Protein AF-0000000084699149 (afdb_homodimer)

Organism: NCBI:txid1124991

Foldseek 3Di:
DPPQCPQLVVQLVLLLVLLLVLCCVPPNPVLSVLLVLLLVLLLVVLVPDPVSVVVNLVSLLPDDLVSLQSSLLSLLLSLLSSLLSVLLQCLACSHVVVCPPVLVLVLLVVCVVVPDALVNLVVLQLLAAAEAEEEEFLFPFFDPVLLVLSVVLSVLSNVCSDPPDDPVRVVVSVVSNSVSSNVNSPDAGGDPFFDALLRSLVVVLVLCLFAVLQQVLVLLVSVQVSCCVRNVDGDDLLRQNYAYAYARLFECQLFPRNFLVSNLLSQLVLLLSLLVSLLVLLVVVLVLQQDQDWDPVLCVVQDVPDRRSLNSLSVLSNVQSVLQNVQSVCVNVVHDGDRDPSHDQDLCVVQVSLVRVLVGCVVVVNNVSSSPSSSSSSNQCSHQNSRRHAYEHEYALVLLLVLVQQLCVVVVNHGLNPDDQVVLVVVLVVLLPDPDASHDPPDDDDPSNVRLLSNLLSQQPGGDRNHQAYEYEPDAALSSQSSNLNSNVNSRHQSLGAYEYEQAALNSLVCVLVRVLVQCVDPVNVVSPVQEHEYEYHQLNHLLQQFRLLSLLSSQVSLVSNQVSSVVSVGQYAYAYADEEDLLLLDDDPLLVLLLHAQPNASNHHHYYHYDLNCCSQSVHSSSVSSNVSSVSSSSSCCNSPNADDDDPVRSVLSVQLSVQLRVQSCCQQPVDPCNQVCLVFLWVLVLSQVGSSHSRGQFSDVPDGSSRGDSLSSQLRCLLLQLSCSNCRSNLVSLVVCVVVPCLVVLLVCCVRRSNSVSSLSSNLLSLLRHDLVSSLLSCVLGNDPVSNVVSVVSSVVSVSSNVSSCSSVVHPHRPPVPVVSSVLLSVLSSSLVSLSSSLSSLNNVQVPDPDGDPSSSSSNSSSSSSSCSSSSHSD/DPPQCPQLVVQLVLLLVLLLVLCCVPPNPVLSVLLVLLLVLLLVVLVPDPVSVVVNLVSLLPDDLVSLQSSLLSLLLSLLSSLLSVLLQCLACSHVVVCPPVLVLVLLVVCVVVPDALVNLVVLQLLAAAEAEEEEFLFPFFDPVLLVLSVLLSVLSNVCSDPPDDPVRVVVSVVSNSVSSSVNSPDAGGDPFFDALLRSLVVVLVLCLFAVLQQVLVLLVSVQVSCCVRNVDGDDLLRQNYAYAYARLFECQLFPRNFLVSNLLSQLVLLLSLLVSLLVLLVVVLVLQQDQDWDPVLCVVQDVPDRRSLNSLSVLSNVQSVLQNVQSVCVNVVHDGDRDPSHDQDLCVVQVSLVRVLVGCVVVVNNVSSSPSSSSSSNQCNHQNSRRHAYEHEYALVLLLVLVQQLCVVVVNHGLNPDDQVVLVVVLVVLLPDPDASHDPPDDDDPSNVRLLSNLLSQQVGGDRNHQAYEYEPDAALSSQSSNLNSNVNSRHQSLGAYEYEQAALNSLQCVLVRVLVQCVDPVNVVSPVQEHEYEYHQLNHLLQQFRLLSLLSSQVSLVSNQVSSVVSVGHYAYAYADEEDLLLLDDDPLLVLLLHAQPNASNHHHYYHYDLNCCSQSVHSSSVSSNVSSVSSSSSCCNSPNADDDDPVRSVLSVQLSVQLRVQSCCQQPVDPLNQVCLVFLWCLVLSQVGSSHSRGQFSDVPDGSSRGDSLSVQLRCLLLQLSCSNPRSNLVSLVVCVVVPCLVVLLVCCVRRSNSVSSLSSNLLSLLRHDLVSSLVSCVLGNDPVSNVVSVVSSVVSVSSNVSSCSSVVHPHRCPVPVVSSVLLSVLSSSLVSLSSSLSSLNSVQVPDPDGDPSSSSSNSSSSSSNCSSSSGSD

Solvent-accessible surface area (backbone atoms only — not comparable to full-atom values): 88845 Å² total; per-residue (Å²): 128,70,70,67,47,47,63,40,51,50,47,36,52,50,54,49,49,51,47,49,54,43,41,28,65,70,69,30,61,66,54,40,51,50,49,51,50,50,41,52,26,34,45,40,27,74,72,66,36,64,68,39,36,53,49,41,54,50,53,56,67,65,51,50,78,81,46,43,37,60,48,31,47,50,40,26,49,49,41,52,52,40,50,42,31,50,57,43,30,52,56,26,70,80,34,57,25,59,53,65,72,44,65,53,52,49,49,53,50,52,40,48,74,72,67,53,51,64,65,58,51,49,50,52,59,72,61,39,38,40,35,42,28,40,36,64,33,57,56,43,45,70,33,69,59,53,52,52,44,48,52,50,46,43,52,44,52,58,66,61,70,48,92,81,63,51,68,68,58,48,50,52,46,51,50,50,45,49,27,44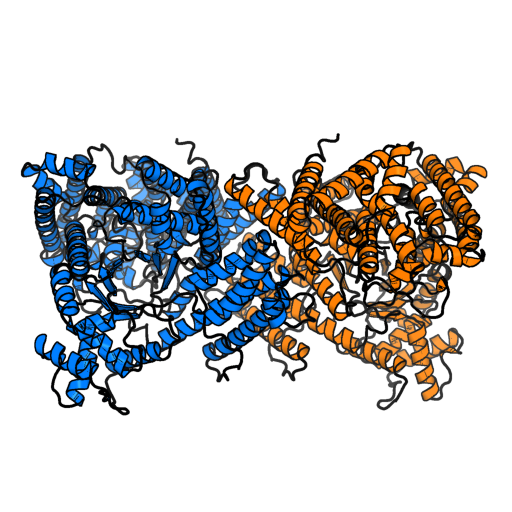,51,45,40,52,70,48,28,74,60,62,55,88,59,55,43,49,46,64,53,44,32,51,52,55,50,46,38,38,65,69,4,44,65,58,12,52,43,53,32,54,50,53,52,30,51,49,32,33,75,74,58,72,36,74,69,58,81,82,60,58,47,51,38,48,33,28,32,47,35,27,52,30,61,60,20,86,75,46,38,42,66,47,30,51,49,43,53,49,49,31,27,38,52,23,32,52,55,48,35,52,54,34,53,52,45,39,60,58,35,48,34,47,83,67,37,70,70,60,36,64,72,64,38,88,81,45,66,33,44,53,27,53,55,33,49,52,51,37,51,26,30,50,52,35,39,55,44,43,52,30,52,74,70,71,41,94,62,77,83,60,93,59,52,78,83,51,55,60,74,60,44,51,63,54,49,50,47,37,54,27,30,42,75,70,58,34,44,63,52,30,66,36,70,58,41,39,51,48,39,43,44,67,34,33,29,58,37,38,47,22,30,31,37,30,40,41,39,66,60,53,42,53,34,47,18,54,50,29,43,72,73,68,76,41,56,53,73,75,46,55,70,69,56,45,39,50,53,46,54,50,52,62,70,43,88,65,84,82,75,64,93,85,66,86,70,53,71,70,40,45,46,55,51,46,34,28,32,46,60,34,70,43,62,90,71,42,60,65,34,40,35,27,39,72,31,77,50,50,48,54,59,47,51,51,44,41,50,26,42,73,38,65,20,71,64,66,62,48,61,23,46,21,25,30,45,67,66,29,22,71,40,42,44,60,31,52,52,54,44,61,66,34,66,71,52,39,64,59,45,70,44,47,45,47,39,28,44,44,47,56,54,10,20,74,70,30,14,41,56,25,28,52,49,41,49,47,51,30,49,46,44,42,51,52,52,26,57,74,69,65,29,46,48,26,46,31,36,44,48,66,44,21,40,55,78,20,60,49,59,68,48,48,50,59,44,34,43,51,56,67,54,54,74,51,18,43,33,36,41,38,19,34,70,40,39,49,69,38,34,52,37,29,68,42,25,28,54,44,51,50,46,53,50,43,37,51,51,41,35,67,75,58,47,45,78,77,79,50,72,68,55,50,52,49,50,51,51,34,20,51,48,9,23,52,48,29,40,43,45,72,71,64,36,81,61,38,61,63,42,49,56,41,43,23,58,49,72,59,54,63,72,47,44,31,27,59,50,61,65,37,63,51,90,88,53,65,76,84,27,45,36,53,45,59,55,45,30,24,30,49,62,39,24,60,38,48,69,54,48,44,25,41,28,59,19,53,42,51,42,40,74,71,69,42,48,69,57,52,40,49,38,44,77,71,30,53,43,51,31,43,52,53,50,14,45,36,52,47,61,67,64,41,38,69,68,56,32,48,47,31,37,72,63,51,34,60,73,91,52,44,61,60,54,52,50,51,53,50,49,48,57,51,21,54,51,39,52,33,60,60,71,69,42,93,49,73,45,68,90,40,53,65,61,47,50,51,51,56,62,36,42,36,46,28,49,56,32,43,57,40,37,42,49,39,51,39,53,53,72,70,38,89,72,74,52,68,56,53,53,50,25,40,51,39,21,53,48,24,38,28,55,51,62,62,28,58,48,128,70,72,68,47,47,62,41,52,49,46,37,52,50,54,49,49,50,49,49,53,43,40,29,66,71,69,29,62,65,54,42,52,51,50,50,49,49,43,52,25,34,46,40,28,75,72,68,36,64,67,39,37,52,48,41,53,50,54,56,66,64,51,50,76,81,46,44,39,60,49,31,47,50,40,27,51,50,40,52,52,40,51,42,32,52,55,45,30,53,59,26,70,79,33,54,26,59,55,64,71,43,62,54,52,50,48,53,50,52,40,47,74,72,66,52,51,63,64,59,52,50,50,53,58,72,60,40,39,38,34,43,28,40,34,63,31,57,55,44,44,69,34,69,59,54,52,52,44,50,53,51,46,43,52,45,51,60,66,60,71,48,92,80,63,49,69,68,58,48,51,50,46,52,50,51,45,50,27,43,51,45,41,53,70,48,28,75,60,60,55,89,58,56,44,48,45,65,53,44,32,52,52,55,50,47,38,38,65,69,4,44,64,57,11,51,44,52,30,53,51,52,50,30,50,49,32,34,75,74,58,73,36,75,71,60,79,80,60,58,47,50,37,48,32,27,33,48,36,28,50,29,62,60,20,87,75,44,38,42,67,46,30,49,49,43,53,49,50,31,27,37,53,23,31,52,53,48,36,52,53,33,53,53,44,38,59,58,35,49,36,48,83,65,38,69,71,59,35,66,73,64,38,87,80,46,68,34,41,54,27,52,54,33,48,52,51,39,52,26,30,50,52,34,39,56,42,44,51,30,51,75,70,71,41,94,61,78,84,61,91,58,54,76,83,49,55,60,74,59,43,51,62,54,49,50,48,36,52,28,30,42,74,70,60,35,45,62,53,29,66,37,69,57,41,39,52,50,37,43,45,66,34,34,30,58,39,40,47,21,31,31,37,30,39,40,38,65,60,54,41,51,34,48,17,52,50,28,43,73,73,68,75,41,56,53,72,74,47,54,71,68,57,45,41,50,54,45,54,51,53,62,70,42,88,66,83,81,75,62,93,83,68,85,69,55,70,71,40,46,45,56,51,44,35,28,32,48,59,33,69,42,59,89,71,42,59,65,32,40,35,28,39,72,32,78,50,52,49,54,58,47,49,51,45,41,50,25,43,73,39,63,19,72,65,68,61,48,61,22,47,21,26,30,44,66,66,28,24,70,42,42,43,58,32,52,52,55,43,60,66,33,65,70,53,39,63,60,46,71,44,48,46,47,39,28,43,44,47,56,53,12,22,72,68,31,13,40,55,26,28,51,51,42,49,46,50,30,49,45,43,42,52,54,52,28,58,74,70,65,30,44,48,25,46,31,37,45,49,66,42,25,39,55,78,20,57,47,59,69,48,48,50,59,43,34,43,50,58,66,54,54,75,52,18,45,32,36,39,40,19,34,69,40,38,49,68,38,34,52,38,30,68,40,24,27,53,45,51,49,46,53,51,44,37,50,51,40,35,67,75,58,48,45,79,75,79,50,70,68,55,51,52,50,49,52,52,34,19,50,48,8,22,51,48,30,39,44,44,72,71,64,35,80,63,38,61,62,42,51,58,41,44,24,57,49,72,60,55,63,72,47,43,31,27,60,50,60,64,38,62,50,90,87,55,66,76,84,28,44,35,53,46,58,55,46,28,23,31,49,63,39,24,59,37,48,68,56,46,45,25,41,29,59,20,52,43,49,42,40,75,72,68,41,48,69,56,52,40,50,38,43,75,70,30,54,43,53,32,43,53,52,51,16,46,35,52,48,61,64,64,42,38,68,68,56,33,48,47,28,37,71,64,51,34,59,73,90,52,44,63,60,55,52,50,52,54,50,49,48,57,49,21,54,50,40,52,32,60,60,71,70,42,93,48,73,45,68,89,40,55,64,61,47,50,51,51,55,61,37,43,36,46,28,49,58,32,45,57,40,36,44,49,39,50,39,53,53,72,70,40,89,73,74,53,68,57,54,53,50,25,41,52,37,21,53,48,24,39,28,54,49,61,63,27,58,50

Secondary structure (DSSP, 8-state):
--GGGHHHHHHHHHHHHHHHHHHHHHH-HHHHHHHHHHHHHHHHHHTT-HHHHHHHHHHHHT--HHHHHHHHHHHHHHHHHHHHHHHHHHH-TTTGGGGTTHHHHHHHHHHHHTT--HHHHHHHHHT--EEEEE---TT--S-HHHHHHHHHHHHHHHHH--TT--HHHHHHHHHHHHHHHHHHHTB-SS-SSPPPHHHHHHHHHHHIIIIIHHHHHHHHHHHHHHHHHHHS----TT---EEEEE-TTTB-TT-TT--HHHHHHHHHHHHHHHHHHHHHHHHHHHHH--B----HHHHHHH-TT-SSHHHHHHHHHHHHHHHHHHHHHHHHHT---PPPTT----HHHHHHHHHHHHHHHHHTT-HHHIIIIIHHHHHHHHHTGGGSSEEEEEEEHHHHHHHHHHHHHHHTS--GGGS-HHHHHHHHHHHHH--S--S-TT----HHHHHHHHHHHHHHHSPTTSEEEEEEET--SHHHHHHHHHHHHHTT--TTS-EEEEE-SHHHHHHHHHHHHHHHT-HHHHHHHTTEEEEEEE-HHHHHHH-HHHHHHHHHHHHHHHHHHHHHHT-EEEEEEE--SSGGG----HHHHHHTSPTTTTTT-EEEEE-HHHHHHHHSSHHHHHHHHHHHHHHHHHHHHSPPPPPPHHHHHHHHHHHHHHHHHHHIIIII-TTHHHHHHHHS-HHHHTTS---SS-SBSSTT--GGGB-HHHHHHHHHHTT--GGGTTTHHHHHHHHHHTT-HHHHHHHHHH-HHHHHHHHHHHHHHHH--HHHHHHHHHHHS-GGGHHHHHHHHHHHHHHHHHHHHHHT-SSTTTT-HHHHHHHHHHHHHHHHHHHHHHHHHHHHHH-SS--HHHHHHHHHHHHHHHHHHT---/--GGGHHHHHHHHHHHHHHHHHHHHHH-HHHHHHHHHHHHHHHHHHTT-HHHHHHHHHHHHT--HHHHHHHHHHHHHHHHHHHHHHHHHTT-TTTGGGGTTHHHHHHHHHHHHTT--HHHHHHHHHT--EEEEE---TT--S-HHHHHHHHHHHHHHHHH--TT--HHHHHHHHHHHHHHHHHHHTB-SS-SSPPPHHHHHHHHHHHIIIIIHHHHHHHHHHHHHHHHHHHS----TT---EEEEE-TTTB-TT-TT--HHHHHHHHHHHHHHHHHHHHHHHHHHHHH--B----HHHHHHH-TT-SSHHHHHHHHHHHHHHHHHHHHHHHHHT---PPPTT----HHHHHHHHHHHHHHHHHTT-HHHIIIIIHHHHHHHHHTGGGSSEEEEEEEHHHHHHHHHHHHHHHTS--GGGS-HHHHHHHHHHHHH--S--S-TT----HHHHHHHHHHHHHHHSPTTSEEEEEEET--SHHHHHHHHHHHHHTT--TTS-EEEEE-SHHHHHHHHHHHHHHHT-HHHHHHHTTEEEEEEE-HHHHHHH-HHHHHHHHHHHHHHHHHHHHHHT-EEEEEEE--SSGGG----HHHHHHTSPTTTTTT-EEEEE-HHHHHHHHSSHHHHHHHHHHHHHHHHHHHHSPPPPPPHHHHHHHHHHHHHHHHHHHIIIII-TTHHHHHHHHS-HHHHTTS---SS-SBSSTT--GGGB-HHHHHHHHHHTT--GGGTTTHHHHHHHHHHTT-HHHHHHHHHH-HHHHHHHHHHHHHHHH--HHHHHHHHHHHS-GGGHHHHHHHHHHHHHHHHHHHHHHT-SSTTTT-HHHHHHHHHHHHHHHHHHHHHHHHHHHHHH-SS--HHHHHHHHHHHHHHHHHHT---

Sequence (1754 aa):
MNQQYSAMRSNVSMLGKLLGDTIKEAQGEHILEKVESIRKLSKASQAGNEIQRQKLLMTLQNLSNEELLPVARAFNQFLNLTNVAEQYHSISPHGEAASNPVALAALFDQLKAKNFTNEEMRKAVDELSIELVLTAHPTEIARRTLIHKLVAVNTCLAQLDHDDLADYEHDRIMRRLRQLVAQAWHTDEIRKDRPTPLDEAKWGFAVVENSLWEGVPAFLREFNEQLEASLDYNLSVEATPIRFTSWMGGDRDGNPNVTADITRRVLTLSRWKAADLFYNDIQVLVSELSMSECTPELRERVGEDAAEPYRVITKQLRARLKSTLDYLERCLAGEPAIKPDNLLTDNEELWEPLYLCYRSLVECGMKIIANGQLLDTLRRIRCFGLQLVRIDVRQESTRHTEALSELTQYLGLGDYAAWPEEEKQEFLLRELQSKRPLVPQNWECSNETREVFDTCRVIAESPENSVASYVISMAKVPSDVLAVKLLLKESGSPVTLPVAPLFETLDDLNNAESVITRLLSIDWYRNLINDRQMVMIGYSDSAKDAGVMAASWAQYRAQDALIKVCAREGVTLTLFHGRGGTIGRGGAPAHAALLSQPPGSLKGGLRVTEQGEMIRFKFGLPQVTISSLAMYASASLEANLLPPPEPKPEWAAIMDRLSDISCEMYRDYVREQPDFVPYFRAATPEQELGKLPLGSRPAKRRPTGGVETLRAIPWIFAWSQNRLMLPAWLGAGAALKTAVDEGNRAMLEVMYYQWPFFRTRIGMLEMVFAKVDLWLAEYYDQRLVEPRLWPLGAKLREQLSQDIKSVLMISKDEQLMADLPWIAESIALRNVYTDPLNVLQAELLHRSRECDQSDPQVEQALMVTIAGIAAGMRNTGMNQQYSAMRSNVSMLGKLLGDTIKEAQGEHILEKVESIRKLSKASQAGNEIQRQKLLMTLQNLSNEELLPVARAFNQFLNLTNVAEQYHSISPHGEAASNPVALAALFDQLKAKNFTNEEMRKAVDELSIELVLTAHPTEIARRTLIHKLVAVNTCLAQLDHDDLADYEHDRIMRRLRQLVAQAWHTDEIRKDRPTPLDEAKWGFAVVENSLWEGVPAFLREFNEQLEASLDYNLSVEATPIRFTSWMGGDRDGNPNVTADITRRVLTLSRWKAADLFYNDIQVLVSELSMSECTPELRERVGEDAAEPYRVITKQLRARLKSTLDYLERCLAGEPAIKPDNLLTDNEELWEPLYLCYRSLVECGMKIIANGQLLDTLRRIRCFGLQLVRIDVRQESTRHTEALSELTQYLGLGDYAAWPEEEKQEFLLRELQSKRPLVPQNWECSNETREVFDTCRVIAESPENSVASYVISMAKVPSDVLAVKLLLKESGSPVTLPVAPLFETLDDLNNAESVITRLLSIDWYRNLINDRQMVMIGYSDSAKDAGVMAASWAQYRAQDALIKVCAREGVTLTLFHGRGGTIGRGGAPAHAALLSQPPGSLKGGLRVTEQGEMIRFKFGLPQVTISSLAMYASASLEANLLPPPEPKPEWAAIMDRLSDISCEMYRDYVREQPDFVPYFRAATPEQELGKLPLGSRPAKRRPTGGVETLRAIPWIFAWSQNRLMLPAWLGAGAALKTAVDEGNRAMLEVMYYQWPFFRTRIGMLEMVFAKVDLWLAEYYDQRLVEPRLWPLGAKLREQLSQDIKSVLMISKDEQLMADLPWIAESIALRNVYTDPLNVLQAELLHRSRECDQSDPQVEQALMVTIAGIAAGMRNTG

Structure (mmCIF, N/CA/C/O backbone):
data_AF-0000000084699149-model_v1
#
loop_
_entity.id
_entity.type
_entity.pdbx_description
1 polymer 'Phosphoenolpyruvate carboxylase'
#
loop_
_atom_site.group_PDB
_atom_site.id
_atom_site.type_symbol
_atom_site.label_atom_id
_atom_site.label_alt_id
_atom_site.label_comp_id
_atom_site.label_asym_id
_atom_site.label_entity_id
_atom_site.label_seq_id
_atom_site.pdbx_PDB_ins_code
_atom_site.Cartn_x
_atom_site.Cartn_y
_atom_site.Cartn_z
_atom_site.occupancy
_atom_site.B_iso_or_equiv
_atom_site.auth_seq_id
_atom_site.auth_comp_id
_atom_site.auth_asym_id
_atom_site.auth_atom_id
_atom_site.pdbx_PDB_model_num
ATOM 1 N N . MET A 1 1 ? -11.758 32.562 -20.438 1 38.75 1 MET A N 1
ATOM 2 C CA . MET A 1 1 ? -11.695 31.516 -19.453 1 38.75 1 MET A CA 1
ATOM 3 C C . MET A 1 1 ? -10.344 30.797 -19.484 1 38.75 1 MET A C 1
ATOM 5 O O . MET A 1 1 ? -9.922 30.312 -20.547 1 38.75 1 MET A O 1
ATOM 9 N N . ASN A 1 2 ? -9.508 31.125 -18.625 1 50.91 2 ASN A N 1
ATOM 10 C CA . ASN A 1 2 ? -8.109 30.688 -18.641 1 50.91 2 ASN A CA 1
ATOM 11 C C . ASN A 1 2 ? -8 29.172 -18.703 1 50.91 2 ASN A C 1
ATOM 13 O O . ASN A 1 2 ? -8.609 28.453 -17.891 1 50.91 2 ASN A O 1
ATOM 17 N N . GLN A 1 3 ? -7.629 28.656 -19.812 1 57.31 3 GLN A N 1
ATOM 18 C CA . GLN A 1 3 ? -7.457 27.266 -20.234 1 57.31 3 GLN A CA 1
ATOM 19 C C . GLN A 1 3 ? -6.75 26.438 -19.156 1 57.31 3 GLN A C 1
ATOM 21 O O . GLN A 1 3 ? -6.992 25.25 -19.031 1 57.31 3 GLN A O 1
ATOM 26 N N . GLN A 1 4 ? -6.02 27.234 -18.312 1 62.19 4 GLN A N 1
ATOM 27 C CA . GLN A 1 4 ? -5.176 26.562 -17.328 1 62.19 4 GLN A CA 1
ATOM 28 C C . GLN A 1 4 ? -6.02 25.922 -16.234 1 62.19 4 GLN A C 1
ATOM 30 O O . GLN A 1 4 ? -5.605 24.938 -15.625 1 62.19 4 GLN A O 1
ATOM 35 N N . TYR A 1 5 ? -7.285 26.422 -16.203 1 73.81 5 TYR A N 1
ATOM 36 C CA . TYR A 1 5 ? -8.07 25.922 -15.078 1 73.81 5 TYR A CA 1
ATOM 37 C C . TYR A 1 5 ? -9.258 25.094 -15.57 1 73.81 5 TYR A C 1
ATOM 39 O O . TYR A 1 5 ? -10.211 24.875 -14.82 1 73.81 5 TYR A O 1
ATOM 47 N N . SER A 1 6 ? -9.172 24.812 -16.75 1 79.69 6 SER A N 1
ATOM 48 C CA . SER A 1 6 ? -10.25 24.016 -17.344 1 79.69 6 SER A CA 1
ATOM 49 C C . SER A 1 6 ? -10.336 22.641 -16.688 1 79.69 6 SER A C 1
ATOM 51 O O . SER A 1 6 ? -11.43 22.141 -16.438 1 79.69 6 SER A O 1
ATOM 53 N N . ALA A 1 7 ? -9.164 22.172 -16.391 1 81.56 7 ALA A N 1
ATOM 54 C CA . ALA A 1 7 ? -9.141 20.844 -15.789 1 81.56 7 ALA A CA 1
ATOM 55 C C . ALA A 1 7 ? -9.75 20.875 -14.391 1 81.56 7 ALA A C 1
ATOM 57 O O . ALA A 1 7 ? -10.453 19.938 -13.992 1 81.56 7 ALA A O 1
ATOM 58 N N . MET A 1 8 ? -9.492 21.859 -13.664 1 85.25 8 MET A N 1
ATOM 59 C CA . MET A 1 8 ? -10.031 22 -12.32 1 85.25 8 MET A CA 1
ATOM 60 C C . MET A 1 8 ? -11.547 22.156 -12.352 1 85.25 8 MET A C 1
ATOM 62 O O . MET A 1 8 ? -12.266 21.531 -11.578 1 85.25 8 MET A O 1
ATOM 66 N N . ARG A 1 9 ? -12.016 22.938 -13.297 1 85.62 9 ARG A N 1
ATOM 67 C CA . ARG A 1 9 ? -13.453 23.156 -13.43 1 85.62 9 ARG A CA 1
ATOM 68 C C . ARG A 1 9 ? -14.172 21.875 -13.828 1 85.62 9 ARG A C 1
ATOM 70 O O . ARG A 1 9 ? -15.281 21.609 -13.375 1 85.62 9 ARG A O 1
ATOM 77 N N . SER A 1 10 ? -13.477 21.203 -14.641 1 88.5 10 SER A N 1
ATOM 78 C CA . SER A 1 10 ? -14.055 19.922 -15.07 1 88.5 10 SER A CA 1
ATOM 79 C C . SER A 1 10 ? -14.18 18.953 -13.906 1 88.5 10 SER A C 1
ATOM 81 O O . SER A 1 10 ? -15.188 18.25 -13.781 1 88.5 10 SER A O 1
ATOM 83 N N . ASN A 1 11 ? -13.133 18.922 -13.086 1 90.62 11 ASN A N 1
ATOM 84 C CA . ASN A 1 11 ? -13.164 18.062 -11.906 1 90.62 11 ASN A CA 1
ATOM 85 C C . ASN A 1 11 ? -14.258 18.484 -10.938 1 90.62 11 ASN A C 1
ATOM 87 O O . ASN A 1 11 ? -14.961 17.641 -10.367 1 90.62 11 ASN A O 1
ATOM 91 N N . VAL A 1 12 ? -14.438 19.781 -10.773 1 90.81 12 VAL A N 1
ATOM 92 C CA . VAL A 1 12 ? -15.453 20.312 -9.867 1 90.81 12 VAL A CA 1
ATOM 93 C C . VAL A 1 12 ? -16.844 19.953 -10.383 1 90.81 12 VAL A C 1
ATOM 95 O O . VAL A 1 12 ? -17.719 19.547 -9.617 1 90.81 12 VAL A O 1
ATOM 98 N N . SER A 1 13 ? -17.016 20.109 -11.641 1 92 13 SER A N 1
ATOM 99 C CA . SER A 1 13 ? -18.297 19.797 -12.258 1 92 13 SER A CA 1
ATOM 100 C C . SER A 1 13 ? -18.609 18.312 -12.141 1 92 13 SER A C 1
ATOM 102 O O . SER A 1 13 ? -19.75 17.938 -11.883 1 92 13 SER A O 1
ATOM 104 N N . MET A 1 14 ? -17.594 17.531 -12.375 1 94.88 14 MET A N 1
ATOM 105 C CA . MET A 1 14 ? -17.766 16.094 -12.289 1 94.88 14 MET A CA 1
ATOM 106 C C . MET A 1 14 ? -18.125 15.672 -10.867 1 94.88 14 MET A C 1
ATOM 108 O O . MET A 1 14 ? -19.078 14.906 -10.664 1 94.88 14 MET A O 1
ATOM 112 N N . LEU A 1 15 ? -17.406 16.125 -9.883 1 95.06 15 LEU A N 1
ATOM 113 C CA . LEU A 1 15 ? -17.672 15.805 -8.484 1 95.06 15 LEU A CA 1
ATOM 114 C C . LEU A 1 15 ? -19.047 16.328 -8.055 1 95.06 15 LEU A C 1
ATOM 116 O O . LEU A 1 15 ? -19.75 15.672 -7.289 1 95.06 15 LEU A O 1
ATOM 120 N N . GLY A 1 16 ? -19.422 17.531 -8.594 1 94.19 16 GLY A N 1
ATOM 121 C CA . GLY A 1 16 ? -20.734 18.094 -8.32 1 94.19 16 GLY A CA 1
ATOM 122 C C . GLY A 1 16 ? -21.859 17.234 -8.844 1 94.19 16 GLY A C 1
ATOM 123 O O . GLY A 1 16 ? -22.875 17.047 -8.172 1 94.19 16 GLY A O 1
ATOM 124 N N . LYS A 1 17 ? -21.641 16.688 -9.992 1 94.81 17 LYS A N 1
ATOM 125 C CA . LYS A 1 17 ? -22.641 15.812 -10.586 1 94.81 17 LYS A CA 1
ATOM 126 C C . LYS A 1 17 ? -22.797 14.523 -9.781 1 94.81 17 LYS A C 1
ATOM 128 O O . LYS A 1 17 ? -23.906 14.047 -9.562 1 94.81 17 LYS A O 1
ATOM 133 N N . LEU A 1 18 ? -21.688 14.008 -9.398 1 95.62 18 LEU A N 1
ATOM 134 C CA . LEU A 1 18 ? -21.703 12.789 -8.602 1 95.62 18 LEU A CA 1
ATOM 135 C C . LEU A 1 18 ? -22.438 13.016 -7.277 1 95.62 18 LEU A C 1
ATOM 137 O O . LEU A 1 18 ? -23.188 12.156 -6.824 1 95.62 18 LEU A O 1
ATOM 141 N N . LEU A 1 19 ? -22.188 14.125 -6.629 1 96 19 LEU A N 1
ATOM 142 C CA . LEU A 1 19 ? -22.875 14.469 -5.387 1 96 19 LEU A CA 1
ATOM 143 C C . LEU A 1 19 ? -24.359 14.625 -5.621 1 96 19 LEU A C 1
ATOM 145 O O . LEU A 1 19 ? -25.172 14.164 -4.816 1 96 19 LEU A O 1
ATOM 149 N N . GLY A 1 20 ? -24.703 15.32 -6.742 1 95.44 20 GLY A N 1
ATOM 150 C CA . GLY A 1 20 ? -26.109 15.461 -7.094 1 95.44 20 GLY A CA 1
ATOM 151 C C . GLY A 1 20 ? -26.828 14.125 -7.234 1 95.44 20 GLY A C 1
ATOM 152 O O . GLY A 1 20 ? -27.938 13.953 -6.719 1 95.44 20 GLY A O 1
ATOM 153 N N . ASP A 1 21 ? -26.172 13.219 -7.883 1 94.44 21 ASP A N 1
ATOM 154 C CA . ASP A 1 21 ? -26.734 11.883 -8.062 1 94.44 21 ASP A CA 1
ATOM 155 C C . ASP A 1 21 ? -26.906 11.18 -6.715 1 94.44 21 ASP A C 1
ATOM 157 O O . ASP A 1 21 ? -27.906 10.469 -6.5 1 94.44 21 ASP A O 1
ATOM 161 N N . THR A 1 22 ? -25.984 11.359 -5.875 1 94.31 22 THR A N 1
ATOM 162 C CA . THR A 1 22 ? -26.031 10.742 -4.555 1 94.31 22 THR A CA 1
ATOM 163 C C . THR A 1 22 ? -27.188 11.32 -3.734 1 94.31 22 THR A C 1
ATOM 165 O O . THR A 1 22 ? -27.891 10.586 -3.043 1 94.31 22 THR A O 1
ATOM 168 N N . ILE A 1 23 ? -27.375 12.633 -3.787 1 94.81 23 ILE A N 1
ATOM 169 C CA . ILE A 1 23 ? -28.453 13.297 -3.062 1 94.81 23 ILE A CA 1
ATOM 170 C C . ILE A 1 23 ? -29.797 12.805 -3.58 1 94.81 23 ILE A C 1
ATOM 172 O O . ILE A 1 23 ? -30.703 12.539 -2.793 1 94.81 23 ILE A O 1
ATOM 176 N N . LYS A 1 24 ? -29.859 12.672 -4.871 1 94.38 24 LYS A N 1
ATOM 177 C CA . LYS A 1 24 ? -31.094 12.18 -5.492 1 94.38 24 LYS A CA 1
ATOM 178 C C . LYS A 1 24 ? -31.438 10.781 -4.992 1 94.38 24 LYS A C 1
ATOM 180 O O . LYS A 1 24 ? -32.594 10.508 -4.652 1 94.38 24 LYS A O 1
ATOM 185 N N . GLU A 1 25 ? -30.5 9.953 -4.902 1 90.56 25 GLU A N 1
ATOM 186 C CA . GLU A 1 25 ? -30.703 8.57 -4.484 1 90.56 25 GLU A CA 1
ATOM 187 C C . GLU A 1 25 ? -31.016 8.492 -2.992 1 90.56 25 GLU A C 1
ATOM 189 O O . GLU A 1 25 ? -31.844 7.672 -2.57 1 90.56 25 GLU A O 1
ATOM 194 N N . ALA A 1 26 ? -30.391 9.328 -2.211 1 88.88 26 ALA A N 1
ATOM 195 C CA . ALA A 1 26 ? -30.484 9.242 -0.756 1 88.88 26 ALA A CA 1
ATOM 196 C C . ALA A 1 26 ? -31.734 9.953 -0.244 1 88.88 26 ALA A C 1
ATOM 198 O O . ALA A 1 26 ? -32.375 9.492 0.692 1 88.88 26 ALA A O 1
ATOM 199 N N . GLN A 1 27 ? -32 11.203 -0.809 1 89.25 27 GLN A N 1
ATOM 200 C CA . GLN A 1 27 ? -33.031 12.062 -0.225 1 89.25 27 GLN A CA 1
ATOM 201 C C . GLN A 1 27 ? -34.188 12.281 -1.2 1 89.25 27 GLN A C 1
ATOM 203 O O . GLN A 1 27 ? -35.219 12.875 -0.842 1 89.25 27 GLN A O 1
ATOM 208 N N . GLY A 1 28 ? -34.031 11.891 -2.447 1 89.88 28 GLY A N 1
ATOM 209 C CA . GLY A 1 28 ? -35.094 12.062 -3.434 1 89.88 28 GLY A CA 1
ATOM 210 C C . GLY A 1 28 ? -34.875 13.234 -4.363 1 89.88 28 GLY A C 1
ATOM 211 O O . GLY A 1 28 ? -34 14.078 -4.109 1 89.88 28 GLY A O 1
ATOM 212 N N . GLU A 1 29 ? -35.594 13.352 -5.336 1 92.5 29 GLU A N 1
ATOM 213 C CA . GLU A 1 29 ? -35.469 14.367 -6.379 1 92.5 29 GLU A CA 1
ATOM 214 C C . GLU A 1 29 ? -35.844 15.75 -5.859 1 92.5 29 GLU A C 1
ATOM 216 O O . GLU A 1 29 ? -35.281 16.75 -6.285 1 92.5 29 GLU A O 1
ATOM 221 N N . HIS A 1 30 ? -36.688 15.789 -4.922 1 92.38 30 HIS A N 1
ATOM 222 C CA . HIS A 1 30 ? -37.188 17.062 -4.398 1 92.38 30 HIS A CA 1
ATOM 223 C C . HIS A 1 30 ? -36.062 17.828 -3.699 1 92.38 30 HIS A C 1
ATOM 225 O O . HIS A 1 30 ? -35.938 19.047 -3.881 1 92.38 30 HIS A O 1
ATOM 231 N N . ILE A 1 31 ? -35.25 17.188 -2.963 1 92.69 31 ILE A N 1
ATOM 232 C CA . ILE A 1 31 ? -34.188 17.844 -2.246 1 92.69 31 ILE A CA 1
ATOM 233 C C . ILE A 1 31 ? -33.125 18.312 -3.236 1 92.69 31 ILE A C 1
ATOM 235 O O . ILE A 1 31 ? -32.531 19.406 -3.078 1 92.69 31 ILE A O 1
ATOM 239 N N . LEU A 1 32 ? -32.844 17.547 -4.227 1 94.75 32 LEU A N 1
ATOM 240 C CA . LEU A 1 32 ? -31.891 17.938 -5.238 1 94.75 32 LEU A CA 1
ATOM 241 C C . LEU A 1 32 ? -32.344 19.203 -5.965 1 94.75 32 LEU A C 1
ATOM 243 O O . LEU A 1 32 ? -31.531 20.094 -6.219 1 94.75 32 LEU A O 1
ATOM 247 N N . GLU A 1 33 ? -33.594 19.203 -6.281 1 94.44 33 GLU A N 1
ATOM 248 C CA . GLU A 1 33 ? -34.125 20.375 -6.969 1 94.44 33 GLU A CA 1
ATOM 249 C C . GLU A 1 33 ? -34.031 21.625 -6.098 1 94.44 33 GLU A C 1
ATOM 251 O O . GLU A 1 33 ? -33.75 22.719 -6.602 1 94.44 33 GLU A O 1
ATOM 256 N N . LYS A 1 34 ? -34.281 21.453 -4.887 1 94.38 34 LYS A N 1
ATOM 257 C CA . LYS A 1 34 ? -34.156 22.578 -3.949 1 94.38 34 LYS A CA 1
ATOM 258 C C . LYS A 1 34 ? -32.719 23.078 -3.879 1 94.38 34 LYS A C 1
ATOM 260 O O . LYS A 1 34 ? -32.5 24.281 -3.924 1 94.38 34 LYS A O 1
ATOM 265 N N . VAL A 1 35 ? -31.859 22.156 -3.758 1 95.12 35 VAL A N 1
ATOM 266 C CA . VAL A 1 35 ? -30.438 22.5 -3.688 1 95.12 35 VAL A CA 1
ATOM 267 C C . VAL A 1 35 ? -30.016 23.219 -4.969 1 95.12 35 VAL A C 1
ATOM 269 O O . VAL A 1 35 ? -29.297 24.219 -4.918 1 95.12 35 VAL A O 1
ATOM 272 N N . GLU A 1 36 ? -30.484 22.781 -6.102 1 94.81 36 GLU A N 1
ATOM 273 C CA . GLU A 1 36 ? -30.125 23.391 -7.383 1 94.81 36 GLU A CA 1
ATOM 274 C C . GLU A 1 36 ? -30.75 24.766 -7.527 1 94.81 36 GLU A C 1
ATOM 276 O O . GLU A 1 36 ? -30.125 25.672 -8.086 1 94.81 36 GLU A O 1
ATOM 281 N N . SER A 1 37 ? -31.859 24.859 -7.074 1 95.06 37 SER A N 1
ATOM 282 C CA . SER A 1 37 ? -32.531 26.156 -7.105 1 95.06 37 SER A CA 1
ATOM 283 C C . SER A 1 37 ? -31.75 27.172 -6.258 1 95.06 37 SER A C 1
ATOM 285 O O . SER A 1 37 ? -31.547 28.312 -6.684 1 95.06 37 SER A O 1
ATOM 287 N N . ILE A 1 38 ? -31.375 26.75 -5.109 1 95.81 38 ILE A N 1
ATOM 288 C CA . ILE A 1 38 ? -30.625 27.625 -4.207 1 95.81 38 ILE A CA 1
ATOM 289 C C . ILE A 1 38 ? -29.281 28 -4.848 1 95.81 38 ILE A C 1
ATOM 291 O O . ILE A 1 38 ? -28.859 29.156 -4.777 1 95.81 38 ILE A O 1
ATOM 295 N N . ARG A 1 39 ? -28.656 27.016 -5.41 1 94 39 ARG A N 1
ATOM 296 C CA . ARG A 1 39 ? -27.391 27.25 -6.078 1 94 39 ARG A CA 1
ATOM 297 C C . ARG A 1 39 ? -27.531 28.281 -7.188 1 94 39 ARG A C 1
ATOM 299 O O . ARG A 1 39 ? -26.703 29.188 -7.316 1 94 39 ARG A O 1
ATOM 306 N N . LYS A 1 40 ? -28.578 28.203 -7.992 1 93.94 40 LYS A N 1
ATOM 307 C CA . LYS A 1 40 ? -28.828 29.141 -9.086 1 93.94 40 LYS A CA 1
ATOM 308 C C . LYS A 1 40 ? -29.141 30.531 -8.555 1 93.94 40 LYS A C 1
ATOM 310 O O . LYS A 1 40 ? -28.656 31.531 -9.109 1 93.94 40 LYS A O 1
ATOM 315 N N . LEU A 1 41 ? -29.891 30.594 -7.535 1 94.56 41 LEU A N 1
ATOM 316 C CA . LEU A 1 41 ? -30.219 31.875 -6.914 1 94.56 41 LEU A CA 1
ATOM 317 C C . LEU A 1 41 ? -28.969 32.531 -6.352 1 94.56 41 LEU A C 1
ATOM 319 O O . LEU A 1 41 ? -28.797 33.75 -6.484 1 94.56 41 LEU A O 1
ATOM 323 N N . SER A 1 42 ? -28.172 31.75 -5.742 1 94 42 SER A N 1
ATOM 324 C CA . SER A 1 42 ? -26.922 32.25 -5.176 1 94 42 SER A CA 1
ATOM 325 C C . SER A 1 42 ? -26 32.812 -6.262 1 94 42 SER A C 1
ATOM 327 O O . SER A 1 42 ? -25.406 33.875 -6.09 1 94 42 SER A O 1
ATOM 329 N N . LYS A 1 43 ? -25.891 32.094 -7.352 1 91.69 43 LYS A N 1
ATOM 330 C CA . LYS A 1 43 ? -25.062 32.531 -8.477 1 91.69 43 LYS A CA 1
ATOM 331 C C . LYS A 1 43 ? -25.562 33.875 -9.039 1 91.69 43 LYS A C 1
ATOM 333 O O . LYS A 1 43 ? -24.766 34.75 -9.336 1 91.69 43 LYS A O 1
ATOM 338 N N . ALA A 1 44 ? -26.828 34 -9.094 1 91.69 44 ALA A N 1
ATOM 339 C CA . ALA A 1 44 ? -27.438 35.219 -9.602 1 91.69 44 ALA A CA 1
ATOM 340 C C . ALA A 1 44 ? -27.25 36.375 -8.617 1 91.69 44 ALA A C 1
ATOM 342 O O . ALA A 1 44 ? -27.047 37.531 -9.031 1 91.69 44 ALA A O 1
ATOM 343 N N . SER A 1 45 ? -27.328 36.031 -7.414 1 91 45 SER A N 1
ATOM 344 C CA . SER A 1 45 ? -27.109 37.031 -6.379 1 91 45 SER A CA 1
ATOM 345 C C . SER A 1 45 ? -25.688 37.594 -6.445 1 91 45 SER A C 1
ATOM 347 O O . SER A 1 45 ? -25.469 38.781 -6.348 1 91 45 SER A O 1
ATOM 349 N N . GLN A 1 46 ? -24.766 36.75 -6.637 1 87.56 46 GLN A N 1
ATOM 350 C CA . GLN A 1 46 ? -23.359 37.156 -6.703 1 87.56 46 GLN A CA 1
ATOM 351 C C . GLN A 1 46 ? -23.078 38 -7.941 1 87.56 46 GLN A C 1
ATOM 353 O O . GLN A 1 46 ? -22.156 38.812 -7.949 1 87.56 46 GLN A O 1
ATOM 358 N N . ALA A 1 47 ? -23.922 37.75 -8.93 1 85.81 47 ALA A N 1
ATOM 359 C CA . ALA A 1 47 ? -23.766 38.531 -10.156 1 85.81 47 ALA A CA 1
ATOM 360 C C . ALA A 1 47 ? -24.391 39.906 -10.016 1 85.81 47 ALA A C 1
ATOM 362 O O . ALA A 1 47 ? -24.297 40.75 -10.922 1 85.81 47 ALA A O 1
ATOM 363 N N . GLY A 1 48 ? -25.047 40.25 -8.891 1 86.81 48 GLY A N 1
ATOM 364 C CA . GLY A 1 48 ? -25.531 41.594 -8.625 1 86.81 48 GLY A CA 1
ATOM 365 C C . GLY A 1 48 ? -27.031 41.719 -8.719 1 86.81 48 GLY A C 1
ATOM 366 O O . GLY A 1 48 ? -27.578 42.844 -8.641 1 86.81 48 GLY A O 1
ATOM 367 N N . ASN A 1 49 ? -27.75 40.625 -8.82 1 91.44 49 ASN A N 1
ATOM 368 C CA . ASN A 1 49 ? -29.203 40.656 -8.938 1 91.44 49 ASN A CA 1
ATOM 369 C C . ASN A 1 49 ? -29.875 40.688 -7.566 1 91.44 49 ASN A C 1
ATOM 371 O O . ASN A 1 49 ? -30.031 39.656 -6.91 1 91.44 49 ASN A O 1
ATOM 375 N N . GLU A 1 50 ? -30.438 41.75 -7.254 1 91.75 50 GLU A N 1
ATOM 376 C CA . GLU A 1 50 ? -31.016 41.969 -5.93 1 91.75 50 GLU A CA 1
ATOM 377 C C . GLU A 1 50 ? -32.312 41.188 -5.766 1 91.75 50 GLU A C 1
ATOM 379 O O . GLU A 1 50 ? -32.656 40.75 -4.66 1 91.75 50 GLU A O 1
ATOM 384 N N . ILE A 1 51 ? -33 41.062 -6.848 1 92.69 51 ILE A N 1
ATOM 385 C CA . ILE A 1 51 ? -34.281 40.344 -6.797 1 92.69 51 ILE A CA 1
ATOM 386 C C . ILE A 1 51 ? -34.031 38.875 -6.453 1 92.69 51 ILE A C 1
ATOM 388 O O . ILE A 1 51 ? -34.719 38.281 -5.613 1 92.69 51 ILE A O 1
ATOM 392 N N . GLN A 1 52 ? -33.094 38.406 -7.109 1 92.88 52 GLN A N 1
ATOM 393 C CA . GLN A 1 52 ? -32.781 37 -6.879 1 92.88 52 GLN A CA 1
ATOM 394 C C . GLN A 1 52 ? -32.188 36.781 -5.488 1 92.88 52 GLN A C 1
ATOM 396 O O . GLN A 1 52 ? -32.344 35.75 -4.875 1 92.88 52 GLN A O 1
ATOM 401 N N . ARG A 1 53 ? -31.516 37.719 -4.992 1 94.06 53 ARG A N 1
ATOM 402 C CA . ARG A 1 53 ? -31 37.625 -3.629 1 94.06 53 ARG A CA 1
ATOM 403 C C . ARG A 1 53 ? -32.125 37.562 -2.619 1 94.06 53 ARG A C 1
ATOM 405 O O . ARG A 1 53 ? -32.094 36.75 -1.686 1 94.06 53 ARG A O 1
ATOM 412 N N . GLN A 1 54 ? -33.125 38.375 -2.85 1 94.31 54 GLN A N 1
ATOM 413 C CA . GLN A 1 54 ? -34.281 38.312 -1.953 1 94.31 54 GLN A CA 1
ATOM 414 C C . GLN A 1 54 ? -35 36.969 -2.016 1 94.31 54 GLN A C 1
ATOM 416 O O . GLN A 1 54 ? -35.469 36.469 -0.995 1 94.31 54 GLN A O 1
ATOM 421 N N . LYS A 1 55 ? -35 36.469 -3.184 1 94.75 55 LYS A N 1
ATOM 422 C CA . LYS A 1 55 ? -35.594 35.156 -3.342 1 94.75 55 LYS A CA 1
ATOM 423 C C . LYS A 1 55 ? -34.781 34.094 -2.607 1 94.75 55 LYS A C 1
ATOM 425 O O . LYS A 1 55 ? -35.344 33.156 -2.041 1 94.75 55 LYS A O 1
ATOM 430 N N . LEU A 1 56 ? -33.5 34.219 -2.734 1 95.25 56 LEU A N 1
ATOM 431 C CA . LEU A 1 56 ? -32.625 33.312 -2.018 1 95.25 56 LEU A CA 1
ATOM 432 C C . LEU A 1 56 ? -32.875 33.344 -0.515 1 95.25 56 LEU A C 1
ATOM 434 O O . LEU A 1 56 ? -33 32.312 0.138 1 95.25 56 LEU A O 1
ATOM 438 N N . LEU A 1 57 ? -33.031 34.562 0.029 1 95.44 57 LEU A N 1
ATOM 439 C CA . LEU A 1 57 ? -33.281 34.781 1.453 1 95.44 57 LEU A CA 1
ATOM 440 C C . LEU A 1 57 ? -34.594 34.156 1.866 1 95.44 57 LEU A C 1
ATOM 442 O O . LEU A 1 57 ? -34.656 33.438 2.865 1 95.44 57 LEU A O 1
ATOM 446 N N . MET A 1 58 ? -35.562 34.281 1.021 1 94.38 58 MET A N 1
ATOM 447 C CA . MET A 1 58 ? -36.875 33.781 1.329 1 94.38 58 MET A CA 1
ATOM 448 C C . MET A 1 58 ? -36.906 32.25 1.27 1 94.38 58 MET A C 1
ATOM 450 O O . MET A 1 58 ? -37.531 31.609 2.113 1 94.38 58 MET A O 1
ATOM 454 N N . THR A 1 59 ? -36.281 31.797 0.302 1 94.69 59 THR A N 1
ATOM 455 C CA . THR A 1 59 ? -36.25 30.344 0.13 1 94.69 59 THR A CA 1
ATOM 456 C C . THR A 1 59 ? -35.594 29.672 1.334 1 94.69 59 THR A C 1
ATOM 458 O O . THR A 1 59 ? -36.094 28.672 1.849 1 94.69 59 THR A O 1
ATOM 461 N N . LEU A 1 60 ? -34.5 30.219 1.776 1 94.31 60 LEU A N 1
ATOM 462 C CA . LEU A 1 60 ? -33.75 29.609 2.869 1 94.31 60 LEU A CA 1
ATOM 463 C C . LEU A 1 60 ? -34.469 29.828 4.203 1 94.31 60 LEU A C 1
ATOM 465 O O . LEU A 1 60 ? -34.375 28.984 5.098 1 94.31 60 LEU A O 1
ATOM 469 N N . GLN A 1 61 ? -35.188 30.875 4.336 1 92.19 61 GLN A N 1
ATOM 470 C CA . GLN A 1 61 ? -35.938 31.156 5.551 1 92.19 61 GLN A CA 1
ATOM 471 C C . GLN A 1 61 ? -37.125 30.219 5.684 1 92.19 61 GLN A C 1
ATOM 473 O O . GLN A 1 61 ? -37.562 29.906 6.797 1 92.19 61 GLN A O 1
ATOM 478 N N . ASN A 1 62 ? -37.594 29.781 4.543 1 91.5 62 ASN A N 1
ATOM 479 C CA . ASN A 1 62 ? -38.812 29 4.555 1 91.5 62 ASN A CA 1
ATOM 480 C C . ASN A 1 62 ? -38.531 27.5 4.484 1 91.5 62 ASN A C 1
ATOM 482 O O . ASN A 1 62 ? -39.438 26.703 4.324 1 91.5 62 ASN A O 1
ATOM 486 N N . LEU A 1 63 ? -37.312 27.172 4.609 1 92.5 63 LEU A N 1
ATOM 487 C CA . LEU A 1 63 ? -37 25.75 4.641 1 92.5 63 LEU A CA 1
ATOM 488 C C . LEU A 1 63 ? -37.594 25.078 5.867 1 92.5 63 LEU A C 1
ATOM 490 O O . LEU A 1 63 ? -37.594 25.656 6.961 1 92.5 63 LEU A O 1
ATOM 494 N N . SER A 1 64 ? -38.188 23.875 5.66 1 89.69 64 SER A N 1
ATOM 495 C CA . SER A 1 64 ? -38.688 23.109 6.793 1 89.69 64 SER A CA 1
ATOM 496 C C . SER A 1 64 ? -37.562 22.531 7.633 1 89.69 64 SER A C 1
ATOM 498 O O . SER A 1 64 ? -36.438 22.406 7.156 1 89.69 64 SER A O 1
ATOM 500 N N . ASN A 1 65 ? -37.812 22.188 8.844 1 85.94 65 ASN A N 1
ATOM 501 C CA . ASN A 1 65 ? -36.812 21.641 9.742 1 85.94 65 ASN A CA 1
ATOM 502 C C . ASN A 1 65 ? -36.188 20.359 9.18 1 85.94 65 ASN A C 1
ATOM 504 O O . ASN A 1 65 ? -35 20.078 9.414 1 85.94 65 ASN A O 1
ATOM 508 N N . GLU A 1 66 ? -36.938 19.672 8.391 1 87.19 66 GLU A N 1
ATOM 509 C CA . GLU A 1 66 ? -36.469 18.422 7.824 1 87.19 66 GLU A CA 1
ATOM 510 C C . GLU A 1 66 ? -35.531 18.672 6.648 1 87.19 66 GLU A C 1
ATOM 512 O O . GLU A 1 66 ? -34.688 17.828 6.34 1 87.19 66 GLU A O 1
ATOM 517 N N . GLU A 1 67 ? -35.625 19.844 6.078 1 91.88 67 GLU A N 1
ATOM 518 C CA . GLU A 1 67 ? -34.844 20.141 4.887 1 91.88 67 GLU A CA 1
ATOM 519 C C . GLU A 1 67 ? -33.531 20.859 5.25 1 91.88 67 GLU A C 1
ATOM 521 O O . GLU A 1 67 ? -32.594 20.906 4.445 1 91.88 67 GLU A O 1
ATOM 526 N N . LEU A 1 68 ? -33.5 21.375 6.469 1 92.38 68 LEU A N 1
ATOM 527 C CA . LEU A 1 68 ? -32.375 22.219 6.871 1 92.38 68 LEU A CA 1
ATOM 528 C C . LEU A 1 68 ? -31.078 21.438 6.809 1 92.38 68 LEU A C 1
ATOM 530 O O . LEU A 1 68 ? -30.109 21.891 6.188 1 92.38 68 LEU A O 1
ATOM 534 N N . LEU A 1 69 ? -31.109 20.281 7.375 1 91.38 69 LEU A N 1
ATOM 535 C CA . LEU A 1 69 ? -29.875 19.516 7.5 1 91.38 69 LEU A CA 1
ATOM 536 C C . LEU A 1 69 ? -29.422 19 6.145 1 91.38 69 LEU A C 1
ATOM 538 O O . LEU A 1 69 ? -28.25 19.156 5.777 1 91.38 69 LEU A O 1
ATOM 542 N N . PRO A 1 70 ? -30.297 18.469 5.281 1 92.69 70 PRO A N 1
ATOM 543 C CA . PRO A 1 70 ? -29.859 17.984 3.965 1 92.69 70 PRO A CA 1
ATOM 544 C C . PRO A 1 70 ? -29.312 19.109 3.08 1 92.69 70 PRO A C 1
ATOM 546 O O . PRO A 1 70 ? -28.344 18.906 2.352 1 92.69 70 PRO A O 1
ATOM 549 N N . VAL A 1 71 ? -29.875 20.25 3.191 1 94.25 71 VAL A N 1
ATOM 550 C CA . VAL A 1 71 ? -29.438 21.391 2.379 1 94.25 71 VAL A CA 1
ATOM 551 C C . VAL A 1 71 ? -28.062 21.859 2.857 1 94.25 71 VAL A C 1
ATOM 553 O O . VAL A 1 71 ? -27.156 22.078 2.049 1 94.25 71 VAL A O 1
ATOM 556 N N . ALA A 1 72 ? -27.922 21.984 4.176 1 94.31 72 ALA A N 1
ATOM 557 C CA . ALA A 1 72 ? -26.641 22.391 4.734 1 94.31 72 ALA A CA 1
ATOM 558 C C . ALA A 1 72 ? -25.547 21.375 4.371 1 94.31 72 ALA A C 1
ATOM 560 O O . ALA A 1 72 ? -24.438 21.766 3.996 1 94.31 72 ALA A O 1
ATOM 561 N N . ARG A 1 73 ? -25.906 20.172 4.457 1 93.31 73 ARG A N 1
ATOM 562 C CA . ARG A 1 73 ? -24.953 19.094 4.152 1 93.31 73 ARG A CA 1
ATOM 563 C C . ARG A 1 73 ? -24.547 19.125 2.686 1 93.31 73 ARG A C 1
ATOM 565 O O . ARG A 1 73 ? -23.375 18.906 2.361 1 93.31 73 ARG A O 1
ATOM 572 N N . ALA A 1 74 ? -25.453 19.359 1.861 1 95.12 74 ALA A N 1
ATOM 573 C CA . ALA A 1 74 ? -25.188 19.391 0.426 1 95.12 74 ALA A CA 1
ATOM 574 C C . ALA A 1 74 ? -24.172 20.469 0.082 1 95.12 74 ALA A C 1
ATOM 576 O O . ALA A 1 74 ? -23.188 20.188 -0.613 1 95.12 74 ALA A O 1
ATOM 577 N N . PHE A 1 75 ? -24.391 21.625 0.595 1 95.06 75 PHE A N 1
ATOM 578 C CA . PHE A 1 75 ? -23.484 22.734 0.278 1 95.06 75 PHE A CA 1
ATOM 579 C C . PHE A 1 75 ? -22.141 22.547 0.971 1 95.06 75 PHE A C 1
ATOM 581 O O . PHE A 1 75 ? -21.094 22.922 0.423 1 95.06 75 PHE A O 1
ATOM 588 N N . ASN A 1 76 ? -22.141 22.031 2.145 1 92.69 76 ASN A N 1
ATOM 589 C CA . ASN A 1 76 ? -20.891 21.703 2.826 1 92.69 76 ASN A CA 1
ATOM 590 C C . ASN A 1 76 ? -20.062 20.688 2.035 1 92.69 76 ASN A C 1
ATOM 592 O O . ASN A 1 76 ? -18.859 20.875 1.856 1 92.69 76 ASN A O 1
ATOM 596 N N . GLN A 1 77 ? -20.672 19.672 1.577 1 93.38 77 GLN A N 1
ATOM 597 C CA . GLN A 1 77 ? -19.969 18.625 0.834 1 93.38 77 GLN A CA 1
ATOM 598 C C . GLN A 1 77 ? -19.469 19.141 -0.509 1 93.38 77 GLN A C 1
ATOM 600 O O . GLN A 1 77 ? -18.406 18.734 -0.977 1 93.38 77 GLN A O 1
ATOM 605 N N . PHE A 1 78 ? -20.297 19.969 -1.098 1 92.88 78 PHE A N 1
ATOM 606 C CA . PHE A 1 78 ? -19.844 20.562 -2.348 1 92.88 78 PHE A CA 1
ATOM 607 C C . PHE A 1 78 ? -18.547 21.328 -2.141 1 92.88 78 PHE A C 1
ATOM 609 O O . PHE A 1 78 ? -17.625 21.25 -2.965 1 92.88 78 PHE A O 1
ATOM 616 N N . LEU A 1 79 ? -18.484 22.078 -1.09 1 92.12 79 LEU A N 1
ATOM 617 C CA . LEU A 1 79 ? -17.297 22.875 -0.798 1 92.12 79 LEU A CA 1
ATOM 618 C C . LEU A 1 79 ? -16.109 21.969 -0.506 1 92.12 79 LEU A C 1
ATOM 620 O O . LEU A 1 79 ? -14.992 22.234 -0.947 1 92.12 79 LEU A O 1
ATOM 624 N N . ASN A 1 80 ? -16.297 20.906 0.21 1 90.56 80 ASN A N 1
ATOM 625 C CA . ASN A 1 80 ? -15.234 19.969 0.491 1 90.56 80 ASN A CA 1
ATOM 626 C C . ASN A 1 80 ? -14.688 19.344 -0.79 1 90.56 80 ASN A C 1
ATOM 628 O O . ASN A 1 80 ? -13.477 19.203 -0.954 1 90.56 80 ASN A O 1
ATOM 632 N N . LEU A 1 81 ? -15.594 18.953 -1.647 1 92.94 81 LEU A N 1
ATOM 633 C CA . LEU A 1 81 ? -15.203 18.328 -2.906 1 92.94 81 LEU A CA 1
ATOM 634 C C . LEU A 1 81 ? -14.477 19.328 -3.805 1 92.94 81 LEU A C 1
ATOM 636 O O . LEU A 1 81 ? -13.531 18.953 -4.508 1 92.94 81 LEU A O 1
ATOM 640 N N . THR A 1 82 ? -14.898 20.531 -3.766 1 90.5 82 THR A N 1
ATOM 641 C CA . THR A 1 82 ? -14.219 21.594 -4.52 1 90.5 82 THR A CA 1
ATOM 642 C C . THR A 1 82 ? -12.805 21.812 -3.99 1 90.5 82 THR A C 1
ATOM 644 O O . THR A 1 82 ? -11.867 21.984 -4.77 1 90.5 82 THR A O 1
ATOM 647 N N . ASN A 1 83 ? -12.688 21.797 -2.711 1 87.88 83 ASN A N 1
ATOM 648 C CA . ASN A 1 83 ? -11.367 21.938 -2.102 1 87.88 83 ASN A CA 1
ATOM 649 C C . ASN A 1 83 ? -10.43 20.812 -2.529 1 87.88 83 ASN A C 1
ATOM 651 O O . ASN A 1 83 ? -9.25 21.047 -2.768 1 87.88 83 ASN A O 1
ATOM 655 N N . VAL A 1 84 ? -10.945 19.672 -2.627 1 89.62 84 VAL A N 1
ATOM 656 C CA . VAL A 1 84 ? -10.148 18.516 -3.039 1 89.62 84 VAL A CA 1
ATOM 657 C C . VAL A 1 84 ? -9.711 18.688 -4.492 1 89.62 84 VAL A C 1
ATOM 659 O O . VAL A 1 84 ? -8.562 18.406 -4.844 1 89.62 84 VAL A O 1
ATOM 662 N N . ALA A 1 85 ? -10.602 19.125 -5.324 1 89.88 85 ALA A N 1
ATOM 663 C CA . ALA A 1 85 ? -10.289 19.344 -6.73 1 89.88 85 ALA A CA 1
ATOM 664 C C . ALA A 1 85 ? -9.203 20.406 -6.887 1 89.88 85 ALA A C 1
ATOM 666 O O . ALA A 1 85 ? -8.32 20.281 -7.734 1 89.88 85 ALA A O 1
ATOM 667 N N . GLU A 1 86 ? -9.273 21.406 -6.055 1 85.88 86 GLU A N 1
ATOM 668 C CA . GLU A 1 86 ? -8.273 22.469 -6.09 1 85.88 86 GLU A CA 1
ATOM 669 C C . GLU A 1 86 ? -6.914 21.953 -5.602 1 85.88 86 GLU A C 1
ATOM 671 O O . GLU A 1 86 ? -5.875 22.344 -6.141 1 85.88 86 GLU A O 1
ATOM 676 N N . GLN A 1 87 ? -6.984 21.281 -4.586 1 84.75 87 GLN A N 1
ATOM 677 C CA . GLN A 1 87 ? -5.746 20.719 -4.074 1 84.75 87 GLN A CA 1
ATOM 678 C C . GLN A 1 87 ? -5.082 19.812 -5.113 1 84.75 87 GLN A C 1
ATOM 680 O O . GLN A 1 87 ? -3.861 19.859 -5.297 1 84.75 87 GLN A O 1
ATOM 685 N N . TYR A 1 88 ? -5.883 19.016 -5.77 1 87.19 88 TYR A N 1
ATOM 686 C CA . TYR A 1 88 ? -5.32 18.156 -6.797 1 87.19 88 TYR A CA 1
ATOM 687 C C . TYR A 1 88 ? -4.762 18.969 -7.957 1 87.19 88 TYR A C 1
ATOM 689 O O . TYR A 1 88 ? -3.74 18.609 -8.547 1 87.19 88 TYR A O 1
ATOM 697 N N . HIS A 1 89 ? -5.422 19.984 -8.289 1 83.56 89 HIS A N 1
ATOM 698 C CA . HIS A 1 89 ? -4.98 20.828 -9.383 1 83.56 89 HIS A CA 1
ATOM 699 C C . HIS A 1 89 ? -3.58 21.375 -9.133 1 83.56 89 HIS A C 1
ATOM 701 O O . HIS A 1 89 ? -2.797 21.547 -10.07 1 83.56 89 HIS A O 1
ATOM 707 N N . SER A 1 90 ? -3.33 21.578 -7.906 1 79.81 90 SER A N 1
ATOM 708 C CA . SER A 1 90 ? -2.025 22.125 -7.551 1 79.81 90 SER A CA 1
ATOM 709 C C . SER A 1 90 ? -0.911 21.125 -7.801 1 79.81 90 SER A C 1
ATOM 711 O O . SER A 1 90 ? 0.252 21.5 -7.953 1 79.81 90 SER A O 1
ATOM 713 N N . ILE A 1 91 ? -1.277 19.891 -7.934 1 80.44 91 ILE A N 1
ATOM 714 C CA . ILE A 1 91 ? -0.236 18.875 -8.078 1 80.44 91 ILE A CA 1
ATOM 715 C C . ILE A 1 91 ? -0.417 18.141 -9.406 1 80.44 91 ILE A C 1
ATOM 717 O O . ILE A 1 91 ? 0.376 17.266 -9.75 1 80.44 91 ILE A O 1
ATOM 721 N N . SER A 1 92 ? -1.377 18.5 -10.102 1 82.69 92 SER A N 1
ATOM 722 C CA . SER A 1 92 ? -1.664 17.844 -11.375 1 82.69 92 SER A CA 1
ATOM 723 C C . SER A 1 92 ? -0.654 18.25 -12.445 1 82.69 92 SER A C 1
ATOM 725 O O . SER A 1 92 ? -0.253 19.422 -12.516 1 82.69 92 SER A O 1
ATOM 727 N N . PRO A 1 93 ? -0.19 17.312 -13.18 1 73.62 93 PRO A N 1
ATOM 728 C CA . PRO A 1 93 ? 0.667 17.656 -14.312 1 73.62 93 PRO A CA 1
ATOM 729 C C . PRO A 1 93 ? -0.013 18.609 -15.297 1 73.62 93 PRO A C 1
ATOM 731 O O . PRO A 1 93 ? 0.665 19.344 -16.016 1 73.62 93 PRO A O 1
ATOM 734 N N . HIS A 1 94 ? -1.298 18.562 -15.297 1 70.62 94 HIS A N 1
ATOM 735 C CA . HIS A 1 94 ? -2.07 19.438 -16.188 1 70.62 94 HIS A CA 1
ATOM 736 C C . HIS A 1 94 ? -2.451 20.734 -15.477 1 70.62 94 HIS A C 1
ATOM 738 O O . HIS A 1 94 ? -3.162 21.562 -16.047 1 70.62 94 HIS A O 1
ATOM 744 N N . GLY A 1 95 ? -1.929 20.75 -14.227 1 66.94 95 GLY A N 1
ATOM 745 C CA . GLY A 1 95 ? -2.215 21.953 -13.445 1 66.94 95 GLY A CA 1
ATOM 746 C C . GLY A 1 95 ? -0.975 22.766 -13.125 1 66.94 95 GLY A C 1
ATOM 747 O O . GLY A 1 95 ? -0.179 23.062 -14.016 1 66.94 95 GLY A O 1
ATOM 748 N N . GLU A 1 96 ? -0.945 23.078 -11.922 1 62.41 96 GLU A N 1
ATOM 749 C CA . GLU A 1 96 ? 0.114 23.984 -11.461 1 62.41 96 GLU A CA 1
ATOM 750 C C . GLU A 1 96 ? 1.449 23.25 -11.359 1 62.41 96 GLU A C 1
ATOM 752 O O . GLU A 1 96 ? 2.51 23.875 -11.367 1 62.41 96 GLU A O 1
ATOM 757 N N . ALA A 1 97 ? 1.297 21.922 -11.234 1 59.75 97 ALA A N 1
ATOM 758 C CA . ALA A 1 97 ? 2.506 21.125 -11.016 1 59.75 97 ALA A CA 1
ATOM 759 C C . ALA A 1 97 ? 3.354 21.062 -12.289 1 59.75 97 ALA A C 1
ATOM 761 O O . ALA A 1 97 ? 4.539 20.719 -12.227 1 59.75 97 ALA A O 1
ATOM 762 N N . ALA A 1 98 ? 2.672 21.375 -13.305 1 54.56 98 ALA A N 1
ATOM 763 C CA . ALA A 1 98 ? 3.443 21.422 -14.547 1 54.56 98 ALA A CA 1
ATOM 764 C C . ALA A 1 98 ? 4.672 22.312 -14.398 1 54.56 98 ALA A C 1
ATOM 766 O O . ALA A 1 98 ? 5.688 22.094 -15.062 1 54.56 98 ALA A O 1
ATOM 767 N N . SER A 1 99 ? 4.457 23.141 -13.375 1 52.91 99 SER A N 1
ATOM 768 C CA . SER A 1 99 ? 5.531 24.109 -13.172 1 52.91 99 SER A CA 1
ATOM 769 C C . SER A 1 99 ? 6.422 23.719 -12.008 1 52.91 99 SER A C 1
ATOM 771 O O . SER A 1 99 ? 7.449 24.344 -11.75 1 52.91 99 SER A O 1
ATOM 773 N N . ASN A 1 100 ? 6.055 22.609 -11.344 1 55.44 100 ASN A N 1
ATOM 774 C CA . ASN A 1 100 ? 6.844 22.188 -10.195 1 55.44 100 ASN A CA 1
ATOM 775 C C . ASN A 1 100 ? 8.133 21.484 -10.625 1 55.44 100 ASN A C 1
ATOM 777 O O . ASN A 1 100 ? 8.195 20.922 -11.719 1 55.44 100 ASN A O 1
ATOM 781 N N . PRO A 1 101 ? 9.492 21.531 -10.07 1 59.25 101 PRO A N 1
ATOM 782 C CA . PRO A 1 101 ? 10.758 21.891 -9.43 1 59.25 101 PRO A CA 1
ATOM 783 C C . PRO A 1 101 ? 11.43 23.094 -10.086 1 59.25 101 PRO A C 1
ATOM 785 O O . PRO A 1 101 ? 12.625 23.312 -9.883 1 59.25 101 PRO A O 1
ATOM 788 N N . VAL A 1 102 ? 10.484 23.75 -10.711 1 62.5 102 VAL A N 1
ATOM 789 C CA . VAL A 1 102 ? 11.023 24.859 -11.484 1 62.5 102 VAL A CA 1
ATOM 790 C C . VAL A 1 102 ? 11.383 26.016 -10.555 1 62.5 102 VAL A C 1
ATOM 792 O O . VAL A 1 102 ? 12.297 26.781 -10.836 1 62.5 102 VAL A O 1
ATOM 795 N N . ALA A 1 103 ? 10.781 25.906 -9.375 1 71.06 103 ALA A N 1
ATOM 796 C CA . ALA A 1 103 ? 11.023 27.062 -8.492 1 71.06 103 ALA A CA 1
ATOM 797 C C . ALA A 1 103 ? 12.461 27.062 -7.992 1 71.06 103 ALA A C 1
ATOM 799 O O . ALA A 1 103 ? 13.109 28.125 -7.953 1 71.06 103 ALA A O 1
ATOM 800 N N . LEU A 1 104 ? 13.031 25.953 -7.648 1 82.19 104 LEU A N 1
ATOM 801 C CA . LEU A 1 104 ? 14.398 25.875 -7.148 1 82.19 104 LEU A CA 1
ATOM 802 C C . LEU A 1 104 ? 15.398 26.141 -8.266 1 82.19 104 LEU A C 1
ATOM 804 O O . LEU A 1 104 ? 16.422 26.812 -8.055 1 82.19 104 LEU A O 1
ATOM 808 N N . ALA A 1 105 ? 15.023 25.625 -9.391 1 82.31 105 ALA A N 1
ATOM 809 C CA . ALA A 1 105 ? 15.891 25.859 -10.539 1 82.31 105 ALA A CA 1
ATOM 810 C C . ALA A 1 105 ? 15.938 27.344 -10.891 1 82.31 105 ALA A C 1
ATOM 812 O O . ALA A 1 105 ? 17 27.891 -11.203 1 82.31 105 ALA A O 1
ATOM 813 N N . ALA A 1 106 ? 14.82 27.922 -10.781 1 83.44 106 ALA A N 1
ATOM 814 C CA . ALA A 1 106 ? 14.727 29.344 -11.07 1 83.44 106 ALA A CA 1
ATOM 815 C C . ALA A 1 106 ? 15.523 30.156 -10.055 1 83.44 106 ALA A C 1
ATOM 817 O O . ALA A 1 106 ? 16.141 31.172 -10.406 1 83.44 106 ALA A O 1
ATOM 818 N N . LEU A 1 107 ? 15.453 29.75 -8.852 1 87.94 107 LEU A N 1
ATOM 819 C CA . LEU A 1 107 ? 16.203 30.438 -7.805 1 87.94 107 LEU A CA 1
ATOM 820 C C . LEU A 1 107 ? 17.703 30.344 -8.07 1 87.94 107 LEU A C 1
ATOM 822 O O . LEU A 1 107 ? 18.422 31.344 -7.953 1 87.94 107 LEU A O 1
ATOM 826 N N . PHE A 1 108 ? 18.188 29.234 -8.43 1 90.62 108 PHE A N 1
ATOM 827 C CA . PHE A 1 108 ? 19.625 29.047 -8.664 1 90.62 108 PHE A CA 1
ATOM 828 C C . PHE A 1 108 ? 20.078 29.859 -9.875 1 90.62 108 PHE A C 1
ATOM 830 O O . PHE A 1 108 ? 21.172 30.422 -9.883 1 90.62 108 PHE A O 1
ATOM 837 N N . ASP A 1 109 ? 19.219 29.922 -10.797 1 89.81 109 ASP A N 1
ATOM 838 C CA . ASP A 1 109 ? 19.516 30.734 -11.969 1 89.81 109 ASP A CA 1
ATOM 839 C C . ASP A 1 109 ? 19.609 32.219 -11.594 1 89.81 109 ASP A C 1
ATOM 841 O O . ASP A 1 109 ? 20.5 32.938 -12.07 1 89.81 109 ASP A O 1
ATOM 845 N N . GLN A 1 110 ? 18.688 32.594 -10.797 1 91.38 110 GLN A N 1
ATOM 846 C CA . GLN A 1 110 ? 18.688 33.969 -10.328 1 91.38 110 GLN A CA 1
ATOM 847 C C . GLN A 1 110 ? 19.938 34.281 -9.516 1 91.38 110 GLN A C 1
ATOM 849 O O . GLN A 1 110 ? 20.531 35.344 -9.664 1 91.38 110 GLN A O 1
ATOM 854 N N . LEU A 1 111 ? 20.312 33.375 -8.711 1 93 111 LEU A N 1
ATOM 855 C CA . LEU A 1 111 ? 21.5 33.562 -7.863 1 93 111 LEU A CA 1
ATOM 856 C C . LEU A 1 111 ? 22.766 33.625 -8.703 1 93 111 LEU A C 1
ATOM 858 O O . LEU A 1 111 ? 23.672 34.406 -8.422 1 93 111 LEU A O 1
ATOM 862 N N . LYS A 1 112 ? 22.797 32.812 -9.703 1 92.19 112 LYS A N 1
ATOM 863 C CA . LYS A 1 112 ? 23.922 32.844 -10.617 1 92.19 112 LYS A CA 1
ATOM 864 C C . LYS A 1 112 ? 24 34.156 -11.391 1 92.19 112 LYS A C 1
ATOM 866 O O . LYS A 1 112 ? 25.078 34.719 -11.609 1 92.19 112 LYS A O 1
ATOM 871 N N . ALA A 1 113 ? 22.891 34.625 -11.75 1 92.81 113 ALA A N 1
ATOM 872 C CA . ALA A 1 113 ? 22.812 35.906 -12.461 1 92.81 113 ALA A CA 1
ATOM 873 C C . ALA A 1 113 ? 23.312 37.031 -11.578 1 92.81 113 ALA A C 1
ATOM 875 O O . ALA A 1 113 ? 23.859 38.031 -12.078 1 92.81 113 ALA A O 1
ATOM 876 N N . LYS A 1 114 ? 23.109 36.938 -10.312 1 93.81 114 LYS A N 1
ATOM 877 C CA . LYS A 1 114 ? 23.547 37.938 -9.367 1 93.81 114 LYS A CA 1
ATOM 878 C C . LYS A 1 114 ? 24.984 37.688 -8.898 1 93.81 114 LYS A C 1
ATOM 880 O O . LYS A 1 114 ? 25.422 38.25 -7.887 1 93.81 114 LYS A O 1
ATOM 885 N N . ASN A 1 115 ? 25.672 36.719 -9.469 1 91.25 115 ASN A N 1
ATOM 886 C CA . ASN A 1 115 ? 27.094 36.438 -9.352 1 91.25 115 ASN A CA 1
ATOM 887 C C . ASN A 1 115 ? 27.422 35.75 -8.031 1 91.25 115 ASN A C 1
ATOM 889 O O . ASN A 1 115 ? 28.469 36 -7.438 1 91.25 115 ASN A O 1
ATOM 893 N N . PHE A 1 116 ? 26.516 35 -7.543 1 94 116 PHE A N 1
ATOM 894 C CA . PHE A 1 116 ? 26.859 34.125 -6.426 1 94 116 PHE A CA 1
ATOM 895 C C . PHE A 1 116 ? 27.672 32.938 -6.902 1 94 116 PHE A C 1
ATOM 897 O O . PHE A 1 116 ? 27.406 32.375 -7.969 1 94 116 PHE A O 1
ATOM 904 N N . THR A 1 117 ? 28.688 32.562 -6.133 1 93.56 117 THR A N 1
ATOM 905 C CA . THR A 1 117 ? 29.531 31.438 -6.496 1 93.56 117 THR A CA 1
ATOM 906 C C . THR A 1 117 ? 28.875 30.125 -6.078 1 93.56 117 THR A C 1
ATOM 908 O O . THR A 1 117 ? 28 30.109 -5.203 1 93.56 117 THR A O 1
ATOM 911 N N . ASN A 1 118 ? 29.297 29.062 -6.703 1 92.88 118 ASN A N 1
ATOM 912 C CA . ASN A 1 118 ? 28.812 27.734 -6.34 1 92.88 118 ASN A CA 1
ATOM 913 C C . ASN A 1 118 ? 29.125 27.406 -4.887 1 92.88 118 ASN A C 1
ATOM 915 O O . ASN A 1 118 ? 28.328 26.75 -4.207 1 92.88 118 ASN A O 1
ATOM 919 N N . GLU A 1 119 ? 30.141 27.844 -4.461 1 93.5 119 GLU A N 1
ATOM 920 C CA . GLU A 1 119 ? 30.578 27.578 -3.092 1 93.5 119 GLU A CA 1
ATOM 921 C C . GLU A 1 119 ? 29.656 28.266 -2.082 1 93.5 119 GLU A C 1
ATOM 923 O O . GLU A 1 119 ? 29.297 27.672 -1.06 1 93.5 119 GLU A O 1
ATOM 928 N N . GLU A 1 120 ? 29.297 29.469 -2.377 1 93.88 120 GLU A N 1
ATOM 929 C CA . GLU A 1 120 ? 28.391 30.203 -1.503 1 93.88 120 GLU A CA 1
ATOM 930 C C . GLU A 1 120 ? 27.016 29.516 -1.448 1 93.88 120 GLU A C 1
ATOM 932 O O . GLU A 1 120 ? 26.422 29.406 -0.379 1 93.88 120 GLU A O 1
ATOM 937 N N . MET A 1 121 ? 26.656 29.141 -2.576 1 94.19 121 MET A N 1
ATOM 938 C CA . MET A 1 121 ? 25.359 28.469 -2.656 1 94.19 121 MET A CA 1
ATOM 939 C C . MET A 1 121 ? 25.391 27.109 -1.941 1 94.19 121 MET A C 1
ATOM 941 O O . MET A 1 121 ? 24.453 26.75 -1.254 1 94.19 121 MET A O 1
ATOM 945 N N . ARG A 1 122 ? 26.469 26.422 -2.08 1 94.25 122 ARG A N 1
ATOM 946 C CA . ARG A 1 122 ? 26.656 25.141 -1.396 1 94.25 122 ARG A CA 1
ATOM 947 C C . ARG A 1 122 ? 26.625 25.328 0.118 1 94.25 122 ARG A C 1
ATOM 949 O O . ARG A 1 122 ? 26.016 24.531 0.834 1 94.25 122 ARG A O 1
ATOM 956 N N . LYS A 1 123 ? 27.266 26.312 0.506 1 94.25 123 LYS A N 1
ATOM 957 C CA . LYS A 1 123 ? 27.297 26.594 1.938 1 94.25 123 LYS A CA 1
ATOM 958 C C . LYS A 1 123 ? 25.906 26.906 2.475 1 94.25 123 LYS A C 1
ATOM 960 O O . LYS A 1 123 ? 25.531 26.438 3.555 1 94.25 123 LYS A O 1
ATOM 965 N N . ALA A 1 124 ? 25.172 27.688 1.744 1 93.88 124 ALA A N 1
ATOM 966 C CA . ALA A 1 124 ? 23.797 28.016 2.143 1 93.88 124 ALA A CA 1
ATOM 967 C C . ALA A 1 124 ? 22.938 26.766 2.227 1 93.88 124 ALA A C 1
ATOM 969 O O . ALA A 1 124 ? 22.078 26.656 3.113 1 93.88 124 ALA A O 1
ATOM 970 N N . VAL A 1 125 ? 23.141 25.891 1.293 1 94.62 125 VAL A N 1
ATOM 971 C CA . VAL A 1 125 ? 22.375 24.641 1.26 1 94.62 125 VAL A CA 1
ATOM 972 C C . VAL A 1 125 ? 22.734 23.781 2.471 1 94.62 125 VAL A C 1
ATOM 974 O O . VAL A 1 125 ? 21.859 23.188 3.1 1 94.62 125 VAL A O 1
ATOM 977 N N . ASP A 1 126 ? 23.969 23.734 2.811 1 94.12 126 ASP A N 1
ATOM 978 C CA . ASP A 1 126 ? 24.438 22.922 3.93 1 94.12 126 ASP A CA 1
ATOM 979 C C . ASP A 1 126 ? 23.906 23.469 5.258 1 94.12 126 ASP A C 1
ATOM 981 O O . ASP A 1 126 ? 23.719 22.703 6.207 1 94.12 126 ASP A O 1
ATOM 985 N N . GLU A 1 127 ? 23.625 24.75 5.277 1 92.94 127 GLU A N 1
ATOM 986 C CA . GLU A 1 127 ? 23.188 25.391 6.512 1 92.94 127 GLU A CA 1
ATOM 987 C C . GLU A 1 127 ? 21.672 25.469 6.574 1 92.94 127 GLU A C 1
ATOM 989 O O . GLU A 1 127 ? 21.109 25.938 7.566 1 92.94 127 GLU A O 1
ATOM 994 N N . LEU A 1 128 ? 21.047 25.016 5.543 1 94.31 128 LEU A N 1
ATOM 995 C CA . LEU A 1 128 ? 19.594 25.062 5.484 1 94.31 128 LEU A CA 1
ATOM 996 C C . LEU A 1 128 ? 18.984 24.25 6.629 1 94.31 128 LEU A C 1
ATOM 998 O O . LEU A 1 128 ? 19.344 23.109 6.852 1 94.31 128 LEU A O 1
ATOM 1002 N N . SER A 1 129 ? 18.141 24.891 7.441 1 95.06 129 SER A N 1
ATOM 1003 C CA . SER A 1 129 ? 17.453 24.266 8.562 1 95.06 129 SER A CA 1
ATOM 1004 C C . SER A 1 129 ? 16 24.75 8.656 1 95.06 129 SER A C 1
ATOM 1006 O O . SER A 1 129 ? 15.742 25.906 8.953 1 95.06 129 SER A O 1
ATOM 1008 N N . ILE A 1 130 ? 15.117 23.891 8.336 1 95 130 ILE A N 1
ATOM 1009 C CA . ILE A 1 130 ? 13.688 24.172 8.391 1 95 130 ILE A CA 1
ATOM 1010 C C . ILE A 1 130 ? 13 23.219 9.367 1 95 130 ILE A C 1
ATOM 1012 O O . ILE A 1 130 ? 13.039 22 9.188 1 95 130 ILE A O 1
ATOM 1016 N N . GLU A 1 131 ? 12.453 23.75 10.391 1 95.5 131 GLU A N 1
ATOM 1017 C CA . GLU A 1 131 ? 11.719 22.953 11.375 1 95.5 131 GLU A CA 1
ATOM 1018 C C . GLU A 1 131 ? 10.242 23.359 11.422 1 95.5 131 GLU A C 1
ATOM 1020 O O . GLU A 1 131 ? 9.914 24.5 11.773 1 95.5 131 GLU A O 1
ATOM 1025 N N . LEU A 1 132 ? 9.375 22.469 11.055 1 94.81 132 LEU A N 1
ATOM 1026 C CA . LEU A 1 132 ? 7.934 22.703 11.039 1 94.81 132 LEU A CA 1
ATOM 1027 C C . LEU A 1 132 ? 7.27 22.094 12.266 1 94.81 132 LEU A C 1
ATOM 1029 O O . LEU A 1 132 ? 7.457 20.906 12.555 1 94.81 132 LEU A O 1
ATOM 1033 N N . VAL A 1 133 ? 6.559 22.891 13 1 94.75 133 VAL A N 1
ATOM 1034 C CA . VAL A 1 133 ? 5.914 22.453 14.234 1 94.75 133 VAL A CA 1
ATOM 1035 C C . VAL A 1 133 ? 4.426 22.219 13.984 1 94.75 133 VAL A C 1
ATOM 1037 O O . VAL A 1 133 ? 3.676 23.156 13.727 1 94.75 133 VAL A O 1
ATOM 1040 N N . LEU A 1 134 ? 4.004 21 14.148 1 92.19 134 LEU A N 1
ATOM 1041 C CA . LEU A 1 134 ? 2.617 20.625 13.906 1 92.19 134 LEU A CA 1
ATOM 1042 C C . LEU A 1 134 ? 1.763 20.875 15.141 1 92.19 134 LEU A C 1
ATOM 1044 O O . LEU A 1 134 ? 2.107 20.438 16.234 1 92.19 134 LEU A O 1
ATOM 1048 N N . THR A 1 135 ? 0.695 21.531 14.977 1 87.69 135 THR A N 1
ATOM 1049 C CA . THR A 1 135 ? -0.192 21.828 16.094 1 87.69 135 THR A CA 1
ATOM 1050 C C . THR A 1 135 ? -1.589 21.266 15.844 1 87.69 135 THR A C 1
ATOM 1052 O O . THR A 1 135 ? -1.966 21.031 14.695 1 87.69 135 THR A O 1
ATOM 1055 N N . ALA A 1 136 ? -2.234 20.938 16.906 1 75.62 136 ALA A N 1
ATOM 1056 C CA . ALA A 1 136 ? -3.611 20.469 16.781 1 75.62 136 ALA A CA 1
ATOM 1057 C C . ALA A 1 136 ? -4.539 21.594 16.344 1 75.62 136 ALA A C 1
ATOM 1059 O O . ALA A 1 136 ? -4.297 22.766 16.672 1 75.62 136 ALA A O 1
ATOM 1060 N N . HIS A 1 137 ? -5.355 21.297 15.469 1 59.84 137 HIS A N 1
ATOM 1061 C CA . HIS A 1 137 ? -6.23 22.406 15.125 1 59.84 137 HIS A CA 1
ATOM 1062 C C . HIS A 1 137 ? -7.453 22.453 16.047 1 59.84 137 HIS A C 1
ATOM 1064 O O . HIS A 1 137 ? -8.281 21.547 16.016 1 59.84 137 HIS A O 1
ATOM 1070 N N . PRO A 1 138 ? -7.523 23.375 16.875 1 59.06 138 PRO A N 1
ATOM 1071 C CA . PRO A 1 138 ? -8.703 23.484 17.734 1 59.06 138 PRO A CA 1
ATOM 1072 C C . PRO A 1 138 ? -10 23.641 16.953 1 59.06 138 PRO A C 1
ATOM 1074 O O . PRO A 1 138 ? -11.086 23.469 17.516 1 59.06 138 PRO A O 1
ATOM 1077 N N . THR A 1 139 ? -9.797 23.938 15.625 1 58.69 139 THR A N 1
ATOM 1078 C CA . THR A 1 139 ? -11.023 24.25 14.891 1 58.69 139 THR A CA 1
ATOM 1079 C C . THR A 1 139 ? -11.211 23.281 13.727 1 58.69 139 THR A C 1
ATOM 1081 O O . THR A 1 139 ? -12.039 23.516 12.844 1 58.69 139 THR A O 1
ATOM 1084 N N . GLU A 1 140 ? -10.398 22.281 13.844 1 64.31 140 GLU A N 1
ATOM 1085 C CA . GLU A 1 140 ? -10.68 21.312 12.797 1 64.31 140 GLU A CA 1
ATOM 1086 C C . GLU A 1 140 ? -12 20.578 13.07 1 64.31 140 GLU A C 1
ATOM 1088 O O . GLU A 1 140 ? -12.102 19.812 14.031 1 64.31 140 GLU A O 1
ATOM 1093 N N . ILE A 1 141 ? -12.844 20.891 12.227 1 67.25 141 ILE A N 1
ATOM 1094 C CA . ILE A 1 141 ? -14.203 20.422 12.445 1 67.25 141 ILE A CA 1
ATOM 1095 C C . ILE A 1 141 ? -14.391 19.062 11.75 1 67.25 141 ILE A C 1
ATOM 1097 O O . ILE A 1 141 ? -15.164 18.234 12.219 1 67.25 141 ILE A O 1
ATOM 1101 N N . ALA A 1 142 ? -13.484 18.922 10.742 1 72.31 142 ALA A N 1
ATOM 1102 C CA . ALA A 1 142 ? -13.719 17.734 9.945 1 72.31 142 ALA A CA 1
ATOM 1103 C C . ALA A 1 142 ? -13.242 16.484 10.68 1 72.31 142 ALA A C 1
ATOM 1105 O O . ALA A 1 142 ? -12.195 16.5 11.336 1 72.31 142 ALA A O 1
ATOM 1106 N N . ARG A 1 143 ? -13.961 15.469 10.586 1 80.94 143 ARG A N 1
ATOM 1107 C CA . ARG A 1 143 ? -13.625 14.18 11.172 1 80.94 143 ARG A CA 1
ATOM 1108 C C . ARG A 1 143 ? -12.523 13.484 10.375 1 80.94 143 ARG A C 1
ATOM 1110 O O . ARG A 1 143 ? -12.43 13.656 9.156 1 80.94 143 ARG A O 1
ATOM 1117 N N . ARG A 1 144 ? -11.766 12.742 11.109 1 79.75 144 ARG A N 1
ATOM 1118 C CA . ARG A 1 144 ? -10.695 11.969 10.477 1 79.75 144 ARG A CA 1
ATOM 1119 C C . ARG A 1 144 ? -11.258 11.055 9.391 1 79.75 144 ARG A C 1
ATOM 1121 O O . ARG A 1 144 ? -10.625 10.875 8.344 1 79.75 144 ARG A O 1
ATOM 1128 N N . THR A 1 145 ? -12.406 10.562 9.656 1 87.38 145 THR A N 1
ATOM 1129 C CA . THR A 1 145 ? -13.055 9.656 8.719 1 87.38 145 THR A CA 1
ATOM 1130 C C . THR A 1 145 ? -13.32 10.352 7.391 1 87.38 145 THR A C 1
ATOM 1132 O O . THR A 1 145 ? -13.086 9.773 6.324 1 87.38 145 THR A O 1
ATOM 1135 N N . LEU A 1 146 ? -13.781 11.523 7.453 1 87.81 146 LEU A N 1
ATOM 1136 C CA . LEU A 1 146 ? -14.086 12.273 6.242 1 87.81 146 LEU A CA 1
ATOM 1137 C C . LEU A 1 146 ? -12.805 12.664 5.512 1 87.81 146 LEU A C 1
ATOM 1139 O O . LEU A 1 146 ? -12.758 12.641 4.277 1 87.81 146 LEU A O 1
ATOM 1143 N N . ILE A 1 147 ? -11.836 13.016 6.277 1 83.69 147 ILE A N 1
ATOM 1144 C CA . ILE A 1 147 ? -10.555 13.383 5.684 1 83.69 147 ILE A CA 1
ATOM 1145 C C . ILE A 1 147 ? -9.992 12.203 4.902 1 83.69 147 ILE A C 1
ATOM 1147 O O . ILE A 1 147 ? -9.477 12.367 3.793 1 83.69 147 ILE A O 1
ATOM 1151 N N . HIS A 1 148 ? -10.125 11.086 5.473 1 87.31 148 HIS A N 1
ATOM 1152 C CA . HIS A 1 148 ? -9.664 9.875 4.805 1 87.31 148 HIS A CA 1
ATOM 1153 C C . HIS A 1 148 ? -10.375 9.68 3.467 1 87.31 148 HIS A C 1
ATOM 1155 O O . HIS A 1 148 ? -9.742 9.312 2.473 1 87.31 148 HIS A O 1
ATOM 1161 N N . LYS A 1 149 ? -11.602 9.844 3.449 1 92.56 149 LYS A N 1
ATOM 1162 C CA . LYS A 1 149 ? -12.383 9.68 2.225 1 92.56 149 LYS A CA 1
ATOM 1163 C C . LYS A 1 149 ? -11.992 10.727 1.183 1 92.56 149 LYS A C 1
ATOM 1165 O O . LYS A 1 149 ? -11.953 10.43 -0.013 1 92.56 149 LYS A O 1
ATOM 1170 N N . LEU A 1 150 ? -11.727 11.914 1.638 1 89.94 150 LEU A N 1
ATOM 1171 C CA . LEU A 1 150 ? -11.352 12.984 0.728 1 89.94 150 LEU A CA 1
ATOM 1172 C C . LEU A 1 150 ? -9.977 12.719 0.111 1 89.94 150 LEU A C 1
ATOM 1174 O O . LEU A 1 150 ? -9.75 13.031 -1.059 1 89.94 150 LEU A O 1
ATOM 1178 N N . VAL A 1 151 ? -9.148 12.141 0.87 1 88.94 151 VAL A N 1
ATOM 1179 C CA . VAL A 1 151 ? -7.84 11.75 0.347 1 88.94 151 VAL A CA 1
ATOM 1180 C C . VAL A 1 151 ? -8.008 10.68 -0.725 1 88.94 151 VAL A C 1
ATOM 1182 O O . VAL A 1 151 ? -7.324 10.703 -1.75 1 88.94 151 VAL A O 1
ATOM 1185 N N . ALA A 1 152 ? -8.898 9.789 -0.49 1 92.44 152 ALA A N 1
ATOM 1186 C CA . ALA A 1 152 ? -9.18 8.742 -1.47 1 92.44 152 ALA A CA 1
ATOM 1187 C C . ALA A 1 152 ? -9.758 9.336 -2.754 1 92.44 152 ALA A C 1
ATOM 1189 O O . ALA A 1 152 ? -9.469 8.852 -3.852 1 92.44 152 ALA A O 1
ATOM 1190 N N . VAL A 1 153 ? -10.562 10.336 -2.623 1 94.69 153 VAL A N 1
ATOM 1191 C CA . VAL A 1 153 ? -11.102 11.039 -3.787 1 94.69 153 VAL A CA 1
ATOM 1192 C C . VAL A 1 153 ? -9.953 11.648 -4.594 1 94.69 153 VAL A C 1
ATOM 1194 O O . VAL A 1 153 ? -9.945 11.57 -5.824 1 94.69 153 VAL A O 1
ATOM 1197 N N . ASN A 1 154 ? -9.039 12.195 -3.846 1 92.5 154 ASN A N 1
ATOM 1198 C CA . ASN A 1 154 ? -7.879 12.781 -4.508 1 92.5 154 ASN A CA 1
ATOM 1199 C C . ASN A 1 154 ? -7.102 11.727 -5.297 1 92.5 154 ASN A C 1
ATOM 1201 O O . ASN A 1 154 ? -6.629 12 -6.402 1 92.5 154 ASN A O 1
ATOM 1205 N N . THR A 1 155 ? -6.984 10.617 -4.785 1 90.56 155 THR A N 1
ATOM 1206 C CA . THR A 1 155 ? -6.301 9.516 -5.453 1 90.56 155 THR A CA 1
ATOM 1207 C C . THR A 1 155 ? -7.023 9.125 -6.734 1 90.56 155 THR A C 1
ATOM 1209 O O . THR A 1 155 ? -6.387 8.852 -7.754 1 90.56 155 THR A O 1
ATOM 1212 N N . CYS A 1 156 ? -8.305 9.07 -6.703 1 94.19 156 CYS A N 1
ATOM 1213 C CA . CYS A 1 156 ? -9.102 8.758 -7.883 1 94.19 156 CYS A CA 1
ATOM 1214 C C . CYS A 1 156 ? -8.914 9.812 -8.961 1 94.19 156 CYS A C 1
ATOM 1216 O O . CYS A 1 156 ? -8.82 9.492 -10.148 1 94.19 156 CYS A O 1
ATOM 1218 N N . LEU A 1 157 ? -8.852 11.094 -8.492 1 92.56 157 LEU A N 1
ATOM 1219 C CA . LEU A 1 157 ? -8.648 12.18 -9.445 1 92.56 157 LEU A CA 1
ATOM 1220 C C . LEU A 1 157 ? -7.293 12.039 -10.133 1 92.56 157 LEU A C 1
ATOM 1222 O O . LEU A 1 157 ? -7.176 12.289 -11.336 1 92.56 157 LEU A O 1
ATOM 1226 N N . ALA A 1 158 ? -6.324 11.656 -9.414 1 88.12 158 ALA A N 1
ATOM 1227 C CA . ALA A 1 158 ? -4.992 11.453 -9.969 1 88.12 158 ALA A CA 1
ATOM 1228 C C . ALA A 1 158 ? -5 10.336 -11.016 1 88.12 158 ALA A C 1
ATOM 1230 O O . ALA A 1 158 ? -4.328 10.445 -12.039 1 88.12 158 ALA A O 1
ATOM 1231 N N . GLN A 1 159 ? -5.746 9.328 -10.758 1 87.31 159 GLN A N 1
ATOM 1232 C CA . GLN A 1 159 ? -5.836 8.195 -11.672 1 87.31 159 GLN A CA 1
ATOM 1233 C C . GLN A 1 159 ? -6.594 8.578 -12.945 1 87.31 159 GLN A C 1
ATOM 1235 O O . GLN A 1 159 ? -6.309 8.055 -14.023 1 87.31 159 GLN A O 1
ATOM 1240 N N . LEU A 1 160 ? -7.504 9.461 -12.789 1 89.5 160 LEU A N 1
ATOM 1241 C CA . LEU A 1 160 ? -8.336 9.875 -13.914 1 89.5 160 LEU A CA 1
ATOM 1242 C C . LEU A 1 160 ? -7.598 10.891 -14.789 1 89.5 160 LEU A C 1
ATOM 1244 O O . LEU A 1 160 ? -8 11.148 -15.922 1 89.5 160 LEU A O 1
ATOM 1248 N N . ASP A 1 161 ? -6.539 11.422 -14.141 1 84.31 161 ASP A N 1
ATOM 1249 C CA . ASP A 1 161 ? -5.809 12.484 -14.82 1 84.31 161 ASP A CA 1
ATOM 1250 C C . ASP A 1 161 ? -4.926 11.93 -15.93 1 84.31 161 ASP A C 1
ATOM 1252 O O . ASP A 1 161 ? -3.719 12.18 -15.953 1 84.31 161 ASP A O 1
ATOM 1256 N N . HIS A 1 162 ? -5.336 10.891 -16.641 1 78.56 162 HIS A N 1
ATOM 1257 C CA . HIS A 1 162 ? -4.641 10.312 -17.781 1 78.56 162 HIS A CA 1
ATOM 1258 C C . HIS A 1 162 ? -5.516 10.328 -19.031 1 78.56 162 HIS A C 1
ATOM 1260 O O . HIS A 1 162 ? -6.723 10.094 -18.953 1 78.56 162 HIS A O 1
ATOM 1266 N N . ASP A 1 163 ? -4.926 10.625 -20.047 1 74.44 163 ASP A N 1
ATOM 1267 C CA . ASP A 1 163 ? -5.676 10.773 -21.297 1 74.44 163 ASP A CA 1
ATOM 1268 C C . ASP A 1 163 ? -5.855 9.43 -22 1 74.44 163 ASP A C 1
ATOM 1270 O O . ASP A 1 163 ? -6.652 9.305 -22.922 1 74.44 163 ASP A O 1
ATOM 1274 N N . ASP A 1 164 ? -5.156 8.438 -21.609 1 76.25 164 ASP A N 1
ATOM 1275 C CA . ASP A 1 164 ? -5.133 7.172 -22.344 1 76.25 164 ASP A CA 1
ATOM 1276 C C . ASP A 1 164 ? -5.754 6.047 -21.516 1 76.25 164 ASP A C 1
ATOM 1278 O O . ASP A 1 164 ? -5.375 4.883 -21.656 1 76.25 164 ASP A O 1
ATOM 1282 N N . LEU A 1 165 ? -6.711 6.414 -20.672 1 80 165 LEU A N 1
ATOM 1283 C CA . LEU A 1 165 ? -7.332 5.375 -19.859 1 80 165 LEU A CA 1
ATOM 1284 C C . LEU A 1 165 ? -8.305 4.543 -20.688 1 80 165 LEU A C 1
ATOM 1286 O O . LEU A 1 165 ? -9.086 5.094 -21.469 1 80 165 LEU A O 1
ATOM 1290 N N . ALA A 1 166 ? -8.188 3.262 -20.547 1 76 166 ALA A N 1
ATOM 1291 C CA . ALA A 1 166 ? -9.18 2.377 -21.156 1 76 166 ALA A CA 1
ATOM 1292 C C . ALA A 1 166 ? -10.547 2.559 -20.516 1 76 166 ALA A C 1
ATOM 1294 O O . ALA A 1 166 ? -10.648 3.016 -19.375 1 76 166 ALA A O 1
ATOM 1295 N N . ASP A 1 167 ? -11.555 2.236 -21.219 1 78.12 167 ASP A N 1
ATOM 1296 C CA . ASP A 1 167 ? -12.922 2.424 -20.75 1 78.12 167 ASP A CA 1
ATOM 1297 C C . ASP A 1 167 ? -13.172 1.635 -19.469 1 78.12 167 ASP A C 1
ATOM 1299 O O . ASP A 1 167 ? -13.805 2.139 -18.531 1 78.12 167 ASP A O 1
ATOM 1303 N N . TYR A 1 168 ? -12.625 0.521 -19.422 1 76.69 168 TYR A N 1
ATOM 1304 C CA . TYR A 1 168 ? -12.875 -0.318 -18.266 1 76.69 168 TYR A CA 1
ATOM 1305 C C . TYR A 1 168 ? -12.203 0.268 -17.016 1 76.69 168 TYR A C 1
ATOM 1307 O O . TYR A 1 168 ? -12.758 0.206 -15.922 1 76.69 168 TYR A O 1
ATOM 1315 N N . GLU A 1 169 ? -11.062 0.759 -17.25 1 82.31 169 GLU A N 1
ATOM 1316 C CA . GLU A 1 169 ? -10.344 1.38 -16.125 1 82.31 169 GLU A CA 1
ATOM 1317 C C . GLU A 1 169 ? -11.039 2.662 -15.68 1 82.31 169 GLU A C 1
ATOM 1319 O O . GLU A 1 169 ? -11.133 2.93 -14.477 1 82.31 169 GLU A O 1
ATOM 1324 N N . HIS A 1 170 ? -11.461 3.416 -16.625 1 88.06 170 HIS A N 1
ATOM 1325 C CA . HIS A 1 170 ? -12.188 4.645 -16.312 1 88.06 170 HIS A CA 1
ATOM 1326 C C . HIS A 1 170 ? -13.445 4.355 -15.516 1 88.06 170 HIS A C 1
ATOM 1328 O O . HIS A 1 170 ? -13.719 5.027 -14.516 1 88.06 170 HIS A O 1
ATOM 1334 N N . ASP A 1 171 ? -14.117 3.348 -15.938 1 87 171 ASP A N 1
ATOM 1335 C CA . ASP A 1 171 ? -15.367 2.992 -15.266 1 87 171 ASP A CA 1
ATOM 1336 C C . ASP A 1 171 ? -15.102 2.496 -13.844 1 87 171 ASP A C 1
ATOM 1338 O O . ASP A 1 171 ? -15.883 2.77 -12.938 1 87 171 ASP A O 1
ATOM 1342 N N . ARG A 1 172 ? -14.094 1.843 -13.742 1 87.19 172 ARG A N 1
ATOM 1343 C CA . ARG A 1 172 ? -13.719 1.336 -12.43 1 87.19 172 ARG A CA 1
ATOM 1344 C C . ARG A 1 172 ? -13.398 2.48 -11.469 1 87.19 172 ARG A C 1
ATOM 1346 O O . ARG A 1 172 ? -13.852 2.477 -10.32 1 87.19 172 ARG A O 1
ATOM 1353 N N . ILE A 1 173 ? -12.688 3.459 -11.906 1 92.69 173 ILE A N 1
ATOM 1354 C CA . ILE A 1 173 ? -12.305 4.602 -11.086 1 92.69 173 ILE A CA 1
ATOM 1355 C C . ILE A 1 173 ? -13.531 5.441 -10.758 1 92.69 173 ILE A C 1
ATOM 1357 O O . ILE A 1 173 ? -13.695 5.902 -9.625 1 92.69 173 ILE A O 1
ATOM 1361 N N . MET A 1 174 ? -14.406 5.582 -11.742 1 93.62 174 MET A N 1
ATOM 1362 C CA . MET A 1 174 ? -15.625 6.359 -11.547 1 93.62 174 MET A CA 1
ATOM 1363 C C . MET A 1 174 ? -16.531 5.695 -10.523 1 93.62 174 MET A C 1
ATOM 1365 O O . MET A 1 174 ? -17.172 6.375 -9.719 1 93.62 174 MET A O 1
ATOM 1369 N N . ARG A 1 175 ? -16.562 4.453 -10.578 1 92.06 175 ARG A N 1
ATOM 1370 C CA . ARG A 1 175 ? -17.359 3.721 -9.594 1 92.06 175 ARG A CA 1
ATOM 1371 C C . ARG A 1 175 ? -16.812 3.934 -8.188 1 92.06 175 ARG A C 1
ATOM 1373 O O . ARG A 1 175 ? -17.578 4.121 -7.238 1 92.06 175 ARG A O 1
ATOM 1380 N N . ARG A 1 176 ? -15.516 3.873 -8.109 1 94.38 176 ARG A N 1
ATOM 1381 C CA . ARG A 1 176 ? -14.875 4.113 -6.816 1 94.38 176 ARG A CA 1
ATOM 1382 C C . ARG A 1 176 ? -15.172 5.523 -6.312 1 94.38 176 ARG A C 1
ATOM 1384 O O . ARG A 1 176 ? -15.438 5.723 -5.125 1 94.38 176 ARG A O 1
ATOM 1391 N N . LEU A 1 177 ? -15.18 6.457 -7.172 1 95.38 177 LEU A N 1
ATOM 1392 C CA . LEU A 1 177 ? -15.484 7.844 -6.832 1 95.38 177 LEU A CA 1
ATOM 1393 C C . LEU A 1 177 ? -16.922 7.977 -6.328 1 95.38 177 LEU A C 1
ATOM 1395 O O . LEU A 1 177 ? -17.172 8.68 -5.348 1 95.38 177 LEU A O 1
ATOM 1399 N N . ARG A 1 178 ? -17.797 7.297 -7.008 1 95.5 178 ARG A N 1
ATOM 1400 C CA . ARG A 1 178 ? -19.203 7.324 -6.594 1 95.5 178 ARG A CA 1
ATOM 1401 C C . ARG A 1 178 ? -19.375 6.73 -5.199 1 95.5 178 ARG A C 1
ATOM 1403 O O . ARG A 1 178 ? -20.156 7.242 -4.391 1 95.5 178 ARG A O 1
ATOM 1410 N N . GLN A 1 179 ? -18.656 5.695 -4.961 1 94.94 179 GLN A N 1
ATOM 1411 C CA . GLN A 1 179 ? -18.703 5.055 -3.652 1 94.94 179 GLN A CA 1
ATOM 1412 C C . GLN A 1 179 ? -18.219 6.004 -2.557 1 94.94 179 GLN A C 1
ATOM 1414 O O . GLN A 1 179 ? -18.844 6.105 -1.5 1 94.94 179 GLN A O 1
ATOM 1419 N N . LEU A 1 180 ? -17.109 6.699 -2.812 1 95.56 180 LEU A N 1
ATOM 1420 C CA . LEU A 1 180 ? -16.516 7.59 -1.829 1 95.56 180 LEU A CA 1
ATOM 1421 C C . LEU A 1 180 ? -17.422 8.781 -1.542 1 95.56 180 LEU A C 1
ATOM 1423 O O . LEU A 1 180 ? -17.578 9.18 -0.387 1 95.56 180 LEU A O 1
ATOM 1427 N N . VAL A 1 181 ? -18.047 9.297 -2.572 1 95.94 181 VAL A N 1
ATOM 1428 C CA . VAL A 1 181 ? -18.938 10.43 -2.412 1 95.94 181 VAL A CA 1
ATOM 1429 C C . VAL A 1 181 ? -20.172 10 -1.618 1 95.94 181 VAL A C 1
ATOM 1431 O O . VAL A 1 181 ? -20.641 10.727 -0.733 1 95.94 181 VAL A O 1
ATOM 1434 N N . ALA A 1 182 ? -20.641 8.828 -1.922 1 95.25 182 ALA A N 1
ATOM 1435 C CA . ALA A 1 182 ? -21.781 8.297 -1.192 1 95.25 182 ALA A CA 1
ATOM 1436 C C . ALA A 1 182 ? -21.438 8.055 0.275 1 95.25 182 ALA A C 1
ATOM 1438 O O . ALA A 1 182 ? -22.234 8.344 1.164 1 95.25 182 ALA A O 1
ATOM 1439 N N . GLN A 1 183 ? -20.297 7.539 0.479 1 94.56 183 GLN A N 1
ATOM 1440 C CA . GLN A 1 183 ? -19.844 7.316 1.848 1 94.56 183 GLN A CA 1
ATOM 1441 C C . GLN A 1 183 ? -19.766 8.633 2.621 1 94.56 183 GLN A C 1
ATOM 1443 O O . GLN A 1 183 ? -20.188 8.703 3.775 1 94.56 183 GLN A O 1
ATOM 1448 N N . ALA A 1 184 ? -19.203 9.602 2.002 1 93.25 184 ALA A N 1
ATOM 1449 C CA . ALA A 1 184 ? -19.078 10.906 2.645 1 93.25 184 ALA A CA 1
ATOM 1450 C C . ALA A 1 184 ? -20.453 11.484 2.982 1 93.25 184 ALA A C 1
ATOM 1452 O O . ALA A 1 184 ? -20.625 12.078 4.047 1 93.25 184 ALA A O 1
ATOM 1453 N N . TRP A 1 185 ? -21.391 11.289 2.111 1 93.69 185 TRP A N 1
ATOM 1454 C CA . TRP A 1 185 ? -22.734 11.82 2.307 1 93.69 185 TRP A CA 1
ATOM 1455 C C . TRP A 1 185 ? -23.406 11.18 3.521 1 93.69 185 TRP A C 1
ATOM 1457 O O . TRP A 1 185 ? -24.094 11.859 4.285 1 93.69 185 TRP A O 1
ATOM 1467 N N . HIS A 1 186 ? -23.156 9.922 3.695 1 92.62 186 HIS A N 1
ATOM 1468 C CA . HIS A 1 186 ? -23.844 9.18 4.742 1 92.62 186 HIS A CA 1
ATOM 1469 C C . HIS A 1 186 ? -23.016 9.133 6.027 1 92.62 186 HIS A C 1
ATOM 1471 O O . HIS A 1 186 ? -23.328 8.375 6.945 1 92.62 186 HIS A O 1
ATOM 1477 N N . THR A 1 187 ? -21.969 9.859 6.082 1 89.44 187 THR A N 1
ATOM 1478 C CA . THR A 1 187 ? -21.125 9.992 7.273 1 89.44 187 THR A CA 1
ATOM 1479 C C . THR A 1 187 ? -21.391 11.32 7.973 1 89.44 187 THR A C 1
ATOM 1481 O O . THR A 1 187 ? -21.5 12.359 7.32 1 89.44 187 THR A O 1
ATOM 1484 N N . ASP A 1 188 ? -21.453 11.219 9.227 1 83.69 188 ASP A N 1
ATOM 1485 C CA . ASP A 1 188 ? -21.641 12.453 9.992 1 83.69 188 ASP A CA 1
ATOM 1486 C C . ASP A 1 188 ? -20.406 13.352 9.883 1 83.69 188 ASP A C 1
ATOM 1488 O O . ASP A 1 188 ? -19.281 12.883 10.023 1 83.69 188 ASP A O 1
ATOM 1492 N N . GLU A 1 189 ? -20.688 14.555 9.633 1 78.75 189 GLU A N 1
ATOM 1493 C CA . GLU A 1 189 ? -19.609 15.508 9.383 1 78.75 189 GLU A CA 1
ATOM 1494 C C . GLU A 1 189 ? -18.922 15.93 10.68 1 78.75 189 GLU A C 1
ATOM 1496 O O . GLU A 1 189 ? -17.75 16.281 10.688 1 78.75 189 GLU A O 1
ATOM 1501 N N . ILE A 1 190 ? -19.703 15.906 11.68 1 77.69 190 ILE A N 1
ATOM 1502 C CA . ILE A 1 190 ? -19.203 16.484 12.922 1 77.69 190 ILE A CA 1
ATOM 1503 C C . ILE A 1 190 ? -19.125 15.391 13.992 1 77.69 190 ILE A C 1
ATOM 1505 O O . ILE A 1 190 ? -20 14.523 14.078 1 77.69 190 ILE A O 1
ATOM 1509 N N . ARG A 1 191 ? -18.078 15.461 14.75 1 78.88 191 ARG A N 1
ATOM 1510 C CA . ARG A 1 191 ? -17.891 14.523 15.844 1 78.88 191 ARG A CA 1
ATOM 1511 C C . ARG A 1 191 ? -18.938 14.719 16.922 1 78.88 191 ARG A C 1
ATOM 1513 O O . ARG A 1 191 ? -19.391 15.844 17.172 1 78.88 191 ARG A O 1
ATOM 1520 N N . LYS A 1 192 ? -19.266 13.703 17.547 1 75.25 192 LYS A N 1
ATOM 1521 C CA . LYS A 1 192 ? -20.203 13.789 18.656 1 75.25 192 LYS A CA 1
ATOM 1522 C C . LYS A 1 192 ? -19.484 14.109 19.969 1 75.25 192 LYS A C 1
ATOM 1524 O O . LYS A 1 192 ? -20.016 14.844 20.812 1 75.25 192 LYS A O 1
ATOM 1529 N N . ASP A 1 193 ? -18.25 13.586 20 1 78.31 193 ASP A N 1
ATOM 1530 C CA . ASP A 1 193 ? -17.484 13.789 21.219 1 78.31 193 ASP A CA 1
ATOM 1531 C C . ASP A 1 193 ? -16.219 14.609 20.938 1 78.31 193 ASP A C 1
ATOM 1533 O O . ASP A 1 193 ? -15.609 14.477 19.891 1 78.31 193 ASP A O 1
ATOM 1537 N N . ARG A 1 194 ? -15.922 15.453 21.938 1 80.56 194 ARG A N 1
ATOM 1538 C CA . ARG A 1 194 ? -14.688 16.219 21.844 1 80.56 194 ARG A CA 1
ATOM 1539 C C . ARG A 1 194 ? -13.469 15.312 21.797 1 80.56 194 ARG A C 1
ATOM 1541 O O . ARG A 1 194 ? -13.406 14.32 22.531 1 80.56 194 ARG A O 1
ATOM 1548 N N . PRO A 1 195 ? -12.555 15.625 21.016 1 84.19 195 PRO A N 1
ATOM 1549 C CA . PRO A 1 195 ? -11.336 14.805 20.969 1 84.19 195 PRO A CA 1
ATOM 1550 C C . PRO A 1 195 ? -10.453 15.008 22.203 1 84.19 195 PRO A C 1
ATOM 1552 O O . PRO A 1 195 ? -10.375 16.125 22.734 1 84.19 195 PRO A O 1
ATOM 1555 N N . THR A 1 196 ? -9.82 13.992 22.594 1 88.5 196 THR A N 1
ATOM 1556 C CA . THR A 1 196 ? -8.82 14.078 23.656 1 88.5 196 THR A CA 1
ATOM 1557 C C . THR A 1 196 ? -7.469 14.508 23.078 1 88.5 196 THR A C 1
ATOM 1559 O O . THR A 1 196 ? -7.25 14.438 21.875 1 88.5 196 THR A O 1
ATOM 1562 N N . PRO A 1 197 ? -6.621 15.039 23.906 1 90.94 197 PRO A N 1
ATOM 1563 C CA . PRO A 1 197 ? -5.281 15.375 23.406 1 90.94 197 PRO A CA 1
ATOM 1564 C C . PRO A 1 197 ? -4.57 14.188 22.766 1 90.94 197 PRO A C 1
ATOM 1566 O O . PRO A 1 197 ? -3.795 14.367 21.828 1 90.94 197 PRO A O 1
ATOM 1569 N N . LEU A 1 198 ? -4.852 13.062 23.297 1 92.25 198 LEU A N 1
ATOM 1570 C CA . LEU A 1 198 ? -4.262 11.859 22.703 1 92.25 198 LEU A CA 1
ATOM 1571 C C . LEU A 1 198 ? -4.785 11.633 21.297 1 92.25 198 LEU A C 1
ATOM 1573 O O . LEU A 1 198 ? -4.035 11.227 20.406 1 92.25 198 LEU A O 1
ATOM 1577 N N . ASP A 1 199 ? -6.023 11.859 21.047 1 87.94 199 ASP A N 1
ATOM 1578 C CA . ASP A 1 199 ? -6.621 11.727 19.719 1 87.94 199 ASP A CA 1
ATOM 1579 C C . ASP A 1 199 ? -5.988 12.703 18.734 1 87.94 199 ASP A C 1
ATOM 1581 O O . ASP A 1 199 ? -5.781 12.367 17.562 1 87.94 199 ASP A O 1
ATOM 1585 N N . GLU A 1 200 ? -5.766 13.875 19.219 1 88.25 200 GLU A N 1
ATOM 1586 C CA . GLU A 1 200 ? -5.129 14.883 18.375 1 88.25 200 GLU A CA 1
ATOM 1587 C C . GLU A 1 200 ? -3.729 14.445 17.969 1 88.25 200 GLU A C 1
ATOM 1589 O O . GLU A 1 200 ? -3.328 14.641 16.812 1 88.25 200 GLU A O 1
ATOM 1594 N N . ALA A 1 201 ? -3.057 13.883 18.922 1 92.31 201 ALA A N 1
ATOM 1595 C CA . ALA A 1 201 ? -1.713 13.398 18.625 1 92.31 201 ALA A CA 1
ATOM 1596 C C . ALA A 1 201 ? -1.753 12.297 17.562 1 92.31 201 ALA A C 1
ATOM 1598 O O . ALA A 1 201 ? -0.908 12.258 16.672 1 92.31 201 ALA A O 1
ATOM 1599 N N . LYS A 1 202 ? -2.73 11.438 17.656 1 90.25 202 LYS A N 1
ATOM 1600 C CA . LYS A 1 202 ? -2.879 10.367 16.672 1 90.25 202 LYS A CA 1
ATOM 1601 C C . LYS A 1 202 ? -3.104 10.93 15.266 1 90.25 202 LYS A C 1
ATOM 1603 O O . LYS A 1 202 ? -2.609 10.367 14.289 1 90.25 202 LYS A O 1
ATOM 1608 N N . TRP A 1 203 ? -3.811 11.977 15.234 1 85.69 203 TRP A N 1
ATOM 1609 C CA . TRP A 1 203 ? -4.027 12.641 13.953 1 85.69 203 TRP A CA 1
ATOM 1610 C C . TRP A 1 203 ? -2.715 13.156 13.375 1 85.69 203 TRP A C 1
ATOM 1612 O O . TRP A 1 203 ? -2.465 13.031 12.172 1 85.69 203 TRP A O 1
ATOM 1622 N N . GLY A 1 204 ? -1.966 13.766 14.203 1 88.81 204 GLY A N 1
ATOM 1623 C CA . GLY A 1 204 ? -0.663 14.234 13.758 1 88.81 204 GLY A CA 1
ATOM 1624 C C . GLY A 1 204 ? 0.228 13.133 13.234 1 88.81 204 GLY A C 1
ATOM 1625 O O . GLY A 1 204 ? 0.906 13.305 12.219 1 88.81 204 GLY A O 1
ATOM 1626 N N . PHE A 1 205 ? 0.178 12 13.922 1 92.31 205 PHE A N 1
ATOM 1627 C CA . PHE A 1 205 ? 0.981 10.859 13.492 1 92.31 205 PHE A CA 1
ATOM 1628 C C . PHE A 1 205 ? 0.493 10.32 12.156 1 92.31 205 PHE A C 1
ATOM 1630 O O . PHE A 1 205 ? 1.291 9.852 11.344 1 92.31 205 PHE A O 1
ATOM 1637 N N . ALA A 1 206 ? -0.742 10.438 11.938 1 88.25 206 ALA A N 1
ATOM 1638 C CA . ALA A 1 206 ? -1.312 9.977 10.672 1 88.25 206 ALA A CA 1
ATOM 1639 C C . ALA A 1 206 ? -0.796 10.805 9.5 1 88.25 206 ALA A C 1
ATOM 1641 O O . ALA A 1 206 ? -0.598 10.289 8.398 1 88.25 206 ALA A O 1
ATOM 1642 N N . VAL A 1 207 ? -0.62 12.039 9.703 1 90.38 207 VAL A N 1
ATOM 1643 C CA . VAL A 1 207 ? -0.081 12.914 8.664 1 90.38 207 VAL A CA 1
ATOM 1644 C C . VAL A 1 207 ? 1.345 12.492 8.32 1 90.38 207 VAL A C 1
ATOM 1646 O O . VAL A 1 207 ? 1.729 12.484 7.148 1 90.38 207 VAL A O 1
ATOM 1649 N N . VAL A 1 208 ? 2.068 12.141 9.367 1 94.81 208 VAL A N 1
ATOM 1650 C CA . VAL A 1 208 ? 3.436 11.688 9.133 1 94.81 208 VAL A CA 1
ATOM 1651 C C . VAL A 1 208 ? 3.422 10.383 8.344 1 94.81 208 VAL A C 1
ATOM 1653 O O . VAL A 1 208 ? 4.117 10.25 7.336 1 94.81 208 VAL A O 1
ATOM 1656 N N . GLU A 1 209 ? 2.615 9.547 8.766 1 93.25 209 GLU A N 1
ATOM 1657 C CA . GLU A 1 209 ? 2.559 8.211 8.188 1 93.25 209 GLU A CA 1
ATOM 1658 C C . GLU A 1 209 ? 2.107 8.258 6.727 1 93.25 209 GLU A C 1
ATOM 1660 O O . GLU A 1 209 ? 2.713 7.625 5.863 1 93.25 209 GLU A O 1
ATOM 1665 N N . ASN A 1 210 ? 1.162 9.039 6.461 1 88.5 210 ASN A N 1
ATOM 1666 C CA . ASN A 1 210 ? 0.483 8.938 5.172 1 88.5 210 ASN A CA 1
ATOM 1667 C C . ASN A 1 210 ? 1.046 9.938 4.168 1 88.5 210 ASN A C 1
ATOM 1669 O O . ASN A 1 210 ? 0.822 9.805 2.963 1 88.5 210 ASN A O 1
ATOM 1673 N N . SER A 1 211 ? 1.747 10.898 4.609 1 93.12 211 SER A N 1
ATOM 1674 C CA . SER A 1 211 ? 2.182 11.938 3.684 1 93.12 211 SER A CA 1
ATOM 1675 C C . SER A 1 211 ? 3.664 12.25 3.855 1 93.12 211 SER A C 1
ATOM 1677 O O . SER A 1 211 ? 4.469 11.969 2.965 1 93.12 211 SER A O 1
ATOM 1679 N N . LEU A 1 212 ? 4.051 12.625 5.027 1 97 212 LEU A N 1
ATOM 1680 C CA . LEU A 1 212 ? 5.406 13.125 5.242 1 97 212 LEU A CA 1
ATOM 1681 C C . LEU A 1 212 ? 6.43 12.008 5.062 1 97 212 LEU A C 1
ATOM 1683 O O . LEU A 1 212 ? 7.543 12.25 4.594 1 97 212 LEU A O 1
ATOM 1687 N N . TRP A 1 213 ? 6.035 10.789 5.449 1 97.19 213 TRP A N 1
ATOM 1688 C CA . TRP A 1 213 ? 6.949 9.656 5.391 1 97.19 213 TRP A CA 1
ATOM 1689 C C . TRP A 1 213 ? 7.41 9.398 3.961 1 97.19 213 TRP A C 1
ATOM 1691 O O . TRP A 1 213 ? 8.562 9.016 3.732 1 97.19 213 TRP A O 1
ATOM 1701 N N . GLU A 1 214 ? 6.594 9.648 3.07 1 95.06 214 GLU A N 1
ATOM 1702 C CA . GLU A 1 214 ? 6.922 9.5 1.655 1 95.06 214 GLU A CA 1
ATOM 1703 C C . GLU A 1 214 ? 7.383 10.828 1.058 1 95.06 214 GLU A C 1
ATOM 1705 O O . GLU A 1 214 ? 8.273 10.859 0.206 1 95.06 214 GLU A O 1
ATOM 1710 N N . GLY A 1 215 ? 6.812 11.898 1.471 1 94.75 215 GLY A N 1
ATOM 1711 C CA . GLY A 1 215 ? 7.035 13.211 0.885 1 94.75 215 GLY A CA 1
ATOM 1712 C C . GLY A 1 215 ? 8.43 13.758 1.152 1 94.75 215 GLY A C 1
ATOM 1713 O O . GLY A 1 215 ? 9.039 14.367 0.274 1 94.75 215 GLY A O 1
ATOM 1714 N N . VAL A 1 216 ? 9 13.5 2.326 1 96.75 216 VAL A N 1
ATOM 1715 C CA . VAL A 1 216 ? 10.258 14.117 2.725 1 96.75 216 VAL A CA 1
ATOM 1716 C C . VAL A 1 216 ? 11.406 13.539 1.896 1 96.75 216 VAL A C 1
ATOM 1718 O O . VAL A 1 216 ? 12.18 14.281 1.284 1 96.75 216 VAL A O 1
ATOM 1721 N N . PRO A 1 217 ? 11.516 12.188 1.834 1 96.56 217 PRO A N 1
ATOM 1722 C CA . PRO A 1 217 ? 12.594 11.656 0.986 1 96.56 217 PRO A CA 1
ATOM 1723 C C . PRO A 1 217 ? 12.414 12.023 -0.485 1 96.56 217 PRO A C 1
ATOM 1725 O O . PRO A 1 217 ? 13.398 12.266 -1.188 1 96.56 217 PRO A O 1
ATOM 1728 N N . ALA A 1 218 ? 11.234 12.055 -0.959 1 93.19 218 ALA A N 1
ATOM 1729 C CA . ALA A 1 218 ? 10.969 12.422 -2.348 1 93.19 218 ALA A CA 1
ATOM 1730 C C . ALA A 1 218 ? 11.406 13.859 -2.625 1 93.19 218 ALA A C 1
ATOM 1732 O O . ALA A 1 218 ? 11.984 14.148 -3.674 1 93.19 218 ALA A O 1
ATOM 1733 N N . PHE A 1 219 ? 11.117 14.695 -1.763 1 93.25 219 PHE A N 1
ATOM 1734 C CA . PHE A 1 219 ? 11.555 16.078 -1.899 1 93.25 219 PHE A CA 1
ATOM 1735 C C . PHE A 1 219 ? 13.078 16.172 -1.92 1 93.25 219 PHE A C 1
ATOM 1737 O O . PHE A 1 219 ? 13.656 16.859 -2.764 1 93.25 219 PHE A O 1
ATOM 1744 N N . LEU A 1 220 ? 13.703 15.5 -0.946 1 96 220 LEU A N 1
ATOM 1745 C CA . LEU A 1 220 ? 15.156 15.57 -0.849 1 96 220 LEU A CA 1
ATOM 1746 C C . LEU A 1 220 ? 15.812 15.031 -2.119 1 96 220 LEU A C 1
ATOM 1748 O O . LEU A 1 220 ? 16.875 15.516 -2.525 1 96 220 LEU A O 1
ATOM 1752 N N . ARG A 1 221 ? 15.219 14.055 -2.715 1 92.88 221 ARG A N 1
ATOM 1753 C CA . ARG A 1 221 ? 15.719 13.547 -3.984 1 92.88 221 ARG A CA 1
ATOM 1754 C C . ARG A 1 221 ? 15.617 14.602 -5.078 1 92.88 221 ARG A C 1
ATOM 1756 O O . ARG A 1 221 ? 16.562 14.805 -5.844 1 92.88 221 ARG A O 1
ATOM 1763 N N . GLU A 1 222 ? 14.5 15.211 -5.125 1 88.62 222 GLU A N 1
ATOM 1764 C CA . GLU A 1 222 ? 14.312 16.266 -6.113 1 88.62 222 GLU A CA 1
ATOM 1765 C C . GLU A 1 222 ? 15.266 17.438 -5.863 1 88.62 222 GLU A C 1
ATOM 1767 O O . GLU A 1 222 ? 15.781 18.031 -6.809 1 88.62 222 GLU A O 1
ATOM 1772 N N . PHE A 1 223 ? 15.344 17.766 -4.641 1 92.5 223 PHE A N 1
ATOM 1773 C CA . PHE A 1 223 ? 16.266 18.828 -4.25 1 92.5 223 PHE A CA 1
ATOM 1774 C C . PHE A 1 223 ? 17.688 18.5 -4.664 1 92.5 223 PHE A C 1
ATOM 1776 O O . PHE A 1 223 ? 18.391 19.328 -5.234 1 92.5 223 PHE A O 1
ATOM 1783 N N . ASN A 1 224 ? 18.078 17.281 -4.43 1 93.69 224 ASN A N 1
ATOM 1784 C CA . ASN A 1 224 ? 19.422 16.828 -4.801 1 93.69 224 ASN A CA 1
ATOM 1785 C C . ASN A 1 224 ? 19.625 16.875 -6.312 1 93.69 224 ASN A C 1
ATOM 1787 O O . ASN A 1 224 ? 20.703 17.234 -6.785 1 93.69 224 ASN A O 1
ATOM 1791 N N . GLU A 1 225 ? 18.672 16.484 -7.035 1 89.75 225 GLU A N 1
ATOM 1792 C CA . GLU A 1 225 ? 18.766 16.5 -8.492 1 89.75 225 GLU A CA 1
ATOM 1793 C C . GLU A 1 225 ? 18.984 17.922 -9.016 1 89.75 225 GLU A C 1
ATOM 1795 O O . GLU A 1 225 ? 19.766 18.141 -9.938 1 89.75 225 GLU A O 1
ATOM 1800 N N . GLN A 1 226 ? 18.266 18.797 -8.422 1 89.12 226 GLN A N 1
ATOM 1801 C CA . GLN A 1 226 ? 18.422 20.188 -8.812 1 89.12 226 GLN A CA 1
ATOM 1802 C C . GLN A 1 226 ? 19.797 20.719 -8.438 1 89.12 226 GLN A C 1
ATOM 1804 O O . GLN A 1 226 ? 20.406 21.5 -9.188 1 89.12 226 GLN A O 1
ATOM 1809 N N . LEU A 1 227 ? 20.266 20.312 -7.301 1 93.56 227 LEU A N 1
ATOM 1810 C CA . LEU A 1 227 ? 21.594 20.719 -6.855 1 93.56 227 LEU A CA 1
ATOM 1811 C C . LEU A 1 227 ? 22.656 20.172 -7.789 1 93.56 227 LEU A C 1
ATOM 1813 O O . LEU A 1 227 ? 23.609 20.875 -8.133 1 93.56 227 LEU A O 1
ATOM 1817 N N . GLU A 1 228 ? 22.484 18.969 -8.188 1 92.25 228 GLU A N 1
ATOM 1818 C CA . GLU A 1 228 ? 23.453 18.344 -9.102 1 92.25 228 GLU A CA 1
ATOM 1819 C C . GLU A 1 228 ? 23.438 19.047 -10.461 1 92.25 228 GLU A C 1
ATOM 1821 O O . GLU A 1 228 ? 24.5 19.344 -11.016 1 92.25 228 GLU A O 1
ATOM 1826 N N . ALA A 1 229 ? 22.312 19.312 -10.969 1 88.19 229 ALA A N 1
ATOM 1827 C CA . ALA A 1 229 ? 22.156 19.922 -12.289 1 88.19 229 ALA A CA 1
ATOM 1828 C C . ALA A 1 229 ? 22.672 21.359 -12.281 1 88.19 229 ALA A C 1
ATOM 1830 O O . ALA A 1 229 ? 23.297 21.797 -13.25 1 88.19 229 ALA A O 1
ATOM 1831 N N . SER A 1 230 ? 22.453 22.047 -11.172 1 89.81 230 SER A N 1
ATOM 1832 C CA . SER A 1 230 ? 22.734 23.484 -11.148 1 89.81 230 SER A CA 1
ATOM 1833 C C . SER A 1 230 ? 24.109 23.781 -10.562 1 89.81 230 SER A C 1
ATOM 1835 O O . SER A 1 230 ? 24.781 24.719 -10.969 1 89.81 230 SER A O 1
ATOM 1837 N N . LEU A 1 231 ? 24.562 22.969 -9.617 1 92.06 231 LEU A N 1
ATOM 1838 C CA . LEU A 1 231 ? 25.75 23.297 -8.867 1 92.06 231 LEU A CA 1
ATOM 1839 C C . LEU A 1 231 ? 26.766 22.156 -8.922 1 92.06 231 LEU A C 1
ATOM 1841 O O . LEU A 1 231 ? 27.875 22.281 -8.391 1 92.06 231 LEU A O 1
ATOM 1845 N N . ASP A 1 232 ? 26.422 21.062 -9.586 1 91.75 232 ASP A N 1
ATOM 1846 C CA . ASP A 1 232 ? 27.266 19.859 -9.555 1 91.75 232 ASP A CA 1
ATOM 1847 C C . ASP A 1 232 ? 27.609 19.469 -8.117 1 91.75 232 ASP A C 1
ATOM 1849 O O . ASP A 1 232 ? 28.766 19.281 -7.777 1 91.75 232 ASP A O 1
ATOM 1853 N N . TYR A 1 233 ? 26.531 19.547 -7.336 1 92.88 233 TYR A N 1
ATOM 1854 C CA . TYR A 1 233 ? 26.625 19.266 -5.91 1 92.88 233 TYR A CA 1
ATOM 1855 C C . TYR A 1 233 ? 25.609 18.219 -5.488 1 92.88 233 TYR A C 1
ATOM 1857 O O . TYR A 1 233 ? 24.469 18.234 -5.969 1 92.88 233 TYR A O 1
ATOM 1865 N N . ASN A 1 234 ? 26.062 17.266 -4.68 1 93.88 234 ASN A N 1
ATOM 1866 C CA . ASN A 1 234 ? 25.172 16.25 -4.133 1 93.88 234 ASN A CA 1
ATOM 1867 C C . ASN A 1 234 ? 24.984 16.422 -2.627 1 93.88 234 ASN A C 1
ATOM 1869 O O . ASN A 1 234 ? 25.953 16.656 -1.898 1 93.88 234 ASN A O 1
ATOM 1873 N N . LEU A 1 235 ? 23.781 16.359 -2.271 1 94.25 235 LEU A N 1
ATOM 1874 C CA . LEU A 1 235 ? 23.469 16.422 -0.849 1 94.25 235 LEU A CA 1
ATOM 1875 C C . LEU A 1 235 ? 24.078 15.25 -0.103 1 94.25 235 LEU A C 1
ATOM 1877 O O . LEU A 1 235 ? 24 14.109 -0.559 1 94.25 235 LEU A O 1
ATOM 1881 N N . SER A 1 236 ? 24.719 15.547 0.98 1 94.5 236 SER A N 1
ATOM 1882 C CA . SER A 1 236 ? 25.281 14.477 1.795 1 94.5 236 SER A CA 1
ATOM 1883 C C . SER A 1 236 ? 24.188 13.562 2.35 1 94.5 236 SER A C 1
ATOM 1885 O O . SER A 1 236 ? 23.047 13.992 2.537 1 94.5 236 SER A O 1
ATOM 1887 N N . VAL A 1 237 ? 24.5 12.305 2.609 1 94.69 237 VAL A N 1
ATOM 1888 C CA . VAL A 1 237 ? 23.562 11.336 3.168 1 94.69 237 VAL A CA 1
ATOM 1889 C C . VAL A 1 237 ? 23.125 11.789 4.559 1 94.69 237 VAL A C 1
ATOM 1891 O O . VAL A 1 237 ? 22 11.539 4.973 1 94.69 237 VAL A O 1
ATOM 1894 N N . GLU A 1 238 ? 23.953 12.555 5.207 1 93.31 238 GLU A N 1
ATOM 1895 C CA . GLU A 1 238 ? 23.719 12.961 6.59 1 93.31 238 GLU A CA 1
ATOM 1896 C C . GLU A 1 238 ? 22.953 14.281 6.656 1 93.31 238 GLU A C 1
ATOM 1898 O O . GLU A 1 238 ? 22.562 14.727 7.738 1 93.31 238 GLU A O 1
ATOM 1903 N N . ALA A 1 239 ? 22.703 14.898 5.516 1 94 239 ALA A N 1
ATOM 1904 C CA . ALA A 1 239 ? 22.047 16.203 5.488 1 94 239 ALA A CA 1
ATOM 1905 C C . ALA A 1 239 ? 20.641 16.109 6.105 1 94 239 ALA A C 1
ATOM 1907 O O . ALA A 1 239 ? 19.922 15.148 5.879 1 94 239 ALA A O 1
ATOM 1908 N N . THR A 1 240 ? 20.344 17.062 6.984 1 94.19 240 THR A N 1
ATOM 1909 C CA . THR A 1 240 ? 19.031 17.141 7.617 1 94.19 240 THR A CA 1
ATOM 1910 C C . THR A 1 240 ? 18.453 18.531 7.484 1 94.19 240 THR A C 1
ATOM 1912 O O . THR A 1 240 ? 18.25 19.234 8.484 1 94.19 240 THR A O 1
ATOM 1915 N N . PRO A 1 241 ? 18.031 18.891 6.293 1 95.75 241 PRO A N 1
ATOM 1916 C CA . PRO A 1 241 ? 17.516 20.25 6.09 1 95.75 241 PRO A CA 1
ATOM 1917 C C . PRO A 1 241 ? 16.109 20.438 6.648 1 95.75 241 PRO A C 1
ATOM 1919 O O . PRO A 1 241 ? 15.68 21.578 6.883 1 95.75 241 PRO A O 1
ATOM 1922 N N . ILE A 1 242 ? 15.391 19.359 6.898 1 96 242 ILE A N 1
ATOM 1923 C CA . ILE A 1 242 ? 14 19.453 7.32 1 96 242 ILE A CA 1
ATOM 1924 C C . ILE A 1 242 ? 13.781 18.594 8.57 1 96 242 ILE A C 1
ATOM 1926 O O . ILE A 1 242 ? 14.227 17.453 8.633 1 96 242 ILE A O 1
ATOM 1930 N N . ARG A 1 243 ? 13.102 19.125 9.523 1 95.56 243 ARG A N 1
ATOM 1931 C CA . ARG A 1 243 ? 12.688 18.406 10.734 1 95.56 243 ARG A CA 1
ATOM 1932 C C . ARG A 1 243 ? 11.25 18.75 11.109 1 95.56 243 ARG A C 1
ATOM 1934 O O . ARG A 1 243 ? 10.727 19.797 10.703 1 95.56 243 ARG A O 1
ATOM 1941 N N . PHE A 1 244 ? 10.633 17.859 11.867 1 95.5 244 PHE A N 1
ATOM 1942 C CA . PHE A 1 244 ? 9.266 18.078 12.312 1 95.5 244 PHE A CA 1
ATOM 1943 C C . PHE A 1 244 ? 9.164 17.953 13.828 1 95.5 244 PHE A C 1
ATOM 1945 O O . PHE A 1 244 ? 9.828 17.109 14.438 1 95.5 244 PHE A O 1
ATOM 1952 N N . THR A 1 245 ? 8.469 18.844 14.438 1 95.69 245 THR A N 1
ATOM 1953 C CA . THR A 1 245 ? 8.125 18.828 15.859 1 95.69 245 THR A CA 1
ATOM 1954 C C . THR A 1 245 ? 6.621 18.969 16.047 1 95.69 245 THR A C 1
ATOM 1956 O O . THR A 1 245 ? 5.902 19.359 15.133 1 95.69 245 THR A O 1
ATOM 1959 N N . SER A 1 246 ? 6.094 18.547 17.188 1 94.81 246 SER A N 1
ATOM 1960 C CA . SER A 1 246 ? 4.656 18.609 17.438 1 94.81 246 SER A CA 1
ATOM 1961 C C . SER A 1 246 ? 4.355 19.266 18.766 1 94.81 246 SER A C 1
ATOM 1963 O O . SER A 1 246 ? 5.117 19.125 19.734 1 94.81 246 SER A O 1
ATOM 1965 N N . TRP A 1 247 ? 3.203 19.922 18.812 1 93.5 247 TRP A N 1
ATOM 1966 C CA . TRP A 1 247 ? 2.674 20.469 20.062 1 93.5 247 TRP A CA 1
ATOM 1967 C C . TRP A 1 247 ? 1.621 19.547 20.656 1 93.5 247 TRP A C 1
ATOM 1969 O O . TRP A 1 247 ? 1.252 19.688 21.828 1 93.5 247 TRP A O 1
ATOM 1979 N N . MET A 1 248 ? 1.246 18.594 19.922 1 92.5 248 MET A N 1
ATOM 1980 C CA . MET A 1 248 ? 0.15 17.734 20.359 1 92.5 248 MET A CA 1
ATOM 1981 C C . MET A 1 248 ? 0.593 16.812 21.484 1 92.5 248 MET A C 1
ATOM 1983 O O . MET A 1 248 ? 1.443 15.938 21.281 1 92.5 248 MET A O 1
ATOM 1987 N N . GLY A 1 249 ? 0.021 17.047 22.562 1 93 249 GLY A N 1
ATOM 1988 C CA . GLY A 1 249 ? 0.408 16.312 23.766 1 93 249 GLY A CA 1
ATOM 1989 C C . GLY A 1 249 ? 1.39 17.078 24.641 1 93 249 GLY A C 1
ATOM 1990 O O . GLY A 1 249 ? 1.716 16.625 25.734 1 93 249 GLY A O 1
ATOM 1991 N N . GLY A 1 250 ? 1.847 18.219 24.203 1 94.94 250 GLY A N 1
ATOM 1992 C CA . GLY A 1 250 ? 2.803 19.016 24.969 1 94.94 250 GLY A CA 1
ATOM 1993 C C . GLY A 1 250 ? 2.314 20.422 25.281 1 94.94 250 GLY A C 1
ATOM 1994 O O . GLY A 1 250 ? 2.84 21.078 26.172 1 94.94 250 GLY A O 1
ATOM 1995 N N . ASP A 1 251 ? 1.315 20.844 24.641 1 92.38 251 ASP A N 1
ATOM 1996 C CA . ASP A 1 251 ? 0.796 22.203 24.797 1 92.38 251 ASP A CA 1
ATOM 1997 C C . ASP A 1 251 ? -0.223 22.266 25.938 1 92.38 251 ASP A C 1
ATOM 1999 O O . ASP A 1 251 ? -1.396 21.938 25.734 1 92.38 251 ASP A O 1
ATOM 2003 N N . ARG A 1 252 ? 0.167 22.75 27.016 1 92 252 ARG A N 1
ATOM 2004 C CA . ARG A 1 252 ? -0.68 22.781 28.203 1 92 252 ARG A CA 1
ATOM 2005 C C . ARG A 1 252 ? -1.203 24.188 28.469 1 92 252 ARG A C 1
ATOM 2007 O O . ARG A 1 252 ? -2.002 24.406 29.375 1 92 252 ARG A O 1
ATOM 2014 N N . ASP A 1 253 ? -0.837 25.094 27.719 1 87.69 253 ASP A N 1
ATOM 2015 C CA . ASP A 1 253 ? -1.263 26.469 27.953 1 87.69 253 ASP A CA 1
ATOM 2016 C C . ASP A 1 253 ? -2.779 26.609 27.828 1 87.69 253 ASP A C 1
ATOM 2018 O O . ASP A 1 253 ? -3.32 26.594 26.719 1 87.69 253 ASP A O 1
ATOM 2022 N N . GLY A 1 254 ? -3.359 26.734 28.938 1 79.56 254 GLY A N 1
ATOM 2023 C CA . GLY A 1 254 ? -4.805 26.906 28.984 1 79.56 254 GLY A CA 1
ATOM 2024 C C . GLY A 1 254 ? -5.566 25.625 28.719 1 79.56 254 GLY A C 1
ATOM 2025 O O . GLY A 1 254 ? -6.77 25.656 28.453 1 79.56 254 GLY A O 1
ATOM 2026 N N . ASN A 1 255 ? -4.906 24.547 28.672 1 86.81 255 ASN A N 1
ATOM 2027 C CA . ASN A 1 255 ? -5.551 23.266 28.422 1 86.81 255 ASN A CA 1
ATOM 2028 C C . ASN A 1 255 ? -5.32 22.297 29.578 1 86.81 255 ASN A C 1
ATOM 2030 O O . ASN A 1 255 ? -4.293 21.625 29.641 1 86.81 255 ASN A O 1
ATOM 2034 N N . PRO A 1 256 ? -6.297 22.141 30.438 1 89 256 PRO A N 1
ATOM 2035 C CA . PRO A 1 256 ? -6.125 21.266 31.594 1 89 256 PRO A CA 1
ATOM 2036 C C . PRO A 1 256 ? -6.082 19.797 31.219 1 89 256 PRO A C 1
ATOM 2038 O O . PRO A 1 256 ? -5.699 18.953 32.062 1 89 256 PRO A O 1
ATOM 2041 N N . ASN A 1 257 ? -6.418 19.5 30 1 90.12 257 ASN A N 1
ATOM 2042 C CA . ASN A 1 257 ? -6.492 18.109 29.562 1 90.12 257 ASN A CA 1
ATOM 2043 C C . ASN A 1 257 ? -5.121 17.562 29.172 1 90.12 257 ASN A C 1
ATOM 2045 O O . ASN A 1 257 ? -4.945 16.359 29 1 90.12 257 ASN A O 1
ATOM 2049 N N . VAL A 1 258 ? -4.195 18.406 29 1 94.69 258 VAL A N 1
ATOM 2050 C CA . VAL A 1 258 ? -2.832 17.953 28.719 1 94.69 258 VAL A CA 1
ATOM 2051 C C . VAL A 1 258 ? -2.053 17.828 30.031 1 94.69 258 VAL A C 1
ATOM 2053 O O . VAL A 1 258 ? -1.574 18.828 30.578 1 94.69 258 VAL A O 1
ATOM 2056 N N . THR A 1 259 ? -1.952 16.609 30.453 1 96.19 259 THR A N 1
ATOM 2057 C CA . THR A 1 259 ? -1.286 16.312 31.703 1 96.19 259 THR A CA 1
ATOM 2058 C C . THR A 1 259 ? 0.048 15.617 31.469 1 96.19 259 THR A C 1
ATOM 2060 O O . THR A 1 259 ? 0.36 15.234 30.344 1 96.19 259 THR A O 1
ATOM 2063 N N . ALA A 1 260 ? 0.78 15.516 32.562 1 96.62 260 ALA A N 1
ATOM 2064 C CA . ALA A 1 260 ? 2.053 14.805 32.469 1 96.62 260 ALA A CA 1
ATOM 2065 C C . ALA A 1 260 ? 1.854 13.375 31.969 1 96.62 260 ALA A C 1
ATOM 2067 O O . ALA A 1 260 ? 2.645 12.883 31.172 1 96.62 260 ALA A O 1
ATOM 2068 N N . ASP A 1 261 ? 0.819 12.797 32.406 1 95.38 261 ASP A N 1
ATOM 2069 C CA . ASP A 1 261 ? 0.509 11.43 32 1 95.38 261 ASP A CA 1
ATOM 2070 C C . ASP A 1 261 ? 0.202 11.367 30.5 1 95.38 261 ASP A C 1
ATOM 2072 O O . ASP A 1 261 ? 0.635 10.438 29.812 1 95.38 261 ASP A O 1
ATOM 2076 N N . ILE A 1 262 ? -0.535 12.312 30.016 1 95.81 262 ILE A N 1
ATOM 2077 C CA . ILE A 1 262 ? -0.868 12.359 28.609 1 95.81 262 ILE A CA 1
ATOM 2078 C C . ILE A 1 262 ? 0.403 12.57 27.781 1 95.81 262 ILE A C 1
ATOM 2080 O O . ILE A 1 262 ? 0.582 11.945 26.734 1 95.81 262 ILE A O 1
ATOM 2084 N N . THR A 1 263 ? 1.242 13.438 28.234 1 96.81 263 THR A N 1
ATOM 2085 C CA . THR A 1 263 ? 2.502 13.68 27.531 1 96.81 263 THR A CA 1
ATOM 2086 C C . THR A 1 263 ? 3.332 12.398 27.453 1 96.81 263 THR A C 1
ATOM 2088 O O . THR A 1 263 ? 3.896 12.078 26.406 1 96.81 263 THR A O 1
ATOM 2091 N N . ARG A 1 264 ? 3.355 11.68 28.562 1 95.62 264 ARG A N 1
ATOM 2092 C CA . ARG A 1 264 ? 4.07 10.406 28.609 1 95.62 264 ARG A CA 1
ATOM 2093 C C . ARG A 1 264 ? 3.494 9.422 27.609 1 95.62 264 ARG A C 1
ATOM 2095 O O . ARG A 1 264 ? 4.238 8.766 26.875 1 95.62 264 ARG A O 1
ATOM 2102 N N . ARG A 1 265 ? 2.24 9.367 27.562 1 95.88 265 ARG A N 1
ATOM 2103 C CA . ARG A 1 265 ? 1.557 8.438 26.672 1 95.88 265 ARG A CA 1
ATOM 2104 C C . ARG A 1 265 ? 1.784 8.82 25.203 1 95.88 265 ARG A C 1
ATOM 2106 O O . ARG A 1 265 ? 1.983 7.949 24.359 1 95.88 265 ARG A O 1
ATOM 2113 N N . VAL A 1 266 ? 1.717 10.078 24.875 1 96.12 266 VAL A N 1
ATOM 2114 C CA . VAL A 1 266 ? 1.913 10.562 23.516 1 96.12 266 VAL A CA 1
ATOM 2115 C C . VAL A 1 266 ? 3.336 10.25 23.047 1 96.12 266 VAL A C 1
ATOM 2117 O O . VAL A 1 266 ? 3.551 9.828 21.922 1 96.12 266 VAL A O 1
ATOM 2120 N N . LEU A 1 267 ? 4.277 10.398 23.938 1 96.25 267 LEU A N 1
ATOM 2121 C CA . LEU A 1 267 ? 5.672 10.109 23.609 1 96.25 267 LEU A CA 1
ATOM 2122 C C . LEU A 1 267 ? 5.863 8.625 23.328 1 96.25 267 LEU A C 1
ATOM 2124 O O . LEU A 1 267 ? 6.57 8.25 22.391 1 96.25 267 LEU A O 1
ATOM 2128 N N . THR A 1 268 ? 5.234 7.84 24.156 1 95.5 268 THR A N 1
ATOM 2129 C CA . THR A 1 268 ? 5.32 6.395 23.969 1 95.5 268 THR A CA 1
ATOM 2130 C C . THR A 1 268 ? 4.66 5.98 22.656 1 95.5 268 THR A C 1
ATOM 2132 O O . THR A 1 268 ? 5.203 5.16 21.906 1 95.5 268 THR A O 1
ATOM 2135 N N . LEU A 1 269 ? 3.539 6.535 22.391 1 96.38 269 LEU A N 1
ATOM 2136 C CA . LEU A 1 269 ? 2.82 6.246 21.156 1 96.38 269 LEU A CA 1
ATOM 2137 C C . LEU A 1 269 ? 3.623 6.691 19.938 1 96.38 269 LEU A C 1
ATOM 2139 O O . LEU A 1 269 ? 3.615 6.023 18.906 1 96.38 269 LEU A O 1
ATOM 2143 N N . SER A 1 270 ? 4.207 7.832 20.047 1 95.94 270 SER A N 1
ATOM 2144 C CA . SER A 1 270 ? 5.055 8.344 18.969 1 95.94 270 SER A CA 1
ATOM 2145 C C . SER A 1 270 ? 6.188 7.379 18.656 1 95.94 270 SER A C 1
ATOM 2147 O O . SER A 1 270 ? 6.473 7.113 17.484 1 95.94 270 SER A O 1
ATOM 2149 N N . ARG A 1 271 ? 6.789 6.852 19.641 1 95.94 271 ARG A N 1
ATOM 2150 C CA . ARG A 1 271 ? 7.863 5.879 19.469 1 95.94 271 ARG A CA 1
ATOM 2151 C C . ARG A 1 271 ? 7.348 4.602 18.812 1 95.94 271 ARG A C 1
ATOM 2153 O O . ARG A 1 271 ? 8.023 4.012 17.969 1 95.94 271 ARG A O 1
ATOM 2160 N N . TRP A 1 272 ? 6.223 4.219 19.312 1 96.75 272 TRP A N 1
ATOM 2161 C CA . TRP A 1 272 ? 5.605 3.027 18.75 1 96.75 272 TRP A CA 1
ATOM 2162 C C . TRP A 1 272 ? 5.363 3.199 17.25 1 96.75 272 TRP A C 1
ATOM 2164 O O . TRP A 1 272 ? 5.672 2.307 16.453 1 96.75 272 TRP A O 1
ATOM 2174 N N . LYS A 1 273 ? 4.801 4.328 16.828 1 97 273 LYS A N 1
ATOM 2175 C CA . LYS A 1 273 ? 4.527 4.598 15.422 1 97 273 LYS A CA 1
ATOM 2176 C C . LYS A 1 273 ? 5.816 4.648 14.609 1 97 273 LYS A C 1
ATOM 2178 O O . LYS A 1 273 ? 5.867 4.152 13.484 1 97 273 LYS A O 1
ATOM 2183 N N . ALA A 1 274 ? 6.812 5.215 15.148 1 97.25 274 ALA A N 1
ATOM 2184 C CA . ALA A 1 274 ? 8.109 5.258 14.477 1 97.25 274 ALA A CA 1
ATOM 2185 C C . ALA A 1 274 ? 8.648 3.854 14.234 1 97.25 274 ALA A C 1
ATOM 2187 O O . ALA A 1 274 ? 9.094 3.531 13.133 1 97.25 274 ALA A O 1
ATOM 2188 N N . ALA A 1 275 ? 8.594 3.059 15.305 1 97.88 275 ALA A N 1
ATOM 2189 C CA . ALA A 1 275 ? 9.078 1.687 15.195 1 97.88 275 ALA A CA 1
ATOM 2190 C C . ALA A 1 275 ? 8.305 0.908 14.141 1 97.88 275 ALA A C 1
ATOM 2192 O O . ALA A 1 275 ? 8.883 0.131 13.375 1 97.88 275 ALA A O 1
ATOM 2193 N N . ASP A 1 276 ? 7.066 1.1 14.141 1 96.81 276 ASP A N 1
ATOM 2194 C CA . ASP A 1 276 ? 6.203 0.438 13.164 1 96.81 276 ASP A CA 1
ATOM 2195 C C . ASP A 1 276 ? 6.578 0.834 11.742 1 96.81 276 ASP A C 1
ATOM 2197 O O . ASP A 1 276 ? 6.684 -0.023 10.859 1 96.81 276 ASP A O 1
ATOM 2201 N N . LEU A 1 277 ? 6.73 2.131 11.461 1 97.31 277 LEU A N 1
ATOM 2202 C CA . LEU A 1 277 ? 7.074 2.635 10.133 1 97.31 277 LEU A CA 1
ATOM 2203 C C . LEU A 1 277 ? 8.453 2.146 9.703 1 97.31 277 LEU A C 1
ATOM 2205 O O . LEU A 1 277 ? 8.641 1.709 8.57 1 97.31 277 LEU A O 1
ATOM 2209 N N . PHE A 1 278 ? 9.406 2.139 10.617 1 98.38 278 PHE A N 1
ATOM 2210 C CA . PHE A 1 278 ? 10.75 1.672 10.281 1 98.38 278 PHE A CA 1
ATOM 2211 C C . PHE A 1 278 ? 10.758 0.163 10.078 1 98.38 278 PHE A C 1
ATOM 2213 O O . PHE A 1 278 ? 11.516 -0.349 9.242 1 98.38 278 PHE A O 1
ATOM 2220 N N . TYR A 1 279 ? 9.93 -0.505 10.898 1 97.88 279 TYR A N 1
ATOM 2221 C CA . TYR A 1 279 ? 9.805 -1.94 10.672 1 97.88 279 TYR A CA 1
ATOM 2222 C C . TYR A 1 279 ? 9.398 -2.238 9.234 1 97.88 279 TYR A C 1
ATOM 2224 O O . TYR A 1 279 ? 9.984 -3.109 8.586 1 97.88 279 TYR A O 1
ATOM 2232 N N . ASN A 1 280 ? 8.5 -1.537 8.773 1 95.94 280 ASN A N 1
ATOM 2233 C CA . ASN A 1 280 ? 8.047 -1.717 7.398 1 95.94 280 ASN A CA 1
ATOM 2234 C C . ASN A 1 280 ? 9.133 -1.347 6.395 1 95.94 280 ASN A C 1
ATOM 2236 O O . ASN A 1 280 ? 9.305 -2.025 5.383 1 95.94 280 ASN A O 1
ATOM 2240 N N . ASP A 1 281 ? 9.805 -0.262 6.609 1 97.12 281 ASP A N 1
ATOM 2241 C CA . ASP A 1 281 ? 10.906 0.145 5.738 1 97.12 281 ASP A CA 1
ATOM 2242 C C . ASP A 1 281 ? 11.969 -0.942 5.66 1 97.12 281 ASP A C 1
ATOM 2244 O O . ASP A 1 281 ? 12.469 -1.256 4.574 1 97.12 281 ASP A O 1
ATOM 2248 N N . ILE A 1 282 ? 12.336 -1.447 6.812 1 98.19 282 ILE A N 1
ATOM 2249 C CA . ILE A 1 282 ? 13.406 -2.438 6.887 1 98.19 282 ILE A CA 1
ATOM 2250 C C . ILE A 1 282 ? 12.961 -3.725 6.195 1 98.19 282 ILE A C 1
ATOM 2252 O O . ILE A 1 282 ? 13.773 -4.406 5.559 1 98.19 282 ILE A O 1
ATOM 2256 N N . GLN A 1 283 ? 11.703 -4.023 6.312 1 95.06 283 GLN A N 1
ATOM 2257 C CA . GLN A 1 283 ? 11.18 -5.188 5.609 1 95.06 283 GLN A CA 1
ATOM 2258 C C . GLN A 1 283 ? 11.391 -5.062 4.105 1 95.06 283 GLN A C 1
ATOM 2260 O O . GLN A 1 283 ? 11.734 -6.043 3.436 1 95.06 283 GLN A O 1
ATOM 2265 N N . VAL A 1 284 ? 11.18 -3.949 3.559 1 94.06 284 VAL A N 1
ATOM 2266 C CA . VAL A 1 284 ? 11.414 -3.697 2.141 1 94.06 284 VAL A CA 1
ATOM 2267 C C . VAL A 1 284 ? 12.898 -3.871 1.82 1 94.06 284 VAL A C 1
ATOM 2269 O O . VAL A 1 284 ? 13.258 -4.465 0.801 1 94.06 284 VAL A O 1
ATOM 2272 N N . LEU A 1 285 ? 13.727 -3.379 2.693 1 96.94 285 LEU A N 1
ATOM 2273 C CA . LEU A 1 285 ? 15.164 -3.477 2.467 1 96.94 285 LEU A CA 1
ATOM 2274 C C . LEU A 1 285 ? 15.625 -4.934 2.502 1 96.94 285 LEU A C 1
ATOM 2276 O O . LEU A 1 285 ? 16.547 -5.312 1.78 1 96.94 285 LEU A O 1
ATOM 2280 N N . VAL A 1 286 ? 15.023 -5.75 3.336 1 95.5 286 VAL A N 1
ATOM 2281 C CA . VAL A 1 286 ? 15.336 -7.172 3.379 1 95.5 286 VAL A CA 1
ATOM 2282 C C . VAL A 1 286 ? 15.102 -7.797 2.004 1 95.5 286 VAL A C 1
ATOM 2284 O O . VAL A 1 286 ? 15.891 -8.625 1.549 1 95.5 286 VAL A O 1
ATOM 2287 N N . SER A 1 287 ? 14.102 -7.34 1.354 1 90.62 287 SER A N 1
ATOM 2288 C CA . SER A 1 287 ? 13.75 -7.883 0.048 1 90.62 287 SER A CA 1
ATOM 2289 C C . SER A 1 287 ? 14.641 -7.309 -1.05 1 90.62 287 SER A C 1
ATOM 2291 O O . SER A 1 287 ? 14.906 -7.977 -2.053 1 90.62 287 SER A O 1
ATOM 2293 N N . GLU A 1 288 ? 15.109 -6.145 -0.877 1 93 288 GLU A N 1
ATOM 2294 C CA . GLU A 1 288 ? 15.82 -5.449 -1.945 1 93 288 GLU A CA 1
ATOM 2295 C C . GLU A 1 288 ? 17.328 -5.707 -1.863 1 93 288 GLU A C 1
ATOM 2297 O O . GLU A 1 288 ? 18 -5.77 -2.889 1 93 288 GLU A O 1
ATOM 2302 N N . LEU A 1 289 ? 17.828 -5.844 -0.647 1 96 289 LEU A N 1
ATOM 2303 C CA . LEU A 1 289 ? 19.266 -5.918 -0.494 1 96 289 LEU A CA 1
ATOM 2304 C C . LEU A 1 289 ? 19.734 -7.371 -0.415 1 96 289 LEU A C 1
ATOM 2306 O O . LEU A 1 289 ? 20.297 -7.793 0.599 1 96 289 LEU A O 1
ATOM 2310 N N . SER A 1 290 ? 19.641 -8.039 -1.485 1 93.44 290 SER A N 1
ATOM 2311 C CA . SER A 1 290 ? 19.969 -9.453 -1.561 1 93.44 290 SER A CA 1
ATOM 2312 C C . SER A 1 290 ? 21.359 -9.672 -2.146 1 93.44 290 SER A C 1
ATOM 2314 O O . SER A 1 290 ? 21.719 -10.789 -2.516 1 93.44 290 SER A O 1
ATOM 2316 N N . MET A 1 291 ? 22.203 -8.609 -2.209 1 93.75 291 MET A N 1
ATOM 2317 C CA . MET A 1 291 ? 23.516 -8.703 -2.838 1 93.75 291 MET A CA 1
ATOM 2318 C C . MET A 1 291 ? 24.469 -9.516 -1.972 1 93.75 291 MET A C 1
ATOM 2320 O O . MET A 1 291 ? 24.422 -9.445 -0.743 1 93.75 291 MET A O 1
ATOM 2324 N N . SER A 1 292 ? 25.406 -10.188 -2.625 1 90.38 292 SER A N 1
ATOM 2325 C CA . SER A 1 292 ? 26.359 -11.031 -1.912 1 90.38 292 SER A CA 1
ATOM 2326 C C . SER A 1 292 ? 27.703 -10.312 -1.722 1 90.38 292 SER A C 1
ATOM 2328 O O . SER A 1 292 ? 28.406 -10.562 -0.742 1 90.38 292 SER A O 1
ATOM 2330 N N . GLU A 1 293 ? 28.078 -9.438 -2.658 1 92.5 293 GLU A N 1
ATOM 2331 C CA . GLU A 1 293 ? 29.344 -8.734 -2.576 1 92.5 293 GLU A CA 1
ATOM 2332 C C . GLU A 1 293 ? 29.281 -7.594 -1.562 1 92.5 293 GLU A C 1
ATOM 2334 O O . GLU A 1 293 ? 28.312 -6.832 -1.539 1 92.5 293 GLU A O 1
ATOM 2339 N N . CYS A 1 294 ? 30.25 -7.578 -0.671 1 95.94 294 CYS A N 1
ATOM 2340 C CA . CYS A 1 294 ? 30.297 -6.508 0.317 1 95.94 294 CYS A CA 1
ATOM 2341 C C . CYS A 1 294 ? 31.734 -6.18 0.696 1 95.94 294 CYS A C 1
ATOM 2343 O O . CYS A 1 294 ? 32.656 -6.891 0.301 1 95.94 294 CYS A O 1
ATOM 2345 N N . THR A 1 295 ? 31.969 -5.098 1.366 1 96.81 295 THR A N 1
ATOM 2346 C CA . THR A 1 295 ? 33.281 -4.68 1.821 1 96.81 295 THR A CA 1
ATOM 2347 C C . THR A 1 295 ? 33.781 -5.559 2.973 1 96.81 295 THR A C 1
ATOM 2349 O O . THR A 1 295 ? 32.969 -6.207 3.643 1 96.81 295 THR A O 1
ATOM 2352 N N . PRO A 1 296 ? 35.062 -5.59 3.205 1 96.62 296 PRO A N 1
ATOM 2353 C CA . PRO A 1 296 ? 35.625 -6.363 4.324 1 96.62 296 PRO A CA 1
ATOM 2354 C C . PRO A 1 296 ? 35.062 -5.926 5.672 1 96.62 296 PRO A C 1
ATOM 2356 O O . PRO A 1 296 ? 34.812 -6.766 6.547 1 96.62 296 PRO A O 1
ATOM 2359 N N . GLU A 1 297 ? 34.844 -4.629 5.754 1 96.69 297 GLU A N 1
ATOM 2360 C CA . GLU A 1 297 ? 34.281 -4.105 7 1 96.69 297 GLU A CA 1
ATOM 2361 C C . GLU A 1 297 ? 32.938 -4.711 7.297 1 96.69 297 GLU A C 1
ATOM 2363 O O . GLU A 1 297 ? 32.656 -5.145 8.422 1 96.69 297 GLU A O 1
ATOM 2368 N N . LEU A 1 298 ? 32.062 -4.727 6.316 1 97.12 298 LEU A N 1
ATOM 2369 C CA . LEU A 1 298 ? 30.719 -5.285 6.48 1 97.12 298 LEU A CA 1
ATOM 2370 C C . LEU A 1 298 ? 30.766 -6.797 6.656 1 97.12 298 LEU A C 1
ATOM 2372 O O . LEU A 1 298 ? 30 -7.367 7.438 1 97.12 298 LEU A O 1
ATOM 2376 N N . ARG A 1 299 ? 31.719 -7.461 6.016 1 96.31 299 ARG A N 1
ATOM 2377 C CA . ARG A 1 299 ? 31.906 -8.906 6.129 1 96.31 299 ARG A CA 1
ATOM 2378 C C . ARG A 1 299 ? 32.281 -9.305 7.555 1 96.31 299 ARG A C 1
ATOM 2380 O O . ARG A 1 299 ? 31.766 -10.297 8.078 1 96.31 299 ARG A O 1
ATOM 2387 N N . GLU A 1 300 ? 33.094 -8.516 8.078 1 95.81 300 GLU A N 1
ATOM 2388 C CA . GLU A 1 300 ? 33.5 -8.773 9.453 1 95.81 300 GLU A CA 1
ATOM 2389 C C . GLU A 1 300 ? 32.344 -8.664 10.43 1 95.81 300 GLU A C 1
ATOM 2391 O O . GLU A 1 300 ? 32.25 -9.43 11.383 1 95.81 300 GLU A O 1
ATOM 2396 N N . ARG A 1 301 ? 31.531 -7.719 10.133 1 94.94 301 ARG A N 1
ATOM 2397 C CA . ARG A 1 301 ? 30.375 -7.473 11.008 1 94.94 301 ARG A CA 1
ATOM 2398 C C . ARG A 1 301 ? 29.391 -8.641 10.969 1 94.94 301 ARG A C 1
ATOM 2400 O O . ARG A 1 301 ? 28.812 -9 11.992 1 94.94 301 ARG A O 1
ATOM 2407 N N . VAL A 1 302 ? 29.172 -9.25 9.812 1 95.19 302 VAL A N 1
ATOM 2408 C CA . VAL A 1 302 ? 28.109 -10.234 9.656 1 95.19 302 VAL A CA 1
ATOM 2409 C C . VAL A 1 302 ? 28.688 -11.648 9.711 1 95.19 302 VAL A C 1
ATOM 2411 O O . VAL A 1 302 ? 27.969 -12.617 9.914 1 95.19 302 VAL A O 1
ATOM 2414 N N . GLY A 1 303 ? 29.938 -11.82 9.492 1 92.69 303 GLY A N 1
ATOM 2415 C CA . GLY A 1 303 ? 30.562 -13.133 9.453 1 92.69 303 GLY A CA 1
ATOM 2416 C C . GLY A 1 303 ? 30.938 -13.578 8.055 1 92.69 303 GLY A C 1
ATOM 2417 O O . GLY A 1 303 ? 30.266 -13.219 7.086 1 92.69 303 GLY A O 1
ATOM 2418 N N . GLU A 1 304 ? 31.812 -14.43 7.859 1 88.44 304 GLU A N 1
ATOM 2419 C CA . GLU A 1 304 ? 32.375 -14.852 6.586 1 88.44 304 GLU A CA 1
ATOM 2420 C C . GLU A 1 304 ? 31.422 -15.766 5.824 1 88.44 304 GLU A C 1
ATOM 2422 O O . GLU A 1 304 ? 31.438 -15.789 4.594 1 88.44 304 GLU A O 1
ATOM 2427 N N . ASP A 1 305 ? 30.609 -16.297 6.449 1 87.5 305 ASP A N 1
ATOM 2428 C CA . ASP A 1 305 ? 29.781 -17.312 5.809 1 87.5 305 ASP A CA 1
ATOM 2429 C C . ASP A 1 305 ? 28.438 -16.734 5.383 1 87.5 305 ASP A C 1
ATOM 2431 O O . ASP A 1 305 ? 27.594 -17.453 4.836 1 87.5 305 ASP A O 1
ATOM 2435 N N . ALA A 1 306 ? 28.312 -15.461 5.539 1 89.94 306 ALA A N 1
ATOM 2436 C CA . ALA A 1 306 ? 27.016 -14.875 5.191 1 89.94 306 ALA A CA 1
ATOM 2437 C C . ALA A 1 306 ? 26.875 -14.711 3.68 1 89.94 306 ALA A C 1
ATOM 2439 O O . ALA A 1 306 ? 27.594 -13.914 3.066 1 89.94 306 ALA A O 1
ATOM 2440 N N . ALA A 1 307 ? 25.984 -15.438 3.068 1 88.12 307 ALA A N 1
ATOM 2441 C CA . ALA A 1 307 ? 25.781 -15.406 1.622 1 88.12 307 ALA A CA 1
ATOM 2442 C C . ALA A 1 307 ? 25.203 -14.07 1.175 1 88.12 307 ALA A C 1
ATOM 2444 O O . ALA A 1 307 ? 25.531 -13.586 0.086 1 88.12 307 ALA A O 1
ATOM 2445 N N . GLU A 1 308 ? 24.344 -13.531 2.002 1 93.69 308 GLU A N 1
ATOM 2446 C CA . GLU A 1 308 ? 23.734 -12.234 1.748 1 93.69 308 GLU A CA 1
ATOM 2447 C C . GLU A 1 308 ? 23.938 -11.281 2.922 1 93.69 308 GLU A C 1
ATOM 2449 O O . GLU A 1 308 ? 23.031 -11.07 3.725 1 93.69 308 GLU A O 1
ATOM 2454 N N . PRO A 1 309 ? 25.109 -10.68 2.934 1 96.38 309 PRO A N 1
ATOM 2455 C CA . PRO A 1 309 ? 25.531 -9.914 4.105 1 96.38 309 PRO A CA 1
ATOM 2456 C C . PRO A 1 309 ? 24.578 -8.773 4.453 1 96.38 309 PRO A C 1
ATOM 2458 O O . PRO A 1 309 ? 24.281 -8.555 5.629 1 96.38 309 PRO A O 1
ATOM 2461 N N . TYR A 1 310 ? 24.078 -8.047 3.457 1 97.69 310 TYR A N 1
ATOM 2462 C CA . TYR A 1 310 ? 23.188 -6.914 3.709 1 97.69 310 TYR A CA 1
ATOM 2463 C C . TYR A 1 310 ? 21.875 -7.383 4.336 1 97.69 310 TYR A C 1
ATOM 2465 O O . TYR A 1 310 ? 21.344 -6.727 5.23 1 97.69 310 TYR A O 1
ATOM 2473 N N . ARG A 1 311 ? 21.391 -8.586 3.93 1 95.06 311 ARG A N 1
ATOM 2474 C CA . ARG A 1 311 ? 20.141 -9.141 4.438 1 95.06 311 ARG A CA 1
ATOM 2475 C C . ARG A 1 311 ? 20.281 -9.562 5.898 1 95.06 311 ARG A C 1
ATOM 2477 O O . ARG A 1 311 ? 19.328 -9.453 6.676 1 95.06 311 ARG A O 1
ATOM 2484 N N . VAL A 1 312 ? 21.453 -9.977 6.188 1 96.88 312 VAL A N 1
ATOM 2485 C CA . VAL A 1 312 ? 21.703 -10.367 7.57 1 96.88 312 VAL A CA 1
ATOM 2486 C C . VAL A 1 312 ? 21.547 -9.156 8.484 1 96.88 312 VAL A C 1
ATOM 2488 O O . VAL A 1 312 ? 20.875 -9.234 9.523 1 96.88 312 VAL A O 1
ATOM 2491 N N . ILE A 1 313 ? 22.062 -8.055 8.078 1 97.88 313 ILE A N 1
ATOM 2492 C CA . ILE A 1 313 ? 22 -6.836 8.875 1 97.88 313 ILE A CA 1
ATOM 2493 C C . ILE A 1 313 ? 20.562 -6.352 8.969 1 97.88 313 ILE A C 1
ATOM 2495 O O . ILE A 1 313 ? 20.078 -6.008 10.055 1 97.88 313 ILE A O 1
ATOM 2499 N N . THR A 1 314 ? 19.891 -6.32 7.848 1 97.81 314 THR A N 1
ATOM 2500 C CA . THR A 1 314 ? 18.531 -5.809 7.824 1 97.81 314 THR A CA 1
ATOM 2501 C C . THR A 1 314 ? 17.594 -6.738 8.594 1 97.81 314 THR A C 1
ATOM 2503 O O . THR A 1 314 ? 16.656 -6.277 9.25 1 97.81 314 THR A O 1
ATOM 2506 N N . LYS A 1 315 ? 17.875 -8.055 8.594 1 96.75 315 LYS A N 1
ATOM 2507 C CA . LYS A 1 315 ? 17.062 -9 9.359 1 96.75 315 LYS A CA 1
ATOM 2508 C C . LYS A 1 315 ? 17.281 -8.805 10.859 1 96.75 315 LYS A C 1
ATOM 2510 O O . LYS A 1 315 ? 16.328 -8.93 11.641 1 96.75 315 LYS A O 1
ATOM 2515 N N . GLN A 1 316 ? 18.453 -8.523 11.227 1 96.88 316 GLN A N 1
ATOM 2516 C CA . GLN A 1 316 ? 18.75 -8.242 12.625 1 96.88 316 GLN A CA 1
ATOM 2517 C C . GLN A 1 316 ? 18.016 -6.996 13.102 1 96.88 316 GLN A C 1
ATOM 2519 O O . GLN A 1 316 ? 17.438 -6.98 14.188 1 96.88 316 GLN A O 1
ATOM 2524 N N . LEU A 1 317 ? 18.047 -5.98 12.297 1 97.69 317 LEU A N 1
ATOM 2525 C CA . LEU A 1 317 ? 17.344 -4.742 12.633 1 97.69 317 LEU A CA 1
ATOM 2526 C C . LEU A 1 317 ? 15.844 -4.965 12.703 1 97.69 317 LEU A C 1
ATOM 2528 O O . LEU A 1 317 ? 15.164 -4.395 13.562 1 97.69 317 LEU A O 1
ATOM 2532 N N . ARG A 1 318 ? 15.352 -5.762 11.766 1 97.25 318 ARG A N 1
ATOM 2533 C CA . ARG A 1 318 ? 13.922 -6.078 11.766 1 97.25 318 ARG A CA 1
ATOM 2534 C C . ARG A 1 318 ? 13.516 -6.762 13.062 1 97.25 318 ARG A C 1
ATOM 2536 O O . ARG A 1 318 ? 12.469 -6.449 13.633 1 97.25 318 ARG A O 1
ATOM 2543 N N . ALA A 1 319 ? 14.359 -7.668 13.562 1 96.19 319 ALA A N 1
ATOM 2544 C CA . ALA A 1 319 ? 14.078 -8.375 14.805 1 96.19 319 ALA A CA 1
ATOM 2545 C C . ALA A 1 319 ? 14.078 -7.418 15.992 1 96.19 319 ALA A C 1
ATOM 2547 O O . ALA A 1 319 ? 13.227 -7.523 16.875 1 96.19 319 ALA A O 1
ATOM 2548 N N . ARG A 1 320 ? 14.984 -6.504 15.969 1 97.25 320 ARG A N 1
ATOM 2549 C CA . ARG A 1 320 ? 15.047 -5.523 17.047 1 97.25 320 ARG A CA 1
ATOM 2550 C C . ARG A 1 320 ? 13.836 -4.602 17.031 1 97.25 320 ARG A C 1
ATOM 2552 O O . ARG A 1 320 ? 13.297 -4.25 18.078 1 97.25 320 ARG A O 1
ATOM 2559 N N . LEU A 1 321 ? 13.422 -4.195 15.859 1 97.88 321 LEU A N 1
ATOM 2560 C CA . LEU A 1 321 ? 12.25 -3.338 15.727 1 97.88 321 LEU A CA 1
ATOM 2561 C C . LEU A 1 321 ? 10.984 -4.07 16.172 1 97.88 321 LEU A C 1
ATOM 2563 O O . LEU A 1 321 ? 10.109 -3.475 16.812 1 97.88 321 LEU A O 1
ATOM 2567 N N . LYS A 1 322 ? 10.922 -5.34 15.883 1 94.69 322 LYS A N 1
ATOM 2568 C CA . LYS A 1 322 ? 9.781 -6.137 16.328 1 94.69 322 LYS A CA 1
ATOM 2569 C C . LYS A 1 322 ? 9.727 -6.227 17.844 1 94.69 322 LYS A C 1
ATOM 2571 O O . LYS A 1 322 ? 8.664 -6.059 18.453 1 94.69 322 LYS A O 1
ATOM 2576 N N . SER A 1 323 ? 10.867 -6.449 18.422 1 95.12 323 SER A N 1
ATOM 2577 C CA . SER A 1 323 ? 10.953 -6.496 19.875 1 95.12 323 SER A CA 1
ATOM 2578 C C . SER A 1 323 ? 10.562 -5.156 20.5 1 95.12 323 SER A C 1
ATOM 2580 O O . SER A 1 323 ? 9.906 -5.117 21.547 1 95.12 323 SER A O 1
ATOM 2582 N N . THR A 1 324 ? 11.008 -4.121 19.875 1 96.81 324 THR A N 1
ATOM 2583 C CA . THR A 1 324 ? 10.68 -2.779 20.344 1 96.81 324 THR A CA 1
ATOM 2584 C C . THR A 1 324 ? 9.18 -2.523 20.266 1 96.81 324 THR A C 1
ATOM 2586 O O . THR A 1 324 ? 8.578 -1.975 21.188 1 96.81 324 THR A O 1
ATOM 2589 N N . LEU A 1 325 ? 8.531 -2.961 19.188 1 95.38 325 LEU A N 1
ATOM 2590 C CA . LEU A 1 325 ? 7.094 -2.809 18.984 1 95.38 325 LEU A CA 1
ATOM 2591 C C . LEU A 1 325 ? 6.309 -3.564 20.047 1 95.38 325 LEU A C 1
ATOM 2593 O O . LEU A 1 325 ? 5.375 -3.02 20.641 1 95.38 325 LEU A O 1
ATOM 2597 N N . ASP A 1 326 ? 6.766 -4.742 20.297 1 90.88 326 ASP A N 1
ATOM 2598 C CA . ASP A 1 326 ? 6.082 -5.582 21.266 1 90.88 326 ASP A CA 1
ATOM 2599 C C . ASP A 1 326 ? 6.176 -4.973 22.672 1 90.88 326 ASP A C 1
ATOM 2601 O O . ASP A 1 326 ? 5.188 -4.945 23.406 1 90.88 326 ASP A O 1
ATOM 2605 N N . TYR A 1 327 ? 7.285 -4.461 22.969 1 94.69 327 TYR A N 1
ATOM 2606 C CA . TYR A 1 327 ? 7.508 -3.842 24.266 1 94.69 327 TYR A CA 1
ATOM 2607 C C . TYR A 1 327 ? 6.641 -2.598 24.438 1 94.69 327 TYR A C 1
ATOM 2609 O O . TYR A 1 327 ? 5.961 -2.439 25.453 1 94.69 327 TYR A O 1
ATOM 2617 N N . LEU A 1 328 ? 6.641 -1.716 23.469 1 95.38 328 LEU A N 1
ATOM 2618 C CA . LEU A 1 328 ? 5.906 -0.457 23.547 1 95.38 328 LEU A CA 1
ATOM 2619 C C . LEU A 1 328 ? 4.402 -0.704 23.547 1 95.38 328 LEU A C 1
ATOM 2621 O O . LEU A 1 328 ? 3.65 0.039 24.188 1 95.38 328 LEU A O 1
ATOM 2625 N N . GLU A 1 329 ? 3.969 -1.749 22.859 1 91.56 329 GLU A N 1
ATOM 2626 C CA . GLU A 1 329 ? 2.553 -2.105 22.875 1 91.56 329 GLU A CA 1
ATOM 2627 C C . GLU A 1 329 ? 2.09 -2.494 24.281 1 91.56 329 GLU A C 1
ATOM 2629 O O . GLU A 1 329 ? 0.998 -2.115 24.703 1 91.56 329 GLU A O 1
ATOM 2634 N N . ARG A 1 330 ? 2.887 -3.203 24.984 1 90.62 330 ARG A N 1
ATOM 2635 C CA . ARG A 1 330 ? 2.572 -3.59 26.359 1 90.62 330 ARG A CA 1
ATOM 2636 C C . ARG A 1 330 ? 2.549 -2.375 27.281 1 90.62 330 ARG A C 1
ATOM 2638 O O . ARG A 1 330 ? 1.676 -2.26 28.141 1 90.62 330 ARG A O 1
ATOM 2645 N N . CYS A 1 331 ? 3.465 -1.47 27 1 92.5 331 CYS A N 1
ATOM 2646 C CA . CYS A 1 331 ? 3.5 -0.242 27.797 1 92.5 331 CYS A CA 1
ATOM 2647 C C . CYS A 1 331 ? 2.229 0.573 27.594 1 92.5 331 CYS A C 1
ATOM 2649 O O . CYS A 1 331 ? 1.662 1.1 28.547 1 92.5 331 CYS A O 1
ATOM 2651 N N . LEU A 1 332 ? 1.787 0.662 26.391 1 92.62 332 LEU A N 1
ATOM 2652 C CA . LEU A 1 332 ? 0.602 1.443 26.062 1 92.62 332 LEU A CA 1
ATOM 2653 C C . LEU A 1 332 ? -0.657 0.792 26.625 1 92.62 332 LEU A C 1
ATOM 2655 O O . LEU A 1 332 ? -1.624 1.481 26.953 1 92.62 332 LEU A O 1
ATOM 2659 N N . ALA A 1 333 ? -0.578 -0.563 26.75 1 88.62 333 ALA A N 1
ATOM 2660 C CA . ALA A 1 333 ? -1.719 -1.296 27.297 1 88.62 333 ALA A CA 1
ATOM 2661 C C . ALA A 1 333 ? -1.721 -1.254 28.828 1 88.62 333 ALA A C 1
ATOM 2663 O O . ALA A 1 333 ? -2.676 -1.703 29.469 1 88.62 333 ALA A O 1
ATOM 2664 N N . GLY A 1 334 ? -0.71 -0.713 29.438 1 87.81 334 GLY A N 1
ATOM 2665 C CA . GLY A 1 334 ? -0.61 -0.632 30.875 1 87.81 334 GLY A CA 1
ATOM 2666 C C . GLY A 1 334 ? -0.175 -1.936 31.516 1 87.81 334 GLY A C 1
ATOM 2667 O O . GLY A 1 334 ? -0.406 -2.156 32.719 1 87.81 334 GLY A O 1
ATOM 2668 N N . GLU A 1 335 ? 0.388 -2.822 30.672 1 85.75 335 GLU A N 1
ATOM 2669 C CA . GLU A 1 335 ? 0.857 -4.109 31.172 1 85.75 335 GLU A CA 1
ATOM 2670 C C . GLU A 1 335 ? 2.322 -4.039 31.594 1 85.75 335 GLU A C 1
ATOM 2672 O O . GLU A 1 335 ? 3.096 -3.26 31.031 1 85.75 335 GLU A O 1
ATOM 2677 N N . PRO A 1 336 ? 2.584 -4.773 32.688 1 84.56 336 PRO A N 1
ATOM 2678 C CA . PRO A 1 336 ? 4.004 -4.832 33.031 1 84.56 336 PRO A CA 1
ATOM 2679 C C . PRO A 1 336 ? 4.859 -5.438 31.906 1 84.56 336 PRO A C 1
ATOM 2681 O O . PRO A 1 336 ? 4.5 -6.473 31.344 1 84.56 336 PRO A O 1
ATOM 2684 N N . ALA A 1 337 ? 5.777 -4.711 31.516 1 82.81 337 ALA A N 1
ATOM 2685 C CA . ALA A 1 337 ? 6.637 -5.184 30.422 1 82.81 337 ALA A CA 1
ATOM 2686 C C . ALA A 1 337 ? 8.102 -5.164 30.844 1 82.81 337 ALA A C 1
ATOM 2688 O O . ALA A 1 337 ? 8.57 -4.203 31.453 1 82.81 337 ALA A O 1
ATOM 2689 N N . ILE A 1 338 ? 8.773 -6.285 30.562 1 87.12 338 ILE A N 1
ATOM 2690 C CA . ILE A 1 338 ? 10.219 -6.355 30.781 1 87.12 338 ILE A CA 1
ATOM 2691 C C . ILE A 1 338 ? 10.945 -5.809 29.562 1 87.12 338 ILE A C 1
ATOM 2693 O O . ILE A 1 338 ? 10.664 -6.203 28.422 1 87.12 338 ILE A O 1
ATOM 2697 N N . LYS A 1 339 ? 11.867 -4.875 29.781 1 90.44 339 LYS A N 1
ATOM 2698 C CA . LYS A 1 339 ? 12.648 -4.309 28.688 1 90.44 339 LYS A CA 1
ATOM 2699 C C . LYS A 1 339 ? 13.5 -5.379 28.016 1 90.44 339 LYS A C 1
ATOM 2701 O O . LYS A 1 339 ? 14.344 -6.008 28.656 1 90.44 339 LYS A O 1
ATOM 2706 N N . PRO A 1 340 ? 13.266 -5.59 26.797 1 92.12 340 PRO A N 1
ATOM 2707 C CA . PRO A 1 340 ? 14.086 -6.586 26.109 1 92.12 340 PRO A CA 1
ATOM 2708 C C . PRO A 1 340 ? 15.531 -6.125 25.922 1 92.12 340 PRO A C 1
ATOM 2710 O O . PRO A 1 340 ? 15.805 -4.922 25.891 1 92.12 340 PRO A O 1
ATOM 2713 N N . ASP A 1 341 ? 16.469 -6.988 25.703 1 90.5 341 ASP A N 1
ATOM 2714 C CA . ASP A 1 341 ? 17.891 -6.695 25.562 1 90.5 341 ASP A CA 1
ATOM 2715 C C . ASP A 1 341 ? 18.172 -5.988 24.234 1 90.5 341 ASP A C 1
ATOM 2717 O O . ASP A 1 341 ? 19.109 -5.199 24.141 1 90.5 341 ASP A O 1
ATOM 2721 N N . ASN A 1 342 ? 17.344 -6.223 23.344 1 93.38 342 ASN A N 1
ATOM 2722 C CA . ASN A 1 342 ? 17.609 -5.688 22.016 1 93.38 342 ASN A CA 1
ATOM 2723 C C . ASN A 1 342 ? 16.688 -4.504 21.688 1 93.38 342 ASN A C 1
ATOM 2725 O O . ASN A 1 342 ? 16.391 -4.246 20.516 1 93.38 342 ASN A O 1
ATOM 2729 N N . LEU A 1 343 ? 16.281 -3.756 22.672 1 94.19 343 LEU A N 1
ATOM 2730 C CA . LEU A 1 343 ? 15.422 -2.596 22.516 1 94.19 343 LEU A CA 1
ATOM 2731 C C . LEU A 1 343 ? 16.156 -1.453 21.828 1 94.19 343 LEU A C 1
ATOM 2733 O O . LEU A 1 343 ? 17.297 -1.149 22.172 1 94.19 343 LEU A O 1
ATOM 2737 N N . LEU A 1 344 ? 15.531 -0.866 20.797 1 94.69 344 LEU A N 1
ATOM 2738 C CA . LEU A 1 344 ? 16.094 0.315 20.156 1 94.69 344 LEU A CA 1
ATOM 2739 C C . LEU A 1 344 ? 15.727 1.582 20.922 1 94.69 344 LEU A C 1
ATOM 2741 O O . LEU A 1 344 ? 14.539 1.882 21.094 1 94.69 344 LEU A O 1
ATOM 2745 N N . THR A 1 345 ? 16.75 2.346 21.328 1 91.19 345 THR A N 1
ATOM 2746 C CA . THR A 1 345 ? 16.484 3.541 22.125 1 91.19 345 THR A CA 1
ATOM 2747 C C . THR A 1 345 ? 17.141 4.766 21.5 1 91.19 345 THR A C 1
ATOM 2749 O O . THR A 1 345 ? 16.734 5.898 21.75 1 91.19 345 THR A O 1
ATOM 2752 N N . ASP A 1 346 ? 18.141 4.473 20.672 1 92.69 346 ASP A N 1
ATOM 2753 C CA . ASP A 1 346 ? 18.922 5.547 20.078 1 92.69 346 ASP A CA 1
ATOM 2754 C C . ASP A 1 346 ? 18.906 5.477 18.562 1 92.69 346 ASP A C 1
ATOM 2756 O O . ASP A 1 346 ? 19 4.391 17.984 1 92.69 346 ASP A O 1
ATOM 2760 N N . ASN A 1 347 ? 18.828 6.66 17.953 1 94.75 347 ASN A N 1
ATOM 2761 C CA . ASN A 1 347 ? 18.781 6.734 16.5 1 94.75 347 ASN A CA 1
ATOM 2762 C C . ASN A 1 347 ? 20.031 6.129 15.875 1 94.75 347 ASN A C 1
ATOM 2764 O O . ASN A 1 347 ? 19.969 5.59 14.766 1 94.75 347 ASN A O 1
ATOM 2768 N N . GLU A 1 348 ? 21.125 6.246 16.547 1 95.31 348 GLU A N 1
ATOM 2769 C CA . GLU A 1 348 ? 22.375 5.758 16 1 95.31 348 GLU A CA 1
ATOM 2770 C C . GLU A 1 348 ? 22.359 4.242 15.828 1 95.31 348 GLU A C 1
ATOM 2772 O O . GLU A 1 348 ? 23.031 3.703 14.945 1 95.31 348 GLU A O 1
ATOM 2777 N N . GLU A 1 349 ? 21.578 3.596 16.641 1 95.81 349 GLU A N 1
ATOM 2778 C CA . GLU A 1 349 ? 21.453 2.145 16.547 1 95.81 349 GLU A CA 1
ATOM 2779 C C . GLU A 1 349 ? 20.781 1.733 15.234 1 95.81 349 GLU A C 1
ATOM 2781 O O . GLU A 1 349 ? 20.969 0.617 14.75 1 95.81 349 GLU A O 1
ATOM 2786 N N . LEU A 1 350 ? 19.969 2.586 14.711 1 96.06 350 LEU A N 1
ATOM 2787 C CA . LEU A 1 350 ? 19.328 2.369 13.414 1 96.06 350 LEU A CA 1
ATOM 2788 C C . LEU A 1 350 ? 20.219 2.893 12.289 1 96.06 350 LEU A C 1
ATOM 2790 O O . LEU A 1 350 ? 20.328 2.258 11.234 1 96.06 350 LEU A O 1
ATOM 2794 N N . TRP A 1 351 ? 20.875 3.986 12.555 1 97.56 351 TRP A N 1
ATOM 2795 C CA . TRP A 1 351 ? 21.625 4.703 11.539 1 97.56 351 TRP A CA 1
ATOM 2796 C C . TRP A 1 351 ? 22.906 3.947 11.172 1 97.56 351 TRP A C 1
ATOM 2798 O O . TRP A 1 351 ? 23.172 3.693 10 1 97.56 351 TRP A O 1
ATOM 2808 N N . GLU A 1 352 ? 23.625 3.521 12.125 1 97.81 352 GLU A N 1
ATOM 2809 C CA . GLU A 1 352 ? 24.984 3.027 11.922 1 97.81 352 GLU A CA 1
ATOM 2810 C C . GLU A 1 352 ? 25 1.773 11.055 1 97.81 352 GLU A C 1
ATOM 2812 O O . GLU A 1 352 ? 25.734 1.697 10.07 1 97.81 352 GLU A O 1
ATOM 2817 N N . PRO A 1 353 ? 24.172 0.761 11.336 1 98.12 353 PRO A N 1
ATOM 2818 C CA . PRO A 1 353 ? 24.188 -0.43 10.484 1 98.12 353 PRO A CA 1
ATOM 2819 C C . PRO A 1 353 ? 23.75 -0.137 9.047 1 98.12 353 PRO A C 1
ATOM 2821 O O . PRO A 1 353 ? 24.312 -0.683 8.102 1 98.12 353 PRO A O 1
ATOM 2824 N N . LEU A 1 354 ? 22.75 0.668 8.883 1 98.38 354 LEU A N 1
ATOM 2825 C CA . LEU A 1 354 ? 22.25 0.977 7.547 1 98.38 354 LEU A CA 1
ATOM 2826 C C . LEU A 1 354 ? 23.234 1.833 6.77 1 98.38 354 LEU A C 1
ATOM 2828 O O . LEU A 1 354 ? 23.391 1.678 5.555 1 98.38 354 LEU A O 1
ATOM 2832 N N . TYR A 1 355 ? 23.891 2.738 7.504 1 98.38 355 TYR A N 1
ATOM 2833 C CA . TYR A 1 355 ? 24.906 3.559 6.848 1 98.38 355 TYR A CA 1
ATOM 2834 C C . TYR A 1 355 ? 26.109 2.719 6.434 1 98.38 355 TYR A C 1
ATOM 2836 O O . TYR A 1 355 ? 26.734 2.973 5.398 1 98.38 355 TYR A O 1
ATOM 2844 N N . LEU A 1 356 ? 26.438 1.755 7.246 1 98.31 356 LEU A N 1
ATOM 2845 C CA . LEU A 1 356 ? 27.469 0.796 6.867 1 98.31 356 LEU A CA 1
ATOM 2846 C C . LEU A 1 356 ? 27.094 0.092 5.562 1 98.31 356 LEU A C 1
ATOM 2848 O O . LEU A 1 356 ? 27.953 -0.078 4.684 1 98.31 356 LEU A O 1
ATOM 2852 N N . CYS A 1 357 ? 25.875 -0.36 5.445 1 98.44 357 CYS A N 1
ATOM 2853 C CA . CYS A 1 357 ? 25.391 -0.972 4.211 1 98.44 357 CYS A CA 1
ATOM 2854 C C . CYS A 1 357 ? 25.531 -0.009 3.037 1 98.44 357 CYS A C 1
ATOM 2856 O O . CYS A 1 357 ? 25.969 -0.404 1.953 1 98.44 357 CYS A O 1
ATOM 2858 N N . TYR A 1 358 ? 25.156 1.255 3.264 1 98.31 358 TYR A N 1
ATOM 2859 C CA . TYR A 1 358 ? 25.219 2.271 2.221 1 98.31 358 TYR A CA 1
ATOM 2860 C C . TYR A 1 358 ? 26.641 2.445 1.711 1 98.31 358 TYR A C 1
ATOM 2862 O O . TYR A 1 358 ? 26.891 2.412 0.502 1 98.31 358 TYR A O 1
ATOM 2870 N N . ARG A 1 359 ? 27.594 2.574 2.621 1 97.94 359 ARG A N 1
ATOM 2871 C CA . ARG A 1 359 ? 29 2.764 2.256 1 97.94 359 ARG A CA 1
ATOM 2872 C C . ARG A 1 359 ? 29.547 1.545 1.518 1 97.94 359 ARG A C 1
ATOM 2874 O O . ARG A 1 359 ? 30.266 1.684 0.526 1 97.94 359 ARG A O 1
ATOM 2881 N N . SER A 1 360 ? 29.141 0.402 1.996 1 98.25 360 SER A N 1
ATOM 2882 C CA . SER A 1 360 ? 29.594 -0.832 1.358 1 98.25 360 SER A CA 1
ATOM 2883 C C . SER A 1 360 ? 29.078 -0.934 -0.072 1 98.25 360 SER A C 1
ATOM 2885 O O . SER A 1 360 ? 29.828 -1.281 -0.986 1 98.25 360 SER A O 1
ATOM 2887 N N . LEU A 1 361 ? 27.812 -0.672 -0.256 1 97.69 361 LEU A N 1
ATOM 2888 C CA . LEU A 1 361 ? 27.219 -0.736 -1.587 1 97.69 361 LEU A CA 1
ATOM 2889 C C . LEU A 1 361 ? 27.891 0.25 -2.533 1 97.69 361 LEU A C 1
ATOM 2891 O O . LEU A 1 361 ? 28.188 -0.085 -3.684 1 97.69 361 LEU A O 1
ATOM 2895 N N . VAL A 1 362 ? 28.188 1.448 -2.049 1 96.69 362 VAL A N 1
ATOM 2896 C CA . VAL A 1 362 ? 28.844 2.469 -2.869 1 96.69 362 VAL A CA 1
ATOM 2897 C C . VAL A 1 362 ? 30.25 2.016 -3.246 1 96.69 362 VAL A C 1
ATOM 2899 O O . VAL A 1 362 ? 30.641 2.111 -4.41 1 96.69 362 VAL A O 1
ATOM 2902 N N . GLU A 1 363 ? 30.984 1.475 -2.322 1 96.62 363 GLU A N 1
ATOM 2903 C CA . GLU A 1 363 ? 32.344 1.045 -2.547 1 96.62 363 GLU A CA 1
ATOM 2904 C C . GLU A 1 363 ? 32.406 -0.151 -3.494 1 96.62 363 GLU A C 1
ATOM 2906 O O . GLU A 1 363 ? 33.375 -0.314 -4.238 1 96.62 363 GLU A O 1
ATOM 2911 N N . CYS A 1 364 ? 31.406 -0.956 -3.455 1 94.94 364 CYS A N 1
ATOM 2912 C CA . CYS A 1 364 ? 31.375 -2.141 -4.305 1 94.94 364 CYS A CA 1
ATOM 2913 C C . CYS A 1 364 ? 30.781 -1.813 -5.672 1 94.94 364 CYS A C 1
ATOM 2915 O O . CYS A 1 364 ? 30.422 -2.717 -6.43 1 94.94 364 CYS A O 1
ATOM 2917 N N . GLY A 1 365 ? 30.594 -0.546 -5.941 1 92.12 365 GLY A N 1
ATOM 2918 C CA . GLY A 1 365 ? 30.156 -0.119 -7.258 1 92.12 365 GLY A CA 1
ATOM 2919 C C . GLY A 1 365 ? 28.656 -0.231 -7.445 1 92.12 365 GLY A C 1
ATOM 2920 O O . GLY A 1 365 ? 28.172 -0.247 -8.578 1 92.12 365 GLY A O 1
ATOM 2921 N N . MET A 1 366 ? 27.922 -0.365 -6.41 1 95.69 366 MET A N 1
ATOM 2922 C CA . MET A 1 366 ? 26.469 -0.494 -6.473 1 95.69 366 MET A CA 1
ATOM 2923 C C . MET A 1 366 ? 25.781 0.771 -5.957 1 95.69 366 MET A C 1
ATOM 2925 O O . MET A 1 366 ? 24.844 0.696 -5.156 1 95.69 366 MET A O 1
ATOM 2929 N N . LYS A 1 367 ? 26.203 1.868 -6.434 1 94.69 367 LYS A N 1
ATOM 2930 C CA . LYS A 1 367 ? 25.734 3.174 -5.992 1 94.69 367 LYS A CA 1
ATOM 2931 C C . LYS A 1 367 ? 24.25 3.348 -6.309 1 94.69 367 LYS A C 1
ATOM 2933 O O . LYS A 1 367 ? 23.5 3.949 -5.527 1 94.69 367 LYS A O 1
ATOM 2938 N N . ILE A 1 368 ? 23.781 2.848 -7.395 1 94.25 368 ILE A N 1
ATOM 2939 C CA . ILE A 1 368 ? 22.391 3 -7.82 1 94.25 368 ILE A CA 1
ATOM 2940 C C . ILE A 1 368 ? 21.469 2.277 -6.84 1 94.25 368 ILE A C 1
ATOM 2942 O O . ILE A 1 368 ? 20.344 2.705 -6.613 1 94.25 368 ILE A O 1
ATOM 2946 N N . ILE A 1 369 ? 21.953 1.163 -6.227 1 95.62 369 ILE A N 1
ATOM 2947 C CA . ILE A 1 369 ? 21.172 0.41 -5.246 1 95.62 369 ILE A CA 1
ATOM 2948 C C . ILE A 1 369 ? 21.172 1.148 -3.91 1 95.62 369 ILE A C 1
ATOM 2950 O O . ILE A 1 369 ? 20.141 1.257 -3.252 1 95.62 369 ILE A O 1
ATOM 2954 N N . ALA A 1 370 ? 22.391 1.663 -3.592 1 97.19 370 ALA A N 1
ATOM 2955 C CA . ALA A 1 370 ? 22.531 2.414 -2.346 1 97.19 370 ALA A CA 1
ATOM 2956 C C . ALA A 1 370 ? 21.609 3.627 -2.326 1 97.19 370 ALA A C 1
ATOM 2958 O O . ALA A 1 370 ? 21.031 3.955 -1.289 1 97.19 370 ALA A O 1
ATOM 2959 N N . ASN A 1 371 ? 21.438 4.215 -3.475 1 95.69 371 ASN A N 1
ATOM 2960 C CA . ASN A 1 371 ? 20.656 5.441 -3.592 1 95.69 371 ASN A CA 1
ATOM 2961 C C . ASN A 1 371 ? 19.172 5.145 -3.783 1 95.69 371 ASN A C 1
ATOM 2963 O O . ASN A 1 371 ? 18.406 6.016 -4.191 1 95.69 371 ASN A O 1
ATOM 2967 N N . GLY A 1 372 ? 18.766 3.924 -3.477 1 95 372 GLY A N 1
ATOM 2968 C CA . GLY A 1 372 ? 17.359 3.557 -3.537 1 95 372 GLY A CA 1
ATOM 2969 C C . GLY A 1 372 ? 16.641 3.73 -2.215 1 95 372 GLY A C 1
ATOM 2970 O O . GLY A 1 372 ? 16.734 4.785 -1.586 1 95 372 GLY A O 1
ATOM 2971 N N . GLN A 1 373 ? 15.922 2.723 -1.812 1 95.94 373 GLN A N 1
ATOM 2972 C CA . GLN A 1 373 ? 15.117 2.764 -0.595 1 95.94 373 GLN A CA 1
ATOM 2973 C C . GLN A 1 373 ? 16 2.924 0.642 1 95.94 373 GLN A C 1
ATOM 2975 O O . GLN A 1 373 ? 15.562 3.49 1.648 1 95.94 373 GLN A O 1
ATOM 2980 N N . LEU A 1 374 ? 17.25 2.445 0.517 1 98.06 374 LEU A N 1
ATOM 2981 C CA . LEU A 1 374 ? 18.172 2.562 1.64 1 98.06 374 LEU A CA 1
ATOM 2982 C C . LEU A 1 374 ? 18.438 4.027 1.973 1 98.06 374 LEU A C 1
ATOM 2984 O O . LEU A 1 374 ? 18.375 4.422 3.139 1 98.06 374 LEU A O 1
ATOM 2988 N N . LEU A 1 375 ? 18.703 4.793 0.96 1 97.88 375 LEU A N 1
ATOM 2989 C CA . LEU A 1 375 ? 18.953 6.219 1.175 1 97.88 375 LEU A CA 1
ATOM 2990 C C . LEU A 1 375 ? 17.703 6.895 1.752 1 97.88 375 LEU A C 1
ATOM 2992 O O . LEU A 1 375 ? 17.812 7.742 2.641 1 97.88 375 LEU A O 1
ATOM 2996 N N . ASP A 1 376 ? 16.516 6.582 1.248 1 97.38 376 ASP A N 1
ATOM 2997 C CA . ASP A 1 376 ? 15.273 7.156 1.766 1 97.38 376 ASP A CA 1
ATOM 2998 C C . ASP A 1 376 ? 15.102 6.844 3.25 1 97.38 376 ASP A C 1
ATOM 3000 O O . ASP A 1 376 ? 14.664 7.695 4.023 1 97.38 376 ASP A O 1
ATOM 3004 N N . THR A 1 377 ? 15.406 5.574 3.611 1 98.25 377 THR A N 1
ATOM 3005 C CA . THR A 1 377 ? 15.297 5.18 5.012 1 98.25 377 THR A CA 1
ATOM 3006 C C . THR A 1 377 ? 16.281 5.965 5.875 1 98.25 377 THR A C 1
ATOM 3008 O O . THR A 1 377 ? 15.938 6.383 6.984 1 98.25 377 THR A O 1
ATOM 3011 N N . LEU A 1 378 ? 17.5 6.148 5.348 1 98.38 378 LEU A N 1
ATOM 3012 C CA . LEU A 1 378 ? 18.5 6.934 6.07 1 98.38 378 LEU A CA 1
ATOM 3013 C C . LEU A 1 378 ? 18.016 8.375 6.254 1 98.38 378 LEU A C 1
ATOM 3015 O O . LEU A 1 378 ? 18.172 8.945 7.336 1 98.38 378 LEU A O 1
ATOM 3019 N N . ARG A 1 379 ? 17.406 8.969 5.219 1 98 379 ARG A N 1
ATOM 3020 C CA . ARG A 1 379 ? 16.859 10.32 5.309 1 98 379 ARG A CA 1
ATOM 3021 C C . ARG A 1 379 ? 15.75 10.391 6.344 1 98 379 ARG A C 1
ATOM 3023 O O . ARG A 1 379 ? 15.625 11.383 7.07 1 98 379 ARG A O 1
ATOM 3030 N N . ARG A 1 380 ? 14.891 9.336 6.438 1 97.88 380 ARG A N 1
ATOM 3031 C CA . ARG A 1 380 ? 13.789 9.289 7.398 1 97.88 380 ARG A CA 1
ATOM 3032 C C . ARG A 1 380 ? 14.312 9.203 8.828 1 97.88 380 ARG A C 1
ATOM 3034 O O . ARG A 1 380 ? 13.719 9.766 9.75 1 97.88 380 ARG A O 1
ATOM 3041 N N . ILE A 1 381 ? 15.484 8.531 9.023 1 97.69 381 ILE A N 1
ATOM 3042 C CA . ILE A 1 381 ? 16.078 8.414 10.352 1 97.69 381 ILE A CA 1
ATOM 3043 C C . ILE A 1 381 ? 16.547 9.781 10.836 1 97.69 381 ILE A C 1
ATOM 3045 O O . ILE A 1 381 ? 16.328 10.148 11.992 1 97.69 381 ILE A O 1
ATOM 3049 N N . ARG A 1 382 ? 17.109 10.516 9.953 1 95.94 382 ARG A N 1
ATOM 3050 C CA . ARG A 1 382 ? 17.625 11.828 10.336 1 95.94 382 ARG A CA 1
ATOM 3051 C C . ARG A 1 382 ? 16.484 12.82 10.531 1 95.94 382 ARG A C 1
ATOM 3053 O O . ARG A 1 382 ? 16.547 13.672 11.422 1 95.94 382 ARG A O 1
ATOM 3060 N N . CYS A 1 383 ? 15.414 12.711 9.75 1 96.44 383 CYS A N 1
ATOM 3061 C CA . CYS A 1 383 ? 14.305 13.656 9.812 1 96.44 383 CYS A CA 1
ATOM 3062 C C . CYS A 1 383 ? 13.367 13.32 10.969 1 96.44 383 CYS A C 1
ATOM 3064 O O . CYS A 1 383 ? 12.992 14.195 11.742 1 96.44 383 CYS A O 1
ATOM 3066 N N . PHE A 1 384 ? 12.945 12.031 11.125 1 96.81 384 PHE A N 1
ATOM 3067 C CA . PHE A 1 384 ? 11.93 11.625 12.094 1 96.81 384 PHE A CA 1
ATOM 3068 C C . PHE A 1 384 ? 12.57 10.883 13.266 1 96.81 384 PHE A C 1
ATOM 3070 O O . PHE A 1 384 ? 12.328 11.219 14.422 1 96.81 384 PHE A O 1
ATOM 3077 N N . GLY A 1 385 ? 13.43 9.867 12.938 1 95.44 385 GLY A N 1
ATOM 3078 C CA . GLY A 1 385 ? 14.078 9.078 13.969 1 95.44 385 GLY A CA 1
ATOM 3079 C C . GLY A 1 385 ? 13.133 8.156 14.711 1 95.44 385 GLY A C 1
ATOM 3080 O O . GLY A 1 385 ? 11.992 7.961 14.281 1 95.44 385 GLY A O 1
ATOM 3081 N N . LEU A 1 386 ? 13.609 7.629 15.867 1 95.31 386 LEU A N 1
ATOM 3082 C CA . LEU A 1 386 ? 12.859 6.645 16.641 1 95.31 386 LEU A CA 1
ATOM 3083 C C . LEU A 1 386 ? 11.75 7.32 17.453 1 95.31 386 LEU A C 1
ATOM 3085 O O . LEU A 1 386 ? 10.867 6.648 17.984 1 95.31 386 LEU A O 1
ATOM 3089 N N . GLN A 1 387 ? 11.766 8.664 17.391 1 94.19 387 GLN A N 1
ATOM 3090 C CA . GLN A 1 387 ? 10.734 9.406 18.109 1 94.19 387 GLN A CA 1
ATOM 3091 C C . GLN A 1 387 ? 9.664 9.922 17.156 1 94.19 387 GLN A C 1
ATOM 3093 O O . GLN A 1 387 ? 8.664 10.5 17.594 1 94.19 387 GLN A O 1
ATOM 3098 N N . LEU A 1 388 ? 9.789 9.695 15.875 1 95.69 388 LEU A N 1
ATOM 3099 C CA . LEU A 1 388 ? 8.875 10.109 14.82 1 95.69 388 LEU A CA 1
ATOM 3100 C C . LEU A 1 388 ? 8.828 11.625 14.703 1 95.69 388 LEU A C 1
ATOM 3102 O O . LEU A 1 388 ? 9.227 12.188 13.68 1 95.69 388 LEU A O 1
ATOM 3106 N N . VAL A 1 389 ? 8.312 12.273 15.766 1 94.69 389 VAL A N 1
ATOM 3107 C CA . VAL A 1 389 ? 8.305 13.727 15.898 1 94.69 389 VAL A CA 1
ATOM 3108 C C . VAL A 1 389 ? 8.672 14.109 17.328 1 94.69 389 VAL A C 1
ATOM 3110 O O . VAL A 1 389 ? 8.227 13.469 18.281 1 94.69 389 VAL A O 1
ATOM 3113 N N . ARG A 1 390 ? 9.539 15 17.453 1 93.19 390 ARG A N 1
ATOM 3114 C CA . ARG A 1 390 ? 9.836 15.539 18.781 1 93.19 390 ARG A CA 1
ATOM 3115 C C . ARG A 1 390 ? 8.672 16.375 19.312 1 93.19 390 ARG A C 1
ATOM 3117 O O . ARG A 1 390 ? 7.789 16.766 18.547 1 93.19 390 ARG A O 1
ATOM 3124 N N . ILE A 1 391 ? 8.641 16.656 20.594 1 95.56 391 ILE A N 1
ATOM 3125 C CA . ILE A 1 391 ? 7.523 17.406 21.172 1 95.56 391 ILE A CA 1
ATOM 3126 C C . ILE A 1 391 ? 8.039 18.703 21.797 1 95.56 391 ILE A C 1
ATOM 3128 O O . ILE A 1 391 ? 9.117 18.719 22.391 1 95.56 391 ILE A O 1
ATOM 3132 N N . ASP A 1 392 ? 7.262 19.734 21.609 1 95.94 392 ASP A N 1
ATOM 3133 C CA . ASP A 1 392 ? 7.449 20.938 22.406 1 95.94 392 ASP A CA 1
ATOM 3134 C C . ASP A 1 392 ? 6.531 20.938 23.625 1 95.94 392 ASP A C 1
ATOM 3136 O O . ASP A 1 392 ? 5.355 20.578 23.516 1 95.94 392 ASP A O 1
ATOM 3140 N N . VAL A 1 393 ? 7.098 21.281 24.703 1 96.38 393 VAL A N 1
ATOM 3141 C CA . VAL A 1 393 ? 6.285 21.484 25.906 1 96.38 393 VAL A CA 1
ATOM 3142 C C . VAL A 1 393 ? 6.023 22.984 26.094 1 96.38 393 VAL A C 1
ATOM 3144 O O . VAL A 1 393 ? 6.941 23.797 25.984 1 96.38 393 VAL A O 1
ATOM 3147 N N . ARG A 1 394 ? 4.793 23.297 26.234 1 96.31 394 ARG A N 1
ATOM 3148 C CA . ARG A 1 394 ? 4.422 24.703 26.391 1 96.31 394 ARG A CA 1
ATOM 3149 C C . ARG A 1 394 ? 3.578 24.922 27.641 1 96.31 394 ARG A C 1
ATOM 3151 O O . ARG A 1 394 ? 2.645 24.156 27.906 1 96.31 394 ARG A O 1
ATOM 3158 N N . GLN A 1 395 ? 3.984 25.875 28.438 1 95.75 395 GLN A N 1
ATOM 3159 C CA . GLN A 1 395 ? 3.27 26.25 29.656 1 95.75 395 GLN A CA 1
ATOM 3160 C C . GLN A 1 395 ? 3.34 27.75 29.906 1 95.75 395 GLN A C 1
ATOM 3162 O O . GLN A 1 395 ? 4.258 28.422 29.422 1 95.75 395 GLN A O 1
ATOM 3167 N N . GLU A 1 396 ? 2.385 28.266 30.578 1 94.88 396 GLU A N 1
ATOM 3168 C CA . GLU A 1 396 ? 2.324 29.688 30.859 1 94.88 396 GLU A CA 1
ATOM 3169 C C . GLU A 1 396 ? 3.254 30.078 32 1 94.88 396 GLU A C 1
ATOM 3171 O O . GLU A 1 396 ? 3.422 29.297 32.969 1 94.88 396 GLU A O 1
ATOM 3176 N N . SER A 1 397 ? 3.812 31.266 31.984 1 96 397 SER A N 1
ATOM 3177 C CA . SER A 1 397 ? 4.773 31.734 32.969 1 96 397 SER A CA 1
ATOM 3178 C C . SER A 1 397 ? 4.156 31.781 34.375 1 96 397 SER A C 1
ATOM 3180 O O . SER A 1 397 ? 4.828 31.484 35.344 1 96 397 SER A O 1
ATOM 3182 N N . THR A 1 398 ? 2.875 32.062 34.469 1 95.06 398 THR A N 1
ATOM 3183 C CA . THR A 1 398 ? 2.201 32.188 35.75 1 95.06 398 THR A CA 1
ATOM 3184 C C . THR A 1 398 ? 2.189 30.859 36.5 1 95.06 398 THR A C 1
ATOM 3186 O O . THR A 1 398 ? 2.273 30.828 37.719 1 95.06 398 THR A O 1
ATOM 3189 N N . ARG A 1 399 ? 2.098 29.828 35.781 1 96.25 399 ARG A N 1
ATOM 3190 C CA . ARG A 1 399 ? 2.082 28.5 36.406 1 96.25 399 ARG A CA 1
ATOM 3191 C C . ARG A 1 399 ? 3.424 28.188 37.031 1 96.25 399 ARG A C 1
ATOM 3193 O O . ARG A 1 399 ? 3.473 27.531 38.094 1 96.25 399 ARG A O 1
ATOM 3200 N N . HIS A 1 400 ? 4.504 28.594 36.469 1 97.69 400 HIS A N 1
ATOM 3201 C CA . HIS A 1 400 ? 5.836 28.422 37.031 1 97.69 400 HIS A CA 1
ATOM 3202 C C . HIS A 1 400 ? 6.008 29.25 38.281 1 97.69 400 HIS A C 1
ATOM 3204 O O . HIS A 1 400 ? 6.547 28.781 39.281 1 97.69 400 HIS A O 1
ATOM 3210 N N . THR A 1 401 ? 5.5 30.438 38.125 1 97.69 401 THR A N 1
ATOM 3211 C CA . THR A 1 401 ? 5.586 31.359 39.281 1 97.69 401 THR A CA 1
ATOM 3212 C C . THR A 1 401 ? 4.809 30.812 40.469 1 97.69 401 THR A C 1
ATOM 3214 O O . THR A 1 401 ? 5.293 30.844 41.594 1 97.69 401 THR A O 1
ATOM 3217 N N . GLU A 1 402 ? 3.646 30.328 40.219 1 97.19 402 GLU A N 1
ATOM 3218 C CA . GLU A 1 402 ? 2.811 29.766 41.25 1 97.19 402 GLU A CA 1
ATOM 3219 C C . GLU A 1 402 ? 3.477 28.547 41.906 1 97.19 402 GLU A C 1
ATOM 3221 O O . GLU A 1 402 ? 3.443 28.375 43.125 1 97.19 402 GLU A O 1
ATOM 3226 N N . ALA A 1 403 ? 4.078 27.734 41.125 1 97.25 403 ALA A N 1
ATOM 3227 C CA . ALA A 1 403 ? 4.738 26.531 41.594 1 97.25 403 ALA A CA 1
ATOM 3228 C C . ALA A 1 403 ? 5.93 26.891 42.5 1 97.25 403 ALA A C 1
ATOM 3230 O O . ALA A 1 403 ? 6.098 26.312 43.562 1 97.25 403 ALA A O 1
ATOM 3231 N N . LEU A 1 404 ? 6.746 27.797 42.094 1 97.56 404 LEU A N 1
ATOM 3232 C CA . LEU A 1 404 ? 7.91 28.203 42.875 1 97.56 404 LEU A CA 1
ATOM 3233 C C . LEU A 1 404 ? 7.492 28.953 44.125 1 97.56 404 LEU A C 1
ATOM 3235 O O . LEU A 1 404 ? 8.148 28.844 45.156 1 97.56 404 LEU A O 1
ATOM 3239 N N . SER A 1 405 ? 6.426 29.734 43.938 1 97.88 405 SER A N 1
ATOM 3240 C CA . SER A 1 405 ? 5.906 30.438 45.125 1 97.88 405 SER A CA 1
ATOM 3241 C C . SER A 1 405 ? 5.465 29.453 46.219 1 97.88 405 SER A C 1
ATOM 3243 O O . SER A 1 405 ? 5.777 29.641 47.375 1 97.88 405 SER A O 1
ATOM 3245 N N . GLU A 1 406 ? 4.758 28.453 45.781 1 97.5 406 GLU A N 1
ATOM 3246 C CA . GLU A 1 406 ? 4.332 27.438 46.719 1 97.5 406 GLU A CA 1
ATOM 3247 C C . GLU A 1 406 ? 5.531 26.734 47.344 1 97.5 406 GLU A C 1
ATOM 3249 O O . GLU A 1 406 ? 5.535 26.453 48.562 1 97.5 406 GLU A O 1
ATOM 3254 N N . LEU A 1 407 ? 6.531 26.453 46.656 1 96.62 407 LEU A N 1
ATOM 3255 C CA . LEU A 1 407 ? 7.73 25.781 47.125 1 96.62 407 LEU A CA 1
ATOM 3256 C C . LEU A 1 407 ? 8.492 26.656 48.125 1 96.62 407 LEU A C 1
ATOM 3258 O O . LEU A 1 407 ? 8.883 26.188 49.188 1 96.62 407 LEU A O 1
ATOM 3262 N N . THR A 1 408 ? 8.711 27.922 47.781 1 97.12 408 THR A N 1
ATOM 3263 C CA . THR A 1 408 ? 9.477 28.812 48.625 1 97.12 408 THR A CA 1
ATOM 3264 C C . THR A 1 408 ? 8.734 29.078 49.938 1 97.12 408 THR A C 1
ATOM 3266 O O . THR A 1 408 ? 9.352 29.219 51 1 97.12 408 THR A O 1
ATOM 3269 N N . GLN A 1 409 ? 7.445 29.172 49.812 1 96.5 409 GLN A N 1
ATOM 3270 C CA . GLN A 1 409 ? 6.656 29.312 51.031 1 96.5 409 GLN A CA 1
ATOM 3271 C C . GLN A 1 409 ? 6.793 28.094 51.906 1 96.5 409 GLN A C 1
ATOM 3273 O O . GLN A 1 409 ? 6.941 28.234 53.125 1 96.5 409 GLN A O 1
ATOM 3278 N N . TYR A 1 410 ? 6.738 26.969 51.344 1 95.56 410 TYR A N 1
ATOM 3279 C CA . TYR A 1 410 ? 6.887 25.734 52.094 1 95.56 410 TYR A CA 1
ATOM 3280 C C . TYR A 1 410 ? 8.25 25.656 52.781 1 95.56 410 TYR A C 1
ATOM 3282 O O . TYR A 1 410 ? 8.359 25.203 53.938 1 95.56 410 TYR A O 1
ATOM 3290 N N . LEU A 1 411 ? 9.312 26.156 52.156 1 95.25 411 LEU A N 1
ATOM 3291 C CA . LEU A 1 411 ? 10.68 26.094 52.656 1 95.25 411 LEU A CA 1
ATOM 3292 C C . LEU A 1 411 ? 10.945 27.219 53.625 1 95.25 411 LEU A C 1
ATOM 3294 O O . LEU A 1 411 ? 12.023 27.281 54.25 1 95.25 411 LEU A O 1
ATOM 3298 N N . GLY A 1 412 ? 10.047 28.094 53.719 1 94.44 412 GLY A N 1
ATOM 3299 C CA . GLY A 1 412 ? 10.195 29.219 54.625 1 94.44 412 GLY A CA 1
ATOM 3300 C C . GLY A 1 412 ? 11.102 30.312 54.094 1 94.44 412 GLY A C 1
ATOM 3301 O O . GLY A 1 412 ? 11.734 31.031 54.875 1 94.44 412 GLY A O 1
ATOM 3302 N N . LEU A 1 413 ? 11.18 30.438 52.812 1 95.69 413 LEU A N 1
ATOM 3303 C CA . LEU A 1 413 ? 12.07 31.422 52.219 1 95.69 413 LEU A CA 1
ATOM 3304 C C . LEU A 1 413 ? 11.305 32.688 51.812 1 95.69 413 LEU A C 1
ATOM 3306 O O . LEU A 1 413 ? 11.906 33.688 51.406 1 95.69 413 LEU A O 1
ATOM 3310 N N . GLY A 1 414 ? 9.922 32.594 51.875 1 95.56 414 GLY A N 1
ATOM 3311 C CA . GLY A 1 414 ? 9.078 33.688 51.469 1 95.56 414 GLY A CA 1
ATOM 3312 C C . GLY A 1 414 ? 8.219 33.375 50.25 1 95.56 414 GLY A C 1
ATOM 3313 O O . GLY A 1 414 ? 8.125 32.219 49.844 1 95.56 414 GLY A O 1
ATOM 3314 N N . ASP A 1 415 ? 7.578 34.438 49.812 1 96.88 415 ASP A N 1
ATOM 3315 C CA . ASP A 1 415 ? 6.688 34.312 48.656 1 96.88 415 ASP A CA 1
ATOM 3316 C C . ASP A 1 415 ? 7.371 34.75 47.375 1 96.88 415 ASP A C 1
ATOM 3318 O O . ASP A 1 415 ? 7.414 35.969 47.062 1 96.88 415 ASP A O 1
ATOM 3322 N N . TYR A 1 416 ? 7.793 33.812 46.562 1 97.56 416 TYR A N 1
ATOM 3323 C CA . TYR A 1 416 ? 8.508 34.094 45.312 1 97.56 416 TYR A CA 1
ATOM 3324 C C . TYR A 1 416 ? 7.703 35.031 44.438 1 97.56 416 TYR A C 1
ATOM 3326 O O . TYR A 1 416 ? 8.273 35.906 43.781 1 97.56 416 TYR A O 1
ATOM 3334 N N . ALA A 1 417 ? 6.406 34.875 44.312 1 97.12 417 ALA A N 1
ATOM 3335 C CA . ALA A 1 417 ? 5.547 35.688 43.438 1 97.12 417 ALA A CA 1
ATOM 3336 C C . ALA A 1 417 ? 5.598 37.156 43.812 1 97.12 417 ALA A C 1
ATOM 3338 O O . ALA A 1 417 ? 5.465 38.031 42.938 1 97.12 417 ALA A O 1
ATOM 3339 N N . ALA A 1 418 ? 5.887 37.406 45.062 1 96.31 418 ALA A N 1
ATOM 3340 C CA . ALA A 1 418 ? 5.832 38.781 45.562 1 96.31 418 ALA A CA 1
ATOM 3341 C C . ALA A 1 418 ? 7.207 39.438 45.5 1 96.31 418 ALA A C 1
ATOM 3343 O O . ALA A 1 418 ? 7.332 40.656 45.719 1 96.31 418 ALA A O 1
ATOM 3344 N N . TRP A 1 419 ? 8.211 38.688 45.219 1 97.25 419 TRP A N 1
ATOM 3345 C CA . TRP A 1 419 ? 9.562 39.219 45.188 1 97.25 419 TRP A CA 1
ATOM 3346 C C . TRP A 1 419 ? 9.758 40.125 43.969 1 97.25 419 TRP A C 1
ATOM 3348 O O . TRP A 1 419 ? 9.148 39.938 42.938 1 97.25 419 TRP A O 1
ATOM 3358 N N . PRO A 1 420 ? 10.562 41.156 44.156 1 96.25 420 PRO A N 1
ATOM 3359 C CA . PRO A 1 420 ? 10.953 41.906 42.969 1 96.25 420 PRO A CA 1
ATOM 3360 C C . PRO A 1 420 ? 11.812 41.094 42 1 96.25 420 PRO A C 1
ATOM 3362 O O . PRO A 1 420 ? 12.438 40.125 42.375 1 96.25 420 PRO A O 1
ATOM 3365 N N . GLU A 1 421 ? 11.891 41.5 40.719 1 96.62 421 GLU A N 1
ATOM 3366 C CA . GLU A 1 421 ? 12.562 40.75 39.656 1 96.62 421 GLU A CA 1
ATOM 3367 C C . GLU A 1 421 ? 14.023 40.5 40 1 96.62 421 GLU A C 1
ATOM 3369 O O . GLU A 1 421 ? 14.531 39.375 39.75 1 96.62 421 GLU A O 1
ATOM 3374 N N . GLU A 1 422 ? 14.688 41.438 40.594 1 95.5 422 GLU A N 1
ATOM 3375 C CA . GLU A 1 422 ? 16.094 41.281 40.938 1 95.5 422 GLU A CA 1
ATOM 3376 C C . GLU A 1 422 ? 16.297 40.188 41.969 1 95.5 422 GLU A C 1
ATOM 3378 O O . GLU A 1 422 ? 17.234 39.375 41.875 1 95.5 422 GLU A O 1
ATOM 3383 N N . GLU A 1 423 ? 15.461 40.188 42.938 1 96.69 423 GLU A N 1
ATOM 3384 C CA . GLU A 1 423 ? 15.523 39.156 43.969 1 96.69 423 GLU A CA 1
ATOM 3385 C C . GLU A 1 423 ? 15.211 37.781 43.406 1 96.69 423 GLU A C 1
ATOM 3387 O O . GLU A 1 423 ? 15.82 36.781 43.812 1 96.69 423 GLU A O 1
ATOM 3392 N N . LYS A 1 424 ? 14.242 37.75 42.594 1 97.69 424 LYS A N 1
ATOM 3393 C CA . LYS A 1 424 ? 13.914 36.469 41.938 1 97.69 424 LYS A CA 1
ATOM 3394 C C . LYS A 1 424 ? 15.125 35.906 41.188 1 97.69 424 LYS A C 1
ATOM 3396 O O . LYS A 1 424 ? 15.469 34.75 41.344 1 97.69 424 LYS A O 1
ATOM 3401 N N . GLN A 1 425 ? 15.781 36.75 40.375 1 97.06 425 GLN A N 1
ATOM 3402 C CA . GLN A 1 425 ? 16.922 36.312 39.562 1 97.06 425 GLN A CA 1
ATOM 3403 C C . GLN A 1 425 ? 18.062 35.844 40.438 1 97.06 425 GLN A C 1
ATOM 3405 O O . GLN A 1 425 ? 18.703 34.812 40.156 1 97.06 425 GLN A O 1
ATOM 3410 N N . GLU A 1 426 ? 18.234 36.531 41.594 1 96.19 426 GLU A N 1
ATOM 3411 C CA . GLU A 1 426 ? 19.297 36.156 42.5 1 96.19 426 GLU A CA 1
ATOM 3412 C C . GLU A 1 426 ? 19.031 34.781 43.094 1 96.19 426 GLU A C 1
ATOM 3414 O O . GLU A 1 426 ? 19.953 33.938 43.188 1 96.19 426 GLU A O 1
ATOM 3419 N N . PHE A 1 427 ? 17.891 34.625 43.594 1 96.56 427 PHE A N 1
ATOM 3420 C CA . PHE A 1 427 ? 17.5 33.344 44.156 1 96.56 427 PHE A CA 1
ATOM 3421 C C . PHE A 1 427 ? 17.656 32.219 43.156 1 96.56 427 PHE A C 1
ATOM 3423 O O . PHE A 1 427 ? 18.234 31.172 43.469 1 96.56 427 PHE A O 1
ATOM 3430 N N . LEU A 1 428 ? 17.125 32.406 41.906 1 97.81 428 LEU A N 1
ATOM 3431 C CA . LEU A 1 428 ? 17.125 31.391 40.875 1 97.81 428 LEU A CA 1
ATOM 3432 C C . LEU A 1 428 ? 18.562 31.047 40.469 1 97.81 428 LEU A C 1
ATOM 3434 O O . LEU A 1 428 ? 18.906 29.875 40.312 1 97.81 428 LEU A O 1
ATOM 3438 N N . LEU A 1 429 ? 19.422 32.062 40.312 1 96.5 429 LEU A N 1
ATOM 3439 C CA . LEU A 1 429 ? 20.812 31.844 39.875 1 96.5 429 LEU A CA 1
ATOM 3440 C C . LEU A 1 429 ? 21.594 31.109 40.969 1 96.5 429 LEU A C 1
ATOM 3442 O O . LEU A 1 429 ? 22.422 30.25 40.688 1 96.5 429 LEU A O 1
ATOM 3446 N N . ARG A 1 430 ? 21.266 31.453 42.188 1 96.06 430 ARG A N 1
ATOM 3447 C CA . ARG A 1 430 ? 21.906 30.781 43.312 1 96.06 430 ARG A CA 1
ATOM 3448 C C . ARG A 1 430 ? 21.547 29.312 43.344 1 96.06 430 ARG A C 1
ATOM 3450 O O . ARG A 1 430 ? 22.422 28.438 43.5 1 96.06 430 ARG A O 1
ATOM 3457 N N . GLU A 1 431 ? 20.312 29.078 43.219 1 95.38 431 GLU A N 1
ATOM 3458 C CA . GLU A 1 431 ? 19.828 27.703 43.281 1 95.38 431 GLU A CA 1
ATOM 3459 C C . GLU A 1 431 ? 20.266 26.906 42.062 1 95.38 431 GLU A C 1
ATOM 3461 O O . GLU A 1 431 ? 20.531 25.703 42.156 1 95.38 431 GLU A O 1
ATOM 3466 N N . LEU A 1 432 ? 20.312 27.5 40.906 1 94.94 432 LEU A N 1
ATOM 3467 C CA . LEU A 1 432 ? 20.734 26.844 39.688 1 94.94 432 LEU A CA 1
ATOM 3468 C C . LEU A 1 432 ? 22.188 26.422 39.781 1 94.94 432 LEU A C 1
ATOM 3470 O O . LEU A 1 432 ? 22.594 25.422 39.188 1 94.94 432 LEU A O 1
ATOM 3474 N N . GLN A 1 433 ? 22.922 27.125 40.531 1 92.25 433 GLN A N 1
ATOM 3475 C CA . GLN A 1 433 ? 24.359 26.844 40.656 1 92.25 433 GLN A CA 1
ATOM 3476 C C . GLN A 1 433 ? 24.641 25.938 41.844 1 92.25 433 GLN A C 1
ATOM 3478 O O . GLN A 1 433 ? 25.719 25.359 41.938 1 92.25 433 GLN A O 1
ATOM 3483 N N . SER A 1 434 ? 23.625 25.75 42.656 1 92.62 434 SER A N 1
ATOM 3484 C CA . SER A 1 434 ? 23.797 24.906 43.844 1 92.62 434 SER A CA 1
ATOM 3485 C C . SER A 1 434 ? 23.672 23.438 43.5 1 92.62 434 SER A C 1
ATOM 3487 O O . SER A 1 434 ? 22.844 23.062 42.656 1 92.62 434 SER A O 1
ATOM 3489 N N . LYS A 1 435 ? 24.375 22.641 44.125 1 90.25 435 LYS A N 1
ATOM 3490 C CA . LYS A 1 435 ? 24.312 21.188 43.938 1 90.25 435 LYS A CA 1
ATOM 3491 C C . LYS A 1 435 ? 23.312 20.547 44.906 1 90.25 435 LYS A C 1
ATOM 3493 O O . LYS A 1 435 ? 22.969 19.375 44.75 1 90.25 435 LYS A O 1
ATOM 3498 N N . ARG A 1 436 ? 22.828 21.344 45.812 1 90.25 436 ARG A N 1
ATOM 3499 C CA . ARG A 1 436 ? 21.875 20.844 46.781 1 90.25 436 ARG A CA 1
ATOM 3500 C C . ARG A 1 436 ? 20.453 20.859 46.25 1 90.25 436 ARG A C 1
ATOM 3502 O O . ARG A 1 436 ? 20.031 21.844 45.625 1 90.25 436 ARG A O 1
ATOM 3509 N N . PRO A 1 437 ? 19.75 19.734 46.438 1 90.62 437 PRO A N 1
ATOM 3510 C CA . PRO A 1 437 ? 18.359 19.719 45.969 1 90.62 437 PRO A CA 1
ATOM 3511 C C . PRO A 1 437 ? 17.484 20.719 46.719 1 90.62 437 PRO A C 1
ATOM 3513 O O . PRO A 1 437 ? 17.625 20.906 47.906 1 90.62 437 PRO A O 1
ATOM 3516 N N . LEU A 1 438 ? 16.641 21.297 46 1 92.75 438 LEU A N 1
ATOM 3517 C CA . LEU A 1 438 ? 15.742 22.312 46.531 1 92.75 438 LEU A CA 1
ATOM 3518 C C . LEU A 1 438 ? 14.398 21.688 46.938 1 92.75 438 LEU A C 1
ATOM 3520 O O . LEU A 1 438 ? 13.812 22.062 47.938 1 92.75 438 LEU A O 1
ATOM 3524 N N . VAL A 1 439 ? 13.93 20.734 46.125 1 92.31 439 VAL A N 1
ATOM 3525 C CA . VAL A 1 439 ? 12.594 20.172 46.312 1 92.31 439 VAL A CA 1
ATOM 3526 C C . VAL A 1 439 ? 12.641 19 47.281 1 92.31 439 VAL A C 1
ATOM 3528 O O . VAL A 1 439 ? 13.375 18.031 47.062 1 92.31 439 VAL A O 1
ATOM 3531 N N . PRO A 1 440 ? 11.922 19 48.281 1 89.44 440 PRO A N 1
ATOM 3532 C CA . PRO A 1 440 ? 11.898 17.875 49.219 1 89.44 440 PRO A CA 1
ATOM 3533 C C . PRO A 1 440 ? 11.242 16.625 48.656 1 89.44 440 PRO A C 1
ATOM 3535 O O . PRO A 1 440 ? 10.289 16.734 47.875 1 89.44 440 PRO A O 1
ATOM 3538 N N . GLN A 1 441 ? 11.68 15.453 49.062 1 81.25 441 GLN A N 1
ATOM 3539 C CA . GLN A 1 441 ? 11.219 14.172 48.531 1 81.25 441 GLN A CA 1
ATOM 3540 C C . GLN A 1 441 ? 9.75 13.938 48.875 1 81.25 441 GLN A C 1
ATOM 3542 O O . GLN A 1 441 ? 9 13.406 48.062 1 81.25 441 GLN A O 1
ATOM 3547 N N . ASN A 1 442 ? 9.211 14.336 50.062 1 84.81 442 ASN A N 1
ATOM 3548 C CA . ASN A 1 442 ? 7.852 14.039 50.5 1 84.81 442 ASN A CA 1
ATOM 3549 C C . ASN A 1 442 ? 6.996 15.297 50.562 1 84.81 442 ASN A C 1
ATOM 3551 O O . ASN A 1 442 ? 6.066 15.383 51.375 1 84.81 442 ASN A O 1
ATOM 3555 N N . TRP A 1 443 ? 7.32 16.203 49.656 1 90.56 443 TRP A N 1
ATOM 3556 C CA . TRP A 1 443 ? 6.582 17.453 49.656 1 90.56 443 TRP A CA 1
ATOM 3557 C C . TRP A 1 443 ? 5.203 17.266 49.031 1 90.56 443 TRP A C 1
ATOM 3559 O O . TRP A 1 443 ? 5.086 16.766 47.906 1 90.56 443 TRP A O 1
ATOM 3569 N N . GLU A 1 444 ? 4.086 17.453 49.906 1 91.69 444 GLU A N 1
ATOM 3570 C CA . GLU A 1 444 ? 2.717 17.453 49.375 1 91.69 444 GLU A CA 1
ATOM 3571 C C . GLU A 1 444 ? 2.279 18.844 48.938 1 91.69 444 GLU A C 1
ATOM 3573 O O . GLU A 1 444 ? 2.131 19.75 49.75 1 91.69 444 GLU A O 1
ATOM 3578 N N . CYS A 1 445 ? 2.193 19.078 47.719 1 94.38 445 CYS A N 1
ATOM 3579 C CA . CYS A 1 445 ? 1.824 20.375 47.156 1 94.38 445 CYS A CA 1
ATOM 3580 C C . CYS A 1 445 ? 0.476 20.297 46.469 1 94.38 445 CYS A C 1
ATOM 3582 O O . CYS A 1 445 ? -0.161 19.234 46.438 1 94.38 445 CYS A O 1
ATOM 3584 N N . SER A 1 446 ? -0.025 21.391 46 1 95.81 446 SER A N 1
ATOM 3585 C CA . SER A 1 446 ? -1.285 21.453 45.281 1 95.81 446 SER A CA 1
ATOM 3586 C C . SER A 1 446 ? -1.203 20.656 43.969 1 95.81 446 SER A C 1
ATOM 3588 O O . SER A 1 446 ? -0.109 20.359 43.5 1 95.81 446 SER A O 1
ATOM 3590 N N . ASN A 1 447 ? -2.344 20.297 43.438 1 94.62 447 ASN A N 1
ATOM 3591 C CA . ASN A 1 447 ? -2.406 19.531 42.188 1 94.62 447 ASN A CA 1
ATOM 3592 C C . ASN A 1 447 ? -1.771 20.281 41.031 1 94.62 447 ASN A C 1
ATOM 3594 O O . ASN A 1 447 ? -1.133 19.688 40.188 1 94.62 447 ASN A O 1
ATOM 3598 N N . GLU A 1 448 ? -1.956 21.578 41 1 94.44 448 GLU A N 1
ATOM 3599 C CA . GLU A 1 448 ? -1.412 22.406 39.938 1 94.44 448 GLU A CA 1
ATOM 3600 C C . GLU A 1 448 ? 0.113 22.422 39.969 1 94.44 448 GLU A C 1
ATOM 3602 O O . GLU A 1 448 ? 0.767 22.312 38.938 1 94.44 448 GLU A O 1
ATOM 3607 N N . THR A 1 449 ? 0.608 22.547 41.156 1 95.88 449 THR A N 1
ATOM 3608 C CA . THR A 1 449 ? 2.057 22.547 41.344 1 95.88 449 THR A CA 1
ATOM 3609 C C . THR A 1 449 ? 2.643 21.172 41 1 95.88 449 THR A C 1
ATOM 3611 O O . THR A 1 449 ? 3.684 21.078 40.375 1 95.88 449 THR A O 1
ATOM 3614 N N . ARG A 1 450 ? 1.981 20.172 41.5 1 95.38 450 ARG A N 1
ATOM 3615 C CA . ARG A 1 450 ? 2.418 18.812 41.219 1 95.38 450 ARG A CA 1
ATOM 3616 C C . ARG A 1 450 ? 2.508 18.547 39.719 1 95.38 450 ARG A C 1
ATOM 3618 O O . ARG A 1 450 ? 3.449 17.906 39.25 1 95.38 450 ARG A O 1
ATOM 3625 N N . GLU A 1 451 ? 1.546 19 39 1 95.81 451 GLU A N 1
ATOM 3626 C CA . GLU A 1 451 ? 1.51 18.812 37.531 1 95.81 451 GLU A CA 1
ATOM 3627 C C . GLU A 1 451 ? 2.727 19.453 36.875 1 95.81 451 GLU A C 1
ATOM 3629 O O . GLU A 1 451 ? 3.223 18.938 35.875 1 95.81 451 GLU A O 1
ATOM 3634 N N . VAL A 1 452 ? 3.164 20.562 37.344 1 96.12 452 VAL A N 1
ATOM 3635 C CA . VAL A 1 452 ? 4.328 21.25 36.781 1 96.12 452 VAL A CA 1
ATOM 3636 C C . VAL A 1 452 ? 5.578 20.391 37 1 96.12 452 VAL A C 1
ATOM 3638 O O . VAL A 1 452 ? 6.355 20.156 36.062 1 96.12 452 VAL A O 1
ATOM 3641 N N . PHE A 1 453 ? 5.73 19.891 38.219 1 95.38 453 PHE A N 1
ATOM 3642 C CA . PHE A 1 453 ? 6.895 19.078 38.562 1 95.38 453 PHE A CA 1
ATOM 3643 C C . PHE A 1 453 ? 6.84 17.734 37.844 1 95.38 453 PHE A C 1
ATOM 3645 O O . PHE A 1 453 ? 7.863 17.234 37.375 1 95.38 453 PHE A O 1
ATOM 3652 N N . ASP A 1 454 ? 5.66 17.188 37.812 1 95.44 454 ASP A N 1
ATOM 3653 C CA . ASP A 1 454 ? 5.504 15.922 37.094 1 95.44 454 ASP A CA 1
ATOM 3654 C C . ASP A 1 454 ? 5.867 16.062 35.625 1 95.44 454 ASP A C 1
ATOM 3656 O O . ASP A 1 454 ? 6.453 15.148 35.031 1 95.44 454 ASP A O 1
ATOM 3660 N N . THR A 1 455 ? 5.43 17.141 34.969 1 96.06 455 THR A N 1
ATOM 3661 C CA . THR A 1 455 ? 5.766 17.391 33.562 1 96.06 455 THR A CA 1
ATOM 3662 C C . THR A 1 455 ? 7.277 17.453 33.375 1 96.06 455 THR A C 1
ATOM 3664 O O . THR A 1 455 ? 7.809 16.859 32.438 1 96.06 455 THR A O 1
ATOM 3667 N N . CYS A 1 456 ? 7.965 18.125 34.25 1 95.5 456 CYS A N 1
ATOM 3668 C CA . CYS A 1 456 ? 9.422 18.203 34.156 1 95.5 456 CYS A CA 1
ATOM 3669 C C . CYS A 1 456 ? 10.055 16.828 34.375 1 95.5 456 CYS A C 1
ATOM 3671 O O . CYS A 1 456 ? 11.086 16.531 33.781 1 95.5 456 CYS A O 1
ATOM 3673 N N . ARG A 1 457 ? 9.477 16.031 35.219 1 94.56 457 ARG A N 1
ATOM 3674 C CA . ARG A 1 457 ? 9.969 14.672 35.438 1 94.56 457 ARG A CA 1
ATOM 3675 C C . ARG A 1 457 ? 9.828 13.828 34.188 1 94.56 457 ARG A C 1
ATOM 3677 O O . ARG A 1 457 ? 10.711 13.031 33.875 1 94.56 457 ARG A O 1
ATOM 3684 N N . VAL A 1 458 ? 8.664 13.969 33.5 1 94.81 458 VAL A N 1
ATOM 3685 C CA . VAL A 1 458 ? 8.453 13.258 32.25 1 94.81 458 VAL A CA 1
ATOM 3686 C C . VAL A 1 458 ? 9.539 13.648 31.25 1 94.81 458 VAL A C 1
ATOM 3688 O O . VAL A 1 458 ? 10.062 12.789 30.531 1 94.81 458 VAL A O 1
ATOM 3691 N N . ILE A 1 459 ? 9.844 14.953 31.172 1 94.56 459 ILE A N 1
ATOM 3692 C CA . ILE A 1 459 ? 10.891 15.43 30.281 1 94.56 459 ILE A CA 1
ATOM 3693 C C . ILE A 1 459 ? 12.219 14.766 30.625 1 94.56 459 ILE A C 1
ATOM 3695 O O . ILE A 1 459 ? 12.953 14.312 29.75 1 94.56 459 ILE A O 1
ATOM 3699 N N . ALA A 1 460 ? 12.492 14.625 31.906 1 92.38 460 ALA A N 1
ATOM 3700 C CA . ALA A 1 460 ? 13.742 14.047 32.375 1 92.38 460 ALA A CA 1
ATOM 3701 C C . ALA A 1 460 ? 13.828 12.555 32.062 1 92.38 460 ALA A C 1
ATOM 3703 O O . ALA A 1 460 ? 14.906 12.039 31.781 1 92.38 460 ALA A O 1
ATOM 3704 N N . GLU A 1 461 ? 12.719 11.938 32.125 1 90.38 461 GLU A N 1
ATOM 3705 C CA . GLU A 1 461 ? 12.664 10.492 31.938 1 90.38 461 GLU A CA 1
ATOM 3706 C C . GLU A 1 461 ? 12.664 10.141 30.453 1 90.38 461 GLU A C 1
ATOM 3708 O O . GLU A 1 461 ? 12.945 9 30.078 1 90.38 461 GLU A O 1
ATOM 3713 N N . SER A 1 462 ? 12.344 11.016 29.609 1 89.12 462 SER A N 1
ATOM 3714 C CA . SER A 1 462 ? 12.227 10.75 28.188 1 89.12 462 SER A CA 1
ATOM 3715 C C . SER A 1 462 ? 13.602 10.703 27.516 1 89.12 462 SER A C 1
ATOM 3717 O O . SER A 1 462 ? 14.539 11.359 27.969 1 89.12 462 SER A O 1
ATOM 3719 N N . PRO A 1 463 ? 13.703 9.75 26.516 1 84.94 463 PRO A N 1
ATOM 3720 C CA . PRO A 1 463 ? 14.977 9.703 25.797 1 84.94 463 PRO A CA 1
ATOM 3721 C C . PRO A 1 463 ? 15.438 11.07 25.312 1 84.94 463 PRO A C 1
ATOM 3723 O O . PRO A 1 463 ? 14.617 11.969 25.125 1 84.94 463 PRO A O 1
ATOM 3726 N N . GLU A 1 464 ? 16.734 11.016 25 1 78.5 464 GLU A N 1
ATOM 3727 C CA . GLU A 1 464 ? 17.328 12.273 24.547 1 78.5 464 GLU A CA 1
ATOM 3728 C C . GLU A 1 464 ? 16.734 12.695 23.203 1 78.5 464 GLU A C 1
ATOM 3730 O O . GLU A 1 464 ? 16.469 11.859 22.344 1 78.5 464 GLU A O 1
ATOM 3735 N N . ASN A 1 465 ? 16.266 13.805 22.938 1 80 465 ASN A N 1
ATOM 3736 C CA . ASN A 1 465 ? 15.805 14.391 21.672 1 80 465 ASN A CA 1
ATOM 3737 C C . ASN A 1 465 ? 14.305 14.188 21.484 1 80 465 ASN A C 1
ATOM 3739 O O . ASN A 1 465 ? 13.789 14.359 20.375 1 80 465 ASN A O 1
ATOM 3743 N N . SER A 1 466 ? 13.641 13.633 22.531 1 90.56 466 SER A N 1
ATOM 3744 C CA . SER A 1 466 ? 12.188 13.508 22.453 1 90.56 466 SER A CA 1
ATOM 3745 C C . SER A 1 466 ? 11.508 14.867 22.578 1 90.56 466 SER A C 1
ATOM 3747 O O . SER A 1 466 ? 10.43 15.078 22.016 1 90.56 466 SER A O 1
ATOM 3749 N N . VAL A 1 467 ? 12.148 15.703 23.344 1 93.5 467 VAL A N 1
ATOM 3750 C CA . VAL A 1 467 ? 11.609 17.031 23.562 1 93.5 467 VAL A CA 1
ATOM 3751 C C . VAL A 1 467 ? 12.492 18.078 22.859 1 93.5 467 VAL A C 1
ATOM 3753 O O . VAL A 1 467 ? 13.703 18.109 23.078 1 93.5 467 VAL A O 1
ATOM 3756 N N . ALA A 1 468 ? 11.875 18.859 22.047 1 93.94 468 ALA A N 1
ATOM 3757 C CA . ALA A 1 468 ? 12.641 19.812 21.234 1 93.94 468 ALA A CA 1
ATOM 3758 C C . ALA A 1 468 ? 12.906 21.094 21.984 1 93.94 468 ALA A C 1
ATOM 3760 O O . ALA A 1 468 ? 13.984 21.688 21.875 1 93.94 468 ALA A O 1
ATOM 3761 N N . SER A 1 469 ? 11.859 21.562 22.688 1 95.56 469 SER A N 1
ATOM 3762 C CA . SER A 1 469 ? 12.008 22.828 23.406 1 95.56 469 SER A CA 1
ATOM 3763 C C . SER A 1 469 ? 10.914 22.984 24.453 1 95.56 469 SER A C 1
ATOM 3765 O O . SER A 1 469 ? 9.93 22.25 24.453 1 95.56 469 SER A O 1
ATOM 3767 N N . TYR A 1 470 ? 11.219 23.766 25.422 1 96.75 470 TYR A N 1
ATOM 3768 C CA . TYR A 1 470 ? 10.242 24.219 26.406 1 96.75 470 TYR A CA 1
ATOM 3769 C C . TYR A 1 470 ? 9.812 25.656 26.141 1 96.75 470 TYR A C 1
ATOM 3771 O O . TYR A 1 470 ? 10.617 26.578 26.266 1 96.75 470 TYR A O 1
ATOM 3779 N N . VAL A 1 471 ? 8.547 25.891 25.734 1 97.25 471 VAL A N 1
ATOM 3780 C CA . VAL A 1 471 ? 8.039 27.203 25.344 1 97.25 471 VAL A CA 1
ATOM 3781 C C . VAL A 1 471 ? 7.277 27.828 26.516 1 97.25 471 VAL A C 1
ATOM 3783 O O . VAL A 1 471 ? 6.426 27.172 27.125 1 97.25 471 VAL A O 1
ATOM 3786 N N . ILE A 1 472 ? 7.566 29.062 26.859 1 97.75 472 ILE A N 1
ATOM 3787 C CA . ILE A 1 472 ? 6.902 29.766 27.953 1 97.75 472 ILE A CA 1
ATOM 3788 C C . ILE A 1 472 ? 5.93 30.797 27.391 1 97.75 472 ILE A C 1
ATOM 3790 O O . ILE A 1 472 ? 6.352 31.844 26.875 1 97.75 472 ILE A O 1
ATOM 3794 N N . SER A 1 473 ? 4.703 30.547 27.516 1 93.5 473 SER A N 1
ATOM 3795 C CA . SER A 1 473 ? 3.703 31.531 27.094 1 93.5 473 SER A CA 1
ATOM 3796 C C . SER A 1 473 ? 3.645 32.719 28.031 1 93.5 473 SER A C 1
ATOM 3798 O O . SER A 1 473 ? 3.891 32.562 29.234 1 93.5 473 SER A O 1
ATOM 3800 N N . MET A 1 474 ? 3.414 33.844 27.594 1 91 474 MET A N 1
ATOM 3801 C CA . MET A 1 474 ? 3.283 35.062 28.344 1 91 474 MET A CA 1
ATOM 3802 C C . MET A 1 474 ? 4.562 35.375 29.125 1 91 474 MET A C 1
ATOM 3804 O O . MET A 1 474 ? 4.516 35.656 30.312 1 91 474 MET A O 1
ATOM 3808 N N . ALA A 1 475 ? 5.68 35.188 28.469 1 95 475 ALA A N 1
ATOM 3809 C CA . ALA A 1 475 ? 6.961 35.562 29.078 1 95 475 ALA A CA 1
ATOM 3810 C C . ALA A 1 475 ? 7.137 37.062 29.109 1 95 475 ALA A C 1
ATOM 3812 O O . ALA A 1 475 ? 6.797 37.75 28.156 1 95 475 ALA A O 1
ATOM 3813 N N . LYS A 1 476 ? 7.637 37.562 30.219 1 93.75 476 LYS A N 1
ATOM 3814 C CA . LYS A 1 476 ? 7.715 39 30.391 1 93.75 476 LYS A CA 1
ATOM 3815 C C . LYS A 1 476 ? 9.094 39.438 30.891 1 93.75 476 LYS A C 1
ATOM 3817 O O . LYS A 1 476 ? 9.531 40.562 30.656 1 93.75 476 LYS A O 1
ATOM 3822 N N . VAL A 1 477 ? 9.695 38.594 31.688 1 95.31 477 VAL A N 1
ATOM 3823 C CA . VAL A 1 477 ? 10.922 38.938 32.375 1 95.31 477 VAL A CA 1
ATOM 3824 C C . VAL A 1 477 ? 11.914 37.781 32.344 1 95.31 477 VAL A C 1
ATOM 3826 O O . VAL A 1 477 ? 11.523 36.656 32.062 1 95.31 477 VAL A O 1
ATOM 3829 N N . PRO A 1 478 ? 13.234 38.031 32.562 1 96.44 478 PRO A N 1
ATOM 3830 C CA . PRO A 1 478 ? 14.25 37 32.5 1 96.44 478 PRO A CA 1
ATOM 3831 C C . PRO A 1 478 ? 14 35.875 33.531 1 96.44 478 PRO A C 1
ATOM 3833 O O . PRO A 1 478 ? 14.336 34.719 33.281 1 96.44 478 PRO A O 1
ATOM 3836 N N . SER A 1 479 ? 13.422 36.219 34.688 1 97.5 479 SER A N 1
ATOM 3837 C CA . SER A 1 479 ? 13.18 35.219 35.719 1 97.5 479 SER A CA 1
ATOM 3838 C C . SER A 1 479 ? 12.25 34.125 35.219 1 97.5 479 SER A C 1
ATOM 3840 O O . SER A 1 479 ? 12.297 33 35.688 1 97.5 479 SER A O 1
ATOM 3842 N N . ASP A 1 480 ? 11.414 34.438 34.281 1 97.75 480 ASP A N 1
ATOM 3843 C CA . ASP A 1 480 ? 10.531 33.406 33.719 1 97.75 480 ASP A CA 1
ATOM 3844 C C . ASP A 1 480 ? 11.336 32.281 33.094 1 97.75 480 ASP A C 1
ATOM 3846 O O . ASP A 1 480 ? 10.961 31.109 33.188 1 97.75 480 ASP A O 1
ATOM 3850 N N . VAL A 1 481 ? 12.398 32.625 32.375 1 97.69 481 VAL A N 1
ATOM 3851 C CA . VAL A 1 481 ? 13.242 31.641 31.703 1 97.69 481 VAL A CA 1
ATOM 3852 C C . VAL A 1 481 ? 14.062 30.875 32.719 1 97.69 481 VAL A C 1
ATOM 3854 O O . VAL A 1 481 ? 14.148 29.641 32.688 1 97.69 481 VAL A O 1
ATOM 3857 N N . LEU A 1 482 ? 14.602 31.578 33.719 1 97.44 482 LEU A N 1
ATOM 3858 C CA . LEU A 1 482 ? 15.438 30.953 34.719 1 97.44 482 LEU A CA 1
ATOM 3859 C C . LEU A 1 482 ? 14.617 30.016 35.625 1 97.44 482 LEU A C 1
ATOM 3861 O O . LEU A 1 482 ? 15.125 29 36.062 1 97.44 482 LEU A O 1
ATOM 3865 N N . ALA A 1 483 ? 13.414 30.391 35.844 1 97.69 483 ALA A N 1
ATOM 3866 C CA . ALA A 1 483 ? 12.523 29.562 36.656 1 97.69 483 ALA A CA 1
ATOM 3867 C C . ALA A 1 483 ? 12.352 28.172 36.031 1 97.69 483 ALA A C 1
ATOM 3869 O O . ALA A 1 483 ? 12.398 27.156 36.75 1 97.69 483 ALA A O 1
ATOM 3870 N N . VAL A 1 484 ? 12.102 28.156 34.75 1 97.31 484 VAL A N 1
ATOM 3871 C CA . VAL A 1 484 ? 11.922 26.891 34.031 1 97.31 484 VAL A CA 1
ATOM 3872 C C . VAL A 1 484 ? 13.211 26.078 34.094 1 97.31 484 VAL A C 1
ATOM 3874 O O . VAL A 1 484 ? 13.172 24.859 34.281 1 97.31 484 VAL A O 1
ATOM 3877 N N . LYS A 1 485 ? 14.352 26.719 33.938 1 96.62 485 LYS A N 1
ATOM 3878 C CA . LYS A 1 485 ? 15.633 26.031 34.031 1 96.62 485 LYS A CA 1
ATOM 3879 C C . LYS A 1 485 ? 15.797 25.375 35.406 1 96.62 485 LYS A C 1
ATOM 3881 O O . LYS A 1 485 ? 16.297 24.266 35.5 1 96.62 485 LYS A O 1
ATOM 3886 N N . LEU A 1 486 ? 15.383 26.062 36.438 1 96.19 486 LEU A N 1
ATOM 3887 C CA . LEU A 1 486 ? 15.484 25.5 37.781 1 96.19 486 LEU A CA 1
ATOM 3888 C C . LEU A 1 486 ? 14.562 24.312 37.969 1 96.19 486 LEU A C 1
ATOM 3890 O O . LEU A 1 486 ? 14.953 23.297 38.531 1 96.19 486 LEU A O 1
ATOM 3894 N N . LEU A 1 487 ? 13.352 24.469 37.531 1 96.06 487 LEU A N 1
ATOM 3895 C CA . LEU A 1 487 ? 12.383 23.375 37.625 1 96.06 487 LEU A CA 1
ATOM 3896 C C . LEU A 1 487 ? 12.898 22.125 36.906 1 96.06 487 LEU A C 1
ATOM 3898 O O . LEU A 1 487 ? 12.742 21.016 37.406 1 96.06 487 LEU A O 1
ATOM 3902 N N . LEU A 1 488 ? 13.469 22.328 35.688 1 94.94 488 LEU A N 1
ATOM 3903 C CA . LEU A 1 488 ? 14.039 21.219 34.938 1 94.94 488 LEU A CA 1
ATOM 3904 C C . LEU A 1 488 ? 15.195 20.578 35.688 1 94.94 488 LEU A C 1
ATOM 3906 O O . LEU A 1 488 ? 15.258 19.344 35.781 1 94.94 488 LEU A O 1
ATOM 3910 N N . LYS A 1 489 ? 16.031 21.359 36.25 1 94.06 489 LYS A N 1
ATOM 3911 C CA . LYS A 1 489 ? 17.156 20.844 37 1 94.06 489 LYS A CA 1
ATOM 3912 C C . LYS A 1 489 ? 16.688 20 38.188 1 94.06 489 LYS A C 1
ATOM 3914 O O . LYS A 1 489 ? 17.172 18.891 38.406 1 94.06 489 LYS A O 1
ATOM 3919 N N . GLU A 1 490 ? 15.766 20.516 38.875 1 93 490 GLU A N 1
ATOM 3920 C CA . GLU A 1 490 ? 15.281 19.859 40.094 1 93 490 GLU A CA 1
ATOM 3921 C C . GLU A 1 490 ? 14.578 18.547 39.781 1 93 490 GLU A C 1
ATOM 3923 O O . GLU A 1 490 ? 14.477 17.656 40.625 1 93 490 GLU A O 1
ATOM 3928 N N . SER A 1 491 ? 14.109 18.469 38.625 1 90.75 491 SER A N 1
ATOM 3929 C CA . SER A 1 491 ? 13.414 17.25 38.219 1 90.75 491 SER A CA 1
ATOM 3930 C C . SER A 1 491 ? 14.367 16.25 37.594 1 90.75 491 SER A C 1
ATOM 3932 O O . SER A 1 491 ? 13.961 15.164 37.188 1 90.75 491 SER A O 1
ATOM 3934 N N . GLY A 1 492 ? 15.633 16.562 37.375 1 85.88 492 GLY A N 1
ATOM 3935 C CA . GLY A 1 492 ? 16.641 15.641 36.844 1 85.88 492 GLY A CA 1
ATOM 3936 C C . GLY A 1 492 ? 16.859 15.781 35.344 1 85.88 492 GLY A C 1
ATOM 3937 O O . GLY A 1 492 ? 17.516 14.945 34.719 1 85.88 492 GLY A O 1
ATOM 3938 N N . SER A 1 493 ? 16.297 16.734 34.75 1 77.69 493 SER A N 1
ATOM 3939 C CA . SER A 1 493 ? 16.453 16.953 33.312 1 77.69 493 SER A CA 1
ATOM 3940 C C . SER A 1 493 ? 17.719 17.734 33.031 1 77.69 493 SER A C 1
ATOM 3942 O O . SER A 1 493 ? 18.219 18.484 33.875 1 77.69 493 SER A O 1
ATOM 3944 N N . PRO A 1 494 ? 18.25 17.297 31.797 1 74.88 494 PRO A N 1
ATOM 3945 C CA . PRO A 1 494 ? 19.375 18.156 31.422 1 74.88 494 PRO A CA 1
ATOM 3946 C C . PRO A 1 494 ? 18.984 19.625 31.297 1 74.88 494 PRO A C 1
ATOM 3948 O O . PRO A 1 494 ? 18.031 19.938 30.578 1 74.88 494 PRO A O 1
ATOM 3951 N N . VAL A 1 495 ? 19.609 20.406 31.906 1 74.25 495 VAL A N 1
ATOM 3952 C CA . VAL A 1 495 ? 19.359 21.844 31.938 1 74.25 495 VAL A CA 1
ATOM 3953 C C . VAL A 1 495 ? 19.656 22.453 30.562 1 74.25 495 VAL A C 1
ATOM 3955 O O . VAL A 1 495 ? 19.234 23.562 30.266 1 74.25 495 VAL A O 1
ATOM 3958 N N . THR A 1 496 ? 20.094 21.578 29.609 1 84.56 496 THR A N 1
ATOM 3959 C CA . THR A 1 496 ? 20.516 22.094 28.312 1 84.56 496 THR A CA 1
ATOM 3960 C C . THR A 1 496 ? 19.344 22.141 27.344 1 84.56 496 THR A C 1
ATOM 3962 O O . THR A 1 496 ? 19.453 22.656 26.234 1 84.56 496 THR A O 1
ATOM 3965 N N . LEU A 1 497 ? 18.141 21.672 27.734 1 91.31 497 LEU A N 1
ATOM 3966 C CA . LEU A 1 497 ? 16.938 21.797 26.891 1 91.31 497 LEU A CA 1
ATOM 3967 C C . LEU A 1 497 ? 16.656 23.25 26.562 1 91.31 497 LEU A C 1
ATOM 3969 O O . LEU A 1 497 ? 16.641 24.109 27.438 1 91.31 497 LEU A O 1
ATOM 3973 N N . PRO A 1 498 ? 16.547 23.562 25.281 1 93.81 498 PRO A N 1
ATOM 3974 C CA . PRO A 1 498 ? 16.266 24.953 24.906 1 93.81 498 PRO A CA 1
ATOM 3975 C C . PRO A 1 498 ? 14.938 25.453 25.484 1 93.81 498 PRO A C 1
ATOM 3977 O O . PRO A 1 498 ? 13.93 24.75 25.422 1 93.81 498 PRO A O 1
ATOM 3980 N N . VAL A 1 499 ? 14.984 26.594 26.141 1 96.38 499 VAL A N 1
ATOM 3981 C CA . VAL A 1 499 ? 13.797 27.266 26.656 1 96.38 499 VAL A CA 1
ATOM 3982 C C . VAL A 1 499 ? 13.508 28.516 25.828 1 96.38 499 VAL A C 1
ATOM 3984 O O . VAL A 1 499 ? 14.367 29.391 25.688 1 96.38 499 VAL A O 1
ATOM 3987 N N . ALA A 1 500 ? 12.344 28.609 25.281 1 97.06 500 ALA A N 1
ATOM 3988 C CA . ALA A 1 500 ? 11.969 29.703 24.391 1 97.06 500 ALA A CA 1
ATOM 3989 C C . ALA A 1 500 ? 10.891 30.578 25 1 97.06 500 ALA A C 1
ATOM 3991 O O . ALA A 1 500 ? 9.719 30.188 25.062 1 97.06 500 ALA A O 1
ATOM 3992 N N . PRO A 1 501 ? 11.242 31.781 25.406 1 97.69 501 PRO A N 1
ATOM 3993 C CA . PRO A 1 501 ? 10.188 32.719 25.828 1 97.69 501 PRO A CA 1
ATOM 3994 C C . PRO A 1 501 ? 9.312 33.188 24.672 1 97.69 501 PRO A C 1
ATOM 3996 O O . PRO A 1 501 ? 9.82 33.531 23.609 1 97.69 501 PRO A O 1
ATOM 3999 N N . LEU A 1 502 ? 8.062 33.125 24.828 1 96.06 502 LEU A N 1
ATOM 4000 C CA . LEU A 1 502 ? 7.105 33.625 23.844 1 96.06 502 LEU A CA 1
ATOM 4001 C C . LEU A 1 502 ? 6.641 35.031 24.203 1 96.06 502 LEU A C 1
ATOM 4003 O O . LEU A 1 502 ? 6.004 35.219 25.234 1 96.06 502 LEU A O 1
ATOM 4007 N N . PHE A 1 503 ? 7.008 35.906 23.375 1 93.81 503 PHE A N 1
ATOM 4008 C CA . PHE A 1 503 ? 6.523 37.281 23.516 1 93.81 503 PHE A CA 1
ATOM 4009 C C . PHE A 1 503 ? 5.273 37.5 22.672 1 93.81 503 PHE A C 1
ATOM 4011 O O . PHE A 1 503 ? 5.34 37.469 21.438 1 93.81 503 PHE A O 1
ATOM 4018 N N . GLU A 1 504 ? 4.102 37.719 23.266 1 86.56 504 GLU A N 1
ATOM 4019 C CA . GLU A 1 504 ? 2.895 37.625 22.453 1 86.56 504 GLU A CA 1
ATOM 4020 C C . GLU A 1 504 ? 2.012 38.875 22.625 1 86.56 504 GLU A C 1
ATOM 4022 O O . GLU A 1 504 ? 1.11 39.094 21.828 1 86.56 504 GLU A O 1
ATOM 4027 N N . THR A 1 505 ? 2.203 39.625 23.672 1 85.69 505 THR A N 1
ATOM 4028 C CA . THR A 1 505 ? 1.474 40.906 23.766 1 85.69 505 THR A CA 1
ATOM 4029 C C . THR A 1 505 ? 2.297 42.031 23.188 1 85.69 505 THR A C 1
ATOM 4031 O O . THR A 1 505 ? 3.504 41.906 22.969 1 85.69 505 THR A O 1
ATOM 4034 N N . LEU A 1 506 ? 1.609 43.125 22.875 1 87.12 506 LEU A N 1
ATOM 4035 C CA . LEU A 1 506 ? 2.328 44.281 22.359 1 87.12 506 LEU A CA 1
ATOM 4036 C C . LEU A 1 506 ? 3.434 44.719 23.312 1 87.12 506 LEU A C 1
ATOM 4038 O O . LEU A 1 506 ? 4.555 45 22.891 1 87.12 506 LEU A O 1
ATOM 4042 N N . ASP A 1 507 ? 3.137 44.719 24.547 1 88.19 507 ASP A N 1
ATOM 4043 C CA . ASP A 1 507 ? 4.113 45.094 25.562 1 88.19 507 ASP A CA 1
ATOM 4044 C C . ASP A 1 507 ? 5.273 44.125 25.609 1 88.19 507 ASP A C 1
ATOM 4046 O O . ASP A 1 507 ? 6.434 44.531 25.75 1 88.19 507 ASP A O 1
ATOM 4050 N N . ASP A 1 508 ? 4.984 42.906 25.578 1 91.69 508 ASP A N 1
ATOM 4051 C CA . ASP A 1 508 ? 6.012 41.875 25.625 1 91.69 508 ASP A CA 1
ATOM 4052 C C . ASP A 1 508 ? 6.949 42 24.422 1 91.69 508 ASP A C 1
ATOM 4054 O O . ASP A 1 508 ? 8.156 41.812 24.547 1 91.69 508 ASP A O 1
ATOM 4058 N N . LEU A 1 509 ? 6.336 42.25 23.234 1 92.38 509 LEU A N 1
ATOM 4059 C CA . LEU A 1 509 ? 7.133 42.406 22.031 1 92.38 509 LEU A CA 1
ATOM 4060 C C . LEU A 1 509 ? 8.062 43.594 22.125 1 92.38 509 LEU A C 1
ATOM 4062 O O . LEU A 1 509 ? 9.234 43.531 21.75 1 92.38 509 LEU A O 1
ATOM 4066 N N . ASN A 1 510 ? 7.559 44.594 22.656 1 90.5 510 ASN A N 1
ATOM 4067 C CA . ASN A 1 510 ? 8.352 45.812 22.812 1 90.5 510 ASN A CA 1
ATOM 4068 C C . ASN A 1 510 ? 9.477 45.625 23.828 1 90.5 510 ASN A C 1
ATOM 4070 O O . ASN A 1 510 ? 10.531 46.25 23.703 1 90.5 510 ASN A O 1
ATOM 4074 N N . ASN A 1 511 ? 9.266 44.781 24.75 1 93.06 511 ASN A N 1
ATOM 4075 C CA . ASN A 1 511 ? 10.242 44.562 25.828 1 93.06 511 ASN A CA 1
ATOM 4076 C C . ASN A 1 511 ? 11.164 43.375 25.516 1 93.06 511 ASN A C 1
ATOM 4078 O O . ASN A 1 511 ? 12.062 43.094 26.297 1 93.06 511 ASN A O 1
ATOM 4082 N N . ALA A 1 512 ? 10.969 42.781 24.469 1 96.06 512 ALA A N 1
ATOM 4083 C CA . ALA A 1 512 ? 11.695 41.531 24.141 1 96.06 512 ALA A CA 1
ATOM 4084 C C . ALA A 1 512 ? 13.203 41.781 24.125 1 96.06 512 ALA A C 1
ATOM 4086 O O . ALA A 1 512 ? 13.977 40.969 24.625 1 96.06 512 ALA A O 1
ATOM 4087 N N . GLU A 1 513 ? 13.609 42.906 23.516 1 96.19 513 GLU A N 1
ATOM 4088 C CA . GLU A 1 513 ? 15.023 43.25 23.422 1 96.19 513 GLU A CA 1
ATOM 4089 C C . GLU A 1 513 ? 15.656 43.375 24.812 1 96.19 513 GLU A C 1
ATOM 4091 O O . GLU A 1 513 ? 16.734 42.812 25.047 1 96.19 513 GLU A O 1
ATOM 4096 N N . SER A 1 514 ? 15.008 44 25.672 1 96.19 514 SER A N 1
ATOM 4097 C CA . SER A 1 514 ? 15.523 44.219 27.031 1 96.19 514 SER A CA 1
ATOM 4098 C C . SER A 1 514 ? 15.633 42.906 27.797 1 96.19 514 SER A C 1
ATOM 4100 O O . SER A 1 514 ? 16.609 42.688 28.516 1 96.19 514 SER A O 1
ATOM 4102 N N . VAL A 1 515 ? 14.656 42.094 27.688 1 96.62 515 VAL A N 1
ATOM 4103 C CA . VAL A 1 515 ? 14.617 40.844 28.406 1 96.62 515 VAL A CA 1
ATOM 4104 C C . VAL A 1 515 ? 15.773 39.938 27.969 1 96.62 515 VAL A C 1
ATOM 4106 O O . VAL A 1 515 ? 16.5 39.406 28.797 1 96.62 515 VAL A O 1
ATOM 4109 N N . ILE A 1 516 ? 16 39.812 26.656 1 97.19 516 ILE A N 1
ATOM 4110 C CA . ILE A 1 516 ? 17.016 38.938 26.125 1 97.19 516 ILE A CA 1
ATOM 4111 C C . ILE A 1 516 ? 18.406 39.531 26.406 1 97.19 516 ILE A C 1
ATOM 4113 O O . ILE A 1 516 ? 19.344 38.781 26.688 1 97.19 516 ILE A O 1
ATOM 4117 N N . THR A 1 517 ? 18.469 40.844 26.281 1 96.69 517 THR A N 1
ATOM 4118 C CA . THR A 1 517 ? 19.734 41.5 26.609 1 96.69 517 THR A CA 1
ATOM 4119 C C . THR A 1 517 ? 20.141 41.156 28.047 1 96.69 517 THR A C 1
ATOM 4121 O O . THR A 1 517 ? 21.297 40.844 28.312 1 96.69 517 THR A O 1
ATOM 4124 N N . ARG A 1 518 ? 19.203 41.281 28.953 1 96.12 518 ARG A N 1
ATOM 4125 C CA . ARG A 1 518 ? 19.453 40.969 30.359 1 96.12 518 ARG A CA 1
ATOM 4126 C C . ARG A 1 518 ? 19.828 39.531 30.562 1 96.12 518 ARG A C 1
ATOM 4128 O O . ARG A 1 518 ? 20.734 39.219 31.344 1 96.12 518 ARG A O 1
ATOM 4135 N N . LEU A 1 519 ? 19.188 38.625 29.953 1 96.44 519 LEU A N 1
ATOM 4136 C CA . LEU A 1 519 ? 19.484 37.188 30.047 1 96.44 519 LEU A CA 1
ATOM 4137 C C . LEU A 1 519 ? 20.891 36.906 29.562 1 96.44 519 LEU A C 1
ATOM 4139 O O . LEU A 1 519 ? 21.625 36.125 30.188 1 96.44 519 LEU A O 1
ATOM 4143 N N . LEU A 1 520 ? 21.25 37.469 28.391 1 96.25 520 LEU A N 1
ATOM 4144 C CA . LEU A 1 520 ? 22.547 37.188 27.766 1 96.25 520 LEU A CA 1
ATOM 4145 C C . LEU A 1 520 ? 23.688 37.844 28.562 1 96.25 520 LEU A C 1
ATOM 4147 O O . LEU A 1 520 ? 24.844 37.469 28.391 1 96.25 520 LEU A O 1
ATOM 4151 N N . SER A 1 521 ? 23.312 38.781 29.406 1 94.62 521 SER A N 1
ATOM 4152 C CA . SER A 1 521 ? 24.312 39.438 30.234 1 94.62 521 SER A CA 1
ATOM 4153 C C . SER A 1 521 ? 24.703 38.562 31.422 1 94.62 521 SER A C 1
ATOM 4155 O O . SER A 1 521 ? 25.719 38.812 32.062 1 94.62 521 SER A O 1
ATOM 4157 N N . ILE A 1 522 ? 23.891 37.562 31.688 1 94.69 522 ILE A N 1
ATOM 4158 C CA . ILE A 1 522 ? 24.203 36.625 32.75 1 94.69 522 ILE A CA 1
ATOM 4159 C C . ILE A 1 522 ? 25.203 35.594 32.25 1 94.69 522 ILE A C 1
ATOM 4161 O O . ILE A 1 522 ? 24.844 34.719 31.422 1 94.69 522 ILE A O 1
ATOM 4165 N N . ASP A 1 523 ? 26.375 35.531 32.812 1 92.44 523 ASP A N 1
ATOM 4166 C CA . ASP A 1 523 ? 27.453 34.656 32.344 1 92.44 523 ASP A CA 1
ATOM 4167 C C . ASP A 1 523 ? 27.062 33.188 32.469 1 92.44 523 ASP A C 1
ATOM 4169 O O . ASP A 1 523 ? 27.328 32.406 31.547 1 92.44 523 ASP A O 1
ATOM 4173 N N . TRP A 1 524 ? 26.547 32.875 33.5 1 91.94 524 TRP A N 1
ATOM 4174 C CA . TRP A 1 524 ? 26.125 31.5 33.688 1 91.94 524 TRP A CA 1
ATOM 4175 C C . TRP A 1 524 ? 25.156 31.047 32.594 1 91.94 524 TRP A C 1
ATOM 4177 O O . TRP A 1 524 ? 25.281 29.938 32.062 1 91.94 524 TRP A O 1
ATOM 4187 N N . TYR A 1 525 ? 24.234 31.828 32.281 1 94.31 525 TYR A N 1
ATOM 4188 C CA . TYR A 1 525 ? 23.219 31.516 31.281 1 94.31 525 TYR A CA 1
ATOM 4189 C C . TYR A 1 525 ? 23.844 31.391 29.906 1 94.31 525 TYR A C 1
ATOM 4191 O O . TYR A 1 525 ? 23.516 30.484 29.141 1 94.31 525 TYR A O 1
ATOM 4199 N N . ARG A 1 526 ? 24.719 32.25 29.547 1 93.25 526 ARG A N 1
ATOM 4200 C CA . ARG A 1 526 ? 25.391 32.25 28.25 1 93.25 526 ARG A CA 1
ATOM 4201 C C . ARG A 1 526 ? 26.141 30.922 28.047 1 93.25 526 ARG A C 1
ATOM 4203 O O . ARG A 1 526 ? 26.109 30.344 26.953 1 93.25 526 ARG A O 1
ATOM 4210 N N . ASN A 1 527 ? 26.766 30.5 29.047 1 92.12 527 ASN A N 1
ATOM 4211 C CA . ASN A 1 527 ? 27.5 29.25 28.969 1 92.12 527 ASN A CA 1
ATOM 4212 C C . ASN A 1 527 ? 26.562 28.047 28.828 1 92.12 527 ASN A C 1
ATOM 4214 O O . ASN A 1 527 ? 26.891 27.062 28.172 1 92.12 527 ASN A O 1
ATOM 4218 N N . LEU A 1 528 ? 25.484 28.203 29.484 1 91.81 528 LEU A N 1
ATOM 4219 C CA . LEU A 1 528 ? 24.516 27.125 29.484 1 91.81 528 LEU A CA 1
ATOM 4220 C C . LEU A 1 528 ? 23.938 26.922 28.078 1 91.81 528 LEU A C 1
ATOM 4222 O O . LEU A 1 528 ? 23.734 25.781 27.641 1 91.81 528 LEU A O 1
ATOM 4226 N N . ILE A 1 529 ? 23.641 27.984 27.297 1 93.06 529 ILE A N 1
ATOM 4227 C CA . ILE A 1 529 ? 22.906 27.891 26.047 1 93.06 529 ILE A CA 1
ATOM 4228 C C . ILE A 1 529 ? 23.891 27.703 24.891 1 93.06 529 ILE A C 1
ATOM 4230 O O . ILE A 1 529 ? 23.469 27.578 23.734 1 93.06 529 ILE A O 1
ATOM 4234 N N . ASN A 1 530 ? 25.234 27.641 25.156 1 91.56 530 ASN A N 1
ATOM 4235 C CA . ASN A 1 530 ? 26.266 27.438 24.141 1 91.56 530 ASN A CA 1
ATOM 4236 C C . ASN A 1 530 ? 26.062 28.359 22.938 1 91.56 530 ASN A C 1
ATOM 4238 O O . ASN A 1 530 ? 26.047 27.906 21.797 1 91.56 530 ASN A O 1
ATOM 4242 N N . ASP A 1 531 ? 25.656 29.578 23.234 1 90.25 531 ASP A N 1
ATOM 4243 C CA . ASP A 1 531 ? 25.531 30.688 22.297 1 90.25 531 ASP A CA 1
ATOM 4244 C C . ASP A 1 531 ? 24.391 30.438 21.297 1 90.25 531 ASP A C 1
ATOM 4246 O O . ASP A 1 531 ? 24.484 30.812 20.125 1 90.25 531 ASP A O 1
ATOM 4250 N N . ARG A 1 532 ? 23.328 29.797 21.656 1 91.19 532 ARG A N 1
ATOM 4251 C CA . ARG A 1 532 ? 22.125 29.609 20.859 1 91.19 532 ARG A CA 1
ATOM 4252 C C . ARG A 1 532 ? 20.875 29.984 21.656 1 91.19 532 ARG A C 1
ATOM 4254 O O . ARG A 1 532 ? 20.656 29.453 22.75 1 91.19 532 ARG A O 1
ATOM 4261 N N . GLN A 1 533 ? 20.156 30.844 21.172 1 95.12 533 GLN A N 1
ATOM 4262 C CA . GLN A 1 533 ? 18.953 31.312 21.844 1 95.12 533 GLN A CA 1
ATOM 4263 C C . GLN A 1 533 ? 17.719 31.203 20.938 1 95.12 533 GLN A C 1
ATOM 4265 O O . GLN A 1 533 ? 17.766 31.625 19.781 1 95.12 533 GLN A O 1
ATOM 4270 N N . MET A 1 534 ? 16.719 30.594 21.484 1 96.25 534 MET A N 1
ATOM 4271 C CA . MET A 1 534 ? 15.445 30.516 20.766 1 96.25 534 MET A CA 1
ATOM 4272 C C . MET A 1 534 ? 14.414 31.469 21.359 1 96.25 534 MET A C 1
ATOM 4274 O O . MET A 1 534 ? 14.312 31.578 22.594 1 96.25 534 MET A O 1
ATOM 4278 N N . VAL A 1 535 ? 13.758 32.219 20.547 1 96.88 535 VAL A N 1
ATOM 4279 C CA . VAL A 1 535 ? 12.703 33.125 20.969 1 96.88 535 VAL A CA 1
ATOM 4280 C C . VAL A 1 535 ? 11.469 32.938 20.094 1 96.88 535 VAL A C 1
ATOM 4282 O O . VAL A 1 535 ? 11.578 32.906 18.859 1 96.88 535 VAL A O 1
ATOM 4285 N N . MET A 1 536 ? 10.406 32.75 20.719 1 95.94 536 MET A N 1
ATOM 4286 C CA . MET A 1 536 ? 9.172 32.594 19.953 1 95.94 536 MET A CA 1
ATOM 4287 C C . MET A 1 536 ? 8.438 33.938 19.844 1 95.94 536 MET A C 1
ATOM 4289 O O . MET A 1 536 ? 8.383 34.719 20.812 1 95.94 536 MET A O 1
ATOM 4293 N N . ILE A 1 537 ? 8.016 34.188 18.656 1 92.5 537 ILE A N 1
ATOM 4294 C CA . ILE A 1 537 ? 7.258 35.406 18.375 1 92.5 537 ILE A CA 1
ATOM 4295 C C . ILE A 1 537 ? 5.789 35.062 18.156 1 92.5 537 ILE A C 1
ATOM 4297 O O . ILE A 1 537 ? 5.461 34.219 17.297 1 92.5 537 ILE A O 1
ATOM 4301 N N . GLY A 1 538 ? 4.918 35.656 18.953 1 87.62 538 GLY A N 1
ATOM 4302 C CA . GLY A 1 538 ? 3.488 35.406 18.828 1 87.62 538 GLY A CA 1
ATOM 4303 C C . GLY A 1 538 ? 2.818 36.344 17.812 1 87.62 538 GLY A C 1
ATOM 4304 O O . GLY A 1 538 ? 3.131 37.531 17.766 1 87.62 538 GLY A O 1
ATOM 4305 N N . TYR A 1 539 ? 1.926 35.812 17.062 1 80.56 539 TYR A N 1
ATOM 4306 C CA . TYR A 1 539 ? 1.288 36.594 16.016 1 80.56 539 TYR A CA 1
ATOM 4307 C C . TYR A 1 539 ? -0.191 36.812 16.328 1 80.56 539 TYR A C 1
ATOM 4309 O O . TYR A 1 539 ? -0.662 37.938 16.375 1 80.56 539 TYR A O 1
ATOM 4317 N N . SER A 1 540 ? -0.925 35.844 16.672 1 78.56 540 SER A N 1
ATOM 4318 C CA . SER A 1 540 ? -2.377 35.906 16.812 1 78.56 540 SER A CA 1
ATOM 4319 C C . SER A 1 540 ? -2.789 36.719 18.031 1 78.56 540 SER A C 1
ATOM 4321 O O . SER A 1 540 ? -3.697 37.531 17.969 1 78.56 540 SER A O 1
ATOM 4323 N N . ASP A 1 541 ? -2.217 36.531 19.094 1 76.25 541 ASP A N 1
ATOM 4324 C CA . ASP A 1 541 ? -2.611 37.219 20.328 1 76.25 541 ASP A CA 1
ATOM 4325 C C . ASP A 1 541 ? -2.287 38.688 20.281 1 76.25 541 ASP A C 1
ATOM 4327 O O . ASP A 1 541 ? -3.018 39.531 20.828 1 76.25 541 ASP A O 1
ATOM 4331 N N . SER A 1 542 ? -1.227 38.969 19.609 1 80.5 542 SER A N 1
ATOM 4332 C CA . SER A 1 542 ? -0.884 40.375 19.453 1 80.5 542 SER A CA 1
ATOM 4333 C C . SER A 1 542 ? -1.903 41.125 18.594 1 80.5 542 SER A C 1
ATOM 4335 O O . SER A 1 542 ? -2.244 42.281 18.859 1 80.5 542 SER A O 1
ATOM 4337 N N . ALA A 1 543 ? -2.33 40.438 17.641 1 82.94 543 ALA A N 1
ATOM 4338 C CA . ALA A 1 543 ? -3.334 41.031 16.75 1 82.94 543 ALA A CA 1
ATOM 4339 C C . ALA A 1 543 ? -4.66 41.188 17.484 1 82.94 543 ALA A C 1
ATOM 4341 O O . ALA A 1 543 ? -5.391 42.156 17.234 1 82.94 543 ALA A O 1
ATOM 4342 N N . LYS A 1 544 ? -5.016 40.312 18.312 1 83.44 544 LYS A N 1
ATOM 4343 C CA . LYS A 1 544 ? -6.23 40.438 19.125 1 83.44 544 LYS A CA 1
ATOM 4344 C C . LYS A 1 544 ? -6.133 41.594 20.109 1 83.44 544 LYS A C 1
ATOM 4346 O O . LYS A 1 544 ? -7.133 42.25 20.406 1 83.44 544 LYS A O 1
ATOM 4351 N N . ASP A 1 545 ? -4.941 41.844 20.531 1 81.88 545 ASP A N 1
ATOM 4352 C CA . ASP A 1 545 ? -4.703 42.844 21.562 1 81.88 545 ASP A CA 1
ATOM 4353 C C . ASP A 1 545 ? -4.648 44.25 20.953 1 81.88 545 ASP A C 1
ATOM 4355 O O . ASP A 1 545 ? -5.145 45.219 21.547 1 81.88 545 ASP A O 1
ATOM 4359 N N . ALA A 1 546 ? -3.959 44.344 19.781 1 88.62 546 ALA A N 1
ATOM 4360 C CA . ALA A 1 546 ? -3.602 45.656 19.312 1 88.62 546 ALA A CA 1
ATOM 4361 C C . ALA A 1 546 ? -4.074 45.875 17.875 1 88.62 546 ALA A C 1
ATOM 4363 O O . ALA A 1 546 ? -3.982 47 17.359 1 88.62 546 ALA A O 1
ATOM 4364 N N . GLY A 1 547 ? -4.602 44.875 17.281 1 89.62 547 GLY A N 1
ATOM 4365 C CA . GLY A 1 547 ? -4.91 44.969 15.867 1 89.62 547 GLY A CA 1
ATOM 4366 C C . GLY A 1 547 ? -3.783 44.5 14.977 1 89.62 547 GLY A C 1
ATOM 4367 O O . GLY A 1 547 ? -2.619 44.5 15.383 1 89.62 547 GLY A O 1
ATOM 4368 N N . VAL A 1 548 ? -4.059 44.281 13.773 1 90.25 548 VAL A N 1
ATOM 4369 C CA . VAL A 1 548 ? -3.143 43.562 12.898 1 90.25 548 VAL A CA 1
ATOM 4370 C C . VAL A 1 548 ? -2 44.469 12.477 1 90.25 548 VAL A C 1
ATOM 4372 O O . VAL A 1 548 ? -0.844 44.062 12.406 1 90.25 548 VAL A O 1
ATOM 4375 N N . MET A 1 549 ? -2.266 45.719 12.156 1 92.62 549 MET A N 1
ATOM 4376 C CA . MET A 1 549 ? -1.242 46.625 11.672 1 92.62 549 MET A CA 1
ATOM 4377 C C . MET A 1 549 ? -0.211 46.938 12.758 1 92.62 549 MET A C 1
ATOM 4379 O O . MET A 1 549 ? 0.994 46.844 12.516 1 92.62 549 MET A O 1
ATOM 4383 N N . ALA A 1 550 ? -0.691 47.219 13.922 1 93.31 550 ALA A N 1
ATOM 4384 C CA . ALA A 1 550 ? 0.196 47.5 15.047 1 93.31 550 ALA A CA 1
ATOM 4385 C C . ALA A 1 550 ? 0.952 46.219 15.469 1 93.31 550 ALA A C 1
ATOM 4387 O O . ALA A 1 550 ? 2.141 46.281 15.789 1 93.31 550 ALA A O 1
ATOM 4388 N N . ALA A 1 551 ? 0.269 45.188 15.539 1 91.31 551 ALA A N 1
ATOM 4389 C CA . ALA A 1 551 ? 0.883 43.938 15.93 1 91.31 551 ALA A CA 1
ATOM 4390 C C . ALA A 1 551 ? 1.997 43.531 14.961 1 91.31 551 ALA A C 1
ATOM 4392 O O . ALA A 1 551 ? 3.08 43.125 15.391 1 91.31 551 ALA A O 1
ATOM 4393 N N . SER A 1 552 ? 1.763 43.625 13.648 1 91.88 552 SER A N 1
ATOM 4394 C CA . SER A 1 552 ? 2.748 43.25 12.641 1 91.88 552 SER A CA 1
ATOM 4395 C C . SER A 1 552 ? 4.004 44.094 12.742 1 91.88 552 SER A C 1
ATOM 4397 O O . SER A 1 552 ? 5.117 43.594 12.578 1 91.88 552 SER A O 1
ATOM 4399 N N . TRP A 1 553 ? 3.805 45.312 12.906 1 94.69 553 TRP A N 1
ATOM 4400 C CA . TRP A 1 553 ? 4.945 46.188 13.031 1 94.69 553 TRP A CA 1
ATOM 4401 C C . TRP A 1 553 ? 5.727 45.906 14.305 1 94.69 553 TRP A C 1
ATOM 4403 O O . TRP A 1 553 ? 6.961 45.938 14.305 1 94.69 553 TRP A O 1
ATOM 4413 N N . ALA A 1 554 ? 4.984 45.719 15.422 1 93.94 554 ALA A N 1
ATOM 4414 C CA . ALA A 1 554 ? 5.645 45.344 16.672 1 93.94 554 ALA A CA 1
ATOM 4415 C C . ALA A 1 554 ? 6.453 44.062 16.531 1 93.94 554 ALA A C 1
ATOM 4417 O O . ALA A 1 554 ? 7.539 43.938 17.094 1 93.94 554 ALA A O 1
ATOM 4418 N N . GLN A 1 555 ? 5.922 43.125 15.836 1 93.44 555 GLN A N 1
ATOM 4419 C CA . GLN A 1 555 ? 6.621 41.875 15.586 1 93.44 555 GLN A CA 1
ATOM 4420 C C . GLN A 1 555 ? 7.898 42.125 14.781 1 93.44 555 GLN A C 1
ATOM 4422 O O . GLN A 1 555 ? 8.953 41.562 15.109 1 93.44 555 GLN A O 1
ATOM 4427 N N . TYR A 1 556 ? 7.801 42.875 13.703 1 94.25 556 TYR A N 1
ATOM 4428 C CA . TYR A 1 556 ? 8.961 43.219 12.875 1 94.25 556 TYR A CA 1
ATOM 4429 C C . TYR A 1 556 ? 10.055 43.875 13.703 1 94.25 556 TYR A C 1
ATOM 4431 O O . TYR A 1 556 ? 11.219 43.469 13.633 1 94.25 556 TYR A O 1
ATOM 4439 N N . ARG A 1 557 ? 9.664 44.812 14.484 1 95 557 ARG A N 1
ATOM 4440 C CA . ARG A 1 557 ? 10.617 45.562 15.297 1 95 557 ARG A CA 1
ATOM 4441 C C . ARG A 1 557 ? 11.266 44.688 16.344 1 95 557 ARG A C 1
ATOM 4443 O O . ARG A 1 557 ? 12.469 44.781 16.594 1 95 557 ARG A O 1
ATOM 4450 N N . ALA A 1 558 ? 10.445 43.938 16.969 1 95.19 558 ALA A N 1
ATOM 4451 C CA . ALA A 1 558 ? 10.977 43.031 17.969 1 95.19 558 ALA A CA 1
ATOM 4452 C C . ALA A 1 558 ? 12 42.062 17.359 1 95.19 558 ALA A C 1
ATOM 4454 O O . ALA A 1 558 ? 13.062 41.844 17.938 1 95.19 558 ALA A O 1
ATOM 4455 N N . GLN A 1 559 ? 11.672 41.531 16.234 1 95.44 559 GLN A N 1
ATOM 4456 C CA . GLN A 1 559 ? 12.578 40.594 15.547 1 95.44 559 GLN A CA 1
ATOM 4457 C C . GLN A 1 559 ? 13.883 41.312 15.18 1 95.44 559 GLN A C 1
ATOM 4459 O O . GLN A 1 559 ? 14.969 40.781 15.406 1 95.44 559 GLN A O 1
ATOM 4464 N N . ASP A 1 560 ? 13.734 42.469 14.578 1 95.88 560 ASP A N 1
ATOM 4465 C CA . ASP A 1 560 ? 14.898 43.25 14.164 1 95.88 560 ASP A CA 1
ATOM 4466 C C . ASP A 1 560 ? 15.812 43.531 15.352 1 95.88 560 ASP A C 1
ATOM 4468 O O . ASP A 1 560 ? 17.031 43.406 15.25 1 95.88 560 ASP A O 1
ATOM 4472 N N . ALA A 1 561 ? 15.195 43.906 16.438 1 96.19 561 ALA A N 1
ATOM 4473 C CA . ALA A 1 561 ? 15.945 44.219 17.656 1 96.19 561 ALA A CA 1
ATOM 4474 C C . ALA A 1 561 ? 16.656 42.969 18.203 1 96.19 561 ALA A C 1
ATOM 4476 O O . ALA A 1 561 ? 17.812 43.031 18.625 1 96.19 561 ALA A O 1
ATOM 4477 N N . LEU A 1 562 ? 15.969 41.906 18.25 1 97 562 LEU A N 1
ATOM 4478 C CA . LEU A 1 562 ? 16.516 40.656 18.766 1 97 562 LEU A CA 1
ATOM 4479 C C . LEU A 1 562 ? 17.688 40.188 17.906 1 97 562 LEU A C 1
ATOM 4481 O O . LEU A 1 562 ? 18.688 39.688 18.438 1 97 562 LEU A O 1
ATOM 4485 N N . ILE A 1 563 ? 17.531 40.281 16.578 1 96.06 563 ILE A N 1
ATOM 4486 C CA . ILE A 1 563 ? 18.594 39.906 15.648 1 96.06 563 ILE A CA 1
ATOM 4487 C C . ILE A 1 563 ? 19.844 40.719 15.93 1 96.06 563 ILE A C 1
ATOM 4489 O O . ILE A 1 563 ? 20.953 40.188 16.016 1 96.06 563 ILE A O 1
ATOM 4493 N N . LYS A 1 564 ? 19.719 42 16.109 1 95.75 564 LYS A N 1
ATOM 4494 C CA . LYS A 1 564 ? 20.844 42.906 16.328 1 95.75 564 LYS A CA 1
ATOM 4495 C C . LYS A 1 564 ? 21.5 42.625 17.672 1 95.75 564 LYS A C 1
ATOM 4497 O O . LYS A 1 564 ? 22.734 42.625 17.781 1 95.75 564 LYS A O 1
ATOM 4502 N N . VAL A 1 565 ? 20.672 42.375 18.688 1 96.12 565 VAL A N 1
ATOM 4503 C CA . VAL A 1 565 ? 21.188 42.094 20.016 1 96.12 565 VAL A CA 1
ATOM 4504 C C . VAL A 1 565 ? 22.016 40.812 19.969 1 96.12 565 VAL A C 1
ATOM 4506 O O . VAL A 1 565 ? 23.125 40.75 20.5 1 96.12 565 VAL A O 1
ATOM 4509 N N . CYS A 1 566 ? 21.484 39.781 19.422 1 96.06 566 CYS A N 1
ATOM 4510 C CA . CYS A 1 566 ? 22.172 38.5 19.375 1 96.06 566 CYS A CA 1
ATOM 4511 C C . CYS A 1 566 ? 23.422 38.562 18.516 1 96.06 566 CYS A C 1
ATOM 4513 O O . CYS A 1 566 ? 24.438 37.938 18.828 1 96.06 566 CYS A O 1
ATOM 4515 N N . ALA A 1 567 ? 23.344 39.312 17.406 1 94.81 567 ALA A N 1
ATOM 4516 C CA . ALA A 1 567 ? 24.531 39.5 16.562 1 94.81 567 ALA A CA 1
ATOM 4517 C C . ALA A 1 567 ? 25.656 40.188 17.344 1 94.81 567 ALA A C 1
ATOM 4519 O O . ALA A 1 567 ? 26.812 39.812 17.234 1 94.81 567 ALA A O 1
ATOM 4520 N N . ARG A 1 568 ? 25.297 41.156 18.062 1 95 568 ARG A N 1
ATOM 4521 C CA . ARG A 1 568 ? 26.281 41.906 18.859 1 95 568 ARG A CA 1
ATOM 4522 C C . ARG A 1 568 ? 26.922 41 19.906 1 95 568 ARG A C 1
ATOM 4524 O O . ARG A 1 568 ? 28.109 41.125 20.188 1 95 568 ARG A O 1
ATOM 4531 N N . GLU A 1 569 ? 26.156 40.156 20.453 1 94.69 569 GLU A N 1
ATOM 4532 C CA . GLU A 1 569 ? 26.625 39.312 21.531 1 94.69 569 GLU A CA 1
ATOM 4533 C C . GLU A 1 569 ? 27.219 38 21 1 94.69 569 GLU A C 1
ATOM 4535 O O . GLU A 1 569 ? 27.719 37.188 21.766 1 94.69 569 GLU A O 1
ATOM 4540 N N . GLY A 1 570 ? 27.141 37.75 19.734 1 93.94 570 GLY A N 1
ATOM 4541 C CA . GLY A 1 570 ? 27.672 36.562 19.125 1 93.94 570 GLY A CA 1
ATOM 4542 C C . GLY A 1 570 ? 26.844 35.312 19.422 1 93.94 570 GLY A C 1
ATOM 4543 O O . GLY A 1 570 ? 27.391 34.219 19.609 1 93.94 570 GLY A O 1
ATOM 4544 N N . VAL A 1 571 ? 25.609 35.469 19.609 1 95.44 571 VAL A N 1
ATOM 4545 C CA . VAL A 1 571 ? 24.688 34.375 19.891 1 95.44 571 VAL A CA 1
ATOM 4546 C C . VAL A 1 571 ? 23.844 34.094 18.656 1 95.44 571 VAL A C 1
ATOM 4548 O O . VAL A 1 571 ? 23.375 35 17.969 1 95.44 571 VAL A O 1
ATOM 4551 N N . THR A 1 572 ? 23.719 32.812 18.266 1 94.62 572 THR A N 1
ATOM 4552 C CA . THR A 1 572 ? 22.859 32.406 17.156 1 94.62 572 THR A CA 1
ATOM 4553 C C . THR A 1 572 ? 21.391 32.406 17.578 1 94.62 572 THR A C 1
ATOM 4555 O O . THR A 1 572 ? 21.016 31.703 18.5 1 94.62 572 THR A O 1
ATOM 4558 N N . LEU A 1 573 ? 20.594 33.219 16.938 1 95.81 573 LEU A N 1
ATOM 4559 C CA . LEU A 1 573 ? 19.188 33.375 17.266 1 95.81 573 LEU A CA 1
ATOM 4560 C C . LEU A 1 573 ? 18.312 32.5 16.359 1 95.81 573 LEU A C 1
ATOM 4562 O O . LEU A 1 573 ? 18.469 32.562 15.133 1 95.81 573 LEU A O 1
ATOM 4566 N N . THR A 1 574 ? 17.562 31.703 16.969 1 95.25 574 THR A N 1
ATOM 4567 C CA . THR A 1 574 ? 16.5 31.031 16.234 1 95.25 574 THR A CA 1
ATOM 4568 C C . THR A 1 574 ? 15.141 31.656 16.547 1 95.25 574 THR A C 1
ATOM 4570 O O . THR A 1 574 ? 14.672 31.609 17.688 1 95.25 574 THR A O 1
ATOM 4573 N N . LEU A 1 575 ? 14.594 32.219 15.586 1 94.44 575 LEU A N 1
ATOM 4574 C CA . LEU A 1 575 ? 13.25 32.781 15.742 1 94.44 575 LEU A CA 1
ATOM 4575 C C . LEU A 1 575 ? 12.195 31.719 15.469 1 94.44 575 LEU A C 1
ATOM 4577 O O . LEU A 1 575 ? 12.164 31.125 14.391 1 94.44 575 LEU A O 1
ATOM 4581 N N . PHE A 1 576 ? 11.43 31.453 16.5 1 94.81 576 PHE A N 1
ATOM 4582 C CA . PHE A 1 576 ? 10.312 30.531 16.422 1 94.81 576 PHE A CA 1
ATOM 4583 C C . PHE A 1 576 ? 9.008 31.266 16.141 1 94.81 576 PHE A C 1
ATOM 4585 O O . PHE A 1 576 ? 8.531 32.031 16.984 1 94.81 576 PHE A O 1
ATOM 4592 N N . HIS A 1 577 ? 8.492 31.047 14.969 1 90.25 577 HIS A N 1
ATOM 4593 C CA . HIS A 1 577 ? 7.332 31.812 14.523 1 90.25 577 HIS A CA 1
ATOM 4594 C C . HIS A 1 577 ? 6.035 31.047 14.789 1 90.25 577 HIS A C 1
ATOM 4596 O O . HIS A 1 577 ? 5.805 29.984 14.203 1 90.25 577 HIS A O 1
ATOM 4602 N N . GLY A 1 578 ? 5.234 31.562 15.641 1 85.44 578 GLY A N 1
ATOM 4603 C CA . GLY A 1 578 ? 3.908 31 15.883 1 85.44 578 GLY A CA 1
ATOM 4604 C C . GLY A 1 578 ? 2.854 31.547 14.938 1 85.44 578 GLY A C 1
ATOM 4605 O O . GLY A 1 578 ? 1.929 32.25 15.367 1 85.44 578 GLY A O 1
ATOM 4606 N N . ARG A 1 579 ? 3.078 31.125 13.664 1 70.94 579 ARG A N 1
ATOM 4607 C CA . ARG A 1 579 ? 2.186 31.672 12.641 1 70.94 579 ARG A CA 1
ATOM 4608 C C . ARG A 1 579 ? 0.903 30.844 12.547 1 70.94 579 ARG A C 1
ATOM 4610 O O . ARG A 1 579 ? 0.931 29.625 12.688 1 70.94 579 ARG A O 1
ATOM 4617 N N . GLY A 1 580 ? -0.207 31.094 13.18 1 57 580 GLY A N 1
ATOM 4618 C CA . GLY A 1 580 ? -1.467 30.375 13.031 1 57 580 GLY A CA 1
ATOM 4619 C C . GLY A 1 580 ? -1.824 30.094 11.586 1 57 580 GLY A C 1
ATOM 4620 O O . GLY A 1 580 ? -1.128 30.547 10.664 1 57 580 GLY A O 1
ATOM 4621 N N . GLY A 1 581 ? -2.664 28.953 11.312 1 49.38 581 GLY A N 1
ATOM 4622 C CA . GLY A 1 581 ? -3.033 28.391 10.031 1 49.38 581 GLY A CA 1
ATOM 4623 C C . GLY A 1 581 ? -3.156 29.422 8.93 1 49.38 581 GLY A C 1
ATOM 4624 O O . GLY A 1 581 ? -2.562 29.281 7.859 1 49.38 581 GLY A O 1
ATOM 4625 N N . THR A 1 582 ? -4.637 29.828 8.859 1 41.38 582 THR A N 1
ATOM 4626 C CA . THR A 1 582 ? -5.25 30.516 7.73 1 41.38 582 THR A CA 1
ATOM 4627 C C . THR A 1 582 ? -4.566 31.859 7.484 1 41.38 582 THR A C 1
ATOM 4629 O O . THR A 1 582 ? -3.889 32.406 8.367 1 41.38 582 THR A O 1
ATOM 4632 N N . ILE A 1 583 ? -4.965 32.188 6.434 1 38.53 583 ILE A N 1
ATOM 4633 C CA . ILE A 1 583 ? -5.113 33.531 5.934 1 38.53 583 ILE A CA 1
ATOM 4634 C C . ILE A 1 583 ? -5.672 34.438 7.039 1 38.53 583 ILE A C 1
ATOM 4636 O O . ILE A 1 583 ? -5.969 35.625 6.805 1 38.53 583 ILE A O 1
ATOM 4640 N N . GLY A 1 584 ? -6.484 33.75 7.812 1 34.75 584 GLY A N 1
ATOM 4641 C CA . GLY A 1 584 ? -7.07 34.812 8.609 1 34.75 584 GLY A CA 1
ATOM 4642 C C . GLY A 1 584 ? -6.098 35.938 8.922 1 34.75 584 GLY A C 1
ATOM 4643 O O . GLY A 1 584 ? -6.496 37 9.398 1 34.75 584 GLY A O 1
ATOM 4644 N N . ARG A 1 585 ? -4.992 35.469 9.086 1 37.44 585 ARG A N 1
ATOM 4645 C CA . ARG A 1 585 ? -4.086 36.594 9.234 1 37.44 585 ARG A CA 1
ATOM 4646 C C . ARG A 1 585 ? -3.479 37 7.898 1 37.44 585 ARG A C 1
ATOM 4648 O O . ARG A 1 585 ? -2.42 37.625 7.855 1 37.44 585 ARG A O 1
ATOM 4655 N N . GLY A 1 586 ? -4.238 36.75 6.723 1 36.22 586 GLY A N 1
ATOM 4656 C CA . GLY A 1 586 ? -3.818 37.25 5.422 1 36.22 586 GLY A CA 1
ATOM 4657 C C . GLY A 1 586 ? -2.707 36.406 4.801 1 36.22 586 GLY A C 1
ATOM 4658 O O . GLY A 1 586 ? -1.86 36.938 4.082 1 36.22 586 GLY A O 1
ATOM 4659 N N . GLY A 1 587 ? -2.652 35.062 4.961 1 43.31 587 GLY A N 1
ATOM 4660 C CA . GLY A 1 587 ? -1.387 34.375 4.84 1 43.31 587 GLY A CA 1
ATOM 4661 C C . GLY A 1 587 ? -0.784 34.469 3.449 1 43.31 587 GLY A C 1
ATOM 4662 O O . GLY A 1 587 ? -1.414 34.062 2.465 1 43.31 587 GLY A O 1
ATOM 4663 N N . ALA A 1 588 ? -0.079 35.344 3.145 1 49.47 588 ALA A N 1
ATOM 4664 C CA . ALA A 1 588 ? 0.853 35.469 2.029 1 49.47 588 ALA A CA 1
ATOM 4665 C C . ALA A 1 588 ? 1.496 34.125 1.676 1 49.47 588 ALA A C 1
ATOM 4667 O O . ALA A 1 588 ? 1.668 33.281 2.541 1 49.47 588 ALA A O 1
ATOM 4668 N N . PRO A 1 589 ? 1.471 33.875 0.461 1 65.5 589 PRO A N 1
ATOM 4669 C CA . PRO A 1 589 ? 2.309 32.719 0.089 1 65.5 589 PRO A CA 1
ATOM 4670 C C . PRO A 1 589 ? 3.562 32.625 0.951 1 65.5 589 PRO A C 1
ATOM 4672 O O . PRO A 1 589 ? 4.102 33.625 1.406 1 65.5 589 PRO A O 1
ATOM 4675 N N . ALA A 1 590 ? 3.781 31.5 1.451 1 68.25 590 ALA A N 1
ATOM 4676 C CA . ALA A 1 590 ? 4.914 31.219 2.33 1 68.25 590 ALA A CA 1
ATOM 4677 C C . ALA A 1 590 ? 6.152 32 1.895 1 68.25 590 ALA A C 1
ATOM 4679 O O . ALA A 1 590 ? 6.883 32.531 2.73 1 68.25 590 ALA A O 1
ATOM 4680 N N . HIS A 1 591 ? 6.27 32.156 0.692 1 77.06 591 HIS A N 1
ATOM 4681 C CA . HIS A 1 591 ? 7.438 32.844 0.143 1 77.06 591 HIS A CA 1
ATOM 4682 C C . HIS A 1 591 ? 7.426 34.344 0.506 1 77.06 591 HIS A C 1
ATOM 4684 O O . HIS A 1 591 ? 8.43 34.875 0.996 1 77.06 591 HIS A O 1
ATOM 4690 N N . ALA A 1 592 ? 6.285 34.906 0.398 1 78.75 592 ALA A N 1
ATOM 4691 C CA . ALA A 1 592 ? 6.156 36.344 0.708 1 78.75 592 ALA A CA 1
ATOM 4692 C C . ALA A 1 592 ? 6.262 36.594 2.211 1 78.75 592 ALA A C 1
ATOM 4694 O O . ALA A 1 592 ? 6.844 37.594 2.643 1 78.75 592 ALA A O 1
ATOM 4695 N N . ALA A 1 593 ? 5.762 35.656 2.91 1 79.62 593 ALA A N 1
ATOM 4696 C CA . ALA A 1 593 ? 5.805 35.781 4.363 1 79.62 593 ALA A CA 1
ATOM 4697 C C . ALA A 1 593 ? 7.238 35.719 4.883 1 79.62 593 ALA A C 1
ATOM 4699 O O . ALA A 1 593 ? 7.613 36.469 5.781 1 79.62 593 ALA A O 1
ATOM 4700 N N . LEU A 1 594 ? 8.008 34.906 4.355 1 83.38 594 LEU A N 1
ATOM 4701 C CA . LEU A 1 594 ? 9.383 34.719 4.809 1 83.38 594 LEU A CA 1
ATOM 4702 C C . LEU A 1 594 ? 10.242 35.906 4.387 1 83.38 594 LEU A C 1
ATOM 4704 O O . LEU A 1 594 ? 11.125 36.344 5.133 1 83.38 594 LEU A O 1
ATOM 4708 N N . LEU A 1 595 ? 9.883 36.469 3.246 1 85.06 595 LEU A N 1
ATOM 4709 C CA . LEU A 1 595 ? 10.656 37.594 2.74 1 85.06 595 LEU A CA 1
ATOM 4710 C C . LEU A 1 595 ? 10.242 38.875 3.424 1 85.06 595 LEU A C 1
ATOM 4712 O O . LEU A 1 595 ? 10.953 39.906 3.336 1 85.06 595 LEU A O 1
ATOM 4716 N N . SER A 1 596 ? 9.172 38.812 4.141 1 89.25 596 SER A N 1
ATOM 4717 C CA . SER A 1 596 ? 8.68 40 4.84 1 89.25 596 SER A CA 1
ATOM 4718 C C . SER A 1 596 ? 9.32 40.125 6.219 1 89.25 596 SER A C 1
ATOM 4720 O O . SER A 1 596 ? 9.102 41.125 6.914 1 89.25 596 SER A O 1
ATOM 4722 N N . GLN A 1 597 ? 10.156 39.219 6.559 1 90.38 597 GLN A N 1
ATOM 4723 C CA . GLN A 1 597 ? 10.875 39.281 7.828 1 90.38 597 GLN A CA 1
ATOM 4724 C C . GLN A 1 597 ? 12.117 40.156 7.723 1 90.38 597 GLN A C 1
ATOM 4726 O O . GLN A 1 597 ? 12.594 40.438 6.617 1 90.38 597 GLN A O 1
ATOM 4731 N N . PRO A 1 598 ? 12.633 40.625 8.867 1 94 598 PRO A N 1
ATOM 4732 C CA . PRO A 1 598 ? 13.859 41.438 8.82 1 94 598 PRO A CA 1
ATOM 4733 C C . PRO A 1 598 ? 15.047 40.656 8.273 1 94 598 PRO A C 1
ATOM 4735 O O . PRO A 1 598 ? 15.094 39.406 8.391 1 94 598 PRO A O 1
ATOM 4738 N N . PRO A 1 599 ? 15.898 41.406 7.621 1 93.19 599 PRO A N 1
ATOM 4739 C CA . PRO A 1 599 ? 17.094 40.719 7.129 1 93.19 599 PRO A CA 1
ATOM 4740 C C . PRO A 1 599 ? 17.844 40 8.234 1 93.19 599 PRO A C 1
ATOM 4742 O O . PRO A 1 599 ? 18 40.531 9.344 1 93.19 599 PRO A O 1
ATOM 4745 N N . GLY A 1 600 ? 18.219 38.719 7.98 1 90.56 600 GLY A N 1
ATOM 4746 C CA . GLY A 1 600 ? 19 37.938 8.914 1 90.56 600 GLY A CA 1
ATOM 4747 C C . GLY A 1 600 ? 18.141 37.062 9.805 1 90.56 600 GLY A C 1
ATOM 4748 O O . GLY A 1 600 ? 18.672 36.281 10.617 1 90.56 600 GLY A O 1
ATOM 4749 N N . SER A 1 601 ? 16.906 37.125 9.641 1 90.62 601 SER A N 1
ATOM 4750 C CA . SER A 1 601 ? 15.969 36.406 10.508 1 90.62 601 SER A CA 1
ATOM 4751 C C . SER A 1 601 ? 16.094 34.906 10.336 1 90.62 601 SER A C 1
ATOM 4753 O O . SER A 1 601 ? 15.742 34.125 11.234 1 90.62 601 SER A O 1
ATOM 4755 N N . LEU A 1 602 ? 16.688 34.438 9.25 1 90.38 602 LEU A N 1
ATOM 4756 C CA . LEU A 1 602 ? 16.688 33 8.961 1 90.38 602 LEU A CA 1
ATOM 4757 C C . LEU A 1 602 ? 18.094 32.438 9.086 1 90.38 602 LEU A C 1
ATOM 4759 O O . LEU A 1 602 ? 18.328 31.266 8.727 1 90.38 602 LEU A O 1
ATOM 4763 N N . LYS A 1 603 ? 19.016 33.156 9.57 1 87.5 603 LYS A N 1
ATOM 4764 C CA . LYS A 1 603 ? 20.391 32.719 9.711 1 87.5 603 LYS A CA 1
ATOM 4765 C C . LYS A 1 603 ? 20.5 31.516 10.664 1 87.5 603 LYS A C 1
ATOM 4767 O O . LYS A 1 603 ? 21.312 30.625 10.461 1 87.5 603 LYS A O 1
ATOM 4772 N N . GLY A 1 604 ? 19.688 31.547 11.719 1 89.5 604 GLY A N 1
ATOM 4773 C CA . GLY A 1 604 ? 19.688 30.453 12.68 1 89.5 604 GLY A CA 1
ATOM 4774 C C . GLY A 1 604 ? 18.672 29.375 12.352 1 89.5 604 GLY A C 1
ATOM 4775 O O . GLY A 1 604 ? 18.422 28.484 13.172 1 89.5 604 GLY A O 1
ATOM 4776 N N . GLY A 1 605 ? 18.094 29.484 11.203 1 92.12 605 GLY A N 1
ATOM 4777 C CA . GLY A 1 605 ? 17.094 28.5 10.805 1 92.12 605 GLY A CA 1
ATOM 4778 C C . GLY A 1 605 ? 15.68 29.031 10.898 1 92.12 605 GLY A C 1
ATOM 4779 O O . GLY A 1 605 ? 15.438 30.094 11.461 1 92.12 605 GLY A O 1
ATOM 4780 N N . LEU A 1 606 ? 14.82 28.266 10.242 1 92.06 606 LEU A N 1
ATOM 4781 C CA . LEU A 1 606 ? 13.398 28.594 10.266 1 92.06 606 LEU A CA 1
ATOM 4782 C C . LEU A 1 606 ? 12.625 27.609 11.133 1 92.06 606 LEU A C 1
ATOM 4784 O O . LEU A 1 606 ? 12.727 26.406 10.938 1 92.06 606 LEU A O 1
ATOM 4788 N N . ARG A 1 607 ? 12.023 28.047 12.117 1 94.69 607 ARG A N 1
ATOM 4789 C CA . ARG A 1 607 ? 11.094 27.266 12.93 1 94.69 607 ARG A CA 1
ATOM 4790 C C . ARG A 1 607 ? 9.711 27.906 12.945 1 94.69 607 ARG A C 1
ATOM 4792 O O . ARG A 1 607 ? 9.555 29.062 13.352 1 94.69 607 ARG A O 1
ATOM 4799 N N . VAL A 1 608 ? 8.734 27.188 12.438 1 92.06 608 VAL A N 1
ATOM 4800 C CA . VAL A 1 608 ? 7.426 27.812 12.281 1 92.06 608 VAL A CA 1
ATOM 4801 C C . VAL A 1 608 ? 6.328 26.781 12.594 1 92.06 608 VAL A C 1
ATOM 4803 O O . VAL A 1 608 ? 6.477 25.609 12.289 1 92.06 608 VAL A O 1
ATOM 4806 N N . THR A 1 609 ? 5.262 27.25 13.211 1 90.06 609 THR A N 1
ATOM 4807 C CA . THR A 1 609 ? 4.125 26.375 13.5 1 90.06 609 THR A CA 1
ATOM 4808 C C . THR A 1 609 ? 3.223 26.25 12.273 1 90.06 609 THR A C 1
ATOM 4810 O O . THR A 1 609 ? 3.066 27.203 11.508 1 90.06 609 THR A O 1
ATOM 4813 N N . GLU A 1 610 ? 2.725 25.062 12.055 1 86.19 610 GLU A N 1
ATOM 4814 C CA . GLU A 1 610 ? 1.677 24.797 11.078 1 86.19 610 GLU A CA 1
ATOM 4815 C C . GLU A 1 610 ? 0.411 24.281 11.742 1 86.19 610 GLU A C 1
ATOM 4817 O O . GLU A 1 610 ? 0.47 23.344 12.547 1 86.19 610 GLU A O 1
ATOM 4822 N N . GLN A 1 611 ? -0.673 24.953 11.438 1 76.56 611 GLN A N 1
ATOM 4823 C CA . GLN A 1 611 ? -1.904 24.609 12.141 1 76.56 611 GLN A CA 1
ATOM 4824 C C . GLN A 1 611 ? -2.736 23.609 11.344 1 76.56 611 GLN A C 1
ATOM 4826 O O . GLN A 1 611 ? -2.73 23.625 10.109 1 76.56 611 GLN A O 1
ATOM 4831 N N . GLY A 1 612 ? -3.586 22.859 12.031 1 69 612 GLY A N 1
ATOM 4832 C CA . GLY A 1 612 ? -4.352 21.703 11.609 1 69 612 GLY A CA 1
ATOM 4833 C C . GLY A 1 612 ? -4.84 21.797 10.18 1 69 612 GLY A C 1
ATOM 4834 O O . GLY A 1 612 ? -4.457 20.984 9.336 1 69 612 GLY A O 1
ATOM 4835 N N . GLU A 1 613 ? -5.637 22.828 9.789 1 70.25 613 GLU A N 1
ATOM 4836 C CA . GLU A 1 613 ? -6.191 22.906 8.445 1 70.25 613 GLU A CA 1
ATOM 4837 C C . GLU A 1 613 ? -5.094 23.094 7.402 1 70.25 613 GLU A C 1
ATOM 4839 O O . GLU A 1 613 ? -5.148 22.516 6.32 1 70.25 613 GLU A O 1
ATOM 4844 N N . MET A 1 614 ? -4.102 23.828 7.828 1 76.69 614 MET A N 1
ATOM 4845 C CA . MET A 1 614 ? -2.994 24.078 6.91 1 76.69 614 MET A CA 1
ATOM 4846 C C . MET A 1 614 ? -2.15 22.828 6.715 1 76.69 614 MET A C 1
ATOM 4848 O O . MET A 1 614 ? -1.571 22.625 5.645 1 76.69 614 MET A O 1
ATOM 4852 N N . ILE A 1 615 ? -2.15 22.062 7.766 1 84.06 615 ILE A N 1
ATOM 4853 C CA . ILE A 1 615 ? -1.399 20.828 7.656 1 84.06 615 ILE A CA 1
ATOM 4854 C C . ILE A 1 615 ? -2.008 19.938 6.566 1 84.06 615 ILE A C 1
ATOM 4856 O O . ILE A 1 615 ? -1.284 19.375 5.746 1 84.06 615 ILE A O 1
ATOM 4860 N N . ARG A 1 616 ? -3.258 19.891 6.48 1 79.75 616 ARG A N 1
ATOM 4861 C CA . ARG A 1 616 ? -3.947 19.078 5.477 1 79.75 616 ARG A CA 1
ATOM 4862 C C . ARG A 1 616 ? -3.705 19.625 4.074 1 79.75 616 ARG A C 1
ATOM 4864 O O . ARG A 1 616 ? -3.541 18.859 3.123 1 79.75 616 ARG A O 1
ATOM 4871 N N . PHE A 1 617 ? -3.646 20.891 4.02 1 78.5 617 PHE A N 1
ATOM 4872 C CA . PHE A 1 617 ? -3.525 21.531 2.713 1 78.5 617 PHE A CA 1
ATOM 4873 C C . PHE A 1 617 ? -2.09 21.453 2.207 1 78.5 617 PHE A C 1
ATOM 4875 O O . PHE A 1 617 ? -1.857 21.312 1.006 1 78.5 617 PHE A O 1
ATOM 4882 N N . LYS A 1 618 ? -1.203 21.562 3.131 1 85.56 618 LYS A N 1
ATOM 4883 C CA . LYS A 1 618 ? 0.193 21.641 2.713 1 85.56 618 LYS A CA 1
ATOM 4884 C C . LYS A 1 618 ? 0.871 20.281 2.803 1 85.56 618 LYS A C 1
ATOM 4886 O O . LYS A 1 618 ? 1.824 20 2.07 1 85.56 618 LYS A O 1
ATOM 4891 N N . PHE A 1 619 ? 0.378 19.422 3.707 1 89.56 619 PHE A N 1
ATOM 4892 C CA . PHE A 1 619 ? 1.096 18.172 3.984 1 89.56 619 PHE A CA 1
ATOM 4893 C C . PHE A 1 619 ? 0.14 16.984 4.008 1 89.56 619 PHE A C 1
ATOM 4895 O O . PHE A 1 619 ? 0.469 15.93 4.547 1 89.56 619 PHE A O 1
ATOM 4902 N N . GLY A 1 620 ? -1.009 17.219 3.43 1 85.31 620 GLY A N 1
ATOM 4903 C CA . GLY A 1 620 ? -2.01 16.172 3.461 1 85.31 620 GLY A CA 1
ATOM 4904 C C . GLY A 1 620 ? -1.725 15.039 2.48 1 85.31 620 GLY A C 1
ATOM 4905 O O . GLY A 1 620 ? -2.201 13.922 2.66 1 85.31 620 GLY A O 1
ATOM 4906 N N . LEU A 1 621 ? -0.972 15.414 1.428 1 88.44 621 LEU A N 1
ATOM 4907 C CA . LEU A 1 621 ? -0.568 14.453 0.404 1 88.44 621 LEU A CA 1
ATOM 4908 C C . LEU A 1 621 ? 0.936 14.523 0.16 1 88.44 621 LEU A C 1
ATOM 4910 O O . LEU A 1 621 ? 1.537 15.594 0.253 1 88.44 621 LEU A O 1
ATOM 4914 N N . PRO A 1 622 ? 1.474 13.398 -0.184 1 90 622 PRO A N 1
ATOM 4915 C CA . PRO A 1 622 ? 2.92 13.406 -0.422 1 90 622 PRO A CA 1
ATOM 4916 C C . PRO A 1 622 ? 3.332 14.391 -1.515 1 90 622 PRO A C 1
ATOM 4918 O O . PRO A 1 622 ? 4.328 15.102 -1.363 1 90 622 PRO A O 1
ATOM 4921 N N . GLN A 1 623 ? 2.59 14.484 -2.557 1 87.25 623 GLN A N 1
ATOM 4922 C CA . GLN A 1 623 ? 2.941 15.359 -3.668 1 87.25 623 GLN A CA 1
ATOM 4923 C C . GLN A 1 623 ? 2.855 16.828 -3.264 1 87.25 623 GLN A C 1
ATOM 4925 O O . GLN A 1 623 ? 3.68 17.641 -3.686 1 87.25 623 GLN A O 1
ATOM 4930 N N . VAL A 1 624 ? 1.884 17.156 -2.469 1 87.88 624 VAL A N 1
ATOM 4931 C CA . VAL A 1 624 ? 1.733 18.516 -1.975 1 87.88 624 VAL A CA 1
ATOM 4932 C C . VAL A 1 624 ? 2.857 18.844 -0.993 1 87.88 624 VAL A C 1
ATOM 4934 O O . VAL A 1 624 ? 3.338 19.969 -0.938 1 87.88 624 VAL A O 1
ATOM 4937 N N . THR A 1 625 ? 3.207 17.812 -0.245 1 91.62 625 THR A N 1
ATOM 4938 C CA . THR A 1 625 ? 4.309 17.984 0.699 1 91.62 625 THR A CA 1
ATOM 4939 C C . THR A 1 625 ? 5.594 18.344 -0.03 1 91.62 625 THR A C 1
ATOM 4941 O O . THR A 1 625 ? 6.332 19.234 0.412 1 91.62 625 THR A O 1
ATOM 4944 N N . ILE A 1 626 ? 5.895 17.734 -1.164 1 90.19 626 ILE A N 1
ATOM 4945 C CA . ILE A 1 626 ? 7.098 18 -1.946 1 90.19 626 ILE A CA 1
ATOM 4946 C C . ILE A 1 626 ? 7.102 19.453 -2.395 1 90.19 626 ILE A C 1
ATOM 4948 O O . ILE A 1 626 ? 8.102 20.156 -2.236 1 90.19 626 ILE A O 1
ATOM 4952 N N . SER A 1 627 ? 5.965 19.875 -2.854 1 86.25 627 SER A N 1
ATOM 4953 C CA . SER A 1 627 ? 5.844 21.25 -3.334 1 86.25 627 SER A CA 1
ATOM 4954 C C . SER A 1 627 ? 5.973 22.25 -2.188 1 86.25 627 SER A C 1
ATOM 4956 O O . SER A 1 627 ? 6.586 23.312 -2.348 1 86.25 627 SER A O 1
ATOM 4958 N N . SER A 1 628 ? 5.352 21.906 -1.109 1 88.44 628 SER A N 1
ATOM 4959 C CA . SER A 1 628 ? 5.391 22.797 0.048 1 88.44 628 SER A CA 1
ATOM 4960 C C . SER A 1 628 ? 6.809 22.922 0.604 1 88.44 628 SER A C 1
ATOM 4962 O O . SER A 1 628 ? 7.266 24.016 0.922 1 88.44 628 SER A O 1
ATOM 4964 N N . LEU A 1 629 ? 7.484 21.812 0.719 1 91.88 629 LEU A N 1
ATOM 4965 C CA . LEU A 1 629 ? 8.844 21.828 1.247 1 91.88 629 LEU A CA 1
ATOM 4966 C C . LEU A 1 629 ? 9.789 22.547 0.29 1 91.88 629 LEU A C 1
ATOM 4968 O O . LEU A 1 629 ? 10.727 23.219 0.726 1 91.88 629 LEU A O 1
ATOM 4972 N N . ALA A 1 630 ? 9.57 22.406 -1.012 1 89.56 630 ALA A N 1
ATOM 4973 C CA . ALA A 1 630 ? 10.367 23.109 -2.004 1 89.56 630 ALA A CA 1
ATOM 4974 C C . ALA A 1 630 ? 10.203 24.625 -1.855 1 89.56 630 ALA A C 1
ATOM 4976 O O . ALA A 1 630 ? 11.172 25.375 -1.999 1 89.56 630 ALA A O 1
ATOM 4977 N N . MET A 1 631 ? 9.016 25.031 -1.545 1 86.75 631 MET A N 1
ATOM 4978 C CA . MET A 1 631 ? 8.742 26.453 -1.354 1 86.75 631 MET A CA 1
ATOM 4979 C C . MET A 1 631 ? 9.445 26.984 -0.107 1 86.75 631 MET A C 1
ATOM 4981 O O . MET A 1 631 ? 10.031 28.062 -0.131 1 86.75 631 MET A O 1
ATOM 4985 N N . TYR A 1 632 ? 9.398 26.219 0.951 1 89.62 632 TYR A N 1
ATOM 4986 C CA . TYR A 1 632 ? 10.078 26.609 2.178 1 89.62 632 TYR A CA 1
ATOM 4987 C C . TYR A 1 632 ? 11.586 26.703 1.967 1 89.62 632 TYR A C 1
ATOM 4989 O O . TYR A 1 632 ? 12.234 27.641 2.432 1 89.62 632 TYR A O 1
ATOM 4997 N N . ALA A 1 633 ? 12.109 25.719 1.275 1 91.56 633 ALA A N 1
ATOM 4998 C CA . ALA A 1 633 ? 13.547 25.672 1.027 1 91.56 633 ALA A CA 1
ATOM 4999 C C . ALA A 1 633 ? 13.992 26.844 0.144 1 91.56 633 ALA A C 1
ATOM 5001 O O . ALA A 1 633 ? 14.984 27.516 0.437 1 91.56 633 ALA A O 1
ATOM 5002 N N . SER A 1 634 ? 13.234 27.078 -0.896 1 89.81 634 SER A N 1
ATOM 5003 C CA . SER A 1 634 ? 13.547 28.156 -1.821 1 89.81 634 SER A CA 1
ATOM 5004 C C . SER A 1 634 ? 13.469 29.516 -1.129 1 89.81 634 SER A C 1
ATOM 5006 O O . SER A 1 634 ? 14.375 30.344 -1.28 1 89.81 634 SER A O 1
ATOM 5008 N N . ALA A 1 635 ? 12.406 29.672 -0.386 1 88.56 635 ALA A N 1
ATOM 5009 C CA . ALA A 1 635 ? 12.219 30.938 0.32 1 88.56 635 ALA A CA 1
ATOM 5010 C C . ALA A 1 635 ? 13.328 31.156 1.351 1 88.56 635 ALA A C 1
ATOM 5012 O O . ALA A 1 635 ? 13.812 32.281 1.511 1 88.56 635 ALA A O 1
ATOM 5013 N N . SER A 1 636 ? 13.727 30.156 2.059 1 91.62 636 SER A N 1
ATOM 5014 C CA . SER A 1 636 ? 14.766 30.25 3.072 1 91.62 636 SER A CA 1
ATOM 5015 C C . SER A 1 636 ? 16.125 30.562 2.445 1 91.62 636 SER A C 1
ATOM 5017 O O . SER A 1 636 ? 16.875 31.406 2.953 1 91.62 636 SER A O 1
ATOM 5019 N N . LEU A 1 637 ? 16.422 29.922 1.349 1 92.56 637 LEU A N 1
ATOM 5020 C CA . LEU A 1 637 ? 17.672 30.156 0.655 1 92.56 637 LEU A CA 1
ATOM 5021 C C . LEU A 1 637 ? 17.734 31.578 0.093 1 92.56 637 LEU A C 1
ATOM 5023 O O . LEU A 1 637 ? 18.766 32.25 0.196 1 92.56 637 LEU A O 1
ATOM 5027 N N . GLU A 1 638 ? 16.625 31.984 -0.444 1 90.88 638 GLU A N 1
ATOM 5028 C CA . GLU A 1 638 ? 16.562 33.344 -0.998 1 90.88 638 GLU A CA 1
ATOM 5029 C C . GLU A 1 638 ? 16.734 34.406 0.094 1 90.88 638 GLU A C 1
ATOM 5031 O O . GLU A 1 638 ? 17.469 35.344 -0.076 1 90.88 638 GLU A O 1
ATOM 5036 N N . ALA A 1 639 ? 16.047 34.188 1.178 1 89.88 639 ALA A N 1
ATOM 5037 C CA . ALA A 1 639 ? 16.109 35.125 2.283 1 89.88 639 ALA A CA 1
ATOM 5038 C C . ALA A 1 639 ? 17.516 35.219 2.857 1 89.88 639 ALA A C 1
ATOM 5040 O O . ALA A 1 639 ? 17.938 36.312 3.297 1 89.88 639 ALA A O 1
ATOM 5041 N N . ASN A 1 640 ? 18.25 34.156 2.861 1 91.06 640 ASN A N 1
ATOM 5042 C CA . ASN A 1 640 ? 19.594 34.125 3.424 1 91.06 640 ASN A CA 1
ATOM 5043 C C . ASN A 1 640 ? 20.625 34.719 2.455 1 91.06 640 ASN A C 1
ATOM 5045 O O . ASN A 1 640 ? 21.562 35.375 2.871 1 91.06 640 ASN A O 1
ATOM 5049 N N . LEU A 1 641 ? 20.438 34.469 1.165 1 92.81 641 LEU A N 1
ATOM 5050 C CA . LEU A 1 641 ? 21.422 34.875 0.174 1 92.81 641 LEU A CA 1
ATOM 5051 C C . LEU A 1 641 ? 21.094 36.25 -0.401 1 92.81 641 LEU A C 1
ATOM 5053 O O . LEU A 1 641 ? 21.984 37 -0.788 1 92.81 641 LEU A O 1
ATOM 5057 N N . LEU A 1 642 ? 19.797 36.5 -0.503 1 91.12 642 LEU A N 1
ATOM 5058 C CA . LEU A 1 642 ? 19.312 37.812 -0.956 1 91.12 642 LEU A CA 1
ATOM 5059 C C . LEU A 1 642 ? 18.391 38.438 0.085 1 91.12 642 LEU A C 1
ATOM 5061 O O . LEU A 1 642 ? 17.188 38.562 -0.153 1 91.12 642 LEU A O 1
ATOM 5065 N N . PRO A 1 643 ? 18.969 38.844 1.23 1 90.12 643 PRO A N 1
ATOM 5066 C CA . PRO A 1 643 ? 18.125 39.406 2.303 1 90.12 643 PRO A CA 1
ATOM 5067 C C . PRO A 1 643 ? 17.344 40.656 1.871 1 90.12 643 PRO A C 1
ATOM 5069 O O . PRO A 1 643 ? 17.859 41.438 1.079 1 90.12 643 PRO A O 1
ATOM 5072 N N . PRO A 1 644 ? 16.172 40.781 2.391 1 90.12 644 PRO A N 1
ATOM 5073 C CA . PRO A 1 644 ? 15.406 42 2.111 1 90.12 644 PRO A CA 1
ATOM 5074 C C . PRO A 1 644 ? 16.078 43.25 2.67 1 90.12 644 PRO A C 1
ATOM 5076 O O . PRO A 1 644 ? 16.922 43.156 3.566 1 90.12 644 PRO A O 1
ATOM 5079 N N . PRO A 1 645 ? 15.648 44.344 2.166 1 91.19 645 PRO A N 1
ATOM 5080 C CA . PRO A 1 645 ? 16.281 45.594 2.631 1 91.19 645 PRO A CA 1
ATOM 5081 C C . PRO A 1 645 ? 15.797 46 4.02 1 91.19 645 PRO A C 1
ATOM 5083 O O . PRO A 1 645 ? 14.656 45.719 4.395 1 91.19 645 PRO A O 1
ATOM 5086 N N . GLU A 1 646 ? 16.688 46.625 4.766 1 92.19 646 GLU A N 1
ATOM 5087 C CA . GLU A 1 646 ? 16.281 47.281 6.02 1 92.19 646 GLU A CA 1
ATOM 5088 C C . GLU A 1 646 ? 15.383 48.469 5.766 1 92.19 646 GLU A C 1
ATOM 5090 O O . GLU A 1 646 ? 15.562 49.188 4.781 1 92.19 646 GLU A O 1
ATOM 5095 N N . PRO A 1 647 ? 14.469 48.625 6.641 1 93.25 647 PRO A N 1
ATOM 5096 C CA . PRO A 1 647 ? 13.617 49.812 6.438 1 93.25 647 PRO A CA 1
ATOM 5097 C C . PRO A 1 647 ? 14.359 51.125 6.637 1 93.25 647 PRO A C 1
ATOM 5099 O O . PRO A 1 647 ? 15.188 51.219 7.547 1 93.25 647 PRO A O 1
ATOM 5102 N N . LYS A 1 648 ? 14.016 52.062 5.789 1 95.12 648 LYS A N 1
ATOM 5103 C CA . LYS A 1 648 ? 14.508 53.438 5.977 1 95.12 648 LYS A CA 1
ATOM 5104 C C . LYS A 1 648 ? 13.883 54.062 7.203 1 95.12 648 LYS A C 1
ATOM 5106 O O . LYS A 1 648 ? 12.75 53.75 7.582 1 95.12 648 LYS A O 1
ATOM 5111 N N . PRO A 1 649 ? 14.602 55 7.793 1 95.56 649 PRO A N 1
ATOM 5112 C CA . PRO A 1 649 ? 14.062 55.656 8.984 1 95.56 649 PRO A CA 1
ATOM 5113 C C . PRO A 1 649 ? 12.711 56.312 8.727 1 95.56 649 PRO A C 1
ATOM 5115 O O . PRO A 1 649 ? 11.836 56.281 9.594 1 95.56 649 PRO A O 1
ATOM 5118 N N . GLU A 1 650 ? 12.539 56.844 7.559 1 95.5 650 GLU A N 1
ATOM 5119 C CA . GLU A 1 650 ? 11.273 57.469 7.207 1 95.5 650 GLU A CA 1
ATOM 5120 C C . GLU A 1 650 ? 10.141 56.469 7.133 1 95.5 650 GLU A C 1
ATOM 5122 O O . GLU A 1 650 ? 9 56.781 7.508 1 95.5 650 GLU A O 1
ATOM 5127 N N . TRP A 1 651 ? 10.5 55.312 6.637 1 96.5 651 TRP A N 1
ATOM 5128 C CA . TRP A 1 651 ? 9.5 54.25 6.543 1 96.5 651 TRP A CA 1
ATOM 5129 C C . TRP A 1 651 ? 9.07 53.781 7.926 1 96.5 651 TRP A C 1
ATOM 5131 O O . TRP A 1 651 ? 7.879 53.562 8.172 1 96.5 651 TRP A O 1
ATOM 5141 N N . ALA A 1 652 ? 10.055 53.688 8.82 1 96.31 652 ALA A N 1
ATOM 5142 C CA . ALA A 1 652 ? 9.773 53.25 10.188 1 96.31 652 ALA A CA 1
ATOM 5143 C C . ALA A 1 652 ? 8.891 54.281 10.906 1 96.31 652 ALA A C 1
ATOM 5145 O O . ALA A 1 652 ? 8 53.906 11.68 1 96.31 652 ALA A O 1
ATOM 5146 N N . ALA A 1 653 ? 9.133 55.5 10.656 1 96.06 653 ALA A N 1
ATOM 5147 C CA . ALA A 1 653 ? 8.352 56.562 11.289 1 96.06 653 ALA A CA 1
ATOM 5148 C C . ALA A 1 653 ? 6.895 56.531 10.828 1 96.06 653 ALA A C 1
ATOM 5150 O O . ALA A 1 653 ? 5.984 56.719 11.633 1 96.06 653 ALA A O 1
ATOM 5151 N N . ILE A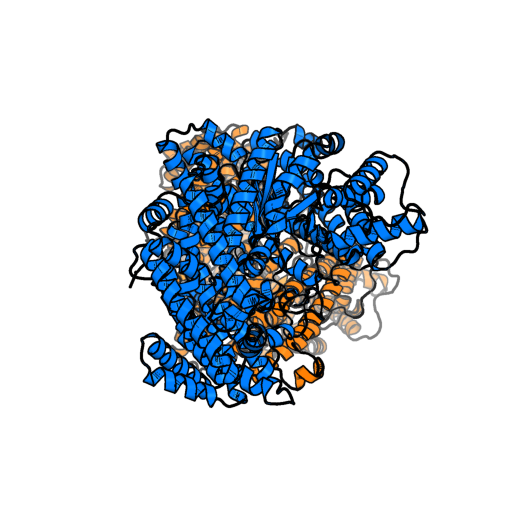 1 654 ? 6.777 56.312 9.602 1 96.31 654 ILE A N 1
ATOM 5152 C CA . ILE A 1 654 ? 5.426 56.219 9.062 1 96.31 654 ILE A CA 1
ATOM 5153 C C . ILE A 1 654 ? 4.723 55 9.664 1 96.31 654 ILE A C 1
ATOM 5155 O O . ILE A 1 654 ? 3.547 55.062 10.023 1 96.31 654 ILE A O 1
ATOM 5159 N N . MET A 1 655 ? 5.426 53.875 9.711 1 97 655 MET A N 1
ATOM 5160 C CA . MET A 1 655 ? 4.84 52.688 10.273 1 97 655 MET A CA 1
ATOM 5161 C C . MET A 1 655 ? 4.477 52.875 11.742 1 97 655 MET A C 1
ATOM 5163 O O . MET A 1 655 ? 3.477 52.344 12.219 1 97 655 MET A O 1
ATOM 5167 N N . ASP A 1 656 ? 5.301 53.594 12.484 1 96 656 ASP A N 1
ATOM 5168 C CA . ASP A 1 656 ? 4.98 53.938 13.867 1 96 656 ASP A CA 1
ATOM 5169 C C . ASP A 1 656 ? 3.658 54.688 13.953 1 96 656 ASP A C 1
ATOM 5171 O O . ASP A 1 656 ? 2.82 54.406 14.805 1 96 656 ASP A O 1
ATOM 5175 N N . ARG A 1 657 ? 3.516 55.625 13.094 1 95.81 657 ARG A N 1
ATOM 5176 C CA . ARG A 1 657 ? 2.307 56.438 13.062 1 95.81 657 ARG A CA 1
ATOM 5177 C C . ARG A 1 657 ? 1.089 55.594 12.695 1 95.81 657 ARG A C 1
ATOM 5179 O O . ARG A 1 657 ? 0.046 55.688 13.344 1 95.81 657 ARG A O 1
ATOM 5186 N N . LEU A 1 658 ? 1.269 54.844 11.641 1 97.06 658 LEU A N 1
ATOM 5187 C CA . LEU A 1 658 ? 0.187 53.969 11.219 1 97.06 658 LEU A CA 1
ATOM 5188 C C . LEU A 1 658 ? -0.223 53.031 12.359 1 97.06 658 LEU A C 1
ATOM 5190 O O . LEU A 1 658 ? -1.414 52.812 12.578 1 97.06 658 LEU A O 1
ATOM 5194 N N . SER A 1 659 ? 0.753 52.469 13.055 1 96 659 SER A N 1
ATOM 5195 C CA . SER A 1 659 ? 0.519 51.531 14.148 1 96 659 SER A CA 1
ATOM 5196 C C . SER A 1 659 ? -0.24 52.188 15.297 1 96 659 SER A C 1
ATOM 5198 O O . SER A 1 659 ? -1.153 51.594 15.867 1 96 659 SER A O 1
ATOM 5200 N N . ASP A 1 660 ? 0.107 53.375 15.609 1 95.62 660 ASP A N 1
ATOM 5201 C CA . ASP A 1 660 ? -0.544 54.094 16.703 1 95.62 660 ASP A CA 1
ATOM 5202 C C . ASP A 1 660 ? -2.014 54.344 16.375 1 95.62 660 ASP A C 1
ATOM 5204 O O . ASP A 1 660 ? -2.889 54.125 17.219 1 95.62 660 ASP A O 1
ATOM 5208 N N . ILE A 1 661 ? -2.234 54.844 15.219 1 96.44 661 ILE A N 1
ATOM 5209 C CA . ILE A 1 661 ? -3.588 55.188 14.797 1 96.44 661 ILE A CA 1
ATOM 5210 C C . ILE A 1 661 ? -4.453 53.906 14.758 1 96.44 661 ILE A C 1
ATOM 5212 O O . ILE A 1 661 ? -5.582 53.906 15.25 1 96.44 661 ILE A O 1
ATOM 5216 N N . SER A 1 662 ? -3.918 52.969 14.094 1 96.5 662 SER A N 1
ATOM 5217 C CA . SER A 1 662 ? -4.66 51.719 13.961 1 96.5 662 SER A CA 1
ATOM 5218 C C . SER A 1 662 ? -4.969 51.094 15.32 1 96.5 662 SER A C 1
ATOM 5220 O O . SER A 1 662 ? -6.07 50.594 15.547 1 96.5 662 SER A O 1
ATOM 5222 N N . CYS A 1 663 ? -3.996 51.031 16.219 1 95.25 663 CYS A N 1
ATOM 5223 C CA . CYS A 1 663 ? -4.164 50.469 17.547 1 95.25 663 CYS A CA 1
ATOM 5224 C C . CYS A 1 663 ? -5.215 51.219 18.344 1 95.25 663 CYS A C 1
ATOM 5226 O O . CYS A 1 663 ? -6.062 50.625 19 1 95.25 663 CYS A O 1
ATOM 5228 N N . GLU A 1 664 ? -5.133 52.469 18.297 1 95.44 664 GLU A N 1
ATOM 5229 C CA . GLU A 1 664 ? -6.09 53.312 19.016 1 95.44 664 GLU A CA 1
ATOM 5230 C C . GLU A 1 664 ? -7.516 53.031 18.547 1 95.44 664 GLU A C 1
ATOM 5232 O O . GLU A 1 664 ? -8.43 52.906 19.359 1 95.44 664 GLU A O 1
ATOM 5237 N N . MET A 1 665 ? -7.684 53 17.312 1 95.25 665 MET A N 1
ATOM 5238 C CA . MET A 1 665 ? -9.016 52.719 16.766 1 95.25 665 MET A CA 1
ATOM 5239 C C . MET A 1 665 ? -9.5 51.344 17.156 1 95.25 665 MET A C 1
ATOM 5241 O O . MET A 1 665 ? -10.648 51.156 17.562 1 95.25 665 MET A O 1
ATOM 5245 N N . TYR A 1 666 ? -8.656 50.438 16.938 1 94.75 666 TYR A N 1
ATOM 5246 C CA . TYR A 1 666 ? -9 49.062 17.281 1 94.75 666 TYR A CA 1
ATOM 5247 C C . TYR A 1 666 ? -9.445 48.938 18.734 1 94.75 666 TYR A C 1
ATOM 5249 O O . TYR A 1 666 ? -10.5 48.375 19.031 1 94.75 666 TYR A O 1
ATOM 5257 N N . ARG A 1 667 ? -8.688 49.5 19.672 1 93.19 667 ARG A N 1
ATOM 5258 C CA . ARG A 1 667 ? -8.984 49.438 21.094 1 93.19 667 ARG A CA 1
ATOM 5259 C C . ARG A 1 667 ? -10.227 50.25 21.438 1 93.19 667 ARG A C 1
ATOM 5261 O O . ARG A 1 667 ? -10.984 49.906 22.344 1 93.19 667 ARG A O 1
ATOM 5268 N N . ASP A 1 668 ? -10.406 51.281 20.75 1 94.25 668 ASP A N 1
ATOM 5269 C CA . ASP A 1 668 ? -11.594 52.125 20.953 1 94.25 668 ASP A CA 1
ATOM 5270 C C . ASP A 1 668 ? -12.867 51.312 20.734 1 94.25 668 ASP A C 1
ATOM 5272 O O . ASP A 1 668 ? -13.82 51.406 21.5 1 94.25 668 ASP A O 1
ATOM 5276 N N . TYR A 1 669 ? -12.867 50.531 19.672 1 93.31 669 TYR A N 1
ATOM 5277 C CA . TYR A 1 669 ? -14.039 49.688 19.375 1 93.31 669 TYR A CA 1
ATOM 5278 C C . TYR A 1 669 ? -14.125 48.5 20.328 1 93.31 669 TYR A C 1
ATOM 5280 O O . TYR A 1 669 ? -15.156 48.281 20.969 1 93.31 669 TYR A O 1
ATOM 5288 N N . VAL A 1 670 ? -13.07 47.75 20.469 1 91.12 670 VAL A N 1
ATOM 5289 C CA . VAL A 1 670 ? -13.094 46.438 21.109 1 91.12 670 VAL A CA 1
ATOM 5290 C C . VAL A 1 670 ? -13.148 46.594 22.625 1 91.12 670 VAL A C 1
ATOM 5292 O O . VAL A 1 670 ? -13.797 45.812 23.312 1 91.12 670 VAL A O 1
ATOM 5295 N N . ARG A 1 671 ? -12.484 47.656 23.188 1 87.88 671 ARG A N 1
ATOM 5296 C CA . ARG A 1 671 ? -12.367 47.75 24.641 1 87.88 671 ARG A CA 1
ATOM 5297 C C . ARG A 1 671 ? -13.242 48.875 25.188 1 87.88 671 ARG A C 1
ATOM 5299 O O . ARG A 1 671 ? -13.773 48.781 26.297 1 87.88 671 ARG A O 1
ATOM 5306 N N . GLU A 1 672 ? -13.367 49.938 24.469 1 90.06 672 GLU A N 1
ATOM 5307 C CA . GLU A 1 672 ? -13.961 51.156 25.047 1 90.06 672 GLU A CA 1
ATOM 5308 C C . GLU A 1 672 ? -15.445 51.25 24.719 1 90.06 672 GLU A C 1
ATOM 5310 O O . GLU A 1 672 ? -16.219 51.812 25.469 1 90.06 672 GLU A O 1
ATOM 5315 N N . GLN A 1 673 ? -15.789 50.75 23.594 1 91.75 673 GLN A N 1
ATOM 5316 C CA . GLN A 1 673 ? -17.188 50.812 23.188 1 91.75 673 GLN A CA 1
ATOM 5317 C C . GLN A 1 673 ? -18.047 49.844 23.969 1 91.75 673 GLN A C 1
ATOM 5319 O O . GLN A 1 673 ? -17.891 48.625 23.812 1 91.75 673 GLN A O 1
ATOM 5324 N N . PRO A 1 674 ? -18.984 50.25 24.766 1 91.69 674 PRO A N 1
ATOM 5325 C CA . PRO A 1 674 ? -19.781 49.375 25.609 1 91.69 674 PRO A CA 1
ATOM 5326 C C . PRO A 1 674 ? -20.688 48.438 24.812 1 91.69 674 PRO A C 1
ATOM 5328 O O . PRO A 1 674 ? -21.016 47.344 25.266 1 91.69 674 PRO A O 1
ATOM 5331 N N . ASP A 1 675 ? -21.031 48.875 23.672 1 93.69 675 ASP A N 1
ATOM 5332 C CA . ASP A 1 675 ? -21.984 48.094 22.875 1 93.69 675 ASP A CA 1
ATOM 5333 C C . ASP A 1 675 ? -21.281 47.031 22.047 1 93.69 675 ASP A C 1
ATOM 5335 O O . ASP A 1 675 ? -21.922 46.188 21.422 1 93.69 675 ASP A O 1
ATOM 5339 N N . PHE A 1 676 ? -20.062 47 22.094 1 93.94 676 PHE A N 1
ATOM 5340 C CA . PHE A 1 676 ? -19.328 46.156 21.188 1 93.94 676 PHE A CA 1
ATOM 5341 C C . PHE A 1 676 ? -19.531 44.688 21.562 1 93.94 676 PHE A C 1
ATOM 5343 O O . PHE A 1 676 ? -19.812 43.844 20.688 1 93.94 676 PHE A O 1
ATOM 5350 N N . VAL A 1 677 ? -19.344 44.312 22.812 1 91.38 677 VAL A N 1
ATOM 5351 C CA . VAL A 1 677 ? -19.422 42.938 23.25 1 91.38 677 VAL A CA 1
ATOM 5352 C C . VAL A 1 677 ? -20.828 42.375 23.016 1 91.38 677 VAL A C 1
ATOM 5354 O O . VAL A 1 677 ? -21 41.281 22.469 1 91.38 677 VAL A O 1
ATOM 5357 N N . PRO A 1 678 ? -21.875 43.125 23.391 1 93.06 678 PRO A N 1
ATOM 5358 C CA . PRO A 1 678 ? -23.219 42.656 23.062 1 93.06 678 PRO A CA 1
ATOM 5359 C C . PRO A 1 678 ? -23.422 42.469 21.562 1 93.06 678 PRO A C 1
ATOM 5361 O O . PRO A 1 678 ? -24.078 41.5 21.141 1 93.06 678 PRO A O 1
ATOM 5364 N N . TYR A 1 679 ? -22.906 43.375 20.828 1 95.19 679 TYR A N 1
ATOM 5365 C CA . TYR A 1 679 ? -23.016 43.25 19.375 1 95.19 679 TYR A CA 1
ATOM 5366 C C . TYR A 1 679 ? -22.312 42 18.875 1 95.19 679 TYR A C 1
ATOM 5368 O O . TYR A 1 679 ? -22.859 41.25 18.062 1 95.19 679 TYR A O 1
ATOM 5376 N N . PHE A 1 680 ? -21.078 41.75 19.328 1 93.5 680 PHE A N 1
ATOM 5377 C CA . PHE A 1 680 ? -20.297 40.594 18.953 1 93.5 680 PHE A CA 1
ATOM 5378 C C . PHE A 1 680 ? -21.047 39.312 19.281 1 93.5 680 PHE A C 1
ATOM 5380 O O . PHE A 1 680 ? -21.125 38.406 18.438 1 93.5 680 PHE A O 1
ATOM 5387 N N . ARG A 1 681 ? -21.578 39.219 20.406 1 91.44 681 ARG A N 1
ATOM 5388 C CA . ARG A 1 681 ? -22.281 38 20.844 1 91.44 681 ARG A CA 1
ATOM 5389 C C . ARG A 1 681 ? -23.547 37.75 20.016 1 91.44 681 ARG A C 1
ATOM 5391 O O . ARG A 1 681 ? -23.922 36.625 19.781 1 91.44 681 ARG A O 1
ATOM 5398 N N . ALA A 1 682 ? -24.094 38.844 19.641 1 94.12 682 ALA A N 1
ATOM 5399 C CA . ALA A 1 682 ? -25.344 38.719 18.906 1 94.12 682 ALA A CA 1
ATOM 5400 C C . ALA A 1 682 ? -25.078 38.469 17.422 1 94.12 682 ALA A C 1
ATOM 5402 O O . ALA A 1 682 ? -25.75 37.625 16.797 1 94.12 682 ALA A O 1
ATOM 5403 N N . ALA A 1 683 ? -24.109 39.125 16.906 1 95.44 683 ALA A N 1
ATOM 5404 C CA . ALA A 1 683 ? -23.891 39.125 15.461 1 95.44 683 ALA A CA 1
ATOM 5405 C C . ALA A 1 683 ? -23.125 37.875 15.016 1 95.44 683 ALA A C 1
ATOM 5407 O O . ALA A 1 683 ? -23.094 37.562 13.82 1 95.44 683 ALA A O 1
ATOM 5408 N N . THR A 1 684 ? -22.422 37.188 15.836 1 94.25 684 THR A N 1
ATOM 5409 C CA . THR A 1 684 ? -21.578 36.062 15.492 1 94.25 684 THR A CA 1
ATOM 5410 C C . THR A 1 684 ? -22.031 34.812 16.234 1 94.25 684 THR A C 1
ATOM 5412 O O . THR A 1 684 ? -22.734 34.906 17.234 1 94.25 684 THR A O 1
ATOM 5415 N N . PRO A 1 685 ? -21.656 33.625 15.758 1 92.56 685 PRO A N 1
ATOM 5416 C CA . PRO A 1 685 ? -22.016 32.406 16.469 1 92.56 685 PRO A CA 1
ATOM 5417 C C . PRO A 1 685 ? -21.016 32.031 17.562 1 92.56 685 PRO A C 1
ATOM 5419 O O . PRO A 1 685 ? -20.688 30.859 17.75 1 92.56 685 PRO A O 1
ATOM 5422 N N . GLU A 1 686 ? -20.453 32.969 18.25 1 87.44 686 GLU A N 1
ATOM 5423 C CA . GLU A 1 686 ? -19.438 32.75 19.266 1 87.44 686 GLU A CA 1
ATOM 5424 C C . GLU A 1 686 ? -19.938 31.812 20.344 1 87.44 686 GLU A C 1
ATOM 5426 O O . GLU A 1 686 ? -19.203 30.906 20.766 1 87.44 686 GLU A O 1
ATOM 5431 N N . GLN A 1 687 ? -21.125 31.906 20.797 1 82.06 687 GLN A N 1
ATOM 5432 C CA . GLN A 1 687 ? -21.672 31.078 21.875 1 82.06 687 GLN A CA 1
ATOM 5433 C C . GLN A 1 687 ? -21.906 29.656 21.391 1 82.06 687 GLN A C 1
ATOM 5435 O O . GLN A 1 687 ? -21.703 28.703 22.156 1 82.06 687 GLN A O 1
ATOM 5440 N N . GLU A 1 688 ? -22.297 29.625 20.188 1 83.94 688 GLU A N 1
ATOM 5441 C CA . GLU A 1 688 ? -22.578 28.312 19.609 1 83.94 688 GLU A CA 1
ATOM 5442 C C . GLU A 1 688 ? -21.281 27.578 19.297 1 83.94 688 GLU A C 1
ATOM 5444 O O . GLU A 1 688 ? -21.25 26.344 19.312 1 83.94 688 GLU A O 1
ATOM 5449 N N . LEU A 1 689 ? -20.234 28.281 18.984 1 80.44 689 LEU A N 1
ATOM 5450 C CA . LEU A 1 689 ? -18.922 27.672 18.734 1 80.44 689 LEU A CA 1
ATOM 5451 C C . LEU A 1 689 ? -18.438 26.906 19.953 1 80.44 689 LEU A C 1
ATOM 5453 O O . LEU A 1 689 ? -17.734 25.891 19.812 1 80.44 689 LEU A O 1
ATOM 5457 N N . GLY A 1 690 ? -18.75 27.344 21.125 1 72.44 690 GLY A N 1
ATOM 5458 C CA . GLY A 1 690 ? -18.344 26.688 22.359 1 72.44 690 GLY A CA 1
ATOM 5459 C C . GLY A 1 690 ? -19.016 25.328 22.562 1 72.44 690 GLY A C 1
ATOM 5460 O O . GLY A 1 690 ? -18.469 24.469 23.234 1 72.44 690 GLY A O 1
ATOM 5461 N N . LYS A 1 691 ? -20.109 25.156 21.812 1 70.69 691 LYS A N 1
ATOM 5462 C CA . LYS A 1 691 ? -20.844 23.922 21.953 1 70.69 691 LYS A CA 1
ATOM 5463 C C . LYS A 1 691 ? -20.328 22.859 21 1 70.69 691 LYS A C 1
ATOM 5465 O O . LYS A 1 691 ? -20.578 21.656 21.172 1 70.69 691 LYS A O 1
ATOM 5470 N N . LEU A 1 692 ? -19.5 23.297 20.109 1 71.75 692 LEU A N 1
ATOM 5471 C CA . LEU A 1 692 ? -18.984 22.375 19.109 1 71.75 692 LEU A CA 1
ATOM 5472 C C . LEU A 1 692 ? -17.812 21.578 19.641 1 71.75 692 LEU A C 1
ATOM 5474 O O . LEU A 1 692 ? -17 22.109 20.406 1 71.75 692 LEU A O 1
ATOM 5478 N N . PRO A 1 693 ? -17.891 20.25 19.344 1 70.62 693 PRO A N 1
ATOM 5479 C CA . PRO A 1 693 ? -16.766 19.422 19.766 1 70.62 693 PRO A CA 1
ATOM 5480 C C . PRO A 1 693 ? -15.523 19.609 18.891 1 70.62 693 PRO A C 1
ATOM 5482 O O . PRO A 1 693 ? -15.07 18.656 18.25 1 70.62 693 PRO A O 1
ATOM 5485 N N . LEU A 1 694 ? -15 20.703 18.859 1 64.69 694 LEU A N 1
ATOM 5486 C CA . LEU A 1 694 ? -13.953 21.078 17.906 1 64.69 694 LEU A CA 1
ATOM 5487 C C . LEU A 1 694 ? -12.586 20.594 18.391 1 64.69 694 LEU A C 1
ATOM 5489 O O . LEU A 1 694 ? -11.766 20.141 17.594 1 64.69 694 LEU A O 1
ATOM 5493 N N . GLY A 1 695 ? -12.109 20.875 19.578 1 63 695 GLY A N 1
ATOM 5494 C CA . GLY A 1 695 ? -10.797 20.547 20.094 1 63 695 GLY A CA 1
ATOM 5495 C C . GLY A 1 695 ? -10.805 20.203 21.578 1 63 695 GLY A C 1
ATOM 5496 O O . GLY A 1 695 ? -11.859 20.281 22.219 1 63 695 GLY A O 1
ATOM 5497 N N . SER A 1 696 ? -9.727 19.719 21.859 1 68.12 696 SER A N 1
ATOM 5498 C CA . SER A 1 696 ? -9.602 19.344 23.266 1 68.12 696 SER A CA 1
ATOM 5499 C C . SER A 1 696 ? -9.547 20.578 24.156 1 68.12 696 SER A C 1
ATOM 5501 O O . SER A 1 696 ? -9.789 20.5 25.375 1 68.12 696 SER A O 1
ATOM 5503 N N . ARG A 1 697 ? -9.211 21.672 23.469 1 71.31 697 ARG A N 1
ATOM 5504 C CA . ARG A 1 697 ? -9.031 22.906 24.234 1 71.31 697 ARG A CA 1
ATOM 5505 C C . ARG A 1 697 ? -10.367 23.594 24.484 1 71.31 697 ARG A C 1
ATOM 5507 O O . ARG A 1 697 ? -11.211 23.656 23.578 1 71.31 697 ARG A O 1
ATOM 5514 N N . PRO A 1 698 ? -10.562 24 25.625 1 66.88 698 PRO A N 1
ATOM 5515 C CA . PRO A 1 698 ? -11.734 24.844 25.859 1 66.88 698 PRO A CA 1
ATOM 5516 C C . PRO A 1 698 ? -11.695 26.141 25.078 1 66.88 698 PRO A C 1
ATOM 5518 O O . PRO A 1 698 ? -10.617 26.609 24.719 1 66.88 698 PRO A O 1
ATOM 5521 N N . ALA A 1 699 ? -12.812 26.672 24.703 1 64.19 699 ALA A N 1
ATOM 5522 C CA . ALA A 1 699 ? -12.922 27.906 23.922 1 64.19 699 ALA A CA 1
ATOM 5523 C C . ALA A 1 699 ? -12.383 29.094 24.688 1 64.19 699 ALA A C 1
ATOM 5525 O O . ALA A 1 699 ? -11.93 30.078 24.094 1 64.19 699 ALA A O 1
ATOM 5526 N N . LYS A 1 700 ? -12.422 29.125 26.047 1 64.38 700 LYS A N 1
ATOM 5527 C CA . LYS A 1 700 ? -11.93 30.188 26.906 1 64.38 700 LYS A CA 1
ATOM 5528 C C . LYS A 1 700 ? -10.781 29.703 27.781 1 64.38 700 LYS A C 1
ATOM 5530 O O . LYS A 1 700 ? -10.797 28.578 28.266 1 64.38 700 LYS A O 1
ATOM 5535 N N . ARG A 1 701 ? -9.781 30.641 27.766 1 54.03 701 ARG A N 1
ATOM 5536 C CA . ARG A 1 701 ? -8.688 30.312 2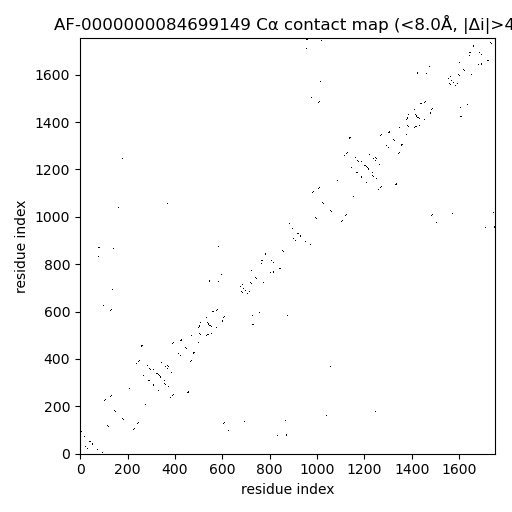8.672 1 54.03 701 ARG A CA 1
ATOM 5537 C C . ARG A 1 701 ? -9.172 30.25 30.125 1 54.03 701 ARG A C 1
ATOM 5539 O O . ARG A 1 701 ? -8.781 29.359 30.875 1 54.03 701 ARG A O 1
ATOM 5546 N N . ARG A 1 702 ? -10.078 31.25 30.609 1 61.31 702 ARG A N 1
ATOM 5547 C CA . ARG A 1 702 ? -10.742 31.344 31.906 1 61.31 702 ARG A CA 1
ATOM 5548 C C . ARG A 1 702 ? -12.258 31.484 31.75 1 61.31 702 ARG A C 1
ATOM 5550 O O . ARG A 1 702 ? -12.727 32.344 31.016 1 61.31 702 ARG A O 1
ATOM 5557 N N . PRO A 1 703 ? -13.195 30.75 32.219 1 56.03 703 PRO A N 1
ATOM 5558 C CA . PRO A 1 703 ? -14.648 30.703 32 1 56.03 703 PRO A CA 1
ATOM 5559 C C . PRO A 1 703 ? -15.32 32.031 32.281 1 56.03 703 PRO A C 1
ATOM 5561 O O . PRO A 1 703 ? -16.344 32.375 31.688 1 56.03 703 PRO A O 1
ATOM 5564 N N . THR A 1 704 ? -14.969 32.875 33.156 1 49.88 704 THR A N 1
ATOM 5565 C CA . THR A 1 704 ? -15.719 34.031 33.656 1 49.88 704 THR A CA 1
ATOM 5566 C C . THR A 1 704 ? -15.281 35.312 32.938 1 49.88 704 THR A C 1
ATOM 5568 O O . THR A 1 704 ? -15.859 36.375 33.156 1 49.88 704 THR A O 1
ATOM 5571 N N . GLY A 1 705 ? -14.453 35.344 31.969 1 54.28 705 GLY A N 1
ATOM 5572 C CA . GLY A 1 705 ? -13.898 36.594 31.531 1 54.28 705 GLY A CA 1
ATOM 5573 C C . GLY A 1 705 ? -14.523 37.125 30.25 1 54.28 705 GLY A C 1
ATOM 5574 O O . GLY A 1 705 ? -15.375 36.469 29.656 1 54.28 705 GLY A O 1
ATOM 5575 N N . GLY A 1 706 ? -14.484 38.469 29.969 1 59.72 706 GLY A N 1
ATOM 5576 C CA . GLY A 1 706 ? -14.938 39.156 28.766 1 59.72 706 GLY A CA 1
ATOM 5577 C C . GLY A 1 706 ? -14.133 38.781 27.531 1 59.72 706 GLY A C 1
ATOM 5578 O O . GLY A 1 706 ? -13.688 37.625 27.391 1 59.72 706 GLY A O 1
ATOM 5579 N N . VAL A 1 707 ? -14.016 39.531 26.469 1 66.06 707 VAL A N 1
ATOM 5580 C CA . VAL A 1 707 ? -13.32 39.344 25.203 1 66.06 707 VAL A CA 1
ATOM 5581 C C . VAL A 1 707 ? -11.852 39.031 25.469 1 66.06 707 VAL A C 1
ATOM 5583 O O . VAL A 1 707 ? -11.234 38.25 24.719 1 66.06 707 VAL A O 1
ATOM 5586 N N . GLU A 1 708 ? -11.469 39.531 26.547 1 63.34 708 GLU A N 1
ATOM 5587 C CA . GLU A 1 708 ? -10.047 39.375 26.859 1 63.34 708 GLU A CA 1
ATOM 5588 C C . GLU A 1 708 ? -9.719 37.938 27.188 1 63.34 708 GLU A C 1
ATOM 5590 O O . GLU A 1 708 ? -8.578 37.5 27 1 63.34 708 GLU A O 1
ATOM 5595 N N . THR A 1 709 ? -10.766 37.312 27.516 1 64.88 709 THR A N 1
ATOM 5596 C CA . THR A 1 709 ? -10.516 35.938 27.953 1 64.88 709 THR A CA 1
ATOM 5597 C C . THR A 1 709 ? -10.734 34.938 26.797 1 64.88 709 THR A C 1
ATOM 5599 O O . THR A 1 709 ? -10.406 33.75 26.922 1 64.88 709 THR A O 1
ATOM 5602 N N . LEU A 1 710 ? -11.242 35.469 25.766 1 73.44 710 LEU A N 1
ATOM 5603 C CA . LEU A 1 710 ? -11.461 34.625 24.609 1 73.44 710 LEU A CA 1
ATOM 5604 C C . LEU A 1 710 ? -10.141 34.312 23.906 1 73.44 710 LEU A C 1
ATOM 5606 O O . LEU A 1 710 ? -9.289 35.188 23.75 1 73.44 710 LEU A O 1
ATOM 5610 N N . ARG A 1 711 ? -9.969 33.125 23.562 1 70.38 711 ARG A N 1
ATOM 5611 C CA . ARG A 1 711 ? -8.797 32.719 22.797 1 70.38 711 ARG A CA 1
ATOM 5612 C C . ARG A 1 711 ? -8.82 33.344 21.391 1 70.38 711 ARG A C 1
ATOM 5614 O O . ARG A 1 711 ? -9.891 33.688 20.891 1 70.38 711 ARG A O 1
ATOM 5621 N N . ALA A 1 712 ? -7.742 33.5 20.828 1 71.69 712 ALA A N 1
ATOM 5622 C CA . ALA A 1 712 ? -7.586 34.156 19.531 1 71.69 712 ALA A CA 1
ATOM 5623 C C . ALA A 1 712 ? -8.312 33.406 18.422 1 71.69 712 ALA A C 1
ATOM 5625 O O . ALA A 1 712 ? -8.977 34 17.578 1 71.69 712 ALA A O 1
ATOM 5626 N N . ILE A 1 713 ? -8.281 32.156 18.5 1 73.88 713 ILE A N 1
ATOM 5627 C CA . ILE A 1 713 ? -8.781 31.359 17.375 1 73.88 713 ILE A CA 1
ATOM 5628 C C . ILE A 1 713 ? -10.305 31.453 17.312 1 73.88 713 ILE A C 1
ATOM 5630 O O . ILE A 1 713 ? -10.875 31.797 16.281 1 73.88 713 ILE A O 1
ATOM 5634 N N . PRO A 1 714 ? -11.039 31.328 18.453 1 77.31 714 PRO A N 1
ATOM 5635 C CA . PRO A 1 714 ? -12.5 31.484 18.422 1 77.31 714 PRO A CA 1
ATOM 5636 C C . PRO A 1 714 ? -12.93 32.906 18.062 1 77.31 714 PRO A C 1
ATOM 5638 O O . PRO A 1 714 ? -13.969 33.094 17.438 1 77.31 714 PRO A O 1
ATOM 5641 N N . TRP A 1 715 ? -12.062 33.875 18.516 1 83.25 715 TRP A N 1
ATOM 5642 C CA . TRP A 1 715 ? -12.328 35.281 18.219 1 83.25 715 TRP A CA 1
ATOM 5643 C C . TRP A 1 715 ? -12.32 35.531 16.719 1 83.25 715 TRP A C 1
ATOM 5645 O O . TRP A 1 715 ? -13.266 36.094 16.172 1 83.25 715 TRP A O 1
ATOM 5655 N N . ILE A 1 716 ? -11.344 35.094 16.094 1 83.44 716 ILE A N 1
ATOM 5656 C CA . ILE A 1 716 ? -11.203 35.312 14.656 1 83.44 716 ILE A CA 1
ATOM 5657 C C . ILE A 1 716 ? -12.211 34.438 13.914 1 83.44 716 ILE A C 1
ATOM 5659 O O . ILE A 1 716 ? -12.812 34.875 12.93 1 83.44 716 ILE A O 1
ATOM 5663 N N . PHE A 1 717 ? -12.414 33.281 14.414 1 83.94 717 PHE A N 1
ATOM 5664 C CA . PHE A 1 717 ? -13.305 32.312 13.766 1 83.94 717 PHE A CA 1
ATOM 5665 C C . PHE A 1 717 ? -14.742 32.844 13.766 1 83.94 717 PHE A C 1
ATOM 5667 O O . PHE A 1 717 ? -15.445 32.719 12.766 1 83.94 717 PHE A O 1
ATOM 5674 N N . ALA A 1 718 ? -15.148 33.375 14.812 1 88.94 718 ALA A N 1
ATOM 5675 C CA . ALA A 1 718 ? -16.516 33.875 14.938 1 88.94 718 ALA A CA 1
ATOM 5676 C C . ALA A 1 718 ? -16.781 35 13.914 1 88.94 718 ALA A C 1
ATOM 5678 O O . ALA A 1 718 ? -17.828 35 13.258 1 88.94 718 ALA A O 1
ATOM 5679 N N . TRP A 1 719 ? -15.812 35.844 13.781 1 91.62 719 TRP A N 1
ATOM 5680 C CA . TRP A 1 719 ? -15.977 36.969 12.859 1 91.62 719 TRP A CA 1
ATOM 5681 C C . TRP A 1 719 ? -15.883 36.5 11.414 1 91.62 719 TRP A C 1
ATOM 5683 O O . TRP A 1 719 ? -16.469 37.125 10.516 1 91.62 719 TRP A O 1
ATOM 5693 N N . SER A 1 720 ? -15.148 35.469 11.203 1 90.19 720 SER A N 1
ATOM 5694 C CA . SER A 1 720 ? -15.055 34.906 9.852 1 90.19 720 SER A CA 1
ATOM 5695 C C . SER A 1 720 ? -16.375 34.281 9.406 1 90.19 720 SER A C 1
ATOM 5697 O O . SER A 1 720 ? -16.703 34.281 8.219 1 90.19 720 SER A O 1
ATOM 5699 N N . GLN A 1 721 ? -17.109 33.844 10.328 1 92.38 721 GLN A N 1
ATOM 5700 C CA . GLN A 1 721 ? -18.391 33.188 10.031 1 92.38 721 GLN A CA 1
ATOM 5701 C C . GLN A 1 721 ? -19.406 34.188 9.492 1 92.38 721 GLN A C 1
ATOM 5703 O O . GLN A 1 721 ? -20.172 33.875 8.586 1 92.38 721 GLN A O 1
ATOM 5708 N N . ASN A 1 722 ? -19.406 35.344 10.055 1 94.5 722 ASN A N 1
ATOM 5709 C CA . ASN A 1 722 ? -20.406 36.312 9.609 1 94.5 722 ASN A CA 1
ATOM 5710 C C . ASN A 1 722 ? -19.875 37.188 8.469 1 94.5 722 ASN A C 1
ATOM 5712 O O . ASN A 1 722 ? -20.5 38.188 8.117 1 94.5 722 ASN A O 1
ATOM 5716 N N . ARG A 1 723 ? -18.625 37 7.984 1 94.44 723 ARG A N 1
ATOM 5717 C CA . ARG A 1 723 ? -18.031 37.562 6.773 1 94.44 723 ARG A CA 1
ATOM 5718 C C . ARG A 1 723 ? -17.594 39 6.98 1 94.44 723 ARG A C 1
ATOM 5720 O O . ARG A 1 723 ? -17.297 39.719 6.02 1 94.44 723 ARG A O 1
ATOM 5727 N N . LEU A 1 724 ? -17.625 39.469 8.203 1 95 724 LEU A N 1
ATOM 5728 C CA . LEU A 1 724 ? -17.094 40.781 8.492 1 95 724 LEU A CA 1
ATOM 5729 C C . LEU A 1 724 ? -15.594 40.719 8.742 1 95 724 LEU A C 1
ATOM 5731 O O . LEU A 1 724 ? -14.883 41.688 8.477 1 95 724 LEU A O 1
ATOM 5735 N N . MET A 1 725 ? -15.062 39.719 9.32 1 92.69 725 MET A N 1
ATOM 5736 C CA . MET A 1 725 ? -13.648 39.438 9.57 1 92.69 725 MET A CA 1
ATOM 5737 C C . MET A 1 725 ? -12.992 40.625 10.266 1 92.69 725 MET A C 1
ATOM 5739 O O . MET A 1 725 ? -11.898 41.062 9.898 1 92.69 725 MET A O 1
ATOM 5743 N N . LEU A 1 726 ? -13.609 41.125 11.18 1 92.62 726 LEU A N 1
ATOM 5744 C CA . LEU A 1 726 ? -13.336 42.406 11.828 1 92.62 726 LEU A CA 1
ATOM 5745 C C . LEU A 1 726 ? -11.906 42.438 12.359 1 92.62 726 LEU A C 1
ATOM 5747 O O . LEU A 1 726 ? -11.172 43.406 12.086 1 92.62 726 LEU A O 1
ATOM 5751 N N . PRO A 1 727 ? -11.445 41.438 13.047 1 89.62 727 PRO A N 1
ATOM 5752 C CA . PRO A 1 727 ? -10.117 41.531 13.648 1 89.62 727 PRO A CA 1
ATOM 5753 C C . PRO A 1 727 ? -9 41.594 12.609 1 89.62 727 PRO A C 1
ATOM 5755 O O . PRO A 1 727 ? -7.887 42.031 12.914 1 89.62 727 PRO A O 1
ATOM 5758 N N . ALA A 1 728 ? -9.281 41.281 11.43 1 89.44 728 ALA A N 1
ATOM 5759 C CA . ALA A 1 728 ? -8.242 41.156 10.406 1 89.44 728 ALA A CA 1
ATOM 5760 C C . ALA A 1 728 ? -7.988 42.469 9.695 1 89.44 728 ALA A C 1
ATOM 5762 O O . ALA A 1 728 ? -7.012 42.594 8.961 1 89.44 728 ALA A O 1
ATOM 5763 N N . TRP A 1 729 ? -8.82 43.469 9.945 1 93.25 729 TRP A N 1
ATOM 5764 C CA . TRP A 1 729 ? -8.609 44.688 9.164 1 93.25 729 TRP A CA 1
ATOM 5765 C C . TRP A 1 729 ? -8.867 45.938 10.008 1 93.25 729 TRP A C 1
ATOM 5767 O O . TRP A 1 729 ? -8.438 47.031 9.648 1 93.25 729 TRP A O 1
ATOM 5777 N N . LEU A 1 730 ? -9.562 45.812 11.109 1 94.81 730 LEU A N 1
ATOM 5778 C CA . LEU A 1 730 ? -10.023 46.969 11.844 1 94.81 730 LEU A CA 1
ATOM 5779 C C . LEU A 1 730 ? -8.852 47.875 12.219 1 94.81 730 LEU A C 1
ATOM 5781 O O . LEU A 1 730 ? -7.879 47.406 12.828 1 94.81 730 LEU A O 1
ATOM 5785 N N . GLY A 1 731 ? -8.898 49.062 11.82 1 94.94 731 GLY A N 1
ATOM 5786 C CA . GLY A 1 731 ? -7.898 50.094 12.148 1 94.94 731 GLY A CA 1
ATOM 5787 C C . GLY A 1 731 ? -6.867 50.281 11.055 1 94.94 731 GLY A C 1
ATOM 5788 O O . GLY A 1 731 ? -6.258 51.344 10.945 1 94.94 731 GLY A O 1
ATOM 5789 N N . ALA A 1 732 ? -6.602 49.281 10.242 1 95.19 732 ALA A N 1
ATOM 5790 C CA . ALA A 1 732 ? -5.535 49.312 9.242 1 95.19 732 ALA A CA 1
ATOM 5791 C C . ALA A 1 732 ? -5.863 50.281 8.117 1 95.19 732 ALA A C 1
ATOM 5793 O O . ALA A 1 732 ? -5.047 51.156 7.773 1 95.19 732 ALA A O 1
ATOM 5794 N N . GLY A 1 733 ? -7.02 50.156 7.547 1 94.44 733 GLY A N 1
ATOM 5795 C CA . GLY A 1 733 ? -7.418 51.062 6.469 1 94.44 733 GLY A CA 1
ATOM 5796 C C . GLY A 1 733 ? -7.547 52.5 6.906 1 94.44 733 GLY A C 1
ATOM 5797 O O . GLY A 1 733 ? -7.207 53.406 6.156 1 94.44 733 GLY A O 1
ATOM 5798 N N . ALA A 1 734 ? -8.062 52.688 8.078 1 95.06 734 ALA A N 1
ATOM 5799 C CA . ALA A 1 734 ? -8.203 54.031 8.625 1 95.06 734 ALA A CA 1
ATOM 5800 C C . ALA A 1 734 ? -6.844 54.688 8.836 1 95.06 734 ALA A C 1
ATOM 5802 O O . ALA A 1 734 ? -6.688 55.875 8.617 1 95.06 734 ALA A O 1
ATOM 5803 N N . ALA A 1 735 ? -5.918 53.875 9.297 1 97.06 735 ALA A N 1
ATOM 5804 C CA . ALA A 1 735 ? -4.562 54.375 9.484 1 97.06 735 ALA A CA 1
ATOM 5805 C C . ALA A 1 735 ? -3.938 54.781 8.156 1 97.06 735 ALA A C 1
ATOM 5807 O O . ALA A 1 735 ? -3.275 55.812 8.062 1 97.06 735 ALA A O 1
ATOM 5808 N N . LEU A 1 736 ? -4.125 54.031 7.16 1 96.56 736 LEU A N 1
ATOM 5809 C CA . LEU A 1 736 ? -3.602 54.344 5.832 1 96.56 736 LEU A CA 1
ATOM 5810 C C . LEU A 1 736 ? -4.234 55.625 5.27 1 96.56 736 LEU A C 1
ATOM 5812 O O . LEU A 1 736 ? -3.543 56.438 4.691 1 96.56 736 LEU A O 1
ATOM 5816 N N . LYS A 1 737 ? -5.543 55.75 5.441 1 95.94 737 LYS A N 1
ATOM 5817 C CA . LYS A 1 737 ? -6.25 56.938 4.969 1 95.94 737 LYS A CA 1
ATOM 5818 C C . LYS A 1 737 ? -5.734 58.188 5.664 1 95.94 737 LYS A C 1
ATOM 5820 O O . LYS A 1 737 ? -5.52 59.219 5.016 1 95.94 737 LYS A O 1
ATOM 5825 N N . THR A 1 738 ? -5.559 58.062 6.934 1 95.88 738 THR A N 1
ATOM 5826 C CA . THR A 1 738 ? -5.055 59.188 7.707 1 95.88 738 THR A CA 1
ATOM 5827 C C . THR A 1 738 ? -3.67 59.594 7.223 1 95.88 738 THR A C 1
ATOM 5829 O O . THR A 1 738 ? -3.379 60.781 7.094 1 95.88 738 THR A O 1
ATOM 5832 N N . ALA A 1 739 ? -2.82 58.656 6.992 1 95.75 739 ALA A N 1
ATOM 5833 C CA . ALA A 1 739 ? -1.476 58.938 6.496 1 95.75 739 ALA A CA 1
ATOM 5834 C C . ALA A 1 739 ? -1.527 59.594 5.133 1 95.75 739 ALA A C 1
ATOM 5836 O O . ALA A 1 739 ? -0.721 60.5 4.84 1 95.75 739 ALA A O 1
ATOM 5837 N N . VAL A 1 740 ? -2.445 59.219 4.316 1 94.94 740 VAL A N 1
ATOM 5838 C CA . VAL A 1 740 ? -2.615 59.812 3.004 1 94.94 740 VAL A CA 1
ATOM 5839 C C . VAL A 1 740 ? -3.086 61.25 3.166 1 94.94 740 VAL A C 1
ATOM 5841 O O . VAL A 1 740 ? -2.594 62.156 2.482 1 94.94 740 VAL A O 1
ATOM 5844 N N . ASP A 1 741 ? -4.027 61.469 4.059 1 94.75 741 ASP A N 1
ATOM 5845 C CA . ASP A 1 741 ? -4.574 62.812 4.309 1 94.75 741 ASP A CA 1
ATOM 5846 C C . ASP A 1 741 ? -3.508 63.75 4.875 1 94.75 741 ASP A C 1
ATOM 5848 O O . ASP A 1 741 ? -3.564 64.938 4.668 1 94.75 741 ASP A O 1
ATOM 5852 N N . GLU A 1 742 ? -2.559 63.125 5.52 1 95.19 742 GLU A N 1
ATOM 5853 C CA . GLU A 1 742 ? -1.467 63.906 6.105 1 95.19 742 GLU A CA 1
ATOM 5854 C C . GLU A 1 742 ? -0.369 64.188 5.078 1 95.19 742 GLU A C 1
ATOM 5856 O O . GLU A 1 742 ? 0.658 64.75 5.402 1 95.19 742 GLU A O 1
ATOM 5861 N N . GLY A 1 743 ? -0.447 63.719 3.854 1 93.31 743 GLY A N 1
ATOM 5862 C CA . GLY A 1 743 ? 0.455 64.062 2.76 1 93.31 743 GLY A CA 1
ATOM 5863 C C . GLY A 1 743 ? 1.503 62.969 2.514 1 93.31 743 GLY A C 1
ATOM 5864 O O . GLY A 1 743 ? 2.479 63.219 1.796 1 93.31 743 GLY A O 1
ATOM 5865 N N . ASN A 1 744 ? 1.328 61.781 3.037 1 94.88 744 ASN A N 1
ATOM 5866 C CA . ASN A 1 744 ? 2.357 60.75 2.938 1 94.88 744 ASN A CA 1
ATOM 5867 C C . ASN A 1 744 ? 2.021 59.719 1.858 1 94.88 744 ASN A C 1
ATOM 5869 O O . ASN A 1 744 ? 2.525 58.594 1.887 1 94.88 744 ASN A O 1
ATOM 5873 N N . ARG A 1 745 ? 1.175 59.969 0.915 1 94.19 745 ARG A N 1
ATOM 5874 C CA . ARG A 1 745 ? 0.747 59.062 -0.125 1 94.19 745 ARG A CA 1
ATOM 5875 C C . ARG A 1 745 ? 1.934 58.562 -0.956 1 94.19 745 ARG A C 1
ATOM 5877 O O . ARG A 1 745 ? 2.074 57.375 -1.22 1 94.19 745 ARG A O 1
ATOM 5884 N N . ALA A 1 746 ? 2.766 59.5 -1.336 1 94.06 746 ALA A N 1
ATOM 5885 C CA . ALA A 1 746 ? 3.92 59.188 -2.168 1 94.06 746 ALA A CA 1
ATOM 5886 C C . ALA A 1 746 ? 4.863 58.219 -1.438 1 94.06 746 ALA A C 1
ATOM 5888 O O . ALA A 1 746 ? 5.41 57.312 -2.043 1 94.06 746 ALA A O 1
ATOM 5889 N N . MET A 1 747 ? 5.004 58.438 -0.217 1 95.12 747 MET A N 1
ATOM 5890 C CA . MET A 1 747 ? 5.883 57.594 0.581 1 95.12 747 MET A CA 1
ATOM 5891 C C . MET A 1 747 ? 5.301 56.188 0.729 1 95.12 747 MET A C 1
ATOM 5893 O O . MET A 1 747 ? 6.031 55.188 0.671 1 95.12 747 MET A O 1
ATOM 5897 N N . LEU A 1 748 ? 4.047 56.125 0.911 1 96.38 748 LEU A N 1
ATOM 5898 C CA . LEU A 1 748 ? 3.381 54.844 1.033 1 96.38 748 LEU A CA 1
ATOM 5899 C C . LEU A 1 748 ? 3.52 54.031 -0.253 1 96.38 748 LEU A C 1
ATOM 5901 O O . LEU A 1 748 ? 3.68 52.812 -0.209 1 96.38 748 LEU A O 1
ATOM 5905 N N . GLU A 1 749 ? 3.486 54.688 -1.321 1 94.62 749 GLU A N 1
ATOM 5906 C CA . GLU A 1 749 ? 3.654 54 -2.609 1 94.62 749 GLU A CA 1
ATOM 5907 C C . GLU A 1 749 ? 5.074 53.469 -2.773 1 94.62 749 GLU A C 1
ATOM 5909 O O . GLU A 1 749 ? 5.273 52.375 -3.287 1 94.62 749 GLU A O 1
ATOM 5914 N N . VAL A 1 750 ? 5.996 54.25 -2.355 1 94.88 750 VAL A N 1
ATOM 5915 C CA . VAL A 1 750 ? 7.391 53.844 -2.41 1 94.88 750 VAL A CA 1
ATOM 5916 C C . VAL A 1 750 ? 7.59 52.625 -1.514 1 94.88 750 VAL A C 1
ATOM 5918 O O . VAL A 1 750 ? 8.266 51.656 -1.897 1 94.88 750 VAL A O 1
ATOM 5921 N N . MET A 1 751 ? 7.008 52.625 -0.346 1 96 751 MET A N 1
ATOM 5922 C CA . MET A 1 751 ? 7.105 51.531 0.584 1 96 751 MET A CA 1
ATOM 5923 C C . MET A 1 751 ? 6.496 50.25 -0.022 1 96 751 MET A C 1
ATOM 5925 O O . MET A 1 751 ? 7.051 49.156 0.125 1 96 751 MET A O 1
ATOM 5929 N N . TYR A 1 752 ? 5.426 50.406 -0.708 1 94 752 TYR A N 1
ATOM 5930 C CA . TYR A 1 752 ? 4.723 49.281 -1.312 1 94 752 TYR A CA 1
ATOM 5931 C C . TYR A 1 752 ? 5.582 48.594 -2.375 1 94 752 TYR A C 1
ATOM 5933 O O . TYR A 1 752 ? 5.625 47.375 -2.459 1 94 752 TYR A O 1
ATOM 5941 N N . TYR A 1 753 ? 6.336 49.281 -3.094 1 92.56 753 TYR A N 1
ATOM 5942 C CA . TYR A 1 753 ? 7.082 48.719 -4.211 1 92.56 753 TYR A CA 1
ATOM 5943 C C . TYR A 1 753 ? 8.469 48.281 -3.77 1 92.56 753 TYR A C 1
ATOM 5945 O O . TYR A 1 753 ? 9.023 47.344 -4.324 1 92.56 753 TYR A O 1
ATOM 5953 N N . GLN A 1 754 ? 8.938 48.906 -2.736 1 93.12 754 GLN A N 1
ATOM 5954 C CA . GLN A 1 754 ? 10.352 48.688 -2.455 1 93.12 754 GLN A CA 1
ATOM 5955 C C . GLN A 1 754 ? 10.539 47.906 -1.158 1 93.12 754 GLN A C 1
ATOM 5957 O O . GLN A 1 754 ? 11.617 47.375 -0.895 1 93.12 754 GLN A O 1
ATOM 5962 N N . TRP A 1 755 ? 9.539 47.844 -0.354 1 94.62 755 TRP A N 1
ATOM 5963 C CA . TRP A 1 755 ? 9.688 47.188 0.947 1 94.62 755 TRP A CA 1
ATOM 5964 C C . TRP A 1 755 ? 8.789 45.969 1.047 1 94.62 755 TRP A C 1
ATOM 5966 O O . TRP A 1 755 ? 7.586 46.094 1.292 1 94.62 755 TRP A O 1
ATOM 5976 N N . PRO A 1 756 ? 9.406 44.781 0.978 1 92.44 756 PRO A N 1
ATOM 5977 C CA . PRO A 1 756 ? 8.641 43.531 0.973 1 92.44 756 PRO A CA 1
ATOM 5978 C C . PRO A 1 756 ? 7.715 43.406 2.182 1 92.44 756 PRO A C 1
ATOM 5980 O O . PRO A 1 756 ? 6.617 42.844 2.07 1 92.44 756 PRO A O 1
ATOM 5983 N N . PHE A 1 757 ? 8.133 43.906 3.344 1 93.88 757 PHE A N 1
ATOM 5984 C CA . PHE A 1 757 ? 7.293 43.844 4.531 1 93.88 757 PHE A CA 1
ATOM 5985 C C . PHE A 1 757 ? 5.969 44.531 4.289 1 93.88 757 PHE A C 1
ATOM 5987 O O . PHE A 1 757 ? 4.898 43.969 4.535 1 93.88 757 PHE A O 1
ATOM 5994 N N . PHE A 1 758 ? 6.043 45.75 3.807 1 95.19 758 PHE A N 1
ATOM 5995 C CA . PHE A 1 758 ? 4.855 46.562 3.594 1 95.19 758 PHE A CA 1
ATOM 5996 C C . PHE A 1 758 ? 4.004 46 2.461 1 95.19 758 PHE A C 1
ATOM 5998 O O . PHE A 1 758 ? 2.777 45.938 2.566 1 95.19 758 PHE A O 1
ATOM 6005 N N . ARG A 1 759 ? 4.633 45.594 1.436 1 92 759 ARG A N 1
ATOM 6006 C CA . ARG A 1 759 ? 3.926 45 0.308 1 92 759 ARG A CA 1
ATOM 6007 C C . ARG A 1 759 ? 3.125 43.781 0.75 1 92 759 ARG A C 1
ATOM 6009 O O . ARG A 1 759 ? 1.972 43.594 0.348 1 92 759 ARG A O 1
ATOM 6016 N N . THR A 1 760 ? 3.764 42.969 1.518 1 90.56 760 THR A N 1
ATOM 6017 C CA . THR A 1 760 ? 3.104 41.75 2.008 1 90.56 760 THR A CA 1
ATOM 6018 C C . THR A 1 760 ? 1.923 42.125 2.906 1 90.56 760 THR A C 1
ATOM 6020 O O . THR A 1 760 ? 0.875 41.469 2.852 1 90.56 760 THR A O 1
ATOM 6023 N N . ARG A 1 761 ? 2.045 43.062 3.73 1 91.56 761 ARG A N 1
ATOM 6024 C CA . ARG A 1 761 ? 0.971 43.5 4.625 1 91.56 761 ARG A CA 1
ATOM 6025 C C . ARG A 1 761 ? -0.24 43.969 3.836 1 91.56 761 ARG A C 1
ATOM 6027 O O . ARG A 1 761 ? -1.379 43.625 4.168 1 91.56 761 ARG A O 1
ATOM 6034 N N . ILE A 1 762 ? 0.038 44.75 2.867 1 91.75 762 ILE A N 1
ATOM 6035 C CA . ILE A 1 762 ? -1.036 45.281 2.02 1 91.75 762 ILE A CA 1
ATOM 6036 C C . ILE A 1 762 ? -1.692 44.094 1.273 1 91.75 762 ILE A C 1
ATOM 6038 O O . ILE A 1 762 ? -2.918 44.062 1.146 1 91.75 762 ILE A O 1
ATOM 6042 N N . GLY A 1 763 ? -0.851 43.281 0.775 1 87.69 763 GLY A N 1
ATOM 6043 C CA . GLY A 1 763 ? -1.379 42.094 0.099 1 87.69 763 GLY A CA 1
ATOM 6044 C C . GLY A 1 763 ? -2.277 41.25 0.983 1 87.69 763 GLY A C 1
ATOM 6045 O O . GLY A 1 763 ? -3.297 40.75 0.525 1 87.69 763 GLY A O 1
ATOM 6046 N N . MET A 1 764 ? -1.942 41.094 2.195 1 87.38 764 MET A N 1
ATOM 6047 C CA . MET A 1 764 ? -2.74 40.312 3.145 1 87.38 764 MET A CA 1
ATOM 6048 C C . MET A 1 764 ? -4.078 41 3.414 1 87.38 764 MET A C 1
ATOM 6050 O O . MET A 1 764 ? -5.105 40.344 3.533 1 87.38 764 MET A O 1
ATOM 6054 N N . LEU A 1 765 ? -4.035 42.281 3.525 1 90.38 765 LEU A N 1
ATOM 6055 C CA . LEU A 1 765 ? -5.273 43.031 3.707 1 90.38 765 LEU A CA 1
ATOM 6056 C C . LEU A 1 765 ? -6.195 42.875 2.508 1 90.38 765 LEU A C 1
ATOM 6058 O O . LEU A 1 765 ? -7.406 42.688 2.668 1 90.38 765 LEU A O 1
ATOM 6062 N N . GLU A 1 766 ? -5.602 42.875 1.342 1 89.5 766 GLU A N 1
ATOM 6063 C CA . GLU A 1 766 ? -6.391 42.688 0.128 1 89.5 766 GLU A CA 1
ATOM 6064 C C . GLU A 1 766 ? -7.059 41.312 0.12 1 89.5 766 GLU A C 1
ATOM 6066 O O . GLU A 1 766 ? -8.211 41.188 -0.307 1 89.5 766 GLU A O 1
ATOM 6071 N N . MET A 1 767 ? -6.34 40.406 0.55 1 86.31 767 MET A N 1
ATOM 6072 C CA . MET A 1 767 ? -6.883 39.062 0.596 1 86.31 767 MET A CA 1
ATOM 6073 C C . MET A 1 767 ? -8.07 38.969 1.55 1 86.31 767 MET A C 1
ATOM 6075 O O . MET A 1 767 ? -9.055 38.281 1.265 1 86.31 767 MET A O 1
ATOM 6079 N N . VAL A 1 768 ? -7.941 39.562 2.691 1 88.75 768 VAL A N 1
ATOM 6080 C CA . VAL A 1 768 ? -9.016 39.594 3.678 1 88.75 768 VAL A CA 1
ATOM 6081 C C . VAL A 1 768 ? -10.234 40.312 3.092 1 88.75 768 VAL A C 1
ATOM 6083 O O . VAL A 1 768 ? -11.367 39.844 3.225 1 88.75 768 VAL A O 1
ATOM 6086 N N . PHE A 1 769 ? -9.969 41.406 2.406 1 91.88 769 PHE A N 1
ATOM 6087 C CA . PHE A 1 769 ? -11.055 42.219 1.846 1 91.88 769 PHE A CA 1
ATOM 6088 C C . PHE A 1 769 ? -11.742 41.469 0.707 1 91.88 769 PHE A C 1
ATOM 6090 O O . PHE A 1 769 ? -12.906 41.75 0.41 1 91.88 769 PHE A O 1
ATOM 6097 N N . ALA A 1 770 ? -11.016 40.562 0.105 1 88.56 770 ALA A N 1
ATOM 6098 C CA . ALA A 1 770 ? -11.617 39.75 -0.949 1 88.56 770 ALA A CA 1
ATOM 6099 C C . ALA A 1 770 ? -12.578 38.719 -0.364 1 88.56 770 ALA A C 1
ATOM 6101 O O . ALA A 1 770 ? -13.484 38.25 -1.054 1 88.56 770 ALA A O 1
ATOM 6102 N N . LYS A 1 771 ? -12.477 38.438 0.86 1 89.81 771 LYS A N 1
ATOM 6103 C CA . LYS A 1 771 ? -13.281 37.375 1.483 1 89.81 771 LYS A CA 1
ATOM 6104 C C . LYS A 1 771 ? -14.453 37.969 2.258 1 89.81 771 LYS A C 1
ATOM 6106 O O . LYS A 1 771 ? -15.406 37.25 2.592 1 89.81 771 LYS A O 1
ATOM 6111 N N . VAL A 1 772 ? -14.414 39.25 2.547 1 92.56 772 VAL A N 1
ATOM 6112 C CA . VAL A 1 772 ? -15.484 39.875 3.289 1 92.56 772 VAL A CA 1
ATOM 6113 C C . VAL A 1 772 ? -16.703 40.062 2.381 1 92.56 772 VAL A C 1
ATOM 6115 O O . VAL A 1 772 ? -16.562 40.094 1.155 1 92.56 772 VAL A O 1
ATOM 6118 N N . ASP A 1 773 ? -17.875 40.125 2.98 1 93.56 773 ASP A N 1
ATOM 6119 C CA . ASP A 1 773 ? -19.125 40.375 2.26 1 93.56 773 ASP A CA 1
ATOM 6120 C C . ASP A 1 773 ? -20.047 41.281 3.041 1 93.56 773 ASP A C 1
ATOM 6122 O O . ASP A 1 773 ? -20.688 40.875 4.02 1 93.56 773 ASP A O 1
ATOM 6126 N N . LEU A 1 774 ? -20.234 42.438 2.553 1 93.88 774 LEU A N 1
ATOM 6127 C CA . LEU A 1 774 ? -20.953 43.5 3.262 1 93.88 774 LEU A CA 1
ATOM 6128 C C . LEU A 1 774 ? -22.438 43.156 3.395 1 93.88 774 LEU A C 1
ATOM 6130 O O . LEU A 1 774 ? -23.031 43.375 4.453 1 93.88 774 LEU A O 1
ATOM 6134 N N . TRP A 1 775 ? -23.031 42.688 2.352 1 93.5 775 TRP A N 1
ATOM 6135 C CA . TRP A 1 775 ? -24.469 42.438 2.414 1 93.5 775 TRP A CA 1
ATOM 6136 C C . TRP A 1 775 ? -24.781 41.281 3.359 1 93.5 775 TRP A C 1
ATOM 6138 O O . TRP A 1 775 ? -25.797 41.281 4.051 1 93.5 775 TRP A O 1
ATOM 6148 N N . LEU A 1 776 ? -23.953 40.312 3.408 1 95.19 776 LEU A N 1
ATOM 6149 C CA . LEU A 1 776 ? -24.156 39.219 4.336 1 95.19 776 LEU A CA 1
ATOM 6150 C C . LEU A 1 776 ? -24.016 39.656 5.781 1 95.19 776 LEU A C 1
ATOM 6152 O O . LEU A 1 776 ? -24.797 39.281 6.645 1 95.19 776 LEU A O 1
ATOM 6156 N N . ALA A 1 777 ? -22.938 40.469 6.012 1 96.25 777 ALA A N 1
ATOM 6157 C CA . ALA A 1 777 ? -22.766 41.031 7.355 1 96.25 777 ALA A CA 1
ATOM 6158 C C . ALA A 1 777 ? -24 41.812 7.789 1 96.25 777 ALA A C 1
ATOM 6160 O O . ALA A 1 777 ? -24.422 41.75 8.945 1 96.25 777 ALA A O 1
ATOM 6161 N N . GLU A 1 778 ? -24.531 42.531 6.883 1 96.12 778 GLU A N 1
ATOM 6162 C CA . GLU A 1 778 ? -25.75 43.281 7.16 1 96.12 778 GLU A CA 1
ATOM 6163 C C . GLU A 1 778 ? -26.922 42.344 7.449 1 96.12 778 GLU A C 1
ATOM 6165 O O . GLU A 1 778 ? -27.734 42.625 8.336 1 96.12 778 GLU A O 1
ATOM 6170 N N . TYR A 1 779 ? -27 41.344 6.68 1 95.75 779 TYR A N 1
ATOM 6171 C CA . TYR A 1 779 ? -28.078 40.375 6.879 1 95.75 779 TYR A CA 1
ATOM 6172 C C . TYR A 1 779 ? -28 39.75 8.266 1 95.75 779 TYR A C 1
ATOM 6174 O O . TYR A 1 779 ? -29.016 39.562 8.922 1 95.75 779 TYR A O 1
ATOM 6182 N N . TYR A 1 780 ? -26.828 39.375 8.742 1 97.5 780 TYR A N 1
ATOM 6183 C CA . TYR A 1 780 ? -26.656 38.875 10.094 1 97.5 780 TYR A CA 1
ATOM 6184 C C . TYR A 1 780 ? -27.172 39.875 11.125 1 97.5 780 TYR A C 1
ATOM 6186 O O . TYR A 1 780 ? -27.812 39.469 12.109 1 97.5 780 TYR A O 1
ATOM 6194 N N . ASP A 1 781 ? -26.891 41.125 10.898 1 96.38 781 ASP A N 1
ATOM 6195 C CA . ASP A 1 781 ? -27.375 42.188 11.805 1 96.38 781 ASP A CA 1
ATOM 6196 C C . ASP A 1 781 ? -28.891 42.219 11.844 1 96.38 781 ASP A C 1
ATOM 6198 O O . ASP A 1 781 ? -29.484 42.219 12.922 1 96.38 781 ASP A O 1
ATOM 6202 N N . GLN A 1 782 ? -29.438 42.219 10.727 1 95.12 782 GLN A N 1
ATOM 6203 C CA . GLN A 1 782 ? -30.891 42.375 10.617 1 95.12 782 GLN A CA 1
ATOM 6204 C C . GLN A 1 782 ? -31.609 41.188 11.227 1 95.12 782 GLN A C 1
ATOM 6206 O O . GLN A 1 782 ? -32.688 41.344 11.836 1 95.12 782 GLN A O 1
ATOM 6211 N N . ARG A 1 783 ? -31.031 40.062 11.062 1 94.75 783 ARG A N 1
ATOM 6212 C CA . ARG A 1 783 ? -31.719 38.844 11.461 1 94.75 783 ARG A CA 1
ATOM 6213 C C . ARG A 1 783 ? -31.453 38.531 12.93 1 94.75 783 ARG A C 1
ATOM 6215 O O . ARG A 1 783 ? -32.312 37.938 13.609 1 94.75 783 ARG A O 1
ATOM 6222 N N . LEU A 1 784 ? -30.328 38.906 13.508 1 96.25 784 LEU A N 1
ATOM 6223 C CA . LEU A 1 784 ? -29.922 38.344 14.797 1 96.25 784 LEU A CA 1
ATOM 6224 C C . LEU A 1 784 ? -29.766 39.469 15.828 1 96.25 784 LEU A C 1
ATOM 6226 O O . LEU A 1 784 ? -29.906 39.219 17.031 1 96.25 784 LEU A O 1
ATOM 6230 N N . VAL A 1 785 ? -29.406 40.688 15.406 1 96.44 785 VAL A N 1
ATOM 6231 C CA . VAL A 1 785 ? -28.984 41.719 16.328 1 96.44 785 VAL A CA 1
ATOM 6232 C C . VAL A 1 785 ? -30.172 42.625 16.688 1 96.44 785 VAL A C 1
ATOM 6234 O O . VAL A 1 785 ? -31 42.938 15.82 1 96.44 785 VAL A O 1
ATOM 6237 N N . GLU A 1 786 ? -30.219 43.062 17.875 1 95.38 786 GLU A N 1
ATOM 6238 C CA . GLU A 1 786 ? -31.266 43.969 18.312 1 95.38 786 GLU A CA 1
ATOM 6239 C C . GLU A 1 786 ? -31.109 45.344 17.641 1 95.38 786 GLU A C 1
ATOM 6241 O O . GLU A 1 786 ? -30 45.812 17.453 1 95.38 786 GLU A O 1
ATOM 6246 N N . PRO A 1 787 ? -32.125 45.969 17.359 1 95.75 787 PRO A N 1
ATOM 6247 C CA . PRO A 1 787 ? -32.094 47.219 16.625 1 95.75 787 PRO A CA 1
ATOM 6248 C C . PRO A 1 787 ? -31.234 48.281 17.297 1 95.75 787 PRO A C 1
ATOM 6250 O O . PRO A 1 787 ? -30.594 49.094 16.625 1 95.75 787 PRO A O 1
ATOM 6253 N N . ARG A 1 788 ? -31.156 48.312 18.594 1 95.56 788 ARG A N 1
ATOM 6254 C CA . ARG A 1 788 ? -30.391 49.312 19.312 1 95.56 788 ARG A CA 1
ATOM 6255 C C . ARG A 1 788 ? -28.906 49.219 18.969 1 95.56 788 ARG A C 1
ATOM 6257 O O . ARG A 1 788 ? -28.188 50.219 19.062 1 95.56 788 ARG A O 1
ATOM 6264 N N . LEU A 1 789 ? -28.469 48.062 18.516 1 96.75 789 LEU A N 1
ATOM 6265 C CA . LEU A 1 789 ? -27.047 47.844 18.234 1 96.75 789 LEU A CA 1
ATOM 6266 C C . LEU A 1 789 ? -26.766 48 16.75 1 96.75 789 LEU A C 1
ATOM 6268 O O . LEU A 1 789 ? -25.609 47.938 16.328 1 96.75 789 LEU A O 1
ATOM 6272 N N . TRP A 1 790 ? -27.703 48.281 15.859 1 96.62 790 TRP A N 1
ATOM 6273 C CA . TRP A 1 790 ? -27.578 48.344 14.414 1 96.62 790 TRP A CA 1
ATOM 6274 C C . TRP A 1 790 ? -26.641 49.469 13.992 1 96.62 790 TRP A C 1
ATOM 6276 O O . TRP A 1 790 ? -25.875 49.312 13.031 1 96.62 790 TRP A O 1
ATOM 6286 N N . PRO A 1 791 ? -26.672 50.562 14.719 1 95.88 791 PRO A N 1
ATOM 6287 C CA . PRO A 1 791 ? -25.781 51.656 14.312 1 95.88 791 PRO A CA 1
ATOM 6288 C C . PRO A 1 791 ? -24.312 51.25 14.383 1 95.88 791 PRO A C 1
ATOM 6290 O O . PRO A 1 791 ? -23.516 51.688 13.539 1 95.88 791 PRO A O 1
ATOM 6293 N N . LEU A 1 792 ? -24.016 50.531 15.352 1 96.31 792 LEU A N 1
ATOM 6294 C CA . LEU A 1 792 ? -22.625 50.062 15.445 1 96.31 792 LEU A CA 1
ATOM 6295 C C . LEU A 1 792 ? -22.25 49.219 14.234 1 96.31 792 LEU A C 1
ATOM 6297 O O . LEU A 1 792 ? -21.172 49.375 13.672 1 96.31 792 LEU A O 1
ATOM 6301 N N . GLY A 1 793 ? -23.109 48.312 13.852 1 96.69 793 GLY A N 1
ATOM 6302 C CA . GLY A 1 793 ? -22.875 47.5 12.672 1 96.69 793 GLY A CA 1
ATOM 6303 C C . GLY A 1 793 ? -22.75 48.312 11.398 1 96.69 793 GLY A C 1
ATOM 6304 O O . GLY A 1 793 ? -21.906 48.031 10.555 1 96.69 793 GLY A O 1
ATOM 6305 N N . ALA A 1 794 ? -23.562 49.25 11.281 1 97.06 794 ALA A N 1
ATOM 6306 C CA . ALA A 1 794 ? -23.531 50.125 10.109 1 97.06 794 ALA A CA 1
ATOM 6307 C C . ALA A 1 794 ? -22.234 50.906 10.047 1 97.06 794 ALA A C 1
ATOM 6309 O O . ALA A 1 794 ? -21.656 51.094 8.969 1 97.06 794 ALA A O 1
ATOM 6310 N N . LYS A 1 795 ? -21.781 51.344 11.18 1 96.31 795 LYS A N 1
ATOM 6311 C CA . LYS A 1 795 ? -20.531 52.094 11.258 1 96.31 795 LYS A CA 1
ATOM 6312 C C . LYS A 1 795 ? -19.344 51.219 10.844 1 96.31 795 LYS A C 1
ATOM 6314 O O . LYS A 1 795 ? -18.438 51.688 10.141 1 96.31 795 LYS A O 1
ATOM 6319 N N . LEU A 1 796 ? -19.391 50.031 11.312 1 96.81 796 LEU A N 1
ATOM 6320 C CA . LEU A 1 796 ? -18.312 49.125 10.992 1 96.81 796 LEU A CA 1
ATOM 6321 C C . LEU A 1 796 ? -18.312 48.781 9.508 1 96.81 796 LEU A C 1
ATOM 6323 O O . LEU A 1 796 ? -17.25 48.719 8.883 1 96.81 796 LEU A O 1
ATOM 6327 N N . ARG A 1 797 ? -19.453 48.531 8.859 1 97.31 797 ARG A N 1
ATOM 6328 C CA . ARG A 1 797 ? -19.547 48.25 7.438 1 97.31 797 ARG A CA 1
ATOM 6329 C C . ARG A 1 797 ? -19.125 49.438 6.594 1 97.31 797 ARG A C 1
ATOM 6331 O O . ARG A 1 797 ? -18.516 49.281 5.539 1 97.31 797 ARG A O 1
ATOM 6338 N N . GLU A 1 798 ? -19.422 50.594 7.074 1 96.44 798 GLU A N 1
ATOM 6339 C CA . GLU A 1 798 ? -18.984 51.812 6.383 1 96.44 798 GLU A CA 1
ATOM 6340 C C . GLU A 1 798 ? -17.469 51.969 6.441 1 96.44 798 GLU A C 1
ATOM 6342 O O . GLU A 1 798 ? -16.828 52.344 5.457 1 96.44 798 GLU A O 1
ATOM 6347 N N . GLN A 1 799 ? -16.969 51.75 7.625 1 95.94 799 GLN A N 1
ATOM 6348 C CA . GLN A 1 799 ? -15.523 51.812 7.785 1 95.94 799 GLN A CA 1
ATOM 6349 C C . GLN A 1 799 ? -14.836 50.812 6.859 1 95.94 799 GLN A C 1
ATOM 6351 O O . GLN A 1 799 ? -13.812 51.094 6.25 1 95.94 799 GLN A O 1
ATOM 6356 N N . LEU A 1 800 ? -15.422 49.625 6.785 1 96.44 800 LEU A N 1
ATOM 6357 C CA . LEU A 1 800 ? -14.891 48.562 5.926 1 96.44 800 LEU A CA 1
ATOM 6358 C C . LEU A 1 800 ? -14.867 49 4.469 1 96.44 800 LEU A C 1
ATOM 6360 O O . LEU A 1 800 ? -13.883 48.781 3.762 1 96.44 800 LEU A O 1
ATOM 6364 N N . SER A 1 801 ? -15.906 49.594 3.998 1 96.06 801 SER A N 1
ATOM 6365 C CA . SER A 1 801 ? -15.992 50.094 2.629 1 96.06 801 SER A CA 1
ATOM 6366 C C . SER A 1 801 ? -14.93 51.156 2.348 1 96.06 801 SER A C 1
ATOM 6368 O O . SER A 1 801 ? -14.336 51.156 1.268 1 96.06 801 SER A O 1
ATOM 6370 N N . GLN A 1 802 ? -14.695 51.969 3.32 1 95.44 802 GLN A N 1
ATOM 6371 C CA . GLN A 1 802 ? -13.68 53 3.18 1 95.44 802 GLN A CA 1
ATOM 6372 C C . GLN A 1 802 ? -12.273 52.406 3.188 1 95.44 802 GLN A C 1
ATOM 6374 O O . GLN A 1 802 ? -11.398 52.844 2.451 1 95.44 802 GLN A O 1
ATOM 6379 N N . ASP A 1 803 ? -12.141 51.438 4.039 1 95.81 803 ASP A N 1
ATOM 6380 C CA . ASP A 1 803 ? -10.836 50.812 4.152 1 95.81 803 ASP A CA 1
ATOM 6381 C C . ASP A 1 803 ? -10.453 50.125 2.848 1 95.81 803 ASP A C 1
ATOM 6383 O O . ASP A 1 803 ? -9.289 50.125 2.451 1 95.81 803 ASP A O 1
ATOM 6387 N N . ILE A 1 804 ? -11.383 49.469 2.178 1 95.25 804 ILE A N 1
ATOM 6388 C CA . ILE A 1 804 ? -11.148 48.781 0.904 1 95.25 804 ILE A CA 1
ATOM 6389 C C . ILE A 1 804 ? -10.664 49.812 -0.128 1 95.25 804 ILE A C 1
ATOM 6391 O O . ILE A 1 804 ? -9.703 49.562 -0.858 1 95.25 804 ILE A O 1
ATOM 6395 N N . LYS A 1 805 ? -11.203 50.938 -0.118 1 93.75 805 LYS A N 1
ATOM 6396 C CA . LYS A 1 805 ? -10.812 52 -1.05 1 93.75 805 LYS A CA 1
ATOM 6397 C C . LYS A 1 805 ? -9.406 52.5 -0.755 1 93.75 805 LYS A C 1
ATOM 6399 O O . LYS A 1 805 ? -8.633 52.781 -1.677 1 93.75 805 LYS A O 1
ATOM 6404 N N . SER A 1 806 ? -9.141 52.625 0.525 1 93.44 806 SER A N 1
ATOM 6405 C CA . SER A 1 806 ? -7.816 53.094 0.933 1 93.44 806 SER A CA 1
ATOM 6406 C C . SER A 1 806 ? -6.723 52.125 0.473 1 93.44 806 SER A C 1
ATOM 6408 O O . SER A 1 806 ? -5.672 52.562 -0.004 1 93.44 806 SER A O 1
ATOM 6410 N N . VAL A 1 807 ? -6.961 50.875 0.625 1 93.31 807 VAL A N 1
ATOM 6411 C CA . VAL A 1 807 ? -5.969 49.875 0.255 1 93.31 807 VAL A CA 1
ATOM 6412 C C . VAL A 1 807 ? -5.801 49.844 -1.262 1 93.31 807 VAL A C 1
ATOM 6414 O O . VAL A 1 807 ? -4.68 49.719 -1.766 1 93.31 807 VAL A O 1
ATOM 6417 N N . LEU A 1 808 ? -6.891 49.969 -2.023 1 93 808 LEU A N 1
ATOM 6418 C CA . LEU A 1 808 ? -6.836 49.969 -3.48 1 93 808 LEU A CA 1
ATOM 6419 C C . LEU A 1 808 ? -6.102 51.219 -3.994 1 93 808 LEU A C 1
ATOM 6421 O O . LEU A 1 808 ? -5.43 51.156 -5.023 1 93 808 LEU A O 1
ATOM 6425 N N . MET A 1 809 ? -6.184 52.219 -3.252 1 90.88 809 MET A N 1
ATOM 6426 C CA . MET A 1 809 ? -5.492 53.469 -3.619 1 90.88 809 MET A CA 1
ATOM 6427 C C . MET A 1 809 ? -3.98 53.281 -3.514 1 90.88 809 MET A C 1
ATOM 6429 O O . MET A 1 809 ? -3.234 53.781 -4.355 1 90.88 809 MET A O 1
ATOM 6433 N N . ILE A 1 810 ? -3.605 52.562 -2.545 1 90.75 810 ILE A N 1
ATOM 6434 C CA . ILE A 1 810 ? -2.178 52.375 -2.305 1 90.75 810 ILE A CA 1
ATOM 6435 C C . ILE A 1 810 ? -1.613 51.375 -3.311 1 90.75 810 ILE A C 1
ATOM 6437 O O . ILE A 1 810 ? -0.524 51.594 -3.852 1 90.75 810 ILE A O 1
ATOM 6441 N N . SER A 1 811 ? -2.307 50.312 -3.527 1 88.25 811 SER A N 1
ATOM 6442 C CA . SER A 1 811 ? -1.835 49.281 -4.438 1 88.25 811 SER A CA 1
ATOM 6443 C C . SER A 1 811 ? -2.004 49.688 -5.895 1 88.25 811 SER A C 1
ATOM 6445 O O . SER A 1 811 ? -1.438 49.062 -6.797 1 88.25 811 SER A O 1
ATOM 6447 N N . LYS A 1 812 ? -2.754 50.75 -6.148 1 82.81 812 LYS A N 1
ATOM 6448 C CA . LYS A 1 812 ? -3.047 51.281 -7.473 1 82.81 812 LYS A CA 1
ATOM 6449 C C . LYS A 1 812 ? -3.758 50.25 -8.344 1 82.81 812 LYS A C 1
ATOM 6451 O O . LYS A 1 812 ? -3.443 50.094 -9.523 1 82.81 812 LYS A O 1
ATOM 6456 N N . ASP A 1 813 ? -4.5 49.5 -7.73 1 83.44 813 ASP A N 1
ATOM 6457 C CA . ASP A 1 813 ? -5.27 48.5 -8.445 1 83.44 813 ASP A CA 1
ATOM 6458 C C . ASP A 1 813 ? -6.742 48.875 -8.531 1 83.44 813 ASP A C 1
ATOM 6460 O O . ASP A 1 813 ? -7.25 49.594 -7.684 1 83.44 813 ASP A O 1
ATOM 6464 N N . GLU A 1 814 ? -7.324 48.406 -9.516 1 81.25 814 GLU A N 1
ATOM 6465 C CA . GLU A 1 814 ? -8.75 48.688 -9.688 1 81.25 814 GLU A CA 1
ATOM 6466 C C . GLU A 1 814 ? -9.602 47.688 -8.922 1 81.25 814 GLU A C 1
ATOM 6468 O O . GLU A 1 814 ? -10.75 47.969 -8.57 1 81.25 814 GLU A O 1
ATOM 6473 N N . GLN A 1 815 ? -9.023 46.531 -8.82 1 85.25 815 GLN A N 1
ATOM 6474 C CA . GLN A 1 815 ? -9.766 45.469 -8.133 1 85.25 815 GLN A CA 1
ATOM 6475 C C . GLN A 1 815 ? -8.883 44.719 -7.137 1 85.25 815 GLN A C 1
ATOM 6477 O O . GLN A 1 815 ? -7.66 44.719 -7.273 1 85.25 815 GLN A O 1
ATOM 6482 N N . LEU A 1 816 ? -9.57 44.25 -6.195 1 82.56 816 LEU A N 1
ATOM 6483 C CA . LEU A 1 816 ? -8.859 43.469 -5.188 1 82.56 816 LEU A CA 1
ATOM 6484 C C . LEU A 1 816 ? -8.195 42.25 -5.805 1 82.56 816 LEU A C 1
ATOM 6486 O O . LEU A 1 816 ? -8.773 41.594 -6.68 1 82.56 816 LEU A O 1
ATOM 6490 N N . MET A 1 817 ? -6.961 41.906 -5.438 1 79.5 817 MET A N 1
ATOM 6491 C CA . MET A 1 817 ? -6.188 40.719 -5.828 1 79.5 817 MET A CA 1
ATOM 6492 C C . MET A 1 817 ? -5.898 40.75 -7.328 1 79.5 817 MET A C 1
ATOM 6494 O O . MET A 1 817 ? -5.961 39.688 -7.984 1 79.5 817 MET A O 1
ATOM 6498 N N . ALA A 1 818 ? -5.688 41.781 -7.824 1 76.69 818 ALA A N 1
ATOM 6499 C CA . ALA A 1 818 ? -5.395 41.938 -9.25 1 76.69 818 ALA A CA 1
ATOM 6500 C C . ALA A 1 818 ? -4.121 41.188 -9.625 1 76.69 818 ALA A C 1
ATOM 6502 O O . ALA A 1 818 ? -4.012 40.656 -10.734 1 76.69 818 ALA A O 1
ATOM 6503 N N . ASP A 1 819 ? -3.301 41.062 -8.703 1 75.12 819 ASP A N 1
ATOM 6504 C CA . ASP A 1 819 ? -2.021 40.406 -8.969 1 75.12 819 ASP A CA 1
ATOM 6505 C C . ASP A 1 819 ? -2.145 38.875 -8.859 1 75.12 819 ASP A C 1
ATOM 6507 O O . ASP A 1 819 ? -1.255 38.156 -9.297 1 75.12 819 ASP A O 1
ATOM 6511 N N . LEU A 1 820 ? -3.201 38.469 -8.258 1 78.06 820 LEU A N 1
ATOM 6512 C CA . LEU A 1 820 ? -3.461 37.031 -8.102 1 78.06 820 LEU A CA 1
ATOM 6513 C C . LEU A 1 820 ? -4.852 36.688 -8.617 1 78.06 820 LEU A C 1
ATOM 6515 O O . LEU A 1 820 ? -5.715 36.25 -7.848 1 78.06 820 LEU A O 1
ATOM 6519 N N . PRO A 1 821 ? -4.961 36.688 -9.844 1 76.44 821 PRO A N 1
ATOM 6520 C CA . PRO A 1 821 ? -6.289 36.531 -10.445 1 76.44 821 PRO A CA 1
ATOM 6521 C C . PRO A 1 821 ? -6.93 35.188 -10.148 1 76.44 821 PRO A C 1
ATOM 6523 O O . PRO A 1 821 ? -8.148 35.094 -9.992 1 76.44 821 PRO A O 1
ATOM 6526 N N . TRP A 1 822 ? -6.102 34.219 -9.992 1 74.88 822 TRP A N 1
ATOM 6527 C CA . TRP A 1 822 ? -6.668 32.906 -9.719 1 74.88 822 TRP A CA 1
ATOM 6528 C C . TRP A 1 822 ? -7.277 32.844 -8.32 1 74.88 822 TRP A C 1
ATOM 6530 O O . TRP A 1 822 ? -8.312 32.219 -8.117 1 74.88 822 TRP A O 1
ATOM 6540 N N . ILE A 1 823 ? -6.676 33.469 -7.43 1 76.5 823 ILE A N 1
ATOM 6541 C CA . ILE A 1 823 ? -7.191 33.469 -6.066 1 76.5 823 ILE A CA 1
ATOM 6542 C C . ILE A 1 823 ? -8.539 34.188 -6.02 1 76.5 823 ILE A C 1
ATOM 6544 O O . ILE A 1 823 ? -9.461 33.75 -5.34 1 76.5 823 ILE A O 1
ATOM 6548 N N . ALA A 1 824 ? -8.609 35.219 -6.82 1 80.88 824 ALA A N 1
ATOM 6549 C CA . ALA A 1 824 ? -9.859 35.969 -6.891 1 80.88 824 ALA A CA 1
ATOM 6550 C C . ALA A 1 824 ? -10.977 35.125 -7.496 1 80.88 824 ALA A C 1
ATOM 6552 O O . ALA A 1 824 ? -12.102 35.125 -6.996 1 80.88 824 ALA A O 1
ATOM 6553 N N . GLU A 1 825 ? -10.609 34.406 -8.5 1 78.81 825 GLU A N 1
ATOM 6554 C CA . GLU A 1 825 ? -11.594 33.562 -9.164 1 78.81 825 GLU A CA 1
ATOM 6555 C C . GLU A 1 825 ? -12.023 32.406 -8.273 1 78.81 825 GLU A C 1
ATOM 6557 O O . GLU A 1 825 ? -13.188 32.031 -8.273 1 78.81 825 GLU A O 1
ATOM 6562 N N . SER A 1 826 ? -11.094 31.875 -7.609 1 82.12 826 SER A N 1
ATOM 6563 C CA . SER A 1 826 ? -11.375 30.781 -6.703 1 82.12 826 SER A CA 1
ATOM 6564 C C . SER A 1 826 ? -12.328 31.203 -5.59 1 82.12 826 SER A C 1
ATOM 6566 O O . SER A 1 826 ? -13.242 30.453 -5.227 1 82.12 826 SER A O 1
ATOM 6568 N N . ILE A 1 827 ? -12.156 32.344 -5.086 1 83.31 827 ILE A N 1
ATOM 6569 C CA . ILE A 1 827 ? -13.008 32.875 -4.027 1 83.31 827 ILE A CA 1
ATOM 6570 C C . ILE A 1 827 ? -14.422 33.094 -4.562 1 83.31 827 ILE A C 1
ATOM 6572 O O . ILE A 1 827 ? -15.406 32.75 -3.9 1 83.31 827 ILE A O 1
ATOM 6576 N N . ALA A 1 828 ? -14.484 33.594 -5.77 1 82.5 828 ALA A N 1
ATOM 6577 C CA . ALA A 1 828 ? -15.781 33.844 -6.387 1 82.5 828 ALA A CA 1
ATOM 6578 C C . ALA A 1 828 ? -16.547 32.562 -6.613 1 82.5 828 ALA A C 1
ATOM 6580 O O . ALA A 1 828 ? -17.766 32.5 -6.402 1 82.5 828 ALA A O 1
ATOM 6581 N N . LEU A 1 829 ? -15.852 31.609 -7.027 1 80.44 829 LEU A N 1
ATOM 6582 C CA . LEU A 1 829 ? -16.469 30.312 -7.285 1 80.44 829 LEU A CA 1
ATOM 6583 C C . LEU A 1 829 ? -16.984 29.688 -5.988 1 80.44 829 LEU A C 1
ATOM 6585 O O . LEU A 1 829 ? -18.031 29.062 -5.973 1 80.44 829 LEU A O 1
ATOM 6589 N N . ARG A 1 830 ? -16.344 29.891 -4.91 1 88.44 830 ARG A N 1
ATOM 6590 C CA . ARG A 1 830 ? -16.734 29.297 -3.629 1 88.44 830 ARG A CA 1
ATOM 6591 C C . ARG A 1 830 ? -17.906 30.047 -3.008 1 88.44 830 ARG A C 1
ATOM 6593 O O . ARG A 1 830 ? -18.734 29.453 -2.314 1 88.44 830 ARG A O 1
ATOM 6600 N N . ASN A 1 831 ? -17.938 31.297 -3.326 1 90.38 831 ASN A N 1
ATOM 6601 C CA . ASN A 1 831 ? -18.984 32.125 -2.74 1 90.38 831 ASN A CA 1
ATOM 6602 C C . ASN A 1 831 ? -20.375 31.641 -3.145 1 90.38 831 ASN A C 1
ATOM 6604 O O . ASN A 1 831 ? -21.328 31.766 -2.381 1 90.38 831 ASN A O 1
ATOM 6608 N N . VAL A 1 832 ? -20.438 31.016 -4.289 1 89.31 832 VAL A N 1
ATOM 6609 C CA . VAL A 1 832 ? -21.703 30.5 -4.773 1 89.31 832 VAL A CA 1
ATOM 6610 C C . VAL A 1 832 ? -22.25 29.453 -3.801 1 89.31 832 VAL A C 1
ATOM 6612 O O . VAL A 1 832 ? -23.453 29.328 -3.617 1 89.31 832 VAL A O 1
ATOM 6615 N N . TYR A 1 833 ? -21.344 28.859 -3.146 1 92 833 TYR A N 1
ATOM 6616 C CA . TYR A 1 833 ? -21.75 27.766 -2.264 1 92 833 TYR A CA 1
ATOM 6617 C C . TYR A 1 833 ? -21.672 28.203 -0.803 1 92 833 TYR A C 1
ATOM 6619 O O . TYR A 1 833 ? -22.391 27.656 0.045 1 92 833 TYR A O 1
ATOM 6627 N N . THR A 1 834 ? -20.875 29.172 -0.458 1 94.69 834 THR A N 1
ATOM 6628 C CA . THR A 1 834 ? -20.703 29.625 0.921 1 94.69 834 THR A CA 1
ATOM 6629 C C . THR A 1 834 ? -21.828 30.562 1.33 1 94.69 834 THR A C 1
ATOM 6631 O O . THR A 1 834 ? -22.266 30.547 2.48 1 94.69 834 THR A O 1
ATOM 6634 N N . ASP A 1 835 ? -22.344 31.312 0.388 1 95.38 835 ASP A N 1
ATOM 6635 C CA . ASP A 1 835 ? -23.359 32.312 0.688 1 95.38 835 ASP A CA 1
ATOM 6636 C C . ASP A 1 835 ? -24.625 31.656 1.227 1 95.38 835 ASP A C 1
ATOM 6638 O O . ASP A 1 835 ? -25.172 32.094 2.25 1 95.38 835 ASP A O 1
ATOM 6642 N N . PRO A 1 836 ? -25.016 30.594 0.534 1 95.94 836 PRO A N 1
ATOM 6643 C CA . PRO A 1 836 ? -26.203 29.938 1.063 1 95.94 836 PRO A CA 1
ATOM 6644 C C . PRO A 1 836 ? -26.016 29.422 2.486 1 95.94 836 PRO A C 1
ATOM 6646 O O . PRO A 1 836 ? -26.953 29.438 3.289 1 95.94 836 PRO A O 1
ATOM 6649 N N . LEU A 1 837 ? -24.891 29 2.805 1 96.56 837 LEU A N 1
ATOM 6650 C CA . LEU A 1 837 ? -24.594 28.5 4.145 1 96.56 837 LEU A CA 1
ATOM 6651 C C . LEU A 1 837 ? -24.641 29.641 5.16 1 96.56 837 LEU A C 1
ATOM 6653 O O . LEU A 1 837 ? -25.094 29.469 6.289 1 96.56 837 LEU A O 1
ATOM 6657 N N . ASN A 1 838 ? -24.172 30.766 4.75 1 96.69 838 ASN A N 1
ATOM 6658 C CA . ASN A 1 838 ? -24.203 31.938 5.629 1 96.69 838 ASN A CA 1
ATOM 6659 C C . ASN A 1 838 ? -25.641 32.375 5.926 1 96.69 838 ASN A C 1
ATOM 6661 O O . ASN A 1 838 ? -25.984 32.625 7.078 1 96.69 838 ASN A O 1
ATOM 6665 N N . VAL A 1 839 ? -26.422 32.438 4.863 1 96.5 839 VAL A N 1
ATOM 6666 C CA . VAL A 1 839 ? -27.828 32.844 5.035 1 96.5 839 VAL A CA 1
ATOM 6667 C C . VAL A 1 839 ? -28.547 31.828 5.926 1 96.5 839 VAL A C 1
ATOM 6669 O O . VAL A 1 839 ? -29.297 32.219 6.824 1 96.5 839 VAL A O 1
ATOM 6672 N N . LEU A 1 840 ? -28.266 30.625 5.633 1 96.31 840 LEU A N 1
ATOM 6673 C CA . LEU A 1 840 ? -28.875 29.562 6.418 1 96.31 840 LEU A CA 1
ATOM 6674 C C . LEU A 1 840 ? -28.422 29.625 7.867 1 96.31 840 LEU A C 1
ATOM 6676 O O . LEU A 1 840 ? -29.203 29.359 8.781 1 96.31 840 LEU A O 1
ATOM 6680 N N . GLN A 1 841 ? -27.141 29.875 8.086 1 96.5 841 GLN A N 1
ATOM 6681 C CA . GLN A 1 841 ? -26.609 29.969 9.438 1 96.5 841 GLN A CA 1
ATOM 6682 C C . GLN A 1 841 ? -27.312 31.047 10.25 1 96.5 841 GLN A C 1
ATOM 6684 O O . GLN A 1 841 ? -27.641 30.844 11.422 1 96.5 841 GLN A O 1
ATOM 6689 N N . ALA A 1 842 ? -27.516 32.219 9.617 1 96.12 842 ALA A N 1
ATOM 6690 C CA . ALA A 1 842 ? -28.234 33.281 10.289 1 96.12 842 ALA A CA 1
ATOM 6691 C C . ALA A 1 842 ? -29.641 32.844 10.695 1 96.12 842 ALA A C 1
ATOM 6693 O O . ALA A 1 842 ? -30.094 33.156 11.797 1 96.12 842 ALA A O 1
ATOM 6694 N N . GLU A 1 843 ? -30.297 32.156 9.82 1 94 843 GLU A N 1
ATOM 6695 C CA . GLU A 1 843 ? -31.641 31.641 10.102 1 94 843 GLU A CA 1
ATOM 6696 C C . GLU A 1 843 ? -31.609 30.625 11.242 1 94 843 GLU A C 1
ATOM 6698 O O . GLU A 1 843 ? -32.469 30.656 12.133 1 94 843 GLU A O 1
ATOM 6703 N N . LEU A 1 844 ? -30.703 29.75 11.188 1 94.31 844 LEU A N 1
ATOM 6704 C CA . LEU A 1 844 ? -30.594 28.703 12.195 1 94.31 844 LEU A CA 1
ATOM 6705 C C . LEU A 1 844 ? -30.25 29.297 13.562 1 94.31 844 LEU A C 1
ATOM 6707 O O . LEU A 1 844 ? -30.734 28.828 14.586 1 94.31 844 LEU A O 1
ATOM 6711 N N . LEU A 1 845 ? -29.359 30.266 13.578 1 94.44 845 LEU A N 1
ATOM 6712 C CA . LEU A 1 845 ? -29.031 30.969 14.82 1 94.44 845 LEU A CA 1
ATOM 6713 C C . LEU A 1 845 ? -30.266 31.641 15.406 1 94.44 845 LEU A C 1
ATOM 6715 O O . LEU A 1 845 ? -30.5 31.578 16.609 1 94.44 845 LEU A O 1
ATOM 6719 N N . HIS A 1 846 ? -31.031 32.25 14.516 1 93.19 846 HIS A N 1
ATOM 6720 C CA . HIS A 1 846 ? -32.25 32.875 14.945 1 93.19 846 HIS A CA 1
ATOM 6721 C C . HIS A 1 846 ? -33.219 31.875 15.594 1 93.19 846 HIS A C 1
ATOM 6723 O O . HIS A 1 846 ? -33.719 32.125 16.688 1 93.19 846 HIS A O 1
ATOM 6729 N N . ARG A 1 847 ? -33.375 30.766 14.961 1 90.25 847 ARG A N 1
ATOM 6730 C CA . ARG A 1 847 ? -34.281 29.734 15.469 1 90.25 847 ARG A CA 1
ATOM 6731 C C . ARG A 1 847 ? -33.75 29.156 16.781 1 90.25 847 ARG A C 1
ATOM 6733 O O . ARG A 1 847 ? -34.531 28.875 17.703 1 90.25 847 ARG A O 1
ATOM 6740 N N . SER A 1 848 ? -32.531 28.922 16.828 1 89.25 848 SER A N 1
ATOM 6741 C CA . SER A 1 848 ? -31.906 28.312 18 1 89.25 848 SER A CA 1
ATOM 6742 C C . SER A 1 848 ? -32 29.25 19.203 1 89.25 848 SER A C 1
ATOM 6744 O O . SER A 1 848 ? -32.188 28.797 20.344 1 89.25 848 SER A O 1
ATOM 6746 N N . ARG A 1 849 ? -31.844 30.531 19.047 1 89 849 ARG A N 1
ATOM 6747 C CA . ARG A 1 849 ? -31.828 31.5 20.141 1 89 849 ARG A CA 1
ATOM 6748 C C . ARG A 1 849 ? -33.25 31.828 20.594 1 89 849 ARG A C 1
ATOM 6750 O O . ARG A 1 849 ? -33.469 32.219 21.75 1 89 849 ARG A O 1
ATOM 6757 N N . GLU A 1 850 ? -34.25 31.672 19.781 1 84.31 850 GLU A N 1
ATOM 6758 C CA . GLU A 1 850 ? -35.625 31.953 20.125 1 84.31 850 GLU A CA 1
ATOM 6759 C C . GLU A 1 850 ? -36.281 30.797 20.875 1 84.31 850 GLU A C 1
ATOM 6761 O O . GLU A 1 850 ? -37.156 31 21.703 1 84.31 850 GLU A O 1
ATOM 6766 N N . CYS A 1 851 ? -35.906 29.609 20.438 1 76 851 CYS A N 1
ATOM 6767 C CA . CYS A 1 851 ? -36.562 28.453 21.031 1 76 851 CYS A CA 1
ATOM 6768 C C . CYS A 1 851 ? -35.812 27.938 22.234 1 76 851 CYS A C 1
ATOM 6770 O O . CYS A 1 851 ? -34.594 27.828 22.203 1 76 851 CYS A O 1
ATOM 6772 N N . ASP A 1 852 ? -36.406 27.953 23.438 1 64.94 852 ASP A N 1
ATOM 6773 C CA . ASP A 1 852 ? -35.844 27.469 24.688 1 64.94 852 ASP A CA 1
ATOM 6774 C C . ASP A 1 852 ? -35.375 26.016 24.547 1 64.94 852 ASP A C 1
ATOM 6776 O O . ASP A 1 852 ? -34.344 25.625 25.094 1 64.94 852 ASP A O 1
ATOM 6780 N N . GLN A 1 853 ? -36.25 25.141 23.844 1 67.06 853 GLN A N 1
ATOM 6781 C CA . GLN A 1 853 ? -35.875 23.75 23.719 1 67.06 853 GLN A CA 1
ATOM 6782 C C . GLN A 1 853 ? -35.156 23.484 22.406 1 67.06 853 GLN A C 1
ATOM 6784 O O . GLN A 1 853 ? -35.688 23.75 21.328 1 67.06 853 GLN A O 1
ATOM 6789 N N . SER A 1 854 ? -33.875 23.297 22.469 1 67.44 854 SER A N 1
ATOM 6790 C CA . SER A 1 854 ? -33 23.141 21.328 1 67.44 854 SER A CA 1
ATOM 6791 C C . SER A 1 854 ? -33.375 21.922 20.484 1 67.44 854 SER A C 1
ATOM 6793 O O . SER A 1 854 ? -33.438 20.797 20.984 1 67.44 854 SER A O 1
ATOM 6795 N N . ASP A 1 855 ? -34 22.078 19.266 1 82 855 ASP A N 1
ATOM 6796 C CA . ASP A 1 855 ? -34.219 21.016 18.297 1 82 855 ASP A CA 1
ATOM 6797 C C . ASP A 1 855 ? -32.906 20.438 17.797 1 82 855 ASP A C 1
ATOM 6799 O O . ASP A 1 855 ? -32.062 21.172 17.281 1 82 855 ASP A O 1
ATOM 6803 N N . PRO A 1 856 ? -32.688 19.141 18.031 1 81.5 856 PRO A N 1
ATOM 6804 C CA . PRO A 1 856 ? -31.438 18.516 17.656 1 81.5 856 PRO A CA 1
ATOM 6805 C C . PRO A 1 856 ? -31.109 18.672 16.172 1 81.5 856 PRO A C 1
ATOM 6807 O O . PRO A 1 856 ? -29.938 18.781 15.797 1 81.5 856 PRO A O 1
ATOM 6810 N N . GLN A 1 857 ? -32.062 18.766 15.359 1 84 857 GLN A N 1
ATOM 6811 C CA . GLN A 1 857 ? -31.844 18.906 13.93 1 84 857 GLN A CA 1
ATOM 6812 C C . GLN A 1 857 ? -31.328 20.297 13.594 1 84 857 GLN A C 1
ATOM 6814 O O . GLN A 1 857 ? -30.453 20.453 12.727 1 84 857 GLN A O 1
ATOM 6819 N N . VAL A 1 858 ? -31.844 21.25 14.305 1 88.25 858 VAL A N 1
ATOM 6820 C CA . VAL A 1 858 ? -31.422 22.625 14.086 1 88.25 858 VAL A CA 1
ATOM 6821 C C . VAL A 1 858 ? -29.984 22.797 14.562 1 88.25 858 VAL A C 1
ATOM 6823 O O . VAL A 1 858 ? -29.172 23.453 13.898 1 88.25 858 VAL A O 1
ATOM 6826 N N . GLU A 1 859 ? -29.734 22.172 15.617 1 85.62 859 GLU A N 1
ATOM 6827 C CA . GLU A 1 859 ? -28.375 22.266 16.172 1 85.62 859 GLU A CA 1
ATOM 6828 C C . GLU A 1 859 ? -27.359 21.594 15.242 1 85.62 859 GLU A C 1
ATOM 6830 O O . GLU A 1 859 ? -26.281 22.125 15.023 1 85.62 859 GLU A O 1
ATOM 6835 N N . GLN A 1 860 ? -27.734 20.531 14.773 1 86.75 860 GLN A N 1
ATOM 6836 C CA . GLN A 1 860 ? -26.844 19.828 13.875 1 86.75 860 GLN A CA 1
ATOM 6837 C C . GLN A 1 860 ? -26.641 20.594 12.578 1 86.75 860 GLN A C 1
ATOM 6839 O O . GLN A 1 860 ? -25.516 20.672 12.062 1 86.75 860 GLN A O 1
ATOM 6844 N N . ALA A 1 861 ? -27.688 21.094 12.078 1 91.19 861 ALA A N 1
ATOM 6845 C CA . ALA A 1 861 ? -27.594 21.906 10.859 1 91.19 861 ALA A CA 1
ATOM 6846 C C . ALA A 1 861 ? -26.703 23.125 11.078 1 91.19 861 ALA A C 1
ATOM 6848 O O . ALA A 1 861 ? -25.953 23.516 10.188 1 91.19 861 ALA A O 1
ATOM 6849 N N . LEU A 1 862 ? -26.891 23.688 12.25 1 91.31 862 LEU A N 1
ATOM 6850 C CA . LEU A 1 862 ? -26.078 24.844 12.594 1 91.31 862 LEU A CA 1
ATOM 6851 C C . LEU A 1 862 ? -24.594 24.484 12.602 1 91.31 862 LEU A C 1
ATOM 6853 O O . LEU A 1 862 ? -23.766 25.219 12.062 1 91.31 862 LEU A O 1
ATOM 6857 N N . MET A 1 863 ? -24.297 23.406 13.086 1 87.62 863 MET A N 1
ATOM 6858 C CA . MET A 1 863 ? -22.906 22.953 13.141 1 87.62 863 MET A CA 1
ATOM 6859 C C . MET A 1 863 ? -22.375 22.703 11.742 1 87.62 863 MET A C 1
ATOM 6861 O O . MET A 1 863 ? -21.203 23.016 11.453 1 87.62 863 MET A O 1
ATOM 6865 N N . VAL A 1 864 ? -23.156 22.188 10.914 1 90.12 864 VAL A N 1
ATOM 6866 C CA . VAL A 1 864 ? -22.75 21.875 9.547 1 90.12 864 VAL A CA 1
ATOM 6867 C C . VAL A 1 864 ? -22.484 23.172 8.781 1 90.12 864 VAL A C 1
ATOM 6869 O O . VAL A 1 864 ? -21.562 23.234 7.969 1 90.12 864 VAL A O 1
ATOM 6872 N N . THR A 1 865 ? -23.281 24.172 9.062 1 93 865 THR A N 1
ATOM 6873 C CA . THR A 1 865 ? -23.047 25.453 8.406 1 93 865 THR A CA 1
ATOM 6874 C C . THR A 1 865 ? -21.734 26.078 8.859 1 93 865 THR A C 1
ATOM 6876 O O . THR A 1 865 ? -21.031 26.688 8.07 1 93 865 THR A O 1
ATOM 6879 N N . ILE A 1 866 ? -21.469 25.891 10.125 1 89.31 866 ILE A N 1
ATOM 6880 C CA . ILE A 1 866 ? -20.203 26.422 10.648 1 89.31 866 ILE A CA 1
ATOM 6881 C C . ILE A 1 866 ? -19.031 25.75 9.945 1 89.31 866 ILE A C 1
ATOM 6883 O O . ILE A 1 866 ? -18.094 26.422 9.5 1 89.31 866 ILE A O 1
ATOM 6887 N N . ALA A 1 867 ? -19.125 24.484 9.82 1 85.5 867 ALA A N 1
ATOM 6888 C CA . ALA A 1 867 ? -18.078 23.719 9.156 1 85.5 867 ALA A CA 1
ATOM 6889 C C . ALA A 1 867 ? -17.984 24.094 7.68 1 85.5 867 ALA A C 1
ATOM 6891 O O . ALA A 1 867 ? -16.891 24.172 7.125 1 85.5 867 ALA A O 1
ATOM 6892 N N . GLY A 1 868 ? -19.094 24.219 7.078 1 89.75 868 GLY A N 1
ATOM 6893 C CA . GLY A 1 868 ? -19.125 24.547 5.66 1 89.75 868 GLY A CA 1
ATOM 6894 C C . GLY A 1 868 ? -18.531 25.906 5.34 1 89.75 868 GLY A C 1
ATOM 6895 O O . GLY A 1 868 ? -17.797 26.047 4.363 1 89.75 868 GLY A O 1
ATOM 6896 N N . ILE A 1 869 ? -18.906 26.875 6.125 1 91.75 869 ILE A N 1
ATOM 6897 C CA . ILE A 1 869 ? -18.391 28.219 5.922 1 91.75 869 ILE A CA 1
ATOM 6898 C C . ILE A 1 869 ? -16.875 28.219 6.141 1 91.75 869 ILE A C 1
ATOM 6900 O O . ILE A 1 869 ? -16.141 28.875 5.395 1 91.75 869 ILE A O 1
ATOM 6904 N N . ALA A 1 870 ? -16.469 27.516 7.129 1 85.56 870 ALA A N 1
ATOM 6905 C CA . ALA A 1 870 ? -15.039 27.391 7.371 1 85.56 870 ALA A CA 1
ATOM 6906 C C . ALA A 1 870 ? -14.328 26.781 6.168 1 85.56 870 ALA A C 1
ATOM 6908 O O . ALA A 1 870 ? -13.234 27.219 5.793 1 85.56 870 ALA A O 1
ATOM 6909 N N . ALA A 1 871 ? -14.93 25.797 5.637 1 83.88 871 ALA A N 1
ATOM 6910 C CA . ALA A 1 871 ? -14.367 25.141 4.461 1 83.88 871 ALA A CA 1
ATOM 6911 C C . ALA A 1 871 ? -14.305 26.094 3.275 1 83.88 871 ALA A C 1
ATOM 6913 O O . ALA A 1 871 ? -13.352 26.047 2.488 1 83.88 871 ALA A O 1
ATOM 6914 N N . GLY A 1 872 ? -15.297 26.891 3.152 1 86.75 872 GLY A N 1
ATOM 6915 C CA . GLY A 1 872 ? -15.352 27.844 2.066 1 86.75 872 GLY A CA 1
ATOM 6916 C C . GLY A 1 872 ? -14.32 28.953 2.211 1 86.75 872 GLY A C 1
ATOM 6917 O O . GLY A 1 872 ? -13.734 29.406 1.221 1 86.75 872 GLY A O 1
ATOM 6918 N N . MET A 1 873 ? -14.148 29.281 3.422 1 83.88 873 MET A N 1
ATOM 6919 C CA . MET A 1 873 ? -13.211 30.375 3.699 1 83.88 873 MET A CA 1
ATOM 6920 C C . MET A 1 873 ? -11.781 29.844 3.764 1 83.88 873 MET A C 1
ATOM 6922 O O . MET A 1 873 ? -10.828 30.625 3.68 1 83.88 873 MET A O 1
ATOM 6926 N N . ARG A 1 874 ? -11.633 28.5 3.836 1 73.19 874 ARG A N 1
ATOM 6927 C CA . ARG A 1 874 ? -10.344 27.844 3.996 1 73.19 874 ARG A CA 1
ATOM 6928 C C . ARG A 1 874 ? -9.57 28.438 5.168 1 73.19 874 ARG A C 1
ATOM 6930 O O . ARG A 1 874 ? -8.367 28.672 5.07 1 73.19 874 ARG A O 1
ATOM 6937 N N . ASN A 1 875 ? -10.344 28.969 6.086 1 64.25 875 ASN A N 1
ATOM 6938 C CA . ASN A 1 875 ? -9.727 29.594 7.238 1 64.25 875 ASN A CA 1
ATOM 6939 C C . ASN A 1 875 ? -10.523 29.344 8.516 1 64.25 875 ASN A C 1
ATOM 6941 O O . ASN A 1 875 ? -11.727 29.609 8.562 1 64.25 875 ASN A O 1
ATOM 6945 N N . THR A 1 876 ? -10.094 28.469 9.344 1 53.75 876 THR A N 1
ATOM 6946 C CA . THR A 1 876 ? -10.805 28.281 10.602 1 53.75 876 THR A CA 1
ATOM 6947 C C . THR A 1 876 ? -10.18 29.125 11.711 1 53.75 876 THR A C 1
ATOM 6949 O O . THR A 1 876 ? -10.414 28.875 12.898 1 53.75 876 THR A O 1
ATOM 6952 N N . GLY A 1 877 ? -9.531 30.219 11.422 1 54.84 877 GLY A N 1
ATOM 6953 C CA . GLY A 1 877 ? -9.008 31.109 12.438 1 54.84 877 GLY A CA 1
ATOM 6954 C C . GLY A 1 877 ? -7.504 31.016 12.609 1 54.84 877 GLY A C 1
ATOM 6955 O O . GLY A 1 877 ? -6.879 30.062 12.141 1 54.84 877 GLY A O 1
ATOM 6956 N N . MET B 1 1 ? 6.191 -5.297 -39.844 1 38.75 1 MET B N 1
ATOM 6957 C CA . MET B 1 1 ? 6.359 -5.359 -38.375 1 38.75 1 MET B CA 1
ATOM 6958 C C . MET B 1 1 ? 5.07 -4.965 -37.688 1 38.75 1 MET B C 1
ATOM 6960 O O . MET B 1 1 ? 4.527 -3.887 -37.906 1 38.75 1 MET B O 1
ATOM 6964 N N . ASN B 1 2 ? 4.359 -5.875 -37.219 1 51 2 ASN B N 1
ATOM 6965 C CA . ASN B 1 2 ? 3.018 -5.68 -36.688 1 51 2 ASN B CA 1
ATOM 6966 C C . ASN B 1 2 ? 3.01 -4.656 -35.562 1 51 2 ASN B C 1
ATOM 6968 O O . ASN B 1 2 ? 3.789 -4.762 -34.625 1 51 2 ASN B O 1
ATOM 6972 N N . GLN B 1 3 ? 2.502 -3.504 -35.812 1 57.41 3 GLN B N 1
ATOM 6973 C CA . GLN B 1 3 ? 2.367 -2.301 -35 1 57.41 3 GLN B CA 1
ATOM 6974 C C . GLN B 1 3 ? 1.899 -2.641 -33.594 1 57.41 3 GLN B C 1
ATOM 6976 O O . GLN B 1 3 ? 2.244 -1.946 -32.625 1 57.41 3 GLN B O 1
ATOM 6981 N N . GLN B 1 4 ? 1.238 -3.846 -33.562 1 62 4 GLN B N 1
ATOM 6982 C CA . GLN B 1 4 ? 0.615 -4.219 -32.281 1 62 4 GLN B CA 1
ATOM 6983 C C . GLN B 1 4 ? 1.665 -4.59 -31.25 1 62 4 GLN B C 1
ATOM 6985 O O . GLN B 1 4 ? 1.43 -4.449 -30.047 1 62 4 GLN B O 1
ATOM 6990 N N . TYR B 1 5 ? 2.891 -4.844 -31.797 1 73.69 5 TYR B N 1
ATOM 6991 C CA . TYR B 1 5 ? 3.879 -5.32 -30.828 1 73.69 5 TYR B CA 1
ATOM 6992 C C . TYR B 1 5 ? 5.035 -4.34 -30.703 1 73.69 5 TYR B C 1
ATOM 6994 O O . TYR B 1 5 ? 6.109 -4.695 -30.219 1 73.69 5 TYR B O 1
ATOM 7002 N N . SER B 1 6 ? 4.789 -3.248 -31.219 1 79.62 6 SER B N 1
ATOM 7003 C CA . SER B 1 6 ? 5.816 -2.215 -31.156 1 79.62 6 SER B CA 1
ATOM 7004 C C . SER B 1 6 ? 6.109 -1.813 -29.703 1 79.62 6 SER B C 1
ATOM 7006 O O . SER B 1 6 ? 7.27 -1.606 -29.344 1 79.62 6 SER B O 1
ATOM 7008 N N . ALA B 1 7 ? 5.031 -1.834 -28.984 1 81.69 7 ALA B N 1
ATOM 7009 C CA . ALA B 1 7 ? 5.203 -1.444 -27.594 1 81.69 7 ALA B CA 1
ATOM 7010 C C . ALA B 1 7 ? 6.02 -2.48 -26.828 1 81.69 7 ALA B C 1
ATOM 7012 O O . ALA B 1 7 ? 6.848 -2.129 -25.984 1 81.69 7 ALA B O 1
ATOM 7013 N N . MET B 1 8 ? 5.809 -3.684 -27.078 1 85.25 8 MET B N 1
ATOM 7014 C CA . MET B 1 8 ? 6.547 -4.758 -26.422 1 85.25 8 MET B CA 1
ATOM 7015 C C . MET B 1 8 ? 8.023 -4.727 -26.812 1 85.25 8 MET B C 1
ATOM 7017 O O . MET B 1 8 ? 8.898 -4.852 -25.953 1 85.25 8 MET B O 1
ATOM 7021 N N . ARG B 1 9 ? 8.273 -4.477 -28.062 1 85.75 9 ARG B N 1
ATOM 7022 C CA . ARG B 1 9 ? 9.648 -4.41 -28.547 1 85.75 9 ARG B CA 1
ATOM 7023 C C . ARG B 1 9 ? 10.391 -3.227 -27.938 1 85.75 9 ARG B C 1
ATOM 7025 O O . ARG B 1 9 ? 11.578 -3.326 -27.641 1 85.75 9 ARG B O 1
ATOM 7032 N N . SER B 1 10 ? 9.641 -2.229 -27.812 1 88.62 10 SER B N 1
ATOM 7033 C CA . SER B 1 10 ? 10.234 -1.038 -27.219 1 88.62 10 SER B CA 1
ATOM 7034 C C . SER B 1 10 ? 10.609 -1.285 -25.75 1 88.62 10 SER B C 1
ATOM 7036 O O . SER B 1 10 ? 11.672 -0.858 -25.312 1 88.62 10 SER B O 1
ATOM 7038 N N . ASN B 1 11 ? 9.711 -1.972 -25.047 1 90.62 11 ASN B N 1
ATOM 7039 C CA . ASN B 1 11 ? 9.992 -2.305 -23.656 1 90.62 11 ASN B CA 1
ATOM 7040 C C . ASN B 1 11 ? 11.188 -3.24 -23.547 1 90.62 11 ASN B C 1
ATOM 7042 O O . ASN B 1 11 ? 12.023 -3.074 -22.656 1 90.62 11 ASN B O 1
ATOM 7046 N N . VAL B 1 12 ? 11.281 -4.191 -24.469 1 90.88 12 VAL B N 1
ATOM 7047 C CA . VAL B 1 12 ? 12.391 -5.145 -24.453 1 90.88 12 VAL B CA 1
ATOM 7048 C C . VAL B 1 12 ? 13.703 -4.418 -24.734 1 90.88 12 VAL B C 1
ATOM 7050 O O . VAL B 1 12 ? 14.711 -4.672 -24.078 1 90.88 12 VAL B O 1
ATOM 7053 N N . SER B 1 13 ? 13.656 -3.543 -25.656 1 92 13 SER B N 1
ATOM 7054 C CA . SER B 1 13 ? 14.844 -2.771 -26.016 1 92 13 SER B CA 1
ATOM 7055 C C . SER B 1 13 ? 15.289 -1.882 -24.859 1 92 13 SER B C 1
ATOM 7057 O O . SER B 1 13 ? 16.484 -1.753 -24.594 1 92 13 SER B O 1
ATOM 7059 N N . MET B 1 14 ? 14.297 -1.288 -24.25 1 94.88 14 MET B N 1
ATOM 7060 C CA . MET B 1 14 ? 14.594 -0.412 -23.125 1 94.88 14 MET B CA 1
ATOM 7061 C C . MET B 1 14 ? 15.211 -1.197 -21.969 1 94.88 14 MET B C 1
ATOM 7063 O O . MET B 1 14 ? 16.234 -0.789 -21.406 1 94.88 14 MET B O 1
ATOM 7067 N N . LEU B 1 15 ? 14.617 -2.297 -21.594 1 95.12 15 LEU B N 1
ATOM 7068 C CA . LEU B 1 15 ? 15.125 -3.131 -20.5 1 95.12 15 LEU B CA 1
ATOM 7069 C C . LEU B 1 15 ? 16.5 -3.695 -20.844 1 95.12 15 LEU B C 1
ATOM 7071 O O . LEU B 1 15 ? 17.359 -3.803 -19.984 1 95.12 15 LEU B O 1
ATOM 7075 N N . GLY B 1 16 ? 16.703 -4.035 -22.172 1 94.12 16 GLY B N 1
ATOM 7076 C CA . GLY B 1 16 ? 18 -4.504 -22.625 1 94.12 16 GLY B CA 1
ATOM 7077 C C . GLY B 1 16 ? 19.094 -3.461 -22.484 1 94.12 16 GLY B C 1
ATOM 7078 O O . GLY B 1 16 ? 20.219 -3.783 -22.078 1 94.12 16 GLY B O 1
ATOM 7079 N N . LYS B 1 17 ? 18.734 -2.26 -22.75 1 94.81 17 LYS B N 1
ATOM 7080 C CA . LYS B 1 17 ? 19.688 -1.166 -22.609 1 94.81 17 LYS B CA 1
ATOM 7081 C C . LYS B 1 17 ? 20.062 -0.939 -21.156 1 94.81 17 LYS B C 1
ATOM 7083 O O . LYS B 1 17 ? 21.234 -0.717 -20.828 1 94.81 17 LYS B O 1
ATOM 7088 N N . LEU B 1 18 ? 19.078 -0.983 -20.344 1 95.62 18 LEU B N 1
ATOM 7089 C CA . LEU B 1 18 ? 19.312 -0.803 -18.922 1 95.62 18 LEU B CA 1
ATOM 7090 C C . LEU B 1 18 ? 20.219 -1.905 -18.375 1 95.62 18 LEU B C 1
ATOM 7092 O O . LEU B 1 18 ? 21.094 -1.642 -17.562 1 95.62 18 LEU B O 1
ATOM 7096 N N . LEU B 1 19 ? 19.984 -3.131 -18.766 1 96 19 LEU B N 1
ATOM 7097 C CA . LEU B 1 19 ? 20.828 -4.246 -18.359 1 96 19 LEU B CA 1
ATOM 7098 C C . LEU B 1 19 ? 22.266 -4.062 -18.859 1 96 19 LEU B C 1
ATOM 7100 O O . LEU B 1 19 ? 23.219 -4.316 -18.141 1 96 19 LEU B O 1
ATOM 7104 N N . GLY B 1 20 ? 22.375 -3.623 -20.156 1 95.44 20 GLY B N 1
ATOM 7105 C CA . GLY B 1 20 ? 23.688 -3.344 -20.703 1 95.44 20 GLY B CA 1
ATOM 7106 C C . GLY B 1 20 ? 24.469 -2.328 -19.891 1 95.44 20 GLY B C 1
ATOM 7107 O O . GLY B 1 20 ? 25.656 -2.527 -19.609 1 95.44 20 GLY B O 1
ATOM 7108 N N . ASP B 1 21 ? 23.781 -1.294 -19.5 1 94.5 21 ASP B N 1
ATOM 7109 C CA . ASP B 1 21 ? 24.406 -0.258 -18.672 1 94.5 21 ASP B CA 1
ATOM 7110 C C . ASP B 1 21 ? 24.844 -0.816 -17.328 1 94.5 21 ASP B C 1
ATOM 7112 O O . ASP B 1 21 ? 25.906 -0.452 -16.812 1 94.5 21 ASP B O 1
ATOM 7116 N N . THR B 1 22 ? 24.062 -1.646 -16.797 1 94.38 22 THR B N 1
ATOM 7117 C CA . THR B 1 22 ? 24.359 -2.254 -15.5 1 94.38 22 THR B CA 1
ATOM 7118 C C . THR B 1 22 ? 25.578 -3.166 -15.609 1 94.38 22 THR B C 1
ATOM 7120 O O . THR B 1 22 ? 26.438 -3.166 -14.727 1 94.38 22 THR B O 1
ATOM 7123 N N . ILE B 1 23 ? 25.656 -3.953 -16.672 1 94.81 23 ILE B N 1
ATOM 7124 C CA . ILE B 1 23 ? 26.781 -4.855 -16.891 1 94.81 23 ILE B CA 1
ATOM 7125 C C . ILE B 1 23 ? 28.062 -4.047 -17.062 1 94.81 23 ILE B C 1
ATOM 7127 O O . ILE B 1 23 ? 29.109 -4.398 -16.5 1 94.81 23 ILE B O 1
ATOM 7131 N N . LYS B 1 24 ? 27.938 -2.969 -17.781 1 94.38 24 LYS B N 1
ATOM 7132 C CA . LYS B 1 24 ? 29.094 -2.09 -17.984 1 94.38 24 LYS B CA 1
ATOM 7133 C C . LYS B 1 24 ? 29.609 -1.541 -16.672 1 94.38 24 LYS B C 1
ATOM 7135 O O . LYS B 1 24 ? 30.828 -1.539 -16.422 1 94.38 24 LYS B O 1
ATOM 7140 N N . GLU B 1 25 ? 28.766 -1.153 -15.828 1 90.75 25 GLU B N 1
ATOM 7141 C CA . GLU B 1 25 ? 29.125 -0.568 -14.547 1 90.75 25 GLU B CA 1
ATOM 7142 C C . GLU B 1 25 ? 29.688 -1.628 -13.594 1 90.75 25 GLU B C 1
ATOM 7144 O O . GLU B 1 25 ? 30.625 -1.364 -12.836 1 90.75 25 GLU B O 1
ATOM 7149 N N . ALA B 1 26 ? 29.125 -2.807 -13.648 1 89 26 ALA B N 1
ATOM 7150 C CA . ALA B 1 26 ? 29.453 -3.854 -12.68 1 89 26 ALA B CA 1
ATOM 7151 C C . ALA B 1 26 ? 30.703 -4.613 -13.109 1 89 26 ALA B C 1
ATOM 7153 O O . ALA B 1 26 ? 31.531 -4.973 -12.266 1 89 26 ALA B O 1
ATOM 7154 N N . GLN B 1 27 ? 30.797 -4.965 -14.453 1 89.38 27 GLN B N 1
ATOM 7155 C CA . GLN B 1 27 ? 31.844 -5.883 -14.906 1 89.38 27 GLN B CA 1
ATOM 7156 C C . GLN B 1 27 ? 32.812 -5.195 -15.867 1 89.38 27 GLN B C 1
ATOM 7158 O O . GLN B 1 27 ? 33.812 -5.77 -16.25 1 89.38 27 GLN B O 1
ATOM 7163 N N . GLY B 1 28 ? 32.469 -4.008 -16.328 1 89.88 28 GLY B N 1
ATOM 7164 C CA . GLY B 1 28 ? 33.344 -3.283 -17.25 1 89.88 28 GLY B CA 1
ATOM 7165 C C . GLY B 1 28 ? 32.875 -3.352 -18.688 1 89.88 28 GLY B C 1
ATOM 7166 O O . GLY B 1 28 ? 32 -4.148 -19.031 1 89.88 28 GLY B O 1
ATOM 7167 N N . GLU B 1 29 ? 33.469 -2.641 -19.5 1 92.44 29 GLU B N 1
ATOM 7168 C CA . GLU B 1 29 ? 33.094 -2.512 -20.906 1 92.44 29 GLU B CA 1
ATOM 7169 C C . GLU B 1 29 ? 33.438 -3.77 -21.688 1 92.44 29 GLU B C 1
ATOM 7171 O O . GLU B 1 29 ? 32.75 -4.137 -22.641 1 92.44 29 GLU B O 1
ATOM 7176 N N . HIS B 1 30 ? 34.406 -4.449 -21.25 1 92.31 30 HIS B N 1
ATOM 7177 C CA . HIS B 1 30 ? 34.875 -5.629 -21.969 1 92.31 30 HIS B CA 1
ATOM 7178 C C . HIS B 1 30 ? 33.844 -6.742 -21.953 1 92.31 30 HIS B C 1
ATOM 7180 O O . HIS B 1 30 ? 33.594 -7.395 -22.969 1 92.31 30 HIS B O 1
ATOM 7186 N N . ILE B 1 31 ? 33.219 -6.945 -20.859 1 92.75 31 ILE B N 1
ATOM 7187 C CA . ILE B 1 31 ? 32.219 -7.996 -20.75 1 92.75 31 ILE B CA 1
ATOM 7188 C C . ILE B 1 31 ? 30.984 -7.621 -21.562 1 92.75 31 ILE B C 1
ATOM 7190 O O . ILE B 1 31 ? 30.359 -8.477 -22.203 1 92.75 31 ILE B O 1
ATOM 7194 N N . LEU B 1 32 ? 30.625 -6.387 -21.562 1 94.69 32 LEU B N 1
ATOM 7195 C CA . LEU B 1 32 ? 29.469 -5.934 -22.344 1 94.69 32 LEU B CA 1
ATOM 7196 C C . LEU B 1 32 ? 29.703 -6.16 -23.828 1 94.69 32 LEU B C 1
ATOM 7198 O O . LEU B 1 32 ? 28.812 -6.605 -24.547 1 94.69 32 LEU B O 1
ATOM 7202 N N . GLU B 1 33 ? 30.891 -5.832 -24.234 1 94.38 33 GLU B N 1
ATOM 7203 C CA . GLU B 1 33 ? 31.234 -6.023 -25.641 1 94.38 33 GLU B CA 1
ATOM 7204 C C . GLU B 1 33 ? 31.172 -7.496 -26.031 1 94.38 33 GLU B C 1
ATOM 7206 O O . GLU B 1 33 ? 30.734 -7.836 -27.125 1 94.38 33 GLU B O 1
ATOM 7211 N N . LYS B 1 34 ? 31.641 -8.297 -25.172 1 94.31 34 LYS B N 1
ATOM 7212 C CA . LYS B 1 34 ? 31.578 -9.742 -25.422 1 94.31 34 LYS B CA 1
ATOM 7213 C C . LYS B 1 34 ? 30.141 -10.227 -25.531 1 94.31 34 LYS B C 1
ATOM 7215 O O . LYS B 1 34 ? 29.797 -10.984 -26.438 1 94.31 34 LYS B O 1
ATOM 7220 N N . VAL B 1 35 ? 29.359 -9.789 -24.625 1 95.06 35 VAL B N 1
ATOM 7221 C CA . VAL B 1 35 ? 27.953 -10.164 -24.609 1 95.06 35 VAL B CA 1
ATOM 7222 C C . VAL B 1 35 ? 27.281 -9.68 -25.891 1 95.06 35 VAL B C 1
ATOM 7224 O O . VAL B 1 35 ? 26.516 -10.414 -26.516 1 95.06 35 VAL B O 1
ATOM 7227 N N . GLU B 1 36 ? 27.594 -8.5 -26.344 1 94.69 36 GLU B N 1
ATOM 7228 C CA . GLU B 1 36 ? 27.016 -7.938 -27.562 1 94.69 36 GLU B CA 1
ATOM 7229 C C . GLU B 1 36 ? 27.484 -8.68 -28.812 1 94.69 36 GLU B C 1
ATOM 7231 O O . GLU B 1 36 ? 26.719 -8.883 -29.75 1 94.69 36 GLU B O 1
ATOM 7236 N N . SER B 1 37 ? 28.656 -8.992 -28.75 1 95 37 SER B N 1
ATOM 7237 C CA . SER B 1 37 ? 29.188 -9.766 -29.875 1 95 37 SER B CA 1
ATOM 7238 C C . SER B 1 37 ? 28.5 -11.117 -29.984 1 95 37 SER B C 1
ATOM 7240 O O . SER B 1 37 ? 28.141 -11.539 -31.094 1 95 37 SER B O 1
ATOM 7242 N N . ILE B 1 38 ? 28.344 -11.766 -28.891 1 95.75 38 ILE B N 1
ATOM 7243 C CA . ILE B 1 38 ? 27.672 -13.062 -28.859 1 95.75 38 ILE B CA 1
ATOM 7244 C C . ILE B 1 38 ? 26.234 -12.914 -29.344 1 95.75 38 ILE B C 1
ATOM 7246 O O . ILE B 1 38 ? 25.734 -13.742 -30.109 1 95.75 38 ILE B O 1
ATOM 7250 N N . ARG B 1 39 ? 25.609 -11.891 -28.859 1 93.88 39 ARG B N 1
ATOM 7251 C CA . ARG B 1 39 ? 24.219 -11.625 -29.25 1 93.88 39 ARG B CA 1
ATOM 7252 C C . ARG B 1 39 ? 24.109 -11.438 -30.766 1 93.88 39 ARG B C 1
ATOM 7254 O O . ARG B 1 39 ? 23.219 -11.984 -31.391 1 93.88 39 ARG B O 1
ATOM 7261 N N . LYS B 1 40 ? 25.031 -10.695 -31.359 1 93.81 40 LYS B N 1
ATOM 7262 C CA . LYS B 1 40 ? 25.031 -10.445 -32.812 1 93.81 40 LYS B CA 1
ATOM 7263 C C . LYS B 1 40 ? 25.312 -11.727 -33.594 1 93.81 40 LYS B C 1
ATOM 7265 O O . LYS B 1 40 ? 24.688 -11.977 -34.625 1 93.81 40 LYS B O 1
ATOM 7270 N N . LEU B 1 41 ? 26.219 -12.492 -33.094 1 94.44 41 LEU B N 1
ATOM 7271 C CA . LEU B 1 41 ? 26.531 -13.766 -33.75 1 94.44 41 LEU B CA 1
ATOM 7272 C C . LEU B 1 41 ? 25.344 -14.711 -33.688 1 94.44 41 LEU B C 1
ATOM 7274 O O . LEU B 1 41 ? 25.047 -15.406 -34.688 1 94.44 41 LEU B O 1
ATOM 7278 N N . SER B 1 42 ? 24.703 -14.719 -32.594 1 93.88 42 SER B N 1
ATOM 7279 C CA . SER B 1 42 ? 23.547 -15.57 -32.438 1 93.88 42 SER B CA 1
ATOM 7280 C C . SER B 1 42 ? 22.422 -15.164 -33.375 1 93.88 42 SER B C 1
ATOM 7282 O O . SER B 1 42 ? 21.766 -16.016 -34 1 93.88 42 SER B O 1
ATOM 7284 N N . LYS B 1 43 ? 22.172 -13.891 -33.5 1 91.56 43 LYS B N 1
ATOM 7285 C CA . LYS B 1 43 ? 21.156 -13.383 -34.406 1 91.56 43 LYS B CA 1
ATOM 7286 C C . LYS B 1 43 ? 21.469 -13.773 -35.875 1 91.56 43 LYS B C 1
ATOM 7288 O O . LYS B 1 43 ? 20.562 -14.188 -36.594 1 91.56 43 LYS B O 1
ATOM 7293 N N . ALA B 1 44 ? 22.688 -13.711 -36.188 1 91.44 44 ALA B N 1
ATOM 7294 C CA . ALA B 1 44 ? 23.125 -14.07 -37.531 1 91.44 44 ALA B CA 1
ATOM 7295 C C . ALA B 1 44 ? 23 -15.578 -37.75 1 91.44 44 ALA B C 1
ATOM 7297 O O . ALA B 1 44 ? 22.656 -16.016 -38.875 1 91.44 44 ALA B O 1
ATOM 7298 N N . SER B 1 45 ? 23.312 -16.266 -36.781 1 90.69 45 SER B N 1
ATOM 7299 C CA . SER B 1 45 ? 23.172 -17.719 -36.844 1 90.69 45 SER B CA 1
ATOM 7300 C C . SER B 1 45 ? 21.719 -18.125 -37.062 1 90.69 45 SER B C 1
ATOM 7302 O O . SER B 1 45 ? 21.438 -19 -37.906 1 90.69 45 SER B O 1
ATOM 7304 N N . GLN B 1 46 ? 20.844 -17.516 -36.438 1 87.31 46 GLN B N 1
ATOM 7305 C CA . GLN B 1 46 ? 19.422 -17.828 -36.531 1 87.31 46 GLN B CA 1
ATOM 7306 C C . GLN B 1 46 ? 18.891 -17.453 -37.906 1 87.31 46 GLN B C 1
ATOM 7308 O O . GLN B 1 46 ? 17.922 -18.047 -38.406 1 87.31 46 GLN B O 1
ATOM 7313 N N . ALA B 1 47 ? 19.578 -16.484 -38.5 1 85.75 47 ALA B N 1
ATOM 7314 C CA . ALA B 1 47 ? 19.172 -16.062 -39.812 1 85.75 47 ALA B CA 1
ATOM 7315 C C . ALA B 1 47 ? 19.719 -17.016 -40.875 1 85.75 47 ALA B C 1
ATOM 7317 O O . ALA B 1 47 ? 19.422 -16.859 -42.062 1 85.75 47 ALA B O 1
ATOM 7318 N N . GLY B 1 48 ? 20.5 -18.062 -40.562 1 86.56 48 GLY B N 1
ATOM 7319 C CA . GLY B 1 48 ? 20.922 -19.094 -41.5 1 86.56 48 GLY B CA 1
ATOM 7320 C C . GLY B 1 48 ? 22.391 -18.984 -41.875 1 86.56 48 GLY B C 1
ATOM 7321 O O . GLY B 1 48 ? 22.859 -19.719 -42.75 1 86.56 48 GLY B O 1
ATOM 7322 N N . ASN B 1 49 ? 23.141 -18.141 -41.219 1 91.19 49 ASN B N 1
ATOM 7323 C CA . ASN B 1 49 ? 24.547 -17.953 -41.531 1 91.19 49 ASN B CA 1
ATOM 7324 C C . ASN B 1 49 ? 25.422 -18.984 -40.812 1 91.19 49 ASN B C 1
ATOM 7326 O O . ASN B 1 49 ? 25.766 -18.797 -39.625 1 91.19 49 ASN B O 1
ATOM 7330 N N . GLU B 1 50 ? 25.953 -19.859 -41.5 1 91.56 50 GLU B N 1
ATOM 7331 C CA . GLU B 1 50 ? 26.719 -20.969 -40.938 1 91.56 50 GLU B CA 1
ATOM 7332 C C . GLU B 1 50 ? 28.078 -20.484 -40.438 1 91.56 50 GLU B C 1
ATOM 7334 O O . GLU B 1 50 ? 28.609 -21.016 -39.469 1 91.56 50 GLU B O 1
ATOM 7339 N N . ILE B 1 51 ? 28.594 -19.531 -41.125 1 92.44 51 ILE B N 1
ATOM 7340 C CA . ILE B 1 51 ? 29.906 -19 -40.75 1 92.44 51 ILE B CA 1
ATOM 7341 C C . ILE B 1 51 ? 29.812 -18.344 -39.375 1 92.44 51 ILE B C 1
ATOM 7343 O O . ILE B 1 51 ? 30.672 -18.562 -38.531 1 92.44 51 ILE B O 1
ATOM 7347 N N . GLN B 1 52 ? 28.844 -17.594 -39.281 1 92.62 52 GLN B N 1
ATOM 7348 C CA . GLN B 1 52 ? 28.656 -16.891 -38.031 1 92.62 52 GLN B CA 1
ATOM 7349 C C . GLN B 1 52 ? 28.312 -17.875 -36.906 1 92.62 52 GLN B C 1
ATOM 7351 O O . GLN B 1 52 ? 28.656 -17.641 -35.75 1 92.62 52 GLN B O 1
ATOM 7356 N N . ARG B 1 53 ? 27.672 -18.891 -37.188 1 93.88 53 ARG B N 1
ATOM 7357 C CA . ARG B 1 53 ? 27.391 -19.922 -36.188 1 93.88 53 ARG B CA 1
ATOM 7358 C C . ARG B 1 53 ? 28.672 -20.547 -35.688 1 93.88 53 ARG B C 1
ATOM 7360 O O . ARG B 1 53 ? 28.828 -20.75 -34.469 1 93.88 53 ARG B O 1
ATOM 7367 N N . GLN B 1 54 ? 29.562 -20.828 -36.594 1 94.19 54 GLN B N 1
ATOM 7368 C CA . GLN B 1 54 ? 30.844 -21.406 -36.188 1 94.19 54 GLN B CA 1
ATOM 7369 C C . GLN B 1 54 ? 31.625 -20.422 -35.312 1 94.19 54 GLN B C 1
ATOM 7371 O O . GLN B 1 54 ? 32.281 -20.844 -34.344 1 94.19 54 GLN B O 1
ATOM 7376 N N . LYS B 1 55 ? 31.484 -19.219 -35.656 1 94.56 55 LYS B N 1
ATOM 7377 C CA . LYS B 1 55 ? 32.156 -18.203 -34.844 1 94.56 55 LYS B CA 1
ATOM 7378 C C . LYS B 1 55 ? 31.531 -18.125 -33.438 1 94.56 55 LYS B C 1
ATOM 7380 O O . LYS B 1 55 ? 32.25 -17.922 -32.469 1 94.56 55 LYS B O 1
ATOM 7385 N N . LEU B 1 56 ? 30.266 -18.203 -33.438 1 95.06 56 LEU B N 1
ATOM 7386 C CA . LEU B 1 56 ? 29.562 -18.234 -32.156 1 95.06 56 LEU B CA 1
ATOM 7387 C C . LEU B 1 56 ? 30.047 -19.391 -31.281 1 95.06 56 LEU B C 1
ATOM 7389 O O . LEU B 1 56 ? 30.359 -19.219 -30.109 1 95.06 56 LEU B O 1
ATOM 7393 N N . LEU B 1 57 ? 30.203 -20.578 -31.875 1 95.25 57 LEU B N 1
ATOM 7394 C CA . LEU B 1 57 ? 30.656 -21.766 -31.172 1 95.25 57 LEU B CA 1
ATOM 7395 C C . LEU B 1 57 ? 32.062 -21.594 -30.656 1 95.25 57 LEU B C 1
ATOM 7397 O O . LEU B 1 57 ? 32.344 -21.875 -29.484 1 95.25 57 LEU B O 1
ATOM 7401 N N . MET B 1 58 ? 32.875 -20.969 -31.453 1 94.12 58 MET B N 1
ATOM 7402 C CA . MET B 1 58 ? 34.25 -20.766 -31.078 1 94.12 58 MET B CA 1
ATOM 7403 C C . MET B 1 58 ? 34.406 -19.75 -29.953 1 94.12 58 MET B C 1
ATOM 7405 O O . MET B 1 58 ? 35.188 -19.922 -29.031 1 94.12 58 MET B O 1
ATOM 7409 N N . THR B 1 59 ? 33.656 -18.766 -30.109 1 94.5 59 THR B N 1
ATOM 7410 C CA . THR B 1 59 ? 33.719 -17.703 -29.109 1 94.5 59 THR B CA 1
ATOM 7411 C C . THR B 1 59 ? 33.312 -18.234 -27.734 1 94.5 59 THR B C 1
ATOM 7413 O O . THR B 1 59 ? 33.938 -17.953 -26.734 1 94.5 59 THR B O 1
ATOM 7416 N N . LEU B 1 60 ? 32.25 -19 -27.703 1 94.06 60 LEU B N 1
ATOM 7417 C CA . LEU B 1 60 ? 31.734 -19.5 -26.438 1 94.06 60 LEU B CA 1
ATOM 7418 C C . LEU B 1 60 ? 32.625 -20.609 -25.875 1 94.06 60 LEU B C 1
ATOM 7420 O O . LEU B 1 60 ? 32.75 -20.734 -24.656 1 94.06 60 LEU B O 1
ATOM 7424 N N . GLN B 1 61 ? 33.281 -21.328 -26.703 1 92 61 GLN B N 1
ATOM 7425 C CA . GLN B 1 61 ? 34.188 -22.375 -26.266 1 92 61 GLN B CA 1
ATOM 7426 C C . GLN B 1 61 ? 35.438 -21.781 -25.656 1 92 61 GLN B C 1
ATOM 7428 O O . GLN B 1 61 ? 36.062 -22.391 -24.797 1 92 61 GLN B O 1
ATOM 7433 N N . ASN B 1 62 ? 35.75 -20.594 -26.125 1 91.44 62 ASN B N 1
ATOM 7434 C CA . ASN B 1 62 ? 37.031 -20.016 -25.719 1 91.44 62 ASN B CA 1
ATOM 7435 C C . ASN B 1 62 ? 36.844 -19.016 -24.578 1 91.44 62 ASN B C 1
ATOM 7437 O O . ASN B 1 62 ? 37.781 -18.312 -24.203 1 91.44 62 ASN B O 1
ATOM 7441 N N . LEU B 1 63 ? 35.688 -18.984 -24.047 1 92.31 63 LEU B N 1
ATOM 7442 C CA . LEU B 1 63 ? 35.5 -18.125 -22.906 1 92.31 63 LEU B CA 1
ATOM 7443 C C . LEU B 1 63 ? 36.344 -18.578 -21.719 1 92.31 63 LEU B C 1
ATOM 7445 O O . LEU B 1 63 ? 36.438 -19.781 -21.469 1 92.31 63 LEU B O 1
ATOM 7449 N N . SER B 1 64 ? 36.938 -17.594 -21.016 1 89.56 64 SER B N 1
ATOM 7450 C CA . SER B 1 64 ? 37.688 -17.938 -19.797 1 89.56 64 SER B CA 1
ATOM 7451 C C . SER B 1 64 ? 36.75 -18.297 -18.656 1 89.56 64 SER B C 1
ATOM 7453 O O . SER B 1 64 ? 35.562 -17.938 -18.688 1 89.56 64 SER B O 1
ATOM 7455 N N . ASN B 1 65 ? 37.219 -18.969 -17.672 1 85.88 65 ASN B N 1
ATOM 7456 C CA . ASN B 1 65 ? 36.406 -19.375 -16.531 1 85.88 65 ASN B CA 1
ATOM 7457 C C . ASN B 1 65 ? 35.812 -18.172 -15.805 1 85.88 65 ASN B C 1
ATOM 7459 O O . ASN B 1 65 ? 34.719 -18.25 -15.258 1 85.88 65 ASN B O 1
ATOM 7463 N N . GLU B 1 66 ? 36.469 -17.078 -15.906 1 87.12 66 GLU B N 1
ATOM 7464 C CA . GLU B 1 66 ? 36 -15.867 -15.227 1 87.12 66 GLU B CA 1
ATOM 7465 C C . GLU B 1 66 ? 34.875 -15.195 -16 1 87.12 66 GLU B C 1
ATOM 7467 O O . GLU B 1 66 ? 34.062 -14.484 -15.422 1 87.12 66 GLU B O 1
ATOM 7472 N N . GLU B 1 67 ? 34.812 -15.516 -17.266 1 91.75 67 GLU B N 1
ATOM 7473 C CA . GLU B 1 67 ? 33.844 -14.859 -18.125 1 91.75 67 GLU B CA 1
ATOM 7474 C C . GLU B 1 67 ? 32.562 -15.68 -18.234 1 91.75 67 GLU B C 1
ATOM 7476 O O . GLU B 1 67 ? 31.5 -15.164 -18.625 1 91.75 67 GLU B O 1
ATOM 7481 N N . LEU B 1 68 ? 32.656 -16.953 -17.859 1 92.19 68 LEU B N 1
ATOM 7482 C CA . LEU B 1 68 ? 31.562 -17.875 -18.078 1 92.19 68 LEU B CA 1
ATOM 7483 C C . LEU B 1 68 ? 30.328 -17.422 -17.312 1 92.19 68 LEU B C 1
ATOM 7485 O O . LEU B 1 68 ? 29.234 -17.312 -17.891 1 92.19 68 LEU B O 1
ATOM 7489 N N . LEU B 1 69 ? 30.531 -17.109 -16.078 1 91.31 69 LEU B N 1
ATOM 7490 C CA . LEU B 1 69 ? 29.406 -16.797 -15.219 1 91.31 69 LEU B CA 1
ATOM 7491 C C . LEU B 1 69 ? 28.766 -15.461 -15.609 1 91.31 69 LEU B C 1
ATOM 7493 O O . LEU B 1 69 ? 27.547 -15.375 -15.781 1 91.31 69 LEU B O 1
ATOM 7497 N N . PRO B 1 70 ? 29.531 -14.398 -15.883 1 92.62 70 PRO B N 1
ATOM 7498 C CA . PRO B 1 70 ? 28.938 -13.125 -16.281 1 92.62 70 PRO B CA 1
ATOM 7499 C C . PRO B 1 70 ? 28.172 -13.211 -17.594 1 92.62 70 PRO B C 1
ATOM 7501 O O . PRO B 1 70 ? 27.125 -12.594 -17.75 1 92.62 70 PRO B O 1
ATOM 7504 N N . VAL B 1 71 ? 28.656 -13.992 -18.484 1 94.12 71 VAL B N 1
ATOM 7505 C CA . VAL B 1 71 ? 28.016 -14.133 -19.781 1 94.12 71 VAL B CA 1
ATOM 7506 C C . VAL B 1 71 ? 26.703 -14.906 -19.625 1 94.12 71 VAL B C 1
ATOM 7508 O O . VAL B 1 71 ? 25.672 -14.5 -20.156 1 94.12 71 VAL B O 1
ATOM 7511 N N . ALA B 1 72 ? 26.766 -16 -18.875 1 94.19 72 ALA B N 1
ATOM 7512 C CA . ALA B 1 72 ? 25.562 -16.781 -18.625 1 94.19 72 ALA B CA 1
ATOM 7513 C C . ALA B 1 72 ? 24.5 -15.938 -17.922 1 94.19 72 ALA B C 1
ATOM 7515 O O . ALA B 1 72 ? 23.312 -15.984 -18.266 1 94.19 72 ALA B O 1
ATOM 7516 N N . ARG B 1 73 ? 24.953 -15.188 -17 1 93.25 73 ARG B N 1
ATOM 7517 C CA . ARG B 1 73 ? 24.062 -14.336 -16.219 1 93.25 73 ARG B CA 1
ATOM 7518 C C . ARG B 1 73 ? 23.406 -13.273 -17.109 1 93.25 73 ARG B C 1
ATOM 7520 O O . ARG B 1 73 ? 22.234 -12.969 -16.953 1 93.25 73 ARG B O 1
ATOM 7527 N N . ALA B 1 74 ? 24.172 -12.727 -17.938 1 95.06 74 ALA B N 1
ATOM 7528 C CA . ALA B 1 74 ? 23.672 -11.672 -18.828 1 95.06 74 ALA B CA 1
ATOM 7529 C C . ALA B 1 74 ? 22.531 -12.18 -19.688 1 95.06 74 ALA B C 1
ATOM 7531 O O . ALA B 1 74 ? 21.469 -11.555 -19.766 1 95.06 74 ALA B O 1
ATOM 7532 N N . PHE B 1 75 ? 22.734 -13.305 -20.297 1 95 75 PHE B N 1
ATOM 7533 C CA . PHE B 1 75 ? 21.719 -13.844 -21.188 1 95 75 PHE B CA 1
ATOM 7534 C C . PHE B 1 75 ? 20.516 -14.352 -20.406 1 95 75 PHE B C 1
ATOM 7536 O O . PHE B 1 75 ? 19.375 -14.25 -20.859 1 95 75 PHE B O 1
ATOM 7543 N N . ASN B 1 76 ? 20.734 -14.906 -19.266 1 92.62 76 ASN B N 1
ATOM 7544 C CA . ASN B 1 76 ? 19.641 -15.312 -18.406 1 92.62 76 ASN B CA 1
ATOM 7545 C C . ASN B 1 76 ? 18.781 -14.117 -18 1 92.62 76 ASN B C 1
ATOM 7547 O O . ASN B 1 76 ? 17.547 -14.188 -18.047 1 92.62 76 ASN B O 1
ATOM 7551 N N . GLN B 1 77 ? 19.375 -13.055 -17.594 1 93.31 77 GLN B N 1
ATOM 7552 C CA . GLN B 1 77 ? 18.656 -11.867 -17.156 1 93.31 77 GLN B CA 1
ATOM 7553 C C . GLN B 1 77 ? 17.906 -11.219 -18.312 1 93.31 77 GLN B C 1
ATOM 7555 O O . GLN B 1 77 ? 16.812 -10.68 -18.141 1 93.31 77 GLN B O 1
ATOM 7560 N N . PHE B 1 78 ? 18.578 -11.25 -19.453 1 92.88 78 PHE B N 1
ATOM 7561 C CA . PHE B 1 78 ? 17.875 -10.719 -20.625 1 92.88 78 PHE B CA 1
ATOM 7562 C C . PHE B 1 78 ? 16.578 -11.469 -20.875 1 92.88 78 PHE B C 1
ATOM 7564 O O . PHE B 1 78 ? 15.555 -10.852 -21.188 1 92.88 78 PHE B O 1
ATOM 7571 N N . LEU B 1 79 ? 16.625 -12.75 -20.766 1 92 79 LEU B N 1
ATOM 7572 C CA . LEU B 1 79 ? 15.445 -13.562 -21 1 92 79 LEU B CA 1
ATOM 7573 C C . LEU B 1 79 ? 14.383 -13.289 -19.938 1 92 79 LEU B C 1
ATOM 7575 O O . LEU B 1 79 ? 13.195 -13.219 -20.25 1 92 79 LEU B O 1
ATOM 7579 N N . ASN B 1 80 ? 14.773 -13.141 -18.719 1 90.44 80 ASN B N 1
ATOM 7580 C CA . ASN B 1 80 ? 13.828 -12.82 -17.641 1 90.44 80 ASN B CA 1
ATOM 7581 C C . ASN B 1 80 ? 13.141 -11.484 -17.891 1 90.44 80 ASN B C 1
ATOM 7583 O O . ASN B 1 80 ? 11.93 -11.367 -17.703 1 90.44 80 ASN B O 1
ATOM 7587 N N . LEU B 1 81 ? 13.922 -10.523 -18.281 1 92.88 81 LEU B N 1
ATOM 7588 C CA . LEU B 1 81 ? 13.383 -9.188 -18.531 1 92.88 81 LEU B CA 1
ATOM 7589 C C . LEU B 1 81 ? 12.453 -9.203 -19.734 1 92.88 81 LEU B C 1
ATOM 7591 O O . LEU B 1 81 ? 11.438 -8.5 -19.75 1 92.88 81 LEU B O 1
ATOM 7595 N N . THR B 1 82 ? 12.789 -9.984 -20.703 1 90.5 82 THR B N 1
ATOM 7596 C CA . THR B 1 82 ? 11.93 -10.133 -21.875 1 90.5 82 THR B CA 1
ATOM 7597 C C . THR B 1 82 ? 10.602 -10.781 -21.484 1 90.5 82 THR B C 1
ATOM 7599 O O . THR B 1 82 ? 9.539 -10.375 -21.953 1 90.5 82 THR B O 1
ATOM 7602 N N . ASN B 1 83 ? 10.688 -11.758 -20.656 1 87.75 83 ASN B N 1
ATOM 7603 C CA . ASN B 1 83 ? 9.477 -12.414 -20.172 1 87.75 83 ASN B CA 1
ATOM 7604 C C . ASN B 1 83 ? 8.562 -11.43 -19.438 1 87.75 83 ASN B C 1
ATOM 7606 O O . ASN B 1 83 ? 7.344 -11.484 -19.578 1 87.75 83 ASN B O 1
ATOM 7610 N N . VAL B 1 84 ? 9.148 -10.578 -18.703 1 89.62 84 VAL B N 1
ATOM 7611 C CA . VAL B 1 84 ? 8.383 -9.586 -17.969 1 89.62 84 VAL B CA 1
ATOM 7612 C C . VAL B 1 84 ? 7.711 -8.617 -18.938 1 89.62 84 VAL B C 1
ATOM 7614 O O . VAL B 1 84 ? 6.547 -8.25 -18.75 1 89.62 84 VAL B O 1
ATOM 7617 N N . ALA B 1 85 ? 8.43 -8.203 -19.938 1 89.81 85 ALA B N 1
ATOM 7618 C CA . ALA B 1 85 ? 7.879 -7.297 -20.938 1 89.81 85 ALA B CA 1
ATOM 7619 C C . ALA B 1 85 ? 6.711 -7.941 -21.672 1 89.81 85 ALA B C 1
ATOM 7621 O O . ALA B 1 85 ? 5.711 -7.281 -21.969 1 89.81 85 ALA B O 1
ATOM 7622 N N . GLU B 1 86 ? 6.828 -9.211 -21.906 1 85.75 86 GLU B N 1
ATOM 7623 C CA . GLU B 1 86 ? 5.758 -9.938 -22.594 1 85.75 86 GLU B CA 1
ATOM 7624 C C . GLU B 1 86 ? 4.539 -10.086 -21.688 1 85.75 86 GLU B C 1
ATOM 7626 O O . GLU B 1 86 ? 3.4 -9.984 -22.156 1 85.75 86 GLU B O 1
ATOM 7631 N N . GLN B 1 87 ? 4.816 -10.43 -20.547 1 84.62 87 GLN B N 1
ATOM 7632 C CA . GLN B 1 87 ? 3.719 -10.539 -19.594 1 84.62 87 GLN B CA 1
ATOM 7633 C C . GLN B 1 87 ? 2.965 -9.219 -19.469 1 84.62 87 GLN B C 1
ATOM 7635 O O . GLN B 1 87 ? 1.733 -9.203 -19.422 1 84.62 87 GLN B O 1
ATOM 7640 N N . TYR B 1 88 ? 3.713 -8.141 -19.406 1 87.19 88 TYR B N 1
ATOM 7641 C CA . TYR B 1 88 ? 3.062 -6.84 -19.297 1 87.19 88 TYR B CA 1
ATOM 7642 C C . TYR B 1 88 ? 2.271 -6.523 -20.562 1 87.19 88 TYR B C 1
ATOM 7644 O O . TYR B 1 88 ? 1.198 -5.922 -20.484 1 87.19 88 TYR B O 1
ATOM 7652 N N . HIS B 1 89 ? 2.791 -6.879 -21.641 1 83.62 89 HIS B N 1
ATOM 7653 C CA . HIS B 1 89 ? 2.119 -6.621 -22.906 1 83.62 89 HIS B CA 1
ATOM 7654 C C . HIS B 1 89 ? 0.741 -7.273 -22.938 1 83.62 89 HIS B C 1
ATOM 7656 O O . HIS B 1 89 ? -0.191 -6.73 -23.531 1 83.62 89 HIS B O 1
ATOM 7662 N N . SER B 1 90 ? 0.675 -8.359 -22.297 1 79.75 90 SER B N 1
ATOM 7663 C CA . SER B 1 90 ? -0.593 -9.086 -22.281 1 79.75 90 SER B CA 1
ATOM 7664 C C . SER B 1 90 ? -1.656 -8.32 -21.5 1 79.75 90 SER B C 1
ATOM 7666 O O . SER B 1 90 ? -2.854 -8.531 -21.688 1 79.75 90 SER B O 1
ATOM 7668 N N . ILE B 1 91 ? -1.227 -7.391 -20.688 1 80.19 91 ILE B N 1
ATOM 7669 C CA . ILE B 1 91 ? -2.201 -6.707 -19.859 1 80.19 91 ILE B CA 1
ATOM 7670 C C . ILE B 1 91 ? -2.178 -5.207 -20.156 1 80.19 91 ILE B C 1
ATOM 7672 O O . ILE B 1 91 ? -2.949 -4.441 -19.578 1 80.19 91 ILE B O 1
ATOM 7676 N N . SER B 1 92 ? -1.368 -4.84 -21 1 82.56 92 SER B N 1
ATOM 7677 C CA . SER B 1 92 ? -1.242 -3.428 -21.359 1 82.56 92 SER B CA 1
ATOM 7678 C C . SER B 1 92 ? -2.434 -2.957 -22.188 1 82.56 92 SER B C 1
ATOM 7680 O O . SER B 1 92 ? -2.922 -3.684 -23.047 1 82.56 92 SER B O 1
ATOM 7682 N N . PRO B 1 93 ? -2.941 -1.821 -21.859 1 73.44 93 PRO B N 1
ATOM 7683 C CA . PRO B 1 93 ? -3.99 -1.252 -22.703 1 73.44 93 PRO B CA 1
ATOM 7684 C C . PRO B 1 93 ? -3.543 -1.068 -24.156 1 73.44 93 PRO B C 1
ATOM 7686 O O . PRO B 1 93 ? -4.379 -1.035 -25.062 1 73.44 93 PRO B O 1
ATOM 7689 N N . HIS B 1 94 ? -2.266 -0.935 -24.328 1 70.31 94 HIS B N 1
ATOM 7690 C CA . HIS B 1 94 ? -1.708 -0.765 -25.672 1 70.31 94 HIS B CA 1
ATOM 7691 C C . HIS B 1 94 ? -1.326 -2.107 -26.281 1 70.31 94 HIS B C 1
ATOM 7693 O O . HIS B 1 94 ? -0.782 -2.158 -27.391 1 70.31 94 HIS B O 1
ATOM 7699 N N . GLY B 1 95 ? -1.653 -3.121 -25.422 1 66.62 95 GLY B N 1
ATOM 7700 C CA . GLY B 1 95 ? -1.34 -4.465 -25.891 1 66.62 95 GLY B CA 1
ATOM 7701 C C . GLY B 1 95 ? -2.57 -5.324 -26.109 1 66.62 95 GLY B C 1
ATOM 7702 O O . GLY B 1 95 ? -3.52 -4.902 -26.766 1 66.62 95 GLY B O 1
ATOM 7703 N N . GLU B 1 96 ? -2.428 -6.445 -25.578 1 61.88 96 GLU B N 1
ATOM 7704 C CA . GLU B 1 96 ? -3.463 -7.449 -25.812 1 61.88 96 GLU B CA 1
ATOM 7705 C C . GLU B 1 96 ? -4.707 -7.16 -24.969 1 61.88 96 GLU B C 1
ATOM 7707 O O . GLU B 1 96 ? -5.797 -7.637 -25.281 1 61.88 96 GLU B O 1
ATOM 7712 N N . ALA B 1 97 ? -4.43 -6.367 -23.906 1 60.12 97 ALA B N 1
ATOM 7713 C CA . ALA B 1 97 ? -5.523 -6.125 -22.969 1 60.12 97 ALA B CA 1
ATOM 7714 C C . ALA B 1 97 ? -6.562 -5.188 -23.578 1 60.12 97 ALA B C 1
ATOM 7716 O O . ALA B 1 97 ? -7.695 -5.113 -23.094 1 60.12 97 ALA B O 1
ATOM 7717 N N . ALA B 1 98 ? -6.105 -4.57 -24.594 1 54.84 98 ALA B N 1
ATOM 7718 C CA . ALA B 1 98 ? -7.07 -3.719 -25.281 1 54.84 98 ALA B CA 1
ATOM 7719 C C . ALA B 1 98 ? -8.312 -4.512 -25.688 1 54.84 98 ALA B C 1
ATOM 7721 O O . ALA B 1 98 ? -9.406 -3.951 -25.781 1 54.84 98 ALA B O 1
ATOM 7722 N N . SER B 1 99 ? -7.969 -5.809 -25.719 1 52.19 99 SER B N 1
ATOM 7723 C CA . SER B 1 99 ? -9.055 -6.672 -26.172 1 52.19 99 SER B CA 1
ATOM 7724 C C . SER B 1 99 ? -9.719 -7.383 -24.984 1 52.19 99 SER B C 1
ATOM 7726 O O . SER B 1 99 ? -10.727 -8.07 -25.156 1 52.19 99 SER B O 1
ATOM 7728 N N . ASN B 1 100 ? -9.172 -7.145 -23.766 1 55.47 100 ASN B N 1
ATOM 7729 C CA . ASN B 1 100 ? -9.719 -7.824 -22.594 1 55.47 100 ASN B CA 1
ATOM 7730 C C . ASN B 1 100 ? -11.039 -7.195 -22.141 1 55.47 100 ASN B C 1
ATOM 7732 O O . ASN B 1 100 ? -11.312 -6.035 -22.469 1 55.47 100 ASN B O 1
ATOM 7736 N N . PRO B 1 101 ? -12.281 -7.777 -21.578 1 59.41 101 PRO B N 1
ATOM 7737 C CA . PRO B 1 101 ? -13.539 -8.453 -21.25 1 59.41 101 PRO B CA 1
ATOM 7738 C C . PRO B 1 101 ? -14.367 -8.773 -22.5 1 59.41 101 PRO B C 1
ATOM 7740 O O . PRO B 1 101 ? -15.531 -9.164 -22.375 1 59.41 101 PRO B O 1
ATOM 7743 N N . VAL B 1 102 ? -13.531 -8.672 -23.531 1 62.31 102 VAL B N 1
ATOM 7744 C CA . VAL B 1 102 ? -14.258 -8.844 -24.781 1 62.31 102 VAL B CA 1
ATOM 7745 C C . VAL B 1 102 ? -14.547 -10.328 -25.016 1 62.31 102 VAL B C 1
ATOM 7747 O O . VAL B 1 102 ? -15.539 -10.68 -25.641 1 62.31 102 VAL B O 1
ATOM 7750 N N . ALA B 1 103 ? -13.75 -11.117 -24.281 1 71 103 ALA B N 1
ATOM 7751 C CA . ALA B 1 103 ? -13.938 -12.539 -24.547 1 71 103 ALA B CA 1
ATOM 7752 C C . ALA B 1 103 ? -15.281 -13.031 -24.016 1 71 103 ALA B C 1
ATOM 7754 O O . ALA B 1 103 ? -15.984 -13.781 -24.703 1 71 103 ALA B O 1
ATOM 7755 N N . LEU B 1 104 ? -15.695 -12.609 -22.859 1 82.06 104 LEU B N 1
ATOM 7756 C CA . LEU B 1 104 ? -16.953 -13.039 -22.281 1 82.06 104 LEU B CA 1
ATOM 7757 C C . LEU B 1 104 ? -18.141 -12.422 -23.031 1 82.06 104 LEU B C 1
ATOM 7759 O O . LEU B 1 104 ? -19.156 -13.094 -23.25 1 82.06 104 LEU B O 1
ATOM 7763 N N . ALA B 1 105 ? -17.906 -11.203 -23.391 1 82.25 105 ALA B N 1
ATOM 7764 C CA . ALA B 1 105 ? -18.953 -10.547 -24.172 1 82.25 105 ALA B CA 1
ATOM 7765 C C . ALA B 1 105 ? -19.172 -11.242 -25.516 1 82.25 105 ALA B C 1
ATOM 7767 O O . ALA B 1 105 ? -20.297 -11.422 -25.953 1 82.25 105 ALA B O 1
ATOM 7768 N N . ALA B 1 106 ? -18.094 -11.617 -26.062 1 83.25 106 ALA B N 1
ATOM 7769 C CA . ALA B 1 106 ? -18.156 -12.305 -27.344 1 83.25 106 ALA B CA 1
ATOM 7770 C C . ALA B 1 106 ? -18.844 -13.664 -27.203 1 83.25 106 ALA B C 1
ATOM 7772 O O . ALA B 1 106 ? -19.578 -14.086 -28.094 1 83.25 106 ALA B O 1
ATOM 7773 N N . LEU B 1 107 ? -18.562 -14.305 -26.125 1 87.69 107 LEU B N 1
ATOM 7774 C CA . LEU B 1 107 ? -19.188 -15.602 -25.875 1 87.69 107 LEU B CA 1
ATOM 7775 C C . LEU B 1 107 ? -20.703 -15.453 -25.734 1 87.69 107 LEU B C 1
ATOM 7777 O O . LEU B 1 107 ? -21.453 -16.234 -26.312 1 87.69 107 LEU B O 1
ATOM 7781 N N . PHE B 1 108 ? -21.141 -14.492 -25.047 1 90.38 108 PHE B N 1
ATOM 7782 C CA . PHE B 1 108 ? -22.578 -14.297 -24.828 1 90.38 108 PHE B CA 1
ATOM 7783 C C . PHE B 1 108 ? -23.266 -13.922 -26.141 1 90.38 108 PHE B C 1
ATOM 7785 O O . PHE B 1 108 ? -24.391 -14.359 -26.391 1 90.38 108 PHE B O 1
ATOM 7792 N N . ASP B 1 109 ? -22.578 -13.195 -26.906 1 89.62 109 ASP B N 1
ATOM 7793 C CA . ASP B 1 109 ? -23.109 -12.859 -28.219 1 89.62 109 ASP B CA 1
ATOM 7794 C C . ASP B 1 109 ? -23.266 -14.102 -29.094 1 89.62 109 ASP B C 1
ATOM 7796 O O . ASP B 1 109 ? -24.266 -14.266 -29.781 1 89.62 109 ASP B O 1
ATOM 7800 N N . GLN B 1 110 ? -22.25 -14.883 -29.016 1 91.12 110 GLN B N 1
ATOM 7801 C CA . GLN B 1 110 ? -22.266 -16.125 -29.781 1 91.12 110 GLN B CA 1
ATOM 7802 C C . GLN B 1 110 ? -23.406 -17.031 -29.297 1 91.12 110 GLN B C 1
ATOM 7804 O O . GLN B 1 110 ? -24.094 -17.656 -30.109 1 91.12 110 GLN B O 1
ATOM 7809 N N . LEU B 1 111 ? -23.594 -17.109 -28.047 1 92.81 111 LEU B N 1
ATOM 7810 C CA . LEU B 1 111 ? -24.625 -17.953 -27.469 1 92.81 111 LEU B CA 1
ATOM 7811 C C . LEU B 1 111 ? -26.016 -17.438 -27.844 1 92.81 111 LEU B C 1
ATOM 7813 O O . LEU B 1 111 ? -26.922 -18.219 -28.109 1 92.81 111 LEU B O 1
ATOM 7817 N N . LYS B 1 112 ? -26.141 -16.156 -27.859 1 92 112 LYS B N 1
ATOM 7818 C CA . LYS B 1 112 ? -27.406 -15.562 -28.281 1 92 112 LYS B CA 1
ATOM 7819 C C . LYS B 1 112 ? -27.688 -15.828 -29.75 1 92 112 LYS B C 1
ATOM 7821 O O . LYS B 1 112 ? -28.828 -16.094 -30.125 1 92 112 LYS B O 1
ATOM 7826 N N . ALA B 1 113 ? -26.688 -15.773 -30.516 1 92.69 113 ALA B N 1
ATOM 7827 C CA . ALA B 1 113 ? -26.828 -16.047 -31.938 1 92.69 113 ALA B CA 1
ATOM 7828 C C . ALA B 1 113 ? -27.25 -17.484 -32.188 1 92.69 113 ALA B C 1
ATOM 7830 O O . ALA B 1 113 ? -27.938 -17.781 -33.156 1 92.69 113 ALA B O 1
ATOM 7831 N N . LYS B 1 114 ? -26.859 -18.359 -31.312 1 93.62 114 LYS B N 1
ATOM 7832 C CA . LYS B 1 114 ? -27.219 -19.766 -31.438 1 93.62 114 LYS B CA 1
ATOM 7833 C C . LYS B 1 114 ? -28.531 -20.078 -30.719 1 93.62 114 LYS B C 1
ATOM 7835 O O . LYS B 1 114 ? -28.844 -21.234 -30.422 1 93.62 114 LYS B O 1
ATOM 7840 N N . ASN B 1 115 ? -29.234 -19.062 -30.219 1 91 115 ASN B N 1
ATOM 7841 C CA . ASN B 1 115 ? -30.594 -19.078 -29.703 1 91 115 ASN B CA 1
ATOM 7842 C C . ASN B 1 115 ? -30.656 -19.656 -28.297 1 91 115 ASN B C 1
ATOM 7844 O O . ASN B 1 115 ? -31.625 -20.344 -27.953 1 91 115 ASN B O 1
ATOM 7848 N N . PHE B 1 116 ? -29.641 -19.484 -27.578 1 93.88 116 PHE B N 1
ATOM 7849 C CA . PHE B 1 116 ? -29.734 -19.797 -26.156 1 93.88 116 PHE B CA 1
ATOM 7850 C C . PHE B 1 116 ? -30.516 -18.719 -25.422 1 93.88 116 PHE B C 1
ATOM 7852 O O . PHE B 1 116 ? -30.375 -17.531 -25.703 1 93.88 116 PHE B O 1
ATOM 7859 N N . THR B 1 117 ? -31.375 -19.156 -24.5 1 93.38 117 THR B N 1
ATOM 7860 C CA . THR B 1 117 ? -32.188 -18.203 -23.719 1 93.38 117 THR B CA 1
ATOM 7861 C C . THR B 1 117 ? -31.375 -17.625 -22.562 1 93.38 117 THR B C 1
ATOM 7863 O O . THR B 1 117 ? -30.375 -18.219 -22.141 1 93.38 117 THR B O 1
ATOM 7866 N N . ASN B 1 118 ? -31.812 -16.516 -22.094 1 92.75 118 ASN B N 1
ATOM 7867 C CA . ASN B 1 118 ? -31.172 -15.898 -20.922 1 92.75 118 ASN B CA 1
ATOM 7868 C C . ASN B 1 118 ? -31.234 -16.812 -19.703 1 92.75 118 ASN B C 1
ATOM 7870 O O . ASN B 1 118 ? -30.297 -16.844 -18.906 1 92.75 118 ASN B O 1
ATOM 7874 N N . GLU B 1 119 ? -32.188 -17.484 -19.609 1 93.31 119 GLU B N 1
ATOM 7875 C CA . GLU B 1 119 ? -32.375 -18.391 -18.484 1 93.31 119 GLU B CA 1
ATOM 7876 C C . GLU B 1 119 ? -31.375 -19.531 -18.516 1 93.31 119 GLU B C 1
ATOM 7878 O O . GLU B 1 119 ? -30.812 -19.906 -17.484 1 93.31 119 GLU B O 1
ATOM 7883 N N . GLU B 1 120 ? -31.156 -20.062 -19.672 1 93.75 120 GLU B N 1
ATOM 7884 C CA . GLU B 1 120 ? -30.172 -21.125 -19.828 1 93.75 120 GLU B CA 1
ATOM 7885 C C . GLU B 1 120 ? -28.766 -20.625 -19.484 1 93.75 120 GLU B C 1
ATOM 7887 O O . GLU B 1 120 ? -27.984 -21.328 -18.828 1 93.75 120 GLU B O 1
ATOM 7892 N N . MET B 1 121 ? -28.547 -19.5 -19.969 1 94 121 MET B N 1
ATOM 7893 C CA . MET B 1 121 ? -27.25 -18.906 -19.703 1 94 121 MET B CA 1
ATOM 7894 C C . MET B 1 121 ? -27.078 -18.594 -18.219 1 94 121 MET B C 1
ATOM 7896 O O . MET B 1 121 ? -26 -18.797 -17.656 1 94 121 MET B O 1
ATOM 7900 N N . ARG B 1 122 ? -28.109 -18.125 -17.609 1 94.12 122 ARG B N 1
ATOM 7901 C CA . ARG B 1 122 ? -28.078 -17.828 -16.172 1 94.12 122 ARG B CA 1
ATOM 7902 C C . ARG B 1 122 ? -27.828 -19.094 -15.367 1 94.12 122 ARG B C 1
ATOM 7904 O O . ARG B 1 122 ? -27.047 -19.094 -14.406 1 94.12 122 ARG B O 1
ATOM 7911 N N . LYS B 1 123 ? -28.453 -20.078 -15.773 1 94.19 123 LYS B N 1
ATOM 7912 C CA . LYS B 1 123 ? -28.297 -21.344 -15.086 1 94.19 123 LYS B CA 1
ATOM 7913 C C . LYS B 1 123 ? -26.859 -21.859 -15.203 1 94.19 123 LYS B C 1
ATOM 7915 O O . LYS B 1 123 ? -26.281 -22.344 -14.227 1 94.19 123 LYS B O 1
ATOM 7920 N N . ALA B 1 124 ? -26.297 -21.75 -16.375 1 93.75 124 ALA B N 1
ATOM 7921 C CA . ALA B 1 124 ? -24.922 -22.156 -16.594 1 93.75 124 ALA B CA 1
ATOM 7922 C C . ALA B 1 124 ? -23.953 -21.359 -15.727 1 93.75 124 ALA B C 1
ATOM 7924 O O . ALA B 1 124 ? -22.969 -21.891 -15.211 1 93.75 124 ALA B O 1
ATOM 7925 N N . VAL B 1 125 ? -24.25 -20.094 -15.609 1 94.5 125 VAL B N 1
ATOM 7926 C CA . VAL B 1 125 ? -23.422 -19.203 -14.805 1 94.5 125 VAL B CA 1
ATOM 7927 C C . VAL B 1 125 ? -23.516 -19.594 -13.336 1 94.5 125 VAL B C 1
ATOM 7929 O O . VAL B 1 125 ? -22.516 -19.625 -12.625 1 94.5 125 VAL B O 1
ATOM 7932 N N . ASP B 1 126 ? -24.672 -19.922 -12.883 1 94 126 ASP B N 1
ATOM 7933 C CA . ASP B 1 126 ? -24.906 -20.281 -11.492 1 94 126 ASP B CA 1
ATOM 7934 C C . ASP B 1 126 ? -24.203 -21.594 -11.148 1 94 126 ASP B C 1
ATOM 7936 O O . ASP B 1 126 ? -23.812 -21.812 -10 1 94 126 ASP B O 1
ATOM 7940 N N . GLU B 1 127 ? -24.031 -22.422 -12.156 1 92.81 127 GLU B N 1
ATOM 7941 C CA . GLU B 1 127 ? -23.453 -23.734 -11.93 1 92.81 127 GLU B CA 1
ATOM 7942 C C . GLU B 1 127 ? -21.953 -23.734 -12.195 1 92.81 127 GLU B C 1
ATOM 7944 O O . GLU B 1 127 ? -21.266 -24.75 -12.008 1 92.81 127 GLU B O 1
ATOM 7949 N N . LEU B 1 128 ? -21.469 -22.594 -12.586 1 94.25 128 LEU B N 1
ATOM 7950 C CA . LEU B 1 128 ? -20.047 -22.484 -12.891 1 94.25 128 LEU B CA 1
ATOM 7951 C C . LEU B 1 128 ? -19.203 -22.797 -11.656 1 94.25 128 LEU B C 1
ATOM 7953 O O . LEU B 1 128 ? -19.438 -22.25 -10.578 1 94.25 128 LEU B O 1
ATOM 7957 N N . SER B 1 129 ? -18.297 -23.766 -11.766 1 94.94 129 SER B N 1
ATOM 7958 C CA . SER B 1 129 ? -17.391 -24.156 -10.688 1 94.94 129 SER B CA 1
ATOM 7959 C C . SER B 1 129 ? -15.992 -24.422 -11.219 1 94.94 129 SER B C 1
ATOM 7961 O O . SER B 1 129 ? -15.781 -25.391 -11.961 1 94.94 129 SER B O 1
ATOM 7963 N N . ILE B 1 130 ? -15.109 -23.578 -10.906 1 94.94 130 ILE B N 1
ATOM 7964 C CA . ILE B 1 130 ? -13.719 -23.688 -11.32 1 94.94 130 ILE B CA 1
ATOM 7965 C C . ILE B 1 130 ? -12.812 -23.781 -10.086 1 94.94 130 ILE B C 1
ATOM 7967 O O . ILE B 1 130 ? -12.789 -22.859 -9.273 1 94.94 130 ILE B O 1
ATOM 7971 N N . GLU B 1 131 ? -12.148 -24.859 -9.938 1 95.44 131 GLU B N 1
ATOM 7972 C CA . GLU B 1 131 ? -11.211 -25.031 -8.828 1 95.44 131 GLU B CA 1
ATOM 7973 C C . GLU B 1 131 ? -9.789 -25.234 -9.344 1 95.44 131 GLU B C 1
ATOM 7975 O O . GLU B 1 131 ? -9.492 -26.203 -10.039 1 95.44 131 GLU B O 1
ATOM 7980 N N . LEU B 1 132 ? -8.922 -24.297 -9.023 1 94.69 132 LEU B N 1
ATOM 7981 C CA . LEU B 1 132 ? -7.523 -24.344 -9.445 1 94.69 132 LEU B CA 1
ATOM 7982 C C . LEU B 1 132 ? -6.629 -24.828 -8.305 1 94.69 132 LEU B C 1
ATOM 7984 O O . LEU B 1 132 ? -6.684 -24.297 -7.195 1 94.69 132 LEU B O 1
ATOM 7988 N N . VAL B 1 133 ? -5.879 -25.859 -8.57 1 94.56 133 VAL B N 1
ATOM 7989 C CA . VAL B 1 133 ? -5.016 -26.469 -7.562 1 94.56 133 VAL B CA 1
ATOM 7990 C C . VAL B 1 133 ? -3.574 -26.016 -7.773 1 94.56 133 VAL B C 1
ATOM 7992 O O . VAL B 1 133 ? -2.947 -26.375 -8.773 1 94.56 133 VAL B O 1
ATOM 7995 N N . LEU B 1 134 ? -3.047 -25.328 -6.82 1 92 134 LEU B N 1
ATOM 7996 C CA . LEU B 1 134 ? -1.69 -24.797 -6.902 1 92 134 LEU B CA 1
ATOM 7997 C C . LEU B 1 134 ? -0.67 -25.828 -6.449 1 92 134 LEU B C 1
ATOM 7999 O O . LEU B 1 134 ? -0.806 -26.406 -5.367 1 92 134 LEU B O 1
ATOM 8003 N N . THR B 1 135 ? 0.308 -26.047 -7.219 1 87.56 135 THR B N 1
ATOM 8004 C CA . THR B 1 135 ? 1.337 -27.016 -6.871 1 87.56 135 THR B CA 1
ATOM 8005 C C . THR B 1 135 ? 2.713 -26.359 -6.824 1 87.56 135 THR B C 1
ATOM 8007 O O . THR B 1 135 ? 2.92 -25.297 -7.422 1 87.56 135 THR B O 1
ATOM 8010 N N . ALA B 1 136 ? 3.529 -26.922 -5.996 1 75.31 136 ALA B N 1
ATOM 8011 C CA . ALA B 1 136 ? 4.898 -26.406 -5.938 1 75.31 136 ALA B CA 1
ATOM 8012 C C . ALA B 1 136 ? 5.66 -26.734 -7.215 1 75.31 136 ALA B C 1
ATOM 8014 O O . ALA B 1 136 ? 5.391 -27.75 -7.867 1 75.31 136 ALA B O 1
ATOM 8015 N N . HIS B 1 137 ? 6.352 -25.812 -7.664 1 59.53 137 HIS B N 1
ATOM 8016 C CA . HIS B 1 137 ? 7.082 -26.188 -8.867 1 59.53 137 HIS B CA 1
ATOM 8017 C C . HIS B 1 137 ? 8.414 -26.844 -8.516 1 59.53 137 HIS B C 1
ATOM 8019 O O . HIS B 1 137 ? 9.305 -26.188 -7.965 1 59.53 137 HIS B O 1
ATOM 8025 N N . PRO B 1 138 ? 8.531 -28.078 -8.703 1 58.62 138 PRO B N 1
ATOM 8026 C CA . PRO B 1 138 ? 9.812 -28.734 -8.438 1 58.62 138 PRO B CA 1
ATOM 8027 C C . PRO B 1 138 ? 10.961 -28.141 -9.258 1 58.62 138 PRO B C 1
ATOM 8029 O O . PRO B 1 138 ? 12.133 -28.375 -8.945 1 58.62 138 PRO B O 1
ATOM 8032 N N . THR B 1 139 ? 10.539 -27.312 -10.289 1 58.09 139 THR B N 1
ATOM 8033 C CA . THR B 1 139 ? 11.602 -26.859 -11.18 1 58.09 139 THR B CA 1
ATOM 8034 C C . THR B 1 139 ? 11.688 -25.328 -11.195 1 58.09 139 THR B C 1
ATOM 8036 O O . THR B 1 139 ? 12.336 -24.75 -12.07 1 58.09 139 THR B O 1
ATOM 8039 N N . GLU B 1 140 ? 10.977 -24.844 -10.227 1 64.19 140 GLU B N 1
ATOM 8040 C CA . GLU B 1 140 ? 11.172 -23.391 -10.195 1 64.19 140 GLU B CA 1
ATOM 8041 C C . GLU B 1 140 ? 12.562 -23.031 -9.695 1 64.19 140 GLU B C 1
ATOM 8043 O O . GLU B 1 140 ? 12.891 -23.266 -8.531 1 64.19 140 GLU B O 1
ATOM 8048 N N . ILE B 1 141 ? 13.242 -22.531 -10.617 1 67.5 141 ILE B N 1
ATOM 8049 C CA . ILE B 1 141 ? 14.656 -22.297 -10.344 1 67.5 141 ILE B CA 1
ATOM 8050 C C . ILE B 1 141 ? 14.836 -20.891 -9.781 1 67.5 141 ILE B C 1
ATOM 8052 O O . ILE B 1 141 ? 15.734 -20.641 -8.977 1 67.5 141 ILE B O 1
ATOM 8056 N N . ALA B 1 142 ? 13.797 -20.094 -10.156 1 72.38 142 ALA B N 1
ATOM 8057 C CA . ALA B 1 142 ? 13.992 -18.703 -9.781 1 72.38 142 ALA B CA 1
ATOM 8058 C C . ALA B 1 142 ? 13.734 -18.484 -8.297 1 72.38 142 ALA B C 1
ATOM 8060 O O . ALA B 1 142 ? 12.805 -19.078 -7.734 1 72.38 142 ALA B O 1
ATOM 8061 N N . ARG B 1 143 ? 14.516 -17.719 -7.699 1 81 143 ARG B N 1
ATOM 8062 C CA . ARG B 1 143 ? 14.367 -17.359 -6.293 1 81 143 ARG B CA 1
ATOM 8063 C C . ARG B 1 143 ? 13.211 -16.391 -6.094 1 81 143 ARG B C 1
ATOM 8065 O O . ARG B 1 143 ? 12.914 -15.586 -6.977 1 81 143 ARG B O 1
ATOM 8072 N N . ARG B 1 144 ? 12.633 -16.531 -4.934 1 79.88 144 ARG B N 1
ATOM 8073 C CA . ARG B 1 144 ? 11.539 -15.625 -4.574 1 79.88 144 ARG B CA 1
ATOM 8074 C C . ARG B 1 144 ? 11.984 -14.172 -4.648 1 79.88 144 ARG B C 1
ATOM 8076 O O . ARG B 1 144 ? 11.219 -13.305 -5.066 1 79.88 144 ARG B O 1
ATOM 8083 N N . THR B 1 145 ? 13.203 -13.977 -4.281 1 87.31 145 THR B N 1
ATOM 8084 C CA . THR B 1 145 ? 13.766 -12.633 -4.281 1 87.31 145 THR B CA 1
ATOM 8085 C C . THR B 1 145 ? 13.758 -12.047 -5.691 1 87.31 145 THR B C 1
ATOM 8087 O O . THR B 1 145 ? 13.406 -10.883 -5.883 1 87.31 145 THR B O 1
ATOM 8090 N N . LEU B 1 146 ? 14.125 -12.805 -6.613 1 87.88 146 LEU B N 1
ATOM 8091 C CA . LEU B 1 146 ? 14.172 -12.344 -7.996 1 87.88 146 LEU B CA 1
ATOM 8092 C C . LEU B 1 146 ? 12.773 -12.141 -8.555 1 87.88 146 LEU B C 1
ATOM 8094 O O . LEU B 1 146 ? 12.523 -11.188 -9.297 1 87.88 146 LEU B O 1
ATOM 8098 N N . ILE B 1 147 ? 11.914 -13.023 -8.195 1 83.75 147 ILE B N 1
ATOM 8099 C CA . ILE B 1 147 ? 10.531 -12.898 -8.641 1 83.75 147 ILE B CA 1
ATOM 8100 C C . ILE B 1 147 ? 9.938 -11.586 -8.141 1 83.75 147 ILE B C 1
ATOM 8102 O O . ILE B 1 147 ? 9.25 -10.883 -8.891 1 83.75 147 ILE B O 1
ATOM 8106 N N . HIS B 1 148 ? 10.25 -11.289 -6.945 1 87.38 148 HIS B N 1
ATOM 8107 C CA . HIS B 1 148 ? 9.781 -10.031 -6.367 1 87.38 148 HIS B CA 1
ATOM 8108 C C . HIS B 1 148 ? 10.281 -8.836 -7.172 1 87.38 148 HIS B C 1
ATOM 8110 O O . HIS B 1 148 ? 9.531 -7.887 -7.418 1 87.38 148 HIS B O 1
ATOM 8116 N N . LYS B 1 149 ? 11.477 -8.836 -7.512 1 92.56 149 LYS B N 1
ATOM 8117 C CA . LYS B 1 149 ? 12.062 -7.746 -8.281 1 92.56 149 LYS B CA 1
ATOM 8118 C C . LYS B 1 149 ? 11.438 -7.652 -9.664 1 92.56 149 LYS B C 1
ATOM 8120 O O . LYS B 1 149 ? 11.234 -6.555 -10.188 1 92.56 149 LYS B O 1
ATOM 8125 N N . LEU B 1 150 ? 11.156 -8.781 -10.242 1 90.06 150 LEU B N 1
ATOM 8126 C CA . LEU B 1 150 ? 10.555 -8.805 -11.578 1 90.06 150 LEU B CA 1
ATOM 8127 C C . LEU B 1 150 ? 9.133 -8.266 -11.539 1 90.06 150 LEU B C 1
ATOM 8129 O O . LEU B 1 150 ? 8.695 -7.59 -12.477 1 90.06 150 LEU B O 1
ATOM 8133 N N . VAL B 1 151 ? 8.477 -8.531 -10.484 1 89.06 151 VAL B N 1
ATOM 8134 C CA . VAL B 1 151 ? 7.137 -7.977 -10.312 1 89.06 151 VAL B CA 1
ATOM 8135 C C . VAL B 1 151 ? 7.215 -6.457 -10.195 1 89.06 151 VAL B C 1
ATOM 8137 O O . VAL B 1 151 ? 6.375 -5.742 -10.742 1 89.06 151 VAL B O 1
ATOM 8140 N N . ALA B 1 152 ? 8.188 -5.996 -9.516 1 92.56 152 ALA B N 1
ATOM 8141 C CA . ALA B 1 152 ? 8.391 -4.559 -9.383 1 92.56 152 ALA B CA 1
ATOM 8142 C C . ALA B 1 152 ? 8.711 -3.918 -10.734 1 92.56 152 ALA B C 1
ATOM 8144 O O . ALA B 1 152 ? 8.289 -2.791 -11.008 1 92.56 152 ALA B O 1
ATOM 8145 N N . VAL B 1 153 ? 9.453 -4.602 -11.539 1 94.69 153 VAL B N 1
ATOM 8146 C CA . VAL B 1 153 ? 9.742 -4.121 -12.883 1 94.69 153 VAL B CA 1
ATOM 8147 C C . VAL B 1 153 ? 8.445 -3.986 -13.68 1 94.69 153 VAL B C 1
ATOM 8149 O O . VAL B 1 153 ? 8.25 -3 -14.391 1 94.69 153 VAL B O 1
ATOM 8152 N N . ASN B 1 154 ? 7.621 -4.984 -13.484 1 92.56 154 ASN B N 1
ATOM 8153 C CA . ASN B 1 154 ? 6.328 -4.938 -14.156 1 92.56 154 ASN B CA 1
ATOM 8154 C C . ASN B 1 154 ? 5.516 -3.719 -13.734 1 92.56 154 ASN B C 1
ATOM 8156 O O . ASN B 1 154 ? 4.855 -3.086 -14.555 1 92.56 154 ASN B O 1
ATOM 8160 N N . THR B 1 155 ? 5.562 -3.402 -12.539 1 90.75 155 THR B N 1
ATOM 8161 C CA . THR B 1 155 ? 4.867 -2.236 -12.016 1 90.75 155 THR B CA 1
ATOM 8162 C C . THR B 1 155 ? 5.406 -0.953 -12.641 1 90.75 155 THR B C 1
ATOM 8164 O O . THR B 1 155 ? 4.641 -0.046 -12.969 1 90.75 155 THR B O 1
ATOM 8167 N N . CYS B 1 156 ? 6.68 -0.847 -12.773 1 94.19 156 CYS B N 1
ATOM 8168 C CA . CYS B 1 156 ? 7.297 0.315 -13.406 1 94.19 156 CYS B CA 1
ATOM 8169 C C . CYS B 1 156 ? 6.863 0.442 -14.859 1 94.19 156 CYS B C 1
ATOM 8171 O O . CYS B 1 156 ? 6.609 1.547 -15.344 1 94.19 156 CYS B O 1
ATOM 8173 N N . LEU B 1 157 ? 6.781 -0.744 -15.531 1 92.56 157 LEU B N 1
ATOM 8174 C CA . LEU B 1 157 ? 6.348 -0.729 -16.922 1 92.56 157 LEU B CA 1
ATOM 8175 C C . LEU B 1 157 ? 4.914 -0.217 -17.047 1 92.56 157 LEU B C 1
ATOM 8177 O O . LEU B 1 157 ? 4.594 0.531 -17.969 1 92.56 157 LEU B O 1
ATOM 8181 N N . ALA B 1 158 ? 4.109 -0.591 -16.141 1 88.06 158 ALA B N 1
ATOM 8182 C CA . ALA B 1 158 ? 2.725 -0.133 -16.125 1 88.06 158 ALA B CA 1
ATOM 8183 C C . ALA B 1 158 ? 2.648 1.38 -15.93 1 88.06 158 ALA B C 1
ATOM 8185 O O . ALA B 1 158 ? 1.818 2.049 -16.547 1 88.06 158 ALA B O 1
ATOM 8186 N N . GLN B 1 159 ? 3.492 1.884 -15.109 1 87.25 159 GLN B N 1
ATOM 8187 C CA . GLN B 1 159 ? 3.52 3.318 -14.844 1 87.25 159 GLN B CA 1
ATOM 8188 C C . GLN B 1 159 ? 4.035 4.094 -16.047 1 87.25 159 GLN B C 1
ATOM 8190 O O . GLN B 1 159 ? 3.629 5.234 -16.281 1 87.25 159 GLN B O 1
ATOM 8195 N N . LEU B 1 160 ? 4.895 3.473 -16.781 1 89.44 160 LEU B N 1
ATOM 8196 C CA . LEU B 1 160 ? 5.504 4.125 -17.938 1 89.44 160 LEU B CA 1
ATOM 8197 C C . LEU B 1 160 ? 4.566 4.082 -19.141 1 89.44 160 LEU B C 1
ATOM 8199 O O . LEU B 1 160 ? 4.766 4.809 -20.109 1 89.44 160 LEU B O 1
ATOM 8203 N N . ASP B 1 161 ? 3.584 3.176 -18.969 1 84.12 161 ASP B N 1
ATOM 8204 C CA . ASP B 1 161 ? 2.684 2.947 -20.094 1 84.12 161 ASP B CA 1
ATOM 8205 C C . ASP B 1 161 ? 1.684 4.094 -20.234 1 84.12 161 ASP B C 1
ATOM 8207 O O . ASP B 1 161 ? 0.475 3.863 -20.312 1 84.12 161 ASP B O 1
ATOM 8211 N N . HIS B 1 162 ? 2.045 5.34 -19.922 1 78.19 162 HIS B N 1
ATOM 8212 C CA . HIS B 1 162 ? 1.225 6.531 -20.078 1 78.19 162 HIS B CA 1
ATOM 8213 C C . HIS B 1 162 ? 1.893 7.531 -21.016 1 78.19 162 HIS B C 1
ATOM 8215 O O . HIS B 1 162 ? 3.111 7.719 -20.969 1 78.19 162 HIS B O 1
ATOM 8221 N N . ASP B 1 163 ? 1.141 8.062 -21.797 1 74.25 163 ASP B N 1
ATOM 8222 C CA . ASP B 1 163 ? 1.673 8.969 -22.812 1 74.25 163 ASP B CA 1
ATOM 8223 C C . ASP B 1 163 ? 1.837 10.375 -22.266 1 74.25 163 ASP B C 1
ATOM 8225 O O . ASP B 1 163 ? 2.482 11.227 -22.875 1 74.25 163 ASP B O 1
ATOM 8229 N N . ASP B 1 164 ? 1.279 10.68 -21.156 1 76.38 164 ASP B N 1
ATOM 8230 C CA . ASP B 1 164 ? 1.235 12.055 -20.641 1 76.38 164 ASP B CA 1
ATOM 8231 C C . ASP B 1 164 ? 2.057 12.195 -19.375 1 76.38 164 ASP B C 1
ATOM 8233 O O . ASP B 1 164 ? 1.743 13.023 -18.516 1 76.38 164 ASP B O 1
ATOM 8237 N N . LEU B 1 165 ? 3.102 11.375 -19.266 1 79.94 165 LEU B N 1
ATOM 8238 C CA . LEU B 1 165 ? 3.914 11.477 -18.062 1 79.94 165 LEU B CA 1
ATOM 8239 C C . LEU B 1 165 ? 4.797 12.719 -18.109 1 79.94 165 LEU B C 1
ATOM 8241 O O . LEU B 1 165 ? 5.395 13.031 -19.141 1 79.94 165 LEU B O 1
ATOM 8245 N N . ALA B 1 166 ? 4.805 13.43 -17.031 1 76.06 166 ALA B N 1
ATOM 8246 C CA . ALA B 1 166 ? 5.75 14.539 -16.891 1 76.06 166 ALA B CA 1
ATOM 8247 C C . ALA B 1 166 ? 7.188 14.031 -16.844 1 76.06 166 ALA B C 1
ATOM 8249 O O . ALA B 1 166 ? 7.434 12.875 -16.5 1 76.06 166 ALA B O 1
ATOM 8250 N N . ASP B 1 167 ? 8.086 14.844 -17.188 1 78.06 167 ASP B N 1
ATOM 8251 C CA . ASP B 1 167 ? 9.492 14.469 -17.25 1 78.06 167 ASP B CA 1
ATOM 8252 C C . ASP B 1 167 ? 10 14.016 -15.875 1 78.06 167 ASP B C 1
ATOM 8254 O O . ASP B 1 167 ? 10.734 13.023 -15.781 1 78.06 167 ASP B O 1
ATOM 8258 N N . TYR B 1 168 ? 9.547 14.672 -14.914 1 76.62 168 TYR B N 1
ATOM 8259 C CA . TYR B 1 168 ? 10.031 14.336 -13.586 1 76.62 168 TYR B CA 1
ATOM 8260 C C . TYR B 1 168 ? 9.531 12.961 -13.148 1 76.62 168 TYR B C 1
ATOM 8262 O O . TYR B 1 168 ? 10.258 12.203 -12.508 1 76.62 168 TYR B O 1
ATOM 8270 N N . GLU B 1 169 ? 8.328 12.727 -13.484 1 82.38 169 GLU B N 1
ATOM 8271 C CA . GLU B 1 169 ? 7.758 11.422 -13.148 1 82.38 169 GLU B CA 1
ATOM 8272 C C . GLU B 1 169 ? 8.422 10.305 -13.953 1 82.38 169 GLU B C 1
ATOM 8274 O O . GLU B 1 169 ? 8.68 9.227 -13.422 1 82.38 169 GLU B O 1
ATOM 8279 N N . HIS B 1 170 ? 8.633 10.578 -15.188 1 88.06 170 HIS B N 1
ATOM 8280 C CA . HIS B 1 170 ? 9.305 9.617 -16.047 1 88.06 170 HIS B CA 1
ATOM 8281 C C . HIS B 1 170 ? 10.695 9.281 -15.523 1 88.06 170 HIS B C 1
ATOM 8283 O O . HIS B 1 170 ? 11.07 8.109 -15.461 1 88.06 170 HIS B O 1
ATOM 8289 N N . ASP B 1 171 ? 11.367 10.297 -15.125 1 87 171 ASP B N 1
ATOM 8290 C CA . ASP B 1 171 ? 12.727 10.109 -14.633 1 87 171 ASP B CA 1
ATOM 8291 C C . ASP B 1 171 ? 12.734 9.32 -13.32 1 87 171 ASP B C 1
ATOM 8293 O O . ASP B 1 171 ? 13.633 8.508 -13.086 1 87 171 ASP B O 1
ATOM 8297 N N . ARG B 1 172 ? 11.805 9.586 -12.594 1 87.31 172 ARG B N 1
ATOM 8298 C CA . ARG B 1 172 ? 11.68 8.875 -11.328 1 87.31 172 ARG B CA 1
ATOM 8299 C C . ARG B 1 172 ? 11.438 7.387 -11.547 1 87.31 172 ARG B C 1
ATOM 8301 O O . ARG B 1 172 ? 12.062 6.547 -10.898 1 87.31 172 ARG B O 1
ATOM 8308 N N . ILE B 1 173 ? 10.586 7.047 -12.461 1 92.69 173 ILE B N 1
ATOM 8309 C CA . ILE B 1 173 ? 10.25 5.656 -12.758 1 92.69 173 ILE B CA 1
ATOM 8310 C C . ILE B 1 173 ? 11.453 4.961 -13.391 1 92.69 173 ILE B C 1
ATOM 8312 O O . ILE B 1 173 ? 11.766 3.814 -13.055 1 92.69 173 ILE B O 1
ATOM 8316 N N . MET B 1 174 ? 12.148 5.688 -14.258 1 93.62 174 MET B N 1
ATOM 8317 C CA . MET B 1 174 ? 13.32 5.129 -14.914 1 93.62 174 MET B CA 1
ATOM 8318 C C . MET B 1 174 ? 14.43 4.844 -13.906 1 93.62 174 MET B C 1
ATOM 8320 O O . MET B 1 174 ? 15.141 3.84 -14.023 1 93.62 174 MET B O 1
ATOM 8324 N N . ARG B 1 175 ? 14.547 5.691 -13 1 92.12 175 ARG B N 1
ATOM 8325 C CA . ARG B 1 175 ? 15.531 5.469 -11.945 1 92.12 175 ARG B CA 1
ATOM 8326 C C . ARG B 1 175 ? 15.195 4.219 -11.133 1 92.12 175 ARG B C 1
ATOM 8328 O O . ARG B 1 175 ? 16.078 3.434 -10.805 1 92.12 175 ARG B O 1
ATOM 8335 N N . ARG B 1 176 ? 13.945 4.098 -10.844 1 94.5 176 ARG B N 1
ATOM 8336 C CA . ARG B 1 176 ? 13.5 2.91 -10.117 1 94.5 176 ARG B CA 1
ATOM 8337 C C . ARG B 1 176 ? 13.766 1.644 -10.922 1 94.5 176 ARG B C 1
ATOM 8339 O O . ARG B 1 176 ? 14.195 0.629 -10.367 1 94.5 176 ARG B O 1
ATOM 8346 N N . LEU B 1 177 ? 13.57 1.698 -12.164 1 95.44 177 LEU B N 1
ATOM 8347 C CA . LEU B 1 177 ? 13.82 0.567 -13.055 1 95.44 177 LEU B CA 1
ATOM 8348 C C . LEU B 1 177 ? 15.297 0.205 -13.07 1 95.44 177 LEU B C 1
ATOM 8350 O O . LEU B 1 177 ? 15.656 -0.975 -13.031 1 95.44 177 LEU B O 1
ATOM 8354 N N . ARG B 1 178 ? 16.109 1.225 -13.125 1 95.56 178 ARG B N 1
ATOM 8355 C CA . ARG B 1 178 ? 17.562 0.995 -13.102 1 95.56 178 ARG B CA 1
ATOM 8356 C C . ARG B 1 178 ? 17.984 0.326 -11.805 1 95.56 178 ARG B C 1
ATOM 8358 O O . ARG B 1 178 ? 18.844 -0.561 -11.805 1 95.56 178 ARG B O 1
ATOM 8365 N N . GLN B 1 179 ? 17.391 0.763 -10.742 1 95 179 GLN B N 1
ATOM 8366 C CA . GLN B 1 179 ? 17.688 0.182 -9.438 1 95 179 GLN B CA 1
ATOM 8367 C C . GLN B 1 179 ? 17.328 -1.298 -9.398 1 95 179 GLN B C 1
ATOM 8369 O O . GLN B 1 179 ? 18.094 -2.123 -8.914 1 95 179 GLN B O 1
ATOM 8374 N N . LEU B 1 180 ? 16.141 -1.638 -9.922 1 95.62 180 LEU B N 1
ATOM 8375 C CA . LEU B 1 180 ? 15.641 -3.006 -9.883 1 95.62 180 LEU B CA 1
ATOM 8376 C C . LEU B 1 180 ? 16.5 -3.922 -10.758 1 95.62 180 LEU B C 1
ATOM 8378 O O . LEU B 1 180 ? 16.797 -5.051 -10.359 1 95.62 180 LEU B O 1
ATOM 8382 N N . VAL B 1 181 ? 16.906 -3.418 -11.891 1 95.94 181 VAL B N 1
ATOM 8383 C CA . VAL B 1 181 ? 17.734 -4.207 -12.797 1 95.94 181 VAL B CA 1
ATOM 8384 C C . VAL B 1 181 ? 19.109 -4.445 -12.164 1 95.94 181 VAL B C 1
ATOM 8386 O O . VAL B 1 181 ? 19.641 -5.551 -12.227 1 95.94 181 VAL B O 1
ATOM 8389 N N . ALA B 1 182 ? 19.594 -3.422 -11.531 1 95.38 182 ALA B N 1
ATOM 8390 C CA . ALA B 1 182 ? 20.891 -3.553 -10.852 1 95.38 182 ALA B CA 1
ATOM 8391 C C . ALA B 1 182 ? 20.797 -4.539 -9.695 1 95.38 182 ALA B C 1
ATOM 8393 O O . ALA B 1 182 ? 21.703 -5.348 -9.477 1 95.38 182 ALA B O 1
ATOM 8394 N N . GLN B 1 183 ? 19.734 -4.449 -8.992 1 94.69 183 GLN B N 1
ATOM 8395 C CA . GLN B 1 183 ? 19.516 -5.383 -7.891 1 94.69 183 GLN B CA 1
ATOM 8396 C C . GLN B 1 183 ? 19.469 -6.82 -8.391 1 94.69 183 GLN B C 1
ATOM 8398 O O . GLN B 1 183 ? 20.078 -7.715 -7.789 1 94.69 183 GLN B O 1
ATOM 8403 N N . ALA B 1 184 ? 18.75 -7.023 -9.43 1 93.31 184 ALA B N 1
ATOM 8404 C CA . ALA B 1 184 ? 18.625 -8.359 -10 1 93.31 184 ALA B CA 1
ATOM 8405 C C . ALA B 1 184 ? 19.984 -8.891 -10.445 1 93.31 184 ALA B C 1
ATOM 8407 O O . ALA B 1 184 ? 20.297 -10.07 -10.258 1 93.31 184 ALA B O 1
ATOM 8408 N N . TRP B 1 185 ? 20.797 -8.023 -10.992 1 93.75 185 TRP B N 1
ATOM 8409 C CA . TRP B 1 185 ? 22.109 -8.414 -11.484 1 93.75 185 TRP B CA 1
ATOM 8410 C C . TRP B 1 185 ? 23 -8.883 -10.344 1 93.75 185 TRP B C 1
ATOM 8412 O O . TRP B 1 185 ? 23.766 -9.844 -10.492 1 93.75 185 TRP B O 1
ATOM 8422 N N . HIS B 1 186 ? 22.891 -8.219 -9.234 1 92.75 186 HIS B N 1
ATOM 8423 C CA . HIS B 1 186 ? 23.797 -8.492 -8.117 1 92.75 186 HIS B CA 1
ATOM 8424 C C . HIS B 1 186 ? 23.188 -9.5 -7.148 1 92.75 186 HIS B C 1
ATOM 8426 O O . HIS B 1 186 ? 23.688 -9.68 -6.039 1 92.75 186 HIS B O 1
ATOM 8432 N N . THR B 1 187 ? 22.109 -10.094 -7.504 1 89.69 187 THR B N 1
ATOM 8433 C CA . THR B 1 187 ? 21.469 -11.148 -6.723 1 89.69 187 THR B CA 1
ATOM 8434 C C . THR B 1 187 ? 21.734 -12.516 -7.34 1 89.69 187 THR B C 1
ATOM 8436 O O . THR B 1 187 ? 21.656 -12.68 -8.562 1 89.69 187 THR B O 1
ATOM 8439 N N . ASP B 1 188 ? 22 -13.406 -6.492 1 83.94 188 ASP B N 1
ATOM 8440 C CA . ASP B 1 188 ? 22.203 -14.766 -6.98 1 83.94 188 ASP B CA 1
ATOM 8441 C C . ASP B 1 188 ? 20.906 -15.352 -7.539 1 83.94 188 ASP B C 1
ATOM 8443 O O . ASP B 1 188 ? 19.844 -15.234 -6.918 1 83.94 188 ASP B O 1
ATOM 8447 N N . GLU B 1 189 ? 21.047 -15.93 -8.664 1 78.81 189 GLU B N 1
ATOM 8448 C CA . GLU B 1 189 ? 19.875 -16.422 -9.375 1 78.81 189 GLU B CA 1
ATOM 8449 C C . GLU B 1 189 ? 19.375 -17.734 -8.766 1 78.81 189 GLU B C 1
ATOM 8451 O O . GLU B 1 189 ? 18.188 -18.047 -8.844 1 78.81 189 GLU B O 1
ATOM 8456 N N . ILE B 1 190 ? 20.297 -18.422 -8.242 1 77.81 190 ILE B N 1
ATOM 8457 C CA . ILE B 1 190 ? 19.938 -19.766 -7.805 1 77.81 190 ILE B CA 1
ATOM 8458 C C . ILE B 1 190 ? 20.125 -19.875 -6.293 1 77.81 190 ILE B C 1
ATOM 8460 O O . ILE B 1 190 ? 21.062 -19.328 -5.727 1 77.81 190 ILE B O 1
ATOM 8464 N N . ARG B 1 191 ? 19.203 -20.578 -5.703 1 79 191 ARG B N 1
ATOM 8465 C CA . ARG B 1 191 ? 19.266 -20.828 -4.266 1 79 191 ARG B CA 1
ATOM 8466 C C . ARG B 1 191 ? 20.469 -21.688 -3.908 1 79 191 ARG B C 1
ATOM 8468 O O . ARG B 1 191 ? 20.844 -22.578 -4.68 1 79 191 ARG B O 1
ATOM 8475 N N . LYS B 1 192 ? 20.953 -21.484 -2.787 1 75.25 192 LYS B N 1
ATOM 8476 C CA . LYS B 1 192 ? 22.062 -22.328 -2.303 1 75.25 192 LYS B CA 1
ATOM 8477 C C . LYS B 1 192 ? 21.531 -23.578 -1.615 1 75.25 192 LYS B C 1
ATOM 8479 O O . LYS B 1 192 ? 22.125 -24.656 -1.733 1 75.25 192 LYS B O 1
ATOM 8484 N N . ASP B 1 193 ? 20.344 -23.344 -1.013 1 78.25 193 ASP B N 1
ATOM 8485 C CA . ASP B 1 193 ? 19.766 -24.469 -0.278 1 78.25 193 ASP B CA 1
ATOM 8486 C C . ASP B 1 193 ? 18.422 -24.875 -0.876 1 78.25 193 ASP B C 1
ATOM 8488 O O . ASP B 1 193 ? 17.656 -24.031 -1.346 1 78.25 193 ASP B O 1
ATOM 8492 N N . ARG B 1 194 ? 18.219 -26.203 -0.838 1 80.5 194 ARG B N 1
ATOM 8493 C CA . ARG B 1 194 ? 16.938 -26.719 -1.295 1 80.5 194 ARG B CA 1
ATOM 8494 C C . ARG B 1 194 ? 15.797 -26.188 -0.432 1 80.5 194 ARG B C 1
ATOM 8496 O O . ARG B 1 194 ? 15.922 -26.109 0.792 1 80.5 194 ARG B O 1
ATOM 8503 N N . PRO B 1 195 ? 14.742 -25.859 -1.023 1 84 195 PRO B N 1
ATOM 8504 C CA . PRO B 1 195 ? 13.602 -25.391 -0.23 1 84 195 PRO B CA 1
ATOM 8505 C C . PRO B 1 195 ? 12.906 -26.516 0.521 1 84 195 PRO B C 1
ATOM 8507 O O . PRO B 1 195 ? 12.828 -27.641 0.019 1 84 195 PRO B O 1
ATOM 8510 N N . THR B 1 196 ? 12.43 -26.219 1.652 1 88.31 196 THR B N 1
ATOM 8511 C CA . THR B 1 196 ? 11.602 -27.156 2.406 1 88.31 196 THR B CA 1
ATOM 8512 C C . THR B 1 196 ? 10.156 -27.094 1.931 1 88.31 196 THR B C 1
ATOM 8514 O O . THR B 1 196 ? 9.75 -26.141 1.258 1 88.31 196 THR B O 1
ATOM 8517 N N . PRO B 1 197 ? 9.406 -28.125 2.178 1 90.75 197 PRO B N 1
ATOM 8518 C CA . PRO B 1 197 ? 7.98 -28.062 1.825 1 90.75 197 PRO B CA 1
ATOM 8519 C C . PRO B 1 197 ? 7.27 -26.875 2.439 1 90.75 197 PRO B C 1
ATOM 8521 O O . PRO B 1 197 ? 6.344 -26.312 1.832 1 90.75 197 PRO B O 1
ATOM 8524 N N . LEU B 1 198 ? 7.707 -26.516 3.586 1 92.12 198 LEU B N 1
ATOM 8525 C CA . LEU B 1 198 ? 7.125 -25.344 4.227 1 92.12 198 LEU B CA 1
ATOM 8526 C C . LEU B 1 198 ? 7.438 -24.078 3.43 1 92.12 198 LEU B C 1
ATOM 8528 O O . LEU B 1 198 ? 6.586 -23.188 3.301 1 92.12 198 LEU B O 1
ATOM 8532 N N . ASP B 1 199 ? 8.602 -23.938 2.9 1 87.75 199 ASP B N 1
ATOM 8533 C CA . ASP B 1 199 ? 8.992 -22.797 2.076 1 87.75 199 ASP B CA 1
ATOM 8534 C C . ASP B 1 199 ? 8.141 -22.734 0.806 1 87.75 199 ASP B C 1
ATOM 8536 O O . ASP B 1 199 ? 7.773 -21.641 0.361 1 87.75 199 ASP B O 1
ATOM 8540 N N . GLU B 1 200 ? 7.918 -23.875 0.271 1 88 200 GLU B N 1
ATOM 8541 C CA . GLU B 1 200 ? 7.082 -23.922 -0.926 1 88 200 GLU B CA 1
ATOM 8542 C C . GLU B 1 200 ? 5.668 -23.438 -0.637 1 88 200 GLU B C 1
ATOM 8544 O O . GLU B 1 200 ? 5.078 -22.719 -1.448 1 88 200 GLU B O 1
ATOM 8549 N N . ALA B 1 201 ? 5.199 -23.859 0.496 1 92.19 201 ALA B N 1
ATOM 8550 C CA . ALA B 1 201 ? 3.863 -23.406 0.888 1 92.19 201 ALA B CA 1
ATOM 8551 C C . ALA B 1 201 ? 3.816 -21.891 1.056 1 92.19 201 ALA B C 1
ATOM 8553 O O . ALA B 1 201 ? 2.848 -21.25 0.65 1 92.19 201 ALA B O 1
ATOM 8554 N N . LYS B 1 202 ? 4.859 -21.328 1.609 1 90.12 202 LYS B N 1
ATOM 8555 C CA . LYS B 1 202 ? 4.93 -19.875 1.788 1 90.12 202 LYS B CA 1
ATOM 8556 C C . LYS B 1 202 ? 4.887 -19.156 0.445 1 90.12 202 LYS B C 1
ATOM 8558 O O . LYS B 1 202 ? 4.285 -18.094 0.328 1 90.12 202 LYS B O 1
ATOM 8563 N N . TRP B 1 203 ? 5.5 -19.766 -0.498 1 85.44 203 TRP B N 1
ATOM 8564 C CA . TRP B 1 203 ? 5.465 -19.188 -1.844 1 85.44 203 TRP B CA 1
ATOM 8565 C C . TRP B 1 203 ? 4.043 -19.188 -2.393 1 85.44 203 TRP B C 1
ATOM 8567 O O . TRP B 1 203 ? 3.617 -18.219 -3.018 1 85.44 203 TRP B O 1
ATOM 8577 N N . GLY B 1 204 ? 3.389 -20.266 -2.211 1 88.75 204 GLY B N 1
ATOM 8578 C CA . GLY B 1 204 ? 2.002 -20.328 -2.643 1 88.75 204 GLY B CA 1
ATOM 8579 C C . GLY B 1 204 ? 1.122 -19.281 -1.989 1 88.75 204 GLY B C 1
ATOM 8580 O O . GLY B 1 204 ? 0.284 -18.656 -2.652 1 88.75 204 GLY B O 1
ATOM 8581 N N . PHE B 1 205 ? 1.369 -19.062 -0.712 1 92.25 205 PHE B N 1
ATOM 8582 C CA . PHE B 1 205 ? 0.596 -18.062 0.017 1 92.25 205 PHE B CA 1
ATOM 8583 C C . PHE B 1 205 ? 0.905 -16.656 -0.491 1 92.25 205 PHE B C 1
ATOM 8585 O O . PHE B 1 205 ? 0.025 -15.797 -0.521 1 92.25 205 PHE B O 1
ATOM 8592 N N . ALA B 1 206 ? 2.07 -16.469 -0.907 1 88.25 206 ALA B N 1
ATOM 8593 C CA . ALA B 1 206 ? 2.465 -15.172 -1.438 1 88.25 206 ALA B CA 1
ATOM 8594 C C . ALA B 1 206 ? 1.713 -14.859 -2.729 1 88.25 206 ALA B C 1
ATOM 8596 O O . ALA B 1 206 ? 1.377 -13.703 -2.992 1 88.25 206 ALA B O 1
ATOM 8597 N N . VAL B 1 207 ? 1.486 -15.812 -3.506 1 90.25 207 VAL B N 1
ATOM 8598 C CA . VAL B 1 207 ? 0.729 -15.625 -4.742 1 90.25 207 VAL B CA 1
ATOM 8599 C C . VAL B 1 207 ? -0.698 -15.195 -4.41 1 90.25 207 VAL B C 1
ATOM 8601 O O . VAL B 1 207 ? -1.26 -14.32 -5.078 1 90.25 207 VAL B O 1
ATOM 8604 N N . VAL B 1 208 ? -1.222 -15.828 -3.377 1 94.69 208 VAL B N 1
ATOM 8605 C CA . VAL B 1 208 ? -2.572 -15.461 -2.963 1 94.69 208 VAL B CA 1
ATOM 8606 C C . VAL B 1 208 ? -2.592 -14.016 -2.467 1 94.69 208 VAL B C 1
ATOM 8608 O O . VAL B 1 208 ? -3.426 -13.219 -2.895 1 94.69 208 VAL B O 1
ATOM 8611 N N . GLU B 1 209 ? -1.671 -13.734 -1.698 1 93.12 209 GLU B N 1
ATOM 8612 C CA . GLU B 1 209 ? -1.611 -12.43 -1.055 1 93.12 209 GLU B CA 1
ATOM 8613 C C . GLU B 1 209 ? -1.398 -11.32 -2.08 1 93.12 209 GLU B C 1
ATOM 8615 O O . GLU B 1 209 ? -2.09 -10.297 -2.051 1 93.12 209 GLU B O 1
ATOM 8620 N N . ASN B 1 210 ? -0.564 -11.539 -2.99 1 88.5 210 ASN B N 1
ATOM 8621 C CA . ASN B 1 210 ? -0.094 -10.453 -3.836 1 88.5 210 ASN B CA 1
ATOM 8622 C C . ASN B 1 210 ? -0.883 -10.367 -5.141 1 88.5 210 ASN B C 1
ATOM 8624 O O . ASN B 1 210 ? -0.848 -9.352 -5.828 1 88.5 210 ASN B O 1
ATOM 8628 N N . SER B 1 211 ? -1.566 -11.375 -5.484 1 93.12 211 SER B N 1
ATOM 8629 C CA . SER B 1 211 ? -2.217 -11.375 -6.793 1 93.12 211 SER B CA 1
ATOM 8630 C C . SER B 1 211 ? -3.674 -11.812 -6.684 1 93.12 211 SER B C 1
ATOM 8632 O O . SER B 1 211 ? -4.586 -11.016 -6.906 1 93.12 211 SER B O 1
ATOM 8634 N N . LEU B 1 212 ? -3.896 -12.977 -6.168 1 96.94 212 LEU B N 1
ATOM 8635 C CA . LEU B 1 212 ? -5.23 -13.562 -6.199 1 96.94 212 LEU B CA 1
ATOM 8636 C C . LEU B 1 212 ? -6.188 -12.781 -5.301 1 96.94 212 LEU B C 1
ATOM 8638 O O . LEU B 1 212 ? -7.375 -12.656 -5.609 1 96.94 212 LEU B O 1
ATOM 8642 N N . TRP B 1 213 ? -5.645 -12.266 -4.188 1 97.12 213 TRP B N 1
ATOM 8643 C CA . TRP B 1 213 ? -6.473 -11.555 -3.217 1 97.12 213 TRP B CA 1
ATOM 8644 C C . TRP B 1 213 ? -7.133 -10.336 -3.852 1 97.12 213 TRP B C 1
ATOM 8646 O O . TRP B 1 213 ? -8.273 -10 -3.527 1 97.12 213 TRP B O 1
ATOM 8656 N N . GLU B 1 214 ? -6.488 -9.758 -4.734 1 95.06 214 GLU B N 1
ATOM 8657 C CA . GLU B 1 214 ? -7.023 -8.617 -5.461 1 95.06 214 GLU B CA 1
ATOM 8658 C C . GLU B 1 214 ? -7.668 -9.047 -6.777 1 95.06 214 GLU B C 1
ATOM 8660 O O . GLU B 1 214 ? -8.68 -8.484 -7.191 1 95.06 214 GLU B O 1
ATOM 8665 N N . GLY B 1 215 ? -7.121 -10.008 -7.418 1 94.69 215 GLY B N 1
ATOM 8666 C CA . GLY B 1 215 ? -7.531 -10.422 -8.75 1 94.69 215 GLY B CA 1
ATOM 8667 C C . GLY B 1 215 ? -8.898 -11.078 -8.781 1 94.69 215 GLY B C 1
ATOM 8668 O O . GLY B 1 215 ? -9.688 -10.844 -9.695 1 94.69 215 GLY B O 1
ATOM 8669 N N . VAL B 1 216 ? -9.258 -11.852 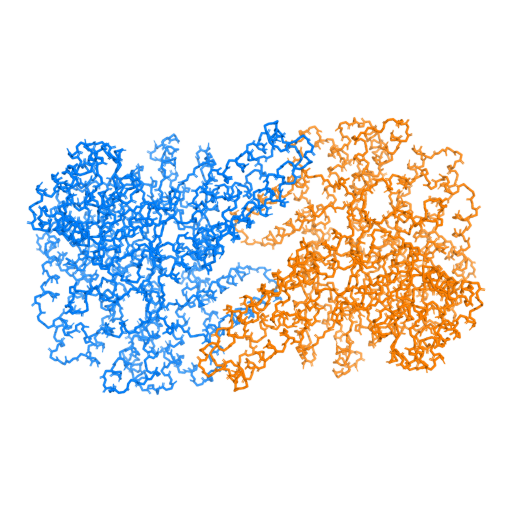-7.754 1 96.75 216 VAL B N 1
ATOM 8670 C CA . VAL B 1 216 ? -10.484 -12.648 -7.777 1 96.75 216 VAL B CA 1
ATOM 8671 C C . VAL B 1 216 ? -11.695 -11.727 -7.672 1 96.75 216 VAL B C 1
ATOM 8673 O O . VAL B 1 216 ? -12.609 -11.797 -8.5 1 96.75 216 VAL B O 1
ATOM 8676 N N . PRO B 1 217 ? -11.711 -10.812 -6.66 1 96.56 217 PRO B N 1
ATOM 8677 C CA . PRO B 1 217 ? -12.859 -9.906 -6.625 1 96.56 217 PRO B CA 1
ATOM 8678 C C . PRO B 1 217 ? -12.945 -9.008 -7.859 1 96.56 217 PRO B C 1
ATOM 8680 O O . PRO B 1 217 ? -14.047 -8.703 -8.336 1 96.56 217 PRO B O 1
ATOM 8683 N N . ALA B 1 218 ? -11.867 -8.586 -8.367 1 93.06 218 ALA B N 1
ATOM 8684 C CA . ALA B 1 218 ? -11.852 -7.746 -9.57 1 93.06 218 ALA B CA 1
ATOM 8685 C C . ALA B 1 218 ? -12.43 -8.492 -10.766 1 93.06 218 ALA B C 1
ATOM 8687 O O . ALA B 1 218 ? -13.195 -7.926 -11.555 1 93.06 218 ALA B O 1
ATOM 8688 N N . PHE B 1 219 ? -12.078 -9.672 -10.906 1 93.25 219 PHE B N 1
ATOM 8689 C CA . PHE B 1 219 ? -12.633 -10.492 -11.969 1 93.25 219 PHE B CA 1
ATOM 8690 C C . PHE B 1 219 ? -14.141 -10.648 -11.812 1 93.25 219 PHE B C 1
ATOM 8692 O O . PHE B 1 219 ? -14.891 -10.492 -12.773 1 93.25 219 PHE B O 1
ATOM 8699 N N . LEU B 1 220 ? -14.547 -11 -10.594 1 96 220 LEU B N 1
ATOM 8700 C CA . LEU B 1 220 ? -15.969 -11.227 -10.352 1 96 220 LEU B CA 1
ATOM 8701 C C . LEU B 1 220 ? -16.781 -9.961 -10.641 1 96 220 LEU B C 1
ATOM 8703 O O . LEU B 1 220 ? -17.922 -10.039 -11.102 1 96 220 LEU B O 1
ATOM 8707 N N . ARG B 1 221 ? -16.219 -8.836 -10.359 1 92.81 221 ARG B N 1
ATOM 8708 C CA . ARG B 1 221 ? -16.875 -7.574 -10.695 1 92.81 221 ARG B CA 1
ATOM 8709 C C . ARG B 1 221 ? -17.031 -7.418 -12.203 1 92.81 221 ARG B C 1
ATOM 8711 O O . ARG B 1 221 ? -18.094 -7.035 -12.688 1 92.81 221 ARG B O 1
ATOM 8718 N N . GLU B 1 222 ? -15.984 -7.688 -12.875 1 88.62 222 GLU B N 1
ATOM 8719 C CA . GLU B 1 222 ? -16.031 -7.602 -14.328 1 88.62 222 GLU B CA 1
ATOM 8720 C C . GLU B 1 222 ? -17.016 -8.609 -14.914 1 88.62 222 GLU B C 1
ATOM 8722 O O . GLU B 1 222 ? -17.734 -8.305 -15.859 1 88.62 222 GLU B O 1
ATOM 8727 N N . PHE B 1 223 ? -16.906 -9.766 -14.375 1 92.44 223 PHE B N 1
ATOM 8728 C CA . PHE B 1 223 ? -17.828 -10.812 -14.797 1 92.44 223 PHE B CA 1
ATOM 8729 C C . PHE B 1 223 ? -19.281 -10.391 -14.578 1 92.44 223 PHE B C 1
ATOM 8731 O O . PHE B 1 223 ? -20.125 -10.547 -15.469 1 92.44 223 PHE B O 1
ATOM 8738 N N . ASN B 1 224 ? -19.547 -9.82 -13.453 1 93.69 224 ASN B N 1
ATOM 8739 C CA . ASN B 1 224 ? -20.891 -9.344 -13.133 1 93.69 224 ASN B CA 1
ATOM 8740 C C . ASN B 1 224 ? -21.328 -8.234 -14.086 1 93.69 224 ASN B C 1
ATOM 8742 O O . ASN B 1 224 ? -22.5 -8.188 -14.477 1 93.69 224 ASN B O 1
ATOM 8746 N N . GLU B 1 225 ? -20.484 -7.363 -14.383 1 89.75 225 GLU B N 1
ATOM 8747 C CA . GLU B 1 225 ? -20.812 -6.273 -15.297 1 89.75 225 GLU B CA 1
ATOM 8748 C C . GLU B 1 225 ? -21.203 -6.812 -16.672 1 89.75 225 GLU B C 1
ATOM 8750 O O . GLU B 1 225 ? -22.141 -6.312 -17.297 1 89.75 225 GLU B O 1
ATOM 8755 N N . GLN B 1 226 ? -20.469 -7.77 -17.078 1 89.06 226 GLN B N 1
ATOM 8756 C CA . GLN B 1 226 ? -20.781 -8.383 -18.359 1 89.06 226 GLN B CA 1
ATOM 8757 C C . GLN B 1 226 ? -22.125 -9.117 -18.312 1 89.06 226 GLN B C 1
ATOM 8759 O O . GLN B 1 226 ? -22.891 -9.094 -19.281 1 89.06 226 GLN B O 1
ATOM 8764 N N . LEU B 1 227 ? -22.359 -9.75 -17.219 1 93.5 227 LEU B N 1
ATOM 8765 C CA . LEU B 1 227 ? -23.641 -10.453 -17.031 1 93.5 227 LEU B CA 1
ATOM 8766 C C . LEU B 1 227 ? -24.797 -9.469 -17.031 1 93.5 227 LEU B C 1
ATOM 8768 O O . LEU B 1 227 ? -25.844 -9.734 -17.641 1 93.5 227 LEU B O 1
ATOM 8772 N N . GLU B 1 228 ? -24.609 -8.375 -16.391 1 92.19 228 GLU B N 1
ATOM 8773 C CA . GLU B 1 228 ? -25.641 -7.348 -16.344 1 92.19 228 GLU B CA 1
ATOM 8774 C C . GLU B 1 228 ? -25.906 -6.77 -17.734 1 92.19 228 GLU B C 1
ATOM 8776 O O . GLU B 1 228 ? -27.062 -6.609 -18.141 1 92.19 228 GLU B O 1
ATOM 8781 N N . ALA B 1 229 ? -24.891 -6.461 -18.438 1 88.19 229 ALA B N 1
ATOM 8782 C CA . ALA B 1 229 ? -25 -5.844 -19.766 1 88.19 229 ALA B CA 1
ATOM 8783 C C . ALA B 1 229 ? -25.609 -6.809 -20.781 1 88.19 229 ALA B C 1
ATOM 8785 O O . ALA B 1 229 ? -26.406 -6.41 -21.625 1 88.19 229 ALA B O 1
ATOM 8786 N N . SER B 1 230 ? -25.266 -8.086 -20.641 1 89.62 230 SER B N 1
ATOM 8787 C CA . SER B 1 230 ? -25.641 -9.047 -21.672 1 89.62 230 SER B CA 1
ATOM 8788 C C . SER B 1 230 ? -26.922 -9.789 -21.297 1 89.62 230 SER B C 1
ATOM 8790 O O . SER B 1 230 ? -27.719 -10.141 -22.172 1 89.62 230 SER B O 1
ATOM 8792 N N . LEU B 1 231 ? -27.156 -10.008 -20.016 1 91.94 231 LEU B N 1
ATOM 8793 C CA . LEU B 1 231 ? -28.25 -10.891 -19.609 1 91.94 231 LEU B CA 1
ATOM 8794 C C . LEU B 1 231 ? -29.172 -10.188 -18.625 1 91.94 231 LEU B C 1
ATOM 8796 O O . LEU B 1 231 ? -30.188 -10.75 -18.203 1 91.94 231 LEU B O 1
ATOM 8800 N N . ASP B 1 232 ? -28.859 -8.938 -18.25 1 91.62 232 ASP B N 1
ATOM 8801 C CA . ASP B 1 232 ? -29.594 -8.258 -17.188 1 91.62 232 ASP B CA 1
ATOM 8802 C C . ASP B 1 232 ? -29.672 -9.125 -15.938 1 91.62 232 ASP B C 1
ATOM 8804 O O . ASP B 1 232 ? -30.75 -9.344 -15.391 1 91.62 232 ASP B O 1
ATOM 8808 N N . TYR B 1 233 ? -28.484 -9.695 -15.672 1 92.69 233 TYR B N 1
ATOM 8809 C CA . TYR B 1 233 ? -28.344 -10.609 -14.547 1 92.69 233 TYR B CA 1
ATOM 8810 C C . TYR B 1 233 ? -27.188 -10.18 -13.648 1 92.69 233 TYR B C 1
ATOM 8812 O O . TYR B 1 233 ? -26.141 -9.734 -14.133 1 92.69 233 TYR B O 1
ATOM 8820 N N . ASN B 1 234 ? -27.438 -10.219 -12.328 1 93.81 234 ASN B N 1
ATOM 8821 C CA . ASN B 1 234 ? -26.391 -9.914 -11.359 1 93.81 234 ASN B CA 1
ATOM 8822 C C . ASN B 1 234 ? -25.984 -11.156 -10.57 1 93.81 234 ASN B C 1
ATOM 8824 O O . ASN B 1 234 ? -26.828 -11.93 -10.141 1 93.81 234 ASN B O 1
ATOM 8828 N N . LEU B 1 235 ? -24.734 -11.305 -10.492 1 94.25 235 LEU B N 1
ATOM 8829 C CA . LEU B 1 235 ? -24.219 -12.398 -9.695 1 94.25 235 LEU B CA 1
ATOM 8830 C C . LEU B 1 235 ? -24.609 -12.25 -8.234 1 94.25 235 LEU B C 1
ATOM 8832 O O . LEU B 1 235 ? -24.516 -11.164 -7.664 1 94.25 235 LEU B O 1
ATOM 8836 N N . SER B 1 236 ? -25.094 -13.297 -7.668 1 94.5 236 SER B N 1
ATOM 8837 C CA . SER B 1 236 ? -25.438 -13.273 -6.25 1 94.5 236 SER B CA 1
ATOM 8838 C C . SER B 1 236 ? -24.219 -13.023 -5.379 1 94.5 236 SER B C 1
ATOM 8840 O O . SER B 1 236 ? -23.094 -13.359 -5.77 1 94.5 236 SER B O 1
ATOM 8842 N N . VAL B 1 237 ? -24.391 -12.445 -4.215 1 94.75 237 VAL B N 1
ATOM 8843 C CA . VAL B 1 237 ? -23.297 -12.18 -3.275 1 94.75 237 VAL B CA 1
ATOM 8844 C C . VAL B 1 237 ? -22.688 -13.492 -2.812 1 94.75 237 VAL B C 1
ATOM 8846 O O . VAL B 1 237 ? -21.484 -13.562 -2.545 1 94.75 237 VAL B O 1
ATOM 8849 N N . GLU B 1 238 ? -23.453 -14.539 -2.859 1 93.25 238 GLU B N 1
ATOM 8850 C CA . GLU B 1 238 ? -23.031 -15.836 -2.336 1 93.25 238 GLU B CA 1
ATOM 8851 C C . GLU B 1 238 ? -22.375 -16.688 -3.418 1 93.25 238 GLU B C 1
ATOM 8853 O O . GLU B 1 238 ? -21.859 -17.766 -3.139 1 93.25 238 GLU B O 1
ATOM 8858 N N . ALA B 1 239 ? -22.344 -16.203 -4.645 1 94 239 ALA B N 1
ATOM 8859 C CA . ALA B 1 239 ? -21.797 -16.969 -5.758 1 94 239 ALA B CA 1
ATOM 8860 C C . ALA B 1 239 ? -20.328 -17.281 -5.527 1 94 239 ALA B C 1
ATOM 8862 O O . ALA B 1 239 ? -19.562 -16.422 -5.059 1 94 239 ALA B O 1
ATOM 8863 N N . THR B 1 240 ? -19.969 -18.531 -5.75 1 94.19 240 THR B N 1
ATOM 8864 C CA . THR B 1 240 ? -18.578 -18.969 -5.613 1 94.19 240 THR B CA 1
ATOM 8865 C C . THR B 1 240 ? -18.125 -19.719 -6.859 1 94.19 240 THR B C 1
ATOM 8867 O O . THR B 1 240 ? -17.828 -20.922 -6.793 1 94.19 240 THR B O 1
ATOM 8870 N N . PRO B 1 241 ? -17.922 -19.016 -7.941 1 95.69 241 PRO B N 1
ATOM 8871 C CA . PRO B 1 241 ? -17.547 -19.703 -9.188 1 95.69 241 PRO B CA 1
ATOM 8872 C C . PRO B 1 241 ? -16.078 -20.141 -9.195 1 95.69 241 PRO B C 1
ATOM 8874 O O . PRO B 1 241 ? -15.703 -21.016 -9.984 1 95.69 241 PRO B O 1
ATOM 8877 N N . ILE B 1 242 ? -15.258 -19.578 -8.328 1 95.94 242 ILE B N 1
ATOM 8878 C CA . ILE B 1 242 ? -13.828 -19.844 -8.352 1 95.94 242 ILE B CA 1
ATOM 8879 C C . ILE B 1 242 ? -13.359 -20.25 -6.949 1 95.94 242 ILE B C 1
ATOM 8881 O O . ILE B 1 242 ? -13.703 -19.578 -5.965 1 95.94 242 ILE B O 1
ATOM 8885 N N . ARG B 1 243 ? -12.57 -21.25 -6.859 1 95.56 243 ARG B N 1
ATOM 8886 C CA . ARG B 1 243 ? -11.922 -21.688 -5.625 1 95.56 243 ARG B CA 1
ATOM 8887 C C . ARG B 1 243 ? -10.477 -22.094 -5.875 1 95.56 243 ARG B C 1
ATOM 8889 O O . ARG B 1 243 ? -10.102 -22.406 -7.008 1 95.56 243 ARG B O 1
ATOM 8896 N N . PHE B 1 244 ? -9.688 -22.047 -4.816 1 95.5 244 PHE B N 1
ATOM 8897 C CA . PHE B 1 244 ? -8.281 -22.422 -4.914 1 95.5 244 PHE B CA 1
ATOM 8898 C C . PHE B 1 244 ? -7.938 -23.5 -3.887 1 95.5 244 PHE B C 1
ATOM 8900 O O . PHE B 1 244 ? -8.43 -23.469 -2.758 1 95.5 244 PHE B O 1
ATOM 8907 N N . THR B 1 245 ? -7.219 -24.469 -4.273 1 95.62 245 THR B N 1
ATOM 8908 C CA . THR B 1 245 ? -6.66 -25.516 -3.436 1 95.62 245 THR B CA 1
ATOM 8909 C C . THR B 1 245 ? -5.156 -25.641 -3.648 1 95.62 245 THR B C 1
ATOM 8911 O O . THR B 1 245 ? -4.621 -25.141 -4.645 1 95.62 245 THR B O 1
ATOM 8914 N N . SER B 1 246 ? -4.438 -26.188 -2.701 1 94.69 246 SER B N 1
ATOM 8915 C CA . SER B 1 246 ? -2.988 -26.312 -2.82 1 94.69 246 SER B CA 1
ATOM 8916 C C . SER B 1 246 ? -2.527 -27.734 -2.537 1 94.69 246 SER B C 1
ATOM 8918 O O . SER B 1 246 ? -3.123 -28.438 -1.711 1 94.69 246 SER B O 1
ATOM 8920 N N . TRP B 1 247 ? -1.431 -28.109 -3.188 1 93.44 247 TRP B N 1
ATOM 8921 C CA . TRP B 1 247 ? -0.753 -29.375 -2.902 1 93.44 247 TRP B CA 1
ATOM 8922 C C . TRP B 1 247 ? 0.448 -29.156 -1.99 1 93.44 247 TRP B C 1
ATOM 8924 O O . TRP B 1 247 ? 0.987 -30.109 -1.422 1 93.44 247 TRP B O 1
ATOM 8934 N N . MET B 1 248 ? 0.768 -27.969 -1.787 1 92.38 248 MET B N 1
ATOM 8935 C CA . MET B 1 248 ? 1.979 -27.656 -1.036 1 92.38 248 MET B CA 1
ATOM 8936 C C . MET B 1 248 ? 1.792 -27.953 0.448 1 92.38 248 MET B C 1
ATOM 8938 O O . MET B 1 248 ? 0.993 -27.297 1.12 1 92.38 248 MET B O 1
ATOM 8942 N N . GLY B 1 249 ? 2.502 -28.891 0.854 1 92.88 249 GLY B N 1
ATOM 8943 C CA . GLY B 1 249 ? 2.365 -29.359 2.227 1 92.88 249 GLY B CA 1
ATOM 8944 C C . GLY B 1 249 ? 1.481 -30.578 2.357 1 92.88 249 GLY B C 1
ATOM 8945 O O . GLY B 1 249 ? 1.367 -31.156 3.441 1 92.88 249 GLY B O 1
ATOM 8946 N N . GLY B 1 250 ? 0.875 -31.031 1.289 1 94.88 250 GLY B N 1
ATOM 8947 C CA . GLY B 1 250 ? -0.001 -32.188 1.323 1 94.88 250 GLY B CA 1
ATOM 8948 C C . GLY B 1 250 ? 0.423 -33.281 0.367 1 94.88 250 GLY B C 1
ATOM 8949 O O . GLY B 1 250 ? -0.005 -34.438 0.501 1 94.88 250 GLY B O 1
ATOM 8950 N N . ASP B 1 251 ? 1.266 -33 -0.522 1 92.25 251 ASP B N 1
ATOM 8951 C CA . ASP B 1 251 ? 1.706 -33.969 -1.528 1 92.25 251 ASP B CA 1
ATOM 8952 C C . ASP B 1 251 ? 2.889 -34.781 -1.021 1 92.25 251 ASP B C 1
ATOM 8954 O O . ASP B 1 251 ? 4.035 -34.344 -1.082 1 92.25 251 ASP B O 1
ATOM 8958 N N . ARG B 1 252 ? 2.65 -35.938 -0.66 1 91.75 252 ARG B N 1
ATOM 8959 C CA . ARG B 1 252 ? 3.676 -36.812 -0.073 1 91.75 252 ARG B CA 1
ATOM 8960 C C . ARG B 1 252 ? 4.125 -37.875 -1.06 1 91.75 252 ARG B C 1
ATOM 8962 O O . ARG B 1 252 ? 5.039 -38.656 -0.772 1 91.75 252 ARG B O 1
ATOM 8969 N N . ASP B 1 253 ? 3.572 -37.938 -2.152 1 87.5 253 ASP B N 1
ATOM 8970 C CA . ASP B 1 253 ? 3.926 -38.969 -3.121 1 87.5 253 ASP B CA 1
ATOM 8971 C C . ASP B 1 253 ? 5.391 -38.844 -3.541 1 87.5 253 ASP B C 1
ATOM 8973 O O . ASP B 1 253 ? 5.746 -37.969 -4.32 1 87.5 253 ASP B O 1
ATOM 8977 N N . GLY B 1 254 ? 6.125 -39.719 -3.049 1 79.38 254 GLY B N 1
ATOM 8978 C CA . GLY B 1 254 ? 7.539 -39.75 -3.385 1 79.38 254 GLY B CA 1
ATOM 8979 C C . GLY B 1 254 ? 8.344 -38.688 -2.689 1 79.38 254 GLY B C 1
ATOM 8980 O O . GLY B 1 254 ? 9.477 -38.406 -3.076 1 79.38 254 GLY B O 1
ATOM 8981 N N . ASN B 1 255 ? 7.766 -38 -1.794 1 86.62 255 ASN B N 1
ATOM 8982 C CA . ASN B 1 255 ? 8.461 -36.938 -1.066 1 86.62 255 ASN B CA 1
ATOM 8983 C C . ASN B 1 255 ? 8.477 -37.219 0.435 1 86.62 255 ASN B C 1
ATOM 8985 O O . ASN B 1 255 ? 7.527 -36.875 1.145 1 86.62 255 ASN B O 1
ATOM 8989 N N . PRO B 1 256 ? 9.586 -37.688 0.939 1 88.81 256 PRO B N 1
ATOM 8990 C CA . PRO B 1 256 ? 9.656 -38.031 2.363 1 88.81 256 PRO B CA 1
ATOM 8991 C C . PRO B 1 256 ? 9.664 -36.781 3.262 1 88.81 256 PRO B C 1
ATOM 8993 O O . PRO B 1 256 ? 9.477 -36.906 4.477 1 88.81 256 PRO B O 1
ATOM 8996 N N . ASN B 1 257 ? 9.836 -35.656 2.652 1 89.94 257 ASN B N 1
ATOM 8997 C CA . ASN B 1 257 ? 9.945 -34.406 3.434 1 89.94 257 ASN B CA 1
ATOM 8998 C C . ASN B 1 257 ? 8.57 -33.875 3.807 1 89.94 257 ASN B C 1
ATOM 9000 O O . ASN B 1 257 ? 8.461 -32.969 4.656 1 89.94 257 ASN B O 1
ATOM 9004 N N . VAL B 1 258 ? 7.562 -34.344 3.211 1 94.56 258 VAL B N 1
ATOM 9005 C CA . VAL B 1 258 ? 6.211 -33.938 3.59 1 94.56 258 VAL B CA 1
ATOM 9006 C C . VAL B 1 258 ? 5.656 -34.906 4.633 1 94.56 258 VAL B C 1
ATOM 9008 O O . VAL B 1 258 ? 5.207 -36.031 4.289 1 94.56 258 VAL B O 1
ATOM 9011 N N . THR B 1 259 ? 5.715 -34.469 5.836 1 96.12 259 THR B N 1
ATOM 9012 C CA . THR B 1 259 ? 5.281 -35.281 6.961 1 96.12 259 THR B CA 1
ATOM 9013 C C . THR B 1 259 ? 3.982 -34.75 7.555 1 96.12 259 THR B C 1
ATOM 9015 O O . THR B 1 259 ? 3.523 -33.656 7.18 1 96.12 259 THR B O 1
ATOM 9018 N N . ALA B 1 260 ? 3.439 -35.562 8.43 1 96.56 260 ALA B N 1
ATOM 9019 C CA . ALA B 1 260 ? 2.227 -35.125 9.125 1 96.56 260 ALA B CA 1
ATOM 9020 C C . ALA B 1 260 ? 2.449 -33.812 9.867 1 96.56 260 ALA B C 1
ATOM 9022 O O . ALA B 1 260 ? 1.582 -32.938 9.852 1 96.56 260 ALA B O 1
ATOM 9023 N N . ASP B 1 261 ? 3.58 -33.688 10.422 1 95.31 261 ASP B N 1
ATOM 9024 C CA . ASP B 1 261 ? 3.922 -32.469 11.156 1 95.31 261 ASP B CA 1
ATOM 9025 C C . ASP B 1 261 ? 3.994 -31.281 10.219 1 95.31 261 ASP B C 1
ATOM 9027 O O . ASP B 1 261 ? 3.531 -30.188 10.562 1 95.31 261 ASP B O 1
ATOM 9031 N N . ILE B 1 262 ? 4.574 -31.469 9.07 1 95.69 262 ILE B N 1
ATOM 9032 C CA . ILE B 1 262 ? 4.676 -30.391 8.086 1 95.69 262 ILE B CA 1
ATOM 9033 C C . ILE B 1 262 ? 3.281 -30 7.609 1 95.69 262 ILE B C 1
ATOM 9035 O O . ILE B 1 262 ? 2.986 -28.812 7.453 1 95.69 262 ILE B O 1
ATOM 9039 N N . THR B 1 263 ? 2.461 -30.953 7.367 1 96.75 263 THR B N 1
ATOM 9040 C CA . THR B 1 263 ? 1.094 -30.672 6.945 1 96.75 263 THR B CA 1
ATOM 9041 C C . THR B 1 263 ? 0.36 -29.859 8.008 1 96.75 263 THR B C 1
ATOM 9043 O O . THR B 1 263 ? -0.333 -28.891 7.684 1 96.75 263 THR B O 1
ATOM 9046 N N . ARG B 1 264 ? 0.566 -30.234 9.25 1 95.56 264 ARG B N 1
ATOM 9047 C CA . ARG B 1 264 ? -0.035 -29.5 10.359 1 95.56 264 ARG B CA 1
ATOM 9048 C C . ARG B 1 264 ? 0.448 -28.047 10.391 1 95.56 264 ARG B C 1
ATOM 9050 O O . ARG B 1 264 ? -0.354 -27.125 10.539 1 95.56 264 ARG B O 1
ATOM 9057 N N . ARG B 1 265 ? 1.676 -27.891 10.203 1 95.81 265 ARG B N 1
ATOM 9058 C CA . ARG B 1 265 ? 2.277 -26.562 10.234 1 95.81 265 ARG B CA 1
ATOM 9059 C C . ARG B 1 265 ? 1.795 -25.719 9.062 1 95.81 265 ARG B C 1
ATOM 9061 O O . ARG B 1 265 ? 1.523 -24.516 9.227 1 95.81 265 ARG B O 1
ATOM 9068 N N . VAL B 1 266 ? 1.716 -26.281 7.887 1 96.06 266 VAL B N 1
ATOM 9069 C CA . VAL B 1 266 ? 1.272 -25.562 6.691 1 96.06 266 VAL B CA 1
ATOM 9070 C C . VAL B 1 266 ? -0.178 -25.125 6.863 1 96.06 266 VAL B C 1
ATOM 9072 O O . VAL B 1 266 ? -0.537 -24 6.504 1 96.06 266 VAL B O 1
ATOM 9075 N N . LEU B 1 267 ? -0.975 -25.953 7.457 1 96.25 267 LEU B N 1
ATOM 9076 C CA . LEU B 1 267 ? -2.375 -25.625 7.691 1 96.25 267 LEU B CA 1
ATOM 9077 C C . LEU B 1 267 ? -2.498 -24.469 8.68 1 96.25 267 LEU B C 1
ATOM 9079 O O . LEU B 1 267 ? -3.311 -23.562 8.477 1 96.25 267 LEU B O 1
ATOM 9083 N N . THR B 1 268 ? -1.692 -24.531 9.695 1 95.56 268 THR B N 1
ATOM 9084 C CA . THR B 1 268 ? -1.701 -23.469 10.688 1 95.56 268 THR B CA 1
ATOM 9085 C C . THR B 1 268 ? -1.223 -22.156 10.078 1 95.56 268 THR B C 1
ATOM 9087 O O . THR B 1 268 ? -1.812 -21.109 10.32 1 95.56 268 THR B O 1
ATOM 9090 N N . LEU B 1 269 ? -0.206 -22.234 9.312 1 96.38 269 LEU B N 1
ATOM 9091 C CA . LEU B 1 269 ? 0.33 -21.047 8.641 1 96.38 269 LEU B CA 1
ATOM 9092 C C . LEU B 1 269 ? -0.688 -20.469 7.664 1 96.38 269 LEU B C 1
ATOM 9094 O O . LEU B 1 269 ? -0.792 -19.25 7.523 1 96.38 269 LEU B O 1
ATOM 9098 N N . SER B 1 270 ? -1.329 -21.328 6.957 1 95.88 270 SER B N 1
ATOM 9099 C CA . SER B 1 270 ? -2.369 -20.906 6.023 1 95.88 270 SER B CA 1
ATOM 9100 C C . SER B 1 270 ? -3.467 -20.125 6.738 1 95.88 270 SER B C 1
ATOM 9102 O O . SER B 1 270 ? -3.912 -19.078 6.25 1 95.88 270 SER B O 1
ATOM 9104 N N . ARG B 1 271 ? -3.863 -20.578 7.852 1 95.88 271 ARG B N 1
ATOM 9105 C CA . ARG B 1 271 ? -4.879 -19.906 8.656 1 95.88 271 ARG B CA 1
ATOM 9106 C C . ARG B 1 271 ? -4.375 -18.547 9.133 1 95.88 271 ARG B C 1
ATOM 9108 O O . ARG B 1 271 ? -5.133 -17.578 9.164 1 95.88 271 ARG B O 1
ATOM 9115 N N . TRP B 1 272 ? -3.158 -18.594 9.562 1 96.75 272 TRP B N 1
ATOM 9116 C CA . TRP B 1 272 ? -2.553 -17.344 10.016 1 96.75 272 TRP B CA 1
ATOM 9117 C C . TRP B 1 272 ? -2.566 -16.297 8.906 1 96.75 272 TRP B C 1
ATOM 9119 O O . TRP B 1 272 ? -2.932 -15.148 9.141 1 96.75 272 TRP B O 1
ATOM 9129 N N . LYS B 1 273 ? -2.156 -16.672 7.699 1 97 273 LYS B N 1
ATOM 9130 C CA . LYS B 1 273 ? -2.129 -15.75 6.562 1 97 273 LYS B CA 1
ATOM 9131 C C . LYS B 1 273 ? -3.531 -15.258 6.219 1 97 273 LYS B C 1
ATOM 9133 O O . LYS B 1 273 ? -3.723 -14.086 5.898 1 97 273 LYS B O 1
ATOM 9138 N N . ALA B 1 274 ? -4.473 -16.109 6.277 1 97.19 274 ALA B N 1
ATOM 9139 C CA . ALA B 1 274 ? -5.855 -15.719 6.023 1 97.19 274 ALA B CA 1
ATOM 9140 C C . ALA B 1 274 ? -6.324 -14.672 7.031 1 97.19 274 ALA B C 1
ATOM 9142 O O . ALA B 1 274 ? -6.914 -13.656 6.656 1 97.19 274 ALA B O 1
ATOM 9143 N N . ALA B 1 275 ? -6.035 -14.969 8.297 1 97.81 275 ALA B N 1
ATOM 9144 C CA . ALA B 1 275 ? -6.434 -14.039 9.352 1 97.81 275 ALA B CA 1
ATOM 9145 C C . ALA B 1 275 ? -5.777 -12.672 9.156 1 97.81 275 ALA B C 1
ATOM 9147 O O . ALA B 1 275 ? -6.414 -11.641 9.359 1 97.81 275 ALA B O 1
ATOM 9148 N N . ASP B 1 276 ? -4.582 -12.703 8.812 1 96.75 276 ASP B N 1
ATOM 9149 C CA . ASP B 1 276 ? -3.834 -11.477 8.57 1 96.75 276 ASP B CA 1
ATOM 9150 C C . ASP B 1 276 ? -4.457 -10.672 7.426 1 96.75 276 ASP B C 1
ATOM 9152 O O . ASP B 1 276 ? -4.641 -9.461 7.543 1 96.75 276 ASP B O 1
ATOM 9156 N N . LEU B 1 277 ? -4.754 -11.305 6.289 1 97.25 277 LEU B N 1
ATOM 9157 C CA . LEU B 1 277 ? -5.34 -10.641 5.125 1 97.25 277 LEU B CA 1
ATOM 9158 C C . LEU B 1 277 ? -6.73 -10.109 5.445 1 97.25 277 LEU B C 1
ATOM 9160 O O . LEU B 1 277 ? -7.055 -8.969 5.094 1 97.25 277 LEU B O 1
ATOM 9164 N N . PHE B 1 278 ? -7.52 -10.867 6.176 1 98.38 278 PHE B N 1
ATOM 9165 C CA . PHE B 1 278 ? -8.859 -10.406 6.535 1 98.38 278 PHE B CA 1
ATOM 9166 C C . PHE B 1 278 ? -8.789 -9.281 7.555 1 98.38 278 PHE B C 1
ATOM 9168 O O . PHE B 1 278 ? -9.625 -8.375 7.539 1 98.38 278 PHE B O 1
ATOM 9175 N N . TYR B 1 279 ? -7.797 -9.406 8.453 1 97.88 279 TYR B N 1
ATOM 9176 C CA . TYR B 1 279 ? -7.598 -8.305 9.391 1 97.88 279 TYR B CA 1
ATOM 9177 C C . TYR B 1 279 ? -7.41 -6.988 8.648 1 97.88 279 TYR B C 1
ATOM 9179 O O . TYR B 1 279 ? -8.023 -5.98 9 1 97.88 279 TYR B O 1
ATOM 9187 N N . ASN B 1 280 ? -6.652 -7.027 7.676 1 95.94 280 ASN B N 1
ATOM 9188 C CA . ASN B 1 280 ? -6.406 -5.828 6.879 1 95.94 280 ASN B CA 1
ATOM 9189 C C . ASN B 1 280 ? -7.664 -5.383 6.137 1 95.94 280 ASN B C 1
ATOM 9191 O O . ASN B 1 280 ? -7.945 -4.188 6.043 1 95.94 280 ASN B O 1
ATOM 9195 N N . ASP B 1 281 ? -8.375 -6.293 5.555 1 97.12 281 ASP B N 1
ATOM 9196 C CA . ASP B 1 281 ? -9.625 -5.973 4.867 1 97.12 281 ASP B CA 1
ATOM 9197 C C . ASP B 1 281 ? -10.609 -5.293 5.812 1 97.12 281 ASP B C 1
ATOM 9199 O O . ASP B 1 281 ? -11.25 -4.305 5.445 1 97.12 281 ASP B O 1
ATOM 9203 N N . ILE B 1 282 ? -10.734 -5.871 6.984 1 98.19 282 ILE B N 1
ATOM 9204 C CA . ILE B 1 282 ? -11.703 -5.367 7.949 1 98.19 282 ILE B CA 1
ATOM 9205 C C . ILE B 1 282 ? -11.289 -3.979 8.43 1 98.19 282 ILE B C 1
ATOM 9207 O O . ILE B 1 282 ? -12.133 -3.119 8.672 1 98.19 282 ILE B O 1
ATOM 9211 N N . GLN B 1 283 ? -10.008 -3.785 8.531 1 95.06 283 GLN B N 1
ATOM 9212 C CA . GLN B 1 283 ? -9.516 -2.461 8.898 1 95.06 283 GLN B CA 1
ATOM 9213 C C . GLN B 1 283 ? -9.969 -1.409 7.887 1 95.06 283 GLN B C 1
ATOM 9215 O O . GLN B 1 283 ? -10.344 -0.297 8.266 1 95.06 283 GLN B O 1
ATOM 9220 N N . VAL B 1 284 ? -9.93 -1.703 6.66 1 94.06 284 VAL B N 1
ATOM 9221 C CA . VAL B 1 284 ? -10.398 -0.806 5.609 1 94.06 284 VAL B CA 1
ATOM 9222 C C . VAL B 1 284 ? -11.898 -0.561 5.77 1 94.06 284 VAL B C 1
ATOM 9224 O O . VAL B 1 284 ? -12.367 0.573 5.641 1 94.06 284 VAL B O 1
ATOM 9227 N N . LEU B 1 285 ? -12.617 -1.596 6.074 1 96.88 285 LEU B N 1
ATOM 9228 C CA . LEU B 1 285 ? -14.055 -1.467 6.23 1 96.88 285 LEU B CA 1
ATOM 9229 C C . LEU B 1 285 ? -14.398 -0.592 7.434 1 96.88 285 LEU B C 1
ATOM 9231 O O . LEU B 1 285 ? -15.398 0.133 7.414 1 96.88 285 LEU B O 1
ATOM 9235 N N . VAL B 1 286 ? -13.617 -0.654 8.484 1 95.5 286 VAL B N 1
ATOM 9236 C CA . VAL B 1 286 ? -13.82 0.208 9.648 1 95.5 286 VAL B CA 1
ATOM 9237 C C . VAL B 1 286 ? -13.758 1.673 9.219 1 95.5 286 VAL B C 1
ATOM 9239 O O . VAL B 1 286 ? -14.547 2.496 9.688 1 95.5 286 VAL B O 1
ATOM 9242 N N . SER B 1 287 ? -12.906 1.945 8.305 1 90.69 287 SER B N 1
ATOM 9243 C CA . SER B 1 287 ? -12.727 3.318 7.84 1 90.69 287 SER B CA 1
ATOM 9244 C C . SER B 1 287 ? -13.812 3.717 6.848 1 90.69 287 SER B C 1
ATOM 9246 O O . SER B 1 287 ? -14.188 4.887 6.77 1 90.69 287 SER B O 1
ATOM 9248 N N . GLU B 1 288 ? -14.328 2.791 6.148 1 92.94 288 GLU B N 1
ATOM 9249 C CA . GLU B 1 288 ? -15.25 3.102 5.059 1 92.94 288 GLU B CA 1
ATOM 9250 C C . GLU B 1 288 ? -16.703 3.096 5.543 1 92.94 288 GLU B C 1
ATOM 9252 O O . GLU B 1 288 ? -17.531 3.867 5.051 1 92.94 288 GLU B O 1
ATOM 9257 N N . LEU B 1 289 ? -16.984 2.223 6.492 1 95.94 289 LEU B N 1
ATOM 9258 C CA . LEU B 1 289 ? -18.391 2.049 6.871 1 95.94 289 LEU B CA 1
ATOM 9259 C C . LEU B 1 289 ? -18.719 2.889 8.102 1 95.94 289 LEU B C 1
ATOM 9261 O O . LEU B 1 289 ? -19.078 2.35 9.148 1 95.94 289 LEU B O 1
ATOM 9265 N N . SER B 1 290 ? -18.766 4.141 7.922 1 93.38 290 SER B N 1
ATOM 9266 C CA . SER B 1 290 ? -19 5.086 9.008 1 93.38 290 SER B CA 1
ATOM 9267 C C . SER B 1 290 ? -20.438 5.57 9.016 1 93.38 290 SER B C 1
ATOM 9269 O O . SER B 1 290 ? -20.766 6.547 9.695 1 93.38 290 SER B O 1
ATOM 9271 N N . MET B 1 291 ? -21.344 4.875 8.312 1 93.62 291 MET B N 1
ATOM 9272 C CA . MET B 1 291 ? -22.734 5.312 8.195 1 93.62 291 MET B CA 1
ATOM 9273 C C . MET B 1 291 ? -23.484 5.105 9.508 1 93.62 291 MET B C 1
ATOM 9275 O O . MET B 1 291 ? -23.234 4.133 10.227 1 93.62 291 MET B O 1
ATOM 9279 N N . SER B 1 292 ? -24.469 5.957 9.758 1 90.31 292 SER B N 1
ATOM 9280 C CA . SER B 1 292 ? -25.234 5.883 11 1 90.31 292 SER B CA 1
ATOM 9281 C C . SER B 1 292 ? -26.562 5.184 10.789 1 90.31 292 SER B C 1
ATOM 9283 O O . SER B 1 292 ? -27.094 4.543 11.703 1 90.31 292 SER B O 1
ATOM 9285 N N . GLU B 1 293 ? -27.141 5.297 9.586 1 92.38 293 GLU B N 1
ATOM 9286 C CA . GLU B 1 293 ? -28.438 4.688 9.289 1 92.38 293 GLU B CA 1
ATOM 9287 C C . GLU B 1 293 ? -28.297 3.186 9.055 1 92.38 293 GLU B C 1
ATOM 9289 O O . GLU B 1 293 ? -27.391 2.748 8.336 1 92.38 293 GLU B O 1
ATOM 9294 N N . CYS B 1 294 ? -29.109 2.426 9.758 1 95.88 294 CYS B N 1
ATOM 9295 C CA . CYS B 1 294 ? -29.078 0.979 9.57 1 95.88 294 CYS B CA 1
ATOM 9296 C C . CYS B 1 294 ? -30.453 0.373 9.789 1 95.88 294 CYS B C 1
ATOM 9298 O O . CYS B 1 294 ? -31.375 1.062 10.219 1 95.88 294 CYS B O 1
ATOM 9300 N N . THR B 1 295 ? -30.672 -0.854 9.422 1 96.75 295 THR B N 1
ATOM 9301 C CA . THR B 1 295 ? -31.922 -1.57 9.602 1 96.75 295 THR B CA 1
ATOM 9302 C C . THR B 1 295 ? -32.156 -1.916 11.07 1 96.75 295 THR B C 1
ATOM 9304 O O . THR B 1 295 ? -31.203 -1.947 11.859 1 96.75 295 THR B O 1
ATOM 9307 N N . PRO B 1 296 ? -33.375 -2.17 11.445 1 96.62 296 PRO B N 1
ATOM 9308 C CA . PRO B 1 296 ? -33.688 -2.561 12.82 1 96.62 296 PRO B CA 1
ATOM 9309 C C . PRO B 1 296 ? -32.938 -3.828 13.25 1 96.62 296 PRO B C 1
ATOM 9311 O O . PRO B 1 296 ? -32.5 -3.939 14.398 1 96.62 296 PRO B O 1
ATOM 9314 N N . GLU B 1 297 ? -32.812 -4.707 12.281 1 96.56 297 GLU B N 1
ATOM 9315 C CA . GLU B 1 297 ? -32.125 -5.949 12.578 1 96.56 297 GLU B CA 1
ATOM 9316 C C . GLU B 1 297 ? -30.688 -5.684 13.008 1 96.56 297 GLU B C 1
ATOM 9318 O O . GLU B 1 297 ? -30.219 -6.242 14.008 1 96.56 297 GLU B O 1
ATOM 9323 N N . LEU B 1 298 ? -29.984 -4.863 12.273 1 97.06 298 LEU B N 1
ATOM 9324 C CA . LEU B 1 298 ? -28.594 -4.527 12.586 1 97.06 298 LEU B CA 1
ATOM 9325 C C . LEU B 1 298 ? -28.516 -3.693 13.859 1 97.06 298 LEU B C 1
ATOM 9327 O O . LEU B 1 298 ? -27.594 -3.861 14.664 1 97.06 298 LEU B O 1
ATOM 9331 N N . ARG B 1 299 ? -29.516 -2.85 14.109 1 96.31 299 ARG B N 1
ATOM 9332 C CA . ARG B 1 299 ? -29.562 -2.016 15.305 1 96.31 299 ARG B CA 1
ATOM 9333 C C . ARG B 1 299 ? -29.672 -2.871 16.562 1 96.31 299 ARG B C 1
ATOM 9335 O O . ARG B 1 299 ? -29.031 -2.59 17.562 1 96.31 299 ARG B O 1
ATOM 9342 N N . GLU B 1 300 ? -30.453 -3.844 16.422 1 95.75 300 GLU B N 1
ATOM 9343 C CA . GLU B 1 300 ? -30.641 -4.75 17.547 1 95.75 300 GLU B CA 1
ATOM 9344 C C . GLU B 1 300 ? -29.344 -5.48 17.891 1 95.75 300 GLU B C 1
ATOM 9346 O O . GLU B 1 300 ? -29.047 -5.711 19.062 1 95.75 300 GLU B O 1
ATOM 9351 N N . ARG B 1 301 ? -28.641 -5.801 16.859 1 94.94 301 ARG B N 1
ATOM 9352 C CA . ARG B 1 301 ? -27.391 -6.539 17.047 1 94.94 301 ARG B CA 1
ATOM 9353 C C . ARG B 1 301 ? -26.344 -5.684 17.75 1 94.94 301 ARG B C 1
ATOM 9355 O O . ARG B 1 301 ? -25.594 -6.184 18.578 1 94.94 301 ARG B O 1
ATOM 9362 N N . VAL B 1 302 ? -26.266 -4.387 17.453 1 95.12 302 VAL B N 1
ATOM 9363 C CA . VAL B 1 302 ? -25.172 -3.561 17.938 1 95.12 302 VAL B CA 1
ATOM 9364 C C . VAL B 1 302 ? -25.625 -2.732 19.141 1 95.12 302 VAL B C 1
ATOM 9366 O O . VAL B 1 302 ? -24.812 -2.209 19.891 1 95.12 302 VAL B O 1
ATOM 9369 N N . GLY B 1 303 ? -26.875 -2.549 19.328 1 92.62 303 GLY B N 1
ATOM 9370 C CA . GLY B 1 303 ? -27.406 -1.722 20.406 1 92.62 303 GLY B CA 1
ATOM 9371 C C . GLY B 1 303 ? -27.953 -0.395 19.922 1 92.62 303 GLY B C 1
ATOM 9372 O O . GLY B 1 303 ? -27.469 0.161 18.922 1 92.62 303 GLY B O 1
ATOM 9373 N N . GLU B 1 304 ? -28.781 0.238 20.578 1 88.31 304 GLU B N 1
ATOM 9374 C CA . GLU B 1 304 ? -29.516 1.438 20.188 1 88.31 304 GLU B CA 1
ATOM 9375 C C . GLU B 1 304 ? -28.625 2.676 20.25 1 88.31 304 GLU B C 1
ATOM 9377 O O . GLU B 1 304 ? -28.828 3.629 19.5 1 88.31 304 GLU B O 1
ATOM 9382 N N . ASP B 1 305 ? -27.688 2.605 20.922 1 87.44 305 ASP B N 1
ATOM 9383 C CA . ASP B 1 305 ? -26.891 3.811 21.172 1 87.44 305 ASP B CA 1
ATOM 9384 C C . ASP B 1 305 ? -25.672 3.857 20.25 1 87.44 305 ASP B C 1
ATOM 9386 O O . ASP B 1 305 ? -24.875 4.793 20.312 1 87.44 305 ASP B O 1
ATOM 9390 N N . ALA B 1 306 ? -25.609 2.928 19.359 1 89.88 306 ALA B N 1
ATOM 9391 C CA . ALA B 1 306 ? -24.438 2.904 18.484 1 89.88 306 ALA B CA 1
ATOM 9392 C C . ALA B 1 306 ? -24.562 3.959 17.391 1 89.88 306 ALA B C 1
ATOM 9394 O O . ALA B 1 306 ? -25.422 3.859 16.516 1 89.88 306 ALA B O 1
ATOM 9395 N N . ALA B 1 307 ? -23.734 4.965 17.422 1 88.06 307 ALA B N 1
ATOM 9396 C CA . ALA B 1 307 ? -23.766 6.066 16.469 1 88.06 307 ALA B CA 1
ATOM 9397 C C . ALA B 1 307 ? -23.375 5.586 15.062 1 88.06 307 ALA B C 1
ATOM 9399 O O . ALA B 1 307 ? -23.906 6.078 14.062 1 88.06 307 ALA B O 1
ATOM 9400 N N . GLU B 1 308 ? -22.438 4.668 15.039 1 93.62 308 GLU B N 1
ATOM 9401 C CA . GLU B 1 308 ? -21.969 4.074 13.797 1 93.62 308 GLU B CA 1
ATOM 9402 C C . GLU B 1 308 ? -22.062 2.551 13.844 1 93.62 308 GLU B C 1
ATOM 9404 O O . GLU B 1 308 ? -21.047 1.868 14.039 1 93.62 308 GLU B O 1
ATOM 9409 N N . PRO B 1 309 ? -23.25 2.068 13.578 1 96.31 309 PRO B N 1
ATOM 9410 C CA . PRO B 1 309 ? -23.531 0.651 13.797 1 96.31 309 PRO B CA 1
ATOM 9411 C C . PRO B 1 309 ? -22.625 -0.273 13 1 96.31 309 PRO B C 1
ATOM 9413 O O . PRO B 1 309 ? -22.156 -1.288 13.523 1 96.31 309 PRO B O 1
ATOM 9416 N N . TYR B 1 310 ? -22.344 0.046 11.727 1 97.62 310 TYR B N 1
ATOM 9417 C CA . TYR B 1 310 ? -21.516 -0.806 10.891 1 97.62 310 TYR B CA 1
ATOM 9418 C C . TYR B 1 310 ? -20.094 -0.883 11.43 1 97.62 310 TYR B C 1
ATOM 9420 O O . TYR B 1 310 ? -19.469 -1.948 11.414 1 97.62 310 TYR B O 1
ATOM 9428 N N . ARG B 1 311 ? -19.594 0.244 12.008 1 95 311 ARG B N 1
ATOM 9429 C CA . ARG B 1 311 ? -18.234 0.307 12.547 1 95 311 ARG B CA 1
ATOM 9430 C C . ARG B 1 311 ? -18.109 -0.537 13.812 1 95 311 ARG B C 1
ATOM 9432 O O . ARG B 1 311 ? -17.047 -1.125 14.07 1 95 311 ARG B O 1
ATOM 9439 N N . VAL B 1 312 ? -19.188 -0.584 14.508 1 96.88 312 VAL B N 1
ATOM 9440 C CA . VAL B 1 312 ? -19.188 -1.403 15.711 1 96.88 312 VAL B CA 1
ATOM 9441 C C . VAL B 1 312 ? -18.969 -2.869 15.344 1 96.88 312 VAL B C 1
ATOM 9443 O O . VAL B 1 312 ? -18.141 -3.553 15.945 1 96.88 312 VAL B O 1
ATOM 9446 N N . ILE B 1 313 ? -19.641 -3.309 14.328 1 97.88 313 ILE B N 1
ATOM 9447 C CA . ILE B 1 313 ? -19.531 -4.695 13.898 1 97.88 313 ILE B CA 1
ATOM 9448 C C . ILE B 1 313 ? -18.125 -4.973 13.359 1 97.88 313 ILE B C 1
ATOM 9450 O O . ILE B 1 313 ? -17.516 -5.98 13.711 1 97.88 313 ILE B O 1
ATOM 9454 N N . THR B 1 314 ? -17.656 -4.094 12.523 1 97.75 314 THR B N 1
ATOM 9455 C CA . THR B 1 314 ? -16.359 -4.301 11.898 1 97.75 314 THR B CA 1
ATOM 9456 C C . THR B 1 314 ? -15.242 -4.223 12.945 1 97.75 314 THR B C 1
ATOM 9458 O O . THR B 1 314 ? -14.25 -4.953 12.859 1 97.75 314 THR B O 1
ATOM 9461 N N . LYS B 1 315 ? -15.43 -3.381 13.992 1 96.75 315 LYS B N 1
ATOM 9462 C CA . LYS B 1 315 ? -14.438 -3.299 15.062 1 96.75 315 LYS B CA 1
ATOM 9463 C C . LYS B 1 315 ? -14.414 -4.578 15.898 1 96.75 315 LYS B C 1
ATOM 9465 O O . LYS B 1 315 ? -13.359 -5.023 16.328 1 96.75 315 LYS B O 1
ATOM 9470 N N . GLN B 1 316 ? -15.555 -5.129 16.094 1 96.88 316 GLN B N 1
ATOM 9471 C CA . GLN B 1 316 ? -15.633 -6.398 16.812 1 96.88 316 GLN B CA 1
ATOM 9472 C C . GLN B 1 316 ? -14.93 -7.512 16.047 1 96.88 316 GLN B C 1
ATOM 9474 O O . GLN B 1 316 ? -14.188 -8.305 16.625 1 96.88 316 GLN B O 1
ATOM 9479 N N . LEU B 1 317 ? -15.156 -7.562 14.766 1 97.69 317 LEU B N 1
ATOM 9480 C CA . LEU B 1 317 ? -14.508 -8.562 13.93 1 97.69 317 LEU B CA 1
ATOM 9481 C C . LEU B 1 317 ? -13 -8.367 13.906 1 97.69 317 LEU B C 1
ATOM 9483 O O . LEU B 1 317 ? -12.234 -9.336 13.914 1 97.69 317 LEU B O 1
ATOM 9487 N N . ARG B 1 318 ? -12.602 -7.086 13.844 1 97.25 318 ARG B N 1
ATOM 9488 C CA . ARG B 1 318 ? -11.172 -6.781 13.859 1 97.25 318 ARG B CA 1
ATOM 9489 C C . ARG B 1 318 ? -10.516 -7.301 15.133 1 97.25 318 ARG B C 1
ATOM 9491 O O . ARG B 1 318 ? -9.414 -7.855 15.086 1 97.25 318 ARG B O 1
ATOM 9498 N N . ALA B 1 319 ? -11.203 -7.164 16.266 1 96.19 319 ALA B N 1
ATOM 9499 C CA . ALA B 1 319 ? -10.68 -7.637 17.547 1 96.19 319 ALA B CA 1
ATOM 9500 C C . ALA B 1 319 ? -10.555 -9.156 17.562 1 96.19 319 ALA B C 1
ATOM 9502 O O . ALA B 1 319 ? -9.57 -9.703 18.062 1 96.19 319 ALA B O 1
ATOM 9503 N N . ARG B 1 320 ? -11.523 -9.789 17 1 97.25 320 ARG B N 1
ATOM 9504 C CA . ARG B 1 320 ? -11.492 -11.25 16.938 1 97.25 320 ARG B CA 1
ATOM 9505 C C . ARG B 1 320 ? -10.367 -11.734 16.031 1 97.25 320 ARG B C 1
ATOM 9507 O O . ARG B 1 320 ? -9.703 -12.727 16.344 1 97.25 320 ARG B O 1
ATOM 9514 N N . LEU B 1 321 ? -10.172 -11.078 14.922 1 97.81 321 LEU B N 1
ATOM 9515 C CA . LEU B 1 321 ? -9.102 -11.445 14 1 97.81 321 LEU B CA 1
ATOM 9516 C C . LEU B 1 321 ? -7.734 -11.227 14.641 1 97.81 321 LEU B C 1
ATOM 9518 O O . LEU B 1 321 ? -6.816 -12.023 14.453 1 97.81 321 LEU B O 1
ATOM 9522 N N . LYS B 1 322 ? -7.629 -10.18 15.414 1 94.69 322 LYS B N 1
ATOM 9523 C CA . LYS B 1 322 ? -6.375 -9.914 16.109 1 94.69 322 LYS B CA 1
ATOM 9524 C C . LYS B 1 322 ? -6.074 -11.016 17.125 1 94.69 322 LYS B C 1
ATOM 9526 O O . LYS B 1 322 ? -4.941 -11.492 17.219 1 94.69 322 LYS B O 1
ATOM 9531 N N . SER B 1 323 ? -7.098 -11.398 17.844 1 95.12 323 SER B N 1
ATOM 9532 C CA . SER B 1 323 ? -6.945 -12.484 18.812 1 95.12 323 SER B CA 1
ATOM 9533 C C . SER B 1 323 ? -6.559 -13.789 18.109 1 95.12 323 SER B C 1
ATOM 9535 O O . SER B 1 323 ? -5.746 -14.555 18.641 1 95.12 323 SER B O 1
ATOM 9537 N N . THR B 1 324 ? -7.168 -14.016 17.016 1 96.75 324 THR B N 1
ATOM 9538 C CA . THR B 1 324 ? -6.871 -15.211 16.234 1 96.75 324 THR B CA 1
ATOM 9539 C C . THR B 1 324 ? -5.422 -15.195 15.75 1 96.75 324 THR B C 1
ATOM 9541 O O . THR B 1 324 ? -4.727 -16.203 15.82 1 96.75 324 THR B O 1
ATOM 9544 N N . LEU B 1 325 ? -4.926 -14.039 15.305 1 95.38 325 LEU B N 1
ATOM 9545 C CA . LEU B 1 325 ? -3.553 -13.875 14.836 1 95.38 325 LEU B CA 1
ATOM 9546 C C . LEU B 1 325 ? -2.559 -14.141 15.961 1 95.38 325 LEU B C 1
ATOM 9548 O O . LEU B 1 325 ? -1.588 -14.883 15.773 1 95.38 325 LEU B O 1
ATOM 9552 N N . ASP B 1 326 ? -2.885 -13.617 17.078 1 90.75 326 ASP B N 1
ATOM 9553 C CA . ASP B 1 326 ? -1.997 -13.773 18.219 1 90.75 326 ASP B CA 1
ATOM 9554 C C . ASP B 1 326 ? -1.913 -15.242 18.656 1 90.75 326 ASP B C 1
ATOM 9556 O O . ASP B 1 326 ? -0.826 -15.75 18.938 1 90.75 326 ASP B O 1
ATOM 9560 N N . TYR B 1 327 ? -3 -15.875 18.625 1 94.62 327 TYR B N 1
ATOM 9561 C CA . TYR B 1 327 ? -3.061 -17.281 19.016 1 94.62 327 TYR B CA 1
ATOM 9562 C C . TYR B 1 327 ? -2.271 -18.141 18.031 1 94.62 327 TYR B C 1
ATOM 9564 O O . TYR B 1 327 ? -1.451 -18.969 18.438 1 94.62 327 TYR B O 1
ATOM 9572 N N . LEU B 1 328 ? -2.486 -17.969 16.75 1 95.31 328 LEU B N 1
ATOM 9573 C CA . LEU B 1 328 ? -1.843 -18.781 15.727 1 95.31 328 LEU B CA 1
ATOM 9574 C C . LEU B 1 328 ? -0.341 -18.516 15.68 1 95.31 328 LEU B C 1
ATOM 9576 O O . LEU B 1 328 ? 0.445 -19.422 15.391 1 95.31 328 LEU B O 1
ATOM 9580 N N . GLU B 1 329 ? 0.054 -17.297 15.984 1 91.5 329 GLU B N 1
ATOM 9581 C CA . GLU B 1 329 ? 1.475 -16.969 16.047 1 91.5 329 GLU B CA 1
ATOM 9582 C C . GLU B 1 329 ? 2.178 -17.75 17.141 1 91.5 329 GLU B C 1
ATOM 9584 O O . GLU B 1 329 ? 3.291 -18.234 16.953 1 91.5 329 GLU B O 1
ATOM 9589 N N . ARG B 1 330 ? 1.547 -17.891 18.25 1 90.62 330 ARG B N 1
ATOM 9590 C CA . ARG B 1 330 ? 2.098 -18.656 19.359 1 90.62 330 ARG B CA 1
ATOM 9591 C C . ARG B 1 330 ? 2.18 -20.141 19 1 90.62 330 ARG B C 1
ATOM 9593 O O . ARG B 1 330 ? 3.168 -20.812 19.328 1 90.62 330 ARG B O 1
ATOM 9600 N N . CYS B 1 331 ? 1.171 -20.594 18.297 1 92.44 331 CYS B N 1
ATOM 9601 C CA . CYS B 1 331 ? 1.172 -21.984 17.859 1 92.44 331 CYS B CA 1
ATOM 9602 C C . CYS B 1 331 ? 2.336 -22.25 16.906 1 92.44 331 CYS B C 1
ATOM 9604 O O . CYS B 1 331 ? 3.008 -23.281 17.031 1 92.44 331 CYS B O 1
ATOM 9606 N N . LEU B 1 332 ? 2.582 -21.375 16.031 1 92.5 332 LEU B N 1
ATOM 9607 C CA . LEU B 1 332 ? 3.641 -21.531 15.039 1 92.5 332 LEU B CA 1
ATOM 9608 C C . LEU B 1 332 ? 5.016 -21.453 15.688 1 92.5 332 LEU B C 1
ATOM 9610 O O . LEU B 1 332 ? 5.973 -22.062 15.227 1 92.5 332 LEU B O 1
ATOM 9614 N N . ALA B 1 333 ? 5.059 -20.688 16.828 1 88.56 333 ALA B N 1
ATOM 9615 C CA . ALA B 1 333 ? 6.32 -20.547 17.547 1 88.56 333 ALA B CA 1
ATOM 9616 C C . ALA B 1 333 ? 6.559 -21.734 18.469 1 88.56 333 ALA B C 1
ATOM 9618 O O . ALA B 1 333 ? 7.625 -21.844 19.078 1 88.56 333 ALA B O 1
ATOM 9619 N N . GLY B 1 334 ? 5.617 -22.609 18.594 1 87.69 334 GLY B N 1
ATOM 9620 C CA . GLY B 1 334 ? 5.742 -23.781 19.453 1 87.69 334 GLY B CA 1
ATOM 9621 C C . GLY B 1 334 ? 5.504 -23.453 20.922 1 87.69 334 GLY B C 1
ATOM 9622 O O . GLY B 1 334 ? 5.941 -24.203 21.812 1 87.69 334 GLY B O 1
ATOM 9623 N N . GLU B 1 335 ? 4.867 -22.281 21.156 1 85.31 335 GLU B N 1
ATOM 9624 C CA . GLU B 1 335 ? 4.574 -21.859 22.516 1 85.31 335 GLU B CA 1
ATOM 9625 C C . GLU B 1 335 ? 3.191 -22.344 22.953 1 85.31 335 GLU B C 1
ATOM 9627 O O . GLU B 1 335 ? 2.287 -22.484 22.125 1 85.31 335 GLU B O 1
ATOM 9632 N N . PRO B 1 336 ? 3.17 -22.719 24.234 1 84.19 336 PRO B N 1
ATOM 9633 C CA . PRO B 1 336 ? 1.828 -23.047 24.703 1 84.19 336 PRO B CA 1
ATOM 9634 C C . PRO B 1 336 ? 0.85 -21.875 24.594 1 84.19 336 PRO B C 1
ATOM 9636 O O . PRO B 1 336 ? 1.185 -20.75 24.969 1 84.19 336 PRO B O 1
ATOM 9639 N N . ALA B 1 337 ? -0.162 -22.109 23.922 1 82.5 337 ALA B N 1
ATOM 9640 C CA . ALA B 1 337 ? -1.142 -21.047 23.734 1 82.5 337 ALA B CA 1
ATOM 9641 C C . ALA B 1 337 ? -2.525 -21.469 24.203 1 82.5 337 ALA B C 1
ATOM 9643 O O . ALA B 1 337 ? -2.965 -22.594 23.922 1 82.5 337 ALA B O 1
ATOM 9644 N N . ILE B 1 338 ? -3.133 -20.594 25.016 1 86.94 338 ILE B N 1
ATOM 9645 C CA . ILE B 1 338 ? -4.512 -20.828 25.438 1 86.94 338 ILE B CA 1
ATOM 9646 C C . ILE B 1 338 ? -5.469 -20.297 24.359 1 86.94 338 ILE B C 1
ATOM 9648 O O . ILE B 1 338 ? -5.332 -19.156 23.906 1 86.94 338 ILE B O 1
ATOM 9652 N N . LYS B 1 339 ? -6.441 -21.125 23.953 1 90.31 339 LYS B N 1
ATOM 9653 C CA . LYS B 1 339 ? -7.422 -20.719 22.969 1 90.31 339 LYS B CA 1
ATOM 9654 C C . LYS B 1 339 ? -8.281 -19.562 23.484 1 90.31 339 LYS B C 1
ATOM 9656 O O . LYS B 1 339 ? -8.977 -19.719 24.5 1 90.31 339 LYS B O 1
ATOM 9661 N N . PRO B 1 340 ? -8.203 -18.5 22.828 1 91.88 340 PRO B N 1
ATOM 9662 C CA . PRO B 1 340 ? -9.047 -17.391 23.281 1 91.88 340 PRO B CA 1
ATOM 9663 C C . PRO B 1 340 ? -10.531 -17.656 23.031 1 91.88 340 PRO B C 1
ATOM 9665 O O . PRO B 1 340 ? -10.891 -18.438 22.156 1 91.88 340 PRO B O 1
ATOM 9668 N N . ASP B 1 341 ? -11.414 -17.016 23.719 1 90.25 341 ASP B N 1
ATOM 9669 C CA . ASP B 1 341 ? -12.867 -17.188 23.625 1 90.25 341 ASP B CA 1
ATOM 9670 C C . ASP B 1 341 ? -13.391 -16.656 22.297 1 90.25 341 ASP B C 1
ATOM 9672 O O . ASP B 1 341 ? -14.398 -17.156 21.766 1 90.25 341 ASP B O 1
ATOM 9676 N N . ASN B 1 342 ? -12.695 -15.773 21.781 1 93.25 342 ASN B N 1
ATOM 9677 C CA . ASN B 1 342 ? -13.203 -15.117 20.578 1 93.25 342 ASN B CA 1
ATOM 9678 C C . ASN B 1 342 ? -12.438 -15.57 19.328 1 93.25 342 ASN B C 1
ATOM 9680 O O . ASN B 1 342 ? -12.336 -14.82 18.359 1 93.25 342 ASN B O 1
ATOM 9684 N N . LEU B 1 343 ? -11.953 -16.781 19.312 1 94.12 343 LEU B N 1
ATOM 9685 C CA . LEU B 1 343 ? -11.211 -17.328 18.188 1 94.12 343 LEU B CA 1
ATOM 9686 C C . LEU B 1 343 ? -12.133 -17.594 17.016 1 94.12 343 LEU B C 1
ATOM 9688 O O . LEU B 1 343 ? -13.219 -18.156 17.188 1 94.12 343 LEU B O 1
ATOM 9692 N N . LEU B 1 344 ? -11.719 -17.156 15.82 1 94.56 344 LEU B N 1
ATOM 9693 C CA . LEU B 1 344 ? -12.469 -17.469 14.609 1 94.56 344 LEU B CA 1
ATOM 9694 C C . LEU B 1 344 ? -12.07 -18.828 14.062 1 94.56 344 LEU B C 1
ATOM 9696 O O . LEU B 1 344 ? -10.898 -19.062 13.75 1 94.56 344 LEU B O 1
ATOM 9700 N N . THR B 1 345 ? -13.07 -19.703 13.906 1 91.06 345 THR B N 1
ATOM 9701 C CA . THR B 1 345 ? -12.758 -21.062 13.445 1 91.06 345 THR B CA 1
ATOM 9702 C C . THR B 1 345 ? -13.602 -21.422 12.227 1 91.06 345 THR B C 1
ATOM 9704 O O . THR B 1 345 ? -13.234 -22.312 11.461 1 91.06 345 THR B O 1
ATOM 9707 N N . ASP B 1 346 ? -14.695 -20.688 12.094 1 92.56 346 ASP B N 1
ATOM 9708 C CA . ASP B 1 346 ? -15.648 -20.984 11.031 1 92.56 346 ASP B CA 1
ATOM 9709 C C . ASP B 1 346 ? -15.859 -19.781 10.125 1 92.56 346 ASP B C 1
ATOM 9711 O O . ASP B 1 346 ? -15.977 -18.641 10.602 1 92.56 346 ASP B O 1
ATOM 9715 N N . ASN B 1 347 ? -15.961 -20.078 8.836 1 94.69 347 ASN B N 1
ATOM 9716 C CA . ASN B 1 347 ? -16.156 -19.016 7.852 1 94.69 347 ASN B CA 1
ATOM 9717 C C . ASN B 1 347 ? -17.438 -18.234 8.109 1 94.69 347 ASN B C 1
ATOM 9719 O O . ASN B 1 347 ? -17.516 -17.047 7.82 1 94.69 347 ASN B O 1
ATOM 9723 N N . GLU B 1 348 ? -18.406 -18.906 8.633 1 95.25 348 GLU B N 1
ATOM 9724 C CA . GLU B 1 348 ? -19.703 -18.266 8.852 1 95.25 348 GLU B CA 1
ATOM 9725 C C . GLU B 1 348 ? -19.594 -17.156 9.898 1 95.25 348 GLU B C 1
ATOM 9727 O O . GLU B 1 348 ? -20.359 -16.188 9.867 1 95.25 348 GLU B O 1
ATOM 9732 N N . GLU B 1 349 ? -18.641 -17.297 10.773 1 95.75 349 GLU B N 1
ATOM 9733 C CA . GLU B 1 349 ? -18.438 -16.281 11.797 1 95.75 349 GLU B CA 1
ATOM 9734 C C . GLU B 1 349 ? -17.938 -14.977 11.188 1 95.75 349 GLU B C 1
ATOM 9736 O O . GLU B 1 349 ? -18.141 -13.906 11.766 1 95.75 349 GLU B O 1
ATOM 9741 N N . LEU B 1 350 ? -17.297 -15.062 10.07 1 96 350 LEU B N 1
ATOM 9742 C CA . LEU B 1 350 ? -16.859 -13.891 9.328 1 96 350 LEU B CA 1
ATOM 9743 C C . LEU B 1 350 ? -17.953 -13.43 8.359 1 96 350 LEU B C 1
ATOM 9745 O O . LEU B 1 350 ? -18.172 -12.234 8.195 1 96 350 LEU B O 1
ATOM 9749 N N . TRP B 1 351 ? -18.625 -14.383 7.797 1 97.5 351 TRP B N 1
ATOM 9750 C CA . TRP B 1 351 ? -19.594 -14.125 6.73 1 97.5 351 TRP B CA 1
ATOM 9751 C C . TRP B 1 351 ? -20.844 -13.461 7.277 1 97.5 351 TRP B C 1
ATOM 9753 O O . TRP B 1 351 ? -21.281 -12.414 6.773 1 97.5 351 TRP B O 1
ATOM 9763 N N . GLU B 1 352 ? -21.391 -13.961 8.312 1 97.81 352 GLU B N 1
ATOM 9764 C CA . GLU B 1 352 ? -22.719 -13.594 8.773 1 97.81 352 GLU B CA 1
ATOM 9765 C C . GLU B 1 352 ? -22.781 -12.125 9.18 1 97.81 352 GLU B C 1
ATOM 9767 O O . GLU B 1 352 ? -23.656 -11.383 8.742 1 97.81 352 GLU B O 1
ATOM 9772 N N . PRO B 1 353 ? -21.844 -11.625 10 1 98.06 353 PRO B N 1
ATOM 9773 C CA . PRO B 1 353 ? -21.906 -10.211 10.375 1 98.06 353 PRO B CA 1
ATOM 9774 C C . PRO B 1 353 ? -21.734 -9.273 9.18 1 98.06 353 PRO B C 1
ATOM 9776 O O . PRO B 1 353 ? -22.391 -8.242 9.094 1 98.06 353 PRO B O 1
ATOM 9779 N N . LEU B 1 354 ? -20.828 -9.594 8.305 1 98.38 354 LEU B N 1
ATOM 9780 C CA . LEU B 1 354 ? -20.562 -8.742 7.152 1 98.38 354 LEU B CA 1
ATOM 9781 C C . LEU B 1 354 ? -21.719 -8.773 6.168 1 98.38 354 LEU B C 1
ATOM 9783 O O . LEU B 1 354 ? -22.047 -7.762 5.543 1 98.38 354 LEU B O 1
ATOM 9787 N N . TYR B 1 355 ? -22.328 -9.961 6.047 1 98.38 355 TYR B N 1
ATOM 9788 C CA . TYR B 1 355 ? -23.484 -10.062 5.164 1 98.38 355 TYR B CA 1
ATOM 9789 C C . TYR B 1 355 ? -24.672 -9.305 5.734 1 98.38 355 TYR B C 1
ATOM 9791 O O . TYR B 1 355 ? -25.469 -8.719 4.984 1 98.38 355 TYR B O 1
ATOM 9799 N N . LEU B 1 356 ? -24.797 -9.32 7.031 1 98.31 356 LEU B N 1
ATOM 9800 C CA . LEU B 1 356 ? -25.797 -8.492 7.684 1 98.31 356 LEU B CA 1
ATOM 9801 C C . LEU B 1 356 ? -25.594 -7.023 7.344 1 98.31 356 LEU B C 1
ATOM 9803 O O . LEU B 1 356 ? -26.562 -6.309 7.059 1 98.31 356 LEU B O 1
ATOM 9807 N N . CYS B 1 357 ? -24.359 -6.555 7.426 1 98.44 357 CYS B N 1
ATOM 9808 C CA . CYS B 1 357 ? -24.047 -5.188 7.039 1 98.44 357 CYS B CA 1
ATOM 9809 C C . CYS B 1 357 ? -24.438 -4.922 5.594 1 98.44 357 CYS B C 1
ATOM 9811 O O . CYS B 1 357 ? -25 -3.873 5.281 1 98.44 357 CYS B O 1
ATOM 9813 N N . TYR B 1 358 ? -24.125 -5.879 4.703 1 98.31 358 TYR B N 1
ATOM 9814 C CA . TYR B 1 358 ? -24.422 -5.742 3.283 1 98.31 358 TYR B CA 1
ATOM 9815 C C . TYR B 1 358 ? -25.922 -5.57 3.057 1 98.31 358 TYR B C 1
ATOM 9817 O O . TYR B 1 358 ? -26.344 -4.648 2.359 1 98.31 358 TYR B O 1
ATOM 9825 N N . ARG B 1 359 ? -26.719 -6.414 3.68 1 97.94 359 ARG B N 1
ATOM 9826 C CA . ARG B 1 359 ? -28.172 -6.363 3.529 1 97.94 359 ARG B CA 1
ATOM 9827 C C . ARG B 1 359 ? -28.734 -5.055 4.078 1 97.94 359 ARG B C 1
ATOM 9829 O O . ARG B 1 359 ? -29.609 -4.441 3.461 1 97.94 359 ARG B O 1
ATOM 9836 N N . SER B 1 360 ? -28.188 -4.664 5.184 1 98.25 360 SER B N 1
ATOM 9837 C CA . SER B 1 360 ? -28.641 -3.418 5.793 1 98.25 360 SER B CA 1
ATOM 9838 C C . SER B 1 360 ? -28.344 -2.225 4.891 1 98.25 360 SER B C 1
ATOM 9840 O O . SER B 1 360 ? -29.203 -1.359 4.699 1 98.25 360 SER B O 1
ATOM 9842 N N . LEU B 1 361 ? -27.141 -2.152 4.375 1 97.69 361 LEU B N 1
ATOM 9843 C CA . LEU B 1 361 ? -26.766 -1.053 3.496 1 97.69 361 LEU B CA 1
ATOM 9844 C C . LEU B 1 361 ? -27.656 -1.018 2.256 1 97.69 361 LEU B C 1
ATOM 9846 O O . LEU B 1 361 ? -28.094 0.054 1.835 1 97.69 361 LEU B O 1
ATOM 9850 N N . VAL B 1 362 ? -27.969 -2.176 1.688 1 96.62 362 VAL B N 1
ATOM 9851 C CA . VAL B 1 362 ? -28.797 -2.256 0.496 1 96.62 362 VAL B CA 1
ATOM 9852 C C . VAL B 1 362 ? -30.219 -1.786 0.826 1 96.62 362 VAL B C 1
ATOM 9854 O O . VAL B 1 362 ? -30.797 -0.991 0.086 1 96.62 362 VAL B O 1
ATOM 9857 N N . GLU B 1 363 ? -30.75 -2.201 1.942 1 96.62 363 GLU B N 1
ATOM 9858 C CA . GLU B 1 363 ? -32.125 -1.856 2.346 1 96.62 363 GLU B CA 1
ATOM 9859 C C . GLU B 1 363 ? -32.219 -0.369 2.668 1 96.62 363 GLU B C 1
ATOM 9861 O O . GLU B 1 363 ? -33.281 0.231 2.473 1 96.62 363 GLU B O 1
ATOM 9866 N N . CYS B 1 364 ? -31.172 0.189 3.15 1 94.88 364 CYS B N 1
ATOM 9867 C CA . CYS B 1 364 ? -31.188 1.602 3.514 1 94.88 364 CYS B CA 1
ATOM 9868 C C . CYS B 1 364 ? -30.844 2.475 2.312 1 94.88 364 CYS B C 1
ATOM 9870 O O . CYS B 1 364 ? -30.547 3.66 2.465 1 94.88 364 CYS B O 1
ATOM 9872 N N . GLY B 1 365 ? -30.797 1.878 1.148 1 92.06 365 GLY B N 1
ATOM 9873 C CA . GLY B 1 365 ? -30.609 2.639 -0.075 1 92.06 365 GLY B CA 1
ATOM 9874 C C . GLY B 1 365 ? -29.156 2.969 -0.345 1 92.06 365 GLY B C 1
ATOM 9875 O O . GLY B 1 365 ? -28.844 3.879 -1.118 1 92.06 365 GLY B O 1
ATOM 9876 N N . MET B 1 366 ? -28.25 2.324 0.296 1 95.62 366 MET B N 1
ATOM 9877 C CA . MET B 1 366 ? -26.828 2.564 0.124 1 95.62 366 MET B CA 1
ATOM 9878 C C . MET B 1 366 ? -26.156 1.411 -0.625 1 95.62 366 MET B C 1
ATOM 9880 O O . MET B 1 366 ? -25.109 0.917 -0.212 1 95.62 366 MET B O 1
ATOM 9884 N N . LYS B 1 367 ? -26.734 1.035 -1.691 1 94.62 367 LYS B N 1
ATOM 9885 C CA . LYS B 1 367 ? -26.281 -0.107 -2.482 1 94.62 367 LYS B CA 1
ATOM 9886 C C . LYS B 1 367 ? -24.891 0.132 -3.047 1 94.62 367 LYS B C 1
ATOM 9888 O O . LYS B 1 367 ? -24.078 -0.794 -3.127 1 94.62 367 LYS B O 1
ATOM 9893 N N . ILE B 1 368 ? -24.562 1.314 -3.43 1 94.19 368 ILE B N 1
ATOM 9894 C CA . ILE B 1 368 ? -23.281 1.644 -4.031 1 94.19 368 ILE B CA 1
ATOM 9895 C C . ILE B 1 368 ? -22.172 1.436 -3.012 1 94.19 368 ILE B C 1
ATOM 9897 O O . ILE B 1 368 ? -21.047 1.071 -3.373 1 94.19 368 ILE B O 1
ATOM 9901 N N . ILE B 1 369 ? -22.453 1.654 -1.704 1 95.56 369 ILE B N 1
ATOM 9902 C CA . ILE B 1 369 ? -21.484 1.452 -0.636 1 95.56 369 ILE B CA 1
ATOM 9903 C C . ILE B 1 369 ? -21.328 -0.041 -0.354 1 95.56 369 ILE B C 1
ATOM 9905 O O . ILE B 1 369 ? -20.203 -0.536 -0.189 1 95.56 369 ILE B O 1
ATOM 9909 N N . ALA B 1 370 ? -22.5 -0.702 -0.35 1 97.12 370 ALA B N 1
ATOM 9910 C CA . ALA B 1 370 ? -22.5 -2.143 -0.112 1 97.12 370 ALA B CA 1
ATOM 9911 C C . ALA B 1 370 ? -21.688 -2.873 -1.168 1 97.12 370 ALA B C 1
ATOM 9913 O O . ALA B 1 370 ? -20.969 -3.83 -0.856 1 97.12 370 ALA B O 1
ATOM 9914 N N . ASN B 1 371 ? -21.75 -2.371 -2.369 1 95.62 371 ASN B N 1
ATOM 9915 C CA . ASN B 1 371 ? -21.078 -3.018 -3.5 1 95.62 371 ASN B CA 1
ATOM 9916 C C . ASN B 1 371 ? -19.625 -2.576 -3.625 1 95.62 371 ASN B C 1
ATOM 9918 O O . ASN B 1 371 ? -19 -2.793 -4.66 1 95.62 371 ASN B O 1
ATOM 9922 N N . GLY B 1 372 ? -19.094 -1.982 -2.576 1 94.94 372 GLY B N 1
ATOM 9923 C CA . GLY B 1 372 ? -17.688 -1.595 -2.561 1 94.94 372 GLY B CA 1
ATOM 9924 C C . GLY B 1 372 ? -16.781 -2.66 -1.976 1 94.94 372 GLY B C 1
ATOM 9925 O O . GLY B 1 372 ? -16.844 -3.822 -2.379 1 94.94 372 GLY B O 1
ATOM 9926 N N . GLN B 1 373 ? -15.945 -2.264 -1.065 1 95.88 373 GLN B N 1
ATOM 9927 C CA . GLN B 1 373 ? -14.961 -3.158 -0.461 1 95.88 373 GLN B CA 1
ATOM 9928 C C . GLN B 1 373 ? -15.648 -4.266 0.336 1 95.88 373 GLN B C 1
ATOM 9930 O O . GLN B 1 373 ? -15.102 -5.363 0.474 1 95.88 373 GLN B O 1
ATOM 9935 N N . LEU B 1 374 ? -16.859 -3.959 0.829 1 98.06 374 LEU B N 1
ATOM 9936 C CA . LEU B 1 374 ? -17.594 -4.961 1.592 1 98.06 374 LEU B CA 1
ATOM 9937 C C . LEU B 1 374 ? -17.922 -6.176 0.728 1 98.06 374 LEU B C 1
ATOM 9939 O O . LEU B 1 374 ? -17.688 -7.312 1.146 1 98.06 374 LEU B O 1
ATOM 9943 N N . LEU B 1 375 ? -18.391 -5.914 -0.45 1 97.88 375 LEU B N 1
ATOM 9944 C CA . LEU B 1 375 ? -18.703 -7.012 -1.361 1 97.88 375 LEU B CA 1
ATOM 9945 C C . LEU B 1 375 ? -17.438 -7.793 -1.709 1 97.88 375 LEU B C 1
ATOM 9947 O O . LEU B 1 375 ? -17.469 -9.023 -1.779 1 97.88 375 LEU B O 1
ATOM 9951 N N . ASP B 1 376 ? -16.312 -7.121 -1.981 1 97.38 376 ASP B N 1
ATOM 9952 C CA . ASP B 1 376 ? -15.055 -7.793 -2.287 1 97.38 376 ASP B CA 1
ATOM 9953 C C . ASP B 1 376 ? -14.633 -8.711 -1.142 1 97.38 376 ASP B C 1
ATOM 9955 O O . ASP B 1 376 ? -14.141 -9.812 -1.374 1 97.38 376 ASP B O 1
ATOM 9959 N N . THR B 1 377 ? -14.789 -8.188 0.104 1 98.25 377 THR B N 1
ATOM 9960 C CA . THR B 1 377 ? -14.43 -8.992 1.267 1 98.25 377 THR B CA 1
ATOM 9961 C C . THR B 1 377 ? -15.312 -10.234 1.364 1 98.25 377 THR B C 1
ATOM 9963 O O . THR B 1 377 ? -14.836 -11.32 1.689 1 98.25 377 THR B O 1
ATOM 9966 N N . LEU B 1 378 ? -16.609 -10.031 1.084 1 98.38 378 LEU B N 1
ATOM 9967 C CA . LEU B 1 378 ? -17.531 -11.164 1.098 1 98.38 378 LEU B CA 1
ATOM 9968 C C . LEU B 1 378 ? -17.141 -12.195 0.045 1 98.38 378 LEU B C 1
ATOM 9970 O O . LEU B 1 378 ? -17.156 -13.398 0.315 1 98.38 378 LEU B O 1
ATOM 9974 N N . ARG B 1 379 ? -16.75 -11.75 -1.162 1 98 379 ARG B N 1
ATOM 9975 C CA . ARG B 1 379 ? -16.297 -12.648 -2.219 1 98 379 ARG B CA 1
ATOM 9976 C C . ARG B 1 379 ? -15.039 -13.398 -1.798 1 98 379 ARG B C 1
ATOM 9978 O O . ARG B 1 379 ? -14.883 -14.578 -2.107 1 98 379 ARG B O 1
ATOM 9985 N N . ARG B 1 380 ? -14.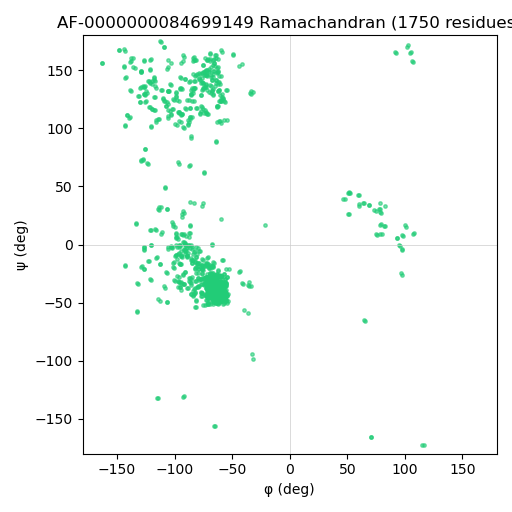102 -12.734 -1.075 1 97.88 380 ARG B N 1
ATOM 9986 C CA . ARG B 1 380 ? -12.867 -13.352 -0.605 1 97.88 380 ARG B CA 1
ATOM 9987 C C . ARG B 1 380 ? -13.148 -14.422 0.44 1 97.88 380 ARG B C 1
ATOM 9989 O O . ARG B 1 380 ? -12.461 -15.445 0.49 1 97.88 380 ARG B O 1
ATOM 9996 N N . ILE B 1 381 ? -14.219 -14.219 1.265 1 97.62 381 ILE B N 1
ATOM 9997 C CA . ILE B 1 381 ? -14.586 -15.195 2.283 1 97.62 381 ILE B CA 1
ATOM 9998 C C . ILE B 1 381 ? -15.078 -16.484 1.614 1 97.62 381 ILE B C 1
ATOM 10000 O O . ILE B 1 381 ? -14.703 -17.578 2.021 1 97.62 381 ILE B O 1
ATOM 10004 N N . ARG B 1 382 ? -15.82 -16.328 0.597 1 95.94 382 ARG B N 1
ATOM 10005 C CA . ARG B 1 382 ? -16.359 -17.5 -0.08 1 95.94 382 ARG B CA 1
ATOM 10006 C C . ARG B 1 382 ? -15.289 -18.203 -0.896 1 95.94 382 ARG B C 1
ATOM 10008 O O . ARG B 1 382 ? -15.273 -19.438 -0.973 1 95.94 382 ARG B O 1
ATOM 10015 N N . CYS B 1 383 ? -14.352 -17.469 -1.471 1 96.44 383 CYS B N 1
ATOM 10016 C CA . CYS B 1 383 ? -13.32 -18.047 -2.324 1 96.44 383 CYS B CA 1
ATOM 10017 C C . CYS B 1 383 ? -12.188 -18.625 -1.49 1 96.44 383 CYS B C 1
ATOM 10019 O O . CYS B 1 383 ? -11.766 -19.766 -1.724 1 96.44 383 CYS B O 1
ATOM 10021 N N . PHE B 1 384 ? -11.656 -17.891 -0.484 1 96.75 384 PHE B N 1
ATOM 10022 C CA . PHE B 1 384 ? -10.477 -18.297 0.276 1 96.75 384 PHE B CA 1
ATOM 10023 C C . PHE B 1 384 ? -10.859 -18.75 1.675 1 96.75 384 PHE B C 1
ATOM 10025 O O . PHE B 1 384 ? -10.469 -19.844 2.107 1 96.75 384 PHE B O 1
ATOM 10032 N N . GLY B 1 385 ? -11.68 -17.906 2.391 1 95.38 385 GLY B N 1
ATOM 10033 C CA . GLY B 1 385 ? -12.102 -18.234 3.742 1 95.38 385 GLY B CA 1
ATOM 10034 C C . GLY B 1 385 ? -10.977 -18.141 4.758 1 95.38 385 GLY B C 1
ATOM 10035 O O . GLY B 1 385 ? -9.914 -17.594 4.465 1 95.38 385 GLY B O 1
ATOM 10036 N N . LEU B 1 386 ? -11.227 -18.719 5.953 1 95.25 386 LEU B N 1
ATOM 10037 C CA . LEU B 1 386 ? -10.289 -18.609 7.07 1 95.25 386 LEU B CA 1
ATOM 10038 C C . LEU B 1 386 ? -9.125 -19.578 6.891 1 95.25 386 LEU B C 1
ATOM 10040 O O . LEU B 1 386 ? -8.125 -19.484 7.605 1 95.25 386 LEU B O 1
ATOM 10044 N N . GLN B 1 387 ? -9.242 -20.406 5.836 1 94.12 387 GLN B N 1
ATOM 10045 C CA . GLN B 1 387 ? -8.172 -21.359 5.562 1 94.12 387 GLN B CA 1
ATOM 10046 C C . GLN B 1 387 ? -7.301 -20.891 4.398 1 94.12 387 GLN B C 1
ATOM 10048 O O . GLN B 1 387 ? -6.293 -21.516 4.074 1 94.12 387 GLN B O 1
ATOM 10053 N N . LEU B 1 388 ? -7.613 -19.766 3.785 1 95.62 388 LEU B N 1
ATOM 10054 C CA . LEU B 1 388 ? -6.91 -19.156 2.664 1 95.62 388 LEU B CA 1
ATOM 10055 C C . LEU B 1 388 ? -6.988 -20.047 1.425 1 95.62 388 LEU B C 1
ATOM 10057 O O . LEU B 1 388 ? -7.578 -19.656 0.415 1 95.62 388 LEU B O 1
ATOM 10061 N N . VAL B 1 389 ? -6.367 -21.234 1.529 1 94.62 389 VAL B N 1
ATOM 10062 C CA . VAL B 1 389 ? -6.449 -22.281 0.508 1 94.62 389 VAL B CA 1
ATOM 10063 C C . VAL B 1 389 ? -6.609 -23.641 1.172 1 94.62 389 VAL B C 1
ATOM 10065 O O . VAL B 1 389 ? -5.977 -23.922 2.193 1 94.62 389 VAL B O 1
ATOM 10068 N N . ARG B 1 390 ? -7.512 -24.391 0.706 1 93.25 390 ARG B N 1
ATOM 10069 C CA . ARG B 1 390 ? -7.633 -25.766 1.175 1 93.25 390 ARG B CA 1
ATOM 10070 C C . ARG B 1 390 ? -6.461 -26.609 0.692 1 93.25 390 ARG B C 1
ATOM 10072 O O . ARG B 1 390 ? -5.734 -26.203 -0.223 1 93.25 390 ARG B O 1
ATOM 10079 N N . ILE B 1 391 ? -6.262 -27.781 1.277 1 95.62 391 ILE B N 1
ATOM 10080 C CA . ILE B 1 391 ? -5.129 -28.609 0.898 1 95.62 391 ILE B CA 1
ATOM 10081 C C . ILE B 1 391 ? -5.629 -29.969 0.393 1 95.62 391 ILE B C 1
ATOM 10083 O O . ILE B 1 391 ? -6.605 -30.5 0.917 1 95.62 391 ILE B O 1
ATOM 10087 N N . ASP B 1 392 ? -4.973 -30.422 -0.646 1 95.94 392 ASP B N 1
ATOM 10088 C CA . ASP B 1 392 ? -5.125 -31.812 -1.033 1 95.94 392 ASP B CA 1
ATOM 10089 C C . ASP B 1 392 ? -4.027 -32.688 -0.411 1 95.94 392 ASP B C 1
ATOM 10091 O O . ASP B 1 392 ? -2.859 -32.281 -0.388 1 95.94 392 ASP B O 1
ATOM 10095 N N . VAL B 1 393 ? -4.438 -33.781 0.118 1 96.31 393 VAL B N 1
ATOM 10096 C CA . VAL B 1 393 ? -3.467 -34.75 0.579 1 96.31 393 VAL B CA 1
ATOM 10097 C C . VAL B 1 393 ? -3.289 -35.844 -0.48 1 96.31 393 VAL B C 1
ATOM 10099 O O . VAL B 1 393 ? -4.27 -36.344 -1.022 1 96.31 393 VAL B O 1
ATOM 10102 N N . ARG B 1 394 ? -2.078 -36.062 -0.824 1 96.31 394 ARG B N 1
ATOM 10103 C CA . ARG B 1 394 ? -1.795 -37.062 -1.862 1 96.31 394 ARG B CA 1
ATOM 10104 C C . ARG B 1 394 ? -0.782 -38.094 -1.376 1 96.31 394 ARG B C 1
ATOM 10106 O O . ARG B 1 394 ? 0.237 -37.719 -0.781 1 96.31 394 ARG B O 1
ATOM 10113 N N . GLN B 1 395 ? -1.121 -39.344 -1.539 1 95.62 395 GLN B N 1
ATOM 10114 C CA . GLN B 1 395 ? -0.252 -40.469 -1.166 1 95.62 395 GLN B CA 1
ATOM 10115 C C . GLN B 1 395 ? -0.393 -41.625 -2.146 1 95.62 395 GLN B C 1
ATOM 10117 O O . GLN B 1 395 ? -1.422 -41.75 -2.811 1 95.62 395 GLN B O 1
ATOM 10122 N N . GLU B 1 396 ? 0.612 -42.375 -2.262 1 94.81 396 GLU B N 1
ATOM 10123 C CA . GLU B 1 396 ? 0.612 -43.531 -3.182 1 94.81 396 GLU B CA 1
ATOM 10124 C C . GLU B 1 396 ? -0.15 -44.719 -2.598 1 94.81 396 GLU B C 1
ATOM 10126 O O . GLU B 1 396 ? -0.109 -44.938 -1.389 1 94.81 396 GLU B O 1
ATOM 10131 N N . SER B 1 397 ? -0.793 -45.5 -3.438 1 95.88 397 SER B N 1
ATOM 10132 C CA . SER B 1 397 ? -1.62 -46.625 -3.025 1 95.88 397 SER B CA 1
ATOM 10133 C C . SER B 1 397 ? -0.797 -47.688 -2.279 1 95.88 397 SER B C 1
ATOM 10135 O O . SER B 1 397 ? -1.282 -48.281 -1.33 1 95.88 397 SER B O 1
ATOM 10137 N N . THR B 1 398 ? 0.468 -47.844 -2.641 1 94.94 398 THR B N 1
ATOM 10138 C CA . THR B 1 398 ? 1.325 -48.844 -2.033 1 94.94 398 THR B CA 1
ATOM 10139 C C . THR B 1 398 ? 1.549 -48.562 -0.553 1 94.94 398 THR B C 1
ATOM 10141 O O . THR B 1 398 ? 1.662 -49.469 0.261 1 94.94 398 THR B O 1
ATOM 10144 N N . ARG B 1 399 ? 1.604 -47.344 -0.215 1 96.19 399 ARG B N 1
ATOM 10145 C CA . ARG B 1 399 ? 1.812 -46.938 1.176 1 96.19 399 ARG B CA 1
ATOM 10146 C C . ARG B 1 399 ? 0.614 -47.344 2.037 1 96.19 399 ARG B C 1
ATOM 10148 O O . ARG B 1 399 ? 0.776 -47.719 3.195 1 96.19 399 ARG B O 1
ATOM 10155 N N . HIS B 1 400 ? -0.577 -47.219 1.524 1 97.62 400 HIS B N 1
ATOM 10156 C CA . HIS B 1 400 ? -1.782 -47.656 2.23 1 97.62 400 HIS B CA 1
ATOM 10157 C C . HIS B 1 400 ? -1.816 -49.156 2.414 1 97.62 400 HIS B C 1
ATOM 10159 O O . HIS B 1 400 ? -2.145 -49.656 3.496 1 97.62 400 HIS B O 1
ATOM 10165 N N . THR B 1 401 ? -1.42 -49.781 1.328 1 97.62 401 THR B N 1
ATOM 10166 C CA . THR B 1 401 ? -1.396 -51.219 1.364 1 97.62 401 THR B CA 1
ATOM 10167 C C . THR B 1 401 ? -0.401 -51.719 2.41 1 97.62 401 THR B C 1
ATOM 10169 O O . THR B 1 401 ? -0.704 -52.656 3.176 1 97.62 401 THR B O 1
ATOM 10172 N N . GLU B 1 402 ? 0.733 -51.125 2.426 1 97.06 402 GLU B N 1
ATOM 10173 C CA . GLU B 1 402 ? 1.765 -51.5 3.389 1 97.06 402 GLU B CA 1
ATOM 10174 C C . GLU B 1 402 ? 1.299 -51.25 4.82 1 97.06 402 GLU B C 1
ATOM 10176 O O . GLU B 1 402 ? 1.538 -52.094 5.707 1 97.06 402 GLU B O 1
ATOM 10181 N N . ALA B 1 403 ? 0.64 -50.188 5.035 1 97.19 403 ALA B N 1
ATOM 10182 C CA . ALA B 1 403 ? 0.159 -49.844 6.367 1 97.19 403 ALA B CA 1
ATOM 10183 C C . ALA B 1 403 ? -0.902 -50.844 6.848 1 97.19 403 ALA B C 1
ATOM 10185 O O . ALA B 1 403 ? -0.851 -51.312 7.984 1 97.19 403 ALA B O 1
ATOM 10186 N N . LEU B 1 404 ? -1.843 -51.156 6.027 1 97.56 404 LEU B N 1
ATOM 10187 C CA . LEU B 1 404 ? -2.898 -52.094 6.391 1 97.56 404 LEU B CA 1
ATOM 10188 C C . LEU B 1 404 ? -2.342 -53.531 6.551 1 97.56 404 LEU B C 1
ATOM 10190 O O . LEU B 1 404 ? -2.822 -54.281 7.387 1 97.56 404 LEU B O 1
ATOM 10194 N N . SER B 1 405 ? -1.377 -53.812 5.676 1 97.88 405 SER B N 1
ATOM 10195 C CA . SER B 1 405 ? -0.738 -55.125 5.797 1 97.88 405 SER B CA 1
ATOM 10196 C C . SER B 1 405 ? -0.06 -55.281 7.152 1 97.88 405 SER B C 1
ATOM 10198 O O . SER B 1 405 ? -0.2 -56.312 7.801 1 97.88 405 SER B O 1
ATOM 10200 N N . GLU B 1 406 ? 0.656 -54.25 7.531 1 97.44 406 GLU B N 1
ATOM 10201 C CA . GLU B 1 406 ? 1.302 -54.281 8.836 1 97.44 406 GLU B CA 1
ATOM 10202 C C . GLU B 1 406 ? 0.272 -54.406 9.961 1 97.44 406 GLU B C 1
ATOM 10204 O O . GLU B 1 406 ? 0.479 -55.125 10.93 1 97.44 406 GLU B O 1
ATOM 10209 N N . LEU B 1 407 ? -0.806 -53.75 9.891 1 96.56 407 LEU B N 1
ATOM 10210 C CA . LEU B 1 407 ? -1.864 -53.781 10.891 1 96.56 407 LEU B CA 1
ATOM 10211 C C . LEU B 1 407 ? -2.521 -55.156 10.969 1 96.56 407 LEU B C 1
ATOM 10213 O O . LEU B 1 407 ? -2.703 -55.688 12.062 1 96.56 407 LEU B O 1
ATOM 10217 N N . THR B 1 408 ? -2.887 -55.719 9.828 1 97.06 408 THR B N 1
ATOM 10218 C CA . THR B 1 408 ? -3.574 -57 9.812 1 97.06 408 THR B CA 1
ATOM 10219 C C . THR B 1 408 ? -2.654 -58.125 10.305 1 97.06 408 THR B C 1
ATOM 10221 O O . THR B 1 408 ? -3.107 -59.062 10.961 1 97.06 408 THR B O 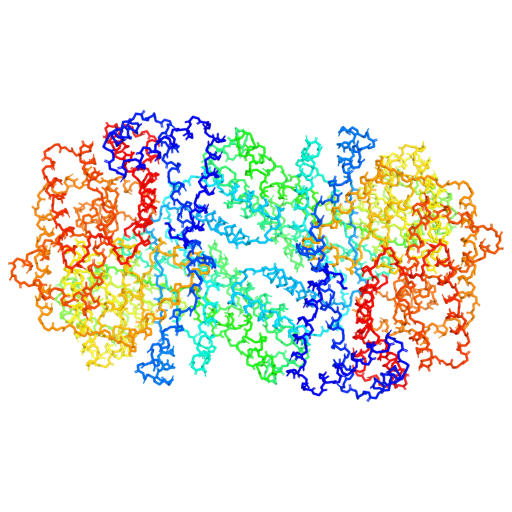1
ATOM 10224 N N . GLN B 1 409 ? -1.413 -57.969 9.945 1 96.5 409 GLN B N 1
ATOM 10225 C CA . GLN B 1 409 ? -0.455 -58.938 10.477 1 96.5 409 GLN B CA 1
ATOM 10226 C C . GLN B 1 409 ? -0.355 -58.844 11.992 1 96.5 409 GLN B C 1
ATOM 10228 O O . GLN B 1 409 ? -0.32 -59.875 12.68 1 96.5 409 GLN B O 1
ATOM 10233 N N . TYR B 1 410 ? -0.302 -57.688 12.492 1 95.5 410 TYR B N 1
ATOM 10234 C CA . TYR B 1 410 ? -0.235 -57.469 13.93 1 95.5 410 TYR B CA 1
ATOM 10235 C C . TYR B 1 410 ? -1.464 -58.062 14.625 1 95.5 410 TYR B C 1
ATOM 10237 O O . TYR B 1 410 ? -1.357 -58.625 15.703 1 95.5 410 TYR B O 1
ATOM 10245 N N . LEU B 1 411 ? -2.658 -57.938 14.023 1 95.19 411 LEU B N 1
ATOM 10246 C CA . LEU B 1 411 ? -3.92 -58.406 14.602 1 95.19 411 LEU B CA 1
ATOM 10247 C C . LEU B 1 411 ? -4.109 -59.906 14.398 1 95.19 411 LEU B C 1
ATOM 10249 O O . LEU B 1 411 ? -5.074 -60.469 14.906 1 95.19 411 LEU B O 1
ATOM 10253 N N . GLY B 1 412 ? -3.275 -60.469 13.648 1 94.38 412 GLY B N 1
ATOM 10254 C CA . GLY B 1 412 ? -3.355 -61.906 13.398 1 94.38 412 GLY B CA 1
ATOM 10255 C C . GLY B 1 412 ? -4.406 -62.25 12.367 1 94.38 412 GLY B C 1
ATOM 10256 O O . GLY B 1 412 ? -4.965 -63.375 12.414 1 94.38 412 GLY B O 1
ATOM 10257 N N . LEU B 1 413 ? -4.707 -61.375 11.477 1 95.69 413 LEU B N 1
ATOM 10258 C CA . LEU B 1 413 ? -5.75 -61.594 10.492 1 95.69 413 LEU B CA 1
ATOM 10259 C C . LEU B 1 413 ? -5.152 -62.062 9.156 1 95.69 413 LEU B C 1
ATOM 10261 O O . LEU B 1 413 ? -5.887 -62.406 8.234 1 95.69 413 LEU B O 1
ATOM 10265 N N . GLY B 1 414 ? -3.783 -61.938 9.039 1 95.5 414 GLY B N 1
ATOM 10266 C CA . GLY B 1 414 ? -3.098 -62.281 7.805 1 95.5 414 GLY B CA 1
ATOM 10267 C C . GLY B 1 414 ? -2.418 -61.094 7.152 1 95.5 414 GLY B C 1
ATOM 10268 O O . GLY B 1 414 ? -2.291 -60.031 7.766 1 95.5 414 GLY B O 1
ATOM 10269 N N . ASP B 1 415 ? -1.944 -61.406 5.957 1 96.75 415 ASP B N 1
ATOM 10270 C CA . ASP B 1 415 ? -1.235 -60.375 5.199 1 96.75 415 ASP B CA 1
ATOM 10271 C C . ASP B 1 415 ? -2.146 -59.75 4.152 1 96.75 415 ASP B C 1
ATOM 10273 O O . ASP B 1 415 ? -2.314 -60.281 3.057 1 96.75 415 ASP B O 1
ATOM 10277 N N . TYR B 1 416 ? -2.615 -58.562 4.422 1 97.5 416 TYR B N 1
ATOM 10278 C CA . TYR B 1 416 ? -3.529 -57.812 3.549 1 97.5 416 TYR B CA 1
ATOM 10279 C C . TYR B 1 416 ? -2.955 -57.688 2.145 1 97.5 416 TYR B C 1
ATOM 10281 O O . TYR B 1 416 ? -3.682 -57.812 1.155 1 97.5 416 TYR B O 1
ATOM 10289 N N . ALA B 1 417 ? -1.686 -57.406 1.962 1 97.06 417 ALA B N 1
ATOM 10290 C CA . ALA B 1 417 ? -1.035 -57.188 0.672 1 97.06 417 ALA B CA 1
ATOM 10291 C C . ALA B 1 417 ? -1.135 -58.438 -0.208 1 97.06 417 ALA B C 1
ATOM 10293 O O . ALA B 1 417 ? -1.196 -58.344 -1.436 1 97.06 417 ALA B O 1
ATOM 10294 N N . ALA B 1 418 ? -1.244 -59.562 0.446 1 96.25 418 ALA B N 1
ATOM 10295 C CA . ALA B 1 418 ? -1.213 -60.844 -0.282 1 96.25 418 ALA B CA 1
ATOM 10296 C C . ALA B 1 418 ? -2.625 -61.312 -0.6 1 96.25 418 ALA B C 1
ATOM 10298 O O . ALA B 1 418 ? -2.805 -62.281 -1.371 1 96.25 418 ALA B O 1
ATOM 10299 N N . TRP B 1 419 ? -3.598 -60.688 -0.06 1 97.12 419 TRP B N 1
ATOM 10300 C CA . TRP B 1 419 ? -4.98 -61.125 -0.275 1 97.12 419 TRP B CA 1
ATOM 10301 C C . TRP B 1 419 ? -5.43 -60.781 -1.696 1 97.12 419 TRP B C 1
ATOM 10303 O O . TRP B 1 419 ? -4.98 -59.812 -2.293 1 97.12 419 TRP B O 1
ATOM 10313 N N . PRO B 1 420 ? -6.262 -61.625 -2.232 1 96.19 420 PRO B N 1
ATOM 10314 C CA . PRO B 1 420 ? -6.887 -61.25 -3.502 1 96.19 420 PRO B CA 1
ATOM 10315 C C . PRO B 1 420 ? -7.832 -60.062 -3.361 1 96.19 420 PRO B C 1
ATOM 10317 O O . PRO B 1 420 ? -8.305 -59.75 -2.26 1 96.19 420 PRO B O 1
ATOM 10320 N N . GLU B 1 421 ? -8.141 -59.344 -4.438 1 96.62 421 GLU B N 1
ATOM 10321 C CA . GLU B 1 421 ? -8.914 -58.125 -4.457 1 96.62 421 GLU B CA 1
ATOM 10322 C C . GLU B 1 421 ? -10.281 -58.312 -3.807 1 96.62 421 GLU B C 1
ATOM 10324 O O . GLU B 1 421 ? -10.734 -57.469 -3.035 1 96.62 421 GLU B O 1
ATOM 10329 N N . GLU B 1 422 ? -10.906 -59.406 -4.027 1 95.38 422 GLU B N 1
ATOM 10330 C CA . GLU B 1 422 ? -12.227 -59.688 -3.473 1 95.38 422 GLU B CA 1
ATOM 10331 C C . GLU B 1 422 ? -12.188 -59.781 -1.95 1 95.38 422 GLU B C 1
ATOM 10333 O O . GLU B 1 422 ? -13.062 -59.25 -1.266 1 95.38 422 GLU B O 1
ATOM 10338 N N . GLU B 1 423 ? -11.203 -60.438 -1.484 1 96.62 423 GLU B N 1
ATOM 10339 C CA . GLU B 1 423 ? -11.031 -60.562 -0.041 1 96.62 423 GLU B CA 1
ATOM 10340 C C . GLU B 1 423 ? -10.711 -59.219 0.605 1 96.62 423 GLU B C 1
ATOM 10342 O O . GLU B 1 423 ? -11.164 -58.938 1.713 1 96.62 423 GLU B O 1
ATOM 10347 N N . LYS B 1 424 ? -9.883 -58.5 -0.043 1 97.62 424 LYS B N 1
ATOM 10348 C CA . LYS B 1 424 ? -9.57 -57.188 0.451 1 97.62 424 LYS B CA 1
ATOM 10349 C C . LYS B 1 424 ? -10.828 -56.344 0.604 1 97.62 424 LYS B C 1
ATOM 10351 O O . LYS B 1 424 ? -11.055 -55.719 1.652 1 97.62 424 LYS B O 1
ATOM 10356 N N . GLN B 1 425 ? -11.672 -56.312 -0.438 1 97 425 GLN B N 1
ATOM 10357 C CA . GLN B 1 425 ? -12.891 -55.5 -0.441 1 97 425 GLN B CA 1
ATOM 10358 C C . GLN B 1 425 ? -13.836 -55.938 0.667 1 97 425 GLN B C 1
ATOM 10360 O O . GLN B 1 425 ? -14.43 -55.094 1.354 1 97 425 GLN B O 1
ATOM 10365 N N . GLU B 1 426 ? -13.875 -57.25 0.874 1 96.12 426 GLU B N 1
ATOM 10366 C CA . GLU B 1 426 ? -14.758 -57.781 1.909 1 96.12 426 GLU B CA 1
ATOM 10367 C C . GLU B 1 426 ? -14.305 -57.344 3.299 1 96.12 426 GLU B C 1
ATOM 10369 O O . GLU B 1 426 ? -15.125 -56.938 4.121 1 96.12 426 GLU B O 1
ATOM 10374 N N . PHE B 1 427 ? -13.094 -57.531 3.521 1 96.38 427 PHE B N 1
ATOM 10375 C CA . PHE B 1 427 ? -12.523 -57.125 4.801 1 96.38 427 PHE B CA 1
ATOM 10376 C C . PHE B 1 427 ? -12.758 -55.656 5.051 1 96.38 427 PHE B C 1
ATOM 10378 O O . PHE B 1 427 ? -13.211 -55.25 6.129 1 96.38 427 PHE B O 1
ATOM 10385 N N . LEU B 1 428 ? -12.422 -54.781 4.043 1 97.81 428 LEU B N 1
ATOM 10386 C CA . LEU B 1 428 ? -12.516 -53.344 4.168 1 97.81 428 LEU B CA 1
ATOM 10387 C C . LEU B 1 428 ? -13.961 -52.906 4.398 1 97.81 428 LEU B C 1
ATOM 10389 O O . LEU B 1 428 ? -14.234 -52.062 5.258 1 97.81 428 LEU B O 1
ATOM 10393 N N . LEU B 1 429 ? -14.922 -53.469 3.662 1 96.38 429 LEU B N 1
ATOM 10394 C CA . LEU B 1 429 ? -16.328 -53.125 3.785 1 96.38 429 LEU B CA 1
ATOM 10395 C C . LEU B 1 429 ? -16.891 -53.531 5.145 1 96.38 429 LEU B C 1
ATOM 10397 O O . LEU B 1 429 ? -17.672 -52.812 5.75 1 96.38 429 LEU B O 1
ATOM 10401 N N . ARG B 1 430 ? -16.406 -54.688 5.602 1 95.94 430 ARG B N 1
ATOM 10402 C CA . ARG B 1 430 ? -16.812 -55.156 6.922 1 95.94 430 ARG B CA 1
ATOM 10403 C C . ARG B 1 430 ? -16.328 -54.188 8.008 1 95.94 430 ARG B C 1
ATOM 10405 O O . ARG B 1 430 ? -17.109 -53.781 8.883 1 95.94 430 ARG B O 1
ATOM 10412 N N . GLU B 1 431 ? -15.125 -53.844 7.898 1 95.31 431 GLU B N 1
ATOM 10413 C CA . GLU B 1 431 ? -14.539 -52.969 8.914 1 95.31 431 GLU B CA 1
ATOM 10414 C C . GLU B 1 431 ? -15.102 -51.562 8.82 1 95.31 431 GLU B C 1
ATOM 10416 O O . GLU B 1 431 ? -15.25 -50.875 9.828 1 95.31 431 GLU B O 1
ATOM 10421 N N . LEU B 1 432 ? -15.367 -51.094 7.66 1 94.88 432 LEU B N 1
ATOM 10422 C CA . LEU B 1 432 ? -15.93 -49.75 7.453 1 94.88 432 LEU B CA 1
ATOM 10423 C C . LEU B 1 432 ? -17.328 -49.656 8.055 1 94.88 432 LEU B C 1
ATOM 10425 O O . LEU B 1 432 ? -17.734 -48.594 8.508 1 94.88 432 LEU B O 1
ATOM 10429 N N . GLN B 1 433 ? -17.984 -50.75 8.109 1 92.12 433 GLN B N 1
ATOM 10430 C CA . GLN B 1 433 ? -19.344 -50.75 8.633 1 92.12 433 GLN B CA 1
ATOM 10431 C C . GLN B 1 433 ? -19.375 -51.094 10.117 1 92.12 433 GLN B C 1
ATOM 10433 O O . GLN B 1 433 ? -20.375 -50.875 10.797 1 92.12 433 GLN B O 1
ATOM 10438 N N . SER B 1 434 ? -18.234 -51.531 10.609 1 92.56 434 SER B N 1
ATOM 10439 C CA . SER B 1 434 ? -18.141 -51.906 12.016 1 92.56 434 SER B CA 1
ATOM 10440 C C . SER B 1 434 ? -17.969 -50.656 12.898 1 92.56 434 SER B C 1
ATOM 10442 O O . SER B 1 434 ? -17.266 -49.719 12.523 1 92.56 434 SER B O 1
ATOM 10444 N N . LYS B 1 435 ? -18.5 -50.719 14.023 1 90.19 435 LYS B N 1
ATOM 10445 C CA . LYS B 1 435 ? -18.359 -49.625 14.984 1 90.19 435 LYS B CA 1
ATOM 10446 C C . LYS B 1 435 ? -17.188 -49.875 15.93 1 90.19 435 LYS B C 1
ATOM 10448 O O . LYS B 1 435 ? -16.781 -48.969 16.672 1 90.19 435 LYS B O 1
ATOM 10453 N N . ARG B 1 436 ? -16.609 -51.031 15.805 1 90.19 436 ARG B N 1
ATOM 10454 C CA . ARG B 1 436 ? -15.484 -51.375 16.656 1 90.19 436 ARG B CA 1
ATOM 10455 C C . ARG B 1 436 ? -14.172 -50.875 16.094 1 90.19 436 ARG B C 1
ATOM 10457 O O . ARG B 1 436 ? -13.906 -51.031 14.891 1 90.19 436 ARG B O 1
ATOM 10464 N N . PRO B 1 437 ? -13.367 -50.25 16.953 1 90.56 437 PRO B N 1
ATOM 10465 C CA . PRO B 1 437 ? -12.07 -49.781 16.453 1 90.56 437 PRO B CA 1
ATOM 10466 C C . PRO B 1 437 ? -11.156 -50.906 16.016 1 90.56 437 PRO B C 1
ATOM 10468 O O . PRO B 1 437 ? -11.133 -51.969 16.656 1 90.56 437 PRO B O 1
ATOM 10471 N N . LEU B 1 438 ? -10.484 -50.656 15 1 92.62 438 LEU B N 1
ATOM 10472 C CA . LEU B 1 438 ? -9.586 -51.688 14.438 1 92.62 438 LEU B CA 1
ATOM 10473 C C . LEU B 1 438 ? -8.164 -51.469 14.938 1 92.62 438 LEU B C 1
ATOM 10475 O O . LEU B 1 438 ? -7.449 -52.438 15.203 1 92.62 438 LEU B O 1
ATOM 10479 N N . VAL B 1 439 ? -7.746 -50.219 15.086 1 92.25 439 VAL B N 1
ATOM 10480 C CA . VAL B 1 439 ? -6.363 -49.906 15.406 1 92.25 439 VAL B CA 1
ATOM 10481 C C . VAL B 1 439 ? -6.176 -49.875 16.922 1 92.25 439 VAL B C 1
ATOM 10483 O O . VAL B 1 439 ? -6.859 -49.125 17.625 1 92.25 439 VAL B O 1
ATOM 10486 N N . PRO B 1 440 ? -5.305 -50.594 17.453 1 89.44 440 PRO B N 1
ATOM 10487 C CA . PRO B 1 440 ? -5.055 -50.562 18.906 1 89.44 440 PRO B CA 1
ATOM 10488 C C . PRO B 1 440 ? -4.402 -49.281 19.375 1 89.44 440 PRO B C 1
ATOM 10490 O O . PRO B 1 440 ? -3.596 -48.688 18.656 1 89.44 440 PRO B O 1
ATOM 10493 N N . GLN B 1 441 ? -4.684 -48.875 20.609 1 81.31 441 GLN B N 1
ATOM 10494 C CA . GLN B 1 441 ? -4.215 -47.594 21.172 1 81.31 441 GLN B CA 1
ATOM 10495 C C . GLN B 1 441 ? -2.697 -47.594 21.344 1 81.31 441 GLN B C 1
ATOM 10497 O O . GLN B 1 441 ? -2.047 -46.562 21.109 1 81.31 441 GLN B O 1
ATOM 10502 N N . ASN B 1 442 ? -1.995 -48.719 21.688 1 84.81 442 ASN B N 1
ATOM 10503 C CA . ASN B 1 442 ? -0.564 -48.75 21.969 1 84.81 442 ASN B CA 1
ATOM 10504 C C . ASN B 1 442 ? 0.194 -49.562 20.922 1 84.81 442 ASN B C 1
ATOM 10506 O O . ASN B 1 442 ? 1.231 -50.156 21.219 1 84.81 442 ASN B O 1
ATOM 10510 N N . TRP B 1 443 ? -0.349 -49.5 19.719 1 90.5 443 TRP B N 1
ATOM 10511 C CA . TRP B 1 443 ? 0.282 -50.219 18.641 1 90.5 443 TRP B CA 1
ATOM 10512 C C . TRP B 1 443 ? 1.551 -49.531 18.156 1 90.5 443 TRP B C 1
ATOM 10514 O O . TRP B 1 443 ? 1.52 -48.344 17.812 1 90.5 443 TRP B O 1
ATOM 10524 N N . GLU B 1 444 ? 2.787 -50.219 18.391 1 91.5 444 GLU B N 1
ATOM 10525 C CA . GLU B 1 444 ? 4.055 -49.719 17.875 1 91.5 444 GLU B CA 1
ATOM 10526 C C . GLU B 1 444 ? 4.312 -50.25 16.453 1 91.5 444 GLU B C 1
ATOM 10528 O O . GLU B 1 444 ? 4.523 -51.469 16.266 1 91.5 444 GLU B O 1
ATOM 10533 N N . CYS B 1 445 ? 4.172 -49.5 15.5 1 94.31 445 CYS B N 1
ATOM 10534 C CA . CYS B 1 445 ? 4.355 -49.875 14.109 1 94.31 445 CYS B CA 1
ATOM 10535 C C . CYS B 1 445 ? 5.578 -49.188 13.508 1 94.31 445 CYS B C 1
ATOM 10537 O O . CYS B 1 445 ? 6.277 -48.469 14.195 1 94.31 445 CYS B O 1
ATOM 10539 N N . SER B 1 446 ? 5.922 -49.531 12.305 1 95.75 446 SER B N 1
ATOM 10540 C CA . SER B 1 446 ? 7.043 -48.906 11.602 1 95.75 446 SER B CA 1
ATOM 10541 C C . SER B 1 446 ? 6.816 -47.438 11.398 1 95.75 446 SER B C 1
ATOM 10543 O O . SER B 1 446 ? 5.688 -46.938 11.5 1 95.75 446 SER B O 1
ATOM 10545 N N . ASN B 1 447 ? 7.871 -46.688 11.156 1 94.56 447 ASN B N 1
ATOM 10546 C CA . ASN B 1 447 ? 7.797 -45.25 10.945 1 94.56 447 ASN B CA 1
ATOM 10547 C C . ASN B 1 447 ? 6.93 -44.906 9.742 1 94.56 447 ASN B C 1
ATOM 10549 O O . ASN B 1 447 ? 6.207 -43.906 9.75 1 94.56 447 ASN B O 1
ATOM 10553 N N . GLU B 1 448 ? 7.023 -45.688 8.711 1 94.31 448 GLU B N 1
ATOM 10554 C CA . GLU B 1 448 ? 6.258 -45.469 7.488 1 94.31 448 GLU B CA 1
ATOM 10555 C C . GLU B 1 448 ? 4.758 -45.625 7.742 1 94.31 448 GLU B C 1
ATOM 10557 O O . GLU B 1 448 ? 3.961 -44.812 7.281 1 94.31 448 GLU B O 1
ATOM 10562 N N . THR B 1 449 ? 4.453 -46.625 8.469 1 95.81 449 THR B N 1
ATOM 10563 C CA . THR B 1 449 ? 3.055 -46.875 8.805 1 95.81 449 THR B CA 1
ATOM 10564 C C . THR B 1 449 ? 2.529 -45.781 9.742 1 95.81 449 THR B C 1
ATOM 10566 O O . THR B 1 449 ? 1.41 -45.312 9.57 1 95.81 449 THR B O 1
ATOM 10569 N N . ARG B 1 450 ? 3.33 -45.469 10.703 1 95.38 450 ARG B N 1
ATOM 10570 C CA . ARG B 1 450 ? 2.959 -44.406 11.641 1 95.38 450 ARG B CA 1
ATOM 10571 C C . ARG B 1 450 ? 2.654 -43.094 10.906 1 95.38 450 ARG B C 1
ATOM 10573 O O . ARG B 1 450 ? 1.702 -42.406 11.25 1 95.38 450 ARG B O 1
ATOM 10580 N N . GLU B 1 451 ? 3.447 -42.75 9.945 1 95.69 451 GLU B N 1
ATOM 10581 C CA . GLU B 1 451 ? 3.268 -41.531 9.172 1 95.69 451 GLU B CA 1
ATOM 10582 C C . GLU B 1 451 ? 1.918 -41.531 8.461 1 95.69 451 GLU B C 1
ATOM 10584 O O . GLU B 1 451 ? 1.302 -40.469 8.305 1 95.69 451 GLU B O 1
ATOM 10589 N N . VAL B 1 452 ? 1.48 -42.625 7.969 1 96.06 452 VAL B N 1
ATOM 10590 C CA . VAL B 1 452 ? 0.195 -42.719 7.285 1 96.06 452 VAL B CA 1
ATOM 10591 C C . VAL B 1 452 ? -0.937 -42.438 8.273 1 96.06 452 VAL B C 1
ATOM 10593 O O . VAL B 1 452 ? -1.829 -41.656 7.988 1 96.06 452 VAL B O 1
ATOM 10596 N N . PHE B 1 453 ? -0.854 -43.062 9.438 1 95.25 453 PHE B N 1
ATOM 10597 C CA . PHE B 1 453 ? -1.888 -42.875 10.453 1 95.25 453 PHE B CA 1
ATOM 10598 C C . PHE B 1 453 ? -1.85 -41.469 11.008 1 95.25 453 PHE B C 1
ATOM 10600 O O . PHE B 1 453 ? -2.895 -40.844 11.258 1 95.25 453 PHE B O 1
ATOM 10607 N N . ASP B 1 454 ? -0.657 -41 11.227 1 95.31 454 ASP B N 1
ATOM 10608 C CA . ASP B 1 454 ? -0.516 -39.625 11.727 1 95.31 454 ASP B CA 1
ATOM 10609 C C . ASP B 1 454 ? -1.118 -38.625 10.75 1 95.31 454 ASP B C 1
ATOM 10611 O O . ASP B 1 454 ? -1.718 -37.625 11.172 1 95.31 454 ASP B O 1
ATOM 10615 N N . THR B 1 455 ? -0.875 -38.781 9.438 1 96 455 THR B N 1
ATOM 10616 C CA . THR B 1 455 ? -1.442 -37.906 8.422 1 96 455 THR B CA 1
ATOM 10617 C C . THR B 1 455 ? -2.967 -37.906 8.492 1 96 455 THR B C 1
ATOM 10619 O O . THR B 1 455 ? -3.594 -36.844 8.445 1 96 455 THR B O 1
ATOM 10622 N N . CYS B 1 456 ? -3.553 -39.062 8.656 1 95.44 456 CYS B N 1
ATOM 10623 C CA . CYS B 1 456 ? -5.004 -39.156 8.773 1 95.44 456 CYS B CA 1
ATOM 10624 C C . CYS B 1 456 ? -5.496 -38.469 10.047 1 95.44 456 CYS B C 1
ATOM 10626 O O . CYS B 1 456 ? -6.586 -37.906 10.062 1 95.44 456 CYS B O 1
ATOM 10628 N N . ARG B 1 457 ? -4.734 -38.562 11.102 1 94.5 457 ARG B N 1
ATOM 10629 C CA . ARG B 1 457 ? -5.086 -37.875 12.344 1 94.5 457 ARG B CA 1
ATOM 10630 C C . ARG B 1 457 ? -5.078 -36.375 12.18 1 94.5 457 ARG B C 1
ATOM 10632 O O . ARG B 1 457 ? -5.941 -35.688 12.719 1 94.5 457 ARG B O 1
ATOM 10639 N N . VAL B 1 458 ? -4.059 -35.875 11.453 1 94.81 458 VAL B N 1
ATOM 10640 C CA . VAL B 1 458 ? -3.996 -34.438 11.172 1 94.81 458 VAL B CA 1
ATOM 10641 C C . VAL B 1 458 ? -5.25 -34 10.414 1 94.81 458 VAL B C 1
ATOM 10643 O O . VAL B 1 458 ? -5.809 -32.938 10.688 1 94.81 458 VAL B O 1
ATOM 10646 N N . ILE B 1 459 ? -5.656 -34.812 9.43 1 94.5 459 ILE B N 1
ATOM 10647 C CA . ILE B 1 459 ? -6.863 -34.5 8.672 1 94.5 459 ILE B CA 1
ATOM 10648 C C . ILE B 1 459 ? -8.062 -34.438 9.609 1 94.5 459 ILE B C 1
ATOM 10650 O O . ILE B 1 459 ? -8.891 -33.531 9.508 1 94.5 459 ILE B O 1
ATOM 10654 N N . ALA B 1 460 ? -8.117 -35.344 10.555 1 92.38 460 ALA B N 1
ATOM 10655 C CA . ALA B 1 460 ? -9.234 -35.438 11.492 1 92.38 460 ALA B CA 1
ATOM 10656 C C . ALA B 1 460 ? -9.25 -34.219 12.43 1 92.38 460 ALA B C 1
ATOM 10658 O O . ALA B 1 460 ? -10.32 -33.75 12.812 1 92.38 460 ALA B O 1
ATOM 10659 N N . GLU B 1 461 ? -8.102 -33.812 12.773 1 90.38 461 GLU B N 1
ATOM 10660 C CA . GLU B 1 461 ? -7.965 -32.719 13.734 1 90.38 461 GLU B CA 1
ATOM 10661 C C . GLU B 1 461 ? -8.172 -31.359 13.07 1 90.38 461 GLU B C 1
ATOM 10663 O O . GLU B 1 461 ? -8.422 -30.359 13.75 1 90.38 461 GLU B O 1
ATOM 10668 N N . SER B 1 462 ? -8.07 -31.266 11.812 1 89.06 462 SER B N 1
ATOM 10669 C CA . SER B 1 462 ? -8.164 -30 11.094 1 89.06 462 SER B CA 1
ATOM 10670 C C . SER B 1 462 ? -9.617 -29.562 10.938 1 89.06 462 SER B C 1
ATOM 10672 O O . SER B 1 462 ? -10.516 -30.406 10.875 1 89.06 462 SER B O 1
ATOM 10674 N N . PRO B 1 463 ? -9.797 -28.188 11.062 1 84.88 463 PRO B N 1
ATOM 10675 C CA . PRO B 1 463 ? -11.164 -27.703 10.859 1 84.88 463 PRO B CA 1
ATOM 10676 C C . PRO B 1 463 ? -11.797 -28.25 9.578 1 84.88 463 PRO B C 1
ATOM 10678 O O . PRO B 1 463 ? -11.086 -28.625 8.641 1 84.88 463 PRO B O 1
ATOM 10681 N N . GLU B 1 464 ? -13.117 -28.078 9.617 1 78.62 464 GLU B N 1
ATOM 10682 C CA . GLU B 1 464 ? -13.867 -28.562 8.461 1 78.62 464 GLU B CA 1
ATOM 10683 C C . GLU B 1 464 ? -13.539 -27.766 7.207 1 78.62 464 GLU B C 1
ATOM 10685 O O . GLU B 1 464 ? -13.344 -26.562 7.27 1 78.62 464 GLU B O 1
ATOM 10690 N N . ASN B 1 465 ? -13.203 -28.266 6.113 1 80.12 465 ASN B N 1
ATOM 10691 C CA . ASN B 1 465 ? -12.992 -27.641 4.809 1 80.12 465 ASN B CA 1
ATOM 10692 C C . ASN B 1 465 ? -11.523 -27.25 4.605 1 80.12 465 ASN B C 1
ATOM 10694 O O . ASN B 1 465 ? -11.203 -26.484 3.699 1 80.12 465 ASN B O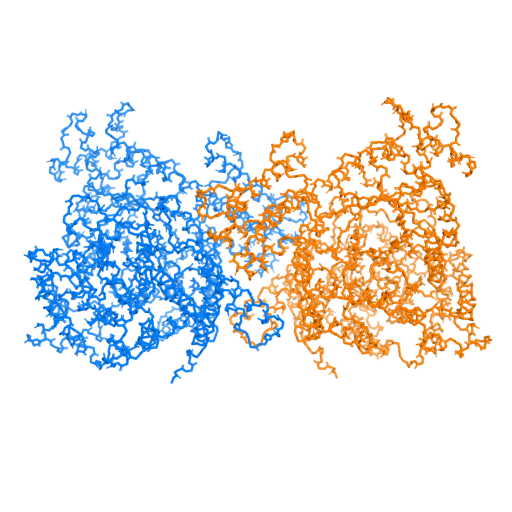 1
ATOM 10698 N N . SER B 1 466 ? -10.672 -27.656 5.586 1 90.62 466 SER B N 1
ATOM 10699 C CA . SER B 1 466 ? -9.242 -27.406 5.402 1 90.62 466 SER B CA 1
ATOM 10700 C C . SER B 1 466 ? -8.648 -28.328 4.34 1 90.62 466 SER B C 1
ATOM 10702 O O . SER B 1 466 ? -7.703 -27.953 3.648 1 90.62 466 SER B O 1
ATOM 10704 N N . VAL B 1 467 ? -9.211 -29.5 4.297 1 93.56 467 VAL B N 1
ATOM 10705 C CA . VAL B 1 467 ? -8.742 -30.484 3.326 1 93.56 467 VAL B CA 1
ATOM 10706 C C . VAL B 1 467 ? -9.797 -30.688 2.242 1 93.56 467 VAL B C 1
ATOM 10708 O O . VAL B 1 467 ? -10.961 -30.969 2.543 1 93.56 467 VAL B O 1
ATOM 10711 N N . ALA B 1 468 ? -9.375 -30.531 1.022 1 93.88 468 ALA B N 1
ATOM 10712 C CA . ALA B 1 468 ? -10.328 -30.578 -0.088 1 93.88 468 ALA B CA 1
ATOM 10713 C C . ALA B 1 468 ? -10.57 -32 -0.55 1 93.88 468 ALA B C 1
ATOM 10715 O O . ALA B 1 468 ? -11.695 -32.375 -0.899 1 93.88 468 ALA B O 1
ATOM 10716 N N . SER B 1 469 ? -9.469 -32.75 -0.631 1 95.56 469 SER B N 1
ATOM 10717 C CA . SER B 1 469 ? -9.594 -34.125 -1.108 1 95.56 469 SER B CA 1
ATOM 10718 C C . SER B 1 469 ? -8.359 -34.938 -0.746 1 95.56 469 SER B C 1
ATOM 10720 O O . SER B 1 469 ? -7.332 -34.406 -0.347 1 95.56 469 SER B O 1
ATOM 10722 N N . TYR B 1 470 ? -8.57 -36.219 -0.68 1 96.75 470 TYR B N 1
ATOM 10723 C CA . TYR B 1 470 ? -7.48 -37.188 -0.561 1 96.75 470 TYR B CA 1
ATOM 10724 C C . TYR B 1 470 ? -7.211 -37.875 -1.896 1 96.75 470 TYR B C 1
ATOM 10726 O O . TYR B 1 470 ? -8.047 -38.625 -2.396 1 96.75 470 TYR B O 1
ATOM 10734 N N . VAL B 1 471 ? -6.043 -37.625 -2.529 1 97.19 471 VAL B N 1
ATOM 10735 C CA . VAL B 1 471 ? -5.707 -38.156 -3.852 1 97.19 471 VAL B CA 1
ATOM 10736 C C . VAL B 1 471 ? -4.82 -39.375 -3.715 1 97.19 471 VAL B C 1
ATOM 10738 O O . VAL B 1 471 ? -3.836 -39.375 -2.969 1 97.19 471 VAL B O 1
ATOM 10741 N N . ILE B 1 472 ? -5.133 -40.469 -4.395 1 97.69 472 ILE B N 1
ATOM 10742 C CA . ILE B 1 472 ? -4.363 -41.688 -4.348 1 97.69 472 ILE B CA 1
ATOM 10743 C C . ILE B 1 472 ? -3.572 -41.844 -5.645 1 97.69 472 ILE B C 1
ATOM 10745 O O . ILE B 1 472 ? -4.145 -42.156 -6.695 1 97.69 472 ILE B O 1
ATOM 10749 N N . SER B 1 473 ? -2.328 -41.719 -5.562 1 93.44 473 SER B N 1
ATOM 10750 C CA . SER B 1 473 ? -1.482 -41.938 -6.727 1 93.44 473 SER B CA 1
ATOM 10751 C C . SER B 1 473 ? -1.364 -43.438 -7.047 1 93.44 473 SER B C 1
ATOM 10753 O O . SER B 1 473 ? -1.41 -44.281 -6.145 1 93.44 473 SER B O 1
ATOM 10755 N N . MET B 1 474 ? -1.28 -43.781 -8.211 1 90.88 474 MET B N 1
ATOM 10756 C CA . MET B 1 474 ? -1.126 -45.156 -8.703 1 90.88 474 MET B CA 1
ATOM 10757 C C . MET B 1 474 ? -2.287 -46.031 -8.25 1 90.88 474 MET B C 1
ATOM 10759 O O . MET B 1 474 ? -2.076 -47.125 -7.715 1 90.88 474 MET B O 1
ATOM 10763 N N . ALA B 1 475 ? -3.477 -45.5 -8.336 1 94.81 475 ALA B N 1
ATOM 10764 C CA . ALA B 1 475 ? -4.668 -46.281 -8.031 1 94.81 475 ALA B CA 1
ATOM 10765 C C . ALA B 1 475 ? -4.949 -47.281 -9.125 1 94.81 475 ALA B C 1
ATOM 10767 O O . ALA B 1 475 ? -4.828 -47 -10.312 1 94.81 475 ALA B O 1
ATOM 10768 N N . LYS B 1 476 ? -5.301 -48.5 -8.734 1 93.56 476 LYS B N 1
ATOM 10769 C CA . LYS B 1 476 ? -5.465 -49.562 -9.711 1 93.56 476 LYS B CA 1
ATOM 10770 C C . LYS B 1 476 ? -6.777 -50.312 -9.5 1 93.56 476 LYS B C 1
ATOM 10772 O O . LYS B 1 476 ? -7.332 -50.906 -10.438 1 93.56 476 LYS B O 1
ATOM 10777 N N . VAL B 1 477 ? -7.176 -50.438 -8.258 1 95.19 477 VAL B N 1
ATOM 10778 C CA . VAL B 1 477 ? -8.305 -51.281 -7.902 1 95.19 477 VAL B CA 1
ATOM 10779 C C . VAL B 1 477 ? -9.195 -50.562 -6.891 1 95.19 477 VAL B C 1
ATOM 10781 O O . VAL B 1 477 ? -8.766 -49.594 -6.246 1 95.19 477 VAL B O 1
ATOM 10784 N N . PRO B 1 478 ? -10.492 -51 -6.738 1 96.38 478 PRO B N 1
ATOM 10785 C CA . PRO B 1 478 ? -11.422 -50.344 -5.805 1 96.38 478 PRO B CA 1
ATOM 10786 C C . PRO B 1 478 ? -10.922 -50.406 -4.363 1 96.38 478 PRO B C 1
ATOM 10788 O O . PRO B 1 478 ? -11.211 -49.469 -3.582 1 96.38 478 PRO B O 1
ATOM 10791 N N . SER B 1 479 ? -10.195 -51.469 -3.984 1 97.44 479 SER B N 1
ATOM 10792 C CA . SER B 1 479 ? -9.711 -51.594 -2.613 1 97.44 479 SER B CA 1
ATOM 10793 C C . SER B 1 479 ? -8.805 -50.438 -2.24 1 97.44 479 SER B C 1
ATOM 10795 O O . SER B 1 479 ? -8.695 -50.062 -1.066 1 97.44 479 SER B O 1
ATOM 10797 N N . ASP B 1 480 ? -8.148 -49.844 -3.195 1 97.62 480 ASP B N 1
ATOM 10798 C CA . ASP B 1 480 ? -7.297 -48.688 -2.928 1 97.62 480 ASP B CA 1
ATOM 10799 C C . ASP B 1 480 ? -8.102 -47.531 -2.334 1 97.62 480 ASP B C 1
ATOM 10801 O O . ASP B 1 480 ? -7.633 -46.844 -1.43 1 97.62 480 ASP B O 1
ATOM 10805 N N . VAL B 1 481 ? -9.289 -47.312 -2.863 1 97.62 481 VAL B N 1
ATOM 10806 C CA . VAL B 1 481 ? -10.156 -46.219 -2.408 1 97.62 481 VAL B CA 1
ATOM 10807 C C . VAL B 1 481 ? -10.742 -46.594 -1.043 1 97.62 481 VAL B C 1
ATOM 10809 O O . VAL B 1 481 ? -10.742 -45.75 -0.13 1 97.62 481 VAL B O 1
ATOM 10812 N N . LEU B 1 482 ? -11.172 -47.812 -0.88 1 97.38 482 LEU B N 1
ATOM 10813 C CA . LEU B 1 482 ? -11.781 -48.25 0.365 1 97.38 482 LEU B CA 1
ATOM 10814 C C . LEU B 1 482 ? -10.766 -48.25 1.503 1 97.38 482 LEU B C 1
ATOM 10816 O O . LEU B 1 482 ? -11.117 -47.969 2.654 1 97.38 482 LEU B O 1
ATOM 10820 N N . ALA B 1 483 ? -9.578 -48.594 1.191 1 97.69 483 ALA B N 1
ATOM 10821 C CA . ALA B 1 483 ? -8.516 -48.594 2.189 1 97.69 483 ALA B CA 1
ATOM 10822 C C . ALA B 1 483 ? -8.344 -47.219 2.822 1 97.69 483 ALA B C 1
ATOM 10824 O O . ALA B 1 483 ? -8.211 -47.094 4.043 1 97.69 483 ALA B O 1
ATOM 10825 N N . VAL B 1 484 ? -8.297 -46.219 1.976 1 97.25 484 VAL B N 1
ATOM 10826 C CA . VAL B 1 484 ? -8.133 -44.844 2.465 1 97.25 484 VAL B CA 1
ATOM 10827 C C . VAL B 1 484 ? -9.328 -44.469 3.332 1 97.25 484 VAL B C 1
ATOM 10829 O O . VAL B 1 484 ? -9.172 -43.812 4.375 1 97.25 484 VAL B O 1
ATOM 10832 N N . LYS B 1 485 ? -10.531 -44.812 2.914 1 96.56 485 LYS B N 1
ATOM 10833 C CA . LYS B 1 485 ? -11.727 -44.562 3.707 1 96.56 485 LYS B CA 1
ATOM 10834 C C . LYS B 1 485 ? -11.625 -45.188 5.09 1 96.56 485 LYS B C 1
ATOM 10836 O O . LYS B 1 485 ? -12.016 -44.594 6.09 1 96.56 485 LYS B O 1
ATOM 10841 N N . LEU B 1 486 ? -11.102 -46.375 5.168 1 96.12 486 LEU B N 1
ATOM 10842 C CA . LEU B 1 486 ? -10.953 -47.062 6.449 1 96.12 486 LEU B CA 1
ATOM 10843 C C . LEU B 1 486 ? -9.922 -46.344 7.324 1 96.12 486 LEU B C 1
ATOM 10845 O O . LEU B 1 486 ? -10.141 -46.156 8.523 1 96.12 486 LEU B O 1
ATOM 10849 N N . LEU B 1 487 ? -8.812 -46.031 6.734 1 96 487 LEU B N 1
ATOM 10850 C CA . LEU B 1 487 ? -7.762 -45.312 7.469 1 96 487 LEU B CA 1
ATOM 10851 C C . LEU B 1 487 ? -8.289 -44 8.047 1 96 487 LEU B C 1
ATOM 10853 O O . LEU B 1 487 ? -7.977 -43.656 9.188 1 96 487 LEU B O 1
ATOM 10857 N N . LEU B 1 488 ? -9.055 -43.281 7.234 1 94.88 488 LEU B N 1
ATOM 10858 C CA . LEU B 1 488 ? -9.656 -42.031 7.68 1 94.88 488 LEU B CA 1
ATOM 10859 C C . LEU B 1 488 ? -10.625 -42.25 8.828 1 94.88 488 LEU B C 1
ATOM 10861 O O . LEU B 1 488 ? -10.57 -41.562 9.844 1 94.88 488 LEU B O 1
ATOM 10865 N N . LYS B 1 489 ? -11.422 -43.25 8.711 1 94 489 LYS B N 1
ATOM 10866 C CA . LYS B 1 489 ? -12.375 -43.594 9.766 1 94 489 LYS B CA 1
ATOM 10867 C C . LYS B 1 489 ? -11.656 -43.906 11.07 1 94 489 LYS B C 1
ATOM 10869 O O . LYS B 1 489 ? -12.023 -43.375 12.133 1 94 489 LYS B O 1
ATOM 10874 N N . GLU B 1 490 ? -10.672 -44.688 10.984 1 92.88 490 GLU B N 1
ATOM 10875 C CA . GLU B 1 490 ? -9.961 -45.156 12.164 1 92.88 490 GLU B CA 1
ATOM 10876 C C . GLU B 1 490 ? -9.219 -44 12.852 1 92.88 490 GLU B C 1
ATOM 10878 O O . GLU B 1 490 ? -8.922 -44.094 14.047 1 92.88 490 GLU B O 1
ATOM 10883 N N . SER B 1 491 ? -8.938 -43.062 12.117 1 90.62 491 SER B N 1
ATOM 10884 C CA . SER B 1 491 ? -8.219 -41.938 12.68 1 90.62 491 SER B CA 1
ATOM 10885 C C . SER B 1 491 ? -9.195 -40.875 13.18 1 90.62 491 SER B C 1
ATOM 10887 O O . SER B 1 491 ? -8.773 -39.844 13.703 1 90.62 491 SER B O 1
ATOM 10889 N N . GLY B 1 492 ? -10.492 -40.969 13.008 1 85.69 492 GLY B N 1
ATOM 10890 C CA . GLY B 1 492 ? -11.492 -40.062 13.539 1 85.69 492 GLY B CA 1
ATOM 10891 C C . GLY B 1 492 ? -11.961 -39.031 12.523 1 85.69 492 GLY B C 1
ATOM 10892 O O . GLY B 1 492 ? -12.648 -38.062 12.883 1 85.69 492 GLY B O 1
ATOM 10893 N N . SER B 1 493 ? -11.555 -39.156 11.344 1 77.56 493 SER B N 1
ATOM 10894 C CA . SER B 1 493 ? -11.953 -38.219 10.289 1 77.56 493 SER B CA 1
ATOM 10895 C C . SER B 1 493 ? -13.32 -38.562 9.719 1 77.56 493 SER B C 1
ATOM 10897 O O . SER B 1 493 ? -13.727 -39.75 9.758 1 77.56 493 SER B O 1
ATOM 10899 N N . PRO B 1 494 ? -14.008 -37.406 9.383 1 74.69 494 PRO B N 1
ATOM 10900 C CA . PRO B 1 494 ? -15.242 -37.75 8.672 1 74.69 494 PRO B CA 1
ATOM 10901 C C . PRO B 1 494 ? -14.984 -38.562 7.406 1 74.69 494 PRO B C 1
ATOM 10903 O O . PRO B 1 494 ? -14.172 -38.156 6.566 1 74.69 494 PRO B O 1
ATOM 10906 N N . VAL B 1 495 ? -15.562 -39.594 7.281 1 73.88 495 VAL B N 1
ATOM 10907 C CA . VAL B 1 495 ? -15.422 -40.5 6.164 1 73.88 495 VAL B CA 1
ATOM 10908 C C . VAL B 1 495 ? -15.977 -39.875 4.891 1 73.88 495 VAL B C 1
ATOM 10910 O O . VAL B 1 495 ? -15.695 -40.344 3.785 1 73.88 495 VAL B O 1
ATOM 10913 N N . THR B 1 496 ? -16.484 -38.625 5.02 1 84.38 496 THR B N 1
ATOM 10914 C CA . THR B 1 496 ? -17.141 -37.969 3.881 1 84.38 496 THR B CA 1
ATOM 10915 C C . THR B 1 496 ? -16.141 -37.188 3.051 1 84.38 496 THR B C 1
ATOM 10917 O O . THR B 1 496 ? -16.469 -36.688 1.976 1 84.38 496 THR B O 1
ATOM 10920 N N . LEU B 1 497 ? -14.852 -37.125 3.459 1 91.31 497 LEU B N 1
ATOM 10921 C CA . LEU B 1 497 ? -13.82 -36.469 2.656 1 91.31 497 LEU B CA 1
ATOM 10922 C C . LEU B 1 497 ? -13.703 -37.125 1.288 1 91.31 497 LEU B C 1
ATOM 10924 O O . LEU B 1 497 ? -13.617 -38.375 1.193 1 91.31 497 LEU B O 1
ATOM 10928 N N . PRO B 1 498 ? -13.82 -36.344 0.224 1 93.75 498 PRO B N 1
ATOM 10929 C CA . PRO B 1 498 ? -13.695 -36.938 -1.109 1 93.75 498 PRO B CA 1
ATOM 10930 C C . PRO B 1 498 ? -12.344 -37.625 -1.335 1 93.75 498 PRO B C 1
ATOM 10932 O O . PRO B 1 498 ? -11.305 -37.031 -1 1 93.75 498 PRO B O 1
ATOM 10935 N N . VAL B 1 499 ? -12.367 -38.844 -1.791 1 96.31 499 VAL B N 1
ATOM 10936 C CA . VAL B 1 499 ? -11.172 -39.594 -2.162 1 96.31 499 VAL B CA 1
ATOM 10937 C C . VAL B 1 499 ? -11.109 -39.75 -3.68 1 96.31 499 VAL B C 1
ATOM 10939 O O . VAL B 1 499 ? -12.039 -40.281 -4.297 1 96.31 499 VAL B O 1
ATOM 10942 N N . ALA B 1 500 ? -10.055 -39.312 -4.289 1 97 500 ALA B N 1
ATOM 10943 C CA . ALA B 1 500 ? -9.914 -39.312 -5.742 1 97 500 ALA B CA 1
ATOM 10944 C C . ALA B 1 500 ? -8.82 -40.25 -6.195 1 97 500 ALA B C 1
ATOM 10946 O O . ALA B 1 500 ? -7.629 -39.969 -6.031 1 97 500 ALA B O 1
ATOM 10947 N N . PRO B 1 501 ? -9.188 -41.375 -6.793 1 97.62 501 PRO B N 1
ATOM 10948 C CA . PRO B 1 501 ? -8.156 -42.219 -7.398 1 97.62 501 PRO B CA 1
ATOM 10949 C C . PRO B 1 501 ? -7.504 -41.562 -8.617 1 97.62 501 PRO B C 1
ATOM 10951 O O . PRO B 1 501 ? -8.195 -41.031 -9.477 1 97.62 501 PRO B O 1
ATOM 10954 N N . LEU B 1 502 ? -6.25 -41.562 -8.672 1 96 502 LEU B N 1
ATOM 10955 C CA . LEU B 1 502 ? -5.496 -41.062 -9.812 1 96 502 LEU B CA 1
ATOM 10956 C C . LEU B 1 502 ? -5.082 -42.219 -10.742 1 96 502 LEU B C 1
ATOM 10958 O O . LEU B 1 502 ? -4.309 -43.094 -10.352 1 96 502 LEU B O 1
ATOM 10962 N N . PHE B 1 503 ? -5.633 -42.188 -11.898 1 93.75 503 PHE B N 1
ATOM 10963 C CA . PHE B 1 503 ? -5.23 -43.125 -12.93 1 93.75 503 PHE B CA 1
ATOM 10964 C C . PHE B 1 503 ? -4.148 -42.531 -13.82 1 93.75 503 PHE B C 1
ATOM 10966 O O . PHE B 1 503 ? -4.406 -41.594 -14.57 1 93.75 503 PHE B O 1
ATOM 10973 N N . GLU B 1 504 ? -2.926 -43.031 -13.789 1 86.44 504 GLU B N 1
ATOM 10974 C CA . GLU B 1 504 ? -1.856 -42.281 -14.422 1 86.44 504 GLU B CA 1
ATOM 10975 C C . GLU B 1 504 ? -1.06 -43.125 -15.391 1 86.44 504 GLU B C 1
ATOM 10977 O O . GLU B 1 504 ? -0.321 -42.625 -16.234 1 86.44 504 GLU B O 1
ATOM 10982 N N . THR B 1 505 ? -1.141 -44.438 -15.297 1 85.56 505 THR B N 1
ATOM 10983 C CA . THR B 1 505 ? -0.502 -45.281 -16.312 1 85.56 505 THR B CA 1
ATOM 10984 C C . THR B 1 505 ? -1.49 -45.625 -17.422 1 85.56 505 THR B C 1
ATOM 10986 O O . THR B 1 505 ? -2.701 -45.469 -17.25 1 85.56 505 THR B O 1
ATOM 10989 N N . LEU B 1 506 ? -0.941 -46.062 -18.531 1 87 506 LEU B N 1
ATOM 10990 C CA . LEU B 1 506 ? -1.817 -46.438 -19.625 1 87 506 LEU B CA 1
ATOM 10991 C C . LEU B 1 506 ? -2.783 -47.531 -19.188 1 87 506 LEU B C 1
ATOM 10993 O O . LEU B 1 506 ? -3.977 -47.469 -19.484 1 87 506 LEU B O 1
ATOM 10997 N N . ASP B 1 507 ? -2.297 -48.469 -18.453 1 88 507 ASP B N 1
ATOM 10998 C CA . ASP B 1 507 ? -3.123 -49.562 -17.969 1 88 507 ASP B CA 1
ATOM 10999 C C . ASP B 1 507 ? -4.191 -49.062 -17 1 88 507 ASP B C 1
ATOM 11001 O O . ASP B 1 507 ? -5.34 -49.5 -17.047 1 88 507 ASP B O 1
ATOM 11005 N N . ASP B 1 508 ? -3.822 -48.219 -16.156 1 91.56 508 ASP B N 1
ATOM 11006 C CA . ASP B 1 508 ? -4.754 -47.656 -15.18 1 91.56 508 ASP B CA 1
ATOM 11007 C C . ASP B 1 508 ? -5.875 -46.906 -15.875 1 91.56 508 ASP B C 1
ATOM 11009 O O . ASP B 1 508 ? -7.035 -46.969 -15.461 1 91.56 508 ASP B O 1
ATOM 11013 N N . LEU B 1 509 ? -5.477 -46.125 -16.906 1 92.31 509 LEU B N 1
ATOM 11014 C CA . LEU B 1 509 ? -6.465 -45.344 -17.656 1 92.31 509 LEU B CA 1
ATOM 11015 C C . LEU B 1 509 ? -7.453 -46.25 -18.359 1 92.31 509 LEU B C 1
ATOM 11017 O O . LEU B 1 509 ? -8.664 -46 -18.344 1 92.31 509 LEU B O 1
ATOM 11021 N N . ASN B 1 510 ? -6.941 -47.281 -18.875 1 90.38 510 ASN B N 1
ATOM 11022 C CA . ASN B 1 510 ? -7.785 -48.25 -19.578 1 90.38 510 ASN B CA 1
ATOM 11023 C C . ASN B 1 510 ? -8.727 -48.969 -18.625 1 90.38 510 ASN B C 1
ATOM 11025 O O . ASN B 1 510 ? -9.828 -49.375 -19.016 1 90.38 510 ASN B O 1
ATOM 11029 N N . ASN B 1 511 ? -8.312 -49.125 -17.406 1 92.94 511 ASN B N 1
ATOM 11030 C CA . ASN B 1 511 ? -9.086 -49.875 -16.438 1 92.94 511 ASN B CA 1
ATOM 11031 C C . ASN B 1 511 ? -9.953 -48.938 -15.578 1 92.94 511 ASN B C 1
ATOM 11033 O O . ASN B 1 511 ? -10.688 -49.406 -14.703 1 92.94 511 ASN B O 1
ATOM 11037 N N . ALA B 1 512 ? -9.875 -47.719 -15.805 1 95.94 512 ALA B N 1
ATOM 11038 C CA . ALA B 1 512 ? -10.555 -46.75 -14.961 1 95.94 512 ALA B CA 1
ATOM 11039 C C . ALA B 1 512 ? -12.055 -47 -14.922 1 95.94 512 ALA B C 1
ATOM 11041 O O . ALA B 1 512 ? -12.68 -46.938 -13.859 1 95.94 512 ALA B O 1
ATOM 11042 N N . GLU B 1 513 ? -12.633 -47.281 -16.094 1 96.12 513 GLU B N 1
ATOM 11043 C CA . GLU B 1 513 ? -14.07 -47.531 -16.188 1 96.12 513 GLU B CA 1
ATOM 11044 C C . GLU B 1 513 ? -14.484 -48.719 -15.297 1 96.12 513 GLU B C 1
ATOM 11046 O O . GLU B 1 513 ? -15.453 -48.594 -14.547 1 96.12 513 GLU B O 1
ATOM 11051 N N . SER B 1 514 ? -13.75 -49.75 -15.344 1 96.06 514 SER B N 1
ATOM 11052 C CA . SER B 1 514 ? -14.062 -50.938 -14.578 1 96.06 514 SER B CA 1
ATOM 11053 C C . SER B 1 514 ? -13.953 -50.688 -13.078 1 96.06 514 SER B C 1
ATOM 11055 O O . SER B 1 514 ? -14.789 -51.156 -12.305 1 96.06 514 SER B O 1
ATOM 11057 N N . VAL B 1 515 ? -12.953 -50.031 -12.688 1 96.5 515 VAL B N 1
ATOM 11058 C CA . VAL B 1 515 ? -12.703 -49.75 -11.273 1 96.5 515 VAL B CA 1
ATOM 11059 C C . VAL B 1 515 ? -13.852 -48.906 -10.703 1 96.5 515 VAL B C 1
ATOM 11061 O O . VAL B 1 515 ? -14.398 -49.25 -9.648 1 96.5 515 VAL B O 1
ATOM 11064 N N . ILE B 1 516 ? -14.266 -47.844 -11.391 1 97.12 516 ILE B N 1
ATOM 11065 C CA . ILE B 1 516 ? -15.289 -46.938 -10.891 1 97.12 516 ILE B CA 1
ATOM 11066 C C . ILE B 1 516 ? -16.656 -47.656 -10.93 1 97.12 516 ILE B C 1
ATOM 11068 O O . ILE B 1 516 ? -17.484 -47.438 -10.039 1 97.12 516 ILE B O 1
ATOM 11072 N N . THR B 1 517 ? -16.828 -48.406 -12.008 1 96.62 517 THR B N 1
ATOM 11073 C CA . THR B 1 517 ? -18.078 -49.188 -12.086 1 96.62 517 THR B CA 1
ATOM 11074 C C . THR B 1 517 ? -18.219 -50.094 -10.875 1 96.62 517 THR B C 1
ATOM 11076 O O . THR B 1 517 ? -19.297 -50.156 -10.266 1 96.62 517 THR B O 1
ATOM 11079 N N . ARG B 1 518 ? -17.172 -50.781 -10.531 1 96 518 ARG B N 1
ATOM 11080 C CA . ARG B 1 518 ? -17.172 -51.688 -9.391 1 96 518 ARG B CA 1
ATOM 11081 C C . ARG B 1 518 ? -17.406 -50.906 -8.086 1 96 518 ARG B C 1
ATOM 11083 O O . ARG B 1 518 ? -18.156 -51.375 -7.215 1 96 518 ARG B O 1
ATOM 11090 N N . LEU B 1 519 ? -16.797 -49.844 -7.898 1 96.31 519 LEU B N 1
ATOM 11091 C CA . LEU B 1 519 ? -16.969 -49 -6.703 1 96.31 519 LEU B CA 1
ATOM 11092 C C . LEU B 1 519 ? -18.406 -48.531 -6.562 1 96.31 519 LEU B C 1
ATOM 11094 O O . LEU B 1 519 ? -18.984 -48.594 -5.469 1 96.31 519 LEU B O 1
ATOM 11098 N N . LEU B 1 520 ? -19 -48.062 -7.688 1 96.19 520 LEU B N 1
ATOM 11099 C CA . LEU B 1 520 ? -20.344 -47.5 -7.66 1 96.19 520 LEU B CA 1
ATOM 11100 C C . LEU B 1 520 ? -21.391 -48.594 -7.473 1 96.19 520 LEU B C 1
ATOM 11102 O O . LEU B 1 520 ? -22.531 -48.312 -7.109 1 96.19 520 LEU B O 1
ATOM 11106 N N . SER B 1 521 ? -20.953 -49.812 -7.695 1 94.44 521 SER B N 1
ATOM 11107 C CA . SER B 1 521 ? -21.859 -50.938 -7.516 1 94.44 521 SER B CA 1
ATOM 11108 C C . SER B 1 521 ? -22 -51.312 -6.039 1 94.44 521 SER B C 1
ATOM 11110 O O . SER B 1 521 ? -22.922 -52.031 -5.66 1 94.44 521 SER B O 1
ATOM 11112 N N . ILE B 1 522 ? -21.094 -50.812 -5.262 1 94.56 522 ILE B N 1
ATOM 11113 C CA . ILE B 1 522 ? -21.156 -51.031 -3.82 1 94.56 522 ILE B CA 1
ATOM 11114 C C . ILE B 1 522 ? -22.125 -50.062 -3.188 1 94.56 522 ILE B C 1
ATOM 11116 O O . ILE B 1 522 ? -21.844 -48.844 -3.092 1 94.56 522 ILE B O 1
ATOM 11120 N N . ASP B 1 523 ? -23.203 -50.562 -2.578 1 92.25 523 ASP B N 1
ATOM 11121 C CA . ASP B 1 523 ? -24.266 -49.719 -2.051 1 92.25 523 ASP B CA 1
ATOM 11122 C C . ASP B 1 523 ? -23.766 -48.812 -0.926 1 92.25 523 ASP B C 1
ATOM 11124 O O . ASP B 1 523 ? -24.109 -47.625 -0.862 1 92.25 523 ASP B O 1
ATOM 11128 N N . TRP B 1 524 ? -23.062 -49.344 -0.122 1 91.81 524 TRP B N 1
ATOM 11129 C CA . TRP B 1 524 ? -22.516 -48.594 0.994 1 91.81 524 TRP B CA 1
ATOM 11130 C C . TRP B 1 524 ? -21.703 -47.406 0.491 1 91.81 524 TRP B C 1
ATOM 11132 O O . TRP B 1 524 ? -21.828 -46.281 1.018 1 91.81 524 TRP B O 1
ATOM 11142 N N . TYR B 1 525 ? -20.891 -47.594 -0.441 1 94.19 525 TYR B N 1
ATOM 11143 C CA . TYR B 1 525 ? -20.031 -46.562 -1 1 94.19 525 TYR B CA 1
ATOM 11144 C C . TYR B 1 525 ? -20.859 -45.469 -1.676 1 94.19 525 TYR B C 1
ATOM 11146 O O . TYR B 1 525 ? -20.578 -44.281 -1.511 1 94.19 525 TYR B O 1
ATOM 11154 N N . ARG B 1 526 ? -21.828 -45.812 -2.422 1 93.19 526 ARG B N 1
ATOM 11155 C CA . ARG B 1 526 ? -22.703 -44.875 -3.115 1 93.19 526 ARG B CA 1
ATOM 11156 C C . ARG B 1 526 ? -23.375 -43.906 -2.127 1 93.19 526 ARG B C 1
ATOM 11158 O O . ARG B 1 526 ? -23.484 -42.719 -2.377 1 93.19 526 ARG B O 1
ATOM 11165 N N . ASN B 1 527 ? -23.797 -44.438 -1.073 1 92.06 527 ASN B N 1
ATOM 11166 C CA . ASN B 1 527 ? -24.453 -43.625 -0.045 1 92.06 527 ASN B CA 1
ATOM 11167 C C . ASN B 1 527 ? -23.453 -42.688 0.627 1 92.06 527 ASN B C 1
ATOM 11169 O O . ASN B 1 527 ? -23.812 -41.594 1.018 1 92.06 527 ASN B O 1
ATOM 11173 N N . LEU B 1 528 ? -22.312 -43.219 0.752 1 91.69 528 LEU B N 1
ATOM 11174 C CA . LEU B 1 528 ? -21.266 -42.438 1.413 1 91.69 528 LEU B CA 1
ATOM 11175 C C . LEU B 1 528 ? -20.906 -41.219 0.597 1 91.69 528 LEU B C 1
ATOM 11177 O O . LEU B 1 528 ? -20.688 -40.125 1.158 1 91.69 528 LEU B O 1
ATOM 11181 N N . ILE B 1 529 ? -20.828 -41.281 -0.757 1 93 529 ILE B N 1
ATOM 11182 C CA . ILE B 1 529 ? -20.297 -40.219 -1.593 1 93 529 ILE B CA 1
ATOM 11183 C C . ILE B 1 529 ? -21.422 -39.281 -2.025 1 93 529 ILE B C 1
ATOM 11185 O O . ILE B 1 529 ? -21.188 -38.281 -2.721 1 93 529 ILE B O 1
ATOM 11189 N N . ASN B 1 530 ? -22.703 -39.531 -1.591 1 91.44 530 ASN B N 1
ATOM 11190 C CA . ASN B 1 530 ? -23.859 -38.719 -1.916 1 91.44 530 ASN B CA 1
ATOM 11191 C C . ASN B 1 530 ? -23.922 -38.375 -3.404 1 91.44 530 ASN B C 1
ATOM 11193 O O . ASN B 1 530 ? -24.062 -37.219 -3.777 1 91.44 530 ASN B O 1
ATOM 11197 N N . ASP B 1 531 ? -23.562 -39.344 -4.215 1 90.25 531 ASP B N 1
ATOM 11198 C CA . ASP B 1 531 ? -23.672 -39.344 -5.668 1 90.25 531 ASP B CA 1
ATOM 11199 C C . ASP B 1 531 ? -22.688 -38.344 -6.285 1 90.25 531 ASP B C 1
ATOM 11201 O O . ASP B 1 531 ? -23 -37.688 -7.281 1 90.25 531 ASP B O 1
ATOM 11205 N N . ARG B 1 532 ? -21.531 -38.125 -5.738 1 91.19 532 ARG B N 1
ATOM 11206 C CA . ARG B 1 532 ? -20.453 -37.312 -6.297 1 91.19 532 ARG B CA 1
ATOM 11207 C C . ARG B 1 532 ? -19.125 -38.062 -6.273 1 91.19 532 ARG B C 1
ATOM 11209 O O . ARG B 1 532 ? -18.703 -38.562 -5.227 1 91.19 532 ARG B O 1
ATOM 11216 N N . GLN B 1 533 ? -18.547 -38.219 -7.348 1 95.06 533 GLN B N 1
ATOM 11217 C CA . GLN B 1 533 ? -17.281 -38.938 -7.457 1 95.06 533 GLN B CA 1
ATOM 11218 C C . GLN B 1 533 ? -16.219 -38.094 -8.141 1 95.06 533 GLN B C 1
ATOM 11220 O O . GLN B 1 533 ? -16.469 -37.5 -9.195 1 95.06 533 GLN B O 1
ATOM 11225 N N . MET B 1 534 ? -15.094 -38.031 -7.504 1 96.19 534 MET B N 1
ATOM 11226 C CA . MET B 1 534 ? -13.953 -37.344 -8.094 1 96.19 534 MET B CA 1
ATOM 11227 C C . MET B 1 534 ? -12.914 -38.312 -8.602 1 96.19 534 MET B C 1
ATOM 11229 O O . MET B 1 534 ? -12.617 -39.312 -7.93 1 96.19 534 MET B O 1
ATOM 11233 N N . VAL B 1 535 ? -12.453 -38.125 -9.797 1 96.88 535 VAL B N 1
ATOM 11234 C CA . VAL B 1 535 ? -11.414 -38.969 -10.383 1 96.88 535 VAL B CA 1
ATOM 11235 C C . VAL B 1 535 ? -10.328 -38.094 -10.992 1 96.88 535 VAL B C 1
ATOM 11237 O O . VAL B 1 535 ? -10.625 -37.156 -11.719 1 96.88 535 VAL B O 1
ATOM 11240 N N . MET B 1 536 ? -9.172 -38.375 -10.617 1 95.88 536 MET B N 1
ATOM 11241 C CA . MET B 1 536 ? -8.062 -37.594 -11.172 1 95.88 536 MET B CA 1
ATOM 11242 C C . MET B 1 536 ? -7.453 -38.312 -12.375 1 95.88 536 MET B C 1
ATOM 11244 O O . MET B 1 536 ? -7.297 -39.531 -12.352 1 95.88 536 MET B O 1
ATOM 11248 N N . ILE B 1 537 ? -7.25 -37.562 -13.383 1 92.44 537 ILE B N 1
ATOM 11249 C CA . ILE B 1 537 ? -6.637 -38.062 -14.609 1 92.44 537 ILE B CA 1
ATOM 11250 C C . ILE B 1 537 ? -5.199 -37.562 -14.711 1 92.44 537 ILE B C 1
ATOM 11252 O O . ILE B 1 537 ? -4.949 -36.344 -14.664 1 92.44 537 ILE B O 1
ATOM 11256 N N . GLY B 1 538 ? -4.262 -38.5 -14.789 1 87.62 538 GLY B N 1
ATOM 11257 C CA . GLY B 1 538 ? -2.857 -38.125 -14.914 1 87.62 538 GLY B CA 1
ATOM 11258 C C . GLY B 1 538 ? -2.428 -37.906 -16.359 1 87.62 538 GLY B C 1
ATOM 11259 O O . GLY B 1 538 ? -2.83 -38.656 -17.25 1 87.62 538 GLY B O 1
ATOM 11260 N N . TYR B 1 539 ? -1.626 -36.938 -16.578 1 80.75 539 TYR B N 1
ATOM 11261 C CA . TYR B 1 539 ? -1.224 -36.594 -17.938 1 80.75 539 TYR B CA 1
ATOM 11262 C C . TYR B 1 539 ? 0.264 -36.844 -18.141 1 80.75 539 TYR B C 1
ATOM 11264 O O . TYR B 1 539 ? 0.652 -37.594 -19.047 1 80.75 539 TYR B O 1
ATOM 11272 N N . SER B 1 540 ? 1.115 -36.438 -17.297 1 78.5 540 SER B N 1
ATOM 11273 C CA . SER B 1 540 ? 2.561 -36.469 -17.5 1 78.5 540 SER B CA 1
ATOM 11274 C C . SER B 1 540 ? 3.1 -37.906 -17.406 1 78.5 540 SER B C 1
ATOM 11276 O O . SER B 1 540 ? 3.922 -38.312 -18.219 1 78.5 540 SER B O 1
ATOM 11278 N N . ASP B 1 541 ? 2.701 -38.625 -16.516 1 76.25 541 ASP B N 1
ATOM 11279 C CA . ASP B 1 541 ? 3.238 -39.969 -16.312 1 76.25 541 ASP B CA 1
ATOM 11280 C C . ASP B 1 541 ? 2.801 -40.906 -17.422 1 76.25 541 ASP B C 1
ATOM 11282 O O . ASP B 1 541 ? 3.553 -41.812 -17.812 1 76.25 541 ASP B O 1
ATOM 11286 N N . SER B 1 542 ? 1.629 -40.656 -17.891 1 80.25 542 SER B N 1
ATOM 11287 C CA . SER B 1 542 ? 1.167 -41.469 -19 1 80.25 542 SER B CA 1
ATOM 11288 C C . SER B 1 542 ? 1.979 -41.219 -20.266 1 80.25 542 SER B C 1
ATOM 11290 O O . SER B 1 542 ? 2.275 -42.125 -21.031 1 80.25 542 SER B O 1
ATOM 11292 N N . ALA B 1 543 ? 2.312 -40 -20.406 1 82.69 543 ALA B N 1
ATOM 11293 C CA . ALA B 1 543 ? 3.119 -39.656 -21.578 1 82.69 543 ALA B CA 1
ATOM 11294 C C . ALA B 1 543 ? 4.527 -40.219 -21.469 1 82.69 543 ALA B C 1
ATOM 11296 O O . ALA B 1 543 ? 5.133 -40.594 -22.469 1 82.69 543 ALA B O 1
ATOM 11297 N N . LYS B 1 544 ? 5.07 -40.281 -20.312 1 83.44 544 LYS B N 1
ATOM 11298 C CA . LYS B 1 544 ? 6.387 -40.875 -20.094 1 83.44 544 LYS B CA 1
ATOM 11299 C C . LYS B 1 544 ? 6.359 -42.375 -20.328 1 83.44 544 LYS B C 1
ATOM 11301 O O . LYS B 1 544 ? 7.344 -42.938 -20.812 1 83.44 544 LYS B O 1
ATOM 11306 N N . ASP B 1 545 ? 5.238 -42.938 -20.078 1 81.69 545 ASP B N 1
ATOM 11307 C CA . ASP B 1 545 ? 5.094 -44.375 -20.172 1 81.69 545 ASP B CA 1
ATOM 11308 C C . ASP B 1 545 ? 4.836 -44.844 -21.609 1 81.69 545 ASP B C 1
ATOM 11310 O O . ASP B 1 545 ? 5.359 -45.875 -22.047 1 81.69 545 ASP B O 1
ATOM 11314 N N . ALA B 1 546 ? 3.957 -44.062 -22.281 1 88.38 546 ALA B N 1
ATOM 11315 C CA . ALA B 1 546 ? 3.434 -44.594 -23.547 1 88.38 546 ALA B CA 1
ATOM 11316 C C . ALA B 1 546 ? 3.654 -43.594 -24.688 1 88.38 546 ALA B C 1
ATOM 11318 O O . ALA B 1 546 ? 3.389 -43.906 -25.844 1 88.38 546 ALA B O 1
ATOM 11319 N N . GLY B 1 547 ? 4.16 -42.469 -24.375 1 89.44 547 GLY B N 1
ATOM 11320 C CA . GLY B 1 547 ? 4.234 -41.438 -25.406 1 89.44 547 GLY B CA 1
ATOM 11321 C C . GLY B 1 547 ? 3.021 -40.5 -25.422 1 89.44 547 GLY B C 1
ATOM 11322 O O . GLY B 1 547 ? 1.939 -40.906 -24.969 1 89.44 547 GLY B O 1
ATOM 11323 N N . VAL B 1 548 ? 3.117 -39.438 -26.047 1 90.06 548 VAL B N 1
ATOM 11324 C CA . VAL B 1 548 ? 2.131 -38.375 -25.906 1 90.06 548 VAL B CA 1
ATOM 11325 C C . VAL B 1 548 ? 0.871 -38.719 -26.703 1 90.06 548 VAL B C 1
ATOM 11327 O O . VAL B 1 548 ? -0.246 -38.5 -26.234 1 90.06 548 VAL B O 1
ATOM 11330 N N . MET B 1 549 ? 0.993 -39.25 -27.875 1 92.5 549 MET B N 1
ATOM 11331 C CA . MET B 1 549 ? -0.162 -39.562 -28.719 1 92.5 549 MET B CA 1
ATOM 11332 C C . MET B 1 549 ? -1.025 -40.656 -28.094 1 92.5 549 MET B C 1
ATOM 11334 O O . MET B 1 549 ? -2.244 -40.5 -27.984 1 92.5 549 MET B O 1
ATOM 11338 N N . ALA B 1 550 ? -0.392 -41.688 -27.656 1 93.19 550 ALA B N 1
ATOM 11339 C CA . ALA B 1 550 ? -1.107 -42.781 -27.016 1 93.19 550 ALA B CA 1
ATOM 11340 C C . ALA B 1 550 ? -1.693 -42.375 -25.672 1 93.19 550 ALA B C 1
ATOM 11342 O O . ALA B 1 550 ? -2.818 -42.719 -25.328 1 93.19 550 ALA B O 1
ATOM 11343 N N . ALA B 1 551 ? -0.933 -41.688 -24.953 1 91.25 551 ALA B N 1
ATOM 11344 C CA . ALA B 1 551 ? -1.383 -41.219 -23.641 1 91.25 551 ALA B CA 1
ATOM 11345 C C . ALA B 1 551 ? -2.604 -40.312 -23.781 1 91.25 551 ALA B C 1
ATOM 11347 O O . ALA B 1 551 ? -3.574 -40.438 -23.031 1 91.25 551 ALA B O 1
ATOM 11348 N N . SER B 1 552 ? -2.59 -39.344 -24.703 1 91.75 552 SER B N 1
ATOM 11349 C CA . SER B 1 552 ? -3.689 -38.406 -24.891 1 91.75 552 SER B CA 1
ATOM 11350 C C . SER B 1 552 ? -4.973 -39.125 -25.281 1 91.75 552 SER B C 1
ATOM 11352 O O . SER B 1 552 ? -6.059 -38.781 -24.828 1 91.75 552 SER B O 1
ATOM 11354 N N . TRP B 1 553 ? -4.836 -40 -26.125 1 94.56 553 TRP B N 1
ATOM 11355 C CA . TRP B 1 553 ? -6.004 -40.781 -26.547 1 94.56 553 TRP B CA 1
ATOM 11356 C C . TRP B 1 553 ? -6.551 -41.625 -25.406 1 94.56 553 TRP B C 1
ATOM 11358 O O . TRP B 1 553 ? -7.766 -41.719 -25.219 1 94.56 553 TRP B O 1
ATOM 11368 N N . ALA B 1 554 ? -5.629 -42.281 -24.672 1 93.88 554 ALA B N 1
ATOM 11369 C CA . ALA B 1 554 ? -6.051 -43.062 -23.5 1 93.88 554 ALA B CA 1
ATOM 11370 C C . ALA B 1 554 ? -6.777 -42.188 -22.5 1 93.88 554 ALA B C 1
ATOM 11372 O O . ALA B 1 554 ? -7.75 -42.625 -21.875 1 93.88 554 ALA B O 1
ATOM 11373 N N . GLN B 1 555 ? -6.293 -41 -22.297 1 93.31 555 GLN B N 1
ATOM 11374 C CA . GLN B 1 555 ? -6.93 -40.062 -21.391 1 93.31 555 GLN B CA 1
ATOM 11375 C C . GLN B 1 555 ? -8.328 -39.688 -21.875 1 93.31 555 GLN B C 1
ATOM 11377 O O . GLN B 1 555 ? -9.273 -39.656 -21.078 1 93.31 555 GLN B O 1
ATOM 11382 N N . TYR B 1 556 ? -8.461 -39.375 -23.156 1 94.19 556 TYR B N 1
ATOM 11383 C CA . TYR B 1 556 ? -9.758 -39.031 -23.734 1 94.19 556 TYR B CA 1
ATOM 11384 C C . TYR B 1 556 ? -10.75 -40.156 -23.547 1 94.19 556 TYR B C 1
ATOM 11386 O O . TYR B 1 556 ? -11.883 -39.938 -23.109 1 94.19 556 TYR B O 1
ATOM 11394 N N . ARG B 1 557 ? -10.32 -41.344 -23.844 1 95 557 ARG B N 1
ATOM 11395 C CA . ARG B 1 557 ? -11.18 -42.5 -23.766 1 95 557 ARG B CA 1
ATOM 11396 C C . ARG B 1 557 ? -11.594 -42.781 -22.312 1 95 557 ARG B C 1
ATOM 11398 O O . ARG B 1 557 ? -12.742 -43.125 -22.047 1 95 557 ARG B O 1
ATOM 11405 N N . ALA B 1 558 ? -10.625 -42.719 -21.484 1 95.12 558 ALA B N 1
ATOM 11406 C CA . ALA B 1 558 ? -10.93 -42.938 -20.078 1 95.12 558 ALA B CA 1
ATOM 11407 C C . ALA B 1 558 ? -11.961 -41.938 -19.578 1 95.12 558 ALA B C 1
ATOM 11409 O O . ALA B 1 558 ? -12.898 -42.312 -18.875 1 95.12 558 ALA B O 1
ATOM 11410 N N . GLN B 1 559 ? -11.773 -40.688 -19.906 1 95.38 559 GLN B N 1
ATOM 11411 C CA . GLN B 1 559 ? -12.703 -39.656 -19.5 1 95.38 559 GLN B CA 1
ATOM 11412 C C . GLN B 1 559 ? -14.102 -39.906 -20.062 1 95.38 559 GLN B C 1
ATOM 11414 O O . GLN B 1 559 ? -15.094 -39.844 -19.344 1 95.38 559 GLN B O 1
ATOM 11419 N N . ASP B 1 560 ? -14.133 -40.188 -21.344 1 95.81 560 ASP B N 1
ATOM 11420 C CA . ASP B 1 560 ? -15.406 -40.469 -22.016 1 95.81 560 ASP B CA 1
ATOM 11421 C C . ASP B 1 560 ? -16.141 -41.625 -21.344 1 95.81 560 ASP B C 1
ATOM 11423 O O . ASP B 1 560 ? -17.344 -41.562 -21.109 1 95.81 560 ASP B O 1
ATOM 11427 N N . ALA B 1 561 ? -15.383 -42.656 -21.031 1 96.12 561 ALA B N 1
ATOM 11428 C CA . ALA B 1 561 ? -15.953 -43.812 -20.391 1 96.12 561 ALA B CA 1
ATOM 11429 C C . ALA B 1 561 ? -16.469 -43.5 -19 1 96.12 561 ALA B C 1
ATOM 11431 O O . ALA B 1 561 ? -17.547 -43.938 -18.594 1 96.12 561 ALA B O 1
ATOM 11432 N N . LEU B 1 562 ? -15.711 -42.812 -18.266 1 96.94 562 LEU B N 1
ATOM 11433 C CA . LEU B 1 562 ? -16.078 -42.438 -16.906 1 96.94 562 LEU B CA 1
ATOM 11434 C C . LEU B 1 562 ? -17.328 -41.562 -16.906 1 96.94 562 LEU B C 1
ATOM 11436 O O . LEU B 1 562 ? -18.203 -41.719 -16.047 1 96.94 562 LEU B O 1
ATOM 11440 N N . ILE B 1 563 ? -17.391 -40.594 -17.828 1 96 563 ILE B N 1
ATOM 11441 C CA . ILE B 1 563 ? -18.562 -39.719 -17.953 1 96 563 ILE B CA 1
ATOM 11442 C C . ILE B 1 563 ? -19.812 -40.562 -18.203 1 96 563 ILE B C 1
ATOM 11444 O O . ILE B 1 563 ? -20.844 -40.375 -17.562 1 96 563 ILE B O 1
ATOM 11448 N N . LYS B 1 564 ? -19.734 -41.5 -19.094 1 95.69 564 LYS B N 1
ATOM 11449 C CA . LYS B 1 564 ? -20.875 -42.344 -19.453 1 95.69 564 LYS B CA 1
ATOM 11450 C C . LYS B 1 564 ? -21.297 -43.25 -18.312 1 95.69 564 LYS B C 1
ATOM 11452 O O . LYS B 1 564 ? -22.5 -43.406 -18.031 1 95.69 564 LYS B O 1
ATOM 11457 N N . VAL B 1 565 ? -20.297 -43.781 -17.609 1 96.06 565 VAL B N 1
ATOM 11458 C CA . VAL B 1 565 ? -20.594 -44.656 -16.469 1 96.06 565 VAL B CA 1
ATOM 11459 C C . VAL B 1 565 ? -21.312 -43.844 -15.391 1 96.06 565 VAL B C 1
ATOM 11461 O O . VAL B 1 565 ? -22.328 -44.312 -14.852 1 96.06 565 VAL B O 1
ATOM 11464 N N . CYS B 1 566 ? -20.797 -42.75 -15.031 1 96 566 CYS B N 1
ATOM 11465 C CA . CYS B 1 566 ? -21.375 -41.906 -13.969 1 96 566 CYS B CA 1
ATOM 11466 C C . CYS B 1 566 ? -22.75 -41.406 -14.359 1 96 566 CYS B C 1
ATOM 11468 O O . CYS B 1 566 ? -23.641 -41.312 -13.523 1 96 566 CYS B O 1
ATOM 11470 N N . ALA B 1 567 ? -22.922 -41.031 -15.648 1 94.75 567 ALA B N 1
ATOM 11471 C CA . ALA B 1 567 ? -24.219 -40.594 -16.125 1 94.75 567 ALA B CA 1
ATOM 11472 C C . ALA B 1 567 ? -25.25 -41.719 -15.984 1 94.75 567 ALA B C 1
ATOM 11474 O O . ALA B 1 567 ? -26.391 -41.469 -15.57 1 94.75 567 ALA B O 1
ATOM 11475 N N . ARG B 1 568 ? -24.875 -42.875 -16.328 1 94.94 568 ARG B N 1
ATOM 11476 C CA . ARG B 1 568 ? -25.75 -44.031 -16.25 1 94.94 568 ARG B CA 1
ATOM 11477 C C . ARG B 1 568 ? -26.156 -44.312 -14.805 1 94.94 568 ARG B C 1
ATOM 11479 O O . ARG B 1 568 ? -27.297 -44.688 -14.539 1 94.94 568 ARG B O 1
ATOM 11486 N N . GLU B 1 569 ? -25.266 -44.125 -13.938 1 94.69 569 GLU B N 1
ATOM 11487 C CA . GLU B 1 569 ? -25.5 -44.406 -12.523 1 94.69 569 GLU B CA 1
ATOM 11488 C C . GLU B 1 569 ? -26.078 -43.219 -11.789 1 94.69 569 GLU B C 1
ATOM 11490 O O . GLU B 1 569 ? -26.375 -43.312 -10.594 1 94.69 569 GLU B O 1
ATOM 11495 N N . GLY B 1 570 ? -26.172 -42.062 -12.406 1 93.81 570 GLY B N 1
ATOM 11496 C CA . GLY B 1 570 ? -26.703 -40.875 -11.781 1 93.81 570 GLY B CA 1
ATOM 11497 C C . GLY B 1 570 ? -25.75 -40.25 -10.789 1 93.81 570 GLY B C 1
ATOM 11498 O O . GLY B 1 570 ? -26.172 -39.719 -9.75 1 93.81 570 GLY B O 1
ATOM 11499 N N . VAL B 1 571 ? -24.516 -40.406 -10.992 1 95.38 571 VAL B N 1
ATOM 11500 C CA . VAL B 1 571 ? -23.484 -39.844 -10.125 1 95.38 571 VAL B CA 1
ATOM 11501 C C . VAL B 1 571 ? -22.828 -38.656 -10.805 1 95.38 571 VAL B C 1
ATOM 11503 O O . VAL B 1 571 ? -22.531 -38.688 -12.008 1 95.38 571 VAL B O 1
ATOM 11506 N N . THR B 1 572 ? -22.672 -37.531 -10.109 1 94.56 572 THR B N 1
ATOM 11507 C CA . THR B 1 572 ? -21.969 -36.375 -10.641 1 94.56 572 THR B CA 1
ATOM 11508 C C . THR B 1 572 ? -20.469 -36.562 -10.609 1 94.56 572 THR B C 1
ATOM 11510 O O . THR B 1 572 ? -19.891 -36.781 -9.539 1 94.56 572 THR B O 1
ATOM 11513 N N . LEU B 1 573 ? -19.828 -36.531 -11.742 1 95.75 573 LEU B N 1
ATOM 11514 C CA . LEU B 1 573 ? -18.406 -36.781 -11.875 1 95.75 573 LEU B CA 1
ATOM 11515 C C . LEU B 1 573 ? -17.625 -35.469 -11.93 1 95.75 573 LEU B C 1
ATOM 11517 O O . LEU B 1 573 ? -17.969 -34.594 -12.711 1 95.75 573 LEU B O 1
ATOM 11521 N N . THR B 1 574 ? -16.719 -35.375 -11.055 1 95.19 574 THR B N 1
ATOM 11522 C CA . THR B 1 574 ? -15.742 -34.281 -11.188 1 95.19 574 THR B CA 1
ATOM 11523 C C . THR B 1 574 ? -14.398 -34.844 -11.672 1 95.19 574 THR B C 1
ATOM 11525 O O . THR B 1 574 ? -13.758 -35.625 -10.992 1 95.19 574 THR B O 1
ATOM 11528 N N . LEU B 1 575 ? -14.055 -34.438 -12.789 1 94.44 575 LEU B N 1
ATOM 11529 C CA . LEU B 1 575 ? -12.75 -34.812 -13.32 1 94.44 575 LEU B CA 1
ATOM 11530 C C . LEU B 1 575 ? -11.672 -33.844 -12.852 1 94.44 575 LEU B C 1
ATOM 11532 O O . LEU B 1 575 ? -11.766 -32.625 -13.086 1 94.44 575 LEU B O 1
ATOM 11536 N N . PHE B 1 576 ? -10.75 -34.406 -12.117 1 94.75 576 PHE B N 1
ATOM 11537 C CA . PHE B 1 576 ? -9.586 -33.656 -11.633 1 94.75 576 PHE B CA 1
ATOM 11538 C C . PHE B 1 576 ? -8.406 -33.844 -12.586 1 94.75 576 PHE B C 1
ATOM 11540 O O . PHE B 1 576 ? -7.848 -34.938 -12.695 1 94.75 576 PHE B O 1
ATOM 11547 N N . HIS B 1 577 ? -8.062 -32.75 -13.234 1 90.19 577 HIS B N 1
ATOM 11548 C CA . HIS B 1 577 ? -7.051 -32.812 -14.281 1 90.19 577 HIS B CA 1
ATOM 11549 C C . HIS B 1 577 ? -5.676 -32.438 -13.742 1 90.19 577 HIS B C 1
ATOM 11551 O O . HIS B 1 577 ? -5.461 -31.297 -13.336 1 90.19 577 HIS B O 1
ATOM 11557 N N . GLY B 1 578 ? -4.785 -33.375 -13.711 1 85.62 578 GLY B N 1
ATOM 11558 C CA . GLY B 1 578 ? -3.402 -33.094 -13.344 1 85.62 578 GLY B CA 1
ATOM 11559 C C . GLY B 1 578 ? -2.551 -32.656 -14.516 1 85.62 578 GLY B C 1
ATOM 11560 O O . GLY B 1 578 ? -1.612 -33.344 -14.906 1 85.62 578 GLY B O 1
ATOM 11561 N N . ARG B 1 579 ? -2.938 -31.406 -14.961 1 71.56 579 ARG B N 1
ATOM 11562 C CA . ARG B 1 579 ? -2.264 -30.906 -16.156 1 71.56 579 ARG B CA 1
ATOM 11563 C C . ARG B 1 579 ? -0.957 -30.219 -15.797 1 71.56 579 ARG B C 1
ATOM 11565 O O . ARG B 1 579 ? -0.869 -29.547 -14.766 1 71.56 579 ARG B O 1
ATOM 11572 N N . GLY B 1 580 ? 0.226 -30.766 -15.734 1 57.25 580 GLY B N 1
ATOM 11573 C CA . GLY B 1 580 ? 1.491 -30.094 -15.492 1 57.25 580 GLY B CA 1
ATOM 11574 C C . GLY B 1 580 ? 1.611 -28.766 -16.234 1 57.25 580 GLY B C 1
ATOM 11575 O O . GLY B 1 580 ? 0.724 -28.406 -17 1 57.25 580 GLY B O 1
ATOM 11576 N N . GLY B 1 581 ? 2.523 -27.781 -15.672 1 49.78 581 GLY B N 1
ATOM 11577 C CA . GLY B 1 581 ? 2.719 -26.406 -16.094 1 49.78 581 GLY B CA 1
ATOM 11578 C C . GLY B 1 581 ? 2.51 -26.219 -17.594 1 49.78 581 GLY B C 1
ATOM 11579 O O . GLY B 1 581 ? 1.681 -25.406 -18 1 49.78 581 GLY B O 1
ATOM 11580 N N . THR B 1 582 ? 3.904 -26.234 -18.219 1 41.97 582 THR B N 1
ATOM 11581 C CA . THR B 1 582 ? 4.207 -25.75 -19.547 1 41.97 582 THR B CA 1
ATOM 11582 C C . THR B 1 582 ? 3.385 -26.5 -20.609 1 41.97 582 THR B C 1
ATOM 11584 O O . THR B 1 582 ? 2.877 -27.578 -20.344 1 41.97 582 THR B O 1
ATOM 11587 N N . ILE B 1 583 ? 3.498 -25.844 -21.562 1 38.53 583 ILE B N 1
ATOM 11588 C CA . ILE B 1 583 ? 3.455 -26.312 -22.938 1 38.53 583 ILE B CA 1
ATOM 11589 C C . ILE B 1 583 ? 4.211 -27.641 -23.047 1 38.53 583 ILE B C 1
ATOM 11591 O O . ILE B 1 583 ? 4.387 -28.172 -24.141 1 38.53 583 ILE B O 1
ATOM 11595 N N . GLY B 1 584 ? 5.234 -27.656 -22.203 1 34.62 584 GLY B N 1
ATOM 11596 C CA . GLY B 1 584 ? 5.965 -28.859 -22.594 1 34.62 584 GLY B CA 1
ATOM 11597 C C . GLY B 1 584 ? 5.059 -29.969 -23.078 1 34.62 584 GLY B C 1
ATOM 11598 O O . GLY B 1 584 ? 5.531 -30.953 -23.656 1 34.62 584 GLY B O 1
ATOM 11599 N N . ARG B 1 585 ? 4.035 -29.953 -22.438 1 37.78 585 ARG B N 1
ATOM 11600 C CA . ARG B 1 585 ? 3.152 -30.953 -23.047 1 37.78 585 ARG B CA 1
ATOM 11601 C C . ARG B 1 585 ? 2.264 -30.312 -24.109 1 37.78 585 ARG B C 1
ATOM 11603 O O . ARG B 1 585 ? 1.194 -30.828 -24.422 1 37.78 585 ARG B O 1
ATOM 11610 N N . GLY B 1 586 ? 2.76 -29.141 -24.766 1 36.12 586 GLY B N 1
ATOM 11611 C CA . GLY B 1 586 ? 2.068 -28.547 -25.891 1 36.12 586 GLY B CA 1
ATOM 11612 C C . GLY B 1 586 ? 0.931 -27.625 -25.484 1 36.12 586 GLY B C 1
ATOM 11613 O O . GLY B 1 586 ? -0.056 -27.484 -26.203 1 36.12 586 GLY B O 1
ATOM 11614 N N . GLY B 1 587 ? 1 -26.891 -24.359 1 42.88 587 GLY B N 1
ATOM 11615 C CA . GLY B 1 587 ? -0.228 -26.453 -23.719 1 42.88 587 GLY B CA 1
ATOM 11616 C C . GLY B 1 587 ? -1.048 -25.5 -24.562 1 42.88 587 GLY B C 1
ATOM 11617 O O . GLY B 1 587 ? -0.565 -24.438 -24.953 1 42.88 587 GLY B O 1
ATOM 11618 N N . ALA B 1 588 ? -1.818 -25.891 -25.312 1 49.41 588 ALA B N 1
ATOM 11619 C CA . ALA B 1 588 ? -2.932 -25.203 -25.969 1 49.41 588 ALA B CA 1
ATOM 11620 C C . ALA B 1 588 ? -3.52 -24.125 -25.062 1 49.41 588 ALA B C 1
ATOM 11622 O O . ALA B 1 588 ? -3.482 -24.234 -23.828 1 49.41 588 ALA B O 1
ATOM 11623 N N . PRO B 1 589 ? -3.67 -23 -25.641 1 65.38 589 PRO B N 1
ATOM 11624 C CA . PRO B 1 589 ? -4.461 -22.031 -24.859 1 65.38 589 PRO B CA 1
ATOM 11625 C C . PRO B 1 589 ? -5.551 -22.703 -24.031 1 65.38 589 PRO B C 1
ATOM 11627 O O . PRO B 1 589 ? -6.082 -23.75 -24.422 1 65.38 589 PRO B O 1
ATOM 11630 N N . ALA B 1 590 ? -5.59 -22.391 -22.812 1 68.19 590 ALA B N 1
ATOM 11631 C CA . ALA B 1 590 ? -6.543 -22.969 -21.859 1 68.19 590 ALA B CA 1
ATOM 11632 C C . ALA B 1 590 ? -7.891 -23.219 -22.531 1 68.19 590 ALA B C 1
ATOM 11634 O O . ALA B 1 590 ? -8.523 -24.25 -22.297 1 68.19 590 ALA B O 1
ATOM 11635 N N . HIS B 1 591 ? -8.211 -22.438 -23.422 1 76.94 591 HIS B N 1
ATOM 11636 C CA . HIS B 1 591 ? -9.5 -22.531 -24.094 1 76.94 591 HIS B CA 1
ATOM 11637 C C . HIS B 1 591 ? -9.547 -23.766 -25 1 76.94 591 HIS B C 1
ATOM 11639 O O . HIS B 1 591 ? -10.492 -24.562 -24.938 1 76.94 591 HIS B O 1
ATOM 11645 N N . ALA B 1 592 ? -8.477 -23.969 -25.688 1 78.5 592 ALA B N 1
ATOM 11646 C CA . ALA B 1 592 ? -8.406 -25.109 -26.594 1 78.5 592 ALA B CA 1
ATOM 11647 C C . ALA B 1 592 ? -8.297 -26.422 -25.812 1 78.5 592 ALA B C 1
ATOM 11649 O O . ALA B 1 592 ? -8.875 -27.438 -26.219 1 78.5 592 ALA B O 1
ATOM 11650 N N . ALA B 1 593 ? -7.617 -26.344 -24.766 1 79.38 593 ALA B N 1
ATOM 11651 C CA . ALA B 1 593 ? -7.434 -27.531 -23.938 1 79.38 593 ALA B CA 1
ATOM 11652 C C . ALA B 1 593 ? -8.758 -27.984 -23.344 1 79.38 593 ALA B C 1
ATOM 11654 O O . ALA B 1 593 ? -9.047 -29.188 -23.297 1 79.38 593 ALA B O 1
ATOM 11655 N N . LEU B 1 594 ? -9.539 -27.109 -22.906 1 83.31 594 LEU B N 1
ATOM 11656 C CA . LEU B 1 594 ? -10.805 -27.453 -22.281 1 83.31 594 LEU B CA 1
ATOM 11657 C C . LEU B 1 594 ? -11.805 -27.953 -23.312 1 83.31 594 LEU B C 1
ATOM 11659 O O . LEU B 1 594 ? -12.586 -28.875 -23.031 1 83.31 594 LEU B O 1
ATOM 11663 N N . LEU B 1 595 ? -11.672 -27.422 -24.5 1 85 595 LEU B N 1
ATOM 11664 C CA . LEU B 1 595 ? -12.602 -27.812 -25.562 1 85 595 LEU B CA 1
ATOM 11665 C C . LEU B 1 595 ? -12.188 -29.141 -26.188 1 85 595 LEU B C 1
ATOM 11667 O O . LEU B 1 595 ? -12.969 -29.766 -26.891 1 85 595 LEU B O 1
ATOM 11671 N N . SER B 1 596 ? -11.008 -29.562 -25.844 1 89.12 596 SER B N 1
ATOM 11672 C CA . SER B 1 596 ? -10.508 -30.812 -26.391 1 89.12 596 SER B CA 1
ATOM 11673 C C . SER B 1 596 ? -10.93 -32 -25.516 1 89.12 596 SER B C 1
ATOM 11675 O O . SER B 1 596 ? -10.68 -33.156 -25.875 1 89.12 596 SER B O 1
ATOM 11677 N N . GLN B 1 597 ? -11.625 -31.734 -24.484 1 90.19 597 GLN B N 1
ATOM 11678 C CA . GLN B 1 597 ? -12.133 -32.781 -23.609 1 90.19 597 GLN B CA 1
ATOM 11679 C C . GLN B 1 597 ? -13.438 -33.375 -24.156 1 90.19 597 GLN B C 1
ATOM 11681 O O . GLN B 1 597 ? -14.102 -32.75 -24.984 1 90.19 597 GLN B O 1
ATOM 11686 N N . PRO B 1 598 ? -13.812 -34.562 -23.703 1 93.88 598 PRO B N 1
ATOM 11687 C CA . PRO B 1 598 ? -15.086 -35.156 -24.141 1 93.88 598 PRO B CA 1
ATOM 11688 C C . PRO B 1 598 ? -16.281 -34.312 -23.703 1 93.88 598 PRO B C 1
ATOM 11690 O O . PRO B 1 598 ? -16.219 -33.625 -22.688 1 93.88 598 PRO B O 1
ATOM 11693 N N . PRO B 1 599 ? -17.281 -34.375 -24.578 1 93 599 PRO B N 1
ATOM 11694 C CA . PRO B 1 599 ? -18.484 -33.656 -24.172 1 93 599 PRO B CA 1
ATOM 11695 C C . PRO B 1 599 ? -19 -34.094 -22.797 1 93 599 PRO B C 1
ATOM 11697 O O . PRO B 1 599 ? -19.016 -35.281 -22.484 1 93 599 PRO B O 1
ATOM 11700 N N . GLY B 1 600 ? -19.312 -33.094 -21.938 1 90.38 600 GLY B N 1
ATOM 11701 C CA . GLY B 1 600 ? -19.875 -33.375 -20.609 1 90.38 600 GLY B CA 1
ATOM 11702 C C . GLY B 1 600 ? -18.828 -33.406 -19.516 1 90.38 600 GLY B C 1
ATOM 11703 O O . GLY B 1 600 ? -19.156 -33.594 -18.344 1 90.38 600 GLY B O 1
ATOM 11704 N N . SER B 1 601 ? -17.641 -33.219 -19.875 1 90.5 601 SER B N 1
ATOM 11705 C CA . SER B 1 601 ? -16.531 -33.344 -18.938 1 90.5 601 SER B CA 1
ATOM 11706 C C . SER B 1 601 ? -16.578 -32.25 -17.875 1 90.5 601 SER B C 1
ATOM 11708 O O . SER B 1 601 ? -16.016 -32.438 -16.781 1 90.5 601 SER B O 1
ATOM 11710 N N . LEU B 1 602 ? -17.281 -31.172 -18.125 1 90.12 602 LEU B N 1
ATOM 11711 C CA . LEU B 1 602 ? -17.234 -30.047 -17.203 1 90.12 602 LEU B CA 1
ATOM 11712 C C . LEU B 1 602 ? -18.547 -29.859 -16.484 1 90.12 602 LEU B C 1
ATOM 11714 O O . LEU B 1 602 ? -18.766 -28.859 -15.789 1 90.12 602 LEU B O 1
ATOM 11718 N N . LYS B 1 603 ? -19.438 -30.781 -16.578 1 87.44 603 LYS B N 1
ATOM 11719 C CA . LYS B 1 603 ? -20.734 -30.703 -15.93 1 87.44 603 LYS B CA 1
ATOM 11720 C C . LYS B 1 603 ? -20.609 -30.672 -14.414 1 87.44 603 LYS B C 1
ATOM 11722 O O . LYS B 1 603 ? -21.375 -29.984 -13.727 1 87.44 603 LYS B O 1
ATOM 11727 N N . GLY B 1 604 ? -19.625 -31.422 -13.891 1 89.31 604 GLY B N 1
ATOM 11728 C CA . GLY B 1 604 ? -19.406 -31.438 -12.453 1 89.31 604 GLY B CA 1
ATOM 11729 C C . GLY B 1 604 ? -18.391 -30.422 -11.992 1 89.31 604 GLY B C 1
ATOM 11730 O O . GLY B 1 604 ? -17.953 -30.453 -10.844 1 89.31 604 GLY B O 1
ATOM 11731 N N . GLY B 1 605 ? -18 -29.578 -12.906 1 92 605 GLY B N 1
ATOM 11732 C CA . GLY B 1 605 ? -17.016 -28.562 -12.57 1 92 605 GLY B CA 1
ATOM 11733 C C . GLY B 1 605 ? -15.633 -28.875 -13.133 1 92 605 GLY B C 1
ATOM 11734 O O . GLY B 1 605 ? -15.391 -29.969 -13.625 1 92 605 GLY B O 1
ATOM 11735 N N . LEU B 1 606 ? -14.836 -27.828 -13.094 1 92 606 LEU B N 1
ATOM 11736 C CA . LEU B 1 606 ? -13.461 -27.953 -13.555 1 92 606 LEU B CA 1
ATOM 11737 C C . LEU B 1 606 ? -12.492 -27.922 -12.375 1 92 606 LEU B C 1
ATOM 11739 O O . LEU B 1 606 ? -12.523 -27 -11.562 1 92 606 LEU B O 1
ATOM 11743 N N . ARG B 1 607 ? -11.773 -28.906 -12.195 1 94.56 607 ARG B N 1
ATOM 11744 C CA . ARG B 1 607 ? -10.672 -28.953 -11.234 1 94.56 607 ARG B CA 1
ATOM 11745 C C . ARG B 1 607 ? -9.352 -29.281 -11.93 1 94.56 607 ARG B C 1
ATOM 11747 O O . ARG B 1 607 ? -9.227 -30.312 -12.578 1 94.56 607 ARG B O 1
ATOM 11754 N N . VAL B 1 608 ? -8.422 -28.359 -11.852 1 91.94 608 VAL B N 1
ATOM 11755 C CA . VAL B 1 608 ? -7.199 -28.547 -12.625 1 91.94 608 VAL B CA 1
ATOM 11756 C C . VAL B 1 608 ? -6 -28.047 -11.828 1 91.94 608 VAL B C 1
ATOM 11758 O O . VAL B 1 608 ? -6.105 -27.062 -11.086 1 91.94 608 VAL B O 1
ATOM 11761 N N . THR B 1 609 ? -4.879 -28.734 -11.961 1 89.94 609 THR B N 1
ATOM 11762 C CA . THR B 1 609 ? -3.654 -28.312 -11.297 1 89.94 609 THR B CA 1
ATOM 11763 C C . THR B 1 609 ? -2.945 -27.234 -12.117 1 89.94 609 THR B C 1
ATOM 11765 O O . THR B 1 609 ? -2.975 -27.266 -13.344 1 89.94 609 THR B O 1
ATOM 11768 N N . GLU B 1 610 ? -2.404 -26.266 -11.43 1 85.94 610 GLU B N 1
ATOM 11769 C CA . GLU B 1 610 ? -1.509 -25.281 -12.023 1 85.94 610 GLU B CA 1
ATOM 11770 C C . GLU B 1 610 ? -0.119 -25.344 -11.398 1 85.94 610 GLU B C 1
ATOM 11772 O O . GLU B 1 610 ? 0.017 -25.344 -10.172 1 85.94 610 GLU B O 1
ATOM 11777 N N . GLN B 1 611 ? 0.844 -25.469 -12.266 1 76.62 611 GLN B N 1
ATOM 11778 C CA . GLN B 1 611 ? 2.195 -25.688 -11.758 1 76.62 611 GLN B CA 1
ATOM 11779 C C . GLN B 1 611 ? 2.943 -24.359 -11.602 1 76.62 611 GLN B C 1
ATOM 11781 O O . GLN B 1 611 ? 2.707 -23.422 -12.359 1 76.62 611 GLN B O 1
ATOM 11786 N N . GLY B 1 612 ? 3.959 -24.375 -10.758 1 68.75 612 GLY B N 1
ATOM 11787 C CA . GLY B 1 612 ? 4.711 -23.234 -10.242 1 68.75 612 GLY B CA 1
ATOM 11788 C C . GLY B 1 612 ? 4.973 -22.172 -11.289 1 68.75 612 GLY B C 1
ATOM 11789 O O . GLY B 1 612 ? 4.535 -21.031 -11.141 1 68.75 612 GLY B O 1
ATOM 11790 N N . GLU B 1 613 ? 5.609 -22.484 -12.453 1 70.38 613 GLU B N 1
ATOM 11791 C CA . GLU B 1 613 ? 5.945 -21.484 -13.445 1 70.38 613 GLU B CA 1
ATOM 11792 C C . GLU B 1 613 ? 4.691 -20.875 -14.078 1 70.38 613 GLU B C 1
ATOM 11794 O O . GLU B 1 613 ? 4.621 -19.672 -14.312 1 70.38 613 GLU B O 1
ATOM 11799 N N . MET B 1 614 ? 3.73 -21.75 -14.211 1 76.62 614 MET B N 1
ATOM 11800 C CA . MET B 1 614 ? 2.48 -21.281 -14.812 1 76.62 614 MET B CA 1
ATOM 11801 C C . MET B 1 614 ? 1.713 -20.391 -13.844 1 76.62 614 MET B C 1
ATOM 11803 O O . MET B 1 614 ? 0.997 -19.484 -14.273 1 76.62 614 MET B O 1
ATOM 11807 N N . ILE B 1 615 ? 1.933 -20.703 -12.602 1 83.94 615 ILE B N 1
ATOM 11808 C CA . ILE B 1 615 ? 1.268 -19.875 -11.602 1 83.94 615 ILE B CA 1
ATOM 11809 C C . ILE B 1 615 ? 1.763 -18.438 -11.719 1 83.94 615 ILE B C 1
ATOM 11811 O O . ILE B 1 615 ? 0.966 -17.5 -11.695 1 83.94 615 ILE B O 1
ATOM 11815 N N . ARG B 1 616 ? 2.986 -18.25 -11.938 1 79.56 616 ARG B N 1
ATOM 11816 C CA . ARG B 1 616 ? 3.572 -16.922 -12.062 1 79.56 616 ARG B CA 1
ATOM 11817 C C . ARG B 1 616 ? 3.076 -16.219 -13.32 1 79.56 616 ARG B C 1
ATOM 11819 O O . ARG B 1 616 ? 2.824 -15.008 -13.312 1 79.56 616 ARG B O 1
ATOM 11826 N N . PHE B 1 617 ? 2.906 -16.984 -14.305 1 78.31 617 PHE B N 1
ATOM 11827 C CA . PHE B 1 617 ? 2.537 -16.406 -15.586 1 78.31 617 PHE B CA 1
ATOM 11828 C C . PHE B 1 617 ? 1.05 -16.078 -15.625 1 78.31 617 PHE B C 1
ATOM 11830 O O . PHE B 1 617 ? 0.644 -15.086 -16.234 1 78.31 617 PHE B O 1
ATOM 11837 N N . LYS B 1 618 ? 0.313 -16.922 -14.992 1 85.38 618 LYS B N 1
ATOM 11838 C CA . LYS B 1 618 ? -1.133 -16.766 -15.094 1 85.38 618 LYS B CA 1
ATOM 11839 C C . LYS B 1 618 ? -1.685 -15.992 -13.898 1 85.38 618 LYS B C 1
ATOM 11841 O O . LYS B 1 618 ? -2.717 -15.328 -14 1 85.38 618 LYS B O 1
ATOM 11846 N N . PHE B 1 619 ? -0.991 -16.094 -12.742 1 89.56 619 PHE B N 1
ATOM 11847 C CA . PHE B 1 619 ? -1.562 -15.555 -11.516 1 89.56 619 PHE B CA 1
ATOM 11848 C C . PHE B 1 619 ? -0.529 -14.742 -10.75 1 89.56 619 PHE B C 1
ATOM 11850 O O . PHE B 1 619 ? -0.691 -14.484 -9.555 1 89.56 619 PHE B O 1
ATOM 11857 N N . GLY B 1 620 ? 0.499 -14.359 -11.469 1 85.25 620 GLY B N 1
ATOM 11858 C CA . GLY B 1 620 ? 1.569 -13.633 -10.805 1 85.25 620 GLY B CA 1
ATOM 11859 C C . GLY B 1 620 ? 1.217 -12.18 -10.523 1 85.25 620 GLY B C 1
ATOM 11860 O O . GLY B 1 620 ? 1.799 -11.562 -9.633 1 85.25 620 GLY B O 1
ATOM 11861 N N . LEU B 1 621 ? 0.277 -11.672 -11.344 1 88.44 621 LEU B N 1
ATOM 11862 C CA . LEU B 1 621 ? -0.21 -10.305 -11.195 1 88.44 621 LEU B CA 1
ATOM 11863 C C . LEU B 1 621 ? -1.734 -10.273 -11.164 1 88.44 621 LEU B C 1
ATOM 11865 O O . LEU B 1 621 ? -2.393 -11.078 -11.828 1 88.44 621 LEU B O 1
ATOM 11869 N N . PRO B 1 622 ? -2.234 -9.328 -10.438 1 89.94 622 PRO B N 1
ATOM 11870 C CA . PRO B 1 622 ? -3.695 -9.258 -10.359 1 89.94 622 PRO B CA 1
ATOM 11871 C C . PRO B 1 622 ? -4.348 -9.086 -11.734 1 89.94 622 PRO B C 1
ATOM 11873 O O . PRO B 1 622 ? -5.355 -9.734 -12.023 1 89.94 622 PRO B O 1
ATOM 11876 N N . GLN B 1 623 ? -3.779 -8.289 -12.578 1 87.19 623 GLN B N 1
ATOM 11877 C CA . GLN B 1 623 ? -4.367 -8.031 -13.883 1 87.19 623 GLN B CA 1
ATOM 11878 C C . GLN B 1 623 ? -4.328 -9.281 -14.758 1 87.19 623 GLN B C 1
ATOM 11880 O O . GLN B 1 623 ? -5.27 -9.547 -15.516 1 87.19 623 GLN B O 1
ATOM 11885 N N . VAL B 1 624 ? -3.273 -10.031 -14.664 1 87.88 624 VAL B N 1
ATOM 11886 C CA . VAL B 1 624 ? -3.15 -11.273 -15.414 1 87.88 624 VAL B CA 1
ATOM 11887 C C . VAL B 1 624 ? -4.129 -12.312 -14.867 1 87.88 624 VAL B C 1
ATOM 11889 O O . VAL B 1 624 ? -4.68 -13.117 -15.625 1 87.88 624 VAL B O 1
ATOM 11892 N N . THR B 1 625 ? -4.281 -12.25 -13.57 1 91.62 625 THR B N 1
ATOM 11893 C CA . THR B 1 625 ? -5.227 -13.156 -12.922 1 91.62 625 THR B CA 1
ATOM 11894 C C . THR B 1 625 ? -6.637 -12.93 -13.461 1 91.62 625 THR B C 1
ATOM 11896 O O . THR B 1 625 ? -7.363 -13.891 -13.734 1 91.62 625 THR B O 1
ATOM 11899 N N . ILE B 1 626 ? -7.066 -11.688 -13.648 1 90.19 626 ILE B N 1
ATOM 11900 C CA . ILE B 1 626 ? -8.391 -11.359 -14.156 1 90.19 626 ILE B CA 1
ATOM 11901 C C . ILE B 1 626 ? -8.578 -11.961 -15.547 1 90.19 626 ILE B C 1
ATOM 11903 O O . ILE B 1 626 ? -9.586 -12.609 -15.82 1 90.19 626 ILE B O 1
ATOM 11907 N N . SER B 1 627 ? -7.559 -11.797 -16.344 1 86.25 627 SER B N 1
ATOM 11908 C CA . SER B 1 627 ? -7.617 -12.305 -17.703 1 86.25 627 SER B CA 1
ATOM 11909 C C . SER B 1 627 ? -7.641 -13.828 -17.719 1 86.25 627 SER B C 1
ATOM 11911 O O . SER B 1 627 ? -8.352 -14.438 -18.531 1 86.25 627 SER B O 1
ATOM 11913 N N . SER B 1 628 ? -6.828 -14.391 -16.891 1 88.44 628 SER B N 1
ATOM 11914 C CA . SER B 1 628 ? -6.75 -15.852 -16.828 1 88.44 628 SER B CA 1
ATOM 11915 C C . SER B 1 628 ? -8.07 -16.453 -16.344 1 88.44 628 SER B C 1
ATOM 11917 O O . SER B 1 628 ? -8.547 -17.438 -16.922 1 88.44 628 SER B O 1
ATOM 11919 N N . LEU B 1 629 ? -8.633 -15.883 -15.328 1 91.81 629 LEU B N 1
ATOM 11920 C CA . LEU B 1 629 ? -9.891 -16.391 -14.789 1 91.81 629 LEU B CA 1
ATOM 11921 C C . LEU B 1 629 ? -11.023 -16.188 -15.789 1 91.81 629 LEU B C 1
ATOM 11923 O O . LEU B 1 629 ? -11.93 -17.031 -15.883 1 91.81 629 LEU B O 1
ATOM 11927 N N . ALA B 1 630 ? -11.008 -15.086 -16.531 1 89.5 630 ALA B N 1
ATOM 11928 C CA . ALA B 1 630 ? -12 -14.852 -17.578 1 89.5 630 ALA B CA 1
ATOM 11929 C C . ALA B 1 630 ? -11.93 -15.922 -18.656 1 89.5 630 ALA B C 1
ATOM 11931 O O . ALA B 1 630 ? -12.961 -16.375 -19.172 1 89.5 630 ALA B O 1
ATOM 11932 N N . MET B 1 631 ? -10.734 -16.344 -18.969 1 86.75 631 MET B N 1
ATOM 11933 C CA . MET B 1 631 ? -10.531 -17.375 -19.969 1 86.75 631 MET B CA 1
ATOM 11934 C C . MET B 1 631 ? -11.062 -18.719 -19.469 1 86.75 631 MET B C 1
ATOM 11936 O O . MET B 1 631 ? -11.727 -19.438 -20.219 1 86.75 631 MET B O 1
ATOM 11940 N N . TYR B 1 632 ? -10.805 -19.031 -18.234 1 89.56 632 TYR B N 1
ATOM 11941 C CA . TYR B 1 632 ? -11.312 -20.266 -17.656 1 89.56 632 TYR B CA 1
ATOM 11942 C C . TYR B 1 632 ? -12.836 -20.281 -17.625 1 89.56 632 TYR B C 1
ATOM 11944 O O . TYR B 1 632 ? -13.469 -21.281 -17.938 1 89.56 632 TYR B O 1
ATOM 11952 N N . ALA B 1 633 ? -13.391 -19.156 -17.219 1 91.5 633 ALA B N 1
ATOM 11953 C CA . ALA B 1 633 ? -14.844 -19.047 -17.125 1 91.5 633 ALA B CA 1
ATOM 11954 C C . ALA B 1 633 ? -15.5 -19.156 -18.5 1 91.5 633 ALA B C 1
ATOM 11956 O O . ALA B 1 633 ? -16.484 -19.891 -18.656 1 91.5 633 ALA B O 1
ATOM 11957 N N . SER B 1 634 ? -14.938 -18.453 -19.453 1 89.69 634 SER B N 1
ATOM 11958 C CA . SER B 1 634 ? -15.469 -18.484 -20.797 1 89.69 634 SER B CA 1
ATOM 11959 C C . SER B 1 634 ? -15.383 -19.875 -21.406 1 89.69 634 SER B C 1
ATOM 11961 O O . SER B 1 634 ? -16.359 -20.359 -22 1 89.69 634 SER B O 1
ATOM 11963 N N . ALA B 1 635 ? -14.234 -20.469 -21.234 1 88.44 635 ALA B N 1
ATOM 11964 C CA . ALA B 1 635 ? -14.031 -21.812 -21.781 1 88.44 635 ALA B CA 1
ATOM 11965 C C . ALA B 1 635 ? -14.969 -22.812 -21.125 1 88.44 635 ALA B C 1
ATOM 11967 O O . ALA B 1 635 ? -15.516 -23.703 -21.797 1 88.44 635 ALA B O 1
ATOM 11968 N N . SER B 1 636 ? -15.188 -22.734 -19.859 1 91.56 636 SER B N 1
ATOM 11969 C CA . SER B 1 636 ? -16.062 -23.641 -19.125 1 91.56 636 SER B CA 1
ATOM 11970 C C . SER B 1 636 ? -17.516 -23.469 -19.547 1 91.56 636 SER B C 1
ATOM 11972 O O . SER B 1 636 ? -18.234 -24.453 -19.75 1 91.56 636 SER B O 1
ATOM 11974 N N . LEU B 1 637 ? -17.922 -22.234 -19.688 1 92.5 637 LEU B N 1
ATOM 11975 C CA . LEU B 1 637 ? -19.297 -21.953 -20.109 1 92.5 637 LEU B CA 1
ATOM 11976 C C . LEU B 1 637 ? -19.531 -22.453 -21.531 1 92.5 637 LEU B C 1
ATOM 11978 O O . LEU B 1 637 ? -20.578 -23.031 -21.828 1 92.5 637 LEU B O 1
ATOM 11982 N N . GLU B 1 638 ? -18.562 -22.234 -22.359 1 90.69 638 GLU B N 1
ATOM 11983 C CA . GLU B 1 638 ? -18.688 -22.672 -23.75 1 90.69 638 GLU B CA 1
ATOM 11984 C C . GLU B 1 638 ? -18.75 -24.188 -23.844 1 90.69 638 GLU B C 1
ATOM 11986 O O . GLU B 1 638 ? -19.578 -24.734 -24.562 1 90.69 638 GLU B O 1
ATOM 11991 N N . ALA B 1 639 ? -17.906 -24.828 -23.109 1 89.69 639 ALA B N 1
ATOM 11992 C CA . ALA B 1 639 ? -17.859 -26.297 -23.125 1 89.69 639 ALA B CA 1
ATOM 11993 C C . ALA B 1 639 ? -19.156 -26.891 -22.609 1 89.69 639 ALA B C 1
ATOM 11995 O O . ALA B 1 639 ? -19.594 -27.953 -23.094 1 89.69 639 ALA B O 1
ATOM 11996 N N . ASN B 1 640 ? -19.812 -26.266 -21.688 1 90.94 640 ASN B N 1
ATOM 11997 C CA . ASN B 1 640 ? -21.047 -26.766 -21.094 1 90.94 640 ASN B CA 1
ATOM 11998 C C . ASN B 1 640 ? -22.25 -26.484 -21.984 1 90.94 640 ASN B C 1
ATOM 12000 O O . ASN B 1 640 ? -23.172 -27.297 -22.094 1 90.94 640 ASN B O 1
ATOM 12004 N N . LEU B 1 641 ? -22.25 -25.328 -22.656 1 92.56 641 LEU B N 1
ATOM 12005 C CA . LEU B 1 641 ? -23.406 -24.906 -23.422 1 92.56 641 LEU B CA 1
ATOM 12006 C C . LEU B 1 641 ? -23.266 -25.328 -24.891 1 92.56 641 LEU B C 1
ATOM 12008 O O . LEU B 1 641 ? -24.266 -25.578 -25.562 1 92.56 641 LEU B O 1
ATOM 12012 N N . LEU B 1 642 ? -22.031 -25.328 -25.344 1 91 642 LEU B N 1
ATOM 12013 C CA . LEU B 1 642 ? -21.719 -25.781 -26.688 1 91 642 LEU B CA 1
ATOM 12014 C C . LEU B 1 642 ? -20.688 -26.906 -26.656 1 91 642 LEU B C 1
ATOM 12016 O O . LEU B 1 642 ? -19.562 -26.734 -27.109 1 91 642 LEU B O 1
ATOM 12020 N N . PRO B 1 643 ? -21.125 -28.094 -26.172 1 89.94 643 PRO B N 1
ATOM 12021 C CA . PRO B 1 643 ? -20.172 -29.203 -26.047 1 89.94 643 PRO B CA 1
ATOM 12022 C C . PRO B 1 643 ? -19.562 -29.625 -27.391 1 89.94 643 PRO B C 1
ATOM 12024 O O . PRO B 1 643 ? -20.234 -29.578 -28.422 1 89.94 643 PRO B O 1
ATOM 12027 N N . PRO B 1 644 ? -18.328 -30.016 -27.344 1 89.94 644 PRO B N 1
ATOM 12028 C CA . PRO B 1 644 ? -17.719 -30.531 -28.578 1 89.94 644 PRO B CA 1
ATOM 12029 C C . PRO B 1 644 ? -18.375 -31.812 -29.062 1 89.94 644 PRO B C 1
ATOM 12031 O O . PRO B 1 644 ? -19.047 -32.5 -28.297 1 89.94 644 PRO B O 1
ATOM 12034 N N . PRO B 1 645 ? -18.109 -32.094 -30.297 1 91.06 645 PRO B N 1
ATOM 12035 C CA . PRO B 1 645 ? -18.75 -33.312 -30.844 1 91.06 645 PRO B CA 1
ATOM 12036 C C . PRO B 1 645 ? -18.094 -34.594 -30.359 1 91.06 645 PRO B C 1
ATOM 12038 O O . PRO B 1 645 ? -16.891 -34.625 -30.094 1 91.06 645 PRO B O 1
ATOM 12041 N N . GLU B 1 646 ? -18.891 -35.656 -30.234 1 92.12 646 GLU B N 1
ATOM 12042 C CA . GLU B 1 646 ? -18.359 -36.969 -30 1 92.12 646 GLU B CA 1
ATOM 12043 C C . GLU B 1 646 ? -17.594 -37.5 -31.219 1 92.12 646 GLU B C 1
ATOM 12045 O O . GLU B 1 646 ? -17.984 -37.219 -32.344 1 92.12 646 GLU B O 1
ATOM 12050 N N . PRO B 1 647 ? -16.578 -38.188 -30.922 1 93.12 647 PRO B N 1
ATOM 12051 C CA . PRO B 1 647 ? -15.844 -38.719 -32.062 1 93.12 647 PRO B CA 1
ATOM 12052 C C . PRO B 1 647 ? -16.641 -39.781 -32.844 1 93.12 647 PRO B C 1
ATOM 12054 O O . PRO B 1 647 ? -17.312 -40.625 -32.219 1 93.12 647 PRO B O 1
ATOM 12057 N N . LYS B 1 648 ? -16.5 -39.719 -34.125 1 95.06 648 LYS B N 1
ATOM 12058 C CA . LYS B 1 648 ? -17.062 -40.781 -34.969 1 95.06 648 LYS B CA 1
ATOM 12059 C C . LYS B 1 648 ? -16.297 -42.094 -34.812 1 95.06 648 LYS B C 1
ATOM 12061 O O . LYS B 1 648 ? -15.102 -42.062 -34.5 1 95.06 648 LYS B O 1
ATOM 12066 N N . PRO B 1 649 ? -16.984 -43.188 -35 1 95.5 649 PRO B N 1
ATOM 12067 C CA . PRO B 1 649 ? -16.312 -44.469 -34.844 1 95.5 649 PRO B CA 1
ATOM 12068 C C . PRO B 1 649 ? -15.07 -44.594 -35.719 1 95.5 649 PRO B C 1
ATOM 12070 O O . PRO B 1 649 ? -14.062 -45.188 -35.312 1 95.5 649 PRO B O 1
ATOM 12073 N N . GLU B 1 650 ? -15.125 -44.031 -36.875 1 95.38 650 GLU B N 1
ATOM 12074 C CA . GLU B 1 650 ? -13.984 -44.094 -37.781 1 95.38 650 GLU B CA 1
ATOM 12075 C C . GLU B 1 650 ? -12.805 -43.281 -37.25 1 95.38 650 GLU B C 1
ATOM 12077 O O . GLU B 1 650 ? -11.648 -43.688 -37.438 1 95.38 650 GLU B O 1
ATOM 12082 N N . TRP B 1 651 ? -13.156 -42.188 -36.625 1 96.44 651 TRP B N 1
ATOM 12083 C CA . TRP B 1 651 ? -12.109 -41.375 -36.031 1 96.44 651 TRP B CA 1
ATOM 12084 C C . TRP B 1 651 ? -11.422 -42.094 -34.875 1 96.44 651 TRP B C 1
ATOM 12086 O O . TRP B 1 651 ? -10.195 -42.062 -34.75 1 96.44 651 TRP B O 1
ATOM 12096 N N . ALA B 1 652 ? -12.242 -42.781 -34.094 1 96.25 652 ALA B N 1
ATOM 12097 C CA . ALA B 1 652 ? -11.727 -43.531 -32.938 1 96.25 652 ALA B CA 1
ATOM 12098 C C . ALA B 1 652 ? -10.812 -44.656 -33.406 1 96.25 652 ALA B C 1
ATOM 12100 O O . ALA B 1 652 ? -9.789 -44.938 -32.781 1 96.25 652 ALA B O 1
ATOM 12101 N N . ALA B 1 653 ? -11.188 -45.281 -34.469 1 95.88 653 ALA B N 1
ATOM 12102 C CA . ALA B 1 653 ? -10.398 -46.375 -35 1 95.88 653 ALA B CA 1
ATOM 12103 C C . ALA B 1 653 ? -9.031 -45.906 -35.469 1 95.88 653 ALA B C 1
ATOM 12105 O O . ALA B 1 653 ? -8.023 -46.562 -35.281 1 95.88 653 ALA B O 1
ATOM 12106 N N . ILE B 1 654 ? -9.094 -44.812 -36.125 1 96.19 654 ILE B N 1
ATOM 12107 C CA . ILE B 1 654 ? -7.844 -44.25 -36.594 1 96.19 654 ILE B CA 1
ATOM 12108 C C . ILE B 1 654 ? -6.965 -43.844 -35.406 1 96.19 654 ILE B C 1
ATOM 12110 O O . ILE B 1 654 ? -5.754 -44.094 -35.406 1 96.19 654 ILE B O 1
ATOM 12114 N N . MET B 1 655 ? -7.57 -43.25 -34.438 1 96.94 655 MET B N 1
ATOM 12115 C CA . MET B 1 655 ? -6.812 -42.844 -33.25 1 96.94 655 MET B CA 1
ATOM 12116 C C . MET B 1 655 ? -6.238 -44.062 -32.531 1 96.94 655 MET B C 1
ATOM 12118 O O . MET B 1 655 ? -5.137 -44 -31.984 1 96.94 655 MET B O 1
ATOM 12122 N N . ASP B 1 656 ? -6.984 -45.156 -32.469 1 95.88 656 ASP B N 1
ATOM 12123 C CA . ASP B 1 656 ? -6.477 -46.406 -31.906 1 95.88 656 ASP B CA 1
ATOM 12124 C C . ASP B 1 656 ? -5.215 -46.875 -32.656 1 95.88 656 ASP B C 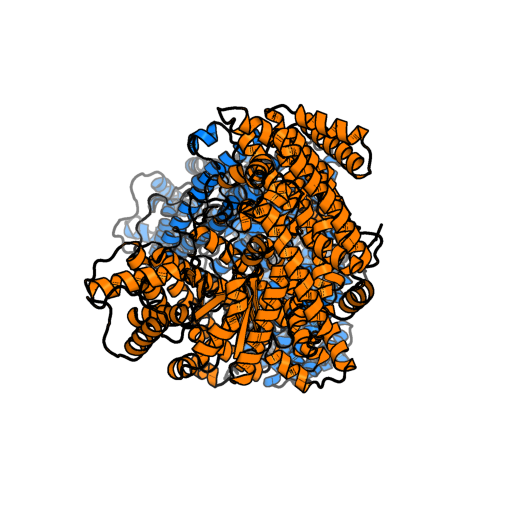1
ATOM 12126 O O . ASP B 1 656 ? -4.23 -47.25 -32 1 95.88 656 ASP B O 1
ATOM 12130 N N . ARG B 1 657 ? -5.281 -46.781 -33.906 1 95.75 657 ARG B N 1
ATOM 12131 C CA . ARG B 1 657 ? -4.156 -47.188 -34.75 1 95.75 657 ARG B CA 1
ATOM 12132 C C . ARG B 1 657 ? -2.953 -46.281 -34.531 1 95.75 657 ARG B C 1
ATOM 12134 O O . ARG B 1 657 ? -1.829 -46.75 -34.344 1 95.75 657 ARG B O 1
ATOM 12141 N N . LEU B 1 658 ? -3.242 -45 -34.594 1 96.94 658 LEU B N 1
ATOM 12142 C CA . LEU B 1 658 ? -2.178 -44.031 -34.344 1 96.94 658 LEU B CA 1
ATOM 12143 C C . LEU B 1 658 ? -1.522 -44.281 -33 1 96.94 658 LEU B C 1
ATOM 12145 O O . LEU B 1 658 ? -0.297 -44.219 -32.875 1 96.94 658 LEU B O 1
ATOM 12149 N N . SER B 1 659 ? -2.324 -44.531 -31.984 1 95.88 659 SER B N 1
ATOM 12150 C CA . SER B 1 659 ? -1.852 -44.75 -30.625 1 95.88 659 SER B CA 1
ATOM 12151 C C . SER B 1 659 ? -0.976 -45.969 -30.516 1 95.88 659 SER B C 1
ATOM 12153 O O . SER B 1 659 ? 0.061 -45.969 -29.859 1 95.88 659 SER B O 1
ATOM 12155 N N . ASP B 1 660 ? -1.36 -47 -31.156 1 95.44 660 ASP B N 1
ATOM 12156 C CA . ASP B 1 660 ? -0.603 -48.25 -31.125 1 95.44 660 ASP B CA 1
ATOM 12157 C C . ASP B 1 660 ? 0.773 -48.062 -31.75 1 95.44 660 ASP B C 1
ATOM 12159 O O . ASP B 1 660 ? 1.785 -48.5 -31.188 1 95.44 660 ASP B O 1
ATOM 12163 N N . ILE B 1 661 ? 0.773 -47.469 -32.875 1 96.25 661 ILE B N 1
ATOM 12164 C CA . ILE B 1 661 ? 2.014 -47.281 -33.625 1 96.25 661 ILE B CA 1
ATOM 12165 C C . ILE B 1 661 ? 2.951 -46.375 -32.844 1 96.25 661 ILE B C 1
ATOM 12167 O O . ILE B 1 661 ? 4.141 -46.656 -32.688 1 96.25 661 ILE B O 1
ATOM 12171 N N . SER B 1 662 ? 2.393 -45.281 -32.438 1 96.31 662 SER B N 1
ATOM 12172 C CA . SER B 1 662 ? 3.197 -44.312 -31.688 1 96.31 662 SER B CA 1
ATOM 12173 C C . SER B 1 662 ? 3.76 -44.938 -30.422 1 96.31 662 SER B C 1
ATOM 12175 O O . SER B 1 662 ? 4.918 -44.719 -30.078 1 96.31 662 SER B O 1
ATOM 12177 N N . CYS B 1 663 ? 2.949 -45.656 -29.656 1 95.12 663 CYS B N 1
ATOM 12178 C CA . CYS B 1 663 ? 3.367 -46.281 -28.406 1 95.12 663 CYS B CA 1
ATOM 12179 C C . CYS B 1 663 ? 4.469 -47.312 -28.656 1 95.12 663 CYS B C 1
ATOM 12181 O O . CYS B 1 663 ? 5.453 -47.344 -27.922 1 95.12 663 CYS B O 1
ATOM 12183 N N . GLU B 1 664 ? 4.289 -48.094 -29.609 1 95.25 664 GLU B N 1
ATOM 12184 C CA . GLU B 1 664 ? 5.285 -49.094 -29.938 1 95.25 664 GLU B CA 1
ATOM 12185 C C . GLU B 1 664 ? 6.633 -48.469 -30.266 1 95.25 664 GLU B C 1
ATOM 12187 O O . GLU B 1 664 ? 7.672 -48.938 -29.797 1 95.25 664 GLU B O 1
ATOM 12192 N N . MET B 1 665 ? 6.605 -47.469 -31.047 1 95.06 665 MET B N 1
ATOM 12193 C CA . MET B 1 665 ? 7.848 -46.781 -31.391 1 95.06 665 MET B CA 1
ATOM 12194 C C . MET B 1 665 ? 8.484 -46.156 -30.156 1 95.06 665 MET B C 1
ATOM 12196 O O . MET B 1 665 ? 9.703 -46.281 -29.969 1 95.06 665 MET B O 1
ATOM 12200 N N . TYR B 1 666 ? 7.695 -45.469 -29.469 1 94.62 666 TYR B N 1
ATOM 12201 C CA . TYR B 1 666 ? 8.188 -44.812 -28.266 1 94.62 666 TYR B CA 1
ATOM 12202 C C . TYR B 1 666 ? 8.859 -45.844 -27.344 1 94.62 666 TYR B C 1
ATOM 12204 O O . TYR B 1 666 ? 9.992 -45.625 -26.891 1 94.62 666 TYR B O 1
ATOM 12212 N N . ARG B 1 667 ? 8.219 -46.938 -27.047 1 93.06 667 ARG B N 1
ATOM 12213 C CA . ARG B 1 667 ? 8.742 -47.969 -26.156 1 93.06 667 ARG B CA 1
ATOM 12214 C C . ARG B 1 667 ? 9.961 -48.656 -26.75 1 93.06 667 ARG B C 1
ATOM 12216 O O . ARG B 1 667 ? 10.875 -49.062 -26.031 1 93.06 667 ARG B O 1
ATOM 12223 N N . ASP B 1 668 ? 9.953 -48.812 -28 1 94.06 668 ASP B N 1
ATOM 12224 C CA . ASP B 1 668 ? 11.094 -49.406 -28.688 1 94.06 668 ASP B CA 1
ATOM 12225 C C . ASP B 1 668 ? 12.375 -48.625 -28.422 1 94.06 668 ASP B C 1
ATOM 12227 O O . ASP B 1 668 ? 13.422 -49.188 -28.156 1 94.06 668 ASP B O 1
ATOM 12231 N N . TYR B 1 669 ? 12.266 -47.312 -28.484 1 93.19 669 TYR B N 1
ATOM 12232 C CA . TYR B 1 669 ? 13.43 -46.469 -28.234 1 93.19 669 TYR B CA 1
ATOM 12233 C C . TYR B 1 669 ? 13.758 -46.406 -26.734 1 93.19 669 TYR B C 1
ATOM 12235 O O . TYR B 1 669 ? 14.891 -46.688 -26.344 1 93.19 669 TYR B O 1
ATOM 12243 N N . VAL B 1 670 ? 12.805 -46.094 -25.906 1 91 670 VAL B N 1
ATOM 12244 C CA . VAL B 1 670 ? 13.023 -45.75 -24.516 1 91 670 VAL B CA 1
ATOM 12245 C C . VAL B 1 670 ? 13.297 -47 -23.688 1 91 670 VAL B C 1
ATOM 12247 O O . VAL B 1 670 ? 14.102 -46.969 -22.75 1 91 670 VAL B O 1
ATOM 12250 N N . ARG B 1 671 ? 12.656 -48.156 -24.031 1 87.62 671 ARG B N 1
ATOM 12251 C CA . ARG B 1 671 ? 12.766 -49.344 -23.172 1 87.62 671 ARG B CA 1
ATOM 12252 C C . ARG B 1 671 ? 13.633 -50.406 -23.828 1 87.62 671 ARG B C 1
ATOM 12254 O O . ARG B 1 671 ? 14.352 -51.125 -23.141 1 87.62 671 ARG B O 1
ATOM 12261 N N . GLU B 1 672 ? 13.555 -50.562 -25.109 1 89.75 672 GLU B N 1
ATOM 12262 C CA . GLU B 1 672 ? 14.141 -51.719 -25.766 1 89.75 672 GLU B CA 1
ATOM 12263 C C . GLU B 1 672 ? 15.547 -51.406 -26.281 1 89.75 672 GLU B C 1
ATOM 12265 O O . GLU B 1 672 ? 16.375 -52.312 -26.391 1 89.75 672 GLU B O 1
ATOM 12270 N N . GLN B 1 673 ? 15.742 -50.219 -26.656 1 91.56 673 GLN B N 1
ATOM 12271 C CA . GLN B 1 673 ? 17.047 -49.875 -27.188 1 91.56 673 GLN B CA 1
ATOM 12272 C C . GLN B 1 673 ? 18.094 -49.75 -26.078 1 91.56 673 GLN B C 1
ATOM 12274 O O . GLN B 1 673 ? 18.016 -48.875 -25.234 1 91.56 673 GLN B O 1
ATOM 12279 N N . PRO B 1 674 ? 19.109 -50.562 -26.031 1 91.5 674 PRO B N 1
ATOM 12280 C CA . PRO B 1 674 ? 20.078 -50.562 -24.938 1 91.5 674 PRO B CA 1
ATOM 12281 C C . PRO B 1 674 ? 20.922 -49.281 -24.891 1 91.5 674 PRO B C 1
ATOM 12283 O O . PRO B 1 674 ? 21.391 -48.906 -23.812 1 91.5 674 PRO B O 1
ATOM 12286 N N . ASP B 1 675 ? 21.047 -48.688 -26 1 93.56 675 ASP B N 1
ATOM 12287 C CA . ASP B 1 675 ? 21.922 -47.5 -26.078 1 93.56 675 ASP B CA 1
ATOM 12288 C C . ASP B 1 675 ? 21.172 -46.25 -25.672 1 93.56 675 ASP B C 1
ATOM 12290 O O . ASP B 1 675 ? 21.781 -45.188 -25.531 1 93.56 675 ASP B O 1
ATOM 12294 N N . PHE B 1 676 ? 19.984 -46.344 -25.422 1 93.81 676 PHE B N 1
ATOM 12295 C CA . PHE B 1 676 ? 19.188 -45.156 -25.203 1 93.81 676 PHE B CA 1
ATOM 12296 C C . PHE B 1 676 ? 19.547 -44.469 -23.891 1 93.81 676 PHE B C 1
ATOM 12298 O O . PHE B 1 676 ? 19.75 -43.25 -23.844 1 93.81 676 PHE B O 1
ATOM 12305 N N . VAL B 1 677 ? 19.609 -45.219 -22.812 1 91.25 677 VAL B N 1
ATOM 12306 C CA . VAL B 1 677 ? 19.844 -44.656 -21.484 1 91.25 677 VAL B CA 1
ATOM 12307 C C . VAL B 1 677 ? 21.234 -44.031 -21.453 1 91.25 677 VAL B C 1
ATOM 12309 O O . VAL B 1 677 ? 21.406 -42.906 -20.984 1 91.25 677 VAL B O 1
ATOM 12312 N N . PRO B 1 678 ? 22.281 -44.719 -21.938 1 92.94 678 PRO B N 1
ATOM 12313 C CA . PRO B 1 678 ? 23.578 -44.062 -22 1 92.94 678 PRO B CA 1
ATOM 12314 C C . PRO B 1 678 ? 23.562 -42.781 -22.828 1 92.94 678 PRO B C 1
ATOM 12316 O O . PRO B 1 678 ? 24.219 -41.812 -22.469 1 92.94 678 PRO B O 1
ATOM 12319 N N . TYR B 1 679 ? 22.875 -42.844 -23.906 1 95.06 679 TYR B N 1
ATOM 12320 C CA . TYR B 1 679 ? 22.75 -41.656 -24.75 1 95.06 679 TYR B CA 1
ATOM 12321 C C . TYR B 1 679 ? 22.078 -40.531 -23.984 1 95.06 679 TYR B C 1
ATOM 12323 O O . TYR B 1 679 ? 22.547 -39.375 -24 1 95.06 679 TYR B O 1
ATOM 12331 N N . PHE B 1 680 ? 20.953 -40.812 -23.328 1 93.44 680 PHE B N 1
ATOM 12332 C CA . PHE B 1 680 ? 20.203 -39.812 -22.547 1 93.44 680 PHE B CA 1
ATOM 12333 C C . PHE B 1 680 ? 21.094 -39.188 -21.484 1 93.44 680 PHE B C 1
ATOM 12335 O O . PHE B 1 680 ? 21.109 -37.969 -21.344 1 93.44 680 PHE B O 1
ATOM 12342 N N . ARG B 1 681 ? 21.812 -39.938 -20.781 1 91.38 681 ARG B N 1
ATOM 12343 C CA . ARG B 1 681 ? 22.656 -39.438 -19.688 1 91.38 681 ARG B CA 1
ATOM 12344 C C . ARG B 1 681 ? 23.781 -38.562 -20.234 1 91.38 681 ARG B C 1
ATOM 12346 O O . ARG B 1 681 ? 24.203 -37.625 -19.562 1 91.38 681 ARG B O 1
ATOM 12353 N N . ALA B 1 682 ? 24.188 -38.938 -21.375 1 94 682 ALA B N 1
ATOM 12354 C CA . ALA B 1 682 ? 25.297 -38.188 -21.969 1 94 682 ALA B CA 1
ATOM 12355 C C . ALA B 1 682 ? 24.828 -36.906 -22.656 1 94 682 ALA B C 1
ATOM 12357 O O . ALA B 1 682 ? 25.453 -35.875 -22.516 1 94 682 ALA B O 1
ATOM 12358 N N . ALA B 1 683 ? 23.75 -37.031 -23.312 1 95.31 683 ALA B N 1
ATOM 12359 C CA . ALA B 1 683 ? 23.297 -35.969 -24.203 1 95.31 683 ALA B CA 1
ATOM 12360 C C . ALA B 1 683 ? 22.562 -34.875 -23.422 1 95.31 683 ALA B C 1
ATOM 12362 O O . ALA B 1 683 ? 22.375 -33.75 -23.906 1 95.31 683 ALA B O 1
ATOM 12363 N N . THR B 1 684 ? 22.047 -35.094 -22.25 1 94.19 684 THR B N 1
ATOM 12364 C CA . THR B 1 684 ? 21.25 -34.156 -21.469 1 94.19 684 THR B CA 1
ATOM 12365 C C . THR B 1 684 ? 21.906 -33.906 -20.125 1 94.19 684 THR B C 1
ATOM 12367 O O . THR B 1 684 ? 22.766 -34.656 -19.672 1 94.19 684 THR B O 1
ATOM 12370 N N . PRO B 1 685 ? 21.562 -32.781 -19.484 1 92.5 685 PRO B N 1
ATOM 12371 C CA . PRO B 1 685 ? 22.109 -32.5 -18.141 1 92.5 685 PRO B CA 1
ATOM 12372 C C . PRO B 1 685 ? 21.328 -33.188 -17.031 1 92.5 685 PRO B C 1
ATOM 12374 O O . PRO B 1 685 ? 21.125 -32.594 -15.961 1 92.5 685 PRO B O 1
ATOM 12377 N N . GLU B 1 686 ? 20.812 -34.375 -17.219 1 87.31 686 GLU B N 1
ATOM 12378 C CA . GLU B 1 686 ? 19.984 -35.062 -16.25 1 87.31 686 GLU B CA 1
ATOM 12379 C C . GLU B 1 686 ? 20.703 -35.25 -14.922 1 87.31 686 GLU B C 1
ATOM 12381 O O . GLU B 1 686 ? 20.125 -35.031 -13.852 1 87.31 686 GLU B O 1
ATOM 12386 N N . GLN B 1 687 ? 21.953 -35.562 -14.906 1 82.06 687 GLN B N 1
ATOM 12387 C CA . GLN B 1 687 ? 22.719 -35.812 -13.688 1 82.06 687 GLN B CA 1
ATOM 12388 C C . GLN B 1 687 ? 22.969 -34.5 -12.93 1 82.06 687 GLN B C 1
ATOM 12390 O O . GLN B 1 687 ? 22.953 -34.5 -11.695 1 82.06 687 GLN B O 1
ATOM 12395 N N . GLU B 1 688 ? 23.172 -33.531 -13.742 1 83.88 688 GLU B N 1
ATOM 12396 C CA . GLU B 1 688 ? 23.453 -32.25 -13.148 1 83.88 688 GLU B CA 1
ATOM 12397 C C . GLU B 1 688 ? 22.172 -31.609 -12.578 1 83.88 688 GLU B C 1
ATOM 12399 O O . GLU B 1 688 ? 22.25 -30.828 -11.625 1 83.88 688 GLU B O 1
ATOM 12404 N N . LEU B 1 689 ? 21.047 -31.922 -13.148 1 80.38 689 LEU B N 1
ATOM 12405 C CA . LEU B 1 689 ? 19.766 -31.422 -12.648 1 80.38 689 LEU B CA 1
ATOM 12406 C C . LEU B 1 689 ? 19.516 -31.906 -11.219 1 80.38 689 LEU B C 1
ATOM 12408 O O . LEU B 1 689 ? 18.891 -31.203 -10.422 1 80.38 689 LEU B O 1
ATOM 12412 N N . GLY B 1 690 ? 19.984 -33.031 -10.852 1 72.31 690 GLY B N 1
ATOM 12413 C CA . GLY B 1 690 ? 19.828 -33.594 -9.516 1 72.31 690 GLY B CA 1
ATOM 12414 C C . GLY B 1 690 ? 20.609 -32.812 -8.461 1 72.31 690 GLY B C 1
ATOM 12415 O O . GLY B 1 690 ? 20.25 -32.844 -7.281 1 72.31 690 GLY B O 1
ATOM 12416 N N . LYS B 1 691 ? 21.594 -32.062 -8.977 1 70.5 691 LYS B N 1
ATOM 12417 C CA . LYS B 1 691 ? 22.438 -31.328 -8.055 1 70.5 691 LYS B CA 1
ATOM 12418 C C . LYS B 1 691 ? 21.844 -29.938 -7.77 1 70.5 691 LYS B C 1
ATOM 12420 O O . LYS B 1 691 ? 22.234 -29.281 -6.801 1 70.5 691 LYS B O 1
ATOM 12425 N N . LEU B 1 692 ? 20.859 -29.609 -8.531 1 71.5 692 LEU B N 1
ATOM 12426 C CA . LEU B 1 692 ? 20.266 -28.281 -8.383 1 71.5 692 LEU B CA 1
ATOM 12427 C C . LEU B 1 692 ? 19.25 -28.266 -7.246 1 71.5 692 LEU B C 1
ATOM 12429 O O . LEU B 1 692 ? 18.531 -29.25 -7.031 1 71.5 692 LEU B O 1
ATOM 12433 N N . PRO B 1 693 ? 19.391 -27.172 -6.438 1 70.38 693 PRO B N 1
ATOM 12434 C CA . PRO B 1 693 ? 18.406 -27.047 -5.355 1 70.38 693 PRO B CA 1
ATOM 12435 C C . PRO B 1 693 ? 17.031 -26.594 -5.848 1 70.38 693 PRO B C 1
ATOM 12437 O O . PRO B 1 693 ? 16.562 -25.516 -5.473 1 70.38 693 PRO B O 1
ATOM 12440 N N . LEU B 1 694 ? 16.438 -27.297 -6.633 1 64.62 694 LEU B N 1
ATOM 12441 C CA . LEU B 1 694 ? 15.227 -26.891 -7.34 1 64.62 694 LEU B CA 1
ATOM 12442 C C . LEU B 1 694 ? 13.992 -27.062 -6.449 1 64.62 694 LEU B C 1
ATOM 12444 O O . LEU B 1 694 ? 13.094 -26.219 -6.457 1 64.62 694 LEU B O 1
ATOM 12448 N N . GLY B 1 695 ? 13.688 -28.188 -5.859 1 62.56 695 GLY B N 1
ATOM 12449 C CA . GLY B 1 695 ? 12.5 -28.484 -5.07 1 62.56 695 GLY B CA 1
ATOM 12450 C C . GLY B 1 695 ? 12.773 -29.391 -3.887 1 62.56 695 GLY B C 1
ATOM 12451 O O . GLY B 1 695 ? 13.906 -29.828 -3.691 1 62.56 695 GLY B O 1
ATOM 12452 N N . SER B 1 696 ? 11.781 -29.344 -3.15 1 67.69 696 SER B N 1
ATOM 12453 C CA . SER B 1 696 ? 11.906 -30.188 -1.963 1 67.69 696 SER B CA 1
ATOM 12454 C C . SER B 1 696 ? 11.906 -31.672 -2.328 1 67.69 696 SER B C 1
ATOM 12456 O O . SER B 1 696 ? 12.344 -32.5 -1.538 1 67.69 696 SER B O 1
ATOM 12458 N N . ARG B 1 697 ? 11.406 -31.875 -3.562 1 70.81 697 ARG B N 1
ATOM 12459 C CA . ARG B 1 697 ? 11.266 -33.281 -3.982 1 70.81 697 ARG B CA 1
ATOM 12460 C C . ARG B 1 697 ? 12.562 -33.812 -4.566 1 70.81 697 ARG B C 1
ATOM 12462 O O . ARG B 1 697 ? 13.25 -33.094 -5.312 1 70.81 697 ARG B O 1
ATOM 12469 N N . PRO B 1 698 ? 12.898 -34.938 -4.168 1 66.44 698 PRO B N 1
ATOM 12470 C CA . PRO B 1 698 ? 14.031 -35.562 -4.848 1 66.44 698 PRO B CA 1
ATOM 12471 C C . PRO B 1 698 ? 13.766 -35.812 -6.332 1 66.44 698 PRO B C 1
ATOM 12473 O O . PRO B 1 698 ? 12.609 -35.906 -6.746 1 66.44 698 PRO B O 1
ATOM 12476 N N . ALA B 1 699 ? 14.766 -35.75 -7.16 1 63.62 699 ALA B N 1
ATOM 12477 C CA . ALA B 1 699 ? 14.648 -35.938 -8.602 1 63.62 699 ALA B CA 1
ATOM 12478 C C . ALA B 1 699 ? 14.148 -37.344 -8.945 1 63.62 699 ALA B C 1
ATOM 12480 O O . ALA B 1 699 ? 13.539 -37.562 -10 1 63.62 699 ALA B O 1
ATOM 12481 N N . LYS B 1 700 ? 14.391 -38.406 -8.086 1 64.38 700 LYS B N 1
ATOM 12482 C CA . LYS B 1 700 ? 13.953 -39.781 -8.281 1 64.38 700 LYS B CA 1
ATOM 12483 C C . LYS B 1 700 ? 13 -40.219 -7.176 1 64.38 700 LYS B C 1
ATOM 12485 O O . LYS B 1 700 ? 13.172 -39.875 -6.012 1 64.38 700 LYS B O 1
ATOM 12490 N N . ARG B 1 701 ? 11.945 -40.906 -7.742 1 54.25 701 ARG B N 1
ATOM 12491 C CA . ARG B 1 701 ? 11.031 -41.438 -6.746 1 54.25 701 ARG B CA 1
ATOM 12492 C C . ARG B 1 701 ? 11.734 -42.469 -5.871 1 54.25 701 ARG B C 1
ATOM 12494 O O . ARG B 1 701 ? 11.547 -42.5 -4.652 1 54.25 701 ARG B O 1
ATOM 12501 N N . ARG B 1 702 ? 12.625 -43.438 -6.473 1 60.22 702 ARG B N 1
ATOM 12502 C CA . ARG B 1 702 ? 13.469 -44.438 -5.824 1 60.22 702 ARG B CA 1
ATOM 12503 C C . ARG B 1 702 ? 14.922 -44.281 -6.277 1 60.22 702 ARG B C 1
ATOM 12505 O O . ARG B 1 702 ? 15.203 -44.281 -7.477 1 60.22 702 ARG B O 1
ATOM 12512 N N . PRO B 1 703 ? 16.016 -44.094 -5.562 1 55.88 703 PRO B N 1
ATOM 12513 C CA . PRO B 1 703 ? 17.406 -43.812 -5.898 1 55.88 703 PRO B CA 1
ATOM 12514 C C . PRO B 1 703 ? 18.016 -44.844 -6.828 1 55.88 703 PRO B C 1
ATOM 12516 O O . PRO B 1 703 ? 18.906 -44.531 -7.629 1 55.88 703 PRO B O 1
ATOM 12519 N N . THR B 1 704 ? 17.734 -46.094 -6.871 1 49.59 704 THR B N 1
ATOM 12520 C CA . THR B 1 704 ? 18.453 -47.156 -7.543 1 49.59 704 THR B CA 1
ATOM 12521 C C . THR B 1 704 ? 17.812 -47.469 -8.898 1 49.59 704 THR B C 1
ATOM 12523 O O . THR B 1 704 ? 18.328 -48.312 -9.648 1 49.59 704 THR B O 1
ATOM 12526 N N . GLY B 1 705 ? 16.844 -46.781 -9.422 1 53.91 705 GLY B N 1
ATOM 12527 C CA . GLY B 1 705 ? 16.141 -47.344 -10.57 1 53.91 705 GLY B CA 1
ATOM 12528 C C . GLY B 1 705 ? 16.516 -46.656 -11.875 1 53.91 705 GLY B C 1
ATOM 12529 O O . GLY B 1 705 ? 17.312 -45.719 -11.883 1 53.91 705 GLY B O 1
ATOM 12530 N N . GLY B 1 706 ? 16.328 -47.281 -13.07 1 59.66 706 GLY B N 1
ATOM 12531 C CA . GLY B 1 706 ? 16.531 -46.781 -14.422 1 59.66 706 GLY B CA 1
ATOM 12532 C C . GLY B 1 706 ? 15.578 -45.656 -14.797 1 59.66 706 GLY B C 1
ATOM 12533 O O . GLY B 1 706 ? 15.188 -44.875 -13.938 1 59.66 706 GLY B O 1
ATOM 12534 N N . VAL B 1 707 ? 15.25 -45.344 -16.047 1 65.81 707 VAL B N 1
ATOM 12535 C CA . VAL B 1 707 ? 14.383 -44.312 -16.578 1 65.81 707 VAL B CA 1
ATOM 12536 C C . VAL B 1 707 ? 13 -44.406 -15.938 1 65.81 707 VAL B C 1
ATOM 12538 O O . VAL B 1 707 ? 12.344 -43.375 -15.719 1 65.81 707 VAL B O 1
ATOM 12541 N N . GLU B 1 708 ? 12.734 -45.594 -15.578 1 63.22 708 GLU B N 1
ATOM 12542 C CA . GLU B 1 708 ? 11.398 -45.812 -15.031 1 63.22 708 GLU B CA 1
ATOM 12543 C C . GLU B 1 708 ? 11.242 -45.156 -13.664 1 63.22 708 GLU B C 1
ATOM 12545 O O . GLU B 1 708 ? 10.125 -44.812 -13.266 1 63.22 708 GLU B O 1
ATOM 12550 N N . THR B 1 709 ? 12.383 -44.938 -13.141 1 64.5 709 THR B N 1
ATOM 12551 C CA . THR B 1 709 ? 12.305 -44.406 -11.781 1 64.5 709 THR B CA 1
ATOM 12552 C C . THR B 1 709 ? 12.422 -42.875 -11.789 1 64.5 709 THR B C 1
ATOM 12554 O O . THR B 1 709 ? 12.203 -42.219 -10.766 1 64.5 709 THR B O 1
ATOM 12557 N N . LEU B 1 710 ? 12.711 -42.375 -12.93 1 72.81 710 LEU B N 1
ATOM 12558 C CA . LEU B 1 710 ? 12.812 -40.938 -13.039 1 72.81 710 LEU B CA 1
ATOM 12559 C C . LEU B 1 710 ? 11.43 -40.281 -13.031 1 72.81 710 LEU B C 1
ATOM 12561 O O . LEU B 1 710 ? 10.5 -40.781 -13.664 1 72.81 710 LEU B O 1
ATOM 12565 N N . ARG B 1 711 ? 11.312 -39.281 -12.297 1 69.69 711 ARG B N 1
ATOM 12566 C CA . ARG B 1 711 ? 10.062 -38.5 -12.297 1 69.69 711 ARG B CA 1
ATOM 12567 C C . ARG B 1 711 ? 9.828 -37.844 -13.648 1 69.69 711 ARG B C 1
ATOM 12569 O O . ARG B 1 711 ? 10.773 -37.625 -14.406 1 69.69 711 ARG B O 1
ATOM 12576 N N . ALA B 1 712 ? 8.656 -37.594 -13.961 1 71.25 712 ALA B N 1
ATOM 12577 C CA . ALA B 1 712 ? 8.25 -37.062 -15.258 1 71.25 712 ALA B CA 1
ATOM 12578 C C . ALA B 1 712 ? 8.844 -35.656 -15.492 1 71.25 712 ALA B C 1
ATOM 12580 O O . ALA B 1 712 ? 9.32 -35.375 -16.594 1 71.25 712 ALA B O 1
ATOM 12581 N N . ILE B 1 713 ? 8.922 -34.906 -14.492 1 73.62 713 ILE B N 1
ATOM 12582 C CA . ILE B 1 713 ? 9.297 -33.5 -14.68 1 73.62 713 ILE B CA 1
ATOM 12583 C C . ILE B 1 713 ? 10.781 -33.406 -15.023 1 73.62 713 ILE B C 1
ATOM 12585 O O . ILE B 1 713 ? 11.156 -32.812 -16.031 1 73.62 713 ILE B O 1
ATOM 12589 N N . PRO B 1 714 ? 11.703 -34.156 -14.336 1 77.19 714 PRO B N 1
ATOM 12590 C CA . PRO B 1 714 ? 13.117 -34.125 -14.711 1 77.19 714 PRO B CA 1
ATOM 12591 C C . PRO B 1 714 ? 13.375 -34.719 -16.078 1 77.19 714 PRO B C 1
ATOM 12593 O O . PRO B 1 714 ? 14.281 -34.281 -16.797 1 77.19 714 PRO B O 1
ATOM 12596 N N . TRP B 1 715 ? 12.523 -35.75 -16.406 1 83.06 715 TRP B N 1
ATOM 12597 C CA . TRP B 1 715 ? 12.633 -36.406 -17.703 1 83.06 715 TRP B CA 1
ATOM 12598 C C . TRP B 1 715 ? 12.359 -35.438 -18.828 1 83.06 715 TRP B C 1
ATOM 12600 O O . TRP B 1 715 ? 13.164 -35.312 -19.766 1 83.06 715 TRP B O 1
ATOM 12610 N N . ILE B 1 716 ? 11.328 -34.75 -18.734 1 83.25 716 ILE B N 1
ATOM 12611 C CA . ILE B 1 716 ? 10.953 -33.812 -19.766 1 83.25 716 ILE B CA 1
ATOM 12612 C C . ILE B 1 716 ? 11.898 -32.594 -19.734 1 83.25 716 ILE B C 1
ATOM 12614 O O . ILE B 1 716 ? 12.297 -32.094 -20.781 1 83.25 716 ILE B O 1
ATOM 12618 N N . PHE B 1 717 ? 12.258 -32.219 -18.578 1 83.81 717 PHE B N 1
ATOM 12619 C CA . PHE B 1 717 ? 13.102 -31.047 -18.406 1 83.81 717 PHE B CA 1
ATOM 12620 C C . PHE B 1 717 ? 14.477 -31.281 -19.016 1 83.81 717 PHE B C 1
ATOM 12622 O O . PHE B 1 717 ? 15.023 -30.391 -19.672 1 83.81 717 PHE B O 1
ATOM 12629 N N . ALA B 1 718 ? 15.016 -32.375 -18.844 1 88.88 718 ALA B N 1
ATOM 12630 C CA . ALA B 1 718 ? 16.344 -32.719 -19.359 1 88.88 718 ALA B CA 1
ATOM 12631 C C . ALA B 1 718 ? 16.359 -32.625 -20.891 1 88.88 718 ALA B C 1
ATOM 12633 O O . ALA B 1 718 ? 17.281 -32.062 -21.469 1 88.88 718 ALA B O 1
ATOM 12634 N N . TRP B 1 719 ? 15.32 -33.156 -21.484 1 91.56 719 TRP B N 1
ATOM 12635 C CA . TRP B 1 719 ? 15.25 -33.156 -22.938 1 91.56 719 TRP B CA 1
ATOM 12636 C C . TRP B 1 719 ? 14.969 -31.766 -23.484 1 91.56 719 TRP B C 1
ATOM 12638 O O . TRP B 1 719 ? 15.359 -31.438 -24.609 1 91.56 719 TRP B O 1
ATOM 12648 N N . SER B 1 720 ? 14.289 -30.969 -22.688 1 90.06 720 SER B N 1
ATOM 12649 C CA . SER B 1 720 ? 14.023 -29.594 -23.109 1 90.06 720 SER B CA 1
ATOM 12650 C C . SER B 1 720 ? 15.297 -28.766 -23.125 1 90.06 720 SER B C 1
ATOM 12652 O O . SER B 1 720 ? 15.438 -27.844 -23.922 1 90.06 720 SER B O 1
ATOM 12654 N N . GLN B 1 721 ? 16.203 -29.125 -22.328 1 92.19 721 GLN B N 1
ATOM 12655 C CA . GLN B 1 721 ? 17.453 -28.391 -22.219 1 92.19 721 GLN B CA 1
ATOM 12656 C C . GLN B 1 721 ? 18.297 -28.562 -23.484 1 92.19 721 GLN B C 1
ATOM 12658 O O . GLN B 1 721 ? 18.922 -27.609 -23.938 1 92.19 721 GLN B O 1
ATOM 12663 N N . ASN B 1 722 ? 18.297 -29.719 -24.016 1 94.38 722 ASN B N 1
ATOM 12664 C CA . ASN B 1 722 ? 19.141 -29.938 -25.188 1 94.38 722 ASN B CA 1
ATOM 12665 C C . ASN B 1 722 ? 18.391 -29.656 -26.484 1 94.38 722 ASN B C 1
ATOM 12667 O O . ASN B 1 722 ? 18.875 -29.984 -27.562 1 94.38 722 ASN B O 1
ATOM 12671 N N . ARG B 1 723 ? 17.094 -29.266 -26.453 1 94.38 723 ARG B N 1
ATOM 12672 C CA . ARG B 1 723 ? 16.281 -28.734 -27.531 1 94.38 723 ARG B CA 1
ATOM 12673 C C . ARG B 1 723 ? 15.773 -29.859 -28.438 1 94.38 723 ARG B C 1
ATOM 12675 O O . ARG B 1 723 ? 15.273 -29.609 -29.531 1 94.38 723 ARG B O 1
ATOM 12682 N N . LEU B 1 724 ? 15.969 -31.078 -28.016 1 94.88 724 LEU B N 1
ATOM 12683 C CA . LEU B 1 724 ? 15.391 -32.188 -28.766 1 94.88 724 LEU B CA 1
ATOM 12684 C C . LEU B 1 724 ? 13.953 -32.469 -28.328 1 94.88 724 LEU B C 1
ATOM 12686 O O . LEU B 1 724 ? 13.141 -32.938 -29.125 1 94.88 724 LEU B O 1
ATOM 12690 N N . MET B 1 725 ? 13.594 -32.281 -27.109 1 92.56 725 MET B N 1
ATOM 12691 C CA . MET B 1 725 ? 12.258 -32.406 -26.531 1 92.56 725 MET B CA 1
ATOM 12692 C C . MET B 1 725 ? 11.641 -33.75 -26.891 1 92.56 725 MET B C 1
ATOM 12694 O O . MET B 1 725 ? 10.469 -33.812 -27.281 1 92.56 725 MET B O 1
ATOM 12698 N N . LEU B 1 726 ? 12.359 -34.719 -26.781 1 92.5 726 LEU B N 1
ATOM 12699 C CA . LEU B 1 726 ? 12.102 -36.062 -27.297 1 92.5 726 LEU B CA 1
ATOM 12700 C C . LEU B 1 726 ? 10.766 -36.594 -26.781 1 92.5 726 LEU B C 1
ATOM 12702 O O . LEU B 1 726 ? 9.93 -37.062 -27.562 1 92.5 726 LEU B O 1
ATOM 12706 N N . PRO B 1 727 ? 10.5 -36.5 -25.516 1 89.5 727 PRO B N 1
ATOM 12707 C CA . PRO B 1 727 ? 9.273 -37.125 -24.984 1 89.5 727 PRO B CA 1
ATOM 12708 C C . PRO B 1 727 ? 8.008 -36.469 -25.516 1 89.5 727 PRO B C 1
ATOM 12710 O O . PRO B 1 727 ? 6.93 -37.062 -25.484 1 89.5 727 PRO B O 1
ATOM 12713 N N . ALA B 1 728 ? 8.125 -35.344 -26.062 1 89.19 728 ALA B N 1
ATOM 12714 C CA . ALA B 1 728 ? 6.953 -34.531 -26.438 1 89.19 728 ALA B CA 1
ATOM 12715 C C . ALA B 1 728 ? 6.488 -34.875 -27.859 1 89.19 728 ALA B C 1
ATOM 12717 O O . ALA B 1 728 ? 5.395 -34.469 -28.266 1 89.19 728 ALA B O 1
ATOM 12718 N N . TRP B 1 729 ? 7.277 -35.656 -28.594 1 93.06 729 TRP B N 1
ATOM 12719 C CA . TRP B 1 729 ? 6.848 -35.844 -29.969 1 93.06 729 TRP B CA 1
ATOM 12720 C C . TRP B 1 729 ? 7.145 -37.281 -30.438 1 93.06 729 TRP B C 1
ATOM 12722 O O . TRP B 1 729 ? 6.582 -37.75 -31.422 1 93.06 729 TRP B O 1
ATOM 12732 N N . LEU B 1 730 ? 8.008 -37.969 -29.75 1 94.56 730 LEU B N 1
ATOM 12733 C CA . LEU B 1 730 ? 8.492 -39.25 -30.266 1 94.56 730 LEU B CA 1
ATOM 12734 C C . LEU B 1 730 ? 7.328 -40.219 -30.531 1 94.56 730 LEU B C 1
ATOM 12736 O O . LEU B 1 730 ? 6.504 -40.438 -29.641 1 94.56 730 LEU B O 1
ATOM 12740 N N . GLY B 1 731 ? 7.223 -40.688 -31.688 1 94.75 731 GLY B N 1
ATOM 12741 C CA . GLY B 1 731 ? 6.219 -41.656 -32.094 1 94.75 731 GLY B CA 1
ATOM 12742 C C . GLY B 1 731 ? 5.012 -41.031 -32.75 1 94.75 731 GLY B C 1
ATOM 12743 O O . GLY B 1 731 ? 4.32 -41.656 -33.562 1 94.75 731 GLY B O 1
ATOM 12744 N N . ALA B 1 732 ? 4.695 -39.781 -32.5 1 95 732 ALA B N 1
ATOM 12745 C CA . ALA B 1 732 ? 3.484 -39.125 -32.969 1 95 732 ALA B CA 1
ATOM 12746 C C . ALA B 1 732 ? 3.557 -38.875 -34.469 1 95 732 ALA B C 1
ATOM 12748 O O . ALA B 1 732 ? 2.639 -39.219 -35.219 1 95 732 ALA B O 1
ATOM 12749 N N . GLY B 1 733 ? 4.617 -38.281 -34.906 1 94.25 733 GLY B N 1
ATOM 12750 C CA . GLY B 1 733 ? 4.77 -38 -36.312 1 94.25 733 GLY B CA 1
ATOM 12751 C C . GLY B 1 733 ? 4.863 -39.25 -37.188 1 94.25 733 GLY B C 1
ATOM 12752 O O . GLY B 1 733 ? 4.332 -39.281 -38.281 1 94.25 733 GLY B O 1
ATOM 12753 N N . ALA B 1 734 ? 5.551 -40.219 -36.656 1 94.81 734 ALA B N 1
ATOM 12754 C CA . ALA B 1 734 ? 5.68 -41.469 -37.344 1 94.81 734 ALA B CA 1
ATOM 12755 C C . ALA B 1 734 ? 4.324 -42.156 -37.5 1 94.81 734 ALA B C 1
ATOM 12757 O O . ALA B 1 734 ? 4.047 -42.781 -38.531 1 94.81 734 ALA B O 1
ATOM 12758 N N . ALA B 1 735 ? 3.537 -42.062 -36.438 1 96.88 735 ALA B N 1
ATOM 12759 C CA . ALA B 1 735 ? 2.195 -42.656 -36.5 1 96.88 735 ALA B CA 1
ATOM 12760 C C . ALA B 1 735 ? 1.341 -41.938 -37.562 1 96.88 735 ALA B C 1
ATOM 12762 O O . ALA B 1 735 ? 0.599 -42.594 -38.312 1 96.88 735 ALA B O 1
ATOM 12763 N N . LEU B 1 736 ? 1.421 -40.688 -37.656 1 96.44 736 LEU B N 1
ATOM 12764 C CA . LEU B 1 736 ? 0.673 -39.906 -38.625 1 96.44 736 LEU B CA 1
ATOM 12765 C C . LEU B 1 736 ? 1.112 -40.25 -40.062 1 96.44 736 LEU B C 1
ATOM 12767 O O . LEU B 1 736 ? 0.276 -40.406 -40.938 1 96.44 736 LEU B O 1
ATOM 12771 N N . LYS B 1 737 ? 2.424 -40.375 -40.25 1 95.75 737 LYS B N 1
ATOM 12772 C CA . LYS B 1 737 ? 2.955 -40.719 -41.562 1 95.75 737 LYS B CA 1
ATOM 12773 C C . LYS B 1 737 ? 2.465 -42.094 -42 1 95.75 737 LYS B C 1
ATOM 12775 O O . LYS B 1 737 ? 2.068 -42.281 -43.156 1 95.75 737 LYS B O 1
ATOM 12780 N N . THR B 1 738 ? 2.5 -43 -41.062 1 95.69 738 THR B N 1
ATOM 12781 C CA . THR B 1 738 ? 2.045 -44.344 -41.375 1 95.69 738 THR B CA 1
ATOM 12782 C C . THR B 1 738 ? 0.572 -44.344 -41.781 1 95.69 738 THR B C 1
ATOM 12784 O O . THR B 1 738 ? 0.18 -45.031 -42.719 1 95.69 738 THR B O 1
ATOM 12787 N N . ALA B 1 739 ? -0.232 -43.625 -41.031 1 95.56 739 ALA B N 1
ATOM 12788 C CA . ALA B 1 739 ? -1.655 -43.531 -41.375 1 95.56 739 ALA B CA 1
ATOM 12789 C C . ALA B 1 739 ? -1.869 -42.906 -42.75 1 95.56 739 ALA B C 1
ATOM 12791 O O . ALA B 1 739 ? -2.771 -43.344 -43.469 1 95.56 739 ALA B O 1
ATOM 12792 N N . VAL B 1 740 ? -1.066 -41.969 -43.094 1 94.75 740 VAL B N 1
ATOM 12793 C CA . VAL B 1 740 ? -1.15 -41.344 -44.438 1 94.75 740 VAL B CA 1
ATOM 12794 C C . VAL B 1 740 ? -0.768 -42.375 -45.5 1 94.75 740 VAL B C 1
ATOM 12796 O O . VAL B 1 740 ? -1.429 -42.469 -46.531 1 94.75 740 VAL B O 1
ATOM 12799 N N . ASP B 1 741 ? 0.292 -43.125 -45.25 1 94.62 741 ASP B N 1
ATOM 12800 C CA . ASP B 1 741 ? 0.77 -44.125 -46.188 1 94.62 741 ASP B CA 1
ATOM 12801 C C . ASP B 1 741 ? -0.261 -45.25 -46.375 1 94.62 741 ASP B C 1
ATOM 12803 O O . ASP B 1 741 ? -0.324 -45.875 -47.438 1 94.62 741 ASP B O 1
ATOM 12807 N N . GLU B 1 742 ? -1.049 -45.406 -45.344 1 95.06 742 GLU B N 1
ATOM 12808 C CA . GLU B 1 742 ? -2.09 -46.438 -45.406 1 95.06 742 GLU B CA 1
ATOM 12809 C C . GLU B 1 742 ? -3.352 -45.906 -46.062 1 95.06 742 GLU B C 1
ATOM 12811 O O . GLU B 1 742 ? -4.355 -46.625 -46.156 1 95.06 742 GLU B O 1
ATOM 12816 N N . GLY B 1 743 ? -3.449 -44.656 -46.5 1 93.12 743 GLY B N 1
ATOM 12817 C CA . GLY B 1 743 ? -4.531 -44.094 -47.312 1 93.12 743 GLY B CA 1
ATOM 12818 C C . GLY B 1 743 ? -5.523 -43.312 -46.469 1 93.12 743 GLY B C 1
ATOM 12819 O O . GLY B 1 743 ? -6.621 -43 -46.969 1 93.12 743 GLY B O 1
ATOM 12820 N N . ASN B 1 744 ? -5.172 -42.938 -45.281 1 94.75 744 ASN B N 1
ATOM 12821 C CA . ASN B 1 744 ? -6.125 -42.281 -44.375 1 94.75 744 ASN B CA 1
ATOM 12822 C C . ASN B 1 744 ? -5.891 -40.781 -44.344 1 94.75 744 ASN B C 1
ATOM 12824 O O . ASN B 1 744 ? -6.297 -40.094 -43.375 1 94.75 744 ASN B O 1
ATOM 12828 N N . ARG B 1 745 ? -5.227 -40.156 -45.25 1 94 745 ARG B N 1
ATOM 12829 C CA . ARG B 1 745 ? -4.902 -38.719 -45.281 1 94 745 ARG B CA 1
ATOM 12830 C C . ARG B 1 745 ? -6.168 -37.875 -45.25 1 94 745 ARG B C 1
ATOM 12832 O O . ARG B 1 745 ? -6.258 -36.906 -44.469 1 94 745 ARG B O 1
ATOM 12839 N N . ALA B 1 746 ? -7.113 -38.25 -46.062 1 93.94 746 ALA B N 1
ATOM 12840 C CA . ALA B 1 746 ? -8.352 -37.5 -46.156 1 93.94 746 ALA B CA 1
ATOM 12841 C C . ALA B 1 746 ? -9.102 -37.5 -44.812 1 93.94 746 ALA B C 1
ATOM 12843 O O . ALA B 1 746 ? -9.656 -36.469 -44.406 1 93.94 746 ALA B O 1
ATOM 12844 N N . MET B 1 747 ? -9.062 -38.562 -44.188 1 95 747 MET B N 1
ATOM 12845 C CA . MET B 1 747 ? -9.742 -38.688 -42.906 1 95 747 MET B CA 1
ATOM 12846 C C . MET B 1 747 ? -9.039 -37.875 -41.844 1 95 747 MET B C 1
ATOM 12848 O O . MET B 1 747 ? -9.695 -37.25 -41 1 95 747 MET B O 1
ATOM 12852 N N . LEU B 1 748 ? -7.77 -37.875 -41.875 1 96.31 748 LEU B N 1
ATOM 12853 C CA . LEU B 1 748 ? -6.996 -37.094 -40.906 1 96.31 748 LEU B CA 1
ATOM 12854 C C . LEU B 1 748 ? -7.277 -35.594 -41.094 1 96.31 748 LEU B C 1
ATOM 12856 O O . LEU B 1 748 ? -7.34 -34.844 -40.125 1 96.31 748 LEU B O 1
ATOM 12860 N N . GLU B 1 749 ? -7.461 -35.188 -42.25 1 94.5 749 GLU B N 1
ATOM 12861 C CA . GLU B 1 749 ? -7.781 -33.812 -42.531 1 94.5 749 GLU B CA 1
ATOM 12862 C C . GLU B 1 749 ? -9.164 -33.438 -42 1 94.5 749 GLU B C 1
ATOM 12864 O O . GLU B 1 749 ? -9.359 -32.344 -41.469 1 94.5 749 GLU B O 1
ATOM 12869 N N . VAL B 1 750 ? -10.07 -34.344 -42.188 1 94.81 750 VAL B N 1
ATOM 12870 C CA . VAL B 1 750 ? -11.414 -34.125 -41.688 1 94.81 750 VAL B CA 1
ATOM 12871 C C . VAL B 1 750 ? -11.383 -34.031 -40.156 1 94.81 750 VAL B C 1
ATOM 12873 O O . VAL B 1 750 ? -12.031 -33.156 -39.562 1 94.81 750 VAL B O 1
ATOM 12876 N N . MET B 1 751 ? -10.625 -34.906 -39.531 1 95.88 751 MET B N 1
ATOM 12877 C CA . MET B 1 751 ? -10.484 -34.875 -38.094 1 95.88 751 MET B CA 1
ATOM 12878 C C . MET B 1 751 ? -9.891 -33.562 -37.594 1 95.88 751 MET B C 1
ATOM 12880 O O . MET B 1 751 ? -10.328 -33 -36.594 1 95.88 751 MET B O 1
ATOM 12884 N N . TYR B 1 752 ? -8.953 -33.062 -38.312 1 93.94 752 TYR B N 1
ATOM 12885 C CA . TYR B 1 752 ? -8.273 -31.828 -37.969 1 93.94 752 TYR B CA 1
ATOM 12886 C C . TYR B 1 752 ? -9.234 -30.641 -37.969 1 93.94 752 TYR B C 1
ATOM 12888 O O . TYR B 1 752 ? -9.203 -29.797 -37.094 1 93.94 752 TYR B O 1
ATOM 12896 N N . TYR B 1 753 ? -10.148 -30.594 -38.812 1 92.44 753 TYR B N 1
ATOM 12897 C CA . TYR B 1 753 ? -11.016 -29.438 -38.969 1 92.44 753 TYR B CA 1
ATOM 12898 C C . TYR B 1 753 ? -12.281 -29.578 -38.125 1 92.44 753 TYR B C 1
ATOM 12900 O O . TYR B 1 753 ? -12.844 -28.594 -37.688 1 92.44 753 TYR B O 1
ATOM 12908 N N . GLN B 1 754 ? -12.625 -30.812 -37.875 1 93 754 GLN B N 1
ATOM 12909 C CA . GLN B 1 754 ? -13.953 -30.984 -37.312 1 93 754 GLN B CA 1
ATOM 12910 C C . GLN B 1 754 ? -13.875 -31.484 -35.875 1 93 754 GLN B C 1
ATOM 12912 O O . GLN B 1 754 ? -14.859 -31.422 -35.125 1 93 754 GLN B O 1
ATOM 12917 N N . TRP B 1 755 ? -12.758 -31.984 -35.5 1 94.5 755 TRP B N 1
ATOM 12918 C CA . TRP B 1 755 ? -12.641 -32.562 -34.156 1 94.5 755 TRP B CA 1
ATOM 12919 C C . TRP B 1 755 ? -11.656 -31.797 -33.312 1 94.5 755 TRP B C 1
ATOM 12921 O O . TRP B 1 755 ? -10.438 -31.969 -33.406 1 94.5 755 TRP B O 1
ATOM 12931 N N . PRO B 1 756 ? -12.195 -31 -32.344 1 92.25 756 PRO B N 1
ATOM 12932 C CA . PRO B 1 756 ? -11.344 -30.141 -31.516 1 92.25 756 PRO B CA 1
ATOM 12933 C C . PRO B 1 756 ? -10.234 -30.906 -30.797 1 92.25 756 PRO B C 1
ATOM 12935 O O . PRO B 1 756 ? -9.125 -30.391 -30.625 1 92.25 756 PRO B O 1
ATOM 12938 N N . PHE B 1 757 ? -10.492 -32.156 -30.391 1 93.88 757 PHE B N 1
ATOM 12939 C CA . PHE B 1 757 ? -9.469 -32.938 -29.719 1 93.88 757 PHE B CA 1
ATOM 12940 C C . PHE B 1 757 ? -8.258 -33.125 -30.625 1 93.88 757 PHE B C 1
ATOM 12942 O O . PHE B 1 757 ? -7.125 -32.875 -30.219 1 93.88 757 PHE B O 1
ATOM 12949 N N . PHE B 1 758 ? -8.5 -33.531 -31.844 1 95.12 758 PHE B N 1
ATOM 12950 C CA . PHE B 1 758 ? -7.43 -33.812 -32.781 1 95.12 758 PHE B CA 1
ATOM 12951 C C . PHE B 1 758 ? -6.73 -32.531 -33.219 1 95.12 758 PHE B C 1
ATOM 12953 O O . PHE B 1 758 ? -5.5 -32.469 -33.281 1 95.12 758 PHE B O 1
ATOM 12960 N N . ARG B 1 759 ? -7.477 -31.531 -33.438 1 91.88 759 ARG B N 1
ATOM 12961 C CA . ARG B 1 759 ? -6.914 -30.234 -33.812 1 91.88 759 ARG B CA 1
ATOM 12962 C C . ARG B 1 759 ? -5.965 -29.734 -32.719 1 91.88 759 ARG B C 1
ATOM 12964 O O . ARG B 1 759 ? -4.883 -29.219 -33.031 1 91.88 759 ARG B O 1
ATOM 12971 N N . THR B 1 760 ? -6.418 -29.844 -31.516 1 90.38 760 THR B N 1
ATOM 12972 C CA . THR B 1 760 ? -5.602 -29.391 -30.391 1 90.38 760 THR B CA 1
ATOM 12973 C C . THR B 1 760 ? -4.324 -30.219 -30.281 1 90.38 760 THR B C 1
ATOM 12975 O O . THR B 1 760 ? -3.254 -29.672 -29.984 1 90.38 760 THR B O 1
ATOM 12978 N N . ARG B 1 761 ? -4.383 -31.453 -30.469 1 91.31 761 ARG B N 1
ATOM 12979 C CA . ARG B 1 761 ? -3.217 -32.312 -30.391 1 91.31 761 ARG B CA 1
ATOM 12980 C C . ARG B 1 761 ? -2.184 -31.953 -31.453 1 91.31 761 ARG B C 1
ATOM 12982 O O . ARG B 1 761 ? -0.986 -31.891 -31.156 1 91.31 761 ARG B O 1
ATOM 12989 N N . ILE B 1 762 ? -2.668 -31.734 -32.625 1 91.56 762 ILE B N 1
ATOM 12990 C CA . ILE B 1 762 ? -1.78 -31.344 -33.719 1 91.56 762 ILE B CA 1
ATOM 12991 C C . ILE B 1 762 ? -1.169 -29.969 -33.406 1 91.56 762 ILE B C 1
ATOM 12993 O O . ILE B 1 762 ? 0.022 -29.75 -33.625 1 91.56 762 ILE B O 1
ATOM 12997 N N . GLY B 1 763 ? -2.018 -29.125 -32.938 1 87.44 763 GLY B N 1
ATOM 12998 C CA . GLY B 1 763 ? -1.52 -27.812 -32.562 1 87.44 763 GLY B CA 1
ATOM 12999 C C . GLY B 1 763 ? -0.433 -27.875 -31.5 1 87.44 763 GLY B C 1
ATOM 13000 O O . GLY B 1 763 ? 0.541 -27.125 -31.562 1 87.44 763 GLY B O 1
ATOM 13001 N N . MET B 1 764 ? -0.553 -28.719 -30.547 1 87.12 764 MET B N 1
ATOM 13002 C CA . MET B 1 764 ? 0.442 -28.875 -29.5 1 87.12 764 MET B CA 1
ATOM 13003 C C . MET B 1 764 ? 1.749 -29.422 -30.062 1 87.12 764 MET B C 1
ATOM 13005 O O . MET B 1 764 ? 2.832 -29.016 -29.641 1 87.12 764 MET B O 1
ATOM 13009 N N . LEU B 1 765 ? 1.631 -30.344 -30.969 1 90.19 765 LEU B N 1
ATOM 13010 C CA . LEU B 1 765 ? 2.818 -30.875 -31.625 1 90.19 765 LEU B CA 1
ATOM 13011 C C . LEU B 1 765 ? 3.553 -29.781 -32.406 1 90.19 765 LEU B C 1
ATOM 13013 O O . LEU B 1 765 ? 4.785 -29.719 -32.375 1 90.19 765 LEU B O 1
ATOM 13017 N N . GLU B 1 766 ? 2.783 -28.953 -33.031 1 89.31 766 GLU B N 1
ATOM 13018 C CA . GLU B 1 766 ? 3.383 -27.844 -33.781 1 89.31 766 GLU B CA 1
ATOM 13019 C C . GLU B 1 766 ? 4.145 -26.906 -32.844 1 89.31 766 GLU B C 1
ATOM 13021 O O . GLU B 1 766 ? 5.227 -26.422 -33.188 1 89.31 766 GLU B O 1
ATOM 13026 N N . MET B 1 767 ? 3.564 -26.703 -31.766 1 85.88 767 MET B N 1
ATOM 13027 C CA . MET B 1 767 ? 4.211 -25.828 -30.797 1 85.88 767 MET B CA 1
ATOM 13028 C C . MET B 1 767 ? 5.535 -26.422 -30.328 1 85.88 767 MET B C 1
ATOM 13030 O O . MET B 1 767 ? 6.516 -25.688 -30.156 1 85.88 767 MET B O 1
ATOM 13034 N N . VAL B 1 768 ? 5.547 -27.672 -30.047 1 88.62 768 VAL B N 1
ATOM 13035 C CA . VAL B 1 768 ? 6.758 -28.375 -29.625 1 88.62 768 VAL B CA 1
ATOM 13036 C C . VAL B 1 768 ? 7.812 -28.297 -30.719 1 88.62 768 VAL B C 1
ATOM 13038 O O . VAL B 1 768 ? 8.977 -28 -30.453 1 88.62 768 VAL B O 1
ATOM 13041 N N . PHE B 1 769 ? 7.363 -28.5 -31.953 1 91.75 769 PHE B N 1
ATOM 13042 C CA . PHE B 1 769 ? 8.281 -28.516 -33.094 1 91.75 769 PHE B CA 1
ATOM 13043 C C . PHE B 1 769 ? 8.836 -27.109 -33.344 1 91.75 769 PHE B C 1
ATOM 13045 O O . PHE B 1 769 ? 9.922 -26.969 -33.906 1 91.75 769 PHE B O 1
ATOM 13052 N N . ALA B 1 770 ? 8.094 -26.125 -32.906 1 88.44 770 ALA B N 1
ATOM 13053 C CA . ALA B 1 770 ? 8.586 -24.766 -33.062 1 88.44 770 ALA B CA 1
ATOM 13054 C C . ALA B 1 770 ? 9.695 -24.469 -32.062 1 88.44 770 ALA B C 1
ATOM 13056 O O . ALA B 1 770 ? 10.516 -23.578 -32.281 1 88.44 770 ALA B O 1
ATOM 13057 N N . LYS B 1 771 ? 9.797 -25.219 -31.047 1 89.75 771 LYS B N 1
ATOM 13058 C CA . LYS B 1 771 ? 10.766 -24.953 -29.984 1 89.75 771 LYS B CA 1
ATOM 13059 C C . LYS B 1 771 ? 12 -25.844 -30.125 1 89.75 771 LYS B C 1
ATOM 13061 O O . LYS B 1 771 ? 13.039 -25.562 -29.531 1 89.75 771 LYS B O 1
ATOM 13066 N N . VAL B 1 772 ? 11.922 -26.859 -30.906 1 92.44 772 VAL B N 1
ATOM 13067 C CA . VAL B 1 772 ? 13.047 -27.766 -31.109 1 92.44 772 VAL B CA 1
ATOM 13068 C C . VAL B 1 772 ? 14.086 -27.109 -32 1 92.44 772 VAL B C 1
ATOM 13070 O O . VAL B 1 772 ? 13.758 -26.203 -32.781 1 92.44 772 VAL B O 1
ATOM 13073 N N . ASP B 1 773 ? 15.344 -27.531 -31.859 1 93.5 773 ASP B N 1
ATOM 13074 C CA . ASP B 1 773 ? 16.438 -27.031 -32.688 1 93.5 773 ASP B CA 1
ATOM 13075 C C . ASP B 1 773 ? 17.406 -28.156 -33.031 1 93.5 773 ASP B C 1
ATOM 13077 O O . ASP B 1 773 ? 18.203 -28.594 -32.219 1 93.5 773 ASP B O 1
ATOM 13081 N N . LEU B 1 774 ? 17.422 -28.516 -34.25 1 93.69 774 LEU B N 1
ATOM 13082 C CA . LEU B 1 774 ? 18.156 -29.688 -34.719 1 93.69 774 LEU B CA 1
ATOM 13083 C C . LEU B 1 774 ? 19.656 -29.469 -34.625 1 93.69 774 LEU B C 1
ATOM 13085 O O . LEU B 1 774 ? 20.406 -30.359 -34.219 1 93.69 774 LEU B O 1
ATOM 13089 N N . TRP B 1 775 ? 20.125 -28.328 -35 1 93.31 775 TRP B N 1
ATOM 13090 C CA . TRP B 1 775 ? 21.562 -28.109 -35 1 93.31 775 TRP B CA 1
ATOM 13091 C C . TRP B 1 775 ? 22.109 -28.062 -33.594 1 93.31 775 TRP B C 1
ATOM 13093 O O . TRP B 1 775 ? 23.219 -28.516 -33.312 1 93.31 775 TRP B O 1
ATOM 13103 N N . LEU B 1 776 ? 21.359 -27.516 -32.688 1 95.12 776 LEU B N 1
ATOM 13104 C CA . LEU B 1 776 ? 21.797 -27.5 -31.281 1 95.12 776 LEU B CA 1
ATOM 13105 C C . LEU B 1 776 ? 21.844 -28.906 -30.703 1 95.12 776 LEU B C 1
ATOM 13107 O O . LEU B 1 776 ? 22.781 -29.25 -29.984 1 95.12 776 LEU B O 1
ATOM 13111 N N . ALA B 1 777 ? 20.766 -29.688 -31.016 1 96.19 777 ALA B N 1
ATOM 13112 C CA . ALA B 1 777 ? 20.781 -31.078 -30.562 1 96.19 777 ALA B CA 1
ATOM 13113 C C . ALA B 1 777 ? 22 -31.828 -31.078 1 96.19 777 ALA B C 1
ATOM 13115 O O . ALA B 1 777 ? 22.609 -32.625 -30.359 1 96.19 777 ALA B O 1
ATOM 13116 N N . GLU B 1 778 ? 22.312 -31.562 -32.281 1 96 778 GLU B N 1
ATOM 13117 C CA . GLU B 1 778 ? 23.5 -32.156 -32.875 1 96 778 GLU B CA 1
ATOM 13118 C C . GLU B 1 778 ? 24.781 -31.703 -32.156 1 96 778 GLU B C 1
ATOM 13120 O O . GLU B 1 778 ? 25.703 -32.5 -31.953 1 96 778 GLU B O 1
ATOM 13125 N N . TYR B 1 779 ? 24.797 -30.469 -31.891 1 95.62 779 TYR B N 1
ATOM 13126 C CA . TYR B 1 779 ? 25.953 -29.922 -31.203 1 95.62 779 TYR B CA 1
ATOM 13127 C C . TYR B 1 779 ? 26.156 -30.578 -29.844 1 95.62 779 TYR B C 1
ATOM 13129 O O . TYR B 1 779 ? 27.281 -30.875 -29.453 1 95.62 779 TYR B O 1
ATOM 13137 N N . TYR B 1 780 ? 25.109 -30.781 -29.094 1 97.44 780 TYR B N 1
ATOM 13138 C CA . TYR B 1 780 ? 25.188 -31.484 -27.812 1 97.44 780 TYR B CA 1
ATOM 13139 C C . TYR B 1 780 ? 25.797 -32.875 -28 1 97.44 780 TYR B C 1
ATOM 13141 O O . TYR B 1 780 ? 26.609 -33.312 -27.188 1 97.44 780 TYR B O 1
ATOM 13149 N N . ASP B 1 781 ? 25.391 -33.531 -29.062 1 96.31 781 ASP B N 1
ATOM 13150 C CA . ASP B 1 781 ? 25.922 -34.875 -29.375 1 96.31 781 ASP B CA 1
ATOM 13151 C C . ASP B 1 781 ? 27.422 -34.812 -29.625 1 96.31 781 ASP B C 1
ATOM 13153 O O . ASP B 1 781 ? 28.188 -35.594 -29.031 1 96.31 781 ASP B O 1
ATOM 13157 N N . GLN B 1 782 ? 27.781 -33.938 -30.406 1 95 782 GLN B N 1
ATOM 13158 C CA . GLN B 1 782 ? 29.172 -33.844 -30.828 1 95 782 GLN B CA 1
ATOM 13159 C C . GLN B 1 782 ? 30.078 -33.469 -29.641 1 95 782 GLN B C 1
ATOM 13161 O O . GLN B 1 782 ? 31.203 -33.969 -29.547 1 95 782 GLN B O 1
ATOM 13166 N N . ARG B 1 783 ? 29.562 -32.656 -28.812 1 94.69 783 ARG B N 1
ATOM 13167 C CA . ARG B 1 783 ? 30.391 -32.125 -27.734 1 94.69 783 ARG B CA 1
ATOM 13168 C C . ARG B 1 783 ? 30.391 -33.062 -26.531 1 94.69 783 ARG B C 1
ATOM 13170 O O . ARG B 1 783 ? 31.375 -33.156 -25.797 1 94.69 783 ARG B O 1
ATOM 13177 N N . LEU B 1 784 ? 29.344 -33.844 -26.266 1 96.19 784 LEU B N 1
ATOM 13178 C CA . LEU B 1 784 ? 29.188 -34.5 -24.984 1 96.19 784 LEU B CA 1
ATOM 13179 C C . LEU B 1 784 ? 29.125 -36 -25.156 1 96.19 784 LEU B C 1
ATOM 13181 O O . LEU B 1 784 ? 29.453 -36.75 -24.234 1 96.19 784 LEU B O 1
ATOM 13185 N N . VAL B 1 785 ? 28.609 -36.5 -26.281 1 96.31 785 VAL B N 1
ATOM 13186 C CA . VAL B 1 785 ? 28.25 -37.906 -26.438 1 96.31 785 VAL B CA 1
ATOM 13187 C C . VAL B 1 785 ? 29.422 -38.656 -27.078 1 96.31 785 VAL B C 1
ATOM 13189 O O . VAL B 1 785 ? 30.078 -38.156 -27.984 1 96.31 785 VAL B O 1
ATOM 13192 N N . GLU B 1 786 ? 29.625 -39.844 -26.656 1 95.31 786 GLU B N 1
ATOM 13193 C CA . GLU B 1 786 ? 30.641 -40.688 -27.266 1 95.31 786 GLU B CA 1
ATOM 13194 C C . GLU B 1 786 ? 30.281 -41.062 -28.703 1 95.31 786 GLU B C 1
ATOM 13196 O O . GLU B 1 786 ? 29.125 -41.344 -29 1 95.31 786 GLU B O 1
ATOM 13201 N N . PRO B 1 787 ? 31.188 -41.188 -29.5 1 95.62 787 PRO B N 1
ATOM 13202 C CA . PRO B 1 787 ? 30.938 -41.438 -30.922 1 95.62 787 PRO B CA 1
ATOM 13203 C C . PRO B 1 787 ? 30.125 -42.719 -31.172 1 95.62 787 PRO B C 1
ATOM 13205 O O . PRO B 1 787 ? 29.328 -42.781 -32.094 1 95.62 787 PRO B O 1
ATOM 13208 N N . ARG B 1 788 ? 30.266 -43.719 -30.359 1 95.44 788 ARG B N 1
ATOM 13209 C CA . ARG B 1 788 ? 29.547 -44.969 -30.547 1 95.44 788 ARG B CA 1
ATOM 13210 C C . ARG B 1 788 ? 28.047 -44.781 -30.453 1 95.44 788 ARG B C 1
ATOM 13212 O O . ARG B 1 788 ? 27.266 -45.531 -31.047 1 95.44 788 ARG B O 1
ATOM 13219 N N . LEU B 1 789 ? 27.625 -43.719 -29.797 1 96.75 789 LEU B N 1
ATOM 13220 C CA . LEU B 1 789 ? 26.203 -43.438 -29.578 1 96.75 789 LEU B CA 1
ATOM 13221 C C . LEU B 1 789 ? 25.672 -42.438 -30.594 1 96.75 789 LEU B C 1
ATOM 13223 O O . LEU B 1 789 ? 24.469 -42.156 -30.625 1 96.75 789 LEU B O 1
ATOM 13227 N N . TRP B 1 790 ? 26.453 -41.875 -31.516 1 96.56 790 TRP B N 1
ATOM 13228 C CA . TRP B 1 790 ? 26.094 -40.812 -32.469 1 96.56 790 TRP B CA 1
ATOM 13229 C C . TRP B 1 790 ? 25.016 -41.281 -33.406 1 96.56 790 TRP B C 1
ATOM 13231 O O . TRP B 1 790 ? 24.125 -40.5 -33.781 1 96.56 790 TRP B O 1
ATOM 13241 N N . PRO B 1 791 ? 25.078 -42.531 -33.812 1 95.75 791 PRO B N 1
ATOM 13242 C CA . PRO B 1 791 ? 24.062 -43 -34.75 1 95.75 791 PRO B CA 1
ATOM 13243 C C . PRO B 1 791 ? 22.641 -42.906 -34.188 1 95.75 791 PRO B C 1
ATOM 13245 O O . PRO B 1 791 ? 21.703 -42.594 -34.906 1 95.75 791 PRO B O 1
ATOM 13248 N N . LEU B 1 792 ? 22.562 -43.188 -32.969 1 96.19 792 LEU B N 1
ATOM 13249 C CA . LEU B 1 792 ? 21.25 -43.062 -32.344 1 96.19 792 LEU B CA 1
ATOM 13250 C C . LEU B 1 792 ? 20.75 -41.625 -32.406 1 96.19 792 LEU B C 1
ATOM 13252 O O . LEU B 1 792 ? 19.594 -41.375 -32.719 1 96.19 792 LEU B O 1
ATOM 13256 N N . GLY B 1 793 ? 21.594 -40.688 -32.062 1 96.62 793 GLY B N 1
ATOM 13257 C CA . GLY B 1 793 ? 21.234 -39.281 -32.156 1 96.62 793 GLY B CA 1
ATOM 13258 C C . GLY B 1 793 ? 20.859 -38.844 -33.562 1 96.62 793 GLY B C 1
ATOM 13259 O O . GLY B 1 793 ? 19.906 -38.062 -33.75 1 96.62 793 GLY B O 1
ATOM 13260 N N . ALA B 1 794 ? 21.578 -39.312 -34.469 1 96.94 794 ALA B N 1
ATOM 13261 C CA . ALA B 1 794 ? 21.297 -38.969 -35.875 1 96.94 794 ALA B CA 1
ATOM 13262 C C . ALA B 1 794 ? 19.938 -39.531 -36.312 1 96.94 794 ALA B C 1
ATOM 13264 O O . ALA B 1 794 ? 19.188 -38.875 -37.031 1 96.94 794 ALA B O 1
ATOM 13265 N N . LYS B 1 795 ? 19.641 -40.719 -35.875 1 96.12 795 LYS B N 1
ATOM 13266 C CA . LYS B 1 795 ? 18.359 -41.344 -36.188 1 96.12 795 LYS B CA 1
ATOM 13267 C C . LYS B 1 795 ? 17.203 -40.562 -35.594 1 96.12 795 LYS B C 1
ATOM 13269 O O . LYS B 1 795 ? 16.172 -40.375 -36.25 1 96.12 795 LYS B O 1
ATOM 13274 N N . LEU B 1 796 ? 17.406 -40.156 -34.406 1 96.69 796 LEU B N 1
ATOM 13275 C CA . LEU B 1 796 ? 16.375 -39.375 -33.719 1 96.69 796 LEU B CA 1
ATOM 13276 C C . LEU B 1 796 ? 16.156 -38.031 -34.406 1 96.69 796 LEU B C 1
ATOM 13278 O O . LEU B 1 796 ? 15.008 -37.594 -34.594 1 96.69 796 LEU B O 1
ATOM 13282 N N . ARG B 1 797 ? 17.188 -37.312 -34.812 1 97.25 797 ARG B N 1
ATOM 13283 C CA . ARG B 1 797 ? 17.078 -36.031 -35.5 1 97.25 797 ARG B CA 1
ATOM 13284 C C . ARG B 1 797 ? 16.438 -36.188 -36.875 1 97.25 797 ARG B C 1
ATOM 13286 O O . ARG B 1 797 ? 15.68 -35.312 -37.312 1 97.25 797 ARG B O 1
ATOM 13293 N N . GLU B 1 798 ? 16.719 -37.25 -37.5 1 96.31 798 GLU B N 1
ATOM 13294 C CA . GLU B 1 798 ? 16.094 -37.562 -38.781 1 96.31 798 GLU B CA 1
ATOM 13295 C C . GLU B 1 798 ? 14.594 -37.812 -38.625 1 96.31 798 GLU B C 1
ATOM 13297 O O . GLU B 1 798 ? 13.789 -37.344 -39.438 1 96.31 798 GLU B O 1
ATOM 13302 N N . GLN B 1 799 ? 14.312 -38.625 -37.656 1 95.81 799 GLN B N 1
ATOM 13303 C CA . GLN B 1 799 ? 12.906 -38.875 -37.344 1 95.81 799 GLN B CA 1
ATOM 13304 C C . GLN B 1 799 ? 12.156 -37.594 -37.062 1 95.81 799 GLN B C 1
ATOM 13306 O O . GLN B 1 799 ? 11.031 -37.406 -37.531 1 95.81 799 GLN B O 1
ATOM 13311 N N . LEU B 1 800 ? 12.812 -36.719 -36.312 1 96.31 800 LEU B N 1
ATOM 13312 C CA . LEU B 1 800 ? 12.227 -35.438 -35.969 1 96.31 800 LEU B CA 1
ATOM 13313 C C . LEU B 1 800 ? 11.945 -34.594 -37.219 1 96.31 800 LEU B C 1
ATOM 13315 O O . LEU B 1 800 ? 10.875 -34 -37.344 1 96.31 800 LEU B O 1
ATOM 13319 N N . SER B 1 801 ? 12.844 -34.562 -38.125 1 95.94 801 SER B N 1
ATOM 13320 C CA . SER B 1 801 ? 12.68 -33.812 -39.375 1 95.94 801 SER B CA 1
ATOM 13321 C C . SER B 1 801 ? 11.516 -34.375 -40.188 1 95.94 801 SER B C 1
ATOM 13323 O O . SER B 1 801 ? 10.758 -33.594 -40.781 1 95.94 801 SER B O 1
ATOM 13325 N N . GLN B 1 802 ? 11.375 -35.656 -40.156 1 95.31 802 GLN B N 1
ATOM 13326 C CA . GLN B 1 802 ? 10.281 -36.281 -40.875 1 95.31 802 GLN B CA 1
ATOM 13327 C C . GLN B 1 802 ? 8.945 -36 -40.188 1 95.31 802 GLN B C 1
ATOM 13329 O O . GLN B 1 802 ? 7.926 -35.812 -40.844 1 95.31 802 GLN B O 1
ATOM 13334 N N . ASP B 1 803 ? 9.016 -36.062 -38.906 1 95.69 803 ASP B N 1
ATOM 13335 C CA . ASP B 1 803 ? 7.797 -35.812 -38.125 1 95.69 803 ASP B CA 1
ATOM 13336 C C . ASP B 1 803 ? 7.262 -34.406 -38.375 1 95.69 803 ASP B C 1
ATOM 13338 O O . ASP B 1 803 ? 6.047 -34.219 -38.469 1 95.69 803 ASP B O 1
ATOM 13342 N N . ILE B 1 804 ? 8.117 -33.406 -38.438 1 95.12 804 ILE B N 1
ATOM 13343 C CA . ILE B 1 804 ? 7.73 -32.031 -38.688 1 95.12 804 ILE B CA 1
ATOM 13344 C C . ILE B 1 804 ? 7.016 -31.938 -40.031 1 95.12 804 ILE B C 1
ATOM 13346 O O . ILE B 1 804 ? 5.969 -31.281 -40.156 1 95.12 804 ILE B O 1
ATOM 13350 N N . LYS B 1 805 ? 7.473 -32.625 -41 1 93.56 805 LYS B N 1
ATOM 13351 C CA . LYS B 1 805 ? 6.863 -32.625 -42.312 1 93.56 805 LYS B CA 1
ATOM 13352 C C . LYS B 1 805 ? 5.48 -33.281 -42.281 1 93.56 805 LYS B C 1
ATOM 13354 O O . LYS B 1 805 ? 4.559 -32.812 -42.969 1 93.56 805 LYS B O 1
ATOM 13359 N N . SER B 1 806 ? 5.41 -34.344 -41.531 1 93.31 806 SER B N 1
ATOM 13360 C CA . SER B 1 806 ? 4.141 -35.062 -41.438 1 93.31 806 SER B CA 1
ATOM 13361 C C . SER B 1 806 ? 3.061 -34.188 -40.812 1 93.31 806 SER B C 1
ATOM 13363 O O . SER B 1 806 ? 1.919 -34.156 -41.281 1 93.31 806 SER B O 1
ATOM 13365 N N . VAL B 1 807 ? 3.414 -33.469 -39.781 1 93.12 807 VAL B N 1
ATOM 13366 C CA . VAL B 1 807 ? 2.453 -32.594 -39.094 1 93.12 807 VAL B CA 1
ATOM 13367 C C . VAL B 1 807 ? 2.051 -31.438 -40 1 93.12 807 VAL B C 1
ATOM 13369 O O . VAL B 1 807 ? 0.877 -31.062 -40.062 1 93.12 807 VAL B O 1
ATOM 13372 N N . LEU B 1 808 ? 2.994 -30.859 -40.75 1 92.88 808 LEU B N 1
ATOM 13373 C CA . LEU B 1 808 ? 2.711 -29.75 -41.656 1 92.88 808 LEU B CA 1
ATOM 13374 C C . LEU B 1 808 ? 1.813 -30.219 -42.812 1 92.88 808 LEU B C 1
ATOM 13376 O O . LEU B 1 808 ? 0.992 -29.438 -43.312 1 92.88 808 LEU B O 1
ATOM 13380 N N . MET B 1 809 ? 1.928 -31.422 -43.125 1 90.75 809 MET B N 1
ATOM 13381 C CA . MET B 1 809 ? 1.099 -31.984 -44.188 1 90.75 809 MET B CA 1
ATOM 13382 C C . MET B 1 809 ? -0.361 -32.062 -43.781 1 90.75 809 MET B C 1
ATOM 13384 O O . MET B 1 809 ? -1.266 -31.797 -44.562 1 90.75 809 MET B O 1
ATOM 13388 N N . ILE B 1 810 ? -0.526 -32.375 -42.562 1 90.56 810 ILE B N 1
ATOM 13389 C CA . ILE B 1 810 ? -1.879 -32.562 -42.031 1 90.56 810 ILE B CA 1
ATOM 13390 C C . ILE B 1 810 ? -2.52 -31.188 -41.812 1 90.56 810 ILE B C 1
ATOM 13392 O O . ILE B 1 810 ? -3.693 -30.984 -42.156 1 90.56 810 ILE B O 1
ATOM 13396 N N . SER B 1 811 ? -1.792 -30.281 -41.25 1 88.06 811 SER B N 1
ATOM 13397 C CA . SER B 1 811 ? -2.32 -28.953 -40.969 1 88.06 811 SER B CA 1
ATOM 13398 C C . SER B 1 811 ? -2.42 -28.094 -42.219 1 88.06 811 SER B C 1
ATOM 13400 O O . SER B 1 811 ? -3.072 -27.047 -42.219 1 88.06 811 SER B O 1
ATOM 13402 N N . LYS B 1 812 ? -1.808 -28.516 -43.281 1 82.31 812 LYS B N 1
ATOM 13403 C CA . LYS B 1 812 ? -1.773 -27.844 -44.562 1 82.31 812 LYS B CA 1
ATOM 13404 C C . LYS B 1 812 ? -1.13 -26.453 -44.438 1 82.31 812 LYS B C 1
ATOM 13406 O O . LYS B 1 812 ? -1.617 -25.484 -45.031 1 82.31 812 LYS B O 1
ATOM 13411 N N . ASP B 1 813 ? -0.238 -26.391 -43.625 1 83.19 813 ASP B N 1
ATOM 13412 C CA . ASP B 1 813 ? 0.483 -25.141 -43.406 1 83.19 813 ASP B CA 1
ATOM 13413 C C . ASP B 1 813 ? 1.891 -25.219 -44 1 83.19 813 ASP B C 1
ATOM 13415 O O . ASP B 1 813 ? 2.469 -26.297 -44.125 1 83.19 813 ASP B O 1
ATOM 13419 N N . GLU B 1 814 ? 2.348 -24.109 -44.375 1 81 814 GLU B N 1
ATOM 13420 C CA . GLU B 1 814 ? 3.699 -24.062 -44.906 1 81 814 GLU B CA 1
ATOM 13421 C C . GLU B 1 814 ? 4.742 -23.938 -43.812 1 81 814 GLU B C 1
ATOM 13423 O O . GLU B 1 814 ? 5.898 -24.312 -44 1 81 814 GLU B O 1
ATOM 13428 N N . GLN B 1 815 ? 4.273 -23.328 -42.75 1 84.94 815 GLN B N 1
ATOM 13429 C CA . GLN B 1 815 ? 5.199 -23.109 -41.656 1 84.94 815 GLN B CA 1
ATOM 13430 C C . GLN B 1 815 ? 4.543 -23.453 -40.312 1 84.94 815 GLN B C 1
ATOM 13432 O O . GLN B 1 815 ? 3.316 -23.438 -40.188 1 84.94 815 GLN B O 1
ATOM 13437 N N . LEU B 1 816 ? 5.406 -23.797 -39.469 1 82.5 816 LEU B N 1
ATOM 13438 C CA . LEU B 1 816 ? 4.922 -24.125 -38.125 1 82.5 816 LEU B CA 1
ATOM 13439 C C . LEU B 1 816 ? 4.262 -22.906 -37.469 1 82.5 816 LEU B C 1
ATOM 13441 O O . LEU B 1 816 ? 4.742 -21.781 -37.625 1 82.5 816 LEU B O 1
ATOM 13445 N N . MET B 1 817 ? 3.127 -23.062 -36.781 1 79.25 817 MET B N 1
ATOM 13446 C CA . MET B 1 817 ? 2.393 -22.062 -36.031 1 79.25 817 MET B CA 1
ATOM 13447 C C . MET B 1 817 ? 1.869 -20.953 -36.938 1 79.25 817 MET B C 1
ATOM 13449 O O . MET B 1 817 ? 1.903 -19.781 -36.562 1 79.25 817 MET B O 1
ATOM 13453 N N . ALA B 1 818 ? 1.512 -21.25 -38 1 76.31 818 ALA B N 1
ATOM 13454 C CA . ALA B 1 818 ? 0.988 -20.281 -38.969 1 76.31 818 ALA B CA 1
ATOM 13455 C C . ALA B 1 818 ? -0.27 -19.609 -38.438 1 76.31 818 ALA B C 1
ATOM 13457 O O . ALA B 1 818 ? -0.513 -18.422 -38.719 1 76.31 818 ALA B O 1
ATOM 13458 N N . ASP B 1 819 ? -0.927 -20.297 -37.625 1 74.94 819 ASP B N 1
ATOM 13459 C CA . ASP B 1 819 ? -2.182 -19.766 -37.094 1 74.94 819 ASP B CA 1
ATOM 13460 C C . ASP B 1 819 ? -1.933 -18.859 -35.875 1 74.94 819 ASP B C 1
ATOM 13462 O O . ASP B 1 819 ? -2.826 -18.125 -35.469 1 74.94 819 ASP B O 1
ATOM 13466 N N . LEU B 1 820 ? -0.766 -18.969 -35.344 1 77.88 820 LEU B N 1
ATOM 13467 C CA . LEU B 1 820 ? -0.384 -18.156 -34.219 1 77.88 820 LEU B CA 1
ATOM 13468 C C . LEU B 1 820 ? 0.929 -17.422 -34.469 1 77.88 820 LEU B C 1
ATOM 13470 O O . LEU B 1 820 ? 1.935 -17.688 -33.812 1 77.88 820 LEU B O 1
ATOM 13474 N N . PRO B 1 821 ? 0.853 -16.484 -35.281 1 76.38 821 PRO B N 1
ATOM 13475 C CA . PRO B 1 821 ? 2.078 -15.828 -35.75 1 76.38 821 PRO B CA 1
ATOM 13476 C C . PRO B 1 821 ? 2.852 -15.141 -34.625 1 76.38 821 PRO B C 1
ATOM 13478 O O . PRO B 1 821 ? 4.082 -15.117 -34.625 1 76.38 821 PRO B O 1
ATOM 13481 N N . TRP B 1 822 ? 2.123 -14.711 -33.656 1 74.81 822 TRP B N 1
ATOM 13482 C CA . TRP B 1 822 ? 2.818 -14.031 -32.594 1 74.81 822 TRP B CA 1
ATOM 13483 C C . TRP B 1 822 ? 3.641 -15.016 -31.766 1 74.81 822 TRP B C 1
ATOM 13485 O O . TRP B 1 822 ? 4.742 -14.688 -31.312 1 74.81 822 TRP B O 1
ATOM 13495 N N . ILE B 1 823 ? 3.145 -16.141 -31.578 1 76.44 823 ILE B N 1
ATOM 13496 C CA . ILE B 1 823 ? 3.869 -17.141 -30.797 1 76.44 823 ILE B CA 1
ATOM 13497 C C . ILE B 1 823 ? 5.145 -17.547 -31.531 1 76.44 823 ILE B C 1
ATOM 13499 O O . ILE B 1 823 ? 6.199 -17.703 -30.922 1 76.44 823 ILE B O 1
ATOM 13503 N N . ALA B 1 824 ? 5.012 -17.578 -32.812 1 80.88 824 ALA B N 1
ATOM 13504 C CA . ALA B 1 824 ? 6.176 -17.922 -33.625 1 80.88 824 ALA B CA 1
ATOM 13505 C C . ALA B 1 824 ? 7.242 -16.828 -33.562 1 80.88 824 ALA B C 1
ATOM 13507 O O . ALA B 1 824 ? 8.43 -17.141 -33.406 1 80.88 824 ALA B O 1
ATOM 13508 N N . GLU B 1 825 ? 6.781 -15.633 -33.594 1 78.75 825 GLU B N 1
ATOM 13509 C CA . GLU B 1 825 ? 7.715 -14.508 -33.531 1 78.75 825 GLU B CA 1
ATOM 13510 C C . GLU B 1 825 ? 8.359 -14.414 -32.156 1 78.75 825 GLU B C 1
ATOM 13512 O O . GLU B 1 825 ? 9.539 -14.078 -32.031 1 78.75 825 GLU B O 1
ATOM 13517 N N . SER B 1 826 ? 7.586 -14.648 -31.172 1 81.94 826 SER B N 1
ATOM 13518 C CA . SER B 1 826 ? 8.094 -14.609 -29.797 1 81.94 826 SER B CA 1
ATOM 13519 C C . SER B 1 826 ? 9.172 -15.656 -29.578 1 81.94 826 SER B C 1
ATOM 13521 O O . SER B 1 826 ? 10.188 -15.391 -28.922 1 81.94 826 SER B O 1
ATOM 13523 N N . ILE B 1 827 ? 8.992 -16.797 -30.109 1 83.19 827 ILE B N 1
ATOM 13524 C CA . ILE B 1 827 ? 9.969 -17.875 -29.984 1 83.19 827 ILE B CA 1
ATOM 13525 C C . ILE B 1 827 ? 11.258 -17.5 -30.703 1 83.19 827 ILE B C 1
ATOM 13527 O O . ILE B 1 827 ? 12.352 -17.703 -30.188 1 83.19 827 ILE B O 1
ATOM 13531 N N . ALA B 1 828 ? 11.094 -16.906 -31.859 1 82.56 828 ALA B N 1
ATOM 13532 C CA . ALA B 1 828 ? 12.258 -16.5 -32.656 1 82.56 828 ALA B CA 1
ATOM 13533 C C . ALA B 1 828 ? 13.07 -15.438 -31.922 1 82.56 828 ALA B C 1
ATOM 13535 O O . ALA B 1 828 ? 14.305 -15.477 -31.938 1 82.56 828 ALA B O 1
ATOM 13536 N N . LEU B 1 829 ? 12.383 -14.57 -31.359 1 80.5 829 LEU B N 1
ATOM 13537 C CA . LEU B 1 829 ? 13.047 -13.492 -30.625 1 80.5 829 LEU B CA 1
ATOM 13538 C C . LEU B 1 829 ? 13.797 -14.039 -29.422 1 80.5 829 LEU B C 1
ATOM 13540 O O . LEU B 1 829 ? 14.891 -13.57 -29.094 1 80.5 829 LEU B O 1
ATOM 13544 N N . ARG B 1 830 ? 13.328 -15.039 -28.797 1 88.31 830 ARG B N 1
ATOM 13545 C CA . ARG B 1 830 ? 13.953 -15.602 -27.594 1 88.31 830 ARG B CA 1
ATOM 13546 C C . ARG B 1 830 ? 15.148 -16.469 -27.969 1 88.31 830 ARG B C 1
ATOM 13548 O O . ARG B 1 830 ? 16.109 -16.547 -27.203 1 88.31 830 ARG B O 1
ATOM 13555 N N . ASN B 1 831 ? 15.039 -17.031 -29.109 1 90.31 831 ASN B N 1
ATOM 13556 C CA . ASN B 1 831 ? 16.109 -17.922 -29.547 1 90.31 831 ASN B CA 1
ATOM 13557 C C . ASN B 1 831 ? 17.453 -17.203 -29.641 1 90.31 831 ASN B C 1
ATOM 13559 O O . ASN B 1 831 ? 18.5 -17.797 -29.422 1 90.31 831 ASN B O 1
ATOM 13563 N N . VAL B 1 832 ? 17.375 -15.93 -29.891 1 89.25 832 VAL B N 1
ATOM 13564 C CA . VAL B 1 832 ? 18.594 -15.125 -30 1 89.25 832 VAL B CA 1
ATOM 13565 C C . VAL B 1 832 ? 19.344 -15.156 -28.688 1 89.25 832 VAL B C 1
ATOM 13567 O O . VAL B 1 832 ? 20.578 -15.117 -28.656 1 89.25 832 VAL B O 1
ATOM 13570 N N . TYR B 1 833 ? 18.609 -15.352 -27.688 1 91.94 833 TYR B N 1
ATOM 13571 C CA . TYR B 1 833 ? 19.219 -15.289 -26.359 1 91.94 833 TYR B CA 1
ATOM 13572 C C . TYR B 1 833 ? 19.344 -16.688 -25.75 1 91.94 833 TYR B C 1
ATOM 13574 O O . TYR B 1 833 ? 20.234 -16.938 -24.938 1 91.94 833 TYR B O 1
ATOM 13582 N N . THR B 1 834 ? 18.547 -17.641 -26.156 1 94.56 834 THR B N 1
ATOM 13583 C CA . THR B 1 834 ? 18.562 -18.984 -25.609 1 94.56 834 THR B CA 1
ATOM 13584 C C . THR B 1 834 ? 19.672 -19.828 -26.25 1 94.56 834 THR B C 1
ATOM 13586 O O . THR B 1 834 ? 20.281 -20.656 -25.594 1 94.56 834 THR B O 1
ATOM 13589 N N . ASP B 1 835 ? 19.969 -19.547 -27.484 1 95.25 835 ASP B N 1
ATOM 13590 C CA . ASP B 1 835 ? 20.938 -20.328 -28.219 1 95.25 835 ASP B CA 1
ATOM 13591 C C . ASP B 1 835 ? 22.328 -20.234 -27.578 1 95.25 835 ASP B C 1
ATOM 13593 O O . ASP B 1 835 ? 22.984 -21.25 -27.344 1 95.25 835 ASP B O 1
ATOM 13597 N N . PRO B 1 836 ? 22.672 -18.984 -27.281 1 95.81 836 PRO B N 1
ATOM 13598 C CA . PRO B 1 836 ? 23.984 -18.875 -26.625 1 95.81 836 PRO B CA 1
ATOM 13599 C C . PRO B 1 836 ? 24.047 -19.641 -25.297 1 95.81 836 PRO B C 1
ATOM 13601 O O . PRO B 1 836 ? 25.094 -20.203 -24.969 1 95.81 836 PRO B O 1
ATOM 13604 N N . LEU B 1 837 ? 23.031 -19.703 -24.609 1 96.5 837 LEU B N 1
ATOM 13605 C CA . LEU B 1 837 ? 23 -20.438 -23.344 1 96.5 837 LEU B CA 1
ATOM 13606 C C . LEU B 1 837 ? 23.109 -21.938 -23.578 1 96.5 837 LEU B C 1
ATOM 13608 O O . LEU B 1 837 ? 23.75 -22.641 -22.812 1 96.5 837 LEU B O 1
ATOM 13612 N N . ASN B 1 838 ? 22.484 -22.375 -24.625 1 96.62 838 ASN B N 1
ATOM 13613 C CA . ASN B 1 838 ? 22.578 -23.797 -24.953 1 96.62 838 ASN B CA 1
ATOM 13614 C C . ASN B 1 838 ? 24 -24.203 -25.328 1 96.62 838 ASN B C 1
ATOM 13616 O O . ASN B 1 838 ? 24.516 -25.219 -24.859 1 96.62 838 ASN B O 1
ATOM 13620 N N . VAL B 1 839 ? 24.609 -23.375 -26.188 1 96.38 839 VAL B N 1
ATOM 13621 C CA . VAL B 1 839 ? 25.984 -23.656 -26.594 1 96.38 839 VAL B CA 1
ATOM 13622 C C . VAL B 1 839 ? 26.906 -23.625 -25.375 1 96.38 839 VAL B C 1
ATOM 13624 O O . VAL B 1 839 ? 27.766 -24.516 -25.219 1 96.38 839 VAL B O 1
ATOM 13627 N N . LEU B 1 840 ? 26.688 -22.656 -24.609 1 96.25 840 LEU B N 1
ATOM 13628 C CA . LEU B 1 840 ? 27.484 -22.531 -23.391 1 96.25 840 LEU B CA 1
ATOM 13629 C C . LEU B 1 840 ? 27.266 -23.703 -22.453 1 96.25 840 LEU B C 1
ATOM 13631 O O . LEU B 1 840 ? 28.203 -24.172 -21.812 1 96.25 840 LEU B O 1
ATOM 13635 N N . GLN B 1 841 ? 26.031 -24.125 -22.312 1 96.44 841 GLN B N 1
ATOM 13636 C CA . GLN B 1 841 ? 25.703 -25.25 -21.438 1 96.44 841 GLN B CA 1
ATOM 13637 C C . GLN B 1 841 ? 26.438 -26.516 -21.875 1 96.44 841 GLN B C 1
ATOM 13639 O O . GLN B 1 841 ? 26.969 -27.25 -21.031 1 96.44 841 GLN B O 1
ATOM 13644 N N . ALA B 1 842 ? 26.453 -26.766 -23.188 1 96.06 842 ALA B N 1
ATOM 13645 C CA . ALA B 1 842 ? 27.188 -27.922 -23.703 1 96.06 842 ALA B CA 1
ATOM 13646 C C . ALA B 1 842 ? 28.672 -27.844 -23.344 1 96.06 842 ALA B C 1
ATOM 13648 O O . ALA B 1 842 ? 29.266 -28.859 -22.953 1 96.06 842 ALA B O 1
ATOM 13649 N N . GLU B 1 843 ? 29.234 -26.672 -23.453 1 93.94 843 GLU B N 1
ATOM 13650 C CA . GLU B 1 843 ? 30.641 -26.453 -23.094 1 93.94 843 GLU B CA 1
ATOM 13651 C C . GLU B 1 843 ? 30.875 -26.672 -21.609 1 93.94 843 GLU B C 1
ATOM 13653 O O . GLU B 1 843 ? 31.844 -27.312 -21.203 1 93.94 843 GLU B O 1
ATOM 13658 N N . LEU B 1 844 ? 30.016 -26.141 -20.828 1 94.19 844 LEU B N 1
ATOM 13659 C CA . LEU B 1 844 ? 30.156 -26.25 -19.375 1 94.19 844 LEU B CA 1
ATOM 13660 C C . LEU B 1 844 ? 29.984 -27.688 -18.922 1 94.19 844 LEU B C 1
ATOM 13662 O O . LEU B 1 844 ? 30.672 -28.141 -17.984 1 94.19 844 LEU B O 1
ATOM 13666 N N . LEU B 1 845 ? 29.047 -28.391 -19.5 1 94.44 845 LEU B N 1
ATOM 13667 C CA . LEU B 1 845 ? 28.875 -29.812 -19.203 1 94.44 845 LEU B CA 1
ATOM 13668 C C . LEU B 1 845 ? 30.125 -30.594 -19.547 1 94.44 845 LEU B C 1
ATOM 13670 O O . LEU B 1 845 ? 30.562 -31.469 -18.766 1 94.44 845 LEU B O 1
ATOM 13674 N N . HIS B 1 846 ? 30.688 -30.266 -20.672 1 93.12 846 HIS B N 1
ATOM 13675 C CA . HIS B 1 846 ? 31.922 -30.906 -21.094 1 93.12 846 HIS B CA 1
ATOM 13676 C C . HIS B 1 846 ? 33.031 -30.688 -20.078 1 93.12 846 HIS B C 1
ATOM 13678 O O . HIS B 1 846 ? 33.688 -31.641 -19.656 1 93.12 846 HIS B O 1
ATOM 13684 N N . ARG B 1 847 ? 33.188 -29.484 -19.656 1 90.12 847 ARG B N 1
ATOM 13685 C CA . ARG B 1 847 ? 34.219 -29.125 -18.688 1 90.12 847 ARG B CA 1
ATOM 13686 C C . ARG B 1 847 ? 33.969 -29.797 -17.344 1 90.12 847 ARG B C 1
ATOM 13688 O O . ARG B 1 847 ? 34.906 -30.266 -16.688 1 90.12 847 ARG B O 1
ATOM 13695 N N . SER B 1 848 ? 32.781 -29.766 -16.938 1 89.25 848 SER B N 1
ATOM 13696 C CA . SER B 1 848 ? 32.406 -30.312 -15.633 1 89.25 848 SER B CA 1
ATOM 13697 C C . SER B 1 848 ? 32.594 -31.828 -15.602 1 89.25 848 SER B C 1
ATOM 13699 O O . SER B 1 848 ? 33 -32.375 -14.57 1 89.25 848 SER B O 1
ATOM 13701 N N . ARG B 1 849 ? 32.344 -32.562 -16.656 1 88.94 849 ARG B N 1
ATOM 13702 C CA . ARG B 1 849 ? 32.406 -34 -16.703 1 88.94 849 ARG B CA 1
ATOM 13703 C C . ARG B 1 849 ? 33.875 -34.469 -16.891 1 88.94 849 ARG B C 1
ATOM 13705 O O . ARG B 1 849 ? 34.219 -35.562 -16.5 1 88.94 849 ARG B O 1
ATOM 13712 N N . GLU B 1 850 ? 34.719 -33.656 -17.438 1 84.06 850 GLU B N 1
ATOM 13713 C CA . GLU B 1 850 ? 36.125 -34 -17.672 1 84.06 850 GLU B CA 1
ATOM 13714 C C . GLU B 1 850 ? 36.969 -33.781 -16.422 1 84.06 850 GLU B C 1
ATOM 13716 O O . GLU B 1 850 ? 37.969 -34.469 -16.188 1 84.06 850 GLU B O 1
ATOM 13721 N N . CYS B 1 851 ? 36.656 -32.719 -15.727 1 75.75 851 CYS B N 1
ATOM 13722 C CA . CYS B 1 851 ? 37.469 -32.344 -14.586 1 75.75 851 CYS B CA 1
ATOM 13723 C C . CYS B 1 851 ? 36.938 -33 -13.312 1 75.75 851 CYS B C 1
ATOM 13725 O O . CYS B 1 851 ? 35.75 -33 -13.055 1 75.75 851 CYS B O 1
ATOM 13727 N N . ASP B 1 852 ? 37.719 -33.875 -12.664 1 64.81 852 ASP B N 1
ATOM 13728 C CA . ASP B 1 852 ? 37.375 -34.562 -11.406 1 64.81 852 ASP B CA 1
ATOM 13729 C C . ASP B 1 852 ? 37.031 -33.562 -10.32 1 64.81 852 ASP B C 1
ATOM 13731 O O . ASP B 1 852 ? 36.125 -33.781 -9.516 1 64.81 852 ASP B O 1
ATOM 13735 N N . GLN B 1 853 ? 37.844 -32.375 -10.25 1 67.12 853 GLN B N 1
ATOM 13736 C CA . GLN B 1 853 ? 37.562 -31.422 -9.195 1 67.12 853 GLN B CA 1
ATOM 13737 C C . GLN B 1 853 ? 36.656 -30.297 -9.695 1 67.12 853 GLN B C 1
ATOM 13739 O O . GLN B 1 853 ? 37 -29.625 -10.672 1 67.12 853 GLN B O 1
ATOM 13744 N N . SER B 1 854 ? 35.438 -30.328 -9.289 1 67.5 854 SER B N 1
ATOM 13745 C CA . SER B 1 854 ? 34.375 -29.438 -9.727 1 67.5 854 SER B CA 1
ATOM 13746 C C . SER B 1 854 ? 34.719 -27.984 -9.414 1 67.5 854 SER B C 1
ATOM 13748 O O . SER B 1 854 ? 34.969 -27.625 -8.258 1 67.5 854 SER B O 1
ATOM 13750 N N . ASP B 1 855 ? 35.125 -27.109 -10.398 1 81.94 855 ASP B N 1
ATOM 13751 C CA . ASP B 1 855 ? 35.281 -25.672 -10.242 1 81.94 855 ASP B CA 1
ATOM 13752 C C . ASP B 1 855 ? 33.938 -25.016 -9.914 1 81.94 855 ASP B C 1
ATOM 13754 O O . ASP B 1 855 ? 32.969 -25.141 -10.672 1 81.94 855 ASP B O 1
ATOM 13758 N N . PRO B 1 856 ? 33.875 -24.375 -8.75 1 81.38 856 PRO B N 1
ATOM 13759 C CA . PRO B 1 856 ? 32.594 -23.766 -8.305 1 81.38 856 PRO B CA 1
ATOM 13760 C C . PRO B 1 856 ? 32.031 -22.766 -9.32 1 81.38 856 PRO B C 1
ATOM 13762 O O . PRO B 1 856 ? 30.828 -22.641 -9.453 1 81.38 856 PRO B O 1
ATOM 13765 N N . GLN B 1 857 ? 32.844 -22.141 -10.039 1 83.81 857 GLN B N 1
ATOM 13766 C CA . GLN B 1 857 ? 32.406 -21.156 -11.016 1 83.81 857 GLN B CA 1
ATOM 13767 C C . GLN B 1 857 ? 31.719 -21.828 -12.211 1 83.81 857 GLN B C 1
ATOM 13769 O O . GLN B 1 857 ? 30.719 -21.328 -12.734 1 83.81 857 GLN B O 1
ATOM 13774 N N . VAL B 1 858 ? 32.281 -22.953 -12.562 1 88.12 858 VAL B N 1
ATOM 13775 C CA . VAL B 1 858 ? 31.719 -23.703 -13.68 1 88.12 858 VAL B CA 1
ATOM 13776 C C . VAL B 1 858 ? 30.375 -24.297 -13.289 1 88.12 858 VAL B C 1
ATOM 13778 O O . VAL B 1 858 ? 29.422 -24.266 -14.078 1 88.12 858 VAL B O 1
ATOM 13781 N N . GLU B 1 859 ? 30.344 -24.703 -12.102 1 85.56 859 GLU B N 1
ATOM 13782 C CA . GLU B 1 859 ? 29.094 -25.266 -11.617 1 85.56 859 GLU B CA 1
ATOM 13783 C C . GLU B 1 859 ? 27.984 -24.219 -11.531 1 85.56 859 GLU B C 1
ATOM 13785 O O . GLU B 1 859 ? 26.844 -24.469 -11.906 1 85.56 859 GLU B O 1
ATOM 13790 N N . GLN B 1 860 ? 28.375 -23.156 -11.078 1 86.62 860 GLN B N 1
ATOM 13791 C CA . GLN B 1 860 ? 27.391 -22.062 -10.961 1 86.62 860 GLN B CA 1
ATOM 13792 C C . GLN B 1 860 ? 26.922 -21.609 -12.336 1 86.62 860 GLN B C 1
ATOM 13794 O O . GLN B 1 860 ? 25.734 -21.344 -12.539 1 86.62 860 GLN B O 1
ATOM 13799 N N . ALA B 1 861 ? 27.859 -21.469 -13.203 1 91.12 861 ALA B N 1
ATOM 13800 C CA . ALA B 1 861 ? 27.5 -21.062 -14.562 1 91.12 861 ALA B CA 1
ATOM 13801 C C . ALA B 1 861 ? 26.578 -22.078 -15.219 1 91.12 861 ALA B C 1
ATOM 13803 O O . ALA B 1 861 ? 25.656 -21.703 -15.945 1 91.12 861 ALA B O 1
ATOM 13804 N N . LEU B 1 862 ? 26.891 -23.312 -14.93 1 91.25 862 LEU B N 1
ATOM 13805 C CA . LEU B 1 862 ? 26.062 -24.391 -15.461 1 91.25 862 LEU B CA 1
ATOM 13806 C C . LEU B 1 862 ? 24.625 -24.266 -14.953 1 91.25 862 LEU B C 1
ATOM 13808 O O . LEU B 1 862 ? 23.672 -24.391 -15.719 1 91.25 862 LEU B O 1
ATOM 13812 N N . MET B 1 863 ? 24.5 -23.969 -13.773 1 87.56 863 MET B N 1
ATOM 13813 C CA . MET B 1 863 ? 23.172 -23.812 -13.18 1 87.56 863 MET B CA 1
ATOM 13814 C C . MET B 1 863 ? 22.438 -22.625 -13.781 1 87.56 863 MET B C 1
ATOM 13816 O O . MET B 1 863 ? 21.234 -22.688 -14.023 1 87.56 863 MET B O 1
ATOM 13820 N N . VAL B 1 864 ? 23.109 -21.609 -14.031 1 90.06 864 VAL B N 1
ATOM 13821 C CA . VAL B 1 864 ? 22.531 -20.406 -14.602 1 90.06 864 VAL B CA 1
ATOM 13822 C C . VAL B 1 864 ? 22.047 -20.672 -16.016 1 90.06 864 VAL B C 1
ATOM 13824 O O . VAL B 1 864 ? 21 -20.172 -16.438 1 90.06 864 VAL B O 1
ATOM 13827 N N . THR B 1 865 ? 22.797 -21.469 -16.719 1 92.94 865 THR B N 1
ATOM 13828 C CA . THR B 1 865 ? 22.375 -21.812 -18.078 1 92.94 865 THR B CA 1
ATOM 13829 C C . THR B 1 865 ? 21.109 -22.656 -18.047 1 92.94 865 THR B C 1
ATOM 13831 O O . THR B 1 865 ? 20.234 -22.5 -18.906 1 92.94 865 THR B O 1
ATOM 13834 N N . ILE B 1 866 ? 21.047 -23.531 -17.094 1 89.31 866 ILE B N 1
ATOM 13835 C CA . ILE B 1 866 ? 19.859 -24.359 -16.953 1 89.31 866 ILE B CA 1
ATOM 13836 C C . ILE B 1 866 ? 18.641 -23.469 -16.703 1 89.31 866 ILE B C 1
ATOM 13838 O O . ILE B 1 866 ? 17.609 -23.641 -17.359 1 89.31 866 ILE B O 1
ATOM 13842 N N . ALA B 1 867 ? 18.812 -22.562 -15.836 1 85.44 867 ALA B N 1
ATOM 13843 C CA . ALA B 1 867 ? 17.734 -21.641 -15.5 1 85.44 867 ALA B CA 1
ATOM 13844 C C . ALA B 1 867 ? 17.375 -20.75 -16.703 1 85.44 867 ALA B C 1
ATOM 13846 O O . ALA B 1 867 ? 16.203 -20.469 -16.938 1 85.44 867 ALA B O 1
ATOM 13847 N N . GLY B 1 868 ? 18.359 -20.312 -17.359 1 89.69 868 GLY B N 1
ATOM 13848 C CA . GLY B 1 868 ? 18.141 -19.422 -18.5 1 89.69 868 GLY B CA 1
ATOM 13849 C C . GLY B 1 868 ? 17.406 -20.109 -19.641 1 89.69 868 GLY B C 1
ATOM 13850 O O . GLY B 1 868 ? 16.516 -19.516 -20.25 1 89.69 868 GLY B O 1
ATOM 13851 N N . ILE B 1 869 ? 17.828 -21.297 -19.938 1 91.69 869 ILE B N 1
ATOM 13852 C CA . ILE B 1 869 ? 17.188 -22.047 -21.016 1 91.69 869 ILE B CA 1
ATOM 13853 C C . ILE B 1 869 ? 15.734 -22.328 -20.641 1 91.69 869 ILE B C 1
ATOM 13855 O O . ILE B 1 869 ? 14.836 -22.219 -21.484 1 91.69 869 ILE B O 1
ATOM 13859 N N . ALA B 1 870 ? 15.539 -22.656 -19.422 1 85.5 870 ALA B N 1
ATOM 13860 C CA . ALA B 1 870 ? 14.172 -22.875 -18.953 1 85.5 870 ALA B CA 1
ATOM 13861 C C . ALA B 1 870 ? 13.328 -21.609 -19.125 1 85.5 870 ALA B C 1
ATOM 13863 O O . ALA B 1 870 ? 12.164 -21.688 -19.531 1 85.5 870 ALA B O 1
ATOM 13864 N N . ALA B 1 871 ? 13.906 -20.516 -18.797 1 83.75 871 ALA B N 1
ATOM 13865 C CA . ALA B 1 871 ? 13.219 -19.25 -18.953 1 83.75 871 ALA B CA 1
ATOM 13866 C C . ALA B 1 871 ? 12.898 -18.969 -20.422 1 83.75 871 ALA B C 1
ATOM 13868 O O . ALA B 1 871 ? 11.836 -18.422 -20.734 1 83.75 871 ALA B O 1
ATOM 13869 N N . GLY B 1 872 ? 13.805 -19.312 -21.25 1 86.62 872 GLY B N 1
ATOM 13870 C CA . GLY B 1 872 ? 13.609 -19.109 -22.688 1 86.62 872 GLY B CA 1
ATOM 13871 C C . GLY B 1 872 ? 12.539 -20 -23.281 1 86.62 872 GLY B C 1
ATOM 13872 O O . GLY B 1 872 ? 11.773 -19.578 -24.141 1 86.62 872 GLY B O 1
ATOM 13873 N N . MET B 1 873 ? 12.539 -21.141 -22.719 1 83.81 873 MET B N 1
ATOM 13874 C CA . MET B 1 873 ? 11.578 -22.125 -23.234 1 83.81 873 MET B CA 1
ATOM 13875 C C . MET B 1 873 ? 10.219 -21.953 -22.562 1 83.81 873 MET B C 1
ATOM 13877 O O . MET B 1 873 ? 9.211 -22.453 -23.062 1 83.81 873 MET B O 1
ATOM 13881 N N . ARG B 1 874 ? 10.172 -21.156 -21.484 1 73.31 874 ARG B N 1
ATOM 13882 C CA . ARG B 1 874 ? 8.977 -20.938 -20.672 1 73.31 874 ARG B CA 1
ATOM 13883 C C . ARG B 1 874 ? 8.352 -22.266 -20.266 1 73.31 874 ARG B C 1
ATOM 13885 O O . ARG B 1 874 ? 7.129 -22.422 -20.297 1 73.31 874 ARG B O 1
ATOM 13892 N N . ASN B 1 875 ? 9.211 -23.25 -20.219 1 64.06 875 ASN B N 1
ATOM 13893 C CA . ASN B 1 875 ? 8.734 -24.594 -19.891 1 64.06 875 ASN B CA 1
ATOM 13894 C C . ASN B 1 875 ? 9.742 -25.344 -19.031 1 64.06 875 ASN B C 1
ATOM 13896 O O . ASN B 1 875 ? 10.914 -25.453 -19.391 1 64.06 875 ASN B O 1
ATOM 13900 N N . THR B 1 876 ? 9.531 -25.453 -17.766 1 53.59 876 THR B N 1
ATOM 13901 C CA . THR B 1 876 ? 10.445 -26.25 -16.938 1 53.59 876 THR B CA 1
ATOM 13902 C C . THR B 1 876 ? 9.945 -27.672 -16.797 1 53.59 876 THR B C 1
ATOM 13904 O O . THR B 1 876 ? 10.406 -28.406 -15.914 1 53.59 876 THR B O 1
ATOM 13907 N N . GLY B 1 877 ? 9.141 -28.188 -17.688 1 55.28 877 GLY B N 1
ATOM 13908 C CA . GLY B 1 877 ? 8.711 -29.578 -17.656 1 55.28 877 GLY B CA 1
ATOM 13909 C C . GLY B 1 877 ? 7.27 -29.734 -17.203 1 55.28 877 GLY B C 1
ATOM 13910 O O . GLY B 1 877 ? 6.68 -28.812 -16.641 1 55.28 877 GLY B O 1
#

Radius of gyration: 39.71 Å; Cα contacts (8 Å, |Δi|>4): 2839; chains: 2; bounding box: 76×126×102 Å

pLDDT: mean 89.62, std 9.99, range [34.62, 98.44]

Nearest PDB structures (foldseek):
  8oje-assembly1_A  TM=9.506E-01  e=5.937E-68  Arabidopsis thaliana
  8oje-assembly2_H-2  TM=9.499E-01  e=4.317E-67  Arabidopsis thaliana
  8qx3-assembly1_B  TM=9.393E-01  e=2.379E-65  Arabidopsis thaliana
  8qx3-assembly1_D  TM=9.336E-01  e=1.334E-65  Arabidopsis thaliana
  8ojf-assembly1_B-2  TM=9.370E-01  e=2.379E-65  Arabidopsis thaliana

InterPro domains:
  IPR015813 Pyruvate/Phosphoenolpyruvate kinase-like domain superfamily [SSF51621] (6-877)
  IPR018129 Phosphoenolpyruvate carboxylase, Lys active site [PS00781] (133-144)
  IPR021135 Phosphoenolpyruvate carboxylase [PF00311] (8-877)
  IPR021135 Phosphoenolpyruvate carboxylase [PR00150] (132-145)
  IPR021135 Phosphoenolpyruvate carboxylase [PR00150] (185-201)
  IPR021135 Phosphoenolpyruvate carboxylase [PR00150] (244-259)
  IPR021135 Phosphoenolpyruvate carboxylase [PR00150] (384-404)
  IPR021135 Phosphoenolpyruvate carboxylase [PR00150] (533-553)
  IPR021135 Phosphoenolpyruvate carboxylase [PR00150] (575-604)
  IPR021135 Phosphoenolpyruvate carboxylase [PR00150] (707-733)
  IPR021135 Phosphoenolpyruvate carboxylase [PTHR30523] (3-877)
  IPR022805 Phosphoenolpyruvate carboxylase, bacterial/plant-type [MF_00595] (1-877)
  IPR033129 Phosphoenolpyruvate carboxylase, His active site [PS00393] (535-547)